Protein 8ZMU (pdb70)

Sequence (2475 aa):
DPFEMAVKQLERAAQYMDISEEALEWLKKPMRIVEVSVPIEMDDGSVKVFTGFRVQHNWARGPTKGGIRWHPAETLSTVKALATFMTWKVAVVDLPYGGGKGGIIVNPKELSEREQERLARAYIRRAVYDVIGPWTDIPAPDVYTNPKIMGWMMDEYETIMRRKGPAFGVITGKPLSIGGSLGRGTATAQGAIFTIREAAKALGIDLKGKKIAVQGYGNAGYYTAKLAKEQLGMTVVAVSDSRGGIYNPDGLDPDEVLKWKREHGSVKDFPGATNITNEELLELEVDVLAPAAIEEVITEKNADNIKAKIVAEVANGPVTPEADDILREKGILQIPDFLCNAGGVTVSYFEWVQNINGYYWTEEEVREKLDKKMTKAFWEVYNTHKDKNIHMRDAAYVVAVSRVYQAMKDRGWVKKIDPFEMAVKQLERAAQYMDISEEALEWLKKPMRIVEVSVPIEMDDGSVKVFTGFRVQHNWARGPTKGGIRWHPAETLSTVKALATFMTWKVAVVDLPYGGGKGGIIVNPKELSEREQERLARAYIRAVYDVIGPWTDIPAPDVYTNPKIMGWMMDEYETIMRRKGPAFGVITGKPLSIGGSLGRGTATAQGAIFTIREAAKALGIDLKGKKIAVQGYGNAGYYTAKLAKEQLGMTVVAVSDSRGGIYNPDGLDPDEVLKWKREHGSVKDFPGATNITNEELLELEVDVLAPAAIEEVITEKNADNIKAKIVAEVANGPVTPEADDILREKGILQIPDFLCNAGGVTVSYFEWVQNINGYYWTEEEVREKLDKKMTKAFWEVYNTHKDKNIHMRDAAYVVAVSRVYQAMKDRGWVKKDPFEMAVKQLERAAQYMDISEEALEWLKKPMRIVEVSVPIEMDDGSVKVFTGFRVQHNWARGPTKGGIRWHPAETLSTVKALATFMTWKVAVVDLPYGGGKGGIIVNPKELSEREQERLARAYIRAVYDVIGPWTDIPAPDVYTNPKIMGWMMDEYETIMRRKGPAFGVITGKPLSIGGSLGRGTATAQGAIFTIREAAKALGIDLKGKKIAVQGYGNAGYYTAKLAKEQLGMTVVAVSDSRGGIYNPDGLDPDEVLKWKREHGSVKDFPGATNITNEELLELEVDVLAPAAIEEVITEKNADNIKAKIVAEVANGPVTPEADDILREKGILQIPDFLCNAGGVTVSYFEWVQNINGYYWTEEEVREKLDKKMTKAFWEVYNTHKDKNIHMRDAAYVVAVSRVYQAMKDRGWVKKDPFEMAVKQLERAAQYMDISEEALEWLKKPMRIVEVSVPIEMDDGSVKVFTGFRVQHNWARGPTKGGIRWHPAETLSTVKALATFMTWKVAVVDLPYGGGKGGIIVNPKELSEREQERLARAYIRAVYDVIGPWTDIPAPDVYTNPKIMGWMMDEYETIMRRKGPAFGVITGKPLSIGGSLGRGTATAQGAIFTIREAAKALGIDLKGKKIAVQGYGNAGYYTAKLAKEQLGMTVVAVSDSRGGIYNPDGLDPDEVLKWKREHGSVKDFPGATNITNEELLELEVDVLAPAAIEEVITEKNADNIKAKIVAEVANGPVTPEADDILREKGILQIPDFLCNAGGVTVSYFEWVQNINGYYWTEEEVREKLDKKMTKAFWEVYNTHKDKNIHMRDAAYVVAVSRVYQAMKDRGWVKKIDPFEMAVKQLERAAQYMDISEEALEWLKKPMRIVEVSVPIEMDDGSVKVFTGFRVQHNWARGPTKGGIRWHPAETLSTVKALATFMTWKVAVVDLPYGGGKGGIIVNPKELSEREQERLARAYIRRAVYDVIGPWTDIPAPDVYTNPKIMGWMMDEYETIMRRKGPAFGVITGKPLSIGGSLGRGTATAQGAIFTIREAAKALGIDLKGKKIAVQGYGNAGYYTAKLAKEQLGMTVVAVSDSRGGIYNPDGLDPDEVLKWKREHGSVKDFPGATNITNEELLELEVDVLAPAAIEEVITEKNADNIKAKIVAEVANGPVTPEADDILREKGILQIPDFLCNAGGVTVSYFEWVQNINGYYWTEEEVREKLDKKMTKAFWEVYNTHKDKNIHMRDAAYVVAVSRVYQAMKDRGWVKKDPFEMAVKQLERAAQYMDISEEALEWLKKPMRIVEVSVPIEMDDGSVKVFTGFRVQHNWARGPTKGGIRWHPAETLSTVKALATFMTWKVAVVDLPYGGGKGGIIVNPKELSEREQERLARAYIRAVYDVIGPWTDIPAPDVYTNPKIMGWMMDEYETIMRRKGPAFGVITGKPLSIGGSLGRGTATAQGAIFTIREAAKALLKGKKIAQGYGNAGYYTAKLAKEQLGMTVVAVSDSRGGILDPDEVLKWKRESVTNITNEELLELEVDVLAPAAIEEVITEKNADNIKAKIVAEVANGPVTPEADDILREKGILQIPDFLCNAGGVTVSYFEWVQNINGYYWTEEEVREKLDKKMTKAFWEVYNTHKDKNIHMRDAAYVVAVSRVYQAMKDRGWVKK

B-factor: mean 41.18, std 19.09, range [17.9, 153.09]

Solvent-accessible surface area: 83666 Å² total; per-residue (Å²): 107,55,33,105,105,7,23,127,73,0,56,130,1,14,142,64,26,136,21,15,111,12,0,20,62,10,0,43,74,12,18,14,7,5,42,5,9,0,39,7,26,47,83,106,43,53,10,100,7,21,18,0,8,1,0,1,1,2,37,0,20,5,13,0,1,0,4,0,42,1,67,48,91,13,64,44,30,29,0,37,10,45,0,2,47,18,2,3,42,0,0,0,2,39,0,16,1,2,0,0,20,0,0,0,58,8,94,7,131,154,23,40,100,40,13,24,15,47,0,0,46,13,0,1,64,19,2,28,25,6,4,3,7,35,8,0,0,0,12,39,42,54,106,10,56,36,74,1,0,0,17,1,0,6,9,10,15,32,5,35,32,16,124,11,20,5,22,0,1,1,0,3,1,20,113,15,0,5,7,3,66,14,110,52,41,3,42,2,12,0,0,1,8,0,0,80,9,0,2,149,26,68,70,31,104,10,157,53,80,69,0,0,0,8,7,8,50,88,27,0,23,58,0,0,40,14,0,85,110,77,22,31,5,32,1,1,0,0,0,12,96,164,18,1,0,54,28,67,136,26,8,41,5,66,106,0,25,133,52,59,182,109,108,49,16,0,100,87,19,82,72,18,83,57,25,78,41,71,89,0,4,54,31,132,7,16,0,0,0,0,13,50,115,110,112,27,0,24,90,158,15,0,91,65,2,122,0,103,0,0,0,0,4,17,92,30,0,8,25,106,95,0,12,102,35,0,92,128,74,62,16,13,2,0,0,15,4,0,0,25,3,0,31,20,0,2,21,3,0,2,1,1,2,1,12,19,3,53,67,25,74,91,100,58,3,95,90,58,3,34,122,36,0,35,99,3,0,70,51,0,28,68,23,25,123,122,90,119,12,16,5,42,12,0,0,18,5,12,0,0,41,38,2,17,74,0,0,63,31,0,8,31,1,73,131,75,88,55,24,96,83,2,22,115,30,2,64,89,1,11,124,85,27,144,28,19,114,19,0,19,60,8,0,44,71,11,17,15,7,5,43,5,12,0,38,7,30,36,68,122,25,49,14,100,13,10,31,0,8,2,0,2,1,2,29,0,22,5,12,0,1,3,5,0,57,0,52,70,74,6,63,42,9,25,0,31,5,25,0,2,40,15,2,1,19,0,0,0,3,52,0,19,2,2,0,0,12,0,0,0,66,6,49,9,161,138,17,45,101,43,14,20,19,48,0,0,38,11,0,0,58,20,2,30,21,7,4,3,10,38,9,0,0,0,11,39,46,52,99,12,56,30,79,1,0,0,19,0,0,6,1,12,15,27,5,26,30,15,122,14,22,5,23,0,0,0,0,3,2,20,106,16,0,6,5,4,64,16,104,30,38,5,41,2,14,0,0,0,2,0,0,77,8,0,3,147,26,73,72,30,101,11,142,48,80,76,0,0,0,6,2,5,48,92,30,0,20,54,0,0,40,15,0,84,108,59,21,13,6,35,1,2,0,1,0,15,109,160,13,1,0,62,30,64,132,25,6,50,4,66,104,0,26,125,54,46,179,99,114,32,8,0,96,81,27,85,75,24,81,68,25,77,41,70,88,0,5,49,32,143,8,14,0,0,0,0,14,49,116,112,84,23,0,27,78,196,1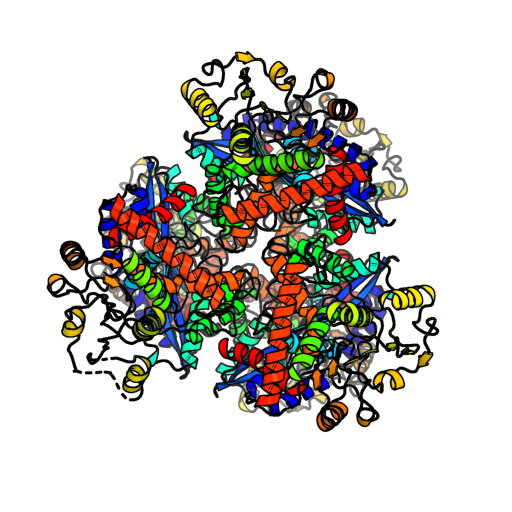3,0,91,64,3,107,0,106,0,0,0,0,6,12,66,25,0,10,12,47,92,0,11,100,47,0,94,139,78,64,18,14,3,0,0,8,2,0,0,10,0,0,25,14,0,3,15,5,1,1,1,6,2,2,12,15,3,62,70,35,59,88,127,74,3,108,71,52,4,32,140,48,0,34,117,2,0,68,47,0,21,68,26,19,125,123,94,115,11,16,5,11,25,0,0,2,15,18,0,1,46,46,2,20,72,0,0,70,30,0,6,31,1,76,148,98,56,32,111,109,8,23,137,66,1,41,112,1,19,140,62,27,144,25,19,116,14,0,20,68,9,0,44,64,9,18,14,5,5,40,5,12,0,32,7,33,31,70,120,25,50,12,101,8,15,30,0,7,2,0,2,0,2,29,0,22,4,13,0,1,1,4,0,52,0,57,69,72,9,65,44,29,30,0,34,10,48,0,2,60,19,2,4,33,0,0,0,2,41,0,19,1,2,0,0,21,0,0,0,61,6,44,8,153,138,16,46,98,46,15,22,20,45,0,0,32,2,0,0,76,21,2,28,24,8,5,4,7,35,8,0,0,0,12,39,48,46,98,9,58,36,75,1,0,0,18,0,0,6,1,8,14,26,6,33,42,19,123,11,21,5,22,0,0,1,0,3,2,18,110,14,0,5,5,4,61,14,106,44,40,3,43,2,13,0,0,1,6,0,0,79,12,0,2,150,27,68,70,30,85,10,141,56,77,77,0,0,0,10,4,4,48,92,31,0,17,56,0,0,44,18,0,77,110,60,17,33,6,36,1,1,0,2,0,15,112,181,9,0,0,60,36,66,131,24,6,53,5,46,101,1,24,142,49,48,183,127,106,46,8,0,89,89,18,100,39,31,80,59,26,78,41,71,89,0,4,46,33,139,8,15,0,0,0,0,12,48,115,108,110,20,0,19,98,156,12,0,95,65,3,109,0,107,0,0,0,0,5,17,89,27,0,10,15,87,96,0,11,82,41,0,86,142,87,62,18,13,3,0,0,10,1,0,0,7,0,0,29,12,0,2,18,5,1,2,2,4,1,2,12,15,2,44,70,32,60,103,128,52,3,115,62,54,3,35,129,39,0,35,101,3,0,72,47,0,25,64,25,28,139,124,84,117,18,17,6,42,8,0,0,11,12,17,0,0,40,39,2,19,71,0,0,65,32,0,7,31,1,81,147,115,51,27,103,102,1,17,111,44,1,52,101,2,10,138,82,34,144,24,22,123,14,0,30,53,8,0,51,68,8,16,16,7,4,43,4,10,0,37,8,36,33,68,121,27,51,14,104,14,12,18,0,7,2,0,2,0,1,29,0,19,4,13,0,2,4,4,0,44,1,74,75,70,8,64,43,31,29,0,34,3,34,0,3,56,16,1,1,27,0,0,0,2,52,0,19,1,2,0,0,16,0,0,0,66,6,51,14,194,138,14,45,100,48,15,22,16,46,0,0,38,11,0,0,57,20,2,26,25,7,5,3,5,36,9,0,0,0,11,39,48,55,52,12,55,30,80,2,0,0,20,0,0,6,1,8,16,27,6,36,26,16,126,11,18,4,20,0,0,0,0,4,2,19,109,14,0,6,5,4,69,13,102,38,28,4,41,1,1,0,0,1,7,0,0,78,12,0,3,149,26,67,72,33,95,11,137,42,82,98,0,0,0,4,4,6,50,95,28,0,19,55,0,0,41,14,0,81,107,82,22,21,6,34,2,3,0,1,0,17,118,150,16,2,0,65,25,82,131,27,7,38,4,64,99,0,30,132,55,44,187,115,106,56,7,0,69,89,21,78,74,28,86,61,29,73,39,66,85,0,5,46,34,138,7,16,0,0,0,0,15,51,105,107,110,17,0,39,114,191,13,0,97,65,1,112,0,108,0,0,0,0,5,19,90,29,0,9,22,76,94,0,11,88,36,0,98,142,86,65,16,14,3,0,0,19,13,0,0,12,0,0,26,14,0,2,16,6,1,2,2,5,2,1,11,15,2,60,68,42,67,61,127,80,3,82,83,68,4,35,131,46,0,33,122,3,0,71,51,0,40,68,24,34,57,126,105,111,16,17,5,29,22,0,0,6,12,15,0,1,44,46,2,18,72,0,0,68,28,0,8,30,2,79,145,118,82,56,18,85,108,2,19,127,45,1,53,96,2,16,135,73,30,142,30,16,116,16,0,13,58,8,0,43,69,10,17,17,8,5,42,4,12,0,35,6,33,31,61,123,27,50,13,105,11,11,26,0,7,2,0,2,1,2,29,0,22,4,12,0,1,3,4,0,44,0,55,71,70,8,65,44,11,30,0,21,6,31,0,2,34,12,1,1,16,0,0,0,2,47,0,19,1,2,0,0,15,0,0,0,64,6,40,12,175,135,15,44,99,78,14,19,17,45,0,0,31,3,0,1,76,19,2,34,30,8,11,3,6,35,8,0,0,0,11,38,45,51,121,11,54,31,78,0,0,0,18,0,0,7,0,8,16,28,6,35,35,15,125,12,20,4,21,0,1,1,0,4,1,18,113,16,0,6,5,4,68,15,108,30,44,4,40,2,11,0,0,1,6,0,0,79,9,0,2,149,26,72,72,32,90,11,142,53,78,85,0,0,0,8,6,8,50,91,29,0,21,51,0,0,40,13,0,80,105,61,22,31,5,39,1,1,0,0,0,13,116,179,11,1,0,59,30,72,132,25,6,38,4,47,99,0,28,124,51,53,187,110,119,42,16,0,113,79,21,84,76,21,80,66,27,77,42,66,87,0,4,48,36,134,5,15,0,0,0,0,12,52,116,109,86,21,0,34,104,200,15,0,95,65,2,100,1,106,0,0,0,0,6,14,74,23,0,10,17,71,94,0,10,74,38,0,98,143,76,65,17,14,2,0,0,6,0,0,0,9,0,0,23,14,0,4,16,5,1,2,2,6,2,2,12,15,2,62,72,30,76,99,113,68,2,102,66,54,4,36,137,44,0,34,110,3,0,70,50,0,20,67,26,22,124,123,104,114,12,18,5,17,10,0,0,2,13,16,0,2,47,47,1,16,70,0,0,74,28,0,7,31,1,79,137,116,46,26,103,94,0,8,91,45,1,47,103,1,14,145,99,27,142,28,17,123,9,0,30,62,8,0,43,75,10,18,16,8,4,42,5,11,0,38,8,35,32,62,120,20,47,14,102,11,12,26,0,8,1,0,2,1,2,30,0,22,4,11,0,2,2,4,0,46,0,53,68,70,7,64,44,28,26,0,36,4,26,0,1,51,13,2,0,34,0,0,0,3,50,0,20,1,2,0,0,15,0,0,0,64,6,49,8,174,136,16,46,101,45,14,20,17,48,0,0,44,11,0,1,64,21,2,24,23,7,5,4,6,34,9,0,0,0,11,41,42,52,105,10,52,35,77,0,0,0,17,0,0,6,7,9,15,32,7,36,30,16,121,11,19,4,23,0,0,0,0,3,2,18,112,15,0,5,5,6,68,17,103,32,38,4,38,2,8,0,0,1,6,0,0,81,9,0,24,148,40,108,60,74,49,82,86,5,4,14,7,7,52,92,33,8,28,68,4,7,2,26,0,84,124,64,29,43,4,66,3,47,3,5,0,18,120,88,21,4,31,96,34,2,74,124,15,39,106,50,66,183,170,76,36,149,122,37,83,60,86,90,0,6,57,52,120,9,37,0,0,7,0,13,54,105,84,94,33,0,30,56,152,11,0,66,55,0,112,2,126,8,0,0,0,7,15,76,30,0,9,14,58,102,0,14,95,50,0,90,147,103,61,16,10,1,0,0,18,7,0,0,9,0,0,22,12,0,3,15,5,1,2,1,5,2,2,10,16,2,58,68,29,66,74,113,60,2,88,102,67,3,35,152,51,0,36,121,2,0,139,48,0,38,48,25,32,124,116,108,114,12,19,2,23,25,0,0,3,13,15,0,2,44,46,2,17,74,0,0,66,31,0,8,32,1,91,127

Foldseek 3Di:
DLLVVLLVLLVVLCVLDPDDPVLSVLLSAFPDKDWWWQWDQAPVGDTDTWIKMKTRRAQLLFAAEEAEAEEAPDDPSNQNSQQSVQQLLCLLLPHSHGGMYMYIHDDCPPGDPVRLLSRLLSNCVTCVVQFDLRGYEYEHDHPGAQVSQQSNLVSSCVVVVVPALSLSRYARHDPVRLYAPPQLALLLLLLLLLLVLVCVVVVHQQAAFEEEFEALPSNRLSNLQCCCVPSNHAHQKYFHPVFMWGDSRHDHSVLLVVVCVVVVTSPPRPPTDTGGSLVSQQDQTQEYEYDYDACCQELVCLLSGNHQEYQDSHAHNHDPNSLVVCVVVNRHYPHHSLSRSSNVLSRSVSSVCSNVVHGDDNVVSSVVSSVSSNVSSVQLVVQCVVSVHGSVSSSSNSSSVSSSVSCCVVVVDPD/DPLLVVLLVLLVVLCVLDDFDPVLNVLLSAFPDKDKWWQWFQAPVRDIDTWIKIKTHRAFLLFAAEEAEAEEQVDDPSNQNNQQSLSLLLCLLLPHSGHGMYMYINHDCVPGDPVRLLSRLLSNCVTCVVQFDLGHYEYEHDHPDAQVSQQSNLVSSCVVVVVPALSLLRYARHDPVRLYAAPQLAQQLLLLLLLLVLVCVVVVHQQQAFEEEEEALDSNRLSNLQCCCVPSNHAYQKYFHPVFMWGDPRHDNSVLLVVVCVVPVTSPPPPPTDTHGSLVSQLDQTQEYEYQYDACCAEPVCLLRGNHQEYQDSDAHNHDPNSLVSCVVVNRAYDHHSLSRSSNVLLRSVSSVCSNVVHGDDNVVSSVVSSVSSNVSSCQLVVQCVVSVHGSSSSSSNSSSVSSSVSCCVVVVDVD/DLLVVLLVVLVVLCVLDPDDPVLNVLLSAFPDKDKWWQWFQAPVRDIDTWIKIKTQRAQLLFAAEEAEEEEQVDDSSNQNSQQSVQQLLCLLLPHSHGGMYMYINHDVVPGDPVRLLSRLLSNCVTCVVQFDLRGYEYEHDHPDAQVSQQSNLVSSCVVVVVPALSLLRYARHDPVRLYAAPQLCQQLLLLLLLLVLLCVVVVHQQAAFEEEEEALDSNRLSNLQCCCPPSNHAHAKYWHPVFMWGDPRHDDSVLLVVVCVVPVISPPSVRTHTDGSLVSQQDQTQEYEYQYDACCAELVCLLSGNHQEYQDSDAHNHDPNSLVNCVVVNRAYDHHSLSRSSNVLVRSVSSVCSNVVHGDDNVVSSVVSSVSSSVSSCQLVVQCVVSVHGSVSSSSNSRSVSSSVSCCVVVVDVD/DLLVVLLVVLVVLCVLDDDDPVLNVLLSAFPDKDKWWQWFQAPVGDIDTWIKIKTQRAALLFAAEEAEAEEQPDDSSNQNSQQSLQQLLCLLLPHSHGGMYMYINHDCVPGDPVRLLSRLLSNCVTCVVQFDLGGYEYEHDHVGAQVSQQSNLVSSCVVVVVPALSLSRYARHDPVRLYAQCQQAQQLLLLLLLLVLVCVVVVHQQQAFEEEEEALPSNRLSNLQCCCVPSNHAYQKYFHQVFMKGDPVHDNSVLQVVVCVVPVTSPPRPPIGTDGSLVSQLDQTQEYEYAYDACCQELVCLLSGNHQEYRDSHAHNHDPNSLVNCVVVNRAYPHHSLSRSSNVLLSSVSSVCSNVVHGDDSVVSSVVSSVSSSVSSCQLVVQCVVSVHGSSSSSSCSSSVSSSVSCCVVVVDVD/DPLLVVLLVLLVVLCVLDDDDPVLNVLLSAFPDKDWWWQWDQAPVRDIDTWIKIKTQRAFLLFAAEEAEAEEQVDDPSNQNNQQSLQQLLCLLLPHSHGGMYMYINHDCVPGDPVRLLSRLLSNCVTCVVQFDLGHYEYEHDHPDAQVSQQSNLVSSCVVVVVPALSLSRYARHPPVRLYAACQLLQQLLLLLLLLVLVCVVVVHQQAAFEEEEEALDSNRLSNLQCCCVPSNHAHQKYFHPVWMWGDPRHDHSVLQVVVCVVPVTSPPSDPTHTGGSLVSQLDQTQEYEYAYEACLAELVCLLSGNHQEYQDSHQHNHDPNSLVVCVVVNRAYQHHSLSRSSNVLLRSVSSVCSNVVHGDDNVVSSVVSSVSSSVSSCQLVVQCVVSVHGSSSSSSCSSSVSSSVSCCVVVVDVD/DLLVVLLVLLVVLVVQDDDDPVLNVLQSAFPDKDWWWQWDQAPVGDIDTWIKIKTRRAQLLFAAEEAEAEELVDDVSNQNSQQSLSQLLCQLLPHSHGGMYMYINHDCVPGDPVRLLSRLLSNCVTCVVQFDLRHYEYEHDHPGAQVSQQSNLVSSCVVVVVPALSLSRYARHDPVRLYAAPQLCQQLLLLLLLLVLVVVVVAAQWEEEEADDSNQLSNQVCNCVPGNYHDQKYFHDPFIDPHSVVQVCVVVCGGCTDHRLRRQLPETAEYEHAYDACCQELVCLLSGHYQEYQDSHPHNHDPNSQVNCVVVVHAYPHHSLSRSSNVLSRSVSSVCSNVVHGDDNVVSSVSSSVSSNVSSCQLVVQCVVSVHHSSSSSSCSSSVSSSVSCCVVVVDVD

Structure (mmCIF, N/CA/C/O backbone):
data_8ZMU
#
_entry.id   8ZMU
#
_cell.length_a   113.355
_cell.length_b   163.248
_cell.length_c   132.605
_cell.angle_alpha   90.00
_cell.angle_beta   113.91
_cell.angle_gamma   90.00
#
_symmetry.space_group_name_H-M   'P 1 21 1'
#
loop_
_entity.id
_entity.type
_entity.pdbx_description
1 polymer 'Glutamate dehydrogenase'
2 non-polymer 'SULFATE ION'
3 non-polymer 'ACETIC ACID'
4 non-polymer GLYCEROL
5 non-polymer 'SODIUM ION'
6 water water
#
loop_
_atom_site.group_PDB
_atom_site.id
_atom_site.type_symbol
_atom_site.label_atom_id
_atom_site.label_alt_id
_atom_site.label_comp_id
_atom_site.label_asym_id
_atom_site.label_entity_id
_atom_site.label_seq_id
_atom_site.pdbx_PDB_ins_code
_atom_site.Cartn_x
_atom_site.Cartn_y
_atom_site.Cartn_z
_atom_site.occupancy
_atom_site.B_iso_or_equiv
_atom_site.auth_seq_id
_atom_site.auth_comp_id
_atom_site.auth_asym_id
_atom_site.auth_atom_id
_atom_site.pdbx_PDB_model_num
ATOM 1 N N . ASP A 1 5 ? 76.236 -18.884 122.514 1.00 57.55 5 ASP A N 1
ATOM 2 C CA . ASP A 1 5 ? 77.021 -18.045 121.507 1.00 54.26 5 ASP A CA 1
ATOM 3 C C . ASP A 1 5 ? 76.088 -17.278 120.567 1.00 45.06 5 ASP A C 1
ATOM 4 O O . ASP A 1 5 ? 76.291 -16.076 120.430 1.00 38.75 5 ASP A O 1
ATOM 9 N N . PRO A 1 6 ? 75.048 -17.834 119.902 1.00 36.44 6 PRO A N 1
ATOM 10 C CA . PRO A 1 6 ? 73.993 -16.956 119.375 1.00 36.78 6 PRO A CA 1
ATOM 11 C C . PRO A 1 6 ? 73.512 -15.952 120.456 1.00 30.42 6 PRO A C 1
ATOM 12 O O . PRO A 1 6 ? 73.410 -14.818 120.182 1.00 32.90 6 PRO A O 1
ATOM 16 N N . PHE A 1 7 ? 73.242 -16.402 121.685 1.00 30.63 7 PHE A N 1
ATOM 17 C CA . PHE A 1 7 ? 72.706 -15.524 122.756 1.00 30.91 7 PHE A CA 1
ATOM 18 C C . PHE A 1 7 ? 73.771 -14.470 123.116 1.00 29.35 7 PHE A C 1
ATOM 19 O O . PHE A 1 7 ? 73.454 -13.272 123.142 1.00 31.27 7 PHE A O 1
ATOM 27 N N . GLU A 1 8 ? 75.018 -14.874 123.322 1.00 32.81 8 GLU A N 1
ATOM 28 C CA . GLU A 1 8 ? 76.141 -13.928 123.611 1.00 37.46 8 GLU A CA 1
ATOM 29 C C . GLU A 1 8 ? 76.213 -12.907 122.474 1.00 33.19 8 GLU A C 1
ATOM 30 O O . GLU A 1 8 ? 76.375 -11.735 122.759 1.00 33.49 8 GLU A O 1
ATOM 36 N N . MET A 1 9 ? 76.042 -13.310 121.219 1.00 32.31 9 MET A N 1
ATOM 37 C CA . MET A 1 9 ? 76.098 -12.361 120.091 1.00 36.19 9 MET A CA 1
ATOM 38 C C . MET A 1 9 ? 74.906 -11.390 120.159 1.00 34.55 9 MET A C 1
ATOM 39 O O . MET A 1 9 ? 75.110 -10.191 119.894 1.00 31.40 9 MET A O 1
ATOM 44 N N . ALA A 1 10 ? 73.699 -11.831 120.563 1.00 30.66 10 ALA A N 1
ATOM 45 C CA . ALA A 1 10 ? 72.570 -10.893 120.729 1.00 29.66 10 ALA A CA 1
ATOM 46 C C . ALA A 1 10 ? 72.889 -9.904 121.871 1.00 32.16 10 ALA A C 1
ATOM 47 O O . ALA A 1 10 ? 72.667 -8.682 121.689 1.00 27.29 10 ALA A O 1
ATOM 49 N N . VAL A 1 11 ? 73.474 -10.371 122.968 1.00 27.41 11 VAL A N 1
ATOM 50 C CA . VAL A 1 11 ? 73.844 -9.469 124.101 1.00 31.54 11 VAL A CA 1
ATOM 51 C C . VAL A 1 11 ? 74.891 -8.437 123.618 1.00 33.75 11 VAL A C 1
ATOM 52 O O . VAL A 1 11 ? 74.743 -7.245 123.927 1.00 35.73 11 VAL A O 1
ATOM 56 N N . LYS A 1 12 ? 75.785 -8.843 122.746 1.00 36.37 12 LYS A N 1
ATOM 57 C CA . LYS A 1 12 ? 76.773 -7.958 122.189 1.00 37.47 12 LYS A CA 1
ATOM 58 C C . LYS A 1 12 ? 76.171 -6.835 121.355 1.00 37.29 12 LYS A C 1
ATOM 59 O O . LYS A 1 12 ? 76.606 -5.726 121.429 1.00 34.54 12 LYS A O 1
ATOM 65 N N . GLN A 1 13 ? 75.183 -7.139 120.543 1.00 34.13 13 GLN A N 1
ATOM 66 C CA . GLN A 1 13 ? 74.519 -6.065 119.741 1.00 36.91 13 GLN A CA 1
ATOM 67 C C . GLN A 1 13 ? 73.818 -5.082 120.672 1.00 30.94 13 GLN A C 1
ATOM 68 O O . GLN A 1 13 ? 73.683 -3.881 120.329 1.00 32.07 13 GLN A O 1
ATOM 74 N N . LEU A 1 14 ? 73.241 -5.580 121.759 1.00 29.66 14 LEU A N 1
ATOM 75 C CA . LEU A 1 14 ? 72.548 -4.662 122.666 1.00 28.37 14 LEU A CA 1
ATOM 76 C C . LEU A 1 14 ? 73.608 -3.746 123.295 1.00 29.19 14 LEU A C 1
ATOM 77 O O . LEU A 1 14 ? 73.315 -2.568 123.460 1.00 32.48 14 LEU A O 1
ATOM 82 N N . GLU A 1 15 ? 74.737 -4.308 123.716 1.00 32.65 15 GLU A N 1
ATOM 83 C CA . GLU A 1 15 ? 75.844 -3.530 124.361 1.00 33.07 15 GLU A CA 1
ATOM 84 C C . GLU A 1 15 ? 76.348 -2.501 123.352 1.00 32.88 15 GLU A C 1
ATOM 85 O O . GLU A 1 15 ? 76.451 -1.320 123.715 1.00 31.22 15 GLU A O 1
ATOM 91 N N . ARG A 1 16 ? 76.441 -2.868 122.082 1.00 34.64 16 ARG A N 1
ATOM 92 C CA . ARG A 1 16 ? 76.850 -1.889 121.032 1.00 37.68 16 ARG A CA 1
ATOM 93 C C . ARG A 1 16 ? 75.859 -0.728 120.941 1.00 39.89 16 ARG A C 1
ATOM 94 O O . ARG A 1 16 ? 76.278 0.438 120.829 1.00 40.41 16 ARG A O 1
ATOM 102 N N . ALA A 1 17 ? 74.564 -1.011 120.923 1.00 37.40 17 ALA A N 1
ATOM 103 C CA . ALA A 1 17 ? 73.538 0.031 120.789 1.00 33.24 17 ALA A CA 1
ATOM 104 C C . ALA A 1 17 ? 73.576 0.972 121.985 1.00 36.81 17 ALA A C 1
ATOM 105 O O . ALA A 1 17 ? 73.299 2.201 121.813 1.00 34.63 17 ALA A O 1
ATOM 107 N N . ALA A 1 18 ? 73.759 0.411 123.178 1.00 34.12 18 ALA A N 1
ATOM 108 C CA . ALA A 1 18 ? 73.868 1.188 124.433 1.00 36.96 18 ALA A CA 1
ATOM 109 C C . ALA A 1 18 ? 74.991 2.235 124.357 1.00 36.50 18 ALA A C 1
ATOM 110 O O . ALA A 1 18 ? 74.886 3.181 125.115 1.00 44.88 18 ALA A O 1
ATOM 112 N N . GLN A 1 19 ? 75.993 2.071 123.496 1.00 38.38 19 GLN A N 1
ATOM 113 C CA . GLN A 1 19 ? 77.102 3.048 123.294 1.00 45.27 19 GLN A CA 1
ATOM 114 C C . GLN A 1 19 ? 76.541 4.336 122.689 1.00 46.30 19 GLN A C 1
ATOM 115 O O . GLN A 1 19 ? 77.185 5.347 122.839 1.00 47.16 19 GLN A O 1
ATOM 121 N N . TYR A 1 20 ? 75.382 4.324 122.027 1.00 40.28 20 TYR A N 1
ATOM 122 C CA . TYR A 1 20 ? 74.945 5.482 121.204 1.00 35.60 20 TYR A CA 1
ATOM 123 C C . TYR A 1 20 ? 73.764 6.147 121.857 1.00 38.50 20 TYR A C 1
ATOM 124 O O . TYR A 1 20 ? 73.112 6.926 121.198 1.00 43.57 20 TYR A O 1
ATOM 133 N N . MET A 1 21 ? 73.500 5.826 123.113 1.00 35.91 21 MET A N 1
ATOM 134 C CA . MET A 1 21 ? 72.348 6.415 123.820 1.00 38.70 21 MET A CA 1
ATOM 135 C C . MET A 1 21 ? 72.669 6.388 125.308 1.00 38.18 21 MET A C 1
ATOM 136 O O . MET A 1 21 ? 73.569 5.634 125.718 1.00 39.95 21 MET A O 1
ATOM 141 N N . ASP A 1 22 ? 71.954 7.187 126.065 1.00 42.49 22 ASP A N 1
ATOM 142 C CA . ASP A 1 22 ? 71.999 7.170 127.536 1.00 46.72 22 ASP A CA 1
ATOM 143 C C . ASP A 1 22 ? 71.006 6.068 127.966 1.00 50.65 22 ASP A C 1
ATOM 144 O O . ASP A 1 22 ? 69.802 6.171 127.608 1.00 53.62 22 ASP A O 1
ATOM 149 N N . ILE A 1 23 ? 71.515 5.012 128.607 1.00 38.52 23 ILE A N 1
ATOM 150 C CA . ILE A 1 23 ? 70.707 3.922 129.228 1.00 38.93 23 ILE A CA 1
ATOM 151 C C . ILE A 1 23 ? 71.387 3.549 130.545 1.00 35.07 23 ILE A C 1
ATOM 152 O O . ILE A 1 23 ? 72.582 3.294 130.540 1.00 36.27 23 ILE A O 1
ATOM 157 N N . SER A 1 24 ? 70.647 3.505 131.636 1.00 33.71 24 SER A N 1
ATOM 158 C CA . SER A 1 24 ? 71.182 3.116 132.956 1.00 32.51 24 SER A CA 1
ATOM 159 C C . SER A 1 24 ? 71.705 1.694 132.907 1.00 35.54 24 SER A C 1
ATOM 160 O O . SER A 1 24 ? 71.211 0.878 132.129 1.00 37.12 24 SER A O 1
ATOM 163 N N . GLU A 1 25 ? 72.675 1.391 133.741 1.00 33.54 25 GLU A N 1
ATOM 164 C CA . GLU A 1 25 ? 73.216 0.034 133.905 1.00 37.35 25 GLU A CA 1
ATOM 165 C C . GLU A 1 25 ? 72.077 -0.918 134.314 1.00 37.16 25 GLU A C 1
ATOM 166 O O . GLU A 1 25 ? 72.105 -2.050 133.830 1.00 33.80 25 GLU A O 1
ATOM 172 N N . GLU A 1 26 ? 71.157 -0.520 135.192 1.00 32.23 26 GLU A N 1
ATOM 173 C CA . GLU A 1 26 ? 70.139 -1.474 135.701 1.00 34.92 26 GLU A CA 1
ATOM 174 C C . GLU A 1 26 ? 69.182 -1.819 134.542 1.00 32.75 26 GLU A C 1
ATOM 175 O O . GLU A 1 26 ? 68.775 -2.955 134.472 1.00 30.42 26 GLU A O 1
ATOM 181 N N . ALA A 1 27 ? 68.879 -0.881 133.639 1.00 30.40 27 ALA A N 1
ATOM 182 C CA . ALA A 1 27 ? 68.038 -1.146 132.456 1.00 30.08 27 ALA A CA 1
ATOM 183 C C . ALA A 1 27 ? 68.786 -2.047 131.474 1.00 36.00 27 ALA A C 1
ATOM 184 O O . ALA A 1 27 ? 68.157 -2.963 130.913 1.00 30.06 27 ALA A O 1
ATOM 186 N N . LEU A 1 28 ? 70.082 -1.813 131.285 1.00 32.67 28 LEU A N 1
ATOM 187 C CA . LEU A 1 28 ? 70.910 -2.614 130.371 1.00 31.35 28 LEU A CA 1
ATOM 188 C C . LEU A 1 28 ? 70.953 -4.050 130.879 1.00 31.17 28 LEU A C 1
ATOM 189 O O . LEU A 1 28 ? 70.819 -4.982 130.038 1.00 30.13 28 LEU A O 1
ATOM 194 N N . GLU A 1 29 ? 71.194 -4.262 132.173 1.00 28.21 29 GLU A N 1
ATOM 195 C CA . GLU A 1 29 ? 71.278 -5.618 132.757 1.00 28.64 29 GLU A CA 1
ATOM 196 C C . GLU A 1 29 ? 69.903 -6.319 132.633 1.00 28.08 29 GLU A C 1
ATOM 197 O O . GLU A 1 29 ? 69.867 -7.527 132.416 1.00 27.13 29 GLU A O 1
ATOM 203 N N . TRP A 1 30 ? 68.813 -5.589 132.776 1.00 26.50 30 TRP A N 1
ATOM 204 C CA . TRP A 1 30 ? 67.450 -6.154 132.626 1.00 27.81 30 TRP A CA 1
ATOM 205 C C . TRP A 1 30 ? 67.267 -6.625 131.173 1.00 25.77 30 TRP A C 1
ATOM 206 O O . TRP A 1 30 ? 66.821 -7.788 130.981 1.00 25.94 30 TRP A O 1
ATOM 217 N N . LEU A 1 31 ? 67.665 -5.807 130.194 1.00 27.21 31 LEU A N 1
ATOM 218 C CA . LEU A 1 31 ? 67.495 -6.122 128.756 1.00 25.83 31 LEU A CA 1
ATOM 219 C C . LEU A 1 31 ? 68.386 -7.274 128.310 1.00 27.39 31 LEU A C 1
ATOM 220 O O . LEU A 1 31 ? 68.005 -7.940 127.347 1.00 25.01 31 LEU A O 1
ATOM 225 N N . LYS A 1 32 ? 69.495 -7.525 129.000 1.00 25.38 32 LYS A N 1
ATOM 226 C CA . LYS A 1 32 ? 70.411 -8.632 128.685 1.00 28.12 32 LYS A CA 1
ATOM 227 C C . LYS A 1 32 ? 69.836 -9.996 129.117 1.00 32.00 32 LYS A C 1
ATOM 228 O O . LYS A 1 32 ? 70.469 -11.008 128.747 1.00 33.34 32 LYS A O 1
ATOM 234 N N . LYS A 1 33 ? 68.751 -10.046 129.912 1.00 29.49 33 LYS A N 1
ATOM 235 C CA . LYS A 1 33 ? 68.214 -11.301 130.474 1.00 30.89 33 LYS A CA 1
ATOM 236 C C . LYS A 1 33 ? 66.777 -11.490 130.009 1.00 30.47 33 LYS A C 1
ATOM 237 O O . LYS A 1 33 ? 65.905 -10.698 130.347 1.00 28.65 33 LYS A O 1
ATOM 243 N N . PRO A 1 34 ? 66.446 -12.595 129.314 1.00 30.07 34 PRO A N 1
ATOM 244 C CA . PRO A 1 34 ? 65.047 -12.889 129.001 1.00 28.07 34 PRO A CA 1
ATOM 245 C C . PRO A 1 34 ? 64.239 -12.959 130.296 1.00 25.73 34 PRO A C 1
ATOM 246 O O . PRO A 1 34 ? 64.645 -13.591 131.184 1.00 26.29 34 PRO A O 1
ATOM 250 N N . MET A 1 35 ? 63.097 -12.293 130.351 1.00 22.53 35 MET A N 1
ATOM 251 C CA . MET A 1 35 ? 62.260 -12.294 131.567 1.00 22.77 35 MET A CA 1
ATOM 252 C C . MET A 1 35 ? 61.695 -13.683 131.879 1.00 27.32 35 MET A C 1
ATOM 253 O O . MET A 1 35 ? 61.550 -14.046 133.081 1.00 22.55 35 MET A O 1
ATOM 258 N N . ARG A 1 36 ? 61.342 -14.452 130.858 1.00 25.87 36 ARG A N 1
ATOM 259 C CA . ARG A 1 36 ? 60.775 -15.771 131.106 1.00 25.43 36 ARG A CA 1
ATOM 260 C C . ARG A 1 36 ? 61.199 -16.802 130.074 1.00 25.16 36 ARG A C 1
ATOM 261 O O . ARG A 1 36 ? 61.159 -16.546 128.871 1.00 22.74 36 ARG A O 1
ATOM 269 N N . ILE A 1 37 ? 61.605 -17.972 130.555 1.00 22.13 37 ILE A N 1
ATOM 270 C CA . ILE A 1 37 ? 62.025 -19.064 129.645 1.00 25.69 37 ILE A CA 1
ATOM 271 C C . ILE A 1 37 ? 61.291 -20.317 130.098 1.00 27.18 37 ILE A C 1
ATOM 272 O O . ILE A 1 37 ? 61.370 -20.594 131.296 1.00 27.90 37 ILE A O 1
ATOM 277 N N . VAL A 1 38 ? 60.631 -21.073 129.205 1.00 27.61 38 VAL A N 1
ATOM 278 C CA . VAL A 1 38 ? 60.018 -22.366 129.596 1.00 26.20 38 VAL A CA 1
ATOM 279 C C . VAL A 1 38 ? 60.607 -23.425 128.694 1.00 25.07 38 VAL A C 1
ATOM 280 O O . VAL A 1 38 ? 60.856 -23.156 127.519 1.00 22.91 38 VAL A O 1
ATOM 284 N N . GLU A 1 39 ? 61.045 -24.519 129.293 1.00 23.60 39 GLU A N 1
ATOM 285 C CA . GLU A 1 39 ? 61.511 -25.711 128.556 1.00 22.02 39 GLU A CA 1
ATOM 286 C C . GLU A 1 39 ? 60.533 -26.802 128.973 1.00 25.51 39 GLU A C 1
ATOM 287 O O . GLU A 1 39 ? 60.262 -26.955 130.177 1.00 28.09 39 GLU A O 1
ATOM 293 N N . VAL A 1 40 ? 59.894 -27.439 128.023 1.00 23.80 40 VAL A N 1
ATOM 294 C CA . VAL A 1 40 ? 58.784 -28.374 128.318 1.00 22.77 40 VAL A CA 1
ATOM 295 C C . VAL A 1 40 ? 58.985 -29.658 127.562 1.00 22.82 40 VAL A C 1
ATOM 296 O O . VAL A 1 40 ? 59.419 -29.608 126.418 1.00 24.97 40 VAL A O 1
ATOM 300 N N . SER A 1 41 ? 58.469 -30.736 128.138 1.00 22.15 41 SER A N 1
ATOM 301 C CA . SER A 1 41 ? 58.281 -32.025 127.454 1.00 24.23 41 SER A CA 1
ATOM 302 C C . SER A 1 41 ? 57.121 -31.918 126.474 1.00 24.65 41 SER A C 1
ATOM 303 O O . SER A 1 41 ? 56.076 -31.360 126.818 1.00 25.30 41 SER A O 1
ATOM 306 N N . VAL A 1 42 ? 57.361 -32.304 125.225 1.00 21.57 42 VAL A N 1
ATOM 307 C CA . VAL A 1 42 ? 56.284 -32.293 124.208 1.00 23.61 42 VAL A CA 1
ATOM 308 C C . VAL A 1 42 ? 56.140 -33.705 123.667 1.00 23.23 42 VAL A C 1
ATOM 309 O O . VAL A 1 42 ? 56.863 -34.129 122.785 1.00 23.73 42 VAL A O 1
ATOM 313 N N . PRO A 1 43 ? 55.272 -34.493 124.272 1.00 22.57 43 PRO A N 1
ATOM 314 C CA . PRO A 1 43 ? 55.182 -35.907 123.930 1.00 26.32 43 PRO A CA 1
ATOM 315 C C . PRO A 1 43 ? 54.179 -36.161 122.809 1.00 23.33 43 PRO A C 1
ATOM 316 O O . PRO A 1 43 ? 53.156 -35.490 122.743 1.00 23.03 43 PRO A O 1
ATOM 320 N N . ILE A 1 44 ? 54.551 -37.015 121.875 1.00 24.79 44 ILE A N 1
ATOM 321 C CA . ILE A 1 44 ? 53.572 -37.543 120.884 1.00 25.40 44 ILE A CA 1
ATOM 322 C C . ILE A 1 44 ? 53.759 -39.044 120.754 1.00 26.25 44 ILE A C 1
ATOM 323 O O . ILE A 1 44 ? 54.872 -39.553 120.944 1.00 25.65 44 ILE A O 1
ATOM 328 N N . GLU A 1 45 ? 52.695 -39.666 120.320 1.00 27.58 45 GLU A N 1
ATOM 329 C CA . GLU A 1 45 ? 52.681 -41.019 119.738 1.00 29.09 45 GLU A CA 1
ATOM 330 C C . GLU A 1 45 ? 53.063 -40.933 118.255 1.00 26.08 45 GLU A C 1
ATOM 331 O O . GLU A 1 45 ? 52.387 -40.272 117.452 1.00 27.27 45 GLU A O 1
ATOM 337 N N . MET A 1 46 ? 54.142 -41.588 117.883 1.00 24.53 46 MET A N 1
ATOM 338 C CA . MET A 1 46 ? 54.598 -41.668 116.481 1.00 26.14 46 MET A CA 1
ATOM 339 C C . MET A 1 46 ? 53.776 -42.759 115.767 1.00 28.03 46 MET A C 1
ATOM 340 O O . MET A 1 46 ? 53.170 -43.602 116.437 1.00 30.74 46 MET A O 1
ATOM 345 N N . ASP A 1 47 ? 53.648 -42.676 114.449 1.00 30.10 47 ASP A N 1
ATOM 346 C CA . ASP A 1 47 ? 52.937 -43.681 113.613 1.00 29.40 47 ASP A CA 1
ATOM 347 C C . ASP A 1 47 ? 53.575 -45.073 113.862 1.00 32.69 47 ASP A C 1
ATOM 348 O O . ASP A 1 47 ? 52.845 -46.047 113.883 1.00 30.24 47 ASP A O 1
ATOM 353 N N . ASP A 1 48 ? 54.874 -45.152 114.153 1.00 33.14 48 ASP A N 1
ATOM 354 C CA . ASP A 1 48 ? 55.580 -46.457 114.338 1.00 33.79 48 ASP A CA 1
ATOM 355 C C . ASP A 1 48 ? 55.359 -47.001 115.745 1.00 34.00 48 ASP A C 1
ATOM 356 O O . ASP A 1 48 ? 55.910 -48.031 115.996 1.00 38.28 48 ASP A O 1
ATOM 361 N N . GLY A 1 49 ? 54.522 -46.378 116.578 1.00 40.68 49 GLY A N 1
ATOM 362 C CA . GLY A 1 49 ? 54.181 -46.839 117.941 1.00 40.17 49 GLY A CA 1
ATOM 363 C C . GLY A 1 49 ? 55.024 -46.182 119.044 1.00 41.62 49 GLY A C 1
ATOM 364 O O . GLY A 1 49 ? 54.567 -46.158 120.184 1.00 46.68 49 GLY A O 1
ATOM 365 N N . SER A 1 50 ? 56.252 -45.721 118.800 1.00 44.07 50 SER A N 1
ATOM 366 C CA . SER A 1 50 ? 57.059 -45.061 119.875 1.00 44.10 50 SER A CA 1
ATOM 367 C C . SER A 1 50 ? 56.239 -43.894 120.515 1.00 39.43 50 SER A C 1
ATOM 368 O O . SER A 1 50 ? 55.764 -43.021 119.754 1.00 34.27 50 SER A O 1
ATOM 371 N N . VAL A 1 51 ? 56.073 -43.802 121.834 1.00 33.81 51 VAL A N 1
ATOM 372 C CA . VAL A 1 51 ? 55.770 -42.484 122.479 1.00 31.74 51 VAL A CA 1
ATOM 373 C C . VAL A 1 51 ? 57.120 -41.784 122.668 1.00 28.33 51 VAL A C 1
ATOM 374 O O . VAL A 1 51 ? 58.028 -42.331 123.344 1.00 25.40 51 VAL A O 1
ATOM 378 N N . LYS A 1 52 ? 57.283 -40.618 122.057 1.00 26.01 52 LYS A N 1
ATOM 379 C CA . LYS A 1 52 ? 58.590 -39.910 122.050 1.00 25.91 52 LYS A CA 1
ATOM 380 C C . LYS A 1 52 ? 58.370 -38.574 122.703 1.00 24.36 52 LYS A C 1
ATOM 381 O O . LYS A 1 52 ? 57.357 -37.922 122.356 1.00 23.32 52 LYS A O 1
ATOM 387 N N . VAL A 1 53 ? 59.244 -38.187 123.618 1.00 25.40 53 VAL A N 1
ATOM 388 C CA . VAL A 1 53 ? 59.108 -36.858 124.253 1.00 27.70 53 VAL A CA 1
ATOM 389 C C . VAL A 1 53 ? 60.171 -35.933 123.666 1.00 28.90 53 VAL A C 1
ATOM 390 O O . VAL A 1 53 ? 61.364 -36.196 123.764 1.00 24.07 53 VAL A O 1
ATOM 394 N N . PHE A 1 54 ? 59.709 -34.948 122.916 1.00 22.67 54 PHE A N 1
ATOM 395 C CA . PHE A 1 54 ? 60.567 -33.891 122.342 1.00 21.54 54 PHE A CA 1
ATOM 396 C C . PHE A 1 54 ? 60.738 -32.736 123.324 1.00 24.65 54 PHE A C 1
ATOM 397 O O . PHE A 1 54 ? 59.883 -32.496 124.185 1.00 27.63 54 PHE A O 1
ATOM 405 N N . THR A 1 55 ? 61.869 -32.066 123.232 1.00 22.88 55 THR A N 1
ATOM 406 C CA . THR A 1 5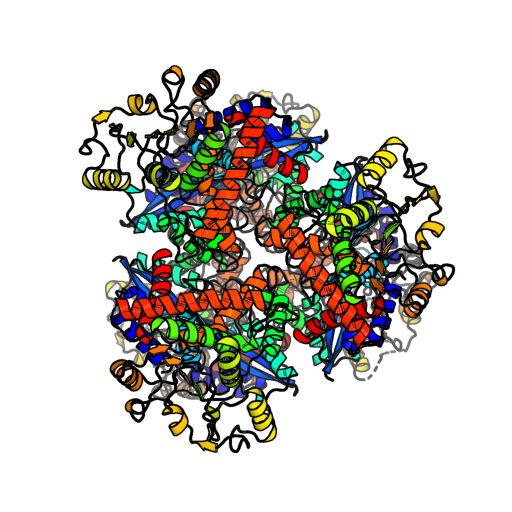5 ? 62.097 -30.842 124.020 1.00 23.58 55 THR A CA 1
ATOM 407 C C . THR A 1 55 ? 61.485 -29.639 123.292 1.00 22.20 55 THR A C 1
ATOM 408 O O . THR A 1 55 ? 61.905 -29.356 122.163 1.00 24.43 55 THR A O 1
ATOM 412 N N . GLY A 1 56 ? 60.579 -28.922 123.941 1.00 21.32 56 GLY A N 1
ATOM 413 C CA . GLY A 1 56 ? 60.052 -27.650 123.434 1.00 22.53 56 GLY A CA 1
ATOM 414 C C . GLY A 1 56 ? 60.516 -26.477 124.296 1.00 23.78 56 GLY A C 1
ATOM 415 O O . GLY A 1 56 ? 60.736 -26.645 125.551 1.00 23.49 56 GLY A O 1
ATOM 416 N N . PHE A 1 57 ? 60.595 -25.321 123.672 1.00 21.42 57 PHE A N 1
ATOM 417 C CA . PHE A 1 57 ? 60.990 -24.047 124.333 1.00 21.98 57 PHE A CA 1
ATOM 418 C C . PHE A 1 57 ? 60.020 -22.925 123.973 1.00 22.90 57 PHE A C 1
ATOM 419 O O . PHE A 1 57 ? 59.503 -22.891 122.827 1.00 23.94 57 PHE A O 1
ATOM 427 N N . ARG A 1 58 ? 59.788 -22.007 124.910 1.00 22.00 58 ARG A N 1
ATOM 428 C CA . ARG A 1 58 ? 59.171 -20.691 124.621 1.00 20.68 58 ARG A CA 1
ATOM 429 C C . ARG A 1 58 ? 59.933 -19.690 125.501 1.00 21.35 58 ARG A C 1
ATOM 430 O O . ARG A 1 58 ? 60.061 -19.895 126.744 1.00 22.02 58 ARG A O 1
ATOM 438 N N . VAL A 1 59 ? 60.472 -18.681 124.871 1.00 22.12 59 VAL A N 1
ATOM 439 C CA . VAL A 1 59 ? 61.208 -17.578 125.532 1.00 22.10 59 VAL A CA 1
ATOM 440 C C . VAL A 1 59 ? 60.416 -16.306 125.328 1.00 21.81 59 VAL A C 1
ATOM 441 O O . VAL A 1 59 ? 60.128 -15.966 124.154 1.00 24.09 59 VAL A O 1
ATOM 445 N N . GLN A 1 60 ? 60.140 -15.604 126.432 1.00 21.34 60 GLN A N 1
ATOM 446 C CA . GLN A 1 60 ? 59.545 -14.254 126.439 1.00 21.29 60 GLN A CA 1
ATOM 447 C C . GLN A 1 60 ? 60.615 -13.311 126.980 1.00 22.62 60 GLN A C 1
ATOM 448 O O . GLN A 1 60 ? 60.879 -13.332 128.210 1.00 22.63 60 GLN A O 1
ATOM 454 N N . HIS A 1 61 ? 61.280 -12.622 126.074 1.00 22.52 61 HIS A N 1
ATOM 455 C CA . HIS A 1 61 ? 62.435 -11.744 126.391 1.00 23.24 61 HIS A CA 1
ATOM 456 C C . HIS A 1 61 ? 61.973 -10.521 127.193 1.00 22.50 61 HIS A C 1
ATOM 457 O O . HIS A 1 61 ? 62.543 -10.281 128.269 1.00 26.18 61 HIS A O 1
ATOM 464 N N . ASN A 1 62 ? 60.933 -9.835 126.772 1.00 21.98 62 ASN A N 1
ATOM 465 C CA . ASN A 1 62 ? 60.535 -8.580 127.444 1.00 22.72 62 ASN A CA 1
ATOM 466 C C . ASN A 1 62 ? 59.151 -8.166 126.962 1.00 23.41 62 ASN A C 1
ATOM 467 O O . ASN A 1 62 ? 58.976 -8.046 125.767 1.00 24.24 62 ASN A O 1
ATOM 472 N N . TRP A 1 63 ? 58.231 -7.912 127.885 1.00 22.10 63 TRP A N 1
ATOM 473 C CA . TRP A 1 63 ? 56.830 -7.545 127.612 1.00 21.57 63 TRP A CA 1
ATOM 474 C C . TRP A 1 63 ? 56.515 -6.140 128.126 1.00 22.16 63 TRP A C 1
ATOM 475 O O . TRP A 1 63 ? 55.308 -5.830 128.291 1.00 21.11 63 TRP A O 1
ATOM 486 N N . ALA A 1 64 ? 57.507 -5.246 128.166 1.00 22.09 64 ALA A N 1
ATOM 487 C CA . ALA A 1 64 ? 57.261 -3.859 128.642 1.00 24.08 64 ALA A CA 1
ATOM 488 C C . ALA A 1 64 ? 56.278 -3.136 127.720 1.00 22.48 64 ALA A C 1
ATOM 489 O O . ALA A 1 64 ? 55.390 -2.425 128.216 1.00 22.54 64 ALA A O 1
ATOM 491 N N . ARG A 1 65 ? 56.380 -3.360 126.415 1.00 21.19 65 ARG A N 1
ATOM 492 C CA . ARG A 1 65 ? 55.591 -2.632 125.401 1.00 20.42 65 ARG A CA 1
ATOM 493 C C . ARG A 1 65 ? 54.237 -3.299 125.166 1.00 23.61 65 ARG A C 1
ATOM 494 O O . ARG A 1 65 ? 53.357 -2.668 124.527 1.00 22.97 65 ARG A O 1
ATOM 502 N N . GLY A 1 66 ? 54.098 -4.546 125.584 1.00 21.97 66 GLY A N 1
ATOM 503 C CA . GLY A 1 66 ? 52.896 -5.328 125.244 1.00 21.83 66 GLY A CA 1
ATOM 504 C C . GLY A 1 66 ? 53.187 -6.817 125.251 1.00 20.75 66 GLY A C 1
ATOM 505 O O . GLY A 1 66 ? 54.266 -7.269 125.635 1.00 19.18 66 GLY A O 1
ATOM 506 N N . PRO A 1 67 ? 52.208 -7.641 124.799 1.00 21.79 67 PRO A N 1
ATOM 507 C CA . PRO A 1 67 ? 52.434 -9.077 124.710 1.00 20.96 67 PRO A CA 1
ATOM 508 C C . PRO A 1 67 ? 53.637 -9.402 123.836 1.00 18.74 67 PRO A C 1
ATOM 509 O O . PRO A 1 67 ? 53.938 -8.700 122.879 1.00 20.26 67 PRO A O 1
ATOM 513 N N . THR A 1 68 ? 54.297 -10.493 124.164 1.00 19.80 68 THR A N 1
ATOM 514 C CA . THR A 1 68 ? 55.391 -10.956 123.341 1.00 22.65 68 THR A CA 1
ATOM 515 C C . THR A 1 68 ? 54.849 -11.568 122.061 1.00 22.77 68 THR A C 1
ATOM 516 O O . THR A 1 68 ? 53.712 -12.025 122.048 1.00 23.82 68 THR A O 1
ATOM 520 N N . LYS A 1 69 ? 55.684 -11.504 121.048 1.00 23.27 69 LYS A N 1
ATOM 521 C CA . LYS A 1 69 ? 55.371 -11.889 119.663 1.00 24.71 69 LYS A CA 1
ATOM 522 C C . LYS A 1 69 ? 56.562 -12.648 119.080 1.00 25.34 69 LYS A C 1
ATOM 523 O O . LYS A 1 69 ? 57.695 -12.176 119.205 1.00 22.40 69 LYS A O 1
ATOM 529 N N . GLY A 1 70 ? 56.329 -13.822 118.485 1.00 22.94 70 GLY A N 1
ATOM 530 C CA . GLY A 1 70 ? 57.381 -14.437 117.690 1.00 23.30 70 GLY A CA 1
ATOM 531 C C . GLY A 1 70 ? 57.099 -15.884 117.358 1.00 22.09 70 GLY A C 1
ATOM 532 O O . GLY A 1 70 ? 56.377 -16.544 118.118 1.00 21.52 70 GLY A O 1
ATOM 533 N N . GLY A 1 71 ? 57.830 -16.362 116.356 1.00 22.42 71 GLY A N 1
ATOM 534 C CA . GLY A 1 71 ? 57.569 -17.640 115.688 1.00 23.35 71 GLY A CA 1
ATOM 535 C C . GLY A 1 71 ? 58.049 -18.850 116.454 1.00 23.03 71 GLY A C 1
ATOM 536 O O . GLY A 1 71 ? 58.793 -18.730 117.456 1.00 23.15 71 GLY A O 1
ATOM 537 N N . ILE A 1 72 ? 57.623 -20.007 115.960 1.00 24.87 72 ILE A N 1
ATOM 538 C CA . ILE A 1 72 ? 58.000 -21.350 116.486 1.00 24.01 72 ILE A CA 1
ATOM 539 C C . ILE A 1 72 ? 58.791 -22.070 115.368 1.00 25.96 72 ILE A C 1
ATOM 540 O O . ILE A 1 72 ? 58.218 -22.345 114.273 1.00 26.30 72 ILE A O 1
ATOM 545 N N . ARG A 1 73 ? 60.041 -22.406 115.669 1.00 24.30 73 ARG A N 1
ATOM 546 C CA . ARG A 1 73 ? 60.937 -23.203 114.796 1.00 26.46 73 ARG A CA 1
ATOM 547 C C . ARG A 1 73 ? 60.917 -24.683 115.178 1.00 26.73 73 ARG A C 1
ATOM 548 O O . ARG A 1 73 ? 61.092 -25.014 116.349 1.00 24.93 73 ARG A O 1
ATOM 556 N N . TRP A 1 74 ? 60.726 -25.561 114.201 1.00 25.08 74 TRP A N 1
ATOM 557 C CA . TRP A 1 74 ? 60.879 -27.029 114.376 1.00 23.56 74 TRP A CA 1
ATOM 558 C C . TRP A 1 74 ? 62.178 -27.422 113.645 1.00 25.71 74 TRP A C 1
ATOM 559 O O . TRP A 1 74 ? 62.202 -27.379 112.415 1.00 26.37 74 TRP A O 1
ATOM 570 N N . HIS A 1 75 ? 63.264 -27.651 114.354 1.00 25.22 75 HIS A N 1
ATOM 571 C CA . HIS A 1 75 ? 64.568 -27.799 113.702 1.00 28.95 75 HIS A CA 1
ATOM 572 C C . HIS A 1 75 ? 65.452 -28.682 114.579 1.00 27.94 75 HIS A C 1
ATOM 573 O O . HIS A 1 75 ? 65.457 -28.567 115.790 1.00 21.23 75 HIS A O 1
ATOM 580 N N . PRO A 1 76 ? 66.215 -29.617 113.969 1.00 26.51 76 PRO A N 1
ATOM 581 C CA . PRO A 1 76 ? 67.042 -30.525 114.740 1.00 27.79 76 PRO A CA 1
ATOM 582 C C . PRO A 1 76 ? 68.268 -29.783 115.290 1.00 30.31 76 PRO A C 1
ATOM 583 O O . PRO A 1 76 ? 68.677 -28.721 114.788 1.00 29.39 76 PRO A O 1
ATOM 587 N N . ALA A 1 77 ? 68.697 -30.251 116.444 1.00 30.17 77 ALA A N 1
ATOM 588 C CA . ALA A 1 77 ? 69.931 -29.816 117.143 1.00 46.52 77 ALA A CA 1
ATOM 589 C C . ALA A 1 77 ? 69.770 -28.363 117.636 1.00 52.63 77 ALA A C 1
ATOM 590 O O . ALA A 1 77 ? 70.650 -27.909 118.343 1.00 57.07 77 ALA A O 1
ATOM 592 N N . GLU A 1 78 ? 68.651 -27.684 117.326 1.00 65.86 78 GLU A N 1
ATOM 593 C CA . GLU A 1 78 ? 68.312 -26.311 117.811 1.00 50.38 78 GLU A CA 1
ATOM 594 C C . GLU A 1 78 ? 68.544 -26.188 119.321 1.00 41.41 78 GLU A C 1
ATOM 595 O O . GLU A 1 78 ? 68.278 -27.145 120.059 1.00 35.42 78 GLU A O 1
ATOM 601 N N . THR A 1 79 ? 69.009 -25.028 119.761 1.00 37.32 79 THR A N 1
ATOM 602 C CA . THR A 1 79 ? 69.468 -24.772 121.138 1.00 34.86 79 THR A CA 1
ATOM 603 C C . THR A 1 79 ? 68.576 -23.724 121.792 1.00 30.46 79 THR A C 1
ATOM 604 O O . THR A 1 79 ? 68.012 -22.839 121.107 1.00 29.88 79 THR A O 1
ATOM 608 N N . LEU A 1 80 ? 68.517 -23.760 123.107 1.00 30.02 80 LEU A N 1
ATOM 609 C CA . LEU A 1 80 ? 67.905 -22.690 123.907 1.00 32.43 80 LEU A CA 1
ATOM 610 C C . LEU A 1 80 ? 68.662 -21.396 123.622 1.00 34.49 80 LEU A C 1
ATOM 611 O O . LEU A 1 80 ? 67.999 -20.357 123.457 1.00 30.93 80 LEU A O 1
ATOM 616 N N . SER A 1 81 ? 69.985 -21.470 123.428 1.00 28.87 81 SER A N 1
ATOM 617 C CA . SER A 1 81 ? 70.782 -20.263 123.137 1.00 28.60 81 SER A CA 1
ATOM 618 C C . SER A 1 81 ? 70.218 -19.555 121.890 1.00 28.91 81 SER A C 1
ATOM 619 O O . SER A 1 81 ? 70.204 -18.298 121.843 1.00 24.71 81 SER A O 1
ATOM 622 N N . THR A 1 82 ? 69.915 -20.294 120.842 1.00 27.47 82 THR A N 1
ATOM 623 C CA . THR A 1 82 ? 69.350 -19.725 119.596 1.00 26.85 82 THR A CA 1
ATOM 624 C C . THR A 1 82 ? 67.984 -19.112 119.884 1.00 25.02 82 THR A C 1
ATOM 625 O O . THR A 1 82 ? 67.711 -17.986 119.412 1.00 31.30 82 THR A O 1
ATOM 629 N N . VAL A 1 83 ? 67.140 -19.827 120.607 1.00 24.95 83 VAL A N 1
ATOM 630 C CA . VAL A 1 83 ? 65.765 -19.333 120.862 1.00 27.85 83 VAL A CA 1
ATOM 631 C C . VAL A 1 83 ? 65.882 -18.040 121.694 1.00 26.61 83 VAL A C 1
ATOM 632 O O . VAL A 1 83 ? 65.157 -17.076 121.409 1.00 25.24 83 VAL A O 1
ATOM 636 N N . LYS A 1 84 ? 66.757 -18.007 122.694 1.00 23.68 84 LYS A N 1
ATOM 637 C CA . LYS A 1 84 ? 66.945 -16.796 123.514 1.00 24.96 84 LYS A CA 1
ATOM 638 C C . LYS A 1 84 ? 67.446 -15.647 122.624 1.00 25.10 84 LYS A C 1
ATOM 639 O O . LYS A 1 84 ? 66.930 -14.540 122.744 1.00 24.62 84 LYS A O 1
ATOM 645 N N . ALA A 1 85 ? 68.383 -15.893 121.715 1.00 25.98 85 ALA A N 1
ATOM 646 C CA . ALA A 1 85 ? 68.957 -14.828 120.845 1.00 27.94 85 ALA A CA 1
ATOM 647 C C . ALA A 1 85 ? 67.847 -14.272 119.950 1.00 26.54 85 ALA A C 1
ATOM 648 O O . ALA A 1 85 ? 67.824 -13.052 119.735 1.00 23.64 85 ALA A O 1
ATOM 650 N N . LEU A 1 86 ? 67.019 -15.144 119.392 1.00 22.76 86 LEU A N 1
ATOM 651 C CA . LEU A 1 86 ? 65.977 -14.716 118.439 1.00 24.12 86 LEU A CA 1
ATOM 652 C C . LEU A 1 86 ? 64.847 -13.985 119.170 1.00 21.66 86 LEU A C 1
ATOM 653 O O . LEU A 1 86 ? 64.306 -13.036 118.587 1.00 22.05 86 LEU A O 1
ATOM 658 N N . ALA A 1 87 ? 64.511 -14.370 120.394 1.00 21.99 87 ALA A N 1
ATOM 659 C CA . ALA A 1 87 ? 63.472 -13.659 121.173 1.00 21.30 87 ALA A CA 1
ATOM 660 C C . ALA A 1 87 ? 64.001 -12.250 121.525 1.00 22.78 87 ALA A C 1
ATOM 661 O O . ALA A 1 87 ? 63.195 -11.247 121.464 1.00 22.44 87 ALA A O 1
ATOM 663 N N . THR A 1 88 ? 65.282 -12.130 121.852 1.00 23.22 88 THR A N 1
ATOM 664 C CA . THR A 1 88 ? 65.903 -10.807 122.187 1.00 25.46 88 THR A CA 1
ATOM 665 C C . THR A 1 88 ? 65.817 -9.899 120.957 1.00 23.36 88 THR A C 1
ATOM 666 O O . THR A 1 88 ? 65.277 -8.794 121.042 1.00 23.40 88 THR A O 1
ATOM 670 N N . PHE A 1 89 ? 66.294 -10.394 119.811 1.00 26.12 89 PHE A N 1
ATOM 671 C CA . PHE A 1 89 ? 66.257 -9.679 118.536 1.00 23.67 89 PHE A CA 1
ATOM 672 C C . PHE A 1 89 ? 64.798 -9.350 118.209 1.00 22.52 89 PHE A C 1
ATOM 673 O O . PHE A 1 89 ? 64.490 -8.254 117.700 1.00 23.89 89 PHE A O 1
ATOM 681 N N . MET A 1 90 ? 63.870 -10.245 118.503 1.00 24.37 90 MET A N 1
ATOM 682 C CA . MET A 1 90 ? 62.456 -9.973 118.173 1.00 22.76 90 MET A CA 1
ATOM 683 C C . MET A 1 90 ? 61.962 -8.755 118.969 1.00 22.49 90 MET A C 1
ATOM 684 O O . MET A 1 90 ? 61.101 -8.042 118.458 1.00 20.54 90 MET A O 1
ATOM 689 N N . THR A 1 91 ? 62.394 -8.561 120.216 1.00 22.99 91 THR A N 1
ATOM 690 C CA . THR A 1 91 ? 61.988 -7.369 120.997 1.00 22.50 91 THR A CA 1
ATOM 691 C C . THR A 1 91 ? 62.349 -6.072 120.253 1.00 21.32 91 THR A C 1
ATOM 692 O O . THR A 1 91 ? 61.515 -5.130 120.256 1.00 22.15 91 THR A O 1
ATOM 696 N N . TRP A 1 92 ? 63.499 -6.025 119.567 1.00 22.40 92 TRP A N 1
ATOM 697 C CA . TRP A 1 92 ? 63.918 -4.849 118.754 1.00 22.25 92 TRP A CA 1
ATOM 698 C C . TRP A 1 92 ? 63.124 -4.781 117.450 1.00 25.74 92 TRP A C 1
ATOM 699 O O . TRP A 1 92 ? 62.750 -3.683 117.049 1.00 20.49 92 TRP A O 1
ATOM 710 N N . LYS A 1 93 ? 62.894 -5.906 116.768 1.00 23.70 93 LYS A N 1
ATOM 711 C CA . LYS A 1 93 ? 62.158 -5.883 115.486 1.00 22.04 93 LYS A CA 1
ATOM 712 C C . LYS A 1 93 ? 60.728 -5.358 115.667 1.00 21.26 93 LYS A C 1
ATOM 713 O O . LYS A 1 93 ? 60.274 -4.666 114.807 1.00 23.79 93 LYS A O 1
ATOM 719 N N . VAL A 1 94 ? 60.032 -5.667 116.759 1.00 23.10 94 VAL A N 1
ATOM 720 C CA . VAL A 1 94 ? 58.658 -5.136 116.908 1.00 21.47 94 VAL A CA 1
ATOM 721 C C . VAL A 1 94 ? 58.713 -3.664 117.354 1.00 23.36 94 VAL A C 1
ATOM 722 O O . VAL A 1 94 ? 57.745 -2.881 117.016 1.00 23.83 94 VAL A O 1
ATOM 726 N N . ALA A 1 95 ? 59.773 -3.261 118.057 1.00 25.21 95 ALA A N 1
ATOM 727 C CA . ALA A 1 95 ? 59.939 -1.867 118.564 1.00 24.40 95 ALA A CA 1
ATOM 728 C C . ALA A 1 95 ? 60.325 -0.941 117.416 1.00 23.44 95 ALA A C 1
ATOM 729 O O . ALA A 1 95 ? 59.837 0.177 117.411 1.00 25.14 95 ALA A O 1
ATOM 731 N N . VAL A 1 96 ? 61.090 -1.394 116.426 1.00 22.13 96 VAL A N 1
ATOM 732 C CA . VAL A 1 96 ? 61.511 -0.498 115.320 1.00 26.44 96 VAL A CA 1
ATOM 733 C C . VAL A 1 96 ? 60.292 0.040 114.567 1.00 26.66 96 VAL A C 1
ATOM 734 O O . VAL A 1 96 ? 60.371 1.187 114.118 1.00 24.31 96 VAL A O 1
ATOM 738 N N . VAL A 1 97 ? 59.203 -0.733 114.441 1.00 23.96 97 VAL A N 1
ATOM 739 C CA . VAL A 1 97 ? 57.978 -0.303 113.715 1.00 22.84 97 VAL A CA 1
ATOM 740 C C . VAL A 1 97 ? 56.874 0.058 114.716 1.00 22.78 97 VAL A C 1
ATOM 741 O O . VAL A 1 97 ? 55.692 0.161 114.337 1.00 27.35 97 VAL A O 1
ATOM 745 N N . ASP A 1 98 ? 57.226 0.272 115.958 1.00 25.83 98 ASP A N 1
ATOM 746 C CA . ASP A 1 98 ? 56.303 0.841 116.969 1.00 26.88 98 ASP A CA 1
ATOM 747 C C . ASP A 1 98 ? 55.073 -0.059 117.111 1.00 26.02 98 ASP A C 1
ATOM 748 O O . ASP A 1 98 ? 54.005 0.458 117.192 1.00 28.04 98 ASP A O 1
ATOM 753 N N . LEU A 1 99 ? 55.243 -1.363 117.219 1.00 23.14 99 LEU A N 1
ATOM 754 C CA . LEU A 1 99 ? 54.126 -2.279 117.543 1.00 23.93 99 LEU A CA 1
ATOM 755 C C . LEU A 1 99 ? 53.999 -2.306 119.061 1.00 24.26 99 LEU A C 1
ATOM 756 O O . LEU A 1 99 ? 55.013 -2.193 119.767 1.00 26.73 99 LEU A O 1
ATOM 761 N N . PRO A 1 100 ? 52.770 -2.487 119.593 1.00 22.08 100 PRO A N 1
ATOM 762 C CA . PRO A 1 100 ? 52.559 -2.641 121.019 1.00 24.71 100 PRO A CA 1
ATOM 763 C C . PRO A 1 100 ? 52.843 -4.076 121.488 1.00 24.02 100 PRO A C 1
ATOM 764 O O . PRO A 1 100 ? 51.981 -4.696 122.043 1.00 21.53 100 PRO A O 1
ATOM 768 N N . TYR A 1 101 ? 54.073 -4.530 121.276 1.00 21.69 101 TYR A N 1
ATOM 769 C CA . TYR A 1 101 ? 54.526 -5.918 121.477 1.00 21.14 101 TYR A CA 1
ATOM 770 C C . TYR A 1 101 ? 55.922 -5.911 122.100 1.00 22.14 101 TYR A C 1
ATOM 771 O O . TYR A 1 101 ? 56.681 -4.981 121.850 1.00 23.05 101 TYR A O 1
ATOM 780 N N . GLY A 1 102 ? 56.268 -6.994 122.775 1.00 22.96 102 GLY A N 1
ATOM 781 C CA . GLY A 1 102 ? 57.652 -7.388 123.035 1.00 24.64 102 GLY A CA 1
ATOM 782 C C . GLY A 1 102 ? 58.028 -8.620 122.225 1.00 25.63 102 GLY A C 1
ATOM 783 O O . GLY A 1 102 ? 57.230 -9.046 121.377 1.00 23.01 102 GLY A O 1
ATOM 784 N N . GLY A 1 103 ? 59.200 -9.168 122.523 1.00 22.78 103 GLY A N 1
ATOM 785 C CA . GLY A 1 103 ? 59.870 -10.208 121.738 1.00 24.17 103 GLY A CA 1
ATOM 786 C C . GLY A 1 103 ? 59.700 -11.557 122.410 1.00 22.69 103 GLY A C 1
ATOM 787 O O . GLY A 1 103 ? 59.984 -11.691 123.652 1.00 23.27 103 GLY A O 1
ATOM 788 N N . GLY A 1 104 ? 59.278 -12.539 121.620 1.00 22.84 104 GLY A N 1
ATOM 789 C CA . GLY A 1 104 ? 59.204 -13.948 122.066 1.00 22.78 104 GLY A CA 1
ATOM 790 C C . GLY A 1 104 ? 59.653 -14.879 120.950 1.00 24.01 104 GLY A C 1
ATOM 791 O O . GLY A 1 104 ? 59.794 -14.441 119.792 1.00 23.96 104 GLY A O 1
ATOM 792 N N . LYS A 1 105 ? 59.913 -16.121 121.287 1.00 19.79 105 LYS A N 1
ATOM 793 C CA . LYS A 1 105 ? 60.336 -17.089 120.270 1.00 23.03 105 LYS A CA 1
ATOM 794 C C . LYS A 1 105 ? 60.166 -18.452 120.883 1.00 21.97 105 LYS A C 1
ATOM 795 O O . LYS A 1 105 ? 60.258 -18.570 122.114 1.00 22.37 105 LYS A O 1
ATOM 801 N N . GLY A 1 106 ? 59.895 -19.450 120.053 1.00 23.63 106 GLY A N 1
ATOM 802 C CA . GLY A 1 106 ? 59.732 -20.825 120.544 1.00 22.01 106 GLY A CA 1
ATOM 803 C C . GLY A 1 106 ? 60.391 -21.818 119.599 1.00 22.51 106 GLY A C 1
ATOM 804 O O . GLY A 1 106 ? 60.826 -21.462 118.468 1.00 22.31 106 GLY A O 1
ATOM 805 N N . GLY A 1 107 ? 60.462 -23.058 120.027 1.00 26.68 107 GLY A N 1
ATOM 806 C CA . GLY A 1 107 ? 61.058 -24.089 119.173 1.00 25.78 107 GLY A CA 1
ATOM 807 C C . GLY A 1 107 ? 60.762 -25.457 119.708 1.00 24.41 107 GLY A C 1
ATOM 808 O O . GLY A 1 107 ? 60.425 -25.606 120.910 1.00 23.44 107 GLY A O 1
ATOM 809 N N . ILE A 1 108 ? 60.998 -26.426 118.868 1.00 22.64 108 ILE A N 1
ATOM 810 C CA . ILE A 1 108 ? 61.023 -27.859 119.242 1.00 23.87 108 ILE A CA 1
ATOM 811 C C . ILE A 1 108 ? 62.246 -28.467 118.579 1.00 22.07 108 ILE A C 1
ATOM 812 O O . ILE A 1 108 ? 62.500 -28.207 117.378 1.00 22.80 108 ILE A O 1
ATOM 817 N N . ILE A 1 109 ? 62.980 -29.248 119.335 1.00 21.53 109 ILE A N 1
ATOM 818 C CA . ILE A 1 109 ? 64.182 -29.963 118.852 1.00 23.15 109 ILE A CA 1
ATOM 819 C C . ILE A 1 109 ? 63.697 -31.271 118.231 1.00 23.32 109 ILE A C 1
ATOM 820 O O . ILE A 1 109 ? 63.383 -32.180 118.976 1.00 21.79 109 ILE A O 1
ATOM 825 N N . VAL A 1 110 ? 63.579 -31.268 116.911 1.00 23.89 110 VAL A N 1
ATOM 826 C CA . VAL A 1 110 ? 62.982 -32.355 116.104 1.00 23.25 110 VAL A CA 1
ATOM 827 C C . VAL A 1 110 ? 63.465 -32.164 114.674 1.00 25.76 110 VAL A C 1
ATOM 828 O O . VAL A 1 110 ? 63.592 -31.055 114.226 1.00 21.37 110 VAL A O 1
ATOM 832 N N . ASN A 1 111 ? 63.700 -33.256 113.996 1.00 24.66 111 ASN A N 1
ATOM 833 C CA . ASN A 1 111 ? 63.760 -33.274 112.539 1.00 26.09 111 ASN A CA 1
ATOM 834 C C . ASN A 1 111 ? 62.367 -33.569 112.049 1.00 24.69 111 ASN A C 1
ATOM 835 O O . ASN A 1 111 ? 61.921 -34.696 112.098 1.00 25.02 111 ASN A O 1
ATOM 840 N N . PRO A 1 112 ? 61.621 -32.556 111.542 1.00 25.84 112 PRO A N 1
ATOM 841 C CA . PRO A 1 112 ? 60.238 -32.766 111.160 1.00 25.23 112 PRO A CA 1
ATOM 842 C C . PRO A 1 112 ? 60.090 -33.182 109.685 1.00 25.74 112 PRO A C 1
ATOM 843 O O . PRO A 1 112 ? 59.000 -33.409 109.253 1.00 25.08 112 PRO A O 1
ATOM 847 N N . LYS A 1 113 ? 61.186 -33.312 108.971 1.00 25.91 113 LYS A N 1
ATOM 848 C CA . LYS A 1 113 ? 61.193 -33.532 107.506 1.00 30.62 113 LYS A CA 1
ATOM 849 C C . LYS A 1 113 ? 60.246 -34.674 107.076 1.00 27.86 113 LYS A C 1
ATOM 850 O O . LYS A 1 113 ? 59.469 -34.492 106.158 1.00 27.23 113 LYS A O 1
ATOM 856 N N . GLU A 1 114 ? 60.227 -35.814 107.731 1.00 24.82 114 GLU A N 1
ATOM 857 C CA . GLU A 1 114 ? 59.376 -36.952 107.314 1.00 28.97 114 GLU A CA 1
ATOM 858 C C . GLU A 1 114 ? 58.286 -37.255 108.319 1.00 27.79 114 GLU A C 1
ATOM 859 O O . GLU A 1 114 ? 57.711 -38.378 108.291 1.00 26.13 114 GLU A O 1
ATOM 865 N N . LEU A 1 115 ? 57.999 -36.340 109.226 1.00 26.50 115 LEU A N 1
ATOM 866 C CA . LEU A 1 115 ? 56.820 -36.576 110.095 1.00 26.10 115 LEU A CA 1
ATOM 867 C C . LEU A 1 115 ? 55.578 -36.659 109.203 1.00 23.33 115 LEU A C 1
ATOM 868 O O . LEU A 1 115 ? 55.407 -35.822 108.365 1.00 23.88 115 LEU A O 1
ATOM 873 N N . SER A 1 116 ? 54.678 -37.566 109.466 1.00 24.67 116 SER A N 1
ATOM 874 C CA . SER A 1 116 ? 53.391 -37.622 108.745 1.00 26.11 116 SER A CA 1
ATOM 875 C C . SER A 1 116 ? 52.493 -36.436 109.145 1.00 26.36 116 SER A C 1
ATOM 876 O O . SER A 1 116 ? 52.766 -35.737 110.137 1.00 23.74 116 SER A O 1
ATOM 879 N N . GLU A 1 117 ? 51.451 -36.201 108.389 1.00 26.20 117 GLU A N 1
ATOM 880 C CA . GLU A 1 117 ? 50.446 -35.157 108.705 1.00 29.38 117 GLU A CA 1
ATOM 881 C C . GLU A 1 117 ? 49.892 -35.392 110.102 1.00 25.65 117 GLU A C 1
ATOM 882 O O . GLU A 1 117 ? 49.728 -34.423 110.854 1.00 25.75 117 GLU A O 1
ATOM 888 N N . ARG A 1 118 ? 49.624 -36.628 110.457 1.00 22.96 118 ARG A N 1
ATOM 889 C CA . ARG A 1 118 ? 49.108 -36.990 111.772 1.00 26.21 118 ARG A CA 1
ATOM 890 C C . ARG A 1 118 ? 50.151 -36.679 112.856 1.00 28.05 118 ARG A C 1
ATOM 891 O O . ARG A 1 118 ? 49.766 -36.106 113.857 1.00 25.01 118 ARG A O 1
ATOM 899 N N . GLU A 1 119 ? 51.402 -37.068 112.675 1.00 24.47 119 GLU A N 1
ATOM 900 C CA . GLU A 1 119 ? 52.468 -36.759 113.640 1.00 26.08 119 GLU A CA 1
ATOM 901 C C . GLU A 1 119 ? 52.615 -35.236 113.793 1.00 25.40 119 GLU A C 1
ATOM 902 O O . GLU A 1 119 ? 52.865 -34.774 114.894 1.00 22.82 119 GLU A O 1
ATOM 908 N N . GLN A 1 120 ? 52.570 -34.491 112.703 1.00 23.24 120 GLN A N 1
ATOM 909 C CA . GLN A 1 120 ? 52.801 -33.023 112.741 1.00 24.95 120 GLN A CA 1
ATOM 910 C C . GLN A 1 120 ? 51.666 -32.376 113.560 1.00 21.79 120 GLN A C 1
ATOM 911 O O . GLN A 1 120 ? 51.935 -31.468 114.380 1.00 21.53 120 GLN A O 1
ATOM 917 N N . GLU A 1 121 ? 50.423 -32.816 113.353 1.00 22.22 121 GLU A N 1
ATOM 918 C CA . GLU A 1 121 ? 49.255 -32.300 114.105 1.00 22.97 121 GLU A CA 1
ATOM 919 C C . GLU A 1 121 ? 49.409 -32.685 115.583 1.00 24.55 121 GLU A C 1
ATOM 920 O O . GLU A 1 121 ? 49.098 -31.857 116.475 1.00 20.78 121 GLU A O 1
ATOM 926 N N . ARG A 1 122 ? 49.789 -33.935 115.890 1.00 22.91 122 ARG A N 1
ATOM 927 C CA . ARG A 1 122 ? 50.005 -34.350 117.282 1.00 22.02 122 ARG A CA 1
ATOM 928 C C . ARG A 1 122 ? 51.042 -33.436 117.939 1.00 22.26 122 ARG A C 1
ATOM 929 O O . ARG A 1 122 ? 50.829 -33.033 119.096 1.00 22.43 122 ARG A O 1
ATOM 937 N N . LEU A 1 123 ? 52.124 -33.165 117.259 1.00 22.34 123 LEU A N 1
ATOM 938 C CA . LEU A 1 123 ? 53.219 -32.330 117.803 1.00 21.65 123 LEU A CA 1
ATOM 939 C C . LEU A 1 123 ? 52.743 -30.894 118.002 1.00 21.37 123 LEU A C 1
ATOM 940 O O . LEU A 1 123 ? 53.031 -30.297 119.067 1.00 19.77 123 LEU A O 1
ATOM 945 N N . ALA A 1 124 ? 52.010 -30.365 117.039 1.00 21.76 124 ALA A N 1
ATOM 946 C CA . ALA A 1 124 ? 51.458 -29.004 117.143 1.00 22.44 124 ALA A CA 1
ATOM 947 C C . ALA A 1 124 ? 50.539 -28.865 118.362 1.00 22.53 124 ALA A C 1
ATOM 948 O O . ALA A 1 124 ? 50.736 -27.888 119.146 1.00 22.00 124 ALA A O 1
ATOM 950 N N . ARG A 1 125 ? 49.590 -29.786 118.535 1.00 21.64 125 ARG A N 1
ATOM 951 C CA . ARG A 1 125 ? 48.652 -29.742 119.656 1.00 20.41 125 ARG A CA 1
ATOM 952 C C . ARG A 1 125 ? 49.386 -29.965 120.972 1.00 23.94 125 ARG A C 1
ATOM 953 O O . ARG A 1 125 ? 48.984 -29.326 121.979 1.00 24.08 125 ARG A O 1
ATOM 961 N N . ALA A 1 126 ? 50.353 -30.891 121.022 1.00 22.10 126 ALA A N 1
ATOM 962 C CA . ALA A 1 126 ? 51.075 -31.193 122.261 1.00 21.18 126 ALA A CA 1
ATOM 963 C C . ALA A 1 126 ? 51.881 -29.958 122.669 1.00 22.23 126 ALA A C 1
ATOM 964 O O . ALA A 1 126 ? 51.970 -29.678 123.880 1.00 20.65 126 ALA A O 1
ATOM 966 N N . TYR A 1 127 ? 52.389 -29.209 121.714 1.00 20.90 127 TYR A N 1
ATOM 967 C CA . TYR A 1 127 ? 53.189 -28.003 122.013 1.00 22.43 127 TYR A CA 1
ATOM 968 C C . TYR A 1 127 ? 52.288 -26.990 122.730 1.00 23.40 127 TYR A C 1
ATOM 969 O O . TYR A 1 127 ? 52.646 -26.531 123.834 1.00 21.73 127 TYR A O 1
ATOM 978 N N . ILE A 1 128 ? 51.086 -26.774 122.209 1.00 22.02 128 ILE A N 1
ATOM 979 C CA . ILE A 1 128 ? 50.123 -25.828 122.811 1.00 24.63 128 ILE A CA 1
ATOM 980 C C . ILE A 1 128 ? 49.730 -26.328 124.212 1.00 23.90 128 ILE A C 1
ATOM 981 O O . ILE A 1 128 ? 49.649 -25.515 125.125 1.00 25.10 128 ILE A O 1
ATOM 986 N N . ARG A 1 129 ? 49.413 -27.592 124.381 1.00 22.63 129 ARG A N 1
ATOM 987 C CA A ARG A 1 129 ? 49.078 -28.186 125.696 0.50 26.83 129 ARG A CA 1
ATOM 988 C CA B ARG A 1 129 ? 49.073 -28.148 125.703 0.50 26.49 129 ARG A CA 1
ATOM 989 C C . ARG A 1 129 ? 50.221 -27.908 126.700 1.00 27.53 129 ARG A C 1
ATOM 990 O O . ARG A 1 129 ? 49.929 -27.643 127.879 1.00 27.23 129 ARG A O 1
ATOM 1005 N N . ALA A 1 130 ? 51.470 -27.954 126.262 1.00 24.92 130 ALA A N 1
ATOM 1006 C CA . ALA A 1 130 ? 52.623 -27.819 127.181 1.00 28.54 130 ALA A CA 1
ATOM 1007 C C . ALA A 1 130 ? 52.926 -26.342 127.519 1.00 28.08 130 ALA A C 1
ATOM 1008 O O . ALA A 1 130 ? 53.478 -26.090 128.623 1.00 28.61 130 ALA A O 1
ATOM 1010 N N . VAL A 1 131 ? 52.636 -25.393 126.623 1.00 24.95 131 VAL A N 1
ATOM 1011 C CA . VAL A 1 131 ? 52.939 -23.945 126.887 1.00 22.81 131 VAL A CA 1
ATOM 1012 C C . VAL A 1 131 ? 51.653 -23.130 127.119 1.00 23.79 131 VAL A C 1
ATOM 1013 O O . VAL A 1 131 ? 51.774 -21.899 127.205 1.00 22.87 131 VAL A O 1
ATOM 1017 N N . TYR A 1 132 ? 50.471 -23.740 127.209 1.00 20.06 132 TYR A N 1
ATOM 1018 C CA . TYR A 1 132 ? 49.171 -23.039 127.304 1.00 22.00 132 TYR A CA 1
ATOM 1019 C C . TYR A 1 132 ? 49.189 -21.930 128.388 1.00 24.44 132 TYR A C 1
ATOM 1020 O O . TYR A 1 132 ? 48.673 -20.855 128.127 1.00 20.91 132 TYR A O 1
ATOM 1029 N N . ASP A 1 133 ? 49.750 -22.197 129.560 1.00 24.26 133 ASP A N 1
ATOM 1030 C CA . ASP A 1 133 ? 49.664 -21.303 130.760 1.00 25.11 133 ASP A CA 1
ATOM 1031 C C . ASP A 1 133 ? 50.515 -20.050 130.532 1.00 28.43 133 ASP A C 1
ATOM 1032 O O . ASP A 1 133 ? 50.321 -19.133 131.290 1.00 24.66 133 ASP A O 1
ATOM 1037 N N . VAL A 1 134 ? 51.371 -19.966 129.495 1.00 23.45 134 VAL A N 1
ATOM 1038 C CA . VAL A 1 134 ? 52.214 -18.765 129.291 1.00 26.59 134 VAL A CA 1
ATOM 1039 C C . VAL A 1 134 ? 51.927 -18.122 127.939 1.00 27.38 134 VAL A C 1
ATOM 1040 O O . VAL A 1 134 ? 52.574 -17.121 127.663 1.00 24.41 134 VAL A O 1
ATOM 1044 N N . ILE A 1 135 ? 50.897 -18.558 127.205 1.00 23.30 135 ILE A N 1
ATOM 1045 C CA . ILE A 1 135 ? 50.528 -17.913 125.933 1.00 21.24 135 ILE A CA 1
ATOM 1046 C C . ILE A 1 135 ? 49.082 -17.428 126.018 1.00 22.05 135 ILE A C 1
ATOM 1047 O O . ILE A 1 135 ? 48.397 -17.681 126.990 1.00 22.70 135 ILE A O 1
ATOM 1052 N N . GLY A 1 136 ? 48.706 -16.650 125.024 1.00 21.98 136 GLY A N 1
ATOM 1053 C CA . GLY A 1 136 ? 47.386 -16.070 124.894 1.00 22.34 136 GLY A CA 1
ATOM 1054 C C . GLY A 1 136 ? 47.460 -14.755 124.134 1.00 23.49 136 GLY A C 1
ATOM 1055 O O . GLY A 1 136 ? 48.512 -14.137 123.976 1.00 21.44 136 GLY A O 1
ATOM 1056 N N . PRO A 1 137 ? 46.297 -14.317 123.635 1.00 21.78 137 PRO A N 1
ATOM 1057 C CA . PRO A 1 137 ? 46.200 -13.195 122.738 1.00 21.89 137 PRO A CA 1
ATOM 1058 C C . PRO A 1 137 ? 46.699 -11.914 123.392 1.00 22.59 137 PRO A C 1
ATOM 1059 O O . PRO A 1 137 ? 47.009 -11.052 122.619 1.00 22.32 137 PRO A O 1
ATOM 1063 N N . TRP A 1 138 ? 46.689 -11.823 124.730 1.00 23.47 138 TRP A N 1
ATOM 1064 C CA . TRP A 1 138 ? 47.180 -10.648 125.490 1.00 26.28 138 TRP A CA 1
ATOM 1065 C C . TRP A 1 138 ? 48.463 -10.975 126.244 1.00 24.33 138 TRP A C 1
ATOM 1066 O O . TRP A 1 138 ? 48.941 -10.103 126.994 1.00 24.19 138 TRP A O 1
ATOM 1077 N N . THR A 1 139 ? 49.055 -12.140 126.013 1.00 23.51 139 THR A N 1
ATOM 1078 C CA . THR A 1 139 ? 50.231 -12.627 126.775 1.00 21.49 139 THR A CA 1
ATOM 1079 C C . THR A 1 139 ? 51.406 -12.892 125.853 1.00 25.35 139 THR A C 1
ATOM 1080 O O . THR A 1 139 ? 52.485 -12.284 126.040 1.00 21.18 139 THR A O 1
ATOM 1084 N N . ASP A 1 140 ? 51.236 -13.794 124.888 1.00 20.76 140 ASP A N 1
ATOM 1085 C CA . ASP A 1 140 ? 52.344 -14.228 124.014 1.00 20.96 140 ASP A CA 1
ATOM 1086 C C . ASP A 1 140 ? 51.694 -14.869 122.789 1.00 20.60 140 ASP A C 1
ATOM 1087 O O . ASP A 1 140 ? 50.862 -15.779 122.993 1.00 21.60 140 ASP A O 1
ATOM 1092 N N . ILE A 1 141 ? 52.044 -14.383 121.610 1.00 19.61 141 ILE A N 1
ATOM 1093 C CA . ILE A 1 141 ? 51.324 -14.670 120.350 1.00 21.08 141 ILE A CA 1
ATOM 1094 C C . ILE A 1 141 ? 52.311 -15.292 119.380 1.00 21.42 141 ILE A C 1
ATOM 1095 O O . ILE A 1 141 ? 53.134 -14.578 118.809 1.00 21.59 141 ILE A O 1
ATOM 1100 N N . PRO A 1 142 ? 52.345 -16.631 119.208 1.00 22.81 142 PRO A N 1
ATOM 1101 C CA . PRO A 1 142 ? 53.287 -17.216 118.256 1.00 20.68 142 PRO A CA 1
ATOM 1102 C C . PRO A 1 142 ? 52.948 -16.934 116.789 1.00 21.76 142 PRO A C 1
ATOM 1103 O O . PRO A 1 142 ? 52.065 -16.135 116.468 1.00 21.93 142 PRO A O 1
ATOM 1107 N N . ALA A 1 143 ? 53.699 -17.593 115.917 1.00 22.59 143 ALA A N 1
ATOM 1108 C CA . ALA A 1 143 ? 53.709 -17.411 114.462 1.00 20.90 143 ALA A CA 1
ATOM 1109 C C . ALA A 1 143 ? 54.530 -18.547 113.831 1.00 23.17 143 ALA A C 1
ATOM 1110 O O . ALA A 1 143 ? 55.189 -19.328 114.519 1.00 20.64 143 ALA A O 1
ATOM 1112 N N . PRO A 1 144 ? 54.538 -18.632 112.489 1.00 25.16 144 PRO A N 1
ATOM 1113 C CA . PRO A 1 144 ? 55.321 -19.647 111.787 1.00 27.10 144 PRO A CA 1
ATOM 1114 C C . PRO A 1 144 ? 56.784 -19.262 111.750 1.00 30.80 144 PRO A C 1
ATOM 1115 O O . PRO A 1 144 ? 57.096 -18.111 111.870 1.00 29.47 144 PRO A O 1
ATOM 1119 N N . ASP A 1 145 ? 57.633 -20.258 111.597 1.00 26.30 145 ASP A N 1
ATOM 1120 C CA . ASP A 1 145 ? 59.084 -20.040 111.389 1.00 26.56 145 ASP A CA 1
ATOM 1121 C C . ASP A 1 145 ? 59.585 -21.262 110.602 1.00 30.92 145 ASP A C 1
ATOM 1122 O O . ASP A 1 145 ? 58.761 -21.848 109.833 1.00 31.08 145 ASP A O 1
ATOM 1127 N N . VAL A 1 146 ? 60.842 -21.655 110.803 1.00 31.22 146 VAL A N 1
ATOM 1128 C CA . VAL A 1 146 ? 61.511 -22.831 110.158 1.00 31.51 146 VAL A CA 1
ATOM 1129 C C . VAL A 1 146 ? 60.625 -24.068 110.367 1.00 25.24 146 VAL A C 1
ATOM 1130 O O . VAL A 1 146 ? 60.269 -24.365 111.547 1.00 22.47 146 VAL A O 1
ATOM 1134 N N . TYR A 1 147 ? 60.109 -24.612 109.248 1.00 28.03 147 TYR A N 1
ATOM 1135 C CA . TYR A 1 147 ? 59.333 -25.886 109.122 1.00 31.35 147 TYR A CA 1
ATOM 1136 C C . TYR A 1 147 ? 57.967 -25.859 109.807 1.00 37.27 147 TYR A C 1
ATOM 1137 O O . TYR A 1 147 ? 57.481 -27.030 110.159 1.00 42.65 147 TYR A O 1
ATOM 1146 N N . THR A 1 148 ? 57.467 -24.666 110.140 1.00 24.66 148 THR A N 1
ATOM 1147 C CA . THR A 1 148 ? 56.077 -24.431 110.616 1.00 24.51 148 THR A CA 1
ATOM 1148 C C . THR A 1 148 ? 55.484 -23.479 109.566 1.00 20.92 148 THR A C 1
ATOM 1149 O O . THR A 1 148 ? 56.266 -22.750 108.922 1.00 22.61 148 THR A O 1
ATOM 1153 N N . ASN A 1 149 ? 54.170 -23.513 109.439 1.00 23.37 149 ASN A N 1
ATOM 1154 C CA . ASN A 1 149 ? 53.435 -22.866 108.331 1.00 25.74 149 ASN A CA 1
ATOM 1155 C C . ASN A 1 149 ? 51.987 -22.673 108.743 1.00 22.59 149 ASN A C 1
ATOM 1156 O O . ASN A 1 149 ? 51.602 -23.049 109.854 1.00 21.78 149 ASN A O 1
ATOM 1161 N N . PRO A 1 150 ? 51.156 -22.020 107.895 1.00 23.38 150 PRO A N 1
ATOM 1162 C CA . PRO A 1 150 ? 49.767 -21.731 108.255 1.00 25.04 150 PRO A CA 1
ATOM 1163 C C . PRO A 1 150 ? 49.004 -22.985 108.702 1.00 25.12 150 PRO A C 1
ATOM 1164 O O . PRO A 1 150 ? 48.175 -22.931 109.613 1.00 22.55 150 PRO A O 1
ATOM 1168 N N . LYS A 1 151 ? 49.261 -24.127 108.049 1.00 23.82 151 LYS A N 1
ATOM 1169 C CA . LYS A 1 151 ? 48.555 -25.387 108.407 1.00 22.19 151 LYS A CA 1
ATOM 1170 C C . LYS A 1 151 ? 48.789 -25.720 109.898 1.00 21.46 151 LYS A C 1
ATOM 1171 O O . LYS A 1 151 ? 47.834 -26.031 110.647 1.00 20.85 151 LYS A O 1
ATOM 1177 N N . ILE A 1 152 ? 50.034 -25.654 110.336 1.00 22.22 152 ILE A N 1
ATOM 1178 C CA . ILE A 1 152 ? 50.385 -25.890 111.763 1.00 22.46 152 ILE A CA 1
ATOM 1179 C C . ILE A 1 152 ? 49.7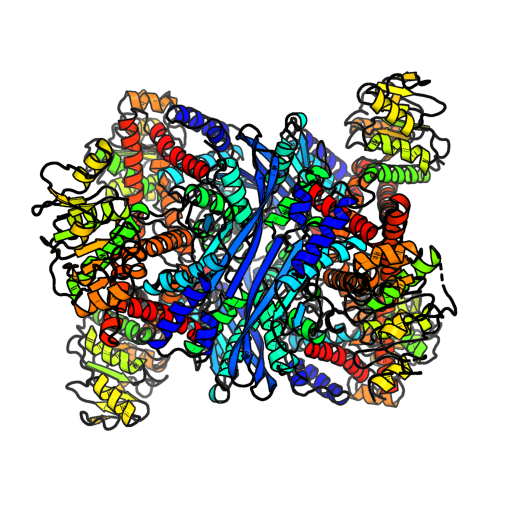80 -24.785 112.643 1.00 21.30 152 ILE A C 1
ATOM 1180 O O . ILE A 1 152 ? 49.265 -25.121 113.708 1.00 20.95 152 ILE A O 1
ATOM 1185 N N . MET A 1 153 ? 49.808 -23.522 112.209 1.00 23.24 153 MET A N 1
ATOM 1186 C CA . MET A 1 153 ? 49.186 -22.410 112.981 1.00 20.01 153 MET A CA 1
ATOM 1187 C C . MET A 1 153 ? 47.714 -22.744 113.197 1.00 21.20 153 MET A C 1
ATOM 1188 O O . MET A 1 153 ? 47.193 -22.575 114.308 1.00 23.16 153 MET A O 1
ATOM 1193 N N . GLY A 1 154 ? 47.023 -23.262 112.192 1.00 21.12 154 GLY A N 1
ATOM 1194 C CA . GLY A 1 154 ? 45.598 -23.610 112.343 1.00 19.63 154 GLY A CA 1
ATOM 1195 C C . GLY A 1 154 ? 45.336 -24.680 113.360 1.00 20.49 154 GLY A C 1
ATOM 1196 O O . GLY A 1 154 ? 44.404 -24.522 114.159 1.00 23.37 154 GLY A O 1
ATOM 1197 N N . TRP A 1 155 ? 46.162 -25.721 113.414 1.00 23.20 155 TRP A N 1
ATOM 1198 C CA . TRP A 1 155 ? 46.007 -26.792 114.414 1.00 19.04 155 TRP A CA 1
ATOM 1199 C C . TRP A 1 155 ? 46.274 -26.223 115.806 1.00 20.29 155 TRP A C 1
ATOM 1200 O O . TRP A 1 155 ? 45.625 -26.644 116.719 1.00 18.45 155 TRP A O 1
ATOM 1211 N N . MET A 1 156 ? 47.298 -25.382 115.936 1.00 20.35 156 MET A N 1
ATOM 1212 C CA . MET A 1 156 ? 47.677 -24.772 117.225 1.00 20.63 156 MET A CA 1
ATOM 1213 C C . MET A 1 156 ? 46.549 -23.852 117.705 1.00 19.23 156 MET A C 1
ATOM 1214 O O . MET A 1 156 ? 46.182 -23.931 118.918 1.00 17.90 156 MET A O 1
ATOM 1219 N N . MET A 1 157 ? 46.018 -22.993 116.832 1.00 20.97 157 MET A N 1
ATOM 1220 C CA . MET A 1 157 ? 44.862 -22.123 117.211 1.00 20.13 157 MET A CA 1
ATOM 1221 C C . MET A 1 157 ? 43.702 -22.982 117.718 1.00 20.60 157 MET A C 1
ATOM 1222 O O . MET A 1 157 ? 43.184 -22.789 118.861 1.00 20.97 157 MET A O 1
ATOM 1227 N N . ASP A 1 158 ? 43.397 -24.059 117.018 1.00 21.80 158 ASP A N 1
ATOM 1228 C CA . ASP A 1 158 ? 42.275 -24.946 117.364 1.00 21.73 158 ASP A CA 1
ATOM 1229 C C . ASP A 1 158 ? 42.488 -25.576 118.735 1.00 19.87 158 ASP A C 1
ATOM 1230 O O . ASP A 1 158 ? 41.549 -25.580 119.504 1.00 20.51 158 ASP A O 1
ATOM 1235 N N . GLU A 1 159 ? 43.681 -26.079 119.047 1.00 21.77 159 GLU A N 1
ATOM 1236 C CA . GLU A 1 159 ? 43.957 -26.687 120.359 1.00 22.73 159 GLU A CA 1
ATOM 1237 C C . GLU A 1 159 ? 43.782 -25.617 121.452 1.00 22.81 159 GLU A C 1
ATOM 1238 O O . GLU A 1 159 ? 43.136 -25.918 122.473 1.00 20.99 159 GLU A O 1
ATOM 1244 N N . TYR A 1 160 ? 44.307 -24.411 121.208 1.00 21.72 160 TYR A N 1
ATOM 1245 C CA . TYR A 1 160 ? 44.179 -23.273 122.147 1.00 23.53 160 TYR A CA 1
ATOM 1246 C C . TYR A 1 160 ? 42.683 -23.004 122.425 1.00 23.22 160 TYR A C 1
ATOM 1247 O O . TYR A 1 160 ? 42.291 -22.902 123.627 1.00 19.86 160 TYR A O 1
ATOM 1256 N N . GLU A 1 161 ? 41.853 -22.877 121.393 1.00 23.63 161 GLU A N 1
ATOM 1257 C CA . GLU A 1 161 ? 40.414 -22.531 121.576 1.00 22.86 161 GLU A CA 1
ATOM 1258 C C . GLU A 1 161 ? 39.724 -23.618 122.400 1.00 26.48 161 GLU A C 1
ATOM 1259 O O . GLU A 1 161 ? 38.908 -23.268 123.234 1.00 22.90 161 GLU A O 1
ATOM 1265 N N . THR A 1 162 ? 40.068 -24.873 122.154 1.00 24.95 162 THR A N 1
ATOM 1266 C CA . THR A 1 162 ? 39.511 -26.046 122.854 1.00 25.50 162 THR A CA 1
ATOM 1267 C C . THR A 1 162 ? 39.848 -25.947 124.328 1.00 26.24 162 THR A C 1
ATOM 1268 O O . THR A 1 162 ? 38.993 -26.241 125.127 1.00 26.68 162 THR A O 1
ATOM 1272 N N . ILE A 1 163 ? 41.087 -25.608 124.660 1.00 23.57 163 ILE A N 1
ATOM 1273 C CA . ILE A 1 163 ? 41.466 -25.521 126.085 1.00 24.54 163 ILE A CA 1
ATOM 1274 C C . ILE A 1 163 ? 40.821 -24.261 126.697 1.00 22.05 163 ILE A C 1
ATOM 1275 O O . ILE A 1 163 ? 40.352 -24.352 127.798 1.00 24.70 163 ILE A O 1
ATOM 1280 N N . MET A 1 164 ? 40.811 -23.133 125.997 1.00 24.29 164 MET A N 1
ATOM 1281 C CA . MET A 1 164 ? 40.317 -21.846 126.565 1.00 24.30 164 MET A CA 1
ATOM 1282 C C . MET A 1 164 ? 38.783 -21.873 126.650 1.00 29.51 164 MET A C 1
ATOM 1283 O O . MET A 1 164 ? 38.193 -20.962 127.232 1.00 25.00 164 MET A O 1
ATOM 1288 N N . ARG A 1 165 ? 38.124 -22.754 125.893 1.00 26.29 165 ARG A N 1
ATOM 1289 C CA . ARG A 1 165 ? 36.647 -22.927 125.929 1.00 26.29 165 ARG A CA 1
ATOM 1290 C C . ARG A 1 165 ? 35.966 -21.739 125.252 1.00 28.09 165 ARG A C 1
ATOM 1291 O O . ARG A 1 165 ? 34.897 -21.353 125.710 1.00 28.34 165 ARG A O 1
ATOM 1299 N N . ARG A 1 166 ? 36.557 -21.149 124.216 1.00 26.85 166 ARG A N 1
ATOM 1300 C CA . ARG A 1 166 ? 35.929 -20.043 123.453 1.00 28.31 166 ARG A CA 1
ATOM 1301 C C . ARG A 1 166 ? 35.483 -18.848 124.336 1.00 31.34 166 ARG A C 1
ATOM 1302 O O . ARG A 1 166 ? 34.429 -18.211 124.035 1.00 30.57 166 ARG A O 1
ATOM 1310 N N . LYS A 1 167 ? 36.246 -18.478 125.356 1.00 29.02 167 LYS A N 1
ATOM 1311 C CA . LYS A 1 167 ? 35.897 -17.342 126.261 1.00 33.90 167 LYS A CA 1
ATOM 1312 C C . LYS A 1 167 ? 36.402 -16.027 125.701 1.00 32.79 167 LYS A C 1
ATOM 1313 O O . LYS A 1 167 ? 35.897 -14.999 126.127 1.00 38.73 167 LYS A O 1
ATOM 1319 N N . GLY A 1 168 ? 37.428 -16.069 124.862 1.00 32.52 168 GLY A N 1
ATOM 1320 C CA . GLY A 1 168 ? 38.094 -14.875 124.333 1.00 30.75 168 GLY A CA 1
ATOM 1321 C C . GLY A 1 168 ? 38.344 -14.993 122.835 1.00 29.03 168 GLY A C 1
ATOM 1322 O O . GLY A 1 168 ? 37.932 -15.969 122.169 1.00 30.63 168 GLY A O 1
ATOM 1323 N N . PRO A 1 169 ? 39.051 -13.989 122.282 1.00 27.22 169 PRO A N 1
ATOM 1324 C CA . PRO A 1 169 ? 39.417 -13.987 120.870 1.00 24.74 169 PRO A CA 1
ATOM 1325 C C . PRO A 1 169 ? 40.574 -14.973 120.617 1.00 27.47 169 PRO A C 1
ATOM 1326 O O . PRO A 1 169 ? 41.721 -14.565 120.407 1.00 27.72 169 PRO A O 1
ATOM 1330 N N . ALA A 1 170 ? 40.265 -16.259 120.699 1.00 25.79 170 ALA A N 1
ATOM 1331 C CA . ALA A 1 170 ? 41.221 -17.368 120.578 1.00 27.22 170 ALA A CA 1
ATOM 1332 C C . ALA A 1 170 ? 41.956 -17.289 119.238 1.00 24.51 170 ALA A C 1
ATOM 1333 O O . ALA A 1 170 ? 43.145 -17.715 119.166 1.00 23.46 170 ALA A O 1
ATOM 1335 N N . PHE A 1 171 ? 41.329 -16.755 118.201 1.00 19.47 171 PHE A N 1
ATOM 1336 C CA . PHE A 1 171 ? 42.048 -16.601 116.904 1.00 23.28 171 PHE A CA 1
ATOM 1337 C C . PHE A 1 171 ? 43.322 -15.756 117.074 1.00 25.37 171 PHE A C 1
ATOM 1338 O O . PHE A 1 171 ? 44.354 -15.975 116.358 1.00 22.90 171 PHE A O 1
ATOM 1346 N N . GLY A 1 172 ? 43.273 -14.780 117.995 1.00 22.97 172 GLY A N 1
ATOM 1347 C CA . GLY A 1 172 ? 44.410 -13.863 118.194 1.00 22.48 172 GLY A CA 1
ATOM 1348 C C . GLY A 1 172 ? 45.527 -14.481 119.016 1.00 23.06 172 GLY A C 1
ATOM 1349 O O . GLY A 1 172 ? 46.538 -13.793 119.214 1.00 22.65 172 GLY A O 1
ATOM 1350 N N . VAL A 1 173 ? 45.464 -15.778 119.336 1.00 19.46 173 VAL A N 1
ATOM 1351 C CA . VAL A 1 173 ? 46.579 -16.436 120.051 1.00 20.26 173 VAL A CA 1
ATOM 1352 C C . VAL A 1 173 ? 47.801 -16.607 119.143 1.00 23.19 173 VAL A C 1
ATOM 1353 O O . VAL A 1 173 ? 48.923 -16.718 119.676 1.00 21.25 173 VAL A O 1
ATOM 1357 N N . ILE A 1 174 ? 47.629 -16.640 117.831 1.00 21.39 174 ILE A N 1
ATOM 1358 C CA . ILE A 1 174 ? 48.712 -17.015 116.920 1.00 21.41 174 ILE A CA 1
ATOM 1359 C C . ILE A 1 174 ? 48.464 -16.344 115.588 1.00 21.25 174 ILE A C 1
ATOM 1360 O O . ILE A 1 174 ? 47.299 -16.268 115.182 1.00 24.14 174 ILE A O 1
ATOM 1365 N N . THR A 1 175 ? 49.524 -15.972 114.883 1.00 21.24 175 THR A N 1
ATOM 1366 C CA . THR A 1 175 ? 49.331 -15.358 113.532 1.00 20.70 175 THR A CA 1
ATOM 1367 C C . THR A 1 175 ? 49.870 -16.299 112.438 1.00 22.22 175 THR A C 1
ATOM 1368 O O . THR A 1 175 ? 50.445 -17.362 112.762 1.00 23.93 175 THR A O 1
ATOM 1372 N N . GLY A 1 176 ? 49.782 -15.875 111.188 1.00 22.50 176 GLY A N 1
ATOM 1373 C CA . GLY A 1 176 ? 50.081 -16.731 110.035 1.00 24.73 176 GLY A CA 1
ATOM 1374 C C . GLY A 1 176 ? 49.030 -17.833 109.886 1.00 25.36 176 GLY A C 1
ATOM 1375 O O . GLY A 1 176 ? 49.339 -18.867 109.309 1.00 26.02 176 GLY A O 1
ATOM 1376 N N . LYS A 1 177 ? 47.789 -17.561 110.271 1.00 23.77 177 LYS A N 1
ATOM 1377 C CA . LYS A 1 177 ? 46.677 -18.515 110.154 1.00 24.45 177 LYS A CA 1
ATOM 1378 C C . LYS A 1 177 ? 46.160 -18.565 108.723 1.00 22.89 177 LYS A C 1
ATOM 1379 O O . LYS A 1 177 ? 46.220 -17.570 107.993 1.00 22.63 177 LYS A O 1
ATOM 1385 N N . PRO A 1 178 ? 45.560 -19.707 108.327 1.00 24.14 178 PRO A N 1
ATOM 1386 C CA . PRO A 1 178 ? 44.789 -19.757 107.073 1.00 22.88 178 PRO A CA 1
ATOM 1387 C C . PRO A 1 178 ? 43.664 -18.699 107.119 1.00 23.42 178 PRO A C 1
ATOM 1388 O O . PRO A 1 178 ? 43.120 -18.385 108.238 1.00 20.39 178 PRO A O 1
ATOM 1392 N N . LEU A 1 179 ? 43.276 -18.191 105.964 1.00 21.87 179 LEU A N 1
ATOM 1393 C CA . LEU A 1 179 ? 42.234 -17.134 105.758 1.00 27.44 179 LEU A CA 1
ATOM 1394 C C . LEU A 1 179 ? 40.866 -17.569 106.304 1.00 30.15 179 LEU A C 1
ATOM 1395 O O . LEU A 1 179 ? 40.143 -16.676 106.791 1.00 26.23 179 LEU A O 1
ATOM 1400 N N . SER A 1 180 ? 40.512 -18.879 106.282 1.00 26.29 180 SER A N 1
ATOM 1401 C CA . SER A 1 180 ? 39.194 -19.419 106.731 1.00 23.84 180 SER A CA 1
ATOM 1402 C C . SER A 1 180 ? 38.973 -19.185 108.224 1.00 24.09 180 SER A C 1
ATOM 1403 O O . SER A 1 180 ? 37.816 -19.197 108.653 1.00 23.69 180 SER A O 1
ATOM 1406 N N . ILE A 1 181 ? 40.050 -19.035 108.996 1.00 20.50 181 ILE A N 1
ATOM 1407 C CA . ILE A 1 181 ? 40.020 -19.055 110.479 1.00 23.08 181 ILE A CA 1
ATOM 1408 C C . ILE A 1 181 ? 40.898 -17.915 111.022 1.00 23.09 181 ILE A C 1
ATOM 1409 O O . ILE A 1 181 ? 41.707 -18.129 111.983 1.00 20.96 181 ILE A O 1
ATOM 1414 N N . GLY A 1 182 ? 40.728 -16.726 110.458 1.00 22.90 182 GLY A N 1
ATOM 1415 C CA . GLY A 1 182 ? 41.206 -15.485 111.078 1.00 23.37 182 GLY A CA 1
ATOM 1416 C C . GLY A 1 182 ? 42.504 -15.015 110.495 1.00 25.55 182 GLY A C 1
ATOM 1417 O O . GLY A 1 182 ? 43.093 -14.084 111.064 1.00 22.61 182 GLY A O 1
ATOM 1418 N N . GLY A 1 183 ? 42.952 -15.612 109.383 1.00 22.03 183 GLY A N 1
ATOM 1419 C CA . GLY A 1 183 ? 44.162 -15.116 108.731 1.00 23.64 183 GLY A CA 1
ATOM 1420 C C . GLY A 1 183 ? 43.961 -13.746 108.105 1.00 25.00 183 GLY A C 1
ATOM 1421 O O . GLY A 1 183 ? 42.811 -13.261 108.014 1.00 25.12 183 GLY A O 1
ATOM 1422 N N . SER A 1 184 ? 45.050 -13.074 107.741 1.00 23.87 184 SER A N 1
ATOM 1423 C CA . SER A 1 184 ? 44.995 -11.711 107.182 1.00 25.02 184 SER A CA 1
ATOM 1424 C C . SER A 1 184 ? 45.289 -11.760 105.687 1.00 24.43 184 SER A C 1
ATOM 1425 O O . SER A 1 184 ? 46.254 -12.363 105.316 1.00 22.84 184 SER A O 1
ATOM 1428 N N . LEU A 1 185 ? 44.638 -10.897 104.922 1.00 24.69 185 LEU A N 1
ATOM 1429 C CA . LEU A 1 185 ? 45.130 -10.534 103.577 1.00 26.89 185 LEU A CA 1
ATOM 1430 C C . LEU A 1 185 ? 46.444 -9.770 103.747 1.00 27.11 185 LEU A C 1
ATOM 1431 O O . LEU A 1 185 ? 46.649 -9.128 104.815 1.00 25.30 185 LEU A O 1
ATOM 1436 N N . GLY A 1 186 ? 47.275 -9.820 102.708 1.00 26.42 186 GLY A N 1
ATOM 1437 C CA . GLY A 1 186 ? 48.511 -9.036 102.570 1.00 28.44 186 GLY A CA 1
ATOM 1438 C C . GLY A 1 186 ? 49.728 -9.801 103.101 1.00 28.17 186 GLY A C 1
ATOM 1439 O O . GLY A 1 186 ? 50.843 -9.260 103.042 1.00 27.06 186 GLY A O 1
ATOM 1440 N N . ARG A 1 187 ? 49.551 -11.025 103.564 1.00 26.80 187 ARG A N 1
ATOM 1441 C CA . ARG A 1 187 ? 50.634 -11.797 104.209 1.00 33.85 187 ARG A CA 1
ATOM 1442 C C . ARG A 1 187 ? 51.678 -12.153 103.152 1.00 36.41 187 ARG A C 1
ATOM 1443 O O . ARG A 1 187 ? 52.886 -11.955 103.410 1.00 33.26 187 ARG A O 1
ATOM 1451 N N . GLY A 1 188 ? 51.240 -12.621 101.989 1.00 35.13 188 GLY A N 1
ATOM 1452 C CA . GLY A 1 188 ? 52.134 -13.099 100.902 1.00 35.02 188 GLY A CA 1
ATOM 1453 C C . GLY A 1 188 ? 53.133 -12.049 100.440 1.00 38.29 188 GLY A C 1
ATOM 1454 O O . GLY A 1 188 ? 54.323 -12.358 100.278 1.00 40.91 188 GLY A O 1
ATOM 1455 N N . THR A 1 189 ? 52.685 -10.814 100.275 1.00 32.23 189 THR A N 1
ATOM 1456 C CA . THR A 1 189 ? 53.500 -9.710 99.733 1.00 30.40 189 THR A CA 1
ATOM 1457 C C . THR A 1 189 ? 54.038 -8.800 100.867 1.00 28.76 189 THR A C 1
ATOM 1458 O O . THR A 1 189 ? 54.619 -7.777 100.540 1.00 27.72 189 THR A O 1
ATOM 1462 N N . ALA A 1 190 ? 53.857 -9.113 102.156 1.00 27.60 190 ALA A N 1
ATOM 1463 C CA . ALA A 1 190 ? 54.147 -8.129 103.249 1.00 27.27 190 ALA A CA 1
ATOM 1464 C C . ALA A 1 190 ? 55.618 -7.676 103.172 1.00 26.16 190 ALA A C 1
ATOM 1465 O O . ALA A 1 190 ? 55.891 -6.480 103.244 1.00 27.71 190 ALA A O 1
ATOM 1467 N N . THR A 1 191 ? 56.573 -8.612 103.067 1.00 27.36 191 THR A N 1
ATOM 1468 C CA . THR A 1 191 ? 58.017 -8.272 103.048 1.00 28.41 191 THR A CA 1
ATOM 1469 C C . THR A 1 191 ? 58.290 -7.305 101.908 1.00 30.41 191 THR A C 1
ATOM 1470 O O . THR A 1 191 ? 58.846 -6.206 102.149 1.00 26.05 191 THR A O 1
ATOM 1474 N N . ALA A 1 192 ? 57.892 -7.649 100.685 1.00 26.50 192 ALA A N 1
ATOM 1475 C CA . ALA A 1 192 ? 58.249 -6.829 99.529 1.00 25.20 192 ALA A CA 1
ATOM 1476 C C . ALA A 1 192 ? 57.519 -5.493 99.625 1.00 26.15 192 ALA A C 1
ATOM 1477 O O . ALA A 1 192 ? 58.142 -4.430 99.343 1.00 26.78 192 ALA A O 1
ATOM 1479 N N . GLN A 1 193 ? 56.228 -5.514 99.995 1.00 25.92 193 GLN A N 1
ATOM 1480 C CA . GLN A 1 193 ? 55.422 -4.281 99.947 1.00 25.48 193 GLN A CA 1
ATOM 1481 C C . GLN A 1 193 ? 56.016 -3.291 100.967 1.00 26.43 193 GLN A C 1
ATOM 1482 O O . GLN A 1 193 ? 56.057 -2.087 100.687 1.00 26.02 193 GLN A O 1
ATOM 1488 N N . GLY A 1 194 ? 56.388 -3.792 102.160 1.00 27.04 194 GLY A N 1
ATOM 1489 C CA . GLY A 1 194 ? 57.013 -2.922 103.165 1.00 28.17 194 GLY A CA 1
ATOM 1490 C C . GLY A 1 194 ? 58.326 -2.371 102.638 1.00 26.53 194 GLY A C 1
ATOM 1491 O O . GLY A 1 194 ? 58.596 -1.227 102.922 1.00 26.56 194 GLY A O 1
ATOM 1492 N N . ALA A 1 195 ? 59.126 -3.177 101.926 1.00 24.73 195 ALA A N 1
ATOM 1493 C CA . ALA A 1 195 ? 60.448 -2.721 101.429 1.00 26.17 195 ALA A CA 1
ATOM 1494 C C . ALA A 1 195 ? 60.204 -1.599 100.423 1.00 26.48 195 ALA A C 1
ATOM 1495 O O . ALA A 1 195 ? 60.926 -0.584 100.484 1.00 29.51 195 ALA A O 1
ATOM 1497 N N . ILE A 1 196 ? 59.134 -1.720 99.627 1.00 25.89 196 ILE A N 1
ATOM 1498 C CA . ILE A 1 196 ? 58.827 -0.730 98.576 1.00 27.84 196 ILE A CA 1
ATOM 1499 C C . ILE A 1 196 ? 58.537 0.597 99.269 1.00 28.90 196 ILE A C 1
ATOM 1500 O O . ILE A 1 196 ? 59.024 1.640 98.778 1.00 27.60 196 ILE A O 1
ATOM 1505 N N . PHE A 1 197 ? 57.833 0.575 100.396 1.00 29.13 197 PHE A N 1
ATOM 1506 C CA . PHE A 1 197 ? 57.536 1.827 101.122 1.00 28.06 197 PHE A CA 1
ATOM 1507 C C . PHE A 1 197 ? 58.848 2.387 101.672 1.00 27.34 197 PHE A C 1
ATOM 1508 O O . PHE A 1 197 ? 59.051 3.588 101.536 1.00 26.07 197 PHE A O 1
ATOM 1516 N N . THR A 1 198 ? 59.715 1.567 102.267 1.00 23.79 198 THR A N 1
ATOM 1517 C CA . THR A 1 198 ? 60.985 2.136 102.797 1.00 25.31 198 THR A CA 1
ATOM 1518 C C . THR A 1 198 ? 61.832 2.675 101.626 1.00 28.32 198 THR A C 1
ATOM 1519 O O . THR A 1 198 ? 62.514 3.697 101.795 1.00 29.18 198 THR A O 1
ATOM 1523 N N . ILE A 1 199 ? 61.793 2.058 100.456 1.00 26.77 199 ILE A N 1
ATOM 1524 C CA . ILE A 1 199 ? 62.597 2.545 99.297 1.00 28.00 199 ILE A CA 1
ATOM 1525 C C . ILE A 1 199 ? 62.065 3.898 98.837 1.00 29.06 199 ILE A C 1
ATOM 1526 O O . ILE A 1 199 ? 62.861 4.777 98.544 1.00 26.53 199 ILE A O 1
ATOM 1531 N N . ARG A 1 200 ? 60.747 4.059 98.767 1.00 31.17 200 ARG A N 1
ATOM 1532 C CA . ARG A 1 200 ? 60.100 5.367 98.470 1.00 29.91 200 ARG A CA 1
ATOM 1533 C C . ARG A 1 200 ? 60.567 6.444 99.475 1.00 30.93 200 ARG A C 1
ATOM 1534 O O . ARG A 1 200 ? 60.865 7.563 99.048 1.00 29.31 200 ARG A O 1
ATOM 1542 N N . GLU A 1 201 ? 60.573 6.164 100.780 1.00 28.61 201 GLU A N 1
ATOM 1543 C CA . GLU A 1 201 ? 60.942 7.169 101.814 1.00 28.51 201 GLU A CA 1
ATOM 1544 C C . GLU A 1 201 ? 62.431 7.477 101.718 1.00 30.66 201 GLU A C 1
ATOM 1545 O O . GLU A 1 201 ? 62.805 8.634 101.931 1.00 33.76 201 GLU A O 1
ATOM 1551 N N . ALA A 1 202 ? 63.245 6.502 101.353 1.00 29.77 202 ALA A N 1
ATOM 1552 C CA . ALA A 1 202 ? 64.700 6.672 101.252 1.00 31.67 202 ALA A CA 1
ATOM 1553 C C . ALA A 1 202 ? 64.959 7.606 100.083 1.00 34.26 202 ALA A C 1
ATOM 1554 O O . ALA A 1 202 ? 65.814 8.489 100.189 1.00 30.50 202 ALA A O 1
ATOM 1556 N N . ALA A 1 203 ? 64.215 7.426 98.995 1.00 31.50 203 ALA A N 1
ATOM 1557 C CA . ALA A 1 203 ? 64.381 8.251 97.785 1.00 32.24 203 ALA A CA 1
ATOM 1558 C C . ALA A 1 203 ? 63.967 9.692 98.119 1.00 33.85 203 ALA A C 1
ATOM 1559 O O . ALA A 1 203 ? 64.721 10.629 97.790 1.00 34.83 203 ALA A O 1
ATOM 1561 N N . LYS A 1 204 ? 62.891 9.851 98.870 1.00 34.01 204 LYS A N 1
ATOM 1562 C CA . LYS A 1 204 ? 62.422 11.163 99.363 1.00 38.76 204 LYS A CA 1
ATOM 1563 C C . LYS A 1 204 ? 63.489 11.834 100.251 1.00 41.50 204 LYS A C 1
ATOM 1564 O O . LYS A 1 204 ? 63.778 13.020 100.052 1.00 39.23 204 LYS A O 1
ATOM 1570 N N . ALA A 1 205 ? 64.130 11.112 101.153 1.00 39.38 205 ALA A N 1
ATOM 1571 C CA . ALA A 1 205 ? 65.249 11.641 101.971 1.00 39.08 205 ALA A CA 1
ATOM 1572 C C . ALA A 1 205 ? 66.421 12.071 101.083 1.00 41.55 205 ALA A C 1
ATOM 1573 O O . ALA A 1 205 ? 67.098 12.998 101.442 1.00 38.04 205 ALA A O 1
ATOM 1575 N N . LEU A 1 206 ? 66.714 11.374 100.000 1.00 35.45 206 LEU A N 1
ATOM 1576 C CA . LEU A 1 206 ? 67.858 11.726 99.118 1.00 41.04 206 LEU A CA 1
ATOM 1577 C C . LEU A 1 206 ? 67.482 12.834 98.106 1.00 42.68 206 LEU A C 1
ATOM 1578 O O . LEU A 1 206 ? 68.347 13.205 97.290 1.00 40.67 206 LEU A O 1
ATOM 1583 N N . GLY A 1 207 ? 66.210 13.213 98.019 1.00 42.46 207 GLY A N 1
ATOM 1584 C CA . GLY A 1 207 ? 65.700 14.111 96.954 1.00 40.39 207 GLY A CA 1
ATOM 1585 C C . GLY A 1 207 ? 65.676 13.452 95.583 1.00 44.05 207 GLY A C 1
ATOM 1586 O O . GLY A 1 207 ? 65.832 14.161 94.638 1.00 44.78 207 GLY A O 1
ATOM 1587 N N . ILE A 1 208 ? 65.431 12.145 95.459 1.00 41.55 208 ILE A N 1
ATOM 1588 C CA . ILE A 1 208 ? 65.354 11.449 94.143 1.00 42.89 208 ILE A CA 1
ATOM 1589 C C . ILE A 1 208 ? 63.901 11.119 93.826 1.00 45.87 208 ILE A C 1
ATOM 1590 O O . ILE A 1 208 ? 63.240 10.526 94.685 1.00 44.38 208 ILE A O 1
ATOM 1595 N N . ASP A 1 209 ? 63.464 11.389 92.598 1.00 47.07 209 ASP A N 1
ATOM 1596 C CA . ASP A 1 209 ? 62.186 10.856 92.050 1.00 45.38 209 ASP A CA 1
ATOM 1597 C C . ASP A 1 209 ? 62.517 9.534 91.361 1.00 41.78 209 ASP A C 1
ATOM 1598 O O . ASP A 1 209 ? 63.282 9.532 90.385 1.00 43.02 209 ASP A O 1
ATOM 1603 N N . LEU A 1 210 ? 61.999 8.428 91.872 1.00 37.17 210 LEU A N 1
ATOM 1604 C CA . LEU A 1 210 ? 62.325 7.051 91.401 1.00 37.99 210 LEU A CA 1
ATOM 1605 C C . LEU A 1 210 ? 61.635 6.755 90.058 1.00 38.90 210 LEU A C 1
ATOM 1606 O O . LEU A 1 210 ? 61.942 5.702 89.465 1.00 35.53 210 LEU A O 1
ATOM 1611 N N . LYS A 1 211 ? 60.644 7.541 89.645 1.00 39.15 211 LYS A N 1
ATOM 1612 C CA . LYS A 1 211 ? 59.915 7.237 88.381 1.00 46.20 211 LYS A CA 1
ATOM 1613 C C . LYS A 1 211 ? 60.915 7.273 87.209 1.00 43.37 211 LYS A C 1
ATOM 1614 O O . LYS A 1 211 ? 61.664 8.260 87.061 1.00 42.33 211 LYS A O 1
ATOM 1620 N N . GLY A 1 212 ? 60.980 6.190 86.453 1.00 40.65 212 GLY A N 1
ATOM 1621 C CA . GLY A 1 212 ? 61.953 6.042 85.368 1.00 42.42 212 GLY A CA 1
ATOM 1622 C C . GLY A 1 212 ? 63.359 5.791 85.868 1.00 46.96 212 GLY A C 1
ATOM 1623 O O . GLY A 1 212 ? 64.217 5.812 85.020 1.00 46.54 212 GLY A O 1
ATOM 1624 N N . LYS A 1 213 ? 63.608 5.552 87.169 1.00 45.55 213 LYS A N 1
ATOM 1625 C CA . LYS A 1 213 ? 64.966 5.201 87.679 1.00 42.23 213 LYS A CA 1
ATOM 1626 C C . LYS A 1 213 ? 65.131 3.688 87.784 1.00 38.21 213 LYS A C 1
ATOM 1627 O O . LYS A 1 213 ? 64.143 2.944 87.720 1.00 37.94 213 LYS A O 1
ATOM 1633 N N . LYS A 1 214 ? 66.370 3.243 87.918 1.00 37.73 214 LYS A N 1
ATOM 1634 C CA . LYS A 1 214 ? 66.727 1.818 87.703 1.00 37.94 214 LYS A CA 1
ATOM 1635 C C . LYS A 1 214 ? 66.861 1.109 89.050 1.00 36.40 214 LYS A C 1
ATOM 1636 O O . LYS A 1 214 ? 67.437 1.696 90.010 1.00 34.01 214 LYS A O 1
ATOM 1642 N N . ILE A 1 215 ? 66.370 -0.114 89.105 1.00 32.20 215 ILE A N 1
ATOM 1643 C CA . ILE A 1 215 ? 66.492 -1.043 90.261 1.00 32.68 215 ILE A CA 1
ATOM 1644 C C . ILE A 1 215 ? 67.093 -2.345 89.770 1.00 30.75 215 ILE A C 1
ATOM 1645 O O . ILE A 1 215 ? 66.706 -2.855 88.706 1.00 31.23 215 ILE A O 1
ATOM 1650 N N . ALA A 1 216 ? 67.908 -2.948 90.610 1.00 32.13 216 ALA A N 1
ATOM 1651 C CA . ALA A 1 216 ? 68.370 -4.332 90.442 1.00 30.15 216 ALA A CA 1
ATOM 1652 C C . ALA A 1 216 ? 68.006 -5.109 91.690 1.00 32.74 216 ALA A C 1
ATOM 1653 O O . ALA A 1 216 ? 68.249 -4.568 92.805 1.00 32.24 216 ALA A O 1
ATOM 1655 N N . VAL A 1 217 ? 67.536 -6.334 91.528 1.00 28.47 217 VAL A N 1
ATOM 1656 C CA . VAL A 1 217 ? 67.064 -7.183 92.630 1.00 30.53 217 VAL A CA 1
ATOM 1657 C C . VAL A 1 217 ? 67.854 -8.466 92.596 1.00 31.64 217 VAL A C 1
ATOM 1658 O O . VAL A 1 217 ? 67.804 -9.146 91.562 1.00 39.07 217 VAL A O 1
ATOM 1662 N N . GLN A 1 218 ? 68.521 -8.811 93.691 1.00 31.16 218 GLN A N 1
ATOM 1663 C CA . GLN A 1 218 ? 69.252 -10.093 93.805 1.00 32.61 218 GLN A CA 1
ATOM 1664 C C . GLN A 1 218 ? 68.354 -11.094 94.495 1.00 38.41 218 GLN A C 1
ATOM 1665 O O . GLN A 1 218 ? 67.990 -10.823 95.623 1.00 36.96 218 GLN A O 1
ATOM 1671 N N . GLY A 1 219 ? 68.000 -12.195 93.809 1.00 36.60 219 GLY A N 1
ATOM 1672 C CA . GLY A 1 219 ? 67.081 -13.234 94.309 1.00 31.75 219 GLY A CA 1
ATOM 1673 C C . GLY A 1 219 ? 65.743 -13.076 93.613 1.00 34.05 219 GLY A C 1
ATOM 1674 O O . GLY A 1 219 ? 65.378 -11.951 93.222 1.00 34.75 219 GLY A O 1
ATOM 1675 N N . TYR A 1 220 ? 65.083 -14.193 93.346 1.00 37.53 220 TYR A N 1
ATOM 1676 C CA . TYR A 1 220 ? 63.802 -14.221 92.613 1.00 39.43 220 TYR A CA 1
ATOM 1677 C C . TYR A 1 220 ? 62.942 -15.329 93.224 1.00 40.73 220 TYR A C 1
ATOM 1678 O O . TYR A 1 220 ? 62.157 -15.931 92.510 1.00 44.16 220 TYR A O 1
ATOM 1687 N N . GLY A 1 221 ? 63.091 -15.562 94.532 1.00 39.45 221 GLY A N 1
ATOM 1688 C CA . GLY A 1 221 ? 62.004 -16.080 95.383 1.00 34.32 221 GLY A CA 1
ATOM 1689 C C . GLY A 1 221 ? 60.838 -15.093 95.422 1.00 28.56 221 GLY A C 1
ATOM 1690 O O . GLY A 1 221 ? 60.769 -14.074 94.656 1.00 32.42 221 GLY A O 1
ATOM 1691 N N . ASN A 1 222 ? 59.939 -15.370 96.335 1.00 33.69 222 ASN A N 1
ATOM 1692 C CA . ASN A 1 222 ? 58.715 -14.586 96.582 1.00 33.91 222 ASN A CA 1
ATOM 1693 C C . ASN A 1 222 ? 59.126 -13.120 96.841 1.00 33.84 222 ASN A C 1
ATOM 1694 O O . ASN A 1 222 ? 58.598 -12.190 96.118 1.00 30.73 222 ASN A O 1
ATOM 1699 N N . ALA A 1 223 ? 60.057 -12.891 97.783 1.00 35.25 223 ALA A N 1
ATOM 1700 C CA . ALA A 1 223 ? 60.509 -11.516 98.160 1.00 35.24 223 ALA A CA 1
ATOM 1701 C C . ALA A 1 223 ? 61.038 -10.763 96.939 1.00 27.39 223 ALA A C 1
ATOM 1702 O O . ALA A 1 223 ? 60.620 -9.579 96.621 1.00 31.52 223 ALA A O 1
ATOM 1704 N N . GLY A 1 224 ? 62.008 -11.378 96.274 1.00 31.66 224 GLY A N 1
ATOM 1705 C CA . GLY A 1 224 ? 62.672 -10.723 95.138 1.00 29.88 224 GLY A CA 1
ATOM 1706 C C . GLY A 1 224 ? 61.719 -10.449 94.004 1.00 29.53 224 GLY A C 1
ATOM 1707 O O . GLY A 1 224 ? 61.715 -9.309 93.458 1.00 29.36 224 GLY A O 1
ATOM 1708 N N . TYR A 1 225 ? 60.894 -11.439 93.663 1.00 34.24 225 TYR A N 1
ATOM 1709 C CA . TYR A 1 225 ? 59.872 -11.266 92.589 1.00 31.37 225 TYR A CA 1
ATOM 1710 C C . TYR A 1 225 ? 58.977 -10.080 92.907 1.00 33.15 225 TYR A C 1
ATOM 1711 O O . TYR A 1 225 ? 58.809 -9.143 92.071 1.00 32.82 225 TYR A O 1
ATOM 1720 N N . TYR A 1 226 ? 58.385 -10.071 94.118 1.00 30.36 226 TYR A N 1
ATOM 1721 C CA . TYR A 1 226 ? 57.420 -8.993 94.448 1.00 28.86 226 TYR A CA 1
ATOM 1722 C C . TYR A 1 226 ? 58.125 -7.664 94.637 1.00 27.06 226 TYR A C 1
ATOM 1723 O O . TYR A 1 226 ? 57.505 -6.657 94.226 1.00 29.72 226 TYR A O 1
ATOM 1732 N N . THR A 1 227 ? 59.395 -7.633 95.076 1.00 28.75 227 THR A N 1
ATOM 1733 C CA . THR A 1 227 ? 60.143 -6.342 95.106 1.00 26.93 227 THR A CA 1
ATOM 1734 C C . THR A 1 227 ? 60.273 -5.783 93.694 1.00 27.86 227 THR A C 1
ATOM 1735 O O . THR A 1 227 ? 60.019 -4.566 93.508 1.00 32.10 227 THR A O 1
ATOM 1739 N N . ALA A 1 228 ? 60.678 -6.603 92.710 1.00 30.82 228 ALA A N 1
ATOM 1740 C CA . ALA A 1 228 ? 60.820 -6.097 91.314 1.00 33.01 228 ALA A CA 1
ATOM 1741 C C . ALA A 1 228 ? 59.449 -5.678 90.765 1.00 31.94 228 ALA A C 1
ATOM 1742 O O . ALA A 1 228 ? 59.278 -4.502 90.313 1.00 33.07 228 ALA A O 1
ATOM 1744 N N . LYS A 1 229 ? 58.466 -6.568 90.904 1.00 33.49 229 LYS A N 1
ATOM 1745 C CA . LYS A 1 229 ? 57.085 -6.312 90.402 1.00 31.59 229 LYS A CA 1
ATOM 1746 C C . LYS A 1 229 ? 56.537 -5.027 91.010 1.00 33.64 229 LYS A C 1
ATOM 1747 O O . LYS A 1 229 ? 56.093 -4.128 90.256 1.00 37.74 229 LYS A O 1
ATOM 1753 N N . LEU A 1 230 ? 56.611 -4.877 92.334 1.00 35.96 230 LEU A N 1
ATOM 1754 C CA . LEU A 1 230 ? 56.014 -3.683 92.987 1.00 35.94 230 LEU A CA 1
ATOM 1755 C C . LEU A 1 230 ? 56.868 -2.444 92.710 1.00 33.56 230 LEU A C 1
ATOM 1756 O O . LEU A 1 230 ? 56.288 -1.364 92.637 1.00 36.02 230 LEU A O 1
ATOM 1761 N N . ALA A 1 231 ? 58.202 -2.528 92.588 1.00 37.83 231 ALA A N 1
ATOM 1762 C CA . ALA A 1 231 ? 59.012 -1.320 92.249 1.00 37.28 231 ALA A CA 1
ATOM 1763 C C . ALA A 1 231 ? 58.612 -0.829 90.853 1.00 37.06 231 ALA A C 1
ATOM 1764 O O . ALA A 1 231 ? 58.582 0.393 90.644 1.00 39.44 231 ALA A O 1
ATOM 1766 N N . LYS A 1 232 ? 58.356 -1.749 89.915 1.00 36.97 232 LYS A N 1
ATOM 1767 C CA . LYS A 1 232 ? 57.902 -1.363 88.548 1.00 38.21 232 LYS A CA 1
ATOM 1768 C C . LYS A 1 232 ? 56.480 -0.791 88.639 1.00 38.11 232 LYS A C 1
ATOM 1769 O O . LYS A 1 232 ? 56.330 0.387 88.292 1.00 36.03 232 LYS A O 1
ATOM 1775 N N . GLU A 1 233 ? 55.511 -1.526 89.220 1.00 40.90 233 GLU A N 1
ATOM 1776 C CA . GLU A 1 233 ? 54.077 -1.084 89.246 1.00 42.41 233 GLU A CA 1
ATOM 1777 C C . GLU A 1 233 ? 53.838 0.154 90.102 1.00 40.05 233 GLU A C 1
ATOM 1778 O O . GLU A 1 233 ? 53.074 0.988 89.677 1.00 42.82 233 GLU A O 1
ATOM 1784 N N . GLN A 1 234 ? 54.368 0.244 91.318 1.00 42.45 234 GLN A N 1
ATOM 1785 C CA . GLN A 1 234 ? 53.967 1.312 92.265 1.00 38.21 234 GLN A CA 1
ATOM 1786 C C . GLN A 1 234 ? 54.917 2.496 92.173 1.00 38.04 234 GLN A C 1
ATOM 1787 O O . GLN A 1 234 ? 54.472 3.630 92.334 1.00 39.17 234 GLN A O 1
ATOM 1793 N N . LEU A 1 235 ? 56.211 2.242 92.040 1.00 39.37 235 LEU A N 1
ATOM 1794 C CA . LEU A 1 235 ? 57.245 3.308 92.107 1.00 40.21 235 LEU A CA 1
ATOM 1795 C C . LEU A 1 235 ? 57.574 3.787 90.682 1.00 44.15 235 LEU A C 1
ATOM 1796 O O . LEU A 1 235 ? 58.167 4.858 90.555 1.00 40.74 235 LEU A O 1
ATOM 1801 N N . GLY A 1 236 ? 57.213 3.015 89.652 1.00 43.71 236 GLY A N 1
ATOM 1802 C CA . GLY A 1 236 ? 57.368 3.436 88.245 1.00 42.66 236 GLY A CA 1
ATOM 1803 C C . GLY A 1 236 ? 58.814 3.294 87.843 1.00 42.57 236 GLY A C 1
ATOM 1804 O O . GLY A 1 236 ? 59.299 4.080 87.021 1.00 39.53 236 GLY A O 1
ATOM 1805 N N . MET A 1 237 ? 59.505 2.346 88.473 1.00 39.16 237 MET A N 1
ATOM 1806 C CA . MET A 1 237 ? 60.949 2.131 88.226 1.00 40.02 237 MET A CA 1
ATOM 1807 C C . MET A 1 237 ? 61.116 1.219 87.013 1.00 42.28 237 MET A C 1
ATOM 1808 O O . MET A 1 237 ? 60.194 0.420 86.730 1.00 42.14 237 MET A O 1
ATOM 1813 N N . THR A 1 238 ? 62.321 1.248 86.432 1.00 39.61 238 THR A N 1
ATOM 1814 C CA . THR A 1 238 ? 62.793 0.257 85.431 1.00 37.30 238 THR A CA 1
ATOM 1815 C C . THR A 1 238 ? 63.591 -0.842 86.122 1.00 34.85 238 THR A C 1
ATOM 1816 O O . THR A 1 238 ? 64.665 -0.554 86.646 1.00 39.26 238 THR A O 1
ATOM 1820 N N . VAL A 1 239 ? 63.118 -2.072 86.100 1.00 33.46 239 VAL A N 1
ATOM 1821 C CA . VAL A 1 239 ? 63.891 -3.214 86.623 1.00 36.99 239 VAL A CA 1
ATOM 1822 C C . VAL A 1 239 ? 64.953 -3.572 85.580 1.00 44.19 239 VAL A C 1
ATOM 1823 O O . VAL A 1 239 ? 64.603 -4.230 84.605 1.00 45.21 239 VAL A O 1
ATOM 1827 N N . VAL A 1 240 ? 66.205 -3.194 85.793 1.00 37.43 240 VAL A N 1
ATOM 1828 C CA . VAL A 1 240 ? 67.275 -3.448 84.794 1.00 38.03 240 VAL A CA 1
ATOM 1829 C C . VAL A 1 240 ? 67.893 -4.807 85.070 1.00 38.93 240 VAL A C 1
ATOM 1830 O O . VAL A 1 240 ? 68.505 -5.360 84.170 1.00 38.87 240 VAL A O 1
ATOM 1834 N N . ALA A 1 241 ? 67.709 -5.403 86.232 1.00 37.90 241 ALA A N 1
ATOM 1835 C CA . ALA A 1 241 ? 68.392 -6.680 86.526 1.00 32.39 241 ALA A CA 1
ATOM 1836 C C . ALA A 1 241 ? 67.701 -7.398 87.643 1.00 36.47 241 ALA A C 1
ATOM 1837 O O . ALA A 1 241 ? 67.291 -6.703 88.612 1.00 37.32 241 ALA A O 1
ATOM 1839 N N . VAL A 1 242 ? 67.659 -8.725 87.542 1.00 34.44 242 VAL A N 1
ATOM 1840 C CA . VAL A 1 242 ? 67.250 -9.645 88.639 1.00 33.93 242 VAL A CA 1
ATOM 1841 C C . VAL A 1 242 ? 68.123 -10.863 88.512 1.00 33.76 242 VAL A C 1
ATOM 1842 O O . VAL A 1 242 ? 68.766 -11.022 87.487 1.00 40.32 242 VAL A O 1
ATOM 1846 N N . SER A 1 243 ? 68.151 -11.686 89.521 1.00 36.54 243 SER A N 1
ATOM 1847 C CA . SER A 1 243 ? 69.061 -12.840 89.577 1.00 37.50 243 SER A CA 1
ATOM 1848 C C . SER A 1 243 ? 68.410 -13.895 90.430 1.00 39.97 243 SER A C 1
ATOM 1849 O O . SER A 1 243 ? 67.567 -13.565 91.317 1.00 37.98 243 SER A O 1
ATOM 1852 N N . ASP A 1 244 ? 68.804 -15.132 90.188 1.00 36.40 244 ASP A N 1
ATOM 1853 C CA . ASP A 1 244 ? 68.533 -16.268 91.081 1.00 34.91 244 ASP A CA 1
ATOM 1854 C C . ASP A 1 244 ? 69.894 -16.863 91.432 1.00 35.68 244 ASP A C 1
ATOM 1855 O O . ASP A 1 244 ? 70.915 -16.257 91.027 1.00 45.46 244 ASP A O 1
ATOM 1860 N N . SER A 1 245 ? 69.927 -18.010 92.109 1.00 40.73 245 SER A N 1
ATOM 1861 C CA . SER A 1 245 ? 71.188 -18.708 92.491 1.00 56.47 245 SER A CA 1
ATOM 1862 C C . SER A 1 245 ? 71.997 -19.125 91.238 1.00 60.51 245 SER A C 1
ATOM 1863 O O . SER A 1 245 ? 73.200 -19.327 91.361 1.00 63.84 245 SER A O 1
ATOM 1866 N N . ARG A 1 246 ? 71.363 -19.225 90.070 1.00 67.23 246 ARG A N 1
ATOM 1867 C CA . ARG A 1 246 ? 71.995 -19.659 88.793 1.00 79.75 246 ARG A CA 1
ATOM 1868 C C . ARG A 1 246 ? 72.168 -18.438 87.877 1.00 79.44 246 ARG A C 1
ATOM 1869 O O . ARG A 1 246 ? 71.883 -18.543 86.655 1.00 79.27 246 ARG A O 1
ATOM 1877 N N . GLY A 1 247 ? 72.588 -17.309 88.452 1.00 61.37 247 GLY A N 1
ATOM 1878 C CA . GLY A 1 247 ? 73.014 -16.122 87.695 1.00 53.54 247 GLY A CA 1
ATOM 1879 C C . GLY A 1 247 ? 71.906 -15.110 87.497 1.00 48.39 247 GLY A C 1
ATOM 1880 O O . GLY A 1 247 ? 70.733 -15.339 87.874 1.00 48.21 247 GLY A O 1
ATOM 1881 N N . GLY A 1 248 ? 72.241 -14.000 86.878 1.00 41.93 248 GLY A N 1
ATOM 1882 C CA . GLY A 1 248 ? 71.249 -12.947 86.658 1.00 43.68 248 GLY A CA 1
ATOM 1883 C C . GLY A 1 248 ? 71.137 -12.576 85.213 1.00 40.45 248 GLY A C 1
ATOM 1884 O O . GLY A 1 248 ? 71.880 -13.102 84.374 1.00 48.57 248 GLY A O 1
ATOM 1885 N N . ILE A 1 249 ? 70.245 -11.646 84.955 1.00 35.45 249 ILE A N 1
ATOM 1886 C CA . ILE A 1 249 ? 70.012 -11.105 83.602 1.00 37.65 249 ILE A CA 1
ATOM 1887 C C . ILE A 1 249 ? 69.968 -9.603 83.748 1.00 39.34 249 ILE A C 1
ATOM 1888 O O . ILE A 1 249 ? 69.531 -9.086 84.857 1.00 38.24 249 ILE A O 1
ATOM 1893 N N . TYR A 1 250 ? 70.317 -8.917 82.674 1.00 36.62 250 TYR A N 1
ATOM 1894 C CA . TYR A 1 250 ? 70.400 -7.444 82.629 1.00 36.53 250 TYR A CA 1
ATOM 1895 C C . TYR A 1 250 ? 69.767 -6.953 81.328 1.00 39.40 250 TYR A C 1
ATOM 1896 O O . TYR A 1 250 ? 69.986 -7.547 80.271 1.00 44.38 250 TYR A O 1
ATOM 1905 N N . ASN A 1 251 ? 69.081 -5.834 81.389 1.00 36.42 251 ASN A N 1
ATOM 1906 C CA . ASN A 1 251 ? 68.584 -5.134 80.192 1.00 41.42 251 ASN A CA 1
ATOM 1907 C C . ASN A 1 251 ? 68.294 -3.699 80.579 1.00 43.71 251 ASN A C 1
ATOM 1908 O O . ASN A 1 251 ? 67.369 -3.435 81.332 1.00 47.64 251 ASN A O 1
ATOM 1913 N N . PRO A 1 252 ? 69.037 -2.723 80.040 1.00 46.55 252 PRO A N 1
ATOM 1914 C CA . PRO A 1 252 ? 68.928 -1.342 80.495 1.00 46.82 252 PRO A CA 1
ATOM 1915 C C . PRO A 1 252 ? 67.587 -0.697 80.142 1.00 47.89 252 PRO A C 1
ATOM 1916 O O . PRO A 1 252 ? 67.312 0.364 80.640 1.00 49.65 252 PRO A O 1
ATOM 1920 N N . ASP A 1 253 ? 66.815 -1.299 79.245 1.00 52.13 253 ASP A N 1
ATOM 1921 C CA . ASP A 1 253 ? 65.497 -0.732 78.839 1.00 57.16 253 ASP A CA 1
ATOM 1922 C C . ASP A 1 253 ? 64.398 -1.308 79.736 1.00 51.99 253 ASP A C 1
ATOM 1923 O O . ASP A 1 253 ? 63.260 -0.809 79.681 1.00 52.23 253 ASP A O 1
ATOM 1928 N N . GLY A 1 254 ? 64.704 -2.367 80.474 1.00 48.94 254 GLY A N 1
ATOM 1929 C CA . GLY A 1 254 ? 63.791 -2.889 81.498 1.00 50.59 254 GLY A CA 1
ATOM 1930 C C . GLY A 1 254 ? 63.446 -4.323 81.242 1.00 47.62 254 GLY A C 1
ATOM 1931 O O . GLY A 1 254 ? 63.455 -4.702 80.076 1.00 51.56 254 GLY A O 1
ATOM 1932 N N . LEU A 1 255 ? 63.249 -5.080 82.329 1.00 45.58 255 LEU A N 1
ATOM 1933 C CA . LEU A 1 255 ? 62.679 -6.437 82.363 1.00 42.69 255 LEU A CA 1
ATOM 1934 C C . LEU A 1 255 ? 61.264 -6.364 82.959 1.00 51.91 255 LEU A C 1
ATOM 1935 O O . LEU A 1 255 ? 60.997 -5.492 83.856 1.00 47.21 255 LEU A O 1
ATOM 1940 N N . ASP A 1 256 ? 60.385 -7.240 82.490 1.00 50.09 256 ASP A N 1
ATOM 1941 C CA . ASP A 1 256 ? 59.005 -7.396 83.015 1.00 49.21 256 ASP A CA 1
ATOM 1942 C C . ASP A 1 256 ? 59.028 -8.561 84.003 1.00 47.73 256 ASP A C 1
ATOM 1943 O O . ASP A 1 256 ? 59.315 -9.716 83.652 1.00 43.34 256 ASP A O 1
ATOM 1948 N N . PRO A 1 257 ? 58.774 -8.283 85.306 1.00 44.56 257 PRO A N 1
ATOM 1949 C CA . PRO A 1 257 ? 58.980 -9.299 86.334 1.00 41.34 257 PRO A CA 1
ATOM 1950 C C . PRO A 1 257 ? 58.081 -10.527 86.149 1.00 35.81 257 PRO A C 1
ATOM 1951 O O . PRO A 1 257 ? 58.502 -11.612 86.484 1.00 38.16 257 PRO A O 1
ATOM 1955 N N . ASP A 1 258 ? 56.835 -10.332 85.728 1.00 36.43 258 ASP A N 1
ATOM 1956 C CA . ASP A 1 258 ? 55.881 -11.448 85.391 1.00 39.30 258 ASP A CA 1
ATOM 1957 C C . ASP A 1 258 ? 56.385 -12.282 84.181 1.00 37.74 258 ASP A C 1
ATOM 1958 O O . ASP A 1 258 ? 56.489 -13.537 84.312 1.00 37.32 258 ASP A O 1
ATOM 1963 N N . GLU A 1 259 ? 56.743 -11.635 83.046 1.00 41.84 259 GLU A N 1
ATOM 1964 C CA . GLU A 1 259 ? 57.447 -12.352 81.919 1.00 45.89 259 GLU A CA 1
ATOM 1965 C C . GLU A 1 259 ? 58.668 -13.114 82.458 1.00 45.26 259 GLU A C 1
ATOM 1966 O O . GLU A 1 259 ? 58.768 -14.331 82.200 1.00 42.89 259 GLU A O 1
ATOM 1972 N N . VAL A 1 260 ? 59.526 -12.493 83.289 1.00 43.31 260 VAL A N 1
ATOM 1973 C CA . VAL A 1 260 ? 60.739 -13.205 83.784 1.00 40.95 260 VAL A CA 1
ATOM 1974 C C . VAL A 1 260 ? 60.294 -14.366 84.629 1.00 41.11 260 VAL A C 1
ATOM 1975 O O . VAL A 1 260 ? 60.953 -15.430 84.601 1.00 40.72 260 VAL A O 1
ATOM 1979 N N . LEU A 1 261 ? 59.245 -14.163 85.431 1.00 46.46 261 LEU A N 1
ATOM 1980 C CA . LEU A 1 261 ? 58.812 -15.247 86.339 1.00 45.98 261 LEU A CA 1
ATOM 1981 C C . LEU A 1 261 ? 58.283 -16.403 85.472 1.00 41.02 261 LEU A C 1
ATOM 1982 O O . LEU A 1 261 ? 58.577 -17.567 85.796 1.00 35.33 261 LEU A O 1
ATOM 1987 N N . LYS A 1 262 ? 57.483 -16.118 84.447 1.00 50.99 262 LYS A N 1
ATOM 1988 C CA . LYS A 1 262 ? 56.986 -17.221 83.565 1.00 53.27 262 LYS A CA 1
ATOM 1989 C C . LYS A 1 262 ? 58.207 -17.952 82.949 1.00 50.59 262 LYS A C 1
ATOM 1990 O O . LYS A 1 262 ? 58.293 -19.181 83.078 1.00 51.84 262 LYS A O 1
ATOM 1996 N N . TRP A 1 263 ? 59.193 -17.217 82.425 1.00 50.60 263 TRP A N 1
ATOM 1997 C CA . TRP A 1 263 ? 60.462 -17.791 81.895 1.00 46.82 263 TRP A CA 1
ATOM 1998 C C . TRP A 1 263 ? 61.084 -18.718 82.930 1.00 50.82 263 TRP A C 1
ATOM 1999 O O . TRP A 1 263 ? 61.412 -19.884 82.591 1.00 46.75 263 TRP A O 1
ATOM 2010 N N . LYS A 1 264 ? 61.254 -18.226 84.157 1.00 48.52 264 LYS A N 1
ATOM 2011 C CA . LYS A 1 264 ? 61.999 -18.976 85.192 1.00 46.17 264 LYS A CA 1
ATOM 2012 C C . LYS A 1 264 ? 61.257 -20.280 85.412 1.00 41.11 264 LYS A C 1
ATOM 2013 O O . LYS A 1 264 ? 61.902 -21.311 85.672 1.00 45.09 264 LYS A O 1
ATOM 2019 N N . ARG A 1 265 ? 59.934 -20.186 85.435 1.00 49.68 265 ARG A N 1
ATOM 2020 C CA . ARG A 1 265 ? 59.024 -21.353 85.617 1.00 62.56 265 ARG A CA 1
ATOM 2021 C C . ARG A 1 265 ? 59.237 -22.374 84.489 1.00 54.17 265 ARG A C 1
ATOM 2022 O O . ARG A 1 265 ? 59.495 -23.522 84.839 1.00 49.59 265 ARG A O 1
ATOM 2030 N N . GLU A 1 266 ? 59.147 -21.964 83.208 1.00 57.50 266 GLU A N 1
ATOM 2031 C CA . GLU A 1 266 ? 59.355 -22.859 82.011 1.00 62.90 266 GLU A CA 1
ATOM 2032 C C . GLU A 1 266 ? 60.781 -23.440 82.008 1.00 59.16 266 GLU A C 1
ATOM 2033 O O . GLU A 1 266 ? 60.889 -24.660 82.081 1.00 57.30 266 GLU A O 1
ATOM 2039 N N . HIS A 1 267 ? 61.828 -22.602 82.048 1.00 60.53 267 HIS A N 1
ATOM 2040 C CA . HIS A 1 267 ? 63.242 -23.008 81.812 1.00 53.76 267 HIS A CA 1
ATOM 2041 C C . HIS A 1 267 ? 63.993 -23.332 83.106 1.00 56.39 267 HIS A C 1
ATOM 2042 O O . HIS A 1 267 ? 65.083 -23.844 82.970 1.00 52.40 267 HIS A O 1
ATOM 2049 N N . GLY A 1 268 ? 63.451 -23.083 84.308 1.00 59.65 268 GLY A N 1
ATOM 2050 C CA . GLY A 1 268 ? 64.122 -23.439 85.587 1.00 60.66 268 GLY A CA 1
ATOM 2051 C C . GLY A 1 268 ? 65.147 -22.401 86.070 1.00 58.53 268 GLY A C 1
ATOM 2052 O O . GLY A 1 268 ? 65.806 -22.637 87.090 1.00 53.07 268 GLY A O 1
ATOM 2053 N N . SER A 1 269 ? 65.311 -21.278 85.371 1.00 57.61 269 SER A N 1
ATOM 2054 C CA . SER A 1 269 ? 66.150 -20.147 85.836 1.00 46.93 269 SER A CA 1
ATOM 2055 C C . SER A 1 269 ? 65.844 -18.894 85.033 1.00 48.84 269 SER A C 1
ATOM 2056 O O . SER A 1 269 ? 65.087 -18.970 84.045 1.00 50.03 269 SER A O 1
ATOM 2059 N N . VAL A 1 270 ? 66.378 -17.751 85.458 1.00 46.12 270 VAL A N 1
ATOM 2060 C CA . VAL A 1 270 ? 66.127 -16.477 84.728 1.00 47.13 270 VAL A CA 1
ATOM 2061 C C . VAL A 1 270 ? 67.096 -16.429 83.522 1.00 41.88 270 VAL A C 1
ATOM 2062 O O . VAL A 1 270 ? 66.827 -15.656 82.609 1.00 41.61 270 VAL A O 1
ATOM 2066 N N . LYS A 1 271 ? 68.088 -17.312 83.536 1.00 41.88 271 LYS A N 1
ATOM 2067 C CA . LYS A 1 271 ? 69.115 -17.391 82.466 1.00 54.05 271 LYS A CA 1
ATOM 2068 C C . LYS A 1 271 ? 68.542 -17.364 81.053 1.00 52.32 271 LYS A C 1
ATOM 2069 O O . LYS A 1 271 ? 67.469 -17.935 80.823 1.00 46.69 271 LYS A O 1
ATOM 2075 N N . ASP A 1 272 ? 69.293 -16.755 80.152 1.00 56.68 272 ASP A N 1
ATOM 2076 C CA . ASP A 1 272 ? 68.943 -16.677 78.732 1.00 57.64 272 ASP A CA 1
ATOM 2077 C C . ASP A 1 272 ? 67.539 -16.126 78.487 1.00 55.93 272 ASP A C 1
ATOM 2078 O O . ASP A 1 272 ? 66.821 -16.602 77.607 1.00 51.46 272 ASP A O 1
ATOM 2083 N N . PHE A 1 273 ? 67.155 -15.121 79.270 1.00 48.88 273 PHE A N 1
ATOM 2084 C CA . PHE A 1 273 ? 65.857 -14.485 79.108 1.00 46.06 273 PHE A CA 1
ATOM 2085 C C . PHE A 1 273 ? 65.947 -13.742 77.789 1.00 49.92 273 PHE A C 1
ATOM 2086 O O . PHE A 1 273 ? 66.970 -13.114 77.507 1.00 49.05 273 PHE A O 1
ATOM 2094 N N . PRO A 1 274 ? 64.890 -13.813 76.967 1.00 51.81 274 PRO A N 1
ATOM 2095 C CA . PRO A 1 274 ? 64.998 -13.143 75.682 1.00 50.33 274 PRO A CA 1
ATOM 2096 C C . PRO A 1 274 ? 65.272 -11.644 75.778 1.00 53.95 274 PRO A C 1
ATOM 2097 O O . PRO A 1 274 ? 64.490 -10.932 76.396 1.00 47.14 274 PRO A O 1
ATOM 2101 N N . GLY A 1 275 ? 66.327 -11.210 75.083 1.00 49.79 275 GLY A N 1
ATOM 2102 C CA . GLY A 1 275 ? 66.676 -9.789 74.875 1.00 50.09 275 GLY A CA 1
ATOM 2103 C C . GLY A 1 275 ? 67.545 -9.266 76.015 1.00 43.93 275 GLY A C 1
ATOM 2104 O O . GLY A 1 275 ? 67.841 -8.071 76.018 1.00 43.35 275 GLY A O 1
ATOM 2105 N N . ALA A 1 276 ? 67.943 -10.140 76.936 1.00 43.47 276 ALA A N 1
ATOM 2106 C CA . ALA A 1 276 ? 68.674 -9.753 78.167 1.00 50.42 276 ALA A CA 1
ATOM 2107 C C . ALA A 1 276 ? 70.098 -10.268 78.037 1.00 49.78 276 ALA A C 1
ATOM 2108 O O . ALA A 1 276 ? 70.229 -11.369 77.537 1.00 47.77 276 ALA A O 1
ATOM 2110 N N . THR A 1 277 ? 71.093 -9.552 78.562 1.00 51.12 277 THR A N 1
ATOM 2111 C CA . THR A 1 277 ? 72.469 -10.082 78.783 1.00 45.40 277 THR A CA 1
ATOM 2112 C C . THR A 1 277 ? 72.505 -10.958 80.054 1.00 47.79 277 THR A C 1
ATOM 2113 O O . THR A 1 277 ? 72.010 -10.514 81.100 1.00 45.37 277 THR A O 1
ATOM 2117 N N . ASN A 1 278 ? 73.103 -12.145 79.999 1.00 39.29 278 ASN A N 1
ATOM 2118 C CA . ASN A 1 278 ? 73.432 -12.967 81.174 1.00 40.54 278 ASN A CA 1
ATOM 2119 C C . ASN A 1 278 ? 74.607 -12.313 81.925 1.00 52.26 278 ASN A C 1
ATOM 2120 O O . ASN A 1 278 ? 75.582 -11.902 81.275 1.00 45.61 278 ASN A O 1
ATOM 2125 N N . ILE A 1 279 ? 74.471 -12.131 83.243 1.00 52.97 279 ILE A N 1
ATOM 2126 C CA . ILE A 1 279 ? 75.482 -11.462 84.128 1.00 44.48 279 ILE A CA 1
ATOM 2127 C C . ILE A 1 279 ? 75.634 -12.332 85.370 1.00 38.02 279 ILE A C 1
ATOM 2128 O O . ILE A 1 279 ? 74.803 -13.223 85.578 1.00 41.05 279 ILE A O 1
ATOM 2133 N N . THR A 1 280 ? 76.728 -12.191 86.106 1.00 44.44 280 THR A N 1
ATOM 2134 C CA . THR A 1 280 ? 76.930 -12.897 87.407 1.00 49.07 280 THR A CA 1
ATOM 2135 C C . THR A 1 280 ? 76.181 -12.149 88.539 1.00 40.70 280 THR A C 1
ATOM 2136 O O . THR A 1 280 ? 75.859 -10.963 88.340 1.00 39.70 280 THR A O 1
ATOM 2140 N N . ASN A 1 281 ? 75.967 -12.834 89.665 1.00 41.99 281 ASN A N 1
ATOM 2141 C CA . ASN A 1 281 ? 75.480 -12.269 90.959 1.00 49.43 281 ASN A CA 1
ATOM 2142 C C . ASN A 1 281 ? 76.366 -11.060 91.298 1.00 49.59 281 ASN A C 1
ATOM 2143 O O . ASN A 1 281 ? 75.799 -9.904 91.391 1.00 44.04 281 ASN A O 1
ATOM 2148 N N . GLU A 1 282 ? 77.688 -11.242 91.308 1.00 42.62 282 GLU A N 1
ATOM 2149 C CA . GLU A 1 282 ? 78.623 -10.124 91.597 1.00 42.57 282 GLU A CA 1
ATOM 2150 C C . GLU A 1 282 ? 78.375 -8.967 90.628 1.00 42.62 282 GLU A C 1
ATOM 2151 O O . GLU A 1 282 ? 78.339 -7.825 91.083 1.00 47.18 282 GLU A O 1
ATOM 2157 N N . GLU A 1 283 ? 78.222 -9.248 89.343 1.00 38.57 283 GLU A N 1
ATOM 2158 C CA . GLU A 1 283 ? 78.044 -8.120 88.402 1.00 40.84 283 GLU A CA 1
ATOM 2159 C C . GLU A 1 283 ? 76.737 -7.393 88.737 1.00 36.48 283 GLU A C 1
ATOM 2160 O O . GLU A 1 283 ? 76.674 -6.180 88.535 1.00 35.90 283 GLU A O 1
ATOM 2166 N N . LEU A 1 284 ? 75.670 -8.128 89.027 1.00 36.99 284 LEU A N 1
ATOM 2167 C CA . LEU A 1 284 ? 74.382 -7.477 89.417 1.00 39.60 284 LEU A CA 1
ATOM 2168 C C . LEU A 1 284 ? 74.645 -6.489 90.577 1.00 30.80 284 LEU A C 1
ATOM 2169 O O . LEU A 1 284 ? 74.237 -5.321 90.452 1.00 34.95 284 LEU A O 1
ATOM 2174 N N . LEU A 1 285 ? 75.349 -6.931 91.614 1.00 32.13 285 LEU A N 1
ATOM 2175 C CA . LEU A 1 285 ? 75.657 -6.104 92.836 1.00 37.48 285 LEU A CA 1
ATOM 2176 C C . LEU A 1 285 ? 76.360 -4.807 92.478 1.00 38.22 285 LEU A C 1
ATOM 2177 O O . LEU A 1 285 ? 76.081 -3.785 93.155 1.00 40.69 285 LEU A O 1
ATOM 2182 N N . GLU A 1 286 ? 77.093 -4.793 91.371 1.00 36.70 286 GLU A N 1
ATOM 2183 C CA . GLU A 1 286 ? 77.913 -3.610 91.014 1.00 37.48 286 GLU A CA 1
ATOM 2184 C C . GLU A 1 286 ? 77.232 -2.707 89.983 1.00 39.10 286 GLU A C 1
ATOM 2185 O O . GLU A 1 286 ? 77.878 -1.750 89.560 1.00 40.46 286 GLU A O 1
ATOM 2191 N N . LEU A 1 287 ? 75.987 -2.978 89.602 1.00 35.42 287 LEU A N 1
ATOM 2192 C CA . LEU A 1 287 ? 75.389 -2.127 88.549 1.00 36.76 287 LEU A CA 1
ATOM 2193 C C . LEU A 1 287 ? 75.169 -0.720 89.079 1.00 43.53 287 LEU A C 1
ATOM 2194 O O . LEU A 1 287 ? 74.845 -0.527 90.306 1.00 38.92 287 LEU A O 1
ATOM 2199 N N . GLU A 1 288 ? 75.252 0.221 88.158 1.00 36.19 288 GLU A N 1
ATOM 2200 C CA . GLU A 1 288 ? 74.907 1.631 88.404 1.00 47.26 288 GLU A CA 1
ATOM 2201 C C . GLU A 1 288 ? 73.377 1.760 88.391 1.00 48.54 288 GLU A C 1
ATOM 2202 O O . GLU A 1 288 ? 72.840 1.900 87.315 1.00 40.51 288 GLU A O 1
ATOM 2208 N N . VAL A 1 289 ? 72.733 1.732 89.559 1.00 43.95 289 VAL A N 1
ATOM 2209 C CA . VAL A 1 289 ? 71.247 1.780 89.705 1.00 43.66 289 VAL A CA 1
ATOM 2210 C C . VAL A 1 289 ? 70.907 2.783 90.805 1.00 41.49 289 VAL A C 1
ATOM 2211 O O . VAL A 1 289 ? 71.800 3.089 91.610 1.00 39.20 289 VAL A O 1
ATOM 2215 N N . ASP A 1 290 ? 69.664 3.260 90.869 1.00 36.68 290 ASP A N 1
ATOM 2216 C CA . ASP A 1 290 ? 69.226 4.066 92.031 1.00 36.74 290 ASP A CA 1
ATOM 2217 C C . ASP A 1 290 ? 69.000 3.137 93.221 1.00 34.10 290 ASP A C 1
ATOM 2218 O O . ASP A 1 290 ? 69.408 3.495 94.314 1.00 39.35 290 ASP A O 1
ATOM 2223 N N . VAL A 1 291 ? 68.495 1.942 93.001 1.00 31.08 291 VAL A N 1
ATOM 2224 C CA . VAL A 1 291 ? 68.182 0.993 94.095 1.00 30.19 291 VAL A CA 1
ATOM 2225 C C . VAL A 1 291 ? 68.734 -0.390 93.809 1.00 29.95 291 VAL A C 1
ATOM 2226 O O . VAL A 1 291 ? 68.458 -0.976 92.738 1.00 33.90 291 VAL A O 1
ATOM 2230 N N . LEU A 1 292 ? 69.408 -0.965 94.793 1.00 28.90 292 LEU A N 1
ATOM 2231 C CA . LEU A 1 292 ? 69.864 -2.359 94.767 1.00 28.17 292 LEU A CA 1
ATOM 2232 C C . LEU A 1 292 ? 69.169 -3.029 95.934 1.00 30.10 292 LEU A C 1
ATOM 2233 O O . LEU A 1 292 ? 69.342 -2.550 97.070 1.00 29.52 292 LEU A O 1
ATOM 2238 N N . ALA A 1 293 ? 68.450 -4.111 95.692 1.00 29.38 293 ALA A N 1
ATOM 2239 C CA . ALA A 1 293 ? 67.734 -4.849 96.737 1.00 30.34 293 ALA A CA 1
ATOM 2240 C C . ALA A 1 293 ? 68.238 -6.279 96.785 1.00 32.10 293 ALA A C 1
ATOM 2241 O O . ALA A 1 293 ? 67.760 -7.144 96.040 1.00 33.40 293 ALA A O 1
ATOM 2243 N N . PRO A 1 294 ? 69.165 -6.575 97.717 1.00 31.86 294 PRO A N 1
ATOM 2244 C CA . PRO A 1 294 ? 69.526 -7.946 98.054 1.00 29.75 294 PRO A CA 1
ATOM 2245 C C . PRO A 1 294 ? 68.408 -8.693 98.781 1.00 33.11 294 PRO A C 1
ATOM 2246 O O . PRO A 1 294 ? 68.077 -8.349 99.936 1.00 33.55 294 PRO A O 1
ATOM 2250 N N . ALA A 1 295 ? 67.842 -9.702 98.128 1.00 34.98 295 ALA A N 1
ATOM 2251 C CA . ALA A 1 295 ? 66.771 -10.495 98.718 1.00 31.08 295 ALA A CA 1
ATOM 2252 C C . ALA A 1 295 ? 66.992 -11.979 98.448 1.00 38.64 295 ALA A C 1
ATOM 2253 O O . ALA A 1 295 ? 66.069 -12.693 98.057 1.00 43.64 295 ALA A O 1
ATOM 2255 N N . ALA A 1 296 ? 68.222 -12.437 98.660 1.00 36.74 296 ALA A N 1
ATOM 2256 C CA . ALA A 1 296 ? 68.567 -13.836 98.435 1.00 43.45 296 ALA A CA 1
ATOM 2257 C C . ALA A 1 296 ? 69.202 -14.472 99.667 1.00 39.13 296 ALA A C 1
ATOM 2258 O O . ALA A 1 296 ? 68.531 -15.158 100.437 1.00 50.56 296 ALA A O 1
ATOM 2260 N N . ILE A 1 297 ? 70.499 -14.241 99.848 1.00 42.65 297 ILE A N 1
ATOM 2261 C CA . ILE A 1 297 ? 71.222 -14.804 100.985 1.00 40.99 297 ILE A CA 1
ATOM 2262 C C . ILE A 1 297 ? 71.980 -13.738 101.772 1.00 40.66 297 ILE A C 1
ATOM 2263 O O . ILE A 1 297 ? 71.990 -12.564 101.401 1.00 35.45 297 ILE A O 1
ATOM 2268 N N . GLU A 1 298 ? 72.613 -14.161 102.862 1.00 37.11 298 GLU A N 1
ATOM 2269 C CA . GLU A 1 298 ? 73.387 -13.251 103.728 1.00 45.19 298 GLU A CA 1
ATOM 2270 C C . GLU A 1 298 ? 74.817 -13.131 103.199 1.00 46.16 298 GLU A C 1
ATOM 2271 O O . GLU A 1 298 ? 75.175 -13.893 102.311 1.00 39.60 298 GLU A O 1
ATOM 2277 N N . GLU A 1 299 ? 75.498 -12.064 103.610 1.00 41.80 299 GLU A N 1
ATOM 2278 C CA . GLU A 1 299 ? 76.933 -11.762 103.371 1.00 37.51 299 GLU A CA 1
ATOM 2279 C C . GLU A 1 299 ? 77.240 -11.711 101.887 1.00 37.62 299 GLU A C 1
ATOM 2280 O O . GLU A 1 299 ? 78.316 -12.127 101.525 1.00 37.32 299 GLU A O 1
ATOM 2286 N N . VAL A 1 300 ? 76.394 -11.085 101.082 1.00 34.14 300 VAL A N 1
ATOM 2287 C CA . VAL A 1 300 ? 76.695 -10.856 99.647 1.00 33.91 300 VAL A CA 1
ATOM 2288 C C . VAL A 1 300 ? 77.482 -9.560 99.485 1.00 35.81 300 VAL A C 1
ATOM 2289 O O . VAL A 1 300 ? 78.081 -9.351 98.418 1.00 33.76 300 VAL A O 1
ATOM 2293 N N . ILE A 1 301 ? 77.391 -8.642 100.449 1.00 34.05 301 ILE A N 1
ATOM 2294 C CA . ILE A 1 301 ? 78.153 -7.370 100.338 1.00 29.74 301 ILE A CA 1
ATOM 2295 C C . ILE A 1 301 ? 79.086 -7.333 101.530 1.00 32.34 301 ILE A C 1
ATOM 2296 O O . ILE A 1 301 ? 78.605 -7.418 102.703 1.00 31.39 301 ILE A O 1
ATOM 2301 N N . THR A 1 302 ? 80.376 -7.396 101.228 1.00 33.64 302 THR A N 1
ATOM 2302 C CA . THR A 1 302 ? 81.416 -7.664 102.244 1.00 31.88 302 THR A CA 1
ATOM 2303 C C . THR A 1 302 ? 82.534 -6.639 102.065 1.00 27.20 302 THR A C 1
ATOM 2304 O O . THR A 1 302 ? 82.537 -5.834 101.087 1.00 32.29 302 THR A O 1
ATOM 2308 N N . GLU A 1 303 ? 83.548 -6.765 102.898 1.00 32.95 303 GLU A N 1
ATOM 2309 C CA . GLU A 1 303 ? 84.815 -6.002 102.753 1.00 36.82 303 GLU A CA 1
ATOM 2310 C C . GLU A 1 303 ? 85.351 -6.118 101.325 1.00 34.57 303 GLU A C 1
ATOM 2311 O O . GLU A 1 303 ? 85.827 -5.095 100.767 1.00 35.29 303 GLU A O 1
ATOM 2317 N N . LYS A 1 304 ? 85.279 -7.298 100.704 1.00 37.37 304 LYS A N 1
ATOM 2318 C CA . LYS A 1 304 ? 85.919 -7.476 99.377 1.00 39.33 304 LYS A CA 1
ATOM 2319 C C . LYS A 1 304 ? 85.162 -6.696 98.305 1.00 40.45 304 LYS A C 1
ATOM 2320 O O . LYS A 1 304 ? 85.847 -6.274 97.389 1.00 37.73 304 LYS A O 1
ATOM 2326 N N . ASN A 1 305 ? 83.824 -6.537 98.339 1.00 33.43 305 ASN A N 1
ATOM 2327 C CA . ASN A 1 305 ? 83.161 -5.902 97.164 1.00 35.41 305 ASN A CA 1
ATOM 2328 C C . ASN A 1 305 ? 82.403 -4.599 97.469 1.00 32.08 305 ASN A C 1
ATOM 2329 O O . ASN A 1 305 ? 81.853 -3.992 96.478 1.00 31.64 305 ASN A O 1
ATOM 2334 N N . ALA A 1 306 ? 82.405 -4.105 98.709 1.00 31.99 306 ALA A N 1
ATOM 2335 C CA . ALA A 1 306 ? 81.562 -2.944 99.094 1.00 27.92 306 ALA A CA 1
ATOM 2336 C C . ALA A 1 306 ? 82.005 -1.729 98.327 1.00 29.10 306 ALA A C 1
ATOM 2337 O O . ALA A 1 306 ? 81.129 -0.906 97.899 1.00 27.70 306 ALA A O 1
ATOM 2339 N N . ASP A 1 307 ? 83.316 -1.619 98.064 1.00 32.40 307 ASP A N 1
ATOM 2340 C CA . ASP A 1 307 ? 83.837 -0.447 97.321 1.00 30.78 307 ASP A CA 1
ATOM 2341 C C . ASP A 1 307 ? 83.364 -0.431 95.863 1.00 33.29 307 ASP A C 1
ATOM 2342 O O . ASP A 1 307 ? 83.338 0.681 95.260 1.00 32.63 307 ASP A O 1
ATOM 2347 N N . ASN A 1 308 ? 82.903 -1.560 95.331 1.00 34.83 308 ASN A N 1
ATOM 2348 C CA . ASN A 1 308 ? 82.411 -1.675 93.921 1.00 35.83 308 ASN A CA 1
ATOM 2349 C C . ASN A 1 308 ? 80.886 -1.471 93.814 1.00 37.90 308 ASN A C 1
ATOM 2350 O O . ASN A 1 308 ? 80.375 -1.434 92.690 1.00 36.00 308 ASN A O 1
ATOM 2355 N N . ILE A 1 309 ? 80.170 -1.267 94.923 1.00 35.70 309 ILE A N 1
ATOM 2356 C CA . ILE A 1 309 ? 78.696 -1.028 94.889 1.00 32.81 309 ILE A CA 1
ATOM 2357 C C . ILE A 1 309 ? 78.478 0.378 94.341 1.00 31.22 309 ILE A C 1
ATOM 2358 O O . ILE A 1 309 ? 79.178 1.285 94.761 1.00 34.31 309 ILE A O 1
ATOM 2363 N N . LYS A 1 310 ? 77.552 0.587 93.421 1.00 35.06 310 LYS A N 1
ATOM 2364 C CA . LYS A 1 310 ? 77.282 1.938 92.870 1.00 37.62 310 LYS A CA 1
ATOM 2365 C C . LYS A 1 310 ? 75.847 2.388 93.150 1.00 37.44 310 LYS A C 1
ATOM 2366 O O . LYS A 1 310 ? 75.509 3.490 92.766 1.00 42.01 310 LYS A O 1
ATOM 2372 N N . ALA A 1 311 ? 75.028 1.548 93.762 1.00 37.44 311 ALA A N 1
ATOM 2373 C CA . ALA A 1 311 ? 73.610 1.867 94.058 1.00 36.81 311 ALA A CA 1
ATOM 2374 C C . ALA A 1 311 ? 73.561 3.098 94.973 1.00 37.37 311 ALA A C 1
ATOM 2375 O O . ALA A 1 311 ? 74.411 3.179 95.854 1.00 40.43 311 ALA A O 1
ATOM 2377 N N . LYS A 1 312 ? 72.584 3.982 94.799 1.00 32.86 312 LYS A N 1
ATOM 2378 C CA . LYS A 1 312 ? 72.336 5.112 95.719 1.00 35.43 312 LYS A CA 1
ATOM 2379 C C . LYS A 1 312 ? 71.661 4.614 96.997 1.00 32.71 312 LYS A C 1
ATOM 2380 O O . LYS A 1 312 ? 71.947 5.179 98.057 1.00 31.09 312 LYS A O 1
ATOM 2386 N N . ILE A 1 313 ? 70.821 3.588 96.884 1.00 31.01 313 ILE A N 1
ATOM 2387 C CA . ILE A 1 313 ? 70.033 3.006 98.015 1.00 29.79 313 ILE A CA 1
ATOM 2388 C C . ILE A 1 313 ? 70.276 1.508 97.985 1.00 27.53 313 ILE A C 1
ATOM 2389 O O . ILE A 1 313 ? 70.155 0.915 96.884 1.00 28.35 313 ILE A O 1
ATOM 2394 N N . VAL A 1 314 ? 70.658 0.915 99.106 1.00 24.30 314 VAL A N 1
ATOM 2395 C CA . VAL A 1 314 ? 70.752 -0.542 99.248 1.00 23.43 314 VAL A CA 1
ATOM 2396 C C . VAL A 1 314 ? 69.631 -0.945 100.201 1.00 30.43 314 VAL A C 1
ATOM 2397 O O . VAL A 1 314 ? 69.697 -0.615 101.423 1.00 28.20 314 VAL A O 1
ATOM 2401 N N . ALA A 1 315 ? 68.613 -1.605 99.666 1.00 25.50 315 ALA A N 1
ATOM 2402 C CA . ALA A 1 315 ? 67.427 -2.011 100.434 1.00 26.49 315 ALA A CA 1
ATOM 2403 C C . ALA A 1 315 ? 67.624 -3.441 100.901 1.00 27.74 315 ALA A C 1
ATOM 2404 O O . ALA A 1 315 ? 67.485 -4.343 100.026 1.00 30.06 315 ALA A O 1
ATOM 2406 N N . GLU A 1 316 ? 67.826 -3.673 102.210 1.00 26.33 316 GLU A N 1
ATOM 2407 C CA . GLU A 1 316 ? 68.199 -5.024 102.711 1.00 27.09 316 GLU A CA 1
ATOM 2408 C C . GLU A 1 316 ? 66.929 -5.841 102.928 1.00 29.23 316 GLU A C 1
ATOM 2409 O O . GLU A 1 316 ? 66.412 -5.905 104.070 1.00 27.17 316 GLU A O 1
ATOM 2415 N N . VAL A 1 317 ? 66.405 -6.396 101.852 1.00 24.76 317 VAL A N 1
ATOM 2416 C CA . VAL A 1 317 ? 65.155 -7.197 101.898 1.00 26.45 317 VAL A CA 1
ATOM 2417 C C . VAL A 1 317 ? 65.457 -8.516 102.607 1.00 27.98 317 VAL A C 1
ATOM 2418 O O . VAL A 1 317 ? 64.753 -8.887 103.604 1.00 27.34 317 VAL A O 1
ATOM 2422 N N . ALA A 1 318 ? 66.538 -9.190 102.241 1.00 28.54 318 ALA A N 1
ATOM 2423 C CA . ALA A 1 318 ? 66.998 -10.397 102.952 1.00 31.38 318 ALA A CA 1
ATOM 2424 C C . ALA A 1 318 ? 67.572 -9.993 104.315 1.00 30.12 318 ALA A C 1
ATOM 2425 O O . ALA A 1 318 ? 68.001 -8.835 104.445 1.00 28.23 318 ALA A O 1
ATOM 2427 N N . ASN A 1 319 ? 67.711 -10.935 105.243 1.00 31.76 319 ASN A N 1
ATOM 2428 C CA . ASN A 1 319 ? 68.436 -10.711 106.519 1.00 31.69 319 ASN A CA 1
ATOM 2429 C C . ASN A 1 319 ? 69.950 -10.846 106.333 1.00 35.82 319 ASN A C 1
ATOM 2430 O O . ASN A 1 319 ? 70.404 -11.721 105.605 1.00 31.95 319 ASN A O 1
ATOM 2435 N N . GLY A 1 320 ? 70.722 -9.944 106.927 1.00 35.09 320 GLY A N 1
ATOM 2436 C CA . GLY A 1 320 ? 72.193 -10.028 106.977 1.00 31.51 320 GLY A CA 1
ATOM 2437 C C . GLY A 1 320 ? 72.885 -9.968 105.611 1.00 29.90 320 GLY A C 1
ATOM 2438 O O . GLY A 1 320 ? 73.957 -10.517 105.509 1.00 30.14 320 GLY A O 1
ATOM 2439 N N . PRO A 1 321 ? 72.395 -9.313 104.528 1.00 29.84 321 PRO A N 1
ATOM 2440 C CA . PRO A 1 321 ? 73.162 -9.265 103.285 1.00 30.78 321 PRO A CA 1
ATOM 2441 C C . PRO A 1 321 ? 74.445 -8.421 103.319 1.00 31.13 321 PRO A C 1
ATOM 2442 O O . PRO A 1 321 ? 75.279 -8.572 102.423 1.00 30.05 321 PRO A O 1
ATOM 2446 N N . VAL A 1 322 ? 74.558 -7.496 104.269 1.00 27.79 322 VAL A N 1
ATOM 2447 C CA . VAL A 1 322 ? 75.718 -6.563 104.371 1.00 24.72 322 VAL A CA 1
ATOM 2448 C C . VAL A 1 322 ? 76.437 -6.807 105.701 1.00 28.95 322 VAL A C 1
ATOM 2449 O O . VAL A 1 322 ? 75.803 -6.720 106.750 1.00 27.87 322 VAL A O 1
ATOM 2453 N N . THR A 1 323 ? 77.748 -7.097 105.659 1.00 29.74 323 THR A N 1
ATOM 2454 C CA . THR A 1 323 ? 78.576 -7.310 106.854 1.00 29.30 323 THR A CA 1
ATOM 2455 C C . THR A 1 323 ? 78.958 -5.960 107.468 1.00 28.33 323 THR A C 1
ATOM 2456 O O . THR A 1 323 ? 78.896 -4.917 106.818 1.00 28.30 323 THR A O 1
ATOM 2460 N N . PRO A 1 324 ? 79.358 -5.955 108.758 1.00 30.12 324 PRO A N 1
ATOM 2461 C CA . PRO A 1 324 ? 79.763 -4.738 109.457 1.00 33.92 324 PRO A CA 1
ATOM 2462 C C . PRO A 1 324 ? 80.898 -3.987 108.766 1.00 35.43 324 PRO A C 1
ATOM 2463 O O . PRO A 1 324 ? 80.819 -2.784 108.675 1.00 35.74 324 PRO A O 1
ATOM 2467 N N . GLU A 1 325 ? 81.863 -4.691 108.183 1.00 35.70 325 GLU A N 1
ATOM 2468 C CA . GLU A 1 325 ? 82.966 -4.008 107.466 1.00 36.16 325 GLU A CA 1
ATOM 2469 C C . GLU A 1 325 ? 82.410 -3.337 106.204 1.00 29.84 325 GLU A C 1
ATOM 2470 O O . GLU A 1 325 ? 82.808 -2.208 105.898 1.00 26.70 325 GLU A O 1
ATOM 2476 N N . ALA A 1 326 ? 81.426 -3.934 105.536 1.00 29.24 326 ALA A N 1
ATOM 2477 C CA . ALA A 1 326 ? 80.819 -3.301 104.340 1.00 28.09 326 ALA A CA 1
ATOM 2478 C C . ALA A 1 326 ? 79.948 -2.123 104.771 1.00 23.56 326 ALA A C 1
ATOM 2479 O O . ALA A 1 326 ? 79.899 -1.162 104.054 1.00 26.98 326 ALA A O 1
ATOM 2481 N N . ASP A 1 327 ? 79.328 -2.188 105.941 1.00 28.16 327 ASP A N 1
ATOM 2482 C CA . ASP A 1 327 ? 78.484 -1.078 106.460 1.00 28.80 327 ASP A CA 1
ATOM 2483 C C . ASP A 1 327 ? 79.315 0.203 106.483 1.00 27.11 327 ASP A C 1
ATOM 2484 O O . ASP A 1 327 ? 78.816 1.242 106.075 1.00 28.02 327 ASP A O 1
ATOM 2489 N N . ASP A 1 328 ? 80.565 0.120 106.971 1.00 28.54 328 ASP A N 1
ATOM 2490 C CA . ASP A 1 328 ? 81.475 1.291 107.140 1.00 31.19 328 ASP A CA 1
ATOM 2491 C C . ASP A 1 328 ? 81.786 1.861 105.761 1.00 26.84 328 ASP A C 1
ATOM 2492 O O . ASP A 1 328 ? 81.805 3.128 105.582 1.00 27.11 328 ASP A O 1
ATOM 2497 N N . ILE A 1 329 ? 82.010 0.951 104.809 1.00 26.22 329 ILE A N 1
ATOM 2498 C CA . ILE A 1 329 ? 82.388 1.344 103.431 1.00 26.50 329 ILE A CA 1
ATOM 2499 C C . ILE A 1 329 ? 81.205 2.020 102.743 1.00 26.03 329 ILE A C 1
ATOM 2500 O O . ILE A 1 329 ? 81.425 3.074 102.144 1.00 25.74 329 ILE A O 1
ATOM 2505 N N . LEU A 1 330 ? 80.014 1.410 102.773 1.00 28.99 330 LEU A N 1
ATOM 2506 C CA . LEU A 1 330 ? 78.861 1.963 102.019 1.00 29.34 330 LEU A CA 1
ATOM 2507 C C . LEU A 1 330 ? 78.558 3.348 102.563 1.00 22.87 330 LEU A C 1
ATOM 2508 O O . LEU A 1 330 ? 78.261 4.293 101.780 1.00 25.55 330 LEU A O 1
ATOM 2513 N N . ARG A 1 331 ? 78.640 3.474 103.875 1.00 25.47 331 ARG A N 1
ATOM 2514 C CA . ARG A 1 331 ? 78.351 4.777 104.517 1.00 29.53 331 ARG A CA 1
ATOM 2515 C C . ARG A 1 331 ? 79.300 5.893 104.010 1.00 29.41 331 ARG A C 1
ATOM 2516 O O . ARG A 1 331 ? 78.796 6.983 103.610 1.00 25.06 331 ARG A O 1
ATOM 2524 N N . GLU A 1 332 ? 80.612 5.707 104.065 1.00 26.74 332 GLU A N 1
ATOM 2525 C CA . GLU A 1 332 ? 81.540 6.753 103.561 1.00 26.71 332 GLU A CA 1
ATOM 2526 C C . GLU A 1 332 ? 81.347 6.982 102.054 1.00 27.27 332 GLU A C 1
ATOM 2527 O O . GLU A 1 332 ? 81.695 8.084 101.579 1.00 27.65 332 GLU A O 1
ATOM 2533 N N . LYS A 1 333 ? 80.778 6.025 101.311 1.00 28.23 333 LYS A N 1
ATOM 2534 C CA . LYS A 1 333 ? 80.483 6.238 99.874 1.00 31.47 333 LYS A CA 1
ATOM 2535 C C . LYS A 1 333 ? 79.186 7.021 99.688 1.00 30.86 333 LYS A C 1
ATOM 2536 O O . LYS A 1 333 ? 78.839 7.332 98.545 1.00 32.67 333 LYS A O 1
ATOM 2542 N N . GLY A 1 334 ? 78.464 7.332 100.750 1.00 27.89 334 GLY A N 1
ATOM 2543 C CA . GLY A 1 334 ? 77.235 8.141 100.600 1.00 30.11 334 GLY A CA 1
ATOM 2544 C C . GLY A 1 334 ? 76.056 7.267 100.160 1.00 28.43 334 GLY A C 1
ATOM 2545 O O . GLY A 1 334 ? 75.054 7.800 99.747 1.00 34.49 334 GLY A O 1
ATOM 2546 N N . ILE A 1 335 ? 76.183 5.964 100.325 1.00 29.79 335 ILE A N 1
ATOM 2547 C CA . ILE A 1 335 ? 75.124 4.966 100.025 1.00 32.43 335 ILE A CA 1
ATOM 2548 C C . ILE A 1 335 ? 74.232 4.803 101.255 1.00 32.08 335 ILE A C 1
ATOM 2549 O O . ILE A 1 335 ? 74.727 4.508 102.333 1.00 27.84 335 ILE A O 1
ATOM 2554 N N . LEU A 1 336 ? 72.948 5.018 101.051 1.00 31.53 336 LEU A N 1
ATOM 2555 C CA . LEU A 1 336 ? 71.899 4.903 102.095 1.00 30.20 336 LEU A CA 1
ATOM 2556 C C . LEU A 1 336 ? 71.416 3.462 102.145 1.00 25.85 336 LEU A C 1
ATOM 2557 O O . LEU A 1 336 ? 70.744 2.989 101.172 1.00 28.05 336 LEU A O 1
ATOM 2562 N N . GLN A 1 337 ? 71.799 2.768 103.194 1.00 24.16 337 GLN A N 1
ATOM 2563 C CA . GLN A 1 337 ? 71.296 1.429 103.553 1.00 27.22 337 GLN A CA 1
ATOM 2564 C C . GLN A 1 337 ? 69.969 1.565 104.313 1.00 28.27 337 GLN A C 1
ATOM 2565 O O . GLN A 1 337 ? 69.872 2.354 105.287 1.00 27.32 337 GLN A O 1
ATOM 2571 N N . ILE A 1 338 ? 69.004 0.764 103.903 1.00 23.90 338 ILE A N 1
ATOM 2572 C CA . ILE A 1 338 ? 67.814 0.479 104.702 1.00 24.33 338 ILE A CA 1
ATOM 2573 C C . ILE A 1 338 ? 68.128 -0.834 105.384 1.00 26.37 338 ILE A C 1
ATOM 2574 O O . ILE A 1 338 ? 68.046 -1.895 104.754 1.00 25.35 338 ILE A O 1
ATOM 2579 N N . PRO A 1 339 ? 68.485 -0.812 106.678 1.00 23.00 339 PRO A N 1
ATOM 2580 C CA . PRO A 1 339 ? 68.902 -2.024 107.374 1.00 25.73 339 PRO A CA 1
ATOM 2581 C C . PRO A 1 339 ? 67.777 -3.072 107.417 1.00 27.50 339 PRO A C 1
ATOM 2582 O O . PRO A 1 339 ? 66.561 -2.704 107.520 1.00 23.71 339 PRO A O 1
ATOM 2586 N N . ASP A 1 340 ? 68.191 -4.340 107.341 1.00 25.83 340 ASP A N 1
ATOM 2587 C CA . ASP A 1 340 ? 67.312 -5.517 107.133 1.00 27.94 340 ASP A CA 1
ATOM 2588 C C . ASP A 1 340 ? 66.041 -5.409 108.018 1.00 27.47 340 ASP A C 1
ATOM 2589 O O . ASP A 1 340 ? 64.943 -5.341 107.449 1.00 25.66 340 ASP A O 1
ATOM 2594 N N . PHE A 1 341 ? 66.167 -5.309 109.345 1.00 23.64 341 PHE A N 1
ATOM 2595 C CA . PHE A 1 341 ? 65.020 -5.458 110.268 1.00 28.12 341 PHE A CA 1
ATOM 2596 C C . PHE A 1 341 ? 64.134 -4.219 110.188 1.00 26.83 341 PHE A C 1
ATOM 2597 O O . PHE A 1 341 ? 63.014 -4.288 110.705 1.00 29.01 341 PHE A O 1
ATOM 2605 N N . LEU A 1 342 ? 64.563 -3.159 109.509 1.00 23.93 342 LEU A N 1
ATOM 2606 C CA . LEU A 1 342 ? 63.640 -2.054 109.147 1.00 25.42 342 LEU A CA 1
ATOM 2607 C C . LEU A 1 342 ? 63.023 -2.334 107.776 1.00 26.56 342 LEU A C 1
ATOM 2608 O O . LEU A 1 342 ? 61.804 -2.341 107.618 1.00 26.93 342 LEU A O 1
ATOM 2613 N N . CYS A 1 343 ? 63.858 -2.592 106.783 1.00 28.94 343 CYS A N 1
ATOM 2614 C CA . CYS A 1 343 ? 63.415 -2.782 105.380 1.00 26.44 343 CYS A CA 1
ATOM 2615 C C . CYS A 1 343 ? 62.389 -3.917 105.240 1.00 26.57 343 CYS A C 1
ATOM 2616 O O . CYS A 1 343 ? 61.422 -3.744 104.493 1.00 24.17 343 CYS A O 1
ATOM 2619 N N . ASN A 1 344 ? 62.586 -5.020 105.940 1.00 25.58 344 ASN A N 1
ATOM 2620 C CA . ASN A 1 344 ? 61.722 -6.219 105.820 1.00 29.14 344 ASN A CA 1
ATOM 2621 C C . ASN A 1 344 ? 60.743 -6.304 106.992 1.00 25.69 344 ASN A C 1
ATOM 2622 O O . ASN A 1 344 ? 60.114 -7.336 107.100 1.00 25.09 344 ASN A O 1
ATOM 2627 N N . ALA A 1 345 ? 60.479 -5.215 107.725 1.00 24.41 345 ALA A N 1
ATOM 2628 C CA . ALA A 1 345 ? 59.567 -5.196 108.904 1.00 27.23 345 ALA A CA 1
ATOM 2629 C C . ALA A 1 345 ? 58.090 -5.349 108.493 1.00 24.51 345 ALA A C 1
ATOM 2630 O O . ALA A 1 345 ? 57.189 -5.504 109.355 1.00 21.52 345 ALA A O 1
ATOM 2632 N N . GLY A 1 346 ? 57.825 -5.324 107.216 1.00 22.39 346 GLY A N 1
ATOM 2633 C CA . GLY A 1 346 ? 56.483 -5.603 106.683 1.00 22.93 346 GLY A CA 1
ATOM 2634 C C . GLY A 1 346 ? 55.893 -6.890 107.181 1.00 23.26 346 GLY A C 1
ATOM 2635 O O . GLY A 1 346 ? 54.660 -6.913 107.455 1.00 21.82 346 GLY A O 1
ATOM 2636 N N . GLY A 1 347 ? 56.726 -7.936 107.279 1.00 26.13 347 GLY A N 1
ATOM 2637 C CA . GLY A 1 347 ? 56.325 -9.285 107.747 1.00 25.60 347 GLY A CA 1
ATOM 2638 C C . GLY A 1 347 ? 55.708 -9.228 109.130 1.00 21.93 347 GLY A C 1
ATOM 2639 O O . GLY A 1 347 ? 54.548 -9.548 109.294 1.00 23.07 347 GLY A O 1
ATOM 2640 N N . VAL A 1 348 ? 56.438 -8.688 110.077 1.00 23.77 348 VAL A N 1
ATOM 2641 C CA . VAL A 1 348 ? 55.972 -8.594 111.490 1.00 25.88 348 VAL A CA 1
ATOM 2642 C C . VAL A 1 348 ? 54.832 -7.550 111.597 1.00 21.97 348 VAL A C 1
ATOM 2643 O O . VAL A 1 348 ? 53.902 -7.731 112.395 1.00 21.69 348 VAL A O 1
ATOM 2647 N N . THR A 1 349 ? 54.844 -6.536 110.773 1.00 20.72 349 THR A N 1
ATOM 2648 C CA . THR A 1 349 ? 53.782 -5.496 110.784 1.00 22.68 349 THR A CA 1
ATOM 2649 C C . THR A 1 349 ? 52.464 -6.110 110.333 1.00 22.74 349 THR A C 1
ATOM 2650 O O . THR A 1 349 ? 51.445 -5.894 111.040 1.00 20.62 349 THR A O 1
ATOM 2654 N N . VAL A 1 350 ? 52.471 -6.938 109.278 1.00 22.92 350 VAL A N 1
ATOM 2655 C CA . VAL A 1 350 ? 51.215 -7.581 108.810 1.00 21.58 350 VAL A CA 1
ATOM 2656 C C . VAL A 1 350 ? 50.820 -8.701 109.765 1.00 22.27 350 VAL A C 1
ATOM 2657 O O . VAL A 1 350 ? 49.612 -8.924 109.972 1.00 23.16 350 VAL A O 1
ATOM 2661 N N . SER A 1 351 ? 51.749 -9.345 110.447 1.00 22.61 351 SER A N 1
ATOM 2662 C CA . SER A 1 351 ? 51.341 -10.295 111.518 1.00 21.99 351 SER A CA 1
ATOM 2663 C C . SER A 1 351 ? 50.632 -9.549 112.681 1.00 20.54 351 SER A C 1
ATOM 2664 O O . SER A 1 351 ? 49.561 -10.044 113.164 1.00 20.04 351 SER A O 1
ATOM 2667 N N . TYR A 1 352 ? 51.101 -8.360 113.086 1.00 21.04 352 TYR A N 1
ATOM 2668 C CA . TYR A 1 352 ? 50.374 -7.481 114.036 1.00 20.87 352 TYR A CA 1
ATOM 2669 C C . TYR A 1 352 ? 48.975 -7.149 113.525 1.00 20.88 352 TYR A C 1
ATOM 2670 O O . TYR A 1 352 ? 48.010 -7.213 114.294 1.00 22.25 352 TYR A O 1
ATOM 2679 N N . PHE A 1 353 ? 48.838 -6.789 112.254 1.00 19.72 353 PHE A N 1
ATOM 2680 C CA . PHE A 1 353 ? 47.526 -6.460 111.652 1.00 18.75 353 PHE A CA 1
ATOM 2681 C C . PHE A 1 353 ? 46.568 -7.638 111.764 1.00 19.37 353 PHE A C 1
ATOM 2682 O O . PHE A 1 353 ? 45.345 -7.431 111.978 1.00 21.43 353 PHE A O 1
ATOM 2690 N N . GLU A 1 354 ? 47.057 -8.862 111.540 1.00 21.84 354 GLU A N 1
ATOM 2691 C CA . GLU A 1 354 ? 46.255 -10.100 111.705 1.00 18.75 354 GLU A CA 1
ATOM 2692 C C . GLU A 1 354 ? 45.708 -10.165 113.133 1.00 19.95 354 GLU A C 1
ATOM 2693 O O . GLU A 1 354 ? 44.506 -10.395 113.372 1.00 18.65 354 GLU A O 1
ATOM 2699 N N . TRP A 1 355 ? 46.578 -9.964 114.113 1.00 19.03 355 TRP A N 1
ATOM 2700 C CA . TRP A 1 355 ? 46.160 -9.994 115.526 1.00 20.26 355 TRP A CA 1
ATOM 2701 C C . TRP A 1 355 ? 45.143 -8.884 115.806 1.00 19.39 355 TRP A C 1
ATOM 2702 O O . TRP A 1 355 ? 44.116 -9.152 116.406 1.00 19.51 355 TRP A O 1
ATOM 2713 N N . VAL A 1 356 ? 45.361 -7.676 115.302 1.00 20.84 356 VAL A N 1
ATOM 2714 C CA . VAL A 1 356 ? 44.378 -6.595 115.510 1.00 20.73 356 VAL A CA 1
ATOM 2715 C C . VAL A 1 356 ? 43.002 -7.055 114.985 1.00 23.34 356 VAL A C 1
ATOM 2716 O O . VAL A 1 356 ? 41.995 -6.900 115.670 1.00 18.76 356 VAL A O 1
ATOM 2720 N N . GLN A 1 357 ? 42.959 -7.596 113.774 1.00 22.83 357 GLN A N 1
ATOM 2721 C CA . GLN A 1 357 ? 41.698 -8.044 113.139 1.00 22.63 357 GLN A CA 1
ATOM 2722 C C . GLN A 1 357 ? 41.031 -9.121 114.003 1.00 21.82 357 GLN A C 1
ATOM 2723 O O . GLN A 1 357 ? 39.829 -9.049 114.226 1.00 20.80 357 GLN A O 1
ATOM 2729 N N . ASN A 1 358 ? 41.820 -10.045 114.538 1.00 22.24 358 ASN A N 1
ATOM 2730 C CA . ASN A 1 358 ? 41.276 -11.126 115.379 1.00 21.89 358 ASN A CA 1
ATOM 2731 C C . ASN A 1 358 ? 40.667 -10.536 116.654 1.00 24.92 358 ASN A C 1
ATOM 2732 O O . ASN A 1 358 ? 39.592 -10.908 117.093 1.00 22.78 358 ASN A O 1
ATOM 2737 N N . ILE A 1 359 ? 41.380 -9.670 117.325 1.00 23.32 359 ILE A N 1
ATOM 2738 C CA . ILE A 1 359 ? 40.922 -9.146 118.634 1.00 22.69 359 ILE A CA 1
ATOM 2739 C C . ILE A 1 359 ? 39.681 -8.264 118.430 1.00 21.06 359 ILE A C 1
ATOM 2740 O O . ILE A 1 359 ? 38.833 -8.187 119.297 1.00 21.18 359 ILE A O 1
ATOM 2745 N N . ASN A 1 360 ? 39.575 -7.598 117.301 1.00 21.53 360 ASN A N 1
ATOM 2746 C CA . ASN A 1 360 ? 38.437 -6.703 117.022 1.00 25.42 360 ASN A CA 1
ATOM 2747 C C . ASN A 1 360 ? 37.300 -7.469 116.308 1.00 24.20 360 ASN A C 1
ATOM 2748 O O . ASN A 1 360 ? 36.284 -6.856 116.084 1.00 22.00 360 ASN A O 1
ATOM 2753 N N . GLY A 1 361 ? 37.471 -8.731 115.917 1.00 24.20 361 GLY A N 1
ATOM 2754 C CA . GLY A 1 361 ? 36.404 -9.495 115.212 1.00 22.48 361 GLY A CA 1
ATOM 2755 C C . GLY A 1 361 ? 36.005 -8.900 113.875 1.00 20.58 361 GLY A C 1
ATOM 2756 O O . GLY A 1 361 ? 34.853 -9.078 113.420 1.00 26.14 361 GLY A O 1
ATOM 2757 N N . TYR A 1 362 ? 36.917 -8.202 113.217 1.00 22.95 362 TYR A N 1
ATOM 2758 C CA . TYR A 1 362 ? 36.641 -7.406 112.001 1.00 22.18 362 TYR A CA 1
ATOM 2759 C C . TYR A 1 362 ? 37.823 -7.428 111.050 1.00 24.39 362 TYR A C 1
ATOM 2760 O O . TYR A 1 362 ? 38.962 -7.052 111.454 1.00 27.38 362 TYR A O 1
ATOM 2769 N N . TYR A 1 363 ? 37.586 -7.852 109.811 1.00 24.36 363 TYR A N 1
ATOM 2770 C CA . TYR A 1 363 ? 38.651 -8.175 108.821 1.00 23.71 363 TYR A CA 1
ATOM 2771 C C . TYR A 1 363 ? 38.780 -7.102 107.757 1.00 27.92 363 TYR A C 1
ATOM 2772 O O . TYR A 1 363 ? 37.772 -6.470 107.348 1.00 25.99 363 TYR A O 1
ATOM 2781 N N . TRP A 1 364 ? 40.034 -6.831 107.369 1.00 26.33 364 TRP A N 1
ATOM 2782 C CA . TRP A 1 364 ? 40.337 -5.719 106.443 1.00 27.49 364 TRP A CA 1
ATOM 2783 C C . TRP A 1 364 ? 40.462 -6.256 105.015 1.00 26.52 364 TRP A C 1
ATOM 2784 O O . TRP A 1 364 ? 40.907 -7.399 104.841 1.00 25.94 364 TRP A O 1
ATOM 2795 N N . THR A 1 365 ? 40.260 -5.372 104.047 1.00 26.03 365 THR A N 1
ATOM 2796 C CA . THR A 1 365 ? 40.557 -5.558 102.608 1.00 27.67 365 THR A CA 1
ATOM 2797 C C . THR A 1 365 ? 42.063 -5.428 102.338 1.00 28.59 365 THR A C 1
ATOM 2798 O O . THR A 1 365 ? 42.813 -4.849 103.182 1.00 30.77 365 THR A O 1
ATOM 2802 N N . GLU A 1 366 ? 42.518 -5.944 101.202 1.00 30.46 366 GLU A N 1
ATOM 2803 C CA . GLU A 1 366 ? 43.883 -5.742 100.673 1.00 32.85 366 GLU A CA 1
ATOM 2804 C C . GLU A 1 366 ? 44.283 -4.267 100.766 1.00 32.93 366 GLU A C 1
ATOM 2805 O O . GLU A 1 366 ? 45.382 -3.972 101.202 1.00 32.56 366 GLU A O 1
ATOM 2811 N N . GLU A 1 367 ? 43.436 -3.380 100.260 1.00 29.83 367 GLU A N 1
ATOM 2812 C CA . GLU A 1 367 ? 43.703 -1.940 100.192 1.00 33.27 367 GLU A CA 1
ATOM 2813 C C . GLU A 1 367 ? 43.900 -1.427 101.609 1.00 30.49 367 GLU A C 1
ATOM 2814 O O . GLU A 1 367 ? 44.791 -0.588 101.811 1.00 31.11 367 GLU A O 1
ATOM 2820 N N . GLU A 1 368 ? 43.052 -1.810 102.562 1.00 28.78 368 GLU A N 1
ATOM 2821 C CA . GLU A 1 368 ? 43.169 -1.299 103.959 1.00 30.81 368 GLU A CA 1
ATOM 2822 C C . GLU A 1 368 ? 44.501 -1.753 104.575 1.00 27.85 368 GLU A C 1
ATOM 2823 O O . GLU A 1 368 ? 45.144 -0.949 105.198 1.00 27.73 368 GLU A O 1
ATOM 2829 N N . VAL A 1 369 ? 44.889 -3.021 104.402 1.00 28.65 369 VAL A N 1
ATOM 2830 C CA . VAL A 1 369 ? 46.175 -3.551 104.944 1.00 27.90 369 VAL A CA 1
ATOM 2831 C C . VAL A 1 369 ? 47.308 -2.733 104.322 1.00 27.92 369 VAL A C 1
ATOM 2832 O O . VAL A 1 369 ? 48.144 -2.288 105.084 1.00 29.27 369 VAL A O 1
ATOM 2836 N N . ARG A 1 370 ? 47.322 -2.558 103.005 1.00 28.07 370 ARG A N 1
ATOM 2837 C CA . ARG A 1 370 ? 48.384 -1.809 102.338 1.00 30.80 370 ARG A CA 1
ATOM 2838 C C . ARG A 1 370 ? 48.514 -0.363 102.815 1.00 31.05 370 ARG A C 1
ATOM 2839 O O . ARG A 1 370 ? 49.623 0.131 103.021 1.00 26.14 370 ARG A O 1
ATOM 2847 N N . GLU A 1 371 ? 47.383 0.312 102.989 1.00 31.16 371 GLU A N 1
ATOM 2848 C CA . GLU A 1 371 ? 47.388 1.734 103.427 1.00 31.84 371 GLU A CA 1
ATOM 2849 C C . GLU A 1 371 ? 47.925 1.813 104.861 1.00 26.77 371 GLU A C 1
ATOM 2850 O O . GLU A 1 371 ? 48.709 2.728 105.137 1.00 27.41 371 GLU A O 1
ATOM 2856 N N . LYS A 1 372 ? 47.543 0.904 105.756 1.00 25.91 372 LYS A N 1
ATOM 2857 C CA . LYS A 1 372 ? 48.060 0.938 107.159 1.00 30.19 372 LYS A CA 1
ATOM 2858 C C . LYS A 1 372 ? 49.543 0.519 107.191 1.00 27.75 372 LYS A C 1
ATOM 2859 O O . LYS A 1 372 ? 50.310 1.083 107.976 1.00 23.88 372 LYS A O 1
ATOM 2865 N N . LEU A 1 373 ? 49.940 -0.448 106.376 1.00 24.80 373 LEU A N 1
ATOM 2866 C CA . LEU A 1 373 ? 51.370 -0.844 106.276 1.00 26.56 373 LEU A CA 1
ATOM 2867 C C . LEU A 1 373 ? 52.209 0.373 105.864 1.00 27.37 373 LEU A C 1
ATOM 2868 O O . LEU A 1 373 ? 53.295 0.568 106.423 1.00 24.47 373 LEU A O 1
ATOM 2873 N N . ASP A 1 374 ? 51.727 1.125 104.876 1.00 26.09 374 ASP A N 1
ATOM 2874 C CA . ASP A 1 374 ? 52.399 2.325 104.352 1.00 28.31 374 ASP A CA 1
ATOM 2875 C C . ASP A 1 374 ? 52.674 3.278 105.509 1.00 30.91 374 ASP A C 1
ATOM 2876 O O . ASP A 1 374 ? 53.856 3.634 105.741 1.00 31.33 374 ASP A O 1
ATOM 2881 N N . LYS A 1 375 ? 51.653 3.646 106.273 1.00 34.04 375 LYS A N 1
ATOM 2882 C CA . LYS A 1 375 ? 51.855 4.539 107.434 1.00 32.93 375 LYS A CA 1
ATOM 2883 C C . LYS A 1 375 ? 52.907 3.959 108.378 1.00 29.61 375 LYS A C 1
ATOM 2884 O O . LYS A 1 375 ? 53.749 4.733 108.861 1.00 24.04 375 LYS A O 1
ATOM 2890 N N . LYS A 1 376 ? 52.809 2.691 108.786 1.00 24.46 376 LYS A N 1
ATOM 2891 C CA . LYS A 1 376 ? 53.777 2.164 109.790 1.00 28.53 376 LYS A CA 1
ATOM 2892 C C . LYS A 1 376 ? 55.212 2.202 109.235 1.00 26.86 376 LYS A C 1
ATOM 2893 O O . LYS A 1 376 ? 56.127 2.613 109.958 1.00 23.33 376 LYS A O 1
ATOM 2899 N N . MET A 1 377 ? 55.398 1.794 107.985 1.00 26.99 377 MET A N 1
ATOM 2900 C CA . MET A 1 377 ? 56.741 1.657 107.387 1.00 25.54 377 MET A CA 1
ATOM 2901 C C . MET A 1 377 ? 57.314 3.066 107.173 1.00 28.19 377 MET A C 1
ATOM 2902 O O . MET A 1 377 ? 58.503 3.291 107.464 1.00 26.64 377 MET A O 1
ATOM 2907 N N . THR A 1 378 ? 56.469 4.026 106.803 1.00 26.72 378 THR A N 1
ATOM 2908 C CA . THR A 1 378 ? 56.897 5.408 106.525 1.00 27.00 378 THR A CA 1
ATOM 2909 C C . THR A 1 378 ? 57.397 6.039 107.819 1.00 28.27 378 THR A C 1
ATOM 2910 O O . THR A 1 378 ? 58.530 6.583 107.837 1.00 32.67 378 THR A O 1
ATOM 2914 N N . LYS A 1 379 ? 56.575 6.020 108.841 1.00 24.17 379 LYS A N 1
ATOM 2915 C CA . LYS A 1 379 ? 56.991 6.551 110.153 1.00 29.94 379 LYS A CA 1
ATOM 2916 C C . LYS A 1 379 ? 58.278 5.844 110.653 1.00 27.73 379 LYS A C 1
ATOM 2917 O O . LYS A 1 379 ? 59.156 6.533 111.209 1.00 24.38 379 LYS A O 1
ATOM 2923 N N . ALA A 1 380 ? 58.432 4.520 110.505 1.00 26.11 380 ALA A N 1
ATOM 2924 C CA . ALA A 1 380 ? 59.590 3.773 111.064 1.00 23.88 380 ALA A CA 1
ATOM 2925 C C . ALA A 1 380 ? 60.856 4.244 110.322 1.00 26.50 380 ALA A C 1
ATOM 2926 O O . ALA A 1 380 ? 61.893 4.585 110.953 1.00 23.63 380 ALA A O 1
ATOM 2928 N N . PHE A 1 381 ? 60.757 4.348 108.998 1.00 27.24 381 PHE A N 1
ATOM 2929 C CA . PHE A 1 381 ? 61.891 4.815 108.186 1.00 27.86 381 PHE A CA 1
ATOM 2930 C C . PHE A 1 381 ? 62.333 6.212 108.665 1.00 28.34 381 PHE A C 1
ATOM 2931 O O . PHE A 1 381 ? 63.564 6.385 108.954 1.00 24.50 381 PHE A O 1
ATOM 2939 N N . TRP A 1 382 ? 61.417 7.191 108.718 1.00 29.30 382 TRP A N 1
ATOM 2940 C CA . TRP A 1 382 ? 61.756 8.588 109.170 1.00 29.82 382 TRP A CA 1
ATOM 2941 C C . TRP A 1 382 ? 62.387 8.614 110.561 1.00 28.92 382 TRP A C 1
ATOM 2942 O O . TRP A 1 382 ? 63.349 9.397 110.714 1.00 29.44 382 TRP A O 1
ATOM 2953 N N . GLU A 1 383 ? 61.894 7.836 111.537 1.00 25.06 383 GLU A N 1
ATOM 2954 C CA . GLU A 1 383 ? 62.490 7.823 112.908 1.00 28.46 383 GLU A CA 1
ATOM 2955 C C . GLU A 1 383 ? 63.929 7.283 112.871 1.00 27.03 383 GLU A C 1
ATOM 2956 O O . GLU A 1 383 ? 64.824 7.811 113.582 1.00 27.22 383 GLU A O 1
ATOM 2962 N N . VAL A 1 384 ? 64.173 6.221 112.106 1.00 26.02 384 VAL A N 1
ATOM 2963 C CA . VAL A 1 384 ? 65.543 5.661 111.965 1.00 23.90 384 VAL A CA 1
ATOM 2964 C C . VAL A 1 384 ? 66.435 6.685 111.255 1.00 23.70 384 VAL A C 1
ATOM 2965 O O . VAL A 1 384 ? 67.509 6.960 111.765 1.00 23.60 384 VAL A O 1
ATOM 2969 N N . TYR A 1 385 ? 66.006 7.203 110.112 1.00 26.13 385 TYR A N 1
ATOM 2970 C CA . TYR A 1 385 ? 66.793 8.163 109.307 1.00 27.35 385 TYR A CA 1
ATOM 2971 C C . TYR A 1 385 ? 67.116 9.392 110.169 1.00 27.43 385 TYR A C 1
ATOM 2972 O O . TYR A 1 385 ? 68.283 9.788 110.204 1.00 27.84 385 TYR A O 1
ATOM 2981 N N . ASN A 1 386 ? 66.130 9.952 110.867 1.00 27.91 386 ASN A N 1
ATOM 2982 C CA . ASN A 1 386 ? 66.323 11.178 111.708 1.00 31.78 386 ASN A CA 1
ATOM 2983 C C . ASN A 1 386 ? 67.282 10.859 112.842 1.00 30.89 386 ASN A C 1
ATOM 2984 O O . ASN A 1 386 ? 68.150 11.733 113.165 1.00 30.10 386 ASN A O 1
ATOM 2989 N N . THR A 1 387 ? 67.225 9.659 113.393 1.00 25.80 387 THR A N 1
ATOM 2990 C CA . THR A 1 387 ? 68.149 9.295 114.495 1.00 26.81 387 THR A CA 1
ATOM 2991 C C . THR A 1 387 ? 69.558 9.237 113.922 1.00 29.47 387 THR A C 1
ATOM 2992 O O . THR A 1 387 ? 70.511 9.623 114.606 1.00 26.75 387 THR A O 1
ATOM 2996 N N . HIS A 1 388 ? 69.700 8.715 112.710 1.00 29.41 388 HIS A N 1
ATOM 2997 C CA . HIS A 1 388 ? 71.032 8.518 112.096 1.00 30.80 388 HIS A CA 1
ATOM 2998 C C . HIS A 1 388 ? 71.674 9.885 111.792 1.00 26.99 388 HIS A C 1
ATOM 2999 O O . HIS A 1 388 ? 72.860 9.999 112.017 1.00 27.55 388 HIS A O 1
ATOM 3006 N N . LYS A 1 389 ? 70.907 10.844 111.327 1.00 28.86 389 LYS A N 1
ATOM 3007 C CA . LYS A 1 389 ? 71.388 12.237 111.090 1.00 36.79 389 LYS A CA 1
ATOM 3008 C C . LYS A 1 389 ? 71.662 12.912 112.420 1.00 38.81 389 LYS A C 1
ATOM 3009 O O . LYS A 1 389 ? 72.776 13.391 112.603 1.00 38.18 389 LYS A O 1
ATOM 3015 N N . ASP A 1 390 ? 70.725 12.830 113.360 1.00 34.78 390 ASP A N 1
ATOM 3016 C CA . ASP A 1 390 ? 70.859 13.576 114.635 1.00 36.61 390 ASP A CA 1
ATOM 3017 C C . ASP A 1 390 ? 72.045 13.035 115.415 1.00 37.14 390 ASP A C 1
ATOM 3018 O O . ASP A 1 390 ? 72.733 13.852 115.956 1.00 36.34 390 ASP A O 1
ATOM 3023 N N . LYS A 1 391 ? 72.312 11.727 115.463 1.00 30.60 391 LYS A N 1
ATOM 3024 C CA . LYS A 1 391 ? 73.412 11.235 116.319 1.00 28.32 391 LYS A CA 1
ATOM 3025 C C . LYS A 1 391 ? 74.705 10.979 115.536 1.00 28.75 391 LYS A C 1
ATOM 3026 O O . LYS A 1 391 ? 75.632 10.437 116.174 1.00 26.92 391 LYS A O 1
ATOM 3032 N N . ASN A 1 392 ? 74.708 11.212 114.220 1.00 27.98 392 ASN A N 1
ATOM 3033 C CA . ASN A 1 392 ? 75.872 10.909 113.340 1.00 29.41 392 ASN A CA 1
ATOM 3034 C C . ASN A 1 392 ? 76.241 9.439 113.504 1.00 27.64 392 ASN A C 1
ATOM 3035 O O . ASN A 1 392 ? 77.407 9.114 113.856 1.00 25.52 392 ASN A O 1
ATOM 3040 N N . ILE A 1 393 ? 75.292 8.528 113.273 1.00 29.62 393 ILE A N 1
ATOM 3041 C CA . ILE A 1 393 ? 75.586 7.067 113.346 1.00 27.71 393 ILE A CA 1
ATOM 3042 C C . ILE A 1 393 ? 75.073 6.396 112.072 1.00 23.93 393 ILE A C 1
ATOM 3043 O O . ILE A 1 393 ? 74.175 6.973 111.360 1.00 24.26 393 ILE A O 1
ATOM 3048 N N . HIS A 1 394 ? 75.593 5.200 111.824 1.00 23.29 394 HIS A N 1
ATOM 3049 C CA . HIS A 1 394 ? 75.125 4.310 110.739 1.00 25.65 394 HIS A CA 1
ATOM 3050 C C . HIS A 1 394 ? 73.608 4.076 110.911 1.00 21.71 394 HIS A C 1
ATOM 3051 O O . HIS A 1 394 ? 73.148 3.910 112.015 1.00 21.83 394 HIS A O 1
ATOM 3058 N N . MET A 1 395 ? 72.859 4.006 109.816 1.00 24.12 395 MET A N 1
ATOM 3059 C CA . MET A 1 395 ? 71.420 3.619 109.800 1.00 24.80 395 MET A CA 1
ATOM 3060 C C . MET A 1 395 ? 71.179 2.381 110.655 1.00 24.77 395 MET A C 1
ATOM 3061 O O . MET A 1 395 ? 70.149 2.322 111.347 1.00 26.48 395 MET A O 1
ATOM 3066 N N . ARG A 1 396 ? 72.048 1.376 110.573 1.00 26.41 396 ARG A N 1
ATOM 3067 C CA . ARG A 1 396 ? 71.836 0.127 111.328 1.00 25.23 396 ARG A CA 1
ATOM 3068 C C . ARG A 1 396 ? 71.867 0.466 112.823 1.00 27.60 396 ARG A C 1
ATOM 3069 O O . ARG A 1 396 ? 71.033 -0.066 113.572 1.00 24.12 396 ARG A O 1
ATOM 3077 N N . ASP A 1 397 ? 72.871 1.213 113.288 1.00 28.81 397 ASP A N 1
ATOM 3078 C CA . ASP A 1 397 ? 72.978 1.517 114.734 1.00 23.55 397 ASP A CA 1
ATOM 3079 C C . ASP A 1 397 ? 71.756 2.344 115.118 1.00 23.46 397 ASP A C 1
ATOM 3080 O O . ASP A 1 397 ? 71.241 2.149 116.189 1.00 23.06 397 ASP A O 1
ATOM 3085 N N . ALA A 1 398 ? 71.311 3.254 114.243 1.00 22.45 398 ALA A N 1
ATOM 3086 C CA . ALA A 1 398 ? 70.152 4.110 114.498 1.00 22.78 398 ALA A CA 1
ATOM 3087 C C . ALA A 1 398 ? 68.917 3.231 114.674 1.00 25.91 398 ALA A C 1
ATOM 3088 O O . ALA A 1 398 ? 68.095 3.590 115.478 1.00 25.40 398 ALA A O 1
ATOM 3090 N N . ALA A 1 399 ? 68.788 2.142 113.922 1.00 24.95 399 ALA A N 1
ATOM 3091 C CA . ALA A 1 399 ? 67.614 1.239 114.002 1.00 25.81 399 ALA A CA 1
ATOM 3092 C C . ALA A 1 399 ? 67.578 0.591 115.384 1.00 24.20 399 ALA A C 1
ATOM 3093 O O . ALA A 1 399 ? 66.522 0.589 116.011 1.00 23.91 399 ALA A O 1
ATOM 3095 N N . TYR A 1 400 ? 68.721 0.124 115.866 1.00 23.27 400 TYR A N 1
ATOM 3096 C CA . TYR A 1 400 ? 68.875 -0.433 117.222 1.00 24.95 400 TYR A CA 1
ATOM 3097 C C . TYR A 1 400 ? 68.564 0.652 118.266 1.00 27.24 400 TYR A C 1
ATOM 3098 O O . TYR A 1 400 ? 67.898 0.337 119.217 1.00 25.33 400 TYR A O 1
ATOM 3107 N N . VAL A 1 401 ? 69.037 1.892 118.094 1.00 26.24 401 VAL A N 1
ATOM 3108 C CA . VAL A 1 401 ? 68.816 2.956 119.109 1.00 24.58 401 VAL A CA 1
ATOM 3109 C C . VAL A 1 401 ? 67.302 3.253 119.158 1.00 24.09 401 VAL A C 1
ATOM 3110 O O . VAL A 1 401 ? 66.774 3.328 120.236 1.00 23.55 401 VAL A O 1
ATOM 3114 N N . VAL A 1 402 ? 66.629 3.444 118.041 1.00 21.56 402 VAL A N 1
ATOM 3115 C CA . VAL A 1 402 ? 65.150 3.618 118.024 1.00 24.14 402 VAL A CA 1
ATOM 3116 C C . VAL A 1 402 ? 64.499 2.497 118.826 1.00 26.08 402 VAL A C 1
ATOM 3117 O O . VAL A 1 402 ? 63.688 2.790 119.709 1.00 24.33 402 VAL A O 1
ATOM 3121 N N . ALA A 1 403 ? 64.848 1.246 118.541 1.00 27.07 403 ALA A N 1
ATOM 3122 C CA . ALA A 1 403 ? 64.109 0.086 119.072 1.00 23.04 403 ALA A CA 1
ATOM 3123 C C . ALA A 1 403 ? 64.423 -0.001 120.543 1.00 24.49 403 ALA A C 1
ATOM 3124 O O . ALA A 1 403 ? 63.489 -0.092 121.359 1.00 23.63 403 ALA A O 1
ATOM 3126 N N . VAL A 1 404 ? 65.705 0.064 120.909 1.00 23.72 404 VAL A N 1
ATOM 3127 C CA . VAL A 1 404 ? 66.099 -0.104 122.335 1.00 22.50 404 VAL A CA 1
ATOM 3128 C C . VAL A 1 404 ? 65.556 1.079 123.161 1.00 26.66 404 VAL A C 1
ATOM 3129 O O . VAL A 1 404 ? 65.094 0.837 124.279 1.00 25.42 404 VAL A O 1
ATOM 3133 N N . SER A 1 405 ? 65.589 2.316 122.647 1.00 28.21 405 SER A N 1
ATOM 3134 C CA . SER A 1 405 ? 65.033 3.503 123.351 1.00 29.02 405 SER A CA 1
ATOM 3135 C C . SER A 1 405 ? 63.568 3.257 123.694 1.00 26.74 405 SER A C 1
ATOM 3136 O O . SER A 1 405 ? 63.167 3.605 124.819 1.00 23.62 405 SER A O 1
ATOM 3139 N N . ARG A 1 406 ? 62.794 2.744 122.743 1.00 26.68 406 ARG A N 1
ATOM 3140 C CA . ARG A 1 406 ? 61.371 2.499 122.945 1.00 27.36 406 ARG A CA 1
ATOM 3141 C C . ARG A 1 406 ? 61.101 1.509 124.067 1.00 23.85 406 ARG A C 1
ATOM 3142 O O . ARG A 1 406 ? 60.237 1.738 124.914 1.00 24.29 406 ARG A O 1
ATOM 3150 N N . VAL A 1 407 ? 61.841 0.407 124.071 1.00 22.09 407 VAL A N 1
ATOM 3151 C CA . VAL A 1 407 ? 61.653 -0.621 125.100 1.00 24.61 407 VAL A CA 1
ATOM 3152 C C . VAL A 1 407 ? 62.054 -0.065 126.463 1.00 21.96 407 VAL A C 1
ATOM 3153 O O . VAL A 1 407 ? 61.308 -0.242 127.426 1.00 22.13 407 VAL A O 1
ATOM 3157 N N . TYR A 1 408 ? 63.177 0.648 126.529 1.00 23.57 408 TYR A N 1
ATOM 3158 C CA . TYR A 1 408 ? 63.644 1.288 127.788 1.00 24.56 408 TYR A CA 1
ATOM 3159 C C . TYR A 1 408 ? 62.586 2.278 128.315 1.00 22.90 408 TYR A C 1
ATOM 3160 O O . TYR A 1 408 ? 62.342 2.279 129.520 1.00 24.28 408 TYR A O 1
ATOM 3169 N N . GLN A 1 409 ? 62.010 3.091 127.427 1.00 24.34 409 GLN A N 1
ATOM 3170 C CA . GLN A 1 409 ? 61.004 4.100 127.837 1.00 26.33 409 GLN A CA 1
ATOM 3171 C C . GLN A 1 409 ? 59.831 3.372 128.510 1.00 28.52 409 GLN A C 1
ATOM 3172 O O . GLN A 1 409 ? 59.433 3.743 129.645 1.00 25.70 409 GLN A O 1
ATOM 3178 N N . ALA A 1 410 ? 59.368 2.263 127.935 1.00 24.81 410 ALA A N 1
ATOM 3179 C CA . ALA A 1 410 ? 58.240 1.532 128.530 1.00 21.59 410 ALA A CA 1
ATOM 3180 C C . ALA A 1 410 ? 58.647 0.975 129.881 1.00 21.62 410 ALA A C 1
ATOM 3181 O O . ALA A 1 410 ? 57.827 0.977 130.806 1.00 22.96 410 ALA A O 1
ATOM 3183 N N . MET A 1 411 ? 59.850 0.463 130.002 1.00 21.45 411 MET A N 1
ATOM 3184 C CA . MET A 1 411 ? 60.299 -0.081 131.284 1.00 22.47 411 MET A CA 1
ATOM 3185 C C . MET A 1 411 ? 60.365 1.008 132.367 1.00 24.46 411 MET A C 1
ATOM 3186 O O . MET A 1 411 ? 59.957 0.713 133.510 1.00 25.62 411 MET A O 1
ATOM 3191 N N . LYS A 1 412 ? 60.848 2.199 132.039 1.00 29.86 412 LYS A N 1
ATOM 3192 C CA . LYS A 1 412 ? 60.853 3.371 132.972 1.00 27.67 412 LYS A CA 1
ATOM 3193 C C . LYS A 1 412 ? 59.431 3.762 133.331 1.00 24.90 412 LYS A C 1
ATOM 3194 O O . LYS A 1 412 ? 59.173 3.911 134.545 1.00 24.03 412 LYS A O 1
ATOM 3200 N N . ASP A 1 413 ? 58.559 3.918 132.332 1.00 26.06 413 ASP A N 1
ATOM 3201 C CA . ASP A 1 413 ? 57.129 4.321 132.501 1.00 25.79 413 ASP A CA 1
ATOM 3202 C C . ASP A 1 413 ? 56.376 3.324 133.365 1.00 27.87 413 ASP A C 1
ATOM 3203 O O . ASP A 1 413 ? 55.407 3.741 134.032 1.00 25.05 413 ASP A O 1
ATOM 3208 N N . ARG A 1 414 ? 56.841 2.082 133.479 1.00 25.08 414 ARG A N 1
ATOM 3209 C CA . ARG A 1 414 ? 56.124 1.119 134.345 1.00 27.02 414 ARG A CA 1
ATOM 3210 C C . ARG A 1 414 ? 56.712 1.136 135.734 1.00 26.57 414 ARG A C 1
ATOM 3211 O O . ARG A 1 414 ? 56.205 0.391 136.569 1.00 26.22 414 ARG A O 1
ATOM 3219 N N . GLY A 1 415 ? 57.911 1.708 135.883 1.00 27.77 415 GLY A N 1
ATOM 3220 C CA . GLY A 1 415 ? 58.621 1.633 137.169 1.00 25.59 415 GLY A CA 1
ATOM 3221 C C . GLY A 1 415 ? 59.477 0.418 137.288 1.00 26.85 415 GLY A C 1
ATOM 3222 O O . GLY A 1 415 ? 59.941 0.131 138.395 1.00 25.76 415 GLY A O 1
ATOM 3223 N N . TRP A 1 416 ? 59.729 -0.340 136.235 1.00 26.63 416 TRP A N 1
ATOM 3224 C CA . TRP A 1 416 ? 60.576 -1.557 136.398 1.00 26.35 416 TRP A CA 1
ATOM 3225 C C . TRP A 1 416 ? 62.021 -1.153 136.744 1.00 23.77 416 TRP A C 1
ATOM 3226 O O . TRP A 1 416 ? 62.698 -1.835 137.543 1.00 26.07 416 TRP A O 1
ATOM 3237 N N . VAL A 1 417 ? 62.492 -0.126 136.096 1.00 28.43 417 VAL A N 1
ATOM 3238 C CA . VAL A 1 417 ? 63.822 0.468 136.351 1.00 32.32 417 VAL A CA 1
ATOM 3239 C C . VAL A 1 417 ? 63.624 1.951 136.628 1.00 40.54 417 VAL A C 1
ATOM 3240 O O . VAL A 1 417 ? 62.746 2.566 135.957 1.00 40.82 417 VAL A O 1
ATOM 3244 N N . LYS A 1 418 ? 64.350 2.488 137.609 1.00 53.76 418 LYS A N 1
ATOM 3245 C CA . LYS A 1 418 ? 64.191 3.916 137.987 1.00 60.54 418 LYS A CA 1
ATOM 3246 C C . LYS A 1 418 ? 64.929 4.769 136.956 1.00 52.77 418 LYS A C 1
ATOM 3247 O O . LYS A 1 418 ? 64.256 5.464 136.170 1.00 63.44 418 LYS A O 1
ATOM 3253 N N . LYS A 1 419 ? 66.261 4.696 136.954 1.00 49.31 419 LYS A N 1
ATOM 3254 C CA . LYS A 1 419 ? 67.067 5.457 135.964 1.00 55.94 419 LYS A CA 1
ATOM 3255 C C . LYS A 1 419 ? 66.820 4.872 134.569 1.00 61.79 419 LYS A C 1
ATOM 3256 O O . LYS A 1 419 ? 66.752 5.644 133.619 1.00 74.41 419 LYS A O 1
ATOM 3263 N N . ILE B 1 4 ? 14.033 -34.401 113.530 1.00 47.21 4 ILE B N 1
ATOM 3264 C CA . ILE B 1 4 ? 12.527 -34.517 113.210 1.00 57.94 4 ILE B CA 1
ATOM 3265 C C . ILE B 1 4 ? 12.242 -33.603 112.010 1.00 48.49 4 ILE B C 1
ATOM 3266 O O . ILE B 1 4 ? 13.206 -33.269 111.349 1.00 50.69 4 ILE B O 1
ATOM 3268 N N . ASP B 1 5 ? 11.002 -33.182 111.716 1.00 59.60 5 ASP B N 1
ATOM 3269 C CA . ASP B 1 5 ? 10.645 -32.828 110.310 1.00 53.80 5 ASP B CA 1
ATOM 3270 C C . ASP B 1 5 ? 11.265 -31.520 109.798 1.00 41.96 5 ASP B C 1
ATOM 3271 O O . ASP B 1 5 ? 11.804 -31.504 108.692 1.00 36.28 5 ASP B O 1
ATOM 3276 N N . PRO B 1 6 ? 11.157 -30.342 110.436 1.00 36.50 6 PRO B N 1
ATOM 3277 C CA . PRO B 1 6 ? 11.941 -29.207 109.936 1.00 35.60 6 PRO B CA 1
ATOM 3278 C C . PRO B 1 6 ? 13.447 -29.547 109.875 1.00 26.98 6 PRO B C 1
ATOM 3279 O O . PRO B 1 6 ? 14.062 -29.183 108.921 1.00 30.37 6 PRO B O 1
ATOM 3283 N N . PHE B 1 7 ? 13.995 -30.242 110.853 1.00 27.77 7 PHE B N 1
ATOM 3284 C CA . PHE B 1 7 ? 15.444 -30.594 110.876 1.00 27.38 7 PHE B CA 1
ATOM 3285 C C . PHE B 1 7 ? 15.782 -31.512 109.698 1.00 33.26 7 PHE B C 1
ATOM 3286 O O . PHE B 1 7 ? 16.766 -31.219 108.950 1.00 31.99 7 PHE B O 1
ATOM 3294 N N . GLU B 1 8 ? 14.981 -32.563 109.476 1.00 33.66 8 GLU B N 1
ATOM 3295 C CA . GLU B 1 8 ? 15.180 -33.505 108.318 1.00 34.05 8 GLU B CA 1
ATOM 3296 C C . GLU B 1 8 ? 15.067 -32.738 106.999 1.00 28.93 8 GLU B C 1
ATOM 3297 O O . GLU B 1 8 ? 15.923 -32.982 106.132 1.00 31.82 8 GLU B O 1
ATOM 3303 N N . MET B 1 9 ? 14.181 -31.741 106.847 1.00 28.86 9 MET B N 1
ATOM 3304 C CA . MET B 1 9 ? 14.171 -30.930 105.593 1.00 33.94 9 MET B CA 1
ATOM 3305 C C . MET B 1 9 ? 15.483 -30.149 105.473 1.00 34.26 9 MET B C 1
ATOM 3306 O O . MET B 1 9 ? 15.956 -29.949 104.339 1.00 32.91 9 MET B O 1
ATOM 3311 N N . ALA B 1 10 ? 16.011 -29.599 106.570 1.00 35.00 10 ALA B N 1
ATOM 3312 C CA . ALA B 1 10 ? 17.255 -28.795 106.479 1.00 33.04 10 ALA B CA 1
ATOM 3313 C C . ALA B 1 10 ? 18.377 -29.723 106.025 1.00 27.39 10 ALA B C 1
ATOM 3314 O O . ALA B 1 10 ? 19.121 -29.349 105.138 1.00 29.13 10 ALA B O 1
ATOM 3316 N N . VAL B 1 11 ? 18.466 -30.908 106.608 1.00 28.03 11 VAL B N 1
ATOM 3317 C CA . VAL B 1 11 ? 19.509 -31.913 106.265 1.00 30.93 11 VAL B CA 1
ATOM 3318 C C . VAL B 1 11 ? 19.377 -32.317 104.789 1.00 35.24 11 VAL B C 1
ATOM 3319 O O . VAL B 1 11 ? 20.401 -32.312 104.074 1.00 31.63 11 VAL B O 1
ATOM 3323 N N . LYS B 1 12 ? 18.145 -32.477 104.292 1.00 39.52 12 LYS B N 1
ATOM 3324 C CA . LYS B 1 12 ? 17.893 -32.861 102.874 1.00 42.04 12 LYS B CA 1
ATOM 3325 C C . LYS B 1 12 ? 18.337 -31.730 101.959 1.00 36.15 12 LYS B C 1
ATOM 3326 O O . LYS B 1 12 ? 19.040 -32.021 100.963 1.00 39.20 12 LYS B O 1
ATOM 3332 N N . GLN B 1 13 ? 18.013 -30.479 102.285 1.00 32.84 13 GLN B N 1
ATOM 3333 C CA . GLN B 1 13 ? 18.449 -29.330 101.443 1.00 36.05 13 GLN B CA 1
ATOM 3334 C C . GLN B 1 13 ? 19.999 -29.376 101.362 1.00 34.34 13 GLN B C 1
ATOM 3335 O O . GLN B 1 13 ? 20.596 -29.170 100.282 1.00 30.98 13 GLN B O 1
ATOM 3341 N N . LEU B 1 14 ? 20.679 -29.671 102.463 1.00 35.21 14 LEU B N 1
ATOM 3342 C CA . LEU B 1 14 ? 22.170 -29.739 102.479 1.00 35.24 14 LEU B CA 1
ATOM 3343 C C . LEU B 1 14 ? 22.626 -30.931 101.612 1.00 34.57 14 LEU B C 1
ATOM 3344 O O . LEU B 1 14 ? 23.496 -30.731 100.785 1.00 30.48 14 LEU B O 1
ATOM 3349 N N . GLU B 1 15 ? 22.061 -32.119 101.822 1.00 32.75 15 GLU B N 1
ATOM 3350 C CA . GLU B 1 15 ? 22.418 -33.312 101.003 1.00 37.42 15 GLU B CA 1
ATOM 3351 C C . GLU B 1 15 ? 22.194 -33.013 99.506 1.00 37.79 15 GLU B C 1
ATOM 3352 O O . GLU B 1 15 ? 23.107 -33.321 98.715 1.00 37.83 15 GLU B O 1
ATOM 3358 N N . ARG B 1 16 ? 21.098 -32.336 99.127 1.00 41.68 16 ARG B N 1
ATOM 3359 C CA . ARG B 1 16 ? 20.796 -32.036 97.693 1.00 40.77 16 ARG B CA 1
ATOM 3360 C C . ARG B 1 16 ? 21.864 -31.080 97.145 1.00 43.53 16 ARG B C 1
ATOM 3361 O O . ARG B 1 16 ? 22.359 -31.317 96.030 1.00 40.14 16 ARG B O 1
ATOM 3369 N N . ALA B 1 17 ? 22.273 -30.041 97.874 1.00 37.36 17 ALA B N 1
ATOM 3370 C CA . ALA B 1 17 ? 23.259 -29.081 97.333 1.00 37.35 17 ALA B CA 1
ATOM 3371 C C . ALA B 1 17 ? 24.658 -29.705 97.299 1.00 36.56 17 ALA B C 1
ATOM 3372 O O . ALA B 1 17 ? 25.486 -29.259 96.502 1.00 39.37 17 ALA B O 1
ATOM 3374 N N . ALA B 1 18 ? 24.948 -30.659 98.166 1.00 40.65 18 ALA B N 1
ATOM 3375 C CA . ALA B 1 18 ? 26.300 -31.261 98.287 1.00 43.60 18 ALA B CA 1
ATOM 3376 C C . ALA B 1 18 ? 26.687 -31.985 96.985 1.00 43.76 18 ALA B C 1
ATOM 3377 O O . ALA B 1 18 ? 27.893 -32.133 96.734 1.00 43.39 18 ALA B O 1
ATOM 3379 N N . GLN B 1 19 ? 25.695 -32.340 96.152 1.00 40.50 19 GLN B N 1
ATOM 3380 C CA . GLN B 1 19 ? 25.968 -32.972 94.830 1.00 43.05 19 GLN B CA 1
ATOM 3381 C C . GLN B 1 19 ? 26.647 -31.963 93.901 1.00 42.45 19 GLN B C 1
ATOM 3382 O O . GLN B 1 19 ? 27.144 -32.389 92.860 1.00 47.68 19 GLN B O 1
ATOM 3388 N N . TYR B 1 20 ? 26.623 -30.677 94.238 1.00 35.26 20 TYR B N 1
ATOM 3389 C CA . TYR B 1 20 ? 27.187 -29.665 93.316 1.00 38.03 20 TYR B CA 1
ATOM 3390 C C . TYR B 1 20 ? 28.567 -29.222 93.775 1.00 37.75 20 TYR B C 1
ATOM 3391 O O . TYR B 1 20 ? 29.097 -28.268 93.187 1.00 42.16 20 TYR B O 1
ATOM 3400 N N . MET B 1 21 ? 29.148 -29.886 94.770 1.00 38.53 21 MET B N 1
ATOM 3401 C CA . MET B 1 21 ? 30.489 -29.475 95.254 1.00 44.73 21 MET B CA 1
ATOM 3402 C C . MET B 1 21 ? 31.313 -30.714 95.570 1.00 38.81 21 MET B C 1
ATOM 3403 O O . MET B 1 21 ? 30.710 -31.759 95.791 1.00 43.07 21 MET B O 1
ATOM 3408 N N . ASP B 1 22 ? 32.633 -30.593 95.653 1.00 42.61 22 ASP B N 1
ATOM 3409 C CA . ASP B 1 22 ? 33.475 -31.724 96.161 1.00 47.24 22 ASP B CA 1
ATOM 3410 C C . ASP B 1 22 ? 33.564 -31.569 97.685 1.00 41.77 22 ASP B C 1
ATOM 3411 O O . ASP B 1 22 ? 34.156 -30.610 98.145 1.00 43.36 22 ASP B O 1
ATOM 3416 N N . ILE B 1 23 ? 32.924 -32.435 98.436 1.00 38.96 23 ILE B N 1
ATOM 3417 C CA . ILE B 1 23 ? 33.007 -32.416 99.919 1.00 38.19 23 ILE B CA 1
ATOM 3418 C C . ILE B 1 23 ? 33.150 -33.857 100.329 1.00 33.64 23 ILE B C 1
ATOM 3419 O O . ILE B 1 23 ? 32.314 -34.625 99.927 1.00 35.17 23 ILE B O 1
ATOM 3424 N N . SER B 1 24 ? 34.127 -34.166 101.175 1.00 33.84 24 SER B N 1
ATOM 3425 C CA . SER B 1 24 ? 34.291 -35.504 101.791 1.00 29.14 24 SER B CA 1
ATOM 3426 C C . SER B 1 24 ? 33.023 -35.939 102.522 1.00 35.09 24 SER B C 1
ATOM 3427 O O . SER B 1 24 ? 32.243 -35.092 103.071 1.00 32.01 24 SER B O 1
ATOM 3430 N N . GLU B 1 25 ? 32.778 -37.231 102.552 1.00 32.27 25 GLU B N 1
ATOM 3431 C CA . GLU B 1 25 ? 31.694 -37.807 103.373 1.00 37.21 25 GLU B CA 1
ATOM 3432 C C . GLU B 1 25 ? 31.915 -37.424 104.855 1.00 33.26 25 GLU B C 1
ATOM 3433 O O . GLU B 1 25 ? 30.933 -37.269 105.579 1.00 31.38 25 GLU B O 1
ATOM 3439 N N . GLU B 1 26 ? 33.144 -37.402 105.343 1.00 29.42 26 GLU B N 1
ATOM 3440 C CA . GLU B 1 26 ? 33.365 -37.132 106.790 1.00 31.71 26 GLU B CA 1
ATOM 3441 C C . GLU B 1 26 ? 32.873 -35.694 107.103 1.00 26.57 26 GLU B C 1
ATOM 3442 O O . GLU B 1 26 ? 32.230 -35.530 108.149 1.00 26.20 26 GLU B O 1
ATOM 3448 N N . ALA B 1 27 ? 33.067 -34.740 106.194 1.00 26.79 27 ALA B N 1
ATOM 3449 C CA . ALA B 1 27 ? 32.733 -33.310 106.387 1.00 26.95 27 ALA B CA 1
ATOM 3450 C C . ALA B 1 27 ? 31.232 -33.167 106.264 1.00 30.33 27 ALA B C 1
ATOM 3451 O O . ALA B 1 27 ? 30.631 -32.464 107.089 1.00 27.13 27 ALA B O 1
ATOM 3453 N N . LEU B 1 28 ? 30.630 -33.897 105.329 1.00 27.65 28 LEU B N 1
ATOM 3454 C CA . LEU B 1 28 ? 29.170 -33.821 105.125 1.00 28.19 28 LEU B CA 1
ATOM 3455 C C . LEU B 1 28 ? 28.497 -34.355 106.383 1.00 25.22 28 LEU B C 1
ATOM 3456 O O . LEU B 1 28 ? 27.496 -33.754 106.847 1.00 27.00 28 LEU B O 1
ATOM 3461 N N . GLU B 1 29 ? 28.950 -35.485 106.894 1.00 23.95 29 GLU B N 1
ATOM 3462 C CA . GLU B 1 29 ? 28.329 -36.108 108.072 1.00 27.87 29 GLU B CA 1
ATOM 3463 C C . GLU B 1 29 ? 28.414 -35.136 109.274 1.00 26.33 29 GLU B C 1
ATOM 3464 O O . GLU B 1 29 ? 27.483 -35.104 110.086 1.00 26.55 29 GLU B O 1
ATOM 3470 N N . TRP B 1 30 ? 29.556 -34.485 109.442 1.00 26.37 30 TRP B N 1
ATOM 3471 C CA . TRP B 1 30 ? 29.766 -33.477 110.528 1.00 25.80 30 TRP B CA 1
ATOM 3472 C C . TRP B 1 30 ? 28.745 -32.336 110.339 1.00 21.92 30 TRP B C 1
ATOM 3473 O O . TRP B 1 30 ? 28.077 -31.960 111.308 1.00 23.95 30 TRP B O 1
ATOM 3484 N N . LEU B 1 31 ? 28.616 -31.807 109.134 1.00 21.36 31 LEU B N 1
ATOM 3485 C CA . LEU B 1 31 ? 27.701 -30.678 108.855 1.00 24.53 31 LEU B CA 1
ATOM 3486 C C . LEU B 1 31 ? 26.251 -31.065 109.060 1.00 29.05 31 LEU B C 1
ATOM 3487 O O . LEU B 1 31 ? 25.450 -30.156 109.334 1.00 29.87 31 LEU B O 1
ATOM 3492 N N . LYS B 1 32 ? 25.906 -32.350 109.036 1.00 29.85 32 LYS B N 1
ATOM 3493 C CA . LYS B 1 32 ? 24.497 -32.782 109.182 1.00 31.09 32 LYS B CA 1
ATOM 3494 C C . LYS B 1 32 ? 24.131 -32.839 110.670 1.00 31.75 32 LYS B C 1
ATOM 3495 O O . LYS B 1 32 ? 22.976 -33.109 110.964 1.00 33.05 32 LYS B O 1
ATOM 3501 N N . LYS B 1 33 ? 25.091 -32.752 111.588 1.00 28.97 33 LYS B N 1
ATOM 3502 C CA . LYS B 1 33 ? 24.818 -32.908 113.041 1.00 30.53 33 LYS B CA 1
ATOM 3503 C C . LYS B 1 33 ? 25.207 -31.617 113.796 1.00 28.39 33 LYS B C 1
ATOM 3504 O O . LYS B 1 33 ? 26.367 -31.218 113.753 1.00 24.82 33 LYS B O 1
ATOM 3510 N N . PRO B 1 34 ? 24.271 -30.925 114.467 1.00 28.32 34 PRO B N 1
ATOM 3511 C CA . PRO B 1 34 ? 24.604 -29.758 115.296 1.00 27.96 34 PRO B CA 1
ATOM 3512 C C . PRO B 1 34 ? 25.625 -30.191 116.346 1.00 26.18 34 PRO B C 1
ATOM 3513 O O . PRO B 1 34 ? 25.485 -31.229 116.908 1.00 25.08 34 PRO B O 1
ATOM 3517 N N . MET B 1 35 ? 26.691 -29.414 116.538 1.00 22.73 35 MET B N 1
ATOM 3518 C CA . MET B 1 35 ? 27.754 -29.821 117.457 1.00 21.22 35 MET B CA 1
ATOM 3519 C C . MET B 1 35 ? 27.264 -29.854 118.909 1.00 22.53 35 MET B C 1
ATOM 3520 O O . MET B 1 35 ? 27.763 -30.689 119.704 1.00 23.23 35 MET B O 1
ATOM 3525 N N . ARG B 1 36 ? 26.405 -28.921 119.288 1.00 22.46 36 ARG B N 1
ATOM 3526 C CA . ARG B 1 36 ? 25.952 -28.875 120.666 1.00 24.02 36 ARG B CA 1
ATOM 3527 C C . ARG B 1 36 ? 24.496 -28.486 120.785 1.00 22.24 36 ARG B C 1
ATOM 3528 O O . ARG B 1 36 ? 24.041 -27.511 120.187 1.00 23.25 36 ARG B O 1
ATOM 3536 N N . ILE B 1 37 ? 23.768 -29.267 121.569 1.00 24.38 37 ILE B N 1
ATOM 3537 C CA . ILE B 1 37 ? 22.328 -29.004 121.797 1.00 24.16 37 ILE B CA 1
ATOM 3538 C C . ILE B 1 37 ? 22.119 -29.007 123.292 1.00 25.44 37 ILE B C 1
ATOM 3539 O O . ILE B 1 37 ? 22.507 -29.968 123.944 1.00 24.77 37 ILE B O 1
ATOM 3544 N N . VAL B 1 38 ? 21.424 -27.983 123.772 1.00 24.14 38 VAL B N 1
ATOM 3545 C CA . VAL B 1 38 ? 21.082 -27.839 125.194 1.00 26.09 38 VAL B CA 1
ATOM 3546 C C . VAL B 1 38 ? 19.575 -27.652 125.306 1.00 23.43 38 VAL B C 1
ATOM 3547 O O . VAL B 1 38 ? 18.984 -26.821 124.605 1.00 28.46 38 VAL B O 1
ATOM 3551 N N . GLU B 1 39 ? 19.002 -28.416 126.200 1.00 23.01 39 GLU B N 1
ATOM 3552 C CA . GLU B 1 39 ? 17.584 -28.334 126.556 1.00 26.76 39 GLU B CA 1
ATOM 3553 C C . GLU B 1 39 ? 17.529 -28.144 128.061 1.00 25.67 39 GLU B C 1
ATOM 3554 O O . GLU B 1 39 ? 18.226 -28.916 128.791 1.00 26.01 39 GLU B O 1
ATOM 3560 N N . VAL B 1 40 ? 16.846 -27.073 128.492 1.00 25.73 40 VAL B N 1
ATOM 3561 C CA . VAL B 1 40 ? 16.932 -26.626 129.917 1.00 26.04 40 VAL B CA 1
ATOM 3562 C C . VAL B 1 40 ? 15.534 -26.340 130.464 1.00 22.62 40 VAL B C 1
ATOM 3563 O O . VAL B 1 40 ? 14.729 -25.757 129.804 1.00 27.10 40 VAL B O 1
ATOM 3567 N N . SER B 1 41 ? 15.366 -26.603 131.732 1.00 24.64 41 SER B N 1
ATOM 3568 C CA . SER B 1 41 ? 14.287 -26.020 132.556 1.00 28.46 41 SER B CA 1
ATOM 3569 C C . SER B 1 41 ? 14.553 -24.527 132.775 1.00 27.63 41 SER B C 1
ATOM 3570 O O . SER B 1 41 ? 15.679 -24.201 133.183 1.00 30.81 41 SER B O 1
ATOM 3573 N N . VAL B 1 42 ? 13.583 -23.702 132.401 1.00 26.29 42 VAL B N 1
ATOM 3574 C CA . VAL B 1 42 ? 13.539 -22.234 132.623 1.00 23.90 42 VAL B CA 1
ATOM 3575 C C . VAL B 1 42 ? 12.391 -21.939 133.575 1.00 24.02 42 VAL B C 1
ATOM 3576 O O . VAL B 1 42 ? 11.262 -21.657 133.148 1.00 27.54 42 VAL B O 1
ATOM 3580 N N . PRO B 1 43 ? 12.657 -21.950 134.886 1.00 23.82 43 PRO B N 1
ATOM 3581 C CA . PRO B 1 43 ? 11.613 -21.727 135.879 1.00 27.95 43 PRO B CA 1
ATOM 3582 C C . PRO B 1 43 ? 11.340 -20.250 136.172 1.00 33.96 43 PRO B C 1
ATOM 3583 O O . PRO B 1 43 ? 12.297 -19.498 136.197 1.00 28.34 43 PRO B O 1
ATOM 3587 N N . ILE B 1 44 ? 10.077 -19.861 136.301 1.00 31.04 44 ILE B N 1
ATOM 3588 C CA . ILE B 1 44 ? 9.736 -18.485 136.773 1.00 31.91 44 ILE B CA 1
ATOM 3589 C C . ILE B 1 44 ? 8.651 -18.575 137.845 1.00 40.67 44 ILE B C 1
ATOM 3590 O O . ILE B 1 44 ? 7.860 -19.553 137.855 1.00 34.59 44 ILE B O 1
ATOM 3595 N N . GLU B 1 45 ? 8.597 -17.553 138.701 1.00 40.78 45 GLU B N 1
ATOM 3596 C CA . GLU B 1 45 ? 7.418 -17.268 139.564 1.00 37.50 45 GLU B CA 1
ATOM 3597 C C . GLU B 1 45 ? 6.457 -16.392 138.770 1.00 35.10 45 GLU B C 1
ATOM 3598 O O . GLU B 1 45 ? 6.812 -15.305 138.257 1.00 35.96 45 GLU B O 1
ATOM 3604 N N . MET B 1 46 ? 5.250 -16.887 138.609 1.00 35.23 46 MET B N 1
ATOM 3605 C CA . MET B 1 46 ? 4.135 -16.103 138.047 1.00 37.48 46 MET B CA 1
ATOM 3606 C C . MET B 1 46 ? 3.738 -14.999 139.043 1.00 32.52 46 MET B C 1
ATOM 3607 O O . MET B 1 46 ? 4.103 -15.108 140.257 1.00 32.82 46 MET B O 1
ATOM 3612 N N . ASP B 1 47 ? 3.025 -14.002 138.537 1.00 38.01 47 ASP B N 1
ATOM 3613 C CA . ASP B 1 47 ? 2.438 -12.882 139.331 1.00 45.32 47 ASP B CA 1
ATOM 3614 C C . ASP B 1 47 ? 1.623 -13.458 140.501 1.00 43.90 47 ASP B C 1
ATOM 3615 O O . ASP B 1 47 ? 1.861 -13.040 141.643 1.00 47.35 47 ASP B O 1
ATOM 3620 N N . ASP B 1 48 ? 0.867 -14.524 140.276 1.00 40.10 48 ASP B N 1
ATOM 3621 C CA . ASP B 1 48 ? 0.033 -15.161 141.332 1.00 44.98 48 ASP B CA 1
ATOM 3622 C C . ASP B 1 48 ? 0.863 -15.998 142.300 1.00 41.96 48 ASP B C 1
ATOM 3623 O O . ASP B 1 48 ? 0.250 -16.657 143.117 1.00 48.29 48 ASP B O 1
ATOM 3628 N N . GLY B 1 49 ? 2.195 -16.026 142.226 1.00 42.33 49 GLY B N 1
ATOM 3629 C CA . GLY B 1 49 ? 3.015 -16.737 143.230 1.00 40.58 49 GLY B CA 1
ATOM 3630 C C . GLY B 1 49 ? 3.316 -18.192 142.858 1.00 39.25 49 GLY B C 1
ATOM 3631 O O . GLY B 1 49 ? 4.148 -18.832 143.540 1.00 35.45 49 GLY B O 1
ATOM 3632 N N . SER B 1 50 ? 2.727 -18.733 141.796 1.00 36.78 50 SER B N 1
ATOM 3633 C CA . SER B 1 50 ? 3.007 -20.144 141.422 1.00 37.42 50 SER B CA 1
ATOM 3634 C C . SER B 1 50 ? 4.306 -20.221 140.578 1.00 40.12 50 SER B C 1
ATOM 3635 O O . SER B 1 50 ? 4.532 -19.340 139.726 1.00 37.25 50 SER B O 1
ATOM 3638 N N . VAL B 1 51 ? 5.120 -21.265 140.778 1.00 36.26 51 VAL B N 1
ATOM 3639 C CA . VAL B 1 51 ? 6.325 -21.499 139.936 1.00 34.35 51 VAL B CA 1
ATOM 3640 C C . VAL B 1 51 ? 5.978 -22.437 138.775 1.00 33.50 51 VAL B C 1
ATOM 3641 O O . VAL B 1 51 ? 5.468 -23.524 139.030 1.00 31.97 51 VAL B O 1
ATOM 3645 N N . LYS B 1 52 ? 6.262 -22.012 137.554 1.00 30.74 52 LYS B N 1
ATOM 3646 C CA . LYS B 1 52 ? 6.064 -22.813 136.325 1.00 32.26 52 LYS B CA 1
ATOM 3647 C C . LYS B 1 52 ? 7.412 -23.033 135.644 1.00 31.06 52 LYS B C 1
ATOM 3648 O O . LYS B 1 52 ? 8.205 -22.067 135.550 1.00 25.59 52 LYS B O 1
ATOM 3654 N N . VAL B 1 53 ? 7.667 -24.236 135.160 1.00 28.33 53 VAL B N 1
ATOM 3655 C CA . VAL B 1 53 ? 8.947 -24.567 134.466 1.00 28.33 53 VAL B CA 1
ATOM 3656 C C . VAL B 1 53 ? 8.693 -24.596 132.964 1.00 30.87 53 VAL B C 1
ATOM 3657 O O . VAL B 1 53 ? 7.874 -25.388 132.507 1.00 28.63 53 VAL B O 1
ATOM 3661 N N . PHE B 1 54 ? 9.318 -23.718 132.206 1.00 28.36 54 PHE B N 1
ATOM 3662 C CA . PHE B 1 54 ? 9.224 -23.752 130.739 1.00 26.79 54 PHE B CA 1
ATOM 3663 C C . PHE B 1 54 ? 10.403 -24.547 130.192 1.00 28.54 54 PHE B C 1
ATOM 3664 O O . PHE B 1 54 ? 11.436 -24.691 130.882 1.00 30.70 54 PHE B O 1
ATOM 3672 N N . THR B 1 55 ? 10.275 -24.982 128.948 1.00 28.50 55 THR B N 1
ATOM 3673 C CA . THR B 1 55 ? 11.326 -25.735 128.231 1.00 29.88 55 THR B CA 1
ATOM 3674 C C . THR B 1 55 ? 12.068 -24.757 127.354 1.00 27.03 55 THR B C 1
ATOM 3675 O O . THR B 1 55 ? 11.405 -24.153 126.514 1.00 27.45 55 THR B O 1
ATOM 3679 N N . GLY B 1 56 ? 13.389 -24.664 127.519 1.00 28.74 56 GLY B N 1
ATOM 3680 C CA . GLY B 1 56 ? 14.219 -23.837 126.626 1.00 25.69 56 GLY B CA 1
ATOM 3681 C C . GLY B 1 56 ? 15.273 -24.659 125.901 1.00 23.40 56 GLY B C 1
ATOM 3682 O O . GLY B 1 56 ? 15.736 -25.741 126.397 1.00 26.87 56 GLY B O 1
ATOM 3683 N N . PHE B 1 57 ? 15.686 -24.121 124.783 1.00 23.87 57 PHE B N 1
ATOM 3684 C CA . PHE B 1 57 ? 16.631 -24.764 123.858 1.00 24.69 57 PHE B CA 1
ATOM 3685 C C . PHE B 1 57 ? 17.689 -23.727 123.513 1.00 25.66 57 PHE B C 1
ATOM 3686 O O . PHE B 1 57 ? 17.363 -22.526 123.337 1.00 24.98 57 PHE B O 1
ATOM 3694 N N . ARG B 1 58 ? 18.936 -24.187 123.392 1.00 23.69 58 ARG B N 1
ATOM 3695 C CA . ARG B 1 58 ? 19.920 -23.441 122.606 1.00 24.38 58 ARG B CA 1
ATOM 3696 C C . ARG B 1 58 ? 20.687 -24.481 121.783 1.00 22.81 58 ARG B C 1
ATOM 3697 O O . ARG B 1 58 ? 21.149 -25.445 122.367 1.00 21.94 58 ARG B O 1
ATOM 3705 N N . VAL B 1 59 ? 20.867 -24.214 120.504 1.00 26.31 59 VAL B N 1
ATOM 3706 C CA . VAL B 1 59 ? 21.598 -25.118 119.602 1.00 24.83 59 VAL B CA 1
ATOM 3707 C C . VAL B 1 59 ? 22.732 -24.344 118.998 1.00 22.57 59 VAL B C 1
ATOM 3708 O O . VAL B 1 59 ? 22.467 -23.272 118.412 1.00 23.98 59 VAL B O 1
ATOM 3712 N N . GLN B 1 60 ? 23.936 -24.908 119.092 1.00 21.25 60 GLN B N 1
ATOM 3713 C CA . GLN B 1 60 ? 25.126 -24.432 118.352 1.00 22.18 60 GLN B CA 1
ATOM 3714 C C . GLN B 1 60 ? 25.461 -25.452 117.266 1.00 20.78 60 GLN B C 1
ATOM 3715 O O . GLN B 1 60 ? 26.021 -26.518 117.600 1.00 20.98 60 GLN B O 1
ATOM 3721 N N . HIS B 1 61 ? 25.109 -25.139 116.033 1.00 23.43 61 HIS B N 1
ATOM 3722 C CA . HIS B 1 61 ? 25.276 -26.057 114.881 1.00 23.12 61 HIS B CA 1
ATOM 3723 C C . HIS B 1 61 ? 26.764 -26.250 114.578 1.00 21.24 61 HIS B C 1
ATOM 3724 O O . HIS B 1 61 ? 27.238 -27.375 114.522 1.00 22.63 61 HIS B O 1
ATOM 3731 N N . ASN B 1 62 ? 27.513 -25.176 114.420 1.00 22.40 62 ASN B N 1
ATOM 3732 C CA . ASN B 1 62 ? 28.919 -25.285 113.969 1.00 23.53 62 ASN B CA 1
ATOM 3733 C C . ASN B 1 62 ? 29.637 -23.976 114.271 1.00 20.55 62 ASN B C 1
ATOM 3734 O O . ASN B 1 62 ? 29.162 -22.952 113.805 1.00 23.68 62 ASN B O 1
ATOM 3739 N N . TRP B 1 63 ? 30.778 -24.030 114.932 1.00 20.82 63 TRP B N 1
ATOM 3740 C CA . TRP B 1 63 ? 31.552 -22.812 115.250 1.00 20.62 63 TRP B CA 1
ATOM 3741 C C . TRP B 1 63 ? 32.917 -22.838 114.576 1.00 22.05 63 TRP B C 1
ATOM 3742 O O . TRP B 1 63 ? 33.854 -22.164 115.051 1.00 22.08 63 TRP B O 1
ATOM 3753 N N . ALA B 1 64 ? 33.059 -23.531 113.457 1.00 21.88 64 ALA B N 1
ATOM 3754 C CA . ALA B 1 64 ? 34.366 -23.558 112.756 1.00 21.74 64 ALA B CA 1
ATOM 3755 C C . ALA B 1 64 ? 34.819 -22.145 112.389 1.00 22.24 64 ALA B C 1
ATOM 3756 O O . ALA B 1 64 ? 36.000 -21.863 112.527 1.00 21.93 64 ALA B O 1
ATOM 3758 N N . ARG B 1 65 ? 33.918 -21.287 111.904 1.00 20.00 65 ARG B N 1
ATOM 3759 C CA . ARG B 1 65 ? 34.294 -19.939 111.387 1.00 21.45 65 ARG B CA 1
ATOM 3760 C C . ARG B 1 65 ? 34.345 -18.868 112.490 1.00 21.94 65 ARG B C 1
ATOM 3761 O O . ARG B 1 65 ? 34.874 -17.789 112.230 1.00 21.68 65 ARG B O 1
ATOM 3769 N N . GLY B 1 66 ? 33.823 -19.170 113.671 1.00 23.12 66 GLY B N 1
ATOM 3770 C CA . GLY B 1 66 ? 33.765 -18.195 114.769 1.00 23.77 66 GLY B CA 1
ATOM 3771 C C . GLY B 1 66 ? 32.603 -18.516 115.692 1.00 22.50 66 GLY B C 1
ATOM 3772 O O . GLY B 1 66 ? 32.004 -19.571 115.578 1.00 24.38 66 GLY B O 1
ATOM 3773 N N . PRO B 1 67 ? 32.296 -17.619 116.641 1.00 25.16 67 PRO B N 1
ATOM 3774 C CA . PRO B 1 67 ? 31.211 -17.815 117.603 1.00 23.27 67 PRO B CA 1
ATOM 3775 C C . PRO B 1 67 ? 29.901 -18.072 116.869 1.00 20.48 67 PRO B C 1
ATOM 3776 O O . PRO B 1 67 ? 29.718 -17.488 115.818 1.00 19.06 67 PRO B O 1
ATOM 3780 N N . THR B 1 68 ? 29.018 -18.848 117.448 1.00 20.71 68 THR B N 1
ATOM 3781 C CA . THR B 1 68 ? 27.706 -19.086 116.852 1.00 22.76 68 THR B CA 1
ATOM 3782 C C . THR B 1 68 ? 26.816 -17.853 117.048 1.00 26.85 68 THR B C 1
ATOM 3783 O O . THR B 1 68 ? 26.974 -17.157 118.020 1.00 22.27 68 THR B O 1
ATOM 3787 N N . LYS B 1 69 ? 25.921 -17.638 116.103 1.00 25.40 69 LYS B N 1
ATOM 3788 C CA . LYS B 1 69 ? 25.057 -16.449 116.034 1.00 26.15 69 LYS B CA 1
ATOM 3789 C C . LYS B 1 69 ? 23.651 -16.903 115.672 1.00 27.08 69 LYS B C 1
ATOM 3790 O O . LYS B 1 69 ? 23.511 -17.648 114.690 1.00 27.96 69 LYS B O 1
ATOM 3796 N N . GLY B 1 70 ? 22.661 -16.434 116.415 1.00 27.95 70 GLY B N 1
ATOM 3797 C CA . GLY B 1 70 ? 21.249 -16.524 116.004 1.00 25.51 70 GLY B CA 1
ATOM 3798 C C . GLY B 1 70 ? 20.269 -16.290 117.125 1.00 25.03 70 GLY B C 1
ATOM 3799 O O . GLY B 1 70 ? 20.601 -16.466 118.312 1.00 22.17 70 GLY B O 1
ATOM 3800 N N . GLY B 1 71 ? 19.034 -15.990 116.725 1.00 27.29 71 GLY B N 1
ATOM 3801 C CA . GLY B 1 71 ? 17.998 -15.497 117.624 1.00 26.01 71 GLY B CA 1
ATOM 3802 C C . GLY B 1 71 ? 17.336 -16.512 118.507 1.00 26.79 71 GLY B C 1
ATOM 3803 O O . GLY B 1 71 ? 17.662 -17.701 118.467 1.00 27.67 71 GLY B O 1
ATOM 3804 N N . ILE B 1 72 ? 16.440 -15.993 119.349 1.00 23.57 72 ILE B N 1
ATOM 3805 C CA . ILE B 1 72 ? 15.663 -16.747 120.356 1.00 25.54 72 ILE B CA 1
ATOM 3806 C C . ILE B 1 72 ? 14.188 -16.569 119.993 1.00 31.07 72 ILE B C 1
ATOM 3807 O O . ILE B 1 72 ? 13.703 -15.419 119.930 1.00 33.59 72 ILE B O 1
ATOM 3812 N N . ARG B 1 73 ? 13.512 -17.692 119.781 1.00 30.51 73 ARG B N 1
ATOM 3813 C CA . ARG B 1 73 ? 12.077 -17.761 119.377 1.00 32.23 73 ARG B CA 1
ATOM 3814 C C . ARG B 1 73 ? 11.245 -18.112 120.610 1.00 28.32 73 ARG B C 1
ATOM 3815 O O . ARG B 1 73 ? 11.578 -19.066 121.328 1.00 29.20 73 ARG B O 1
ATOM 3823 N N . TRP B 1 74 ? 10.242 -17.293 120.936 1.00 30.03 74 TRP B N 1
ATOM 3824 C CA . TRP B 1 74 ? 9.276 -17.603 122.018 1.00 28.60 74 TRP B CA 1
ATOM 3825 C C . TRP B 1 74 ? 7.948 -17.982 121.327 1.00 31.57 74 TRP B C 1
ATOM 3826 O O . TRP B 1 74 ? 7.337 -17.098 120.720 1.00 30.84 74 TRP B O 1
ATOM 3837 N N . HIS B 1 75 ? 7.521 -19.246 121.321 1.00 34.90 75 HIS B N 1
ATOM 3838 C CA . HIS B 1 75 ? 6.322 -19.630 120.507 1.00 33.54 75 HIS B CA 1
ATOM 3839 C C . HIS B 1 75 ? 5.742 -20.881 121.126 1.00 31.28 75 HIS B C 1
ATOM 3840 O O . HIS B 1 75 ? 6.509 -21.714 121.614 1.00 28.72 75 HIS B O 1
ATOM 3847 N N . PRO B 1 76 ? 4.403 -21.044 121.211 1.00 33.69 76 PRO B N 1
ATOM 3848 C CA . PRO B 1 76 ? 3.830 -22.230 121.836 1.00 34.30 76 PRO B CA 1
ATOM 3849 C C . PRO B 1 76 ? 4.065 -23.499 120.996 1.00 31.84 76 PRO B C 1
ATOM 3850 O O . PRO B 1 76 ? 4.192 -24.585 121.538 1.00 34.61 76 PRO B O 1
ATOM 3854 N N . ALA B 1 77 ? 4.269 -23.344 119.704 1.00 33.01 77 ALA B N 1
ATOM 3855 C CA . ALA B 1 77 ? 4.430 -24.482 118.762 1.00 52.23 77 ALA B CA 1
ATOM 3856 C C . ALA B 1 77 ? 5.909 -24.879 118.659 1.00 55.40 77 ALA B C 1
ATOM 3857 O O . ALA B 1 77 ? 6.249 -25.557 117.690 1.00 54.82 77 ALA B O 1
ATOM 3859 N N . GLU B 1 78 ? 6.766 -24.414 119.572 1.00 47.80 78 GLU B N 1
ATOM 3860 C CA . GLU B 1 78 ? 8.227 -24.421 119.325 1.00 40.49 78 GLU B CA 1
ATOM 3861 C C . GLU B 1 78 ? 8.683 -25.858 119.544 1.00 33.15 78 GLU B C 1
ATOM 3862 O O . GLU B 1 78 ? 8.374 -26.421 120.593 1.00 33.45 78 GLU B O 1
ATOM 3868 N N . THR B 1 79 ? 9.463 -26.417 118.631 1.00 32.62 79 THR B N 1
ATOM 3869 C CA . THR B 1 79 ? 10.067 -27.761 118.832 1.00 31.26 79 THR B CA 1
ATOM 3870 C C . THR B 1 79 ? 11.598 -27.704 118.733 1.00 25.34 79 THR B C 1
ATOM 3871 O O . THR B 1 79 ? 12.125 -26.809 118.088 1.00 27.20 79 THR B O 1
ATOM 3875 N N . LEU B 1 80 ? 12.294 -28.688 119.287 1.00 27.16 80 LEU B N 1
ATOM 3876 C CA . LEU B 1 80 ? 13.769 -28.810 119.131 1.00 28.48 80 LEU B CA 1
ATOM 3877 C C . LEU B 1 80 ? 14.097 -28.946 117.645 1.00 32.74 80 LEU B C 1
ATOM 3878 O O . LEU B 1 80 ? 15.031 -28.299 117.135 1.00 28.31 80 LEU B O 1
ATOM 3883 N N . SER B 1 81 ? 13.248 -29.654 116.895 1.00 29.34 81 SER B N 1
ATOM 3884 C CA . SER B 1 81 ? 13.464 -29.870 115.446 1.00 27.42 81 SER B CA 1
ATOM 3885 C C . SER B 1 81 ? 13.599 -28.549 114.713 1.00 29.49 81 SER B C 1
ATOM 3886 O O . SER B 1 81 ? 14.490 -28.447 113.812 1.00 29.71 81 SER B O 1
ATOM 3889 N N . THR B 1 82 ? 12.686 -27.616 114.991 1.00 26.54 82 THR B N 1
ATOM 3890 C CA . THR B 1 82 ? 12.684 -26.283 114.365 1.00 27.66 82 THR B CA 1
ATOM 3891 C C . THR B 1 82 ? 13.963 -25.500 114.767 1.00 26.01 82 THR B C 1
ATOM 3892 O O . THR B 1 82 ? 14.599 -24.950 113.909 1.00 27.52 82 THR B O 1
ATOM 3896 N N . VAL B 1 83 ? 14.317 -25.460 116.032 1.00 28.17 83 VAL B N 1
ATOM 3897 C CA . VAL B 1 83 ? 15.532 -24.748 116.514 1.00 29.01 83 VAL B CA 1
ATOM 3898 C C . VAL B 1 83 ? 16.778 -25.364 115.863 1.00 26.82 83 VAL B C 1
ATOM 3899 O O . VAL B 1 83 ? 17.614 -24.569 115.359 1.00 28.12 83 VAL B O 1
ATOM 3903 N N . LYS B 1 84 ? 16.891 -26.695 115.810 1.00 27.49 84 LYS B N 1
ATOM 3904 C CA . LYS B 1 84 ? 18.021 -27.349 115.072 1.00 27.09 84 LYS B CA 1
ATOM 3905 C C . LYS B 1 84 ? 18.033 -26.966 113.591 1.00 28.25 84 LYS B C 1
ATOM 3906 O O . LYS B 1 84 ? 19.099 -26.682 113.043 1.00 25.35 84 LYS B O 1
ATOM 3912 N N . ALA B 1 85 ? 16.889 -27.007 112.910 1.00 26.69 85 ALA B N 1
ATOM 3913 C CA . ALA B 1 85 ? 16.819 -26.622 111.494 1.00 23.69 85 ALA B CA 1
ATOM 3914 C C . ALA B 1 85 ? 17.366 -25.209 111.323 1.00 24.52 85 ALA B C 1
ATOM 3915 O O . ALA B 1 85 ? 18.090 -24.946 110.349 1.00 26.29 85 ALA B O 1
ATOM 3917 N N . LEU B 1 86 ? 16.865 -24.278 112.134 1.00 24.93 86 LEU B N 1
ATOM 3918 C CA . LEU B 1 86 ? 17.149 -22.851 111.923 1.00 26.76 86 LEU B CA 1
ATOM 3919 C C . LEU B 1 86 ? 18.599 -22.578 112.399 1.00 23.34 86 LEU B C 1
ATOM 3920 O O . LEU B 1 86 ? 19.247 -21.754 111.805 1.00 25.10 86 LEU B O 1
ATOM 3925 N N . ALA B 1 87 ? 19.149 -23.305 113.357 1.00 22.50 87 ALA B N 1
ATOM 3926 C CA . ALA B 1 87 ? 20.595 -23.135 113.686 1.00 24.21 87 ALA B CA 1
ATOM 3927 C C . ALA B 1 87 ? 21.458 -23.564 112.492 1.00 25.46 87 ALA B C 1
ATOM 3928 O O . ALA B 1 87 ? 22.467 -22.905 112.197 1.00 22.89 87 ALA B O 1
ATOM 3930 N N . THR B 1 88 ? 21.067 -24.656 111.829 1.00 26.13 88 THR B N 1
ATOM 3931 C CA . THR B 1 88 ? 21.747 -25.196 110.624 1.00 24.57 88 THR B CA 1
ATOM 3932 C C . THR B 1 88 ? 21.714 -24.157 109.531 1.00 22.95 88 THR B C 1
ATOM 3933 O O . THR B 1 88 ? 22.786 -23.851 109.006 1.00 25.91 88 THR B O 1
ATOM 3937 N N . PHE B 1 89 ? 20.549 -23.556 109.256 1.00 25.37 89 PHE B N 1
ATOM 3938 C CA . PHE B 1 89 ? 20.421 -22.497 108.228 1.00 24.59 89 PHE B CA 1
ATOM 3939 C C . PHE B 1 89 ? 21.282 -21.292 108.607 1.00 23.93 89 PHE B C 1
ATOM 3940 O O . PHE B 1 89 ? 21.828 -20.684 107.697 1.00 26.67 89 PHE B O 1
ATOM 3948 N N . MET B 1 90 ? 21.355 -20.916 109.886 1.00 26.37 90 MET B N 1
ATOM 3949 C CA . MET B 1 90 ? 22.176 -19.765 110.346 1.00 24.63 90 MET B CA 1
ATOM 3950 C C . MET B 1 90 ? 23.637 -19.980 109.967 1.00 20.89 90 MET B C 1
ATOM 3951 O O . MET B 1 90 ? 24.286 -19.007 109.580 1.00 23.23 90 MET B O 1
ATOM 3956 N N . THR B 1 91 ? 24.155 -21.210 110.043 1.00 22.32 91 THR B N 1
ATOM 3957 C CA . THR B 1 91 ? 25.546 -21.486 109.640 1.00 23.09 91 THR B CA 1
ATOM 3958 C C . THR B 1 91 ? 25.727 -21.070 108.195 1.00 23.59 91 THR B C 1
ATOM 3959 O O . THR B 1 91 ? 26.784 -20.452 107.907 1.00 25.18 91 THR B O 1
ATOM 3963 N N . TRP B 1 92 ? 24.769 -21.398 107.308 1.00 22.93 92 TRP B N 1
ATOM 3964 C CA . TRP B 1 92 ? 24.950 -21.051 105.873 1.00 23.22 92 TRP B CA 1
ATOM 3965 C C . TRP B 1 92 ? 24.781 -19.534 105.684 1.00 20.94 92 TRP B C 1
ATOM 3966 O O . TRP B 1 92 ? 25.514 -18.914 104.922 1.00 23.19 92 TRP B O 1
ATOM 3977 N N . LYS B 1 93 ? 23.856 -18.924 106.423 1.00 24.72 93 LYS B N 1
ATOM 3978 C CA . LYS B 1 93 ? 23.539 -17.492 106.227 1.00 23.82 93 LYS B CA 1
ATOM 3979 C C . LYS B 1 93 ? 24.769 -16.668 106.595 1.00 24.99 93 LYS B C 1
ATOM 3980 O O . LYS B 1 93 ? 25.186 -15.854 105.814 1.00 25.98 93 LYS B O 1
ATOM 3986 N N . VAL B 1 94 ? 25.376 -16.918 107.757 1.00 25.31 94 VAL B N 1
ATOM 3987 C CA . VAL B 1 94 ? 26.551 -16.112 108.177 1.00 22.80 94 VAL B CA 1
ATOM 3988 C C . VAL B 1 94 ? 27.728 -16.357 107.222 1.00 25.58 94 VAL B C 1
ATOM 3989 O O . VAL B 1 94 ? 28.502 -15.376 106.994 1.00 27.25 94 VAL B O 1
ATOM 3993 N N . ALA B 1 95 ? 27.831 -17.546 106.616 1.00 25.25 95 ALA B N 1
ATOM 3994 C CA . ALA B 1 95 ? 28.944 -17.910 105.729 1.00 25.28 95 ALA B CA 1
ATOM 3995 C C . ALA B 1 95 ? 28.742 -17.303 104.341 1.00 23.40 95 ALA B C 1
ATOM 3996 O O . ALA B 1 95 ? 29.741 -16.818 103.795 1.00 24.27 95 ALA B O 1
ATOM 3998 N N . VAL B 1 96 ? 27.493 -17.193 103.863 1.00 23.43 96 VAL B N 1
ATOM 3999 C CA . VAL B 1 96 ? 27.248 -16.648 102.497 1.00 26.04 96 VAL B CA 1
ATOM 4000 C C . VAL B 1 96 ? 27.599 -15.151 102.482 1.00 24.44 96 VAL B C 1
ATOM 4001 O O . VAL B 1 96 ? 28.049 -14.683 101.459 1.00 25.74 96 VAL B O 1
ATOM 4005 N N . VAL B 1 97 ? 27.475 -14.435 103.597 1.00 25.16 97 VAL B N 1
ATOM 4006 C CA . VAL B 1 97 ? 27.877 -12.991 103.691 1.00 26.91 97 VAL B CA 1
ATOM 4007 C C . VAL B 1 97 ? 29.248 -12.837 104.370 1.00 28.54 97 VAL B C 1
ATOM 4008 O O . VAL B 1 97 ? 29.665 -11.688 104.746 1.00 30.42 97 VAL B O 1
ATOM 4012 N N . ASP B 1 98 ? 29.963 -13.936 104.511 1.00 29.36 98 ASP B N 1
ATOM 4013 C CA . ASP B 1 98 ? 31.398 -13.923 104.897 1.00 25.84 98 ASP B CA 1
ATOM 4014 C C . ASP B 1 98 ? 31.587 -13.267 106.281 1.00 27.20 98 ASP B C 1
ATOM 4015 O O . ASP B 1 98 ? 32.477 -12.476 106.450 1.00 30.19 98 ASP B O 1
ATOM 4020 N N . LEU B 1 99 ? 30.796 -13.633 107.264 1.00 27.72 99 LEU B N 1
ATOM 4021 C CA . LEU B 1 99 ? 30.944 -13.154 108.655 1.00 25.79 99 LEU B CA 1
ATOM 4022 C C . LEU B 1 99 ? 31.827 -14.173 109.377 1.00 26.87 99 LEU B C 1
ATOM 4023 O O . LEU B 1 99 ? 31.789 -15.358 109.058 1.00 28.29 99 LEU B O 1
ATOM 4028 N N . PRO B 1 100 ? 32.617 -13.731 110.368 1.00 27.72 100 PRO B N 1
ATOM 4029 C CA . PRO B 1 100 ? 33.470 -14.618 111.184 1.00 24.28 100 PRO B CA 1
ATOM 4030 C C . PRO B 1 100 ? 32.627 -15.282 112.275 1.00 25.37 100 PRO B C 1
ATOM 4031 O O . PRO B 1 100 ? 32.905 -15.213 113.438 1.00 20.22 100 PRO B O 1
ATOM 4035 N N . TYR B 1 101 ? 31.545 -15.963 111.863 1.00 23.50 101 TYR B N 1
ATOM 4036 C CA . TYR B 1 101 ? 30.585 -16.611 112.761 1.00 23.09 101 TYR B CA 1
ATOM 4037 C C . TYR B 1 101 ? 30.222 -18.015 112.278 1.00 21.81 101 TYR B C 1
ATOM 4038 O O . TYR B 1 101 ? 30.273 -18.315 111.066 1.00 21.64 101 TYR B O 1
ATOM 4047 N N . GLY B 1 102 ? 29.663 -18.762 113.202 1.00 21.91 102 GLY B N 1
ATOM 4048 C CA . GLY B 1 102 ? 28.850 -19.978 112.965 1.00 23.87 102 GLY B CA 1
ATOM 4049 C C . GLY B 1 102 ? 27.382 -19.776 113.272 1.00 23.18 102 GLY B C 1
ATOM 4050 O O . GLY B 1 102 ? 26.959 -18.636 113.542 1.00 22.19 102 GLY B O 1
ATOM 4051 N N . GLY B 1 103 ? 26.581 -20.835 113.140 1.00 23.80 103 GLY B N 1
ATOM 4052 C CA . GLY B 1 103 ? 25.126 -20.803 113.321 1.00 21.27 103 GLY B CA 1
ATOM 4053 C C . GLY B 1 103 ? 24.681 -21.339 114.644 1.00 21.89 103 GLY B C 1
ATOM 4054 O O . GLY B 1 103 ? 25.128 -22.435 115.095 1.00 22.44 103 GLY B O 1
ATOM 4055 N N . GLY B 1 104 ? 23.745 -20.613 115.252 1.00 22.73 104 GLY B N 1
ATOM 4056 C CA . GLY B 1 104 ? 23.040 -21.068 116.446 1.00 22.16 104 GLY B CA 1
ATOM 4057 C C . GLY B 1 104 ? 21.623 -20.541 116.443 1.00 23.13 104 GLY B C 1
ATOM 4058 O O . GLY B 1 104 ? 21.243 -19.785 115.532 1.00 25.30 104 GLY B O 1
ATOM 4059 N N . LYS B 1 105 ? 20.841 -21.032 117.376 1.00 25.45 105 LYS B N 1
ATOM 4060 C CA . LYS B 1 105 ? 19.431 -20.685 117.488 1.00 26.12 105 LYS B CA 1
ATOM 4061 C C . LYS B 1 105 ? 18.960 -21.116 118.848 1.00 24.94 105 LYS B C 1
ATOM 4062 O O . LYS B 1 105 ? 19.498 -22.103 119.444 1.00 23.82 105 LYS B O 1
ATOM 4068 N N . GLY B 1 106 ? 17.932 -20.433 119.316 1.00 22.50 106 GLY B N 1
ATOM 4069 C CA . GLY B 1 106 ? 17.359 -20.771 120.613 1.00 23.92 106 GLY B CA 1
ATOM 4070 C C . GLY B 1 106 ? 15.869 -20.651 120.611 1.00 22.85 106 GLY B C 1
ATOM 4071 O O . GLY B 1 106 ? 15.323 -20.070 119.664 1.00 26.73 106 GLY B O 1
ATOM 4072 N N . GLY B 1 107 ? 15.248 -21.155 121.671 1.00 24.63 107 GLY B N 1
ATOM 4073 C CA . GLY B 1 107 ? 13.801 -21.011 121.763 1.00 27.15 107 GLY B CA 1
ATOM 4074 C C . GLY B 1 107 ? 13.299 -21.344 123.120 1.00 24.70 107 GLY B C 1
ATOM 4075 O O . GLY B 1 107 ? 14.062 -21.887 123.914 1.00 26.28 107 GLY B O 1
ATOM 4076 N N . ILE B 1 108 ? 12.078 -20.889 123.400 1.00 23.98 108 ILE B N 1
ATOM 4077 C CA . ILE B 1 108 ? 11.341 -21.302 124.615 1.00 23.83 108 ILE B CA 1
ATOM 4078 C C . ILE B 1 108 ? 9.929 -21.697 124.152 1.00 25.76 108 ILE B C 1
ATOM 4079 O O . ILE B 1 108 ? 9.330 -20.966 123.359 1.00 24.93 108 ILE B O 1
ATOM 4084 N N . ILE B 1 109 ? 9.409 -22.788 124.709 1.00 28.31 109 ILE B N 1
ATOM 4085 C CA . ILE B 1 109 ? 8.021 -23.247 124.438 1.00 28.50 109 ILE B CA 1
ATOM 4086 C C . ILE B 1 109 ? 7.139 -22.481 125.415 1.00 25.64 109 ILE B C 1
ATOM 4087 O O . ILE B 1 109 ? 7.057 -22.863 126.594 1.00 27.37 109 ILE B O 1
ATOM 4092 N N . VAL B 1 110 ? 6.563 -21.402 124.912 1.00 29.04 110 VAL B N 1
ATOM 4093 C CA . VAL B 1 110 ? 5.748 -20.498 125.744 1.00 31.08 110 VAL B CA 1
ATOM 4094 C C . VAL B 1 110 ? 4.787 -19.755 124.830 1.00 29.18 110 VAL B C 1
ATOM 4095 O O . VAL B 1 110 ? 5.156 -19.469 123.712 1.00 30.36 110 VAL B O 1
ATOM 4099 N N . ASN B 1 111 ? 3.638 -19.355 125.360 1.00 31.93 111 ASN B N 1
ATOM 4100 C CA . ASN B 1 111 ? 2.783 -18.372 124.659 1.00 33.17 111 ASN B CA 1
ATOM 4101 C C . ASN B 1 111 ? 3.037 -17.019 125.317 1.00 34.81 111 ASN B C 1
ATOM 4102 O O . ASN B 1 111 ? 2.478 -16.721 126.365 1.00 32.97 111 ASN B O 1
ATOM 4107 N N . PRO B 1 112 ? 3.845 -16.127 124.744 1.00 37.61 112 PRO B N 1
ATOM 4108 C CA . PRO B 1 112 ? 4.169 -14.890 125.458 1.00 41.39 112 PRO B CA 1
ATOM 4109 C C . PRO B 1 112 ? 2.952 -13.960 125.624 1.00 44.85 112 PRO B C 1
ATOM 4110 O O . PRO B 1 112 ? 2.954 -13.201 126.557 1.00 44.05 112 PRO B O 1
ATOM 4114 N N . LYS B 1 113 ? 1.890 -14.125 124.823 1.00 48.90 113 LYS B N 1
ATOM 4115 C CA . LYS B 1 113 ? 0.671 -13.277 124.968 1.00 51.47 113 LYS B CA 1
ATOM 4116 C C . LYS B 1 113 ? 0.023 -13.542 126.324 1.00 46.20 113 LYS B C 1
ATOM 4117 O O . LYS B 1 113 ? -0.670 -12.684 126.790 1.00 48.37 113 LYS B O 1
ATOM 4123 N N . GLU B 1 114 ? 0.280 -14.676 126.963 1.00 44.14 114 GLU B N 1
ATOM 4124 C CA . GLU B 1 114 ? -0.313 -14.993 128.288 1.00 42.45 114 GLU B CA 1
ATOM 4125 C C . GLU B 1 114 ? 0.580 -14.548 129.444 1.00 42.05 114 GLU B C 1
ATOM 4126 O O . GLU B 1 114 ? 0.226 -14.891 130.601 1.00 44.10 114 GLU B O 1
ATOM 4132 N N . LEU B 1 115 ? 1.728 -13.911 129.181 1.00 36.81 115 LEU B N 1
ATOM 4133 C CA . LEU B 1 115 ? 2.645 -13.525 130.290 1.00 36.80 115 LEU B CA 1
ATOM 4134 C C . LEU B 1 115 ? 2.538 -12.014 130.498 1.00 28.08 115 LEU B C 1
ATOM 4135 O O . LEU B 1 115 ? 2.597 -11.275 129.515 1.00 28.72 115 LEU B O 1
ATOM 4140 N N . SER B 1 116 ? 2.457 -11.557 131.739 1.00 32.46 116 SER B N 1
ATOM 4141 C CA . SER B 1 116 ? 2.649 -10.106 132.023 1.00 34.10 116 SER B CA 1
ATOM 4142 C C . SER B 1 116 ? 4.088 -9.643 131.646 1.00 38.36 116 SER B C 1
ATOM 4143 O O . SER B 1 116 ? 4.985 -10.505 131.473 1.00 32.06 116 SER B O 1
ATOM 4146 N N . GLU B 1 117 ? 4.344 -8.325 131.624 1.00 34.60 117 GLU B N 1
ATOM 4147 C CA . GLU B 1 117 ? 5.687 -7.729 131.390 1.00 36.18 117 GLU B CA 1
ATOM 4148 C C . GLU B 1 117 ? 6.618 -8.271 132.457 1.00 35.38 117 GLU B C 1
ATOM 4149 O O . GLU B 1 117 ? 7.739 -8.635 132.148 1.00 31.68 117 GLU B O 1
ATOM 4155 N N . ARG B 1 118 ? 6.133 -8.394 133.665 1.00 29.59 118 ARG B N 1
ATOM 4156 C CA . ARG B 1 118 ? 6.960 -8.864 134.783 1.00 33.81 118 ARG B CA 1
ATOM 4157 C C . ARG B 1 118 ? 7.393 -10.320 134.576 1.00 36.95 118 ARG B C 1
ATOM 4158 O O . ARG B 1 118 ? 8.560 -10.672 134.895 1.00 32.97 118 ARG B O 1
ATOM 4166 N N . GLU B 1 119 ? 6.447 -11.172 134.211 1.00 32.45 119 GLU B N 1
ATOM 4167 C CA . GLU B 1 119 ? 6.710 -12.600 133.917 1.00 32.07 119 GLU B CA 1
ATOM 4168 C C . GLU B 1 119 ? 7.644 -12.718 132.695 1.00 25.09 119 GLU B C 1
ATOM 4169 O O . GLU B 1 119 ? 8.474 -13.619 132.703 1.00 28.04 119 GLU B O 1
ATOM 4175 N N . GLN B 1 120 ? 7.482 -11.890 131.668 1.00 24.48 120 GLN B N 1
ATOM 4176 C CA . GLN B 1 120 ? 8.363 -11.932 130.476 1.00 27.35 120 GLN B CA 1
ATOM 4177 C C . GLN B 1 120 ? 9.794 -11.602 130.907 1.00 32.28 120 GLN B C 1
ATOM 4178 O O . GLN B 1 120 ? 10.757 -12.239 130.408 1.00 29.08 120 GLN B O 1
ATOM 4184 N N . GLU B 1 121 ? 9.948 -10.646 131.822 1.00 30.06 121 GLU B N 1
ATOM 4185 C CA . GLU B 1 121 ? 11.293 -10.282 132.277 1.00 30.13 121 GLU B CA 1
ATOM 4186 C C . GLU B 1 121 ? 11.855 -11.456 133.067 1.00 26.49 121 GLU B C 1
ATOM 4187 O O . GLU B 1 121 ? 13.045 -11.769 132.880 1.00 25.89 121 GLU B O 1
ATOM 4193 N N . ARG B 1 122 ? 11.045 -12.061 133.929 1.00 26.26 122 ARG B N 1
ATOM 4194 C CA . ARG B 1 122 ? 11.483 -13.187 134.742 1.00 30.96 122 ARG B CA 1
ATOM 4195 C C . ARG B 1 122 ? 11.852 -14.383 133.876 1.00 31.92 122 ARG B C 1
ATOM 4196 O O . ARG B 1 122 ? 12.666 -15.217 134.272 1.00 26.99 122 ARG B O 1
ATOM 4204 N N . LEU B 1 123 ? 11.251 -14.464 132.694 1.00 28.20 123 LEU B N 1
ATOM 4205 C CA . LEU B 1 123 ? 11.534 -15.598 131.771 1.00 30.53 123 LEU B CA 1
ATOM 4206 C C . LEU B 1 123 ? 12.838 -15.307 131.020 1.00 28.22 123 LEU B C 1
ATOM 4207 O O . LEU B 1 123 ? 13.657 -16.222 130.868 1.00 25.48 123 LEU B O 1
ATOM 4212 N N . ALA B 1 124 ? 12.953 -14.104 130.458 1.00 26.57 124 ALA B N 1
ATOM 4213 C CA . ALA B 1 124 ? 14.191 -13.639 129.809 1.00 27.71 124 ALA B CA 1
ATOM 4214 C C . ALA B 1 124 ? 15.404 -13.868 130.729 1.00 26.93 124 ALA B C 1
ATOM 4215 O O . ALA B 1 124 ? 16.435 -14.433 130.274 1.00 25.99 124 ALA B O 1
ATOM 4217 N N . ARG B 1 125 ? 15.311 -13.470 131.984 1.00 25.95 125 ARG B N 1
ATOM 4218 C CA . ARG B 1 125 ? 16.444 -13.571 132.919 1.00 23.95 125 ARG B CA 1
ATOM 4219 C C . ARG B 1 125 ? 16.723 -15.038 133.205 1.00 29.01 125 ARG B C 1
ATOM 4220 O O . ARG B 1 125 ? 17.936 -15.429 133.246 1.00 27.01 125 ARG B O 1
ATOM 4228 N N . ALA B 1 126 ? 15.676 -15.826 133.442 1.00 26.92 126 ALA B N 1
ATOM 4229 C CA . ALA B 1 126 ? 15.799 -17.266 133.770 1.00 26.88 126 ALA B CA 1
ATOM 4230 C C . ALA B 1 126 ? 16.428 -18.037 132.603 1.00 21.29 126 ALA B C 1
ATOM 4231 O O . ALA B 1 126 ? 17.225 -18.973 132.852 1.00 24.09 126 ALA B O 1
ATOM 4233 N N . TYR B 1 127 ? 16.143 -17.650 131.387 1.00 21.44 127 TYR B N 1
ATOM 4234 C CA . TYR B 1 127 ? 16.741 -18.270 130.196 1.00 22.73 127 TYR B CA 1
ATOM 4235 C C . TYR B 1 127 ? 18.262 -18.072 130.232 1.00 28.28 127 TYR B C 1
ATOM 4236 O O . TYR B 1 127 ? 19.049 -19.059 130.049 1.00 25.41 127 TYR B O 1
ATOM 4245 N N . ILE B 1 128 ? 18.717 -16.848 130.556 1.00 24.66 128 ILE B N 1
ATOM 4246 C CA . ILE B 1 128 ? 20.155 -16.535 130.536 1.00 25.18 128 ILE B CA 1
ATOM 4247 C C . ILE B 1 128 ? 20.775 -17.325 131.660 1.00 24.15 128 ILE B C 1
ATOM 4248 O O . ILE B 1 128 ? 21.846 -17.948 131.437 1.00 26.21 128 ILE B O 1
ATOM 4253 N N . ARG B 1 129 ? 20.119 -17.406 132.811 1.00 24.97 129 ARG B N 1
ATOM 4254 C CA . ARG B 1 129 ? 20.726 -18.142 133.934 1.00 26.56 129 ARG B CA 1
ATOM 4255 C C . ARG B 1 129 ? 20.797 -19.643 133.565 1.00 30.44 129 ARG B C 1
ATOM 4256 O O . ARG B 1 129 ? 21.702 -20.326 134.055 1.00 30.03 129 ARG B O 1
ATOM 4264 N N . ALA B 1 130 ? 19.866 -20.160 132.763 1.00 27.75 130 ALA B N 1
ATOM 4265 C CA . ALA B 1 130 ? 19.885 -21.589 132.347 1.00 29.93 130 ALA B CA 1
ATOM 4266 C C . ALA B 1 130 ? 20.964 -21.837 131.272 1.00 26.65 130 ALA B C 1
ATOM 4267 O O . ALA B 1 130 ? 21.507 -22.936 131.291 1.00 30.51 130 ALA B O 1
ATOM 4269 N N . VAL B 1 131 ? 21.248 -20.909 130.366 1.00 22.58 131 VAL B N 1
ATOM 4270 C CA . VAL B 1 131 ? 22.202 -21.206 129.253 1.00 23.10 131 VAL B CA 1
ATOM 4271 C C . VAL B 1 131 ? 23.538 -20.457 129.412 1.00 26.19 131 VAL B C 1
ATOM 4272 O O . VAL B 1 131 ? 24.359 -20.519 128.494 1.00 23.70 131 VAL B O 1
ATOM 4276 N N . TYR B 1 132 ? 23.754 -19.803 130.543 1.00 23.78 132 TYR B N 1
ATOM 4277 C CA . TYR B 1 132 ? 24.964 -18.959 130.721 1.00 23.42 132 TYR B CA 1
ATOM 4278 C C . TYR B 1 132 ? 26.257 -19.679 130.332 1.00 22.85 132 TYR B C 1
ATOM 4279 O O . TYR B 1 132 ? 27.079 -19.058 129.660 1.00 21.96 132 TYR B O 1
ATOM 4288 N N . ASP B 1 133 ? 26.435 -20.925 130.755 1.00 23.30 133 ASP B N 1
ATOM 4289 C CA . ASP B 1 133 ? 27.716 -21.654 130.559 1.00 23.56 133 ASP B CA 1
ATOM 4290 C C . ASP B 1 133 ? 28.053 -21.920 129.085 1.00 25.53 133 ASP B C 1
ATOM 4291 O O . ASP B 1 133 ? 29.185 -22.300 128.817 1.00 23.97 133 ASP B O 1
ATOM 4296 N N . VAL B 1 134 ? 27.100 -21.742 128.179 1.00 24.15 134 VAL B N 1
ATOM 4297 C CA . VAL B 1 134 ? 27.356 -22.051 126.730 1.00 25.97 134 VAL B CA 1
ATOM 4298 C C . VAL B 1 134 ? 27.176 -20.828 125.860 1.00 25.23 134 VAL B C 1
ATOM 4299 O O . VAL B 1 134 ? 27.392 -20.936 124.641 1.00 27.45 134 VAL B O 1
ATOM 4303 N N . ILE B 1 135 ? 26.970 -19.660 126.459 1.00 24.93 135 ILE B N 1
ATOM 4304 C CA . ILE B 1 135 ? 26.851 -18.401 125.689 1.00 21.68 135 ILE B CA 1
ATOM 4305 C C . ILE B 1 135 ? 27.951 -17.427 126.129 1.00 24.20 135 ILE B C 1
ATOM 4306 O O . ILE B 1 135 ? 28.688 -17.685 127.115 1.00 24.87 135 ILE B O 1
ATOM 4311 N N . GLY B 1 136 ? 28.139 -16.401 125.330 1.00 22.61 136 GLY B N 1
ATOM 4312 C CA . GLY B 1 136 ? 29.236 -15.444 125.560 1.00 23.47 136 GLY B CA 1
ATOM 4313 C C . GLY B 1 136 ? 29.556 -14.700 124.286 1.00 24.56 136 GLY B C 1
ATOM 4314 O O . GLY B 1 136 ? 29.384 -15.204 123.173 1.00 23.98 136 GLY B O 1
ATOM 4315 N N . PRO B 1 137 ? 30.159 -13.501 124.431 1.00 25.44 137 PRO B N 1
ATOM 4316 C CA . PRO B 1 137 ? 30.521 -12.691 123.292 1.00 24.35 137 PRO B CA 1
ATOM 4317 C C . PRO B 1 137 ? 31.536 -13.351 122.350 1.00 22.18 137 PRO B C 1
ATOM 4318 O O . PRO B 1 137 ? 31.472 -13.016 121.179 1.00 25.49 137 PRO B O 1
ATOM 4322 N N . TRP B 1 138 ? 32.314 -14.327 122.807 1.00 22.60 138 TRP B N 1
ATOM 4323 C CA . TRP B 1 138 ? 33.233 -15.081 121.914 1.00 24.61 138 TRP B CA 1
ATOM 4324 C C . TRP B 1 138 ? 32.772 -16.532 121.713 1.00 22.92 138 TRP B C 1
ATOM 4325 O O . TRP B 1 138 ? 33.576 -17.335 121.193 1.00 23.52 138 TRP B O 1
ATOM 4336 N N . THR B 1 139 ? 31.577 -16.892 122.186 1.00 22.68 139 THR B N 1
ATOM 4337 C CA . THR B 1 139 ? 31.087 -18.282 122.194 1.00 22.67 139 THR B CA 1
ATOM 4338 C C . THR B 1 139 ? 29.819 -18.411 121.374 1.00 25.65 139 THR B C 1
ATOM 4339 O O . THR B 1 139 ? 29.815 -19.157 120.388 1.00 23.07 139 THR B O 1
ATOM 4343 N N . ASP B 1 140 ? 28.779 -17.695 121.786 1.00 21.86 140 ASP B N 1
ATOM 4344 C CA . ASP B 1 140 ? 27.428 -17.789 121.192 1.00 22.74 140 ASP B CA 1
ATOM 4345 C C . ASP B 1 140 ? 26.669 -16.535 121.560 1.00 22.05 140 ASP B C 1
ATOM 4346 O O . ASP B 1 140 ? 26.511 -16.255 122.766 1.00 21.68 140 ASP B O 1
ATOM 4351 N N . ILE B 1 141 ? 26.180 -15.852 120.545 1.00 22.58 141 ILE B N 1
ATOM 4352 C CA . ILE B 1 141 ? 25.617 -14.509 120.629 1.00 21.13 141 ILE B CA 1
ATOM 4353 C C . ILE B 1 141 ? 24.178 -14.537 120.153 1.00 23.19 141 ILE B C 1
ATOM 4354 O O . ILE B 1 141 ? 23.934 -14.479 118.932 1.00 23.19 141 ILE B O 1
ATOM 4359 N N . PRO B 1 142 ? 23.187 -14.599 121.071 1.00 22.61 142 PRO B N 1
ATOM 4360 C CA . PRO B 1 142 ? 21.788 -14.564 120.635 1.00 25.35 142 PRO B CA 1
ATOM 4361 C C . PRO B 1 142 ? 21.299 -13.206 120.084 1.00 27.32 142 PRO B C 1
ATOM 4362 O O . PRO B 1 142 ? 22.083 -12.318 119.703 1.00 26.17 142 PRO B O 1
ATOM 4366 N N . ALA B 1 143 ? 19.997 -13.124 119.834 1.00 25.33 143 ALA B N 1
ATOM 4367 C CA . ALA B 1 143 ? 19.378 -12.011 119.094 1.00 24.69 143 ALA B CA 1
ATOM 4368 C C . ALA B 1 143 ? 17.873 -12.205 119.155 1.00 28.33 143 ALA B C 1
ATOM 4369 O O . ALA B 1 143 ? 17.387 -13.208 119.664 1.00 25.22 143 ALA B O 1
ATOM 4371 N N . PRO B 1 144 ? 17.083 -11.227 118.701 1.00 28.54 144 PRO B N 1
ATOM 4372 C CA . PRO B 1 144 ? 15.644 -11.426 118.672 1.00 31.72 144 PRO B CA 1
ATOM 4373 C C . PRO B 1 144 ? 15.211 -12.364 117.526 1.00 33.83 144 PRO B C 1
ATOM 4374 O O . PRO B 1 144 ? 15.953 -12.606 116.572 1.00 31.18 144 PRO B O 1
ATOM 4378 N N . ASP B 1 145 ? 14.002 -12.890 117.642 1.00 36.41 145 ASP B N 1
ATOM 4379 C CA . ASP B 1 145 ? 13.338 -13.644 116.548 1.00 36.31 145 ASP B CA 1
ATOM 4380 C C . ASP B 1 145 ? 11.830 -13.519 116.768 1.00 38.10 145 ASP B C 1
ATOM 4381 O O . ASP B 1 145 ? 11.387 -12.494 117.274 1.00 34.81 145 ASP B O 1
ATOM 4386 N N . VAL B 1 146 ? 11.062 -14.555 116.464 1.00 42.29 146 VAL B N 1
ATOM 4387 C CA . VAL B 1 146 ? 9.590 -14.531 116.707 1.00 40.80 146 VAL B CA 1
ATOM 4388 C C . VAL B 1 146 ? 9.295 -14.229 118.190 1.00 34.73 146 VAL B C 1
ATOM 4389 O O . VAL B 1 146 ? 9.798 -14.978 119.118 1.00 29.70 146 VAL B O 1
ATOM 4393 N N . TYR B 1 147 ? 8.478 -13.174 118.420 1.00 34.53 147 TYR B N 1
ATOM 4394 C CA . TYR B 1 147 ? 7.952 -12.716 119.742 1.00 41.12 147 TYR B CA 1
ATOM 4395 C C . TYR B 1 147 ? 9.088 -12.495 120.756 1.00 40.21 147 TYR B C 1
ATOM 4396 O O . TYR B 1 147 ? 8.831 -12.679 121.981 1.00 46.79 147 TYR B O 1
ATOM 4405 N N . THR B 1 148 ? 10.299 -12.160 120.289 1.00 33.92 148 THR B N 1
ATOM 4406 C CA . THR B 1 148 ? 11.337 -11.450 121.102 1.00 30.39 148 THR B CA 1
ATOM 4407 C C . THR B 1 148 ? 11.717 -10.190 120.345 1.00 28.71 148 THR B C 1
ATOM 4408 O O . THR B 1 148 ? 11.430 -10.061 119.084 1.00 30.68 148 THR B O 1
ATOM 4412 N N . ASN B 1 149 ? 12.318 -9.268 121.069 1.00 28.75 149 ASN B N 1
ATOM 4413 C CA . ASN B 1 149 ? 12.509 -7.878 120.603 1.00 31.26 149 ASN B CA 1
ATOM 4414 C C . ASN B 1 149 ? 13.609 -7.223 121.451 1.00 29.26 149 ASN B C 1
ATOM 4415 O O . ASN B 1 149 ? 14.085 -7.808 122.432 1.00 29.41 149 ASN B O 1
ATOM 4420 N N . PRO B 1 150 ? 13.968 -5.956 121.131 1.00 29.82 150 PRO B N 1
ATOM 4421 C CA . PRO B 1 150 ? 15.019 -5.206 121.840 1.00 28.07 150 PRO B CA 1
ATOM 4422 C C . PRO B 1 150 ? 14.752 -5.099 123.330 1.00 28.19 150 PRO B C 1
ATOM 4423 O O . PRO B 1 150 ? 15.642 -5.332 124.080 1.00 28.09 150 PRO B O 1
ATOM 4427 N N . LYS B 1 151 ? 13.481 -5.001 123.731 1.00 29.05 151 LYS B N 1
ATOM 4428 C CA . LYS B 1 151 ? 13.152 -4.965 125.172 1.00 28.37 151 LYS B CA 1
ATOM 4429 C C . LYS B 1 151 ? 13.649 -6.216 125.875 1.00 29.11 151 LYS B C 1
ATOM 4430 O O . LYS B 1 151 ? 14.255 -6.113 126.936 1.00 24.06 151 LYS B O 1
ATOM 4436 N N . ILE B 1 152 ? 13.360 -7.392 125.326 1.00 28.35 152 ILE B N 1
ATOM 4437 C CA . ILE B 1 152 ? 13.776 -8.682 125.944 1.00 25.08 152 ILE B CA 1
ATOM 4438 C C . ILE B 1 152 ? 15.289 -8.770 125.838 1.00 21.45 152 ILE B C 1
ATOM 4439 O O . ILE B 1 152 ? 15.890 -9.232 126.734 1.00 24.98 152 ILE B O 1
ATOM 4444 N N . MET B 1 153 ? 15.868 -8.356 124.738 1.00 22.38 153 MET B N 1
ATOM 4445 C CA . MET B 1 153 ? 17.359 -8.431 124.596 1.00 26.15 153 MET B CA 1
ATOM 4446 C C . MET B 1 153 ? 18.038 -7.581 125.689 1.00 25.82 153 MET B C 1
ATOM 4447 O O . MET B 1 153 ? 19.063 -8.011 126.244 1.00 26.86 153 MET B O 1
ATOM 4452 N N . GLY B 1 154 ? 17.435 -6.453 126.067 1.00 27.16 154 GLY B N 1
ATOM 4453 C CA . GLY B 1 154 ? 17.976 -5.579 127.134 1.00 25.72 154 GLY B CA 1
ATOM 4454 C C . GLY B 1 154 ? 17.999 -6.282 128.452 1.00 24.60 154 GLY B C 1
ATOM 4455 O O . GLY B 1 154 ? 19.005 -6.187 129.173 1.00 25.72 154 GLY B O 1
ATOM 4456 N N . TRP B 1 155 ? 16.919 -6.979 128.785 1.00 24.81 155 TRP B N 1
ATOM 4457 C CA . TRP B 1 155 ? 16.833 -7.743 130.051 1.00 23.36 155 TRP B CA 1
ATOM 4458 C C . TRP B 1 155 ? 17.868 -8.860 130.035 1.00 24.24 155 TRP B C 1
ATOM 4459 O O . TRP B 1 155 ? 18.427 -9.191 131.125 1.00 24.79 155 TRP B O 1
ATOM 4470 N N . MET B 1 156 ? 17.998 -9.527 128.888 1.00 22.99 156 MET B N 1
ATOM 4471 C CA . MET B 1 156 ? 18.900 -10.690 128.792 1.00 22.83 156 MET B CA 1
ATOM 4472 C C . MET B 1 156 ? 20.354 -10.193 128.972 1.00 21.72 156 MET B C 1
ATOM 4473 O O . MET B 1 156 ? 21.130 -10.831 129.719 1.00 23.70 156 MET B O 1
ATOM 4478 N N . MET B 1 157 ? 20.711 -9.137 128.276 1.00 21.41 157 MET B N 1
ATOM 4479 C CA . MET B 1 157 ? 22.086 -8.536 128.395 1.00 25.83 157 MET B CA 1
ATOM 4480 C C . MET B 1 157 ? 22.334 -8.212 129.870 1.00 22.62 157 MET B C 1
ATOM 4481 O O . MET B 1 157 ? 23.399 -8.636 130.448 1.00 25.68 157 MET B O 1
ATOM 4486 N N . ASP B 1 158 ? 21.345 -7.609 130.531 1.00 25.19 158 ASP B N 1
ATOM 4487 C CA . ASP B 1 158 ? 21.525 -7.112 131.917 1.00 23.69 158 ASP B CA 1
ATOM 4488 C C . ASP B 1 158 ? 21.815 -8.314 132.788 1.00 25.85 158 ASP B C 1
ATOM 4489 O O . ASP B 1 158 ? 22.734 -8.264 133.634 1.00 21.57 158 ASP B O 1
ATOM 4494 N N . GLU B 1 159 ? 21.069 -9.413 132.588 1.00 23.67 159 GLU B N 1
ATOM 4495 C CA . GLU B 1 159 ? 21.245 -10.585 133.453 1.00 22.57 159 GLU B CA 1
ATOM 4496 C C . GLU B 1 159 ? 22.637 -11.170 133.217 1.00 20.18 159 GLU B C 1
ATOM 4497 O O . GLU B 1 159 ? 23.308 -11.666 134.184 1.00 22.31 159 GLU B O 1
ATOM 4503 N N . TYR B 1 160 ? 23.021 -11.239 131.955 1.00 20.08 160 TYR B N 1
ATOM 4504 C CA . TYR B 1 160 ? 24.337 -11.805 131.593 1.00 23.19 160 TYR B CA 1
ATOM 4505 C C . TYR B 1 160 ? 25.431 -10.997 132.319 1.00 24.37 160 TYR B C 1
ATOM 4506 O O . TYR B 1 160 ? 26.334 -11.593 132.957 1.00 22.24 160 TYR B O 1
ATOM 4515 N N . GLU B 1 161 ? 25.366 -9.675 132.193 1.00 25.38 161 GLU B N 1
ATOM 4516 C CA . GLU B 1 161 ? 26.398 -8.772 132.813 1.00 26.17 161 GLU B CA 1
ATOM 4517 C C . GLU B 1 161 ? 26.456 -8.975 134.323 1.00 26.72 161 GLU B C 1
ATOM 4518 O O . GLU B 1 161 ? 27.548 -9.030 134.844 1.00 26.06 161 GLU B O 1
ATOM 4524 N N . THR B 1 162 ? 25.312 -9.158 134.992 1.00 26.32 162 THR B N 1
ATOM 4525 C CA . THR B 1 162 ? 25.255 -9.443 136.438 1.00 29.34 162 THR B CA 1
ATOM 4526 C C . THR B 1 162 ? 25.996 -10.718 136.801 1.00 32.10 162 THR B C 1
ATOM 4527 O O . THR B 1 162 ? 26.680 -10.759 137.838 1.00 31.66 162 THR B O 1
ATOM 4531 N N . ILE B 1 163 ? 25.765 -11.791 136.066 1.00 27.80 163 ILE B N 1
ATOM 4532 C CA . ILE B 1 163 ? 26.429 -13.081 136.385 1.00 26.92 163 ILE B CA 1
ATOM 4533 C C . ILE B 1 163 ? 27.901 -12.960 136.002 1.00 23.20 163 ILE B C 1
ATOM 4534 O O . ILE B 1 163 ? 28.742 -13.552 136.702 1.00 26.08 163 ILE B O 1
ATOM 4539 N N . MET B 1 164 ? 28.198 -12.306 134.886 1.00 23.88 164 MET B N 1
ATOM 4540 C CA . MET B 1 164 ? 29.611 -12.280 134.399 1.00 28.03 164 MET B CA 1
ATOM 4541 C C . MET B 1 164 ? 30.445 -11.291 135.263 1.00 31.72 164 MET B C 1
ATOM 4542 O O . MET B 1 164 ? 31.686 -11.295 135.119 1.00 28.56 164 MET B O 1
ATOM 4547 N N . ARG B 1 165 ? 29.797 -10.433 136.084 1.00 29.32 165 ARG B N 1
ATOM 4548 C CA . ARG B 1 165 ? 30.486 -9.487 137.029 1.00 28.54 165 ARG B CA 1
ATOM 4549 C C . ARG B 1 165 ? 31.250 -8.433 136.230 1.00 31.84 165 ARG B C 1
ATOM 4550 O O . ARG B 1 165 ? 32.284 -7.989 136.711 1.00 35.07 165 ARG B O 1
ATOM 4558 N N . ARG B 1 166 ? 30.755 -8.015 135.066 1.00 33.53 166 ARG B N 1
ATOM 4559 C CA . ARG B 1 166 ? 31.330 -6.895 134.270 1.00 37.10 166 ARG B CA 1
ATOM 4560 C C . ARG B 1 166 ? 32.812 -7.165 133.980 1.00 37.28 166 ARG B C 1
ATOM 4561 O O . ARG B 1 166 ? 33.638 -6.226 134.052 1.00 38.87 166 ARG B O 1
ATOM 4569 N N . LYS B 1 167 ? 33.186 -8.401 133.665 1.00 34.16 167 LYS B N 1
ATOM 4570 C CA . LYS B 1 167 ? 34.618 -8.742 133.412 1.00 39.16 167 LYS B CA 1
ATOM 4571 C C . LYS B 1 167 ? 34.964 -8.531 131.929 1.00 38.44 167 LYS B C 1
ATOM 4572 O O . LYS B 1 167 ? 36.149 -8.394 131.614 1.00 45.88 167 LYS B O 1
ATOM 4578 N N . GLY B 1 168 ? 33.990 -8.506 131.027 1.00 32.27 168 GLY B N 1
ATOM 4579 C CA . GLY B 1 168 ? 34.304 -8.404 129.593 1.00 31.20 168 GLY B CA 1
ATOM 4580 C C . GLY B 1 168 ? 33.277 -7.536 128.883 1.00 29.41 168 GLY B C 1
ATOM 4581 O O . GLY B 1 168 ? 32.443 -6.911 129.534 1.00 33.44 168 GLY B O 1
ATOM 4582 N N . PRO B 1 169 ? 33.288 -7.535 127.536 1.00 30.85 169 PRO B N 1
ATOM 4583 C CA . PRO B 1 169 ? 32.302 -6.804 126.740 1.00 27.87 169 PRO B CA 1
ATOM 4584 C C . PRO B 1 169 ? 30.917 -7.489 126.739 1.00 29.71 169 PRO B C 1
ATOM 4585 O O . PRO B 1 169 ? 30.416 -8.031 125.726 1.00 31.12 169 PRO B O 1
ATOM 4589 N N . ALA B 1 170 ? 30.284 -7.458 127.889 1.00 27.49 170 ALA B N 1
ATOM 4590 C CA . ALA B 1 170 ? 28.950 -8.050 128.148 1.00 32.45 170 ALA B CA 1
ATOM 4591 C C . ALA B 1 170 ? 27.882 -7.533 127.172 1.00 29.51 170 ALA B C 1
ATOM 4592 O O . ALA B 1 170 ? 27.001 -8.367 126.815 1.00 27.91 170 ALA B O 1
ATOM 4594 N N . PHE B 1 171 ? 27.979 -6.293 126.665 1.00 26.37 171 PHE B N 1
ATOM 4595 C CA . PHE B 1 171 ? 27.064 -5.748 125.612 1.00 27.87 171 PHE B CA 1
ATOM 4596 C C . PHE B 1 171 ? 27.097 -6.692 124.377 1.00 28.75 171 PHE B C 1
ATOM 4597 O O . PHE B 1 171 ? 26.033 -6.936 123.706 1.00 26.77 171 PHE B O 1
ATOM 4605 N N . GLY B 1 172 ? 28.253 -7.341 124.163 1.00 25.39 172 GLY B N 1
ATOM 4606 C CA . GLY B 1 172 ? 28.490 -8.165 122.973 1.00 25.31 172 GLY B CA 1
ATOM 4607 C C . GLY B 1 172 ? 27.847 -9.543 123.095 1.00 25.36 172 GLY B C 1
ATOM 4608 O O . GLY B 1 172 ? 27.997 -10.362 122.133 1.00 24.60 172 GLY B O 1
ATOM 4609 N N . VAL B 1 173 ? 27.270 -9.892 124.235 1.00 25.40 173 VAL B N 1
ATOM 4610 C CA . VAL B 1 173 ? 26.671 -11.258 124.434 1.00 24.04 173 VAL B CA 1
ATOM 4611 C C . VAL B 1 173 ? 25.412 -11.453 123.576 1.00 24.75 173 VAL B C 1
ATOM 4612 O O . VAL B 1 173 ? 25.085 -12.589 123.286 1.00 23.91 173 VAL B O 1
ATOM 4616 N N . ILE B 1 174 ? 24.752 -10.396 123.138 1.00 23.67 174 ILE B N 1
ATOM 4617 C CA . ILE B 1 174 ? 23.427 -10.508 122.494 1.00 25.75 174 ILE B CA 1
ATOM 4618 C C . ILE B 1 174 ? 23.217 -9.264 121.647 1.00 28.55 174 ILE B C 1
ATOM 4619 O O . ILE B 1 174 ? 23.712 -8.181 122.030 1.00 28.48 174 ILE B O 1
ATOM 4624 N N . THR B 1 175 ? 22.613 -9.413 120.472 1.00 23.22 175 THR B N 1
ATOM 4625 C CA . THR B 1 175 ? 22.367 -8.280 119.551 1.00 23.69 175 THR B CA 1
ATOM 4626 C C . THR B 1 175 ? 20.856 -7.985 119.506 1.00 23.44 175 THR B C 1
ATOM 4627 O O . THR B 1 175 ? 20.067 -8.630 120.239 1.00 26.96 175 THR B O 1
ATOM 4631 N N . GLY B 1 176 ? 20.494 -7.013 118.709 1.00 24.99 176 GLY B N 1
ATOM 4632 C CA . GLY B 1 176 ? 19.133 -6.438 118.712 1.00 29.63 176 GLY B CA 1
ATOM 4633 C C . GLY B 1 176 ? 18.873 -5.583 119.944 1.00 26.43 176 GLY B C 1
ATOM 4634 O O . GLY B 1 176 ? 17.706 -5.418 120.307 1.00 26.27 176 GLY B O 1
ATOM 4635 N N . LYS B 1 177 ? 19.908 -5.044 120.577 1.00 25.89 177 LYS B N 1
ATOM 4636 C CA . LYS B 1 177 ? 19.753 -4.297 121.857 1.00 26.85 177 LYS B CA 1
ATOM 4637 C C . LYS B 1 177 ? 19.186 -2.892 121.558 1.00 26.44 177 LYS B C 1
ATOM 4638 O O . LYS B 1 177 ? 19.339 -2.371 120.456 1.00 25.31 177 LYS B O 1
ATOM 4644 N N . PRO B 1 178 ? 18.488 -2.301 122.555 1.00 24.96 178 PRO B N 1
ATOM 4645 C CA . PRO B 1 178 ? 18.066 -0.897 122.535 1.00 27.99 178 PRO B CA 1
ATOM 4646 C C . PRO B 1 178 ? 19.341 -0.045 122.407 1.00 27.79 178 PRO B C 1
ATOM 4647 O O . PRO B 1 178 ? 20.364 -0.463 122.908 1.00 23.59 178 PRO B O 1
ATOM 4651 N N . LEU B 1 179 ? 19.259 1.072 121.718 1.00 29.55 179 LEU B N 1
ATOM 4652 C CA . LEU B 1 179 ? 20.403 2.002 121.462 1.00 33.13 179 LEU B CA 1
ATOM 4653 C C . LEU B 1 179 ? 21.048 2.494 122.752 1.00 30.04 179 LEU B C 1
ATOM 4654 O O . LEU B 1 179 ? 22.255 2.682 122.711 1.00 29.33 179 LEU B O 1
ATOM 4659 N N . SER B 1 180 ? 20.333 2.595 123.869 1.00 28.46 180 SER B N 1
ATOM 4660 C CA . SER B 1 180 ? 20.923 3.154 125.124 1.00 29.66 180 SER B CA 1
ATOM 4661 C C . SER B 1 180 ? 22.057 2.270 125.646 1.00 31.81 180 SER B C 1
ATOM 4662 O O . SER B 1 180 ? 22.879 2.730 126.491 1.00 28.53 180 SER B O 1
ATOM 4665 N N . ILE B 1 181 ? 21.986 0.972 125.319 1.00 31.58 181 ILE B N 1
ATOM 4666 C CA . ILE B 1 181 ? 22.845 -0.041 125.972 1.00 27.24 181 ILE B CA 1
ATOM 4667 C C . ILE B 1 181 ? 23.494 -0.926 124.901 1.00 31.31 181 ILE B C 1
ATOM 4668 O O . ILE B 1 181 ? 23.464 -2.194 125.050 1.00 26.74 181 ILE B O 1
ATOM 4673 N N . GLY B 1 182 ? 24.070 -0.277 123.887 1.00 27.45 182 GLY B N 1
ATOM 4674 C CA . GLY B 1 182 ? 25.001 -0.893 122.927 1.00 28.16 182 GLY B CA 1
ATOM 4675 C C . GLY B 1 182 ? 24.303 -1.393 121.684 1.00 29.73 182 GLY B C 1
ATOM 4676 O O . GLY B 1 182 ? 24.927 -2.146 120.887 1.00 29.07 182 GLY B O 1
ATOM 4677 N N . GLY B 1 183 ? 23.065 -0.961 121.470 1.00 26.42 183 GLY B N 1
ATOM 4678 C CA . GLY B 1 183 ? 22.353 -1.314 120.228 1.00 28.88 183 GLY B CA 1
ATOM 4679 C C . GLY B 1 183 ? 23.004 -0.654 119.024 1.00 28.25 183 GLY B C 1
ATOM 4680 O O . GLY B 1 183 ? 23.922 0.211 119.157 1.00 30.45 183 GLY B O 1
ATOM 4681 N N . SER B 1 184 ? 22.605 -1.038 117.835 1.00 28.89 184 SER B N 1
ATOM 4682 C CA . SER B 1 184 ? 23.192 -0.443 116.624 1.00 27.90 184 SER B CA 1
ATOM 4683 C C . SER B 1 184 ? 22.110 0.343 115.904 1.00 31.33 184 SER B C 1
ATOM 4684 O O . SER B 1 184 ? 20.990 -0.160 115.801 1.00 30.37 184 SER B O 1
ATOM 4687 N N . LEU B 1 185 ? 22.518 1.418 115.250 1.00 30.85 185 LEU B N 1
ATOM 4688 C CA . LEU B 1 185 ? 21.712 2.045 114.201 1.00 34.52 185 LEU B CA 1
ATOM 4689 C C . LEU B 1 185 ? 21.567 1.052 113.040 1.00 35.27 185 LEU B C 1
ATOM 4690 O O . LEU B 1 185 ? 22.485 0.228 112.844 1.00 29.74 185 LEU B O 1
ATOM 4695 N N . GLY B 1 186 ? 20.412 1.096 112.358 1.00 32.02 186 GLY B N 1
ATOM 4696 C CA . GLY B 1 186 ? 20.065 0.229 111.219 1.00 32.61 186 GLY B CA 1
ATOM 4697 C C . GLY B 1 186 ? 19.471 -1.121 111.646 1.00 28.37 186 GLY B C 1
ATOM 4698 O O . GLY B 1 186 ? 19.156 -1.897 110.775 1.00 31.20 186 GLY B O 1
ATOM 4699 N N . ARG B 1 187 ? 19.251 -1.382 112.920 1.00 28.24 187 ARG B N 1
ATOM 4700 C CA . ARG B 1 187 ? 18.642 -2.687 113.281 1.00 32.40 187 ARG B CA 1
ATOM 4701 C C . ARG B 1 187 ? 17.230 -2.855 112.712 1.00 32.10 187 ARG B C 1
ATOM 4702 O O . ARG B 1 187 ? 16.964 -3.892 112.115 1.00 30.93 187 ARG B O 1
ATOM 4710 N N . GLY B 1 188 ? 16.395 -1.837 112.839 1.00 31.54 188 GLY B N 1
ATOM 4711 C CA . GLY B 1 188 ? 14.964 -1.947 112.507 1.00 33.23 188 GLY B CA 1
ATOM 4712 C C . GLY B 1 188 ? 14.750 -2.236 111.027 1.00 32.94 188 GLY B C 1
ATOM 4713 O O . GLY B 1 188 ? 13.777 -2.951 110.711 1.00 39.57 188 GLY B O 1
ATOM 4714 N N . THR B 1 189 ? 15.622 -1.779 110.129 1.00 29.79 189 THR B N 1
ATOM 4715 C CA . THR B 1 189 ? 15.398 -1.982 108.681 1.00 27.68 189 THR B CA 1
ATOM 4716 C C . THR B 1 189 ? 16.356 -3.008 108.083 1.00 23.51 189 THR B C 1
ATOM 4717 O O . THR B 1 189 ? 16.332 -3.186 106.883 1.00 25.07 189 THR B O 1
ATOM 4721 N N . ALA B 1 190 ? 17.149 -3.692 108.898 1.00 25.57 190 ALA B N 1
ATOM 4722 C CA . ALA B 1 190 ? 18.356 -4.413 108.424 1.00 24.61 190 ALA B CA 1
ATOM 4723 C C . ALA B 1 190 ? 17.938 -5.465 107.380 1.00 24.26 190 ALA B C 1
ATOM 4724 O O . ALA B 1 190 ? 18.549 -5.542 106.310 1.00 25.58 190 ALA B O 1
ATOM 4726 N N . THR B 1 191 ? 16.916 -6.266 107.683 1.00 24.92 191 THR B N 1
ATOM 4727 C CA . THR B 1 191 ? 16.505 -7.368 106.784 1.00 26.59 191 THR B CA 1
ATOM 4728 C C . THR B 1 191 ? 16.010 -6.769 105.461 1.00 26.44 191 THR B C 1
ATOM 4729 O O . THR B 1 191 ? 16.455 -7.234 104.374 1.00 24.23 191 THR B O 1
ATOM 4733 N N . ALA B 1 192 ? 15.124 -5.777 105.506 1.00 25.52 192 ALA B N 1
ATOM 4734 C CA . ALA B 1 192 ? 14.520 -5.192 104.297 1.00 25.76 192 ALA B CA 1
ATOM 4735 C C . ALA B 1 192 ? 15.627 -4.497 103.537 1.00 25.44 192 ALA B C 1
ATOM 4736 O O . ALA B 1 192 ? 15.664 -4.582 102.309 1.00 26.20 192 ALA B O 1
ATOM 4738 N N . GLN B 1 193 ? 16.462 -3.729 104.241 1.00 25.53 193 GLN B N 1
ATOM 4739 C CA . GLN B 1 193 ? 17.525 -2.963 103.549 1.00 24.86 193 GLN B CA 1
ATOM 4740 C C . GLN B 1 193 ? 18.468 -3.926 102.811 1.00 26.23 193 GLN B C 1
ATOM 4741 O O . GLN B 1 193 ? 18.893 -3.625 101.671 1.00 23.63 193 GLN B O 1
ATOM 4747 N N . GLY B 1 194 ? 18.857 -5.033 103.437 1.00 26.28 194 GLY B N 1
ATOM 4748 C CA . GLY B 1 194 ? 19.747 -5.951 102.702 1.00 26.18 194 GLY B CA 1
ATOM 4749 C C . GLY B 1 194 ? 19.039 -6.565 101.494 1.00 27.36 194 GLY B C 1
ATOM 4750 O O . GLY B 1 194 ? 19.669 -6.731 100.418 1.00 24.42 194 GLY B O 1
ATOM 4751 N N . ALA B 1 195 ? 17.756 -6.903 101.634 1.00 25.84 195 ALA B N 1
ATOM 4752 C CA . ALA B 1 195 ? 16.999 -7.481 100.509 1.00 26.44 195 ALA B CA 1
ATOM 4753 C C . ALA B 1 195 ? 16.964 -6.479 99.358 1.00 28.80 195 ALA B C 1
ATOM 4754 O O . ALA B 1 195 ? 17.149 -6.936 98.210 1.00 29.81 195 ALA B O 1
ATOM 4756 N N . ILE B 1 196 ? 16.734 -5.187 99.646 1.00 28.29 196 ILE B N 1
ATOM 4757 C CA . ILE B 1 196 ? 16.745 -4.073 98.635 1.00 29.55 196 ILE B CA 1
ATOM 4758 C C . ILE B 1 196 ? 18.092 -4.090 97.900 1.00 31.27 196 ILE B C 1
ATOM 4759 O O . ILE B 1 196 ? 18.089 -4.048 96.677 1.00 28.55 196 ILE B O 1
ATOM 4764 N N . PHE B 1 197 ? 19.227 -4.201 98.605 1.00 30.87 197 PHE B N 1
ATOM 4765 C CA . PHE B 1 197 ? 20.541 -4.269 97.922 1.00 26.89 197 PHE B CA 1
ATOM 4766 C C . PHE B 1 197 ? 20.578 -5.505 97.037 1.00 27.65 197 PHE B C 1
ATOM 4767 O O . PHE B 1 197 ? 21.001 -5.392 95.905 1.00 32.67 197 PHE B O 1
ATOM 4775 N N . THR B 1 198 ? 20.101 -6.653 97.500 1.00 27.92 198 THR B N 1
ATOM 4776 C CA . THR B 1 198 ? 20.159 -7.864 96.653 1.00 30.83 198 THR B CA 1
ATOM 4777 C C . THR B 1 198 ? 19.275 -7.659 95.421 1.00 32.26 198 THR B C 1
ATOM 4778 O O . THR B 1 198 ? 19.647 -8.178 94.359 1.00 29.50 198 THR B O 1
ATOM 4782 N N . ILE B 1 199 ? 18.133 -6.992 95.563 1.00 33.46 199 ILE B N 1
ATOM 4783 C CA . ILE B 1 199 ? 17.171 -6.750 94.439 1.00 29.96 199 ILE B CA 1
ATOM 4784 C C . ILE B 1 199 ? 17.827 -5.783 93.442 1.00 31.12 199 ILE B C 1
ATOM 4785 O O . ILE B 1 199 ? 17.791 -6.066 92.247 1.00 31.55 199 ILE B O 1
ATOM 4790 N N . ARG B 1 200 ? 18.482 -4.734 93.931 1.00 31.42 200 ARG B N 1
ATOM 4791 C CA . ARG B 1 200 ? 19.202 -3.781 93.055 1.00 33.81 200 ARG B CA 1
ATOM 4792 C C . ARG B 1 200 ? 20.222 -4.578 92.234 1.00 36.90 200 ARG B C 1
ATOM 4793 O O . ARG B 1 200 ? 20.326 -4.336 91.020 1.00 36.24 200 ARG B O 1
ATOM 4801 N N . GLU B 1 201 ? 20.960 -5.482 92.862 1.00 32.61 201 GLU B N 1
ATOM 4802 C CA . GLU B 1 201 ? 22.054 -6.215 92.169 1.00 35.29 201 GLU B CA 1
ATOM 4803 C C . GLU B 1 201 ? 21.470 -7.251 91.208 1.00 32.58 201 GLU B C 1
ATOM 4804 O O . GLU B 1 201 ? 22.059 -7.472 90.146 1.00 35.72 201 GLU B O 1
ATOM 4810 N N . ALA B 1 202 ? 20.393 -7.928 91.570 1.00 30.91 202 ALA B N 1
ATOM 4811 C CA . ALA B 1 202 ? 19.752 -8.890 90.650 1.00 33.84 202 ALA B CA 1
ATOM 4812 C C . ALA B 1 202 ? 19.290 -8.143 89.386 1.00 39.32 202 ALA B C 1
ATOM 4813 O O . ALA B 1 202 ? 19.378 -8.711 88.296 1.00 40.38 202 ALA B O 1
ATOM 4815 N N . ALA B 1 203 ? 18.749 -6.938 89.538 1.00 38.35 203 ALA B N 1
ATOM 4816 C CA . ALA B 1 203 ? 18.238 -6.134 88.403 1.00 39.81 203 ALA B CA 1
ATOM 4817 C C . ALA B 1 203 ? 19.443 -5.794 87.535 1.00 42.70 203 ALA B C 1
ATOM 4818 O O . ALA B 1 203 ? 19.346 -5.982 86.334 1.00 41.24 203 ALA B O 1
ATOM 4820 N N . LYS B 1 204 ? 20.542 -5.336 88.144 1.00 42.03 204 LYS B N 1
ATOM 4821 C CA . LYS B 1 204 ? 21.772 -5.009 87.383 1.00 46.15 204 LYS B CA 1
ATOM 4822 C C . LYS B 1 204 ? 22.210 -6.260 86.607 1.00 44.70 204 LYS B C 1
ATOM 4823 O O . LYS B 1 204 ? 22.540 -6.147 85.427 1.00 47.71 204 LYS B O 1
ATOM 4829 N N . ALA B 1 205 ? 22.134 -7.446 87.201 1.00 43.06 205 ALA B N 1
ATOM 4830 C CA . ALA B 1 205 ? 22.578 -8.694 86.540 1.00 42.05 205 ALA B CA 1
ATOM 4831 C C . ALA B 1 205 ? 21.664 -9.018 85.354 1.00 48.75 205 ALA B C 1
ATOM 4832 O O . ALA B 1 205 ? 22.125 -9.624 84.386 1.00 45.66 205 ALA B O 1
ATOM 4834 N N . LEU B 1 206 ? 20.376 -8.728 85.467 1.00 47.00 206 LEU B N 1
ATOM 4835 C CA . LEU B 1 206 ? 19.396 -9.052 84.400 1.00 49.27 206 LEU B CA 1
ATOM 4836 C C . LEU B 1 206 ? 19.348 -7.912 83.350 1.00 46.80 206 LEU B C 1
ATOM 4837 O O . LEU B 1 206 ? 18.650 -8.063 82.357 1.00 53.18 206 LEU B O 1
ATOM 4842 N N . GLY B 1 207 ? 20.028 -6.792 83.574 1.00 44.13 207 GLY B N 1
ATOM 4843 C CA . GLY B 1 207 ? 19.966 -5.591 82.717 1.00 48.51 207 GLY B CA 1
ATOM 4844 C C . GLY B 1 207 ? 18.644 -4.846 82.841 1.00 54.47 207 GLY B C 1
ATOM 4845 O O . GLY B 1 207 ? 18.225 -4.232 81.849 1.00 54.59 207 GLY B O 1
ATOM 4846 N N . ILE B 1 208 ? 18.036 -4.847 84.029 1.00 51.46 208 ILE B N 1
ATOM 4847 C CA . ILE B 1 208 ? 16.746 -4.166 84.335 1.00 52.12 208 ILE B CA 1
ATOM 4848 C C . ILE B 1 208 ? 17.035 -2.870 85.109 1.00 52.45 208 ILE B C 1
ATOM 4849 O O . ILE B 1 208 ? 17.765 -2.905 86.115 1.00 49.24 208 ILE B O 1
ATOM 4854 N N . ASP B 1 209 ? 16.477 -1.748 84.655 1.00 48.24 209 ASP B N 1
ATOM 4855 C CA . ASP B 1 209 ? 16.367 -0.506 85.454 1.00 48.81 209 ASP B CA 1
ATOM 4856 C C . ASP B 1 209 ? 15.052 -0.594 86.250 1.00 50.68 209 ASP B C 1
ATOM 4857 O O . ASP B 1 209 ? 13.980 -0.660 85.624 1.00 43.70 209 ASP B O 1
ATOM 4862 N N . LEU B 1 210 ? 15.115 -0.601 87.585 1.00 42.90 210 LEU B N 1
ATOM 4863 C CA . LEU B 1 210 ? 13.914 -0.833 88.423 1.00 40.62 210 LEU B CA 1
ATOM 4864 C C . LEU B 1 210 ? 13.095 0.459 88.531 1.00 37.57 210 LEU B C 1
ATOM 4865 O O . LEU B 1 210 ? 11.934 0.342 88.904 1.00 36.91 210 LEU B O 1
ATOM 4870 N N . LYS B 1 211 ? 13.689 1.620 88.252 1.00 41.19 211 LYS B N 1
ATOM 4871 C CA . LYS B 1 211 ? 13.013 2.952 88.265 1.00 48.20 211 LYS B CA 1
ATOM 4872 C C . LYS B 1 211 ? 11.689 2.806 87.491 1.00 43.61 211 LYS B C 1
ATOM 4873 O O . LYS B 1 211 ? 11.707 2.352 86.376 1.00 42.54 211 LYS B O 1
ATOM 4879 N N . GLY B 1 212 ? 10.560 2.999 88.157 1.00 44.25 212 GLY B N 1
ATOM 4880 C CA . GLY B 1 212 ? 9.237 2.976 87.513 1.00 45.97 212 GLY B CA 1
ATOM 4881 C C . GLY B 1 212 ? 8.726 1.573 87.312 1.00 48.33 212 GLY B C 1
ATOM 4882 O O . GLY B 1 212 ? 7.635 1.438 86.738 1.00 37.07 212 GLY B O 1
ATOM 4883 N N . LYS B 1 213 ? 9.449 0.539 87.754 1.00 39.34 213 LYS B N 1
ATOM 4884 C CA . LYS B 1 213 ? 8.916 -0.844 87.606 1.00 36.94 213 LYS B CA 1
ATOM 4885 C C . LYS B 1 213 ? 8.164 -1.210 88.865 1.00 33.02 213 LYS B C 1
ATOM 4886 O O . LYS B 1 213 ? 8.255 -0.461 89.881 1.00 39.17 213 LYS B O 1
ATOM 4892 N N . LYS B 1 214 ? 7.488 -2.339 88.783 1.00 31.90 214 LYS B N 1
ATOM 4893 C CA . LYS B 1 214 ? 6.455 -2.756 89.738 1.00 36.01 214 LYS B CA 1
ATOM 4894 C C . LYS B 1 214 ? 6.987 -3.827 90.705 1.00 34.39 214 LYS B C 1
ATOM 4895 O O . LYS B 1 214 ? 7.581 -4.858 90.254 1.00 34.09 214 LYS B O 1
ATOM 4901 N N . ILE B 1 215 ? 6.637 -3.667 91.970 1.00 30.54 215 ILE B N 1
ATOM 4902 C CA . ILE B 1 215 ? 6.891 -4.708 92.998 1.00 31.43 215 ILE B CA 1
ATOM 4903 C C . ILE B 1 215 ? 5.584 -5.073 93.665 1.00 31.80 215 ILE B C 1
ATOM 4904 O O . ILE B 1 215 ? 4.760 -4.187 93.916 1.00 33.50 215 ILE B O 1
ATOM 4909 N N . ALA B 1 216 ? 5.478 -6.332 94.046 1.00 29.86 216 ALA B N 1
ATOM 4910 C CA . ALA B 1 216 ? 4.459 -6.848 94.955 1.00 29.38 216 ALA B CA 1
ATOM 4911 C C . ALA B 1 216 ? 5.166 -7.441 96.150 1.00 29.33 216 ALA B C 1
ATOM 4912 O O . ALA B 1 216 ? 6.094 -8.219 95.952 1.00 31.92 216 ALA B O 1
ATOM 4914 N N . VAL B 1 217 ? 4.606 -7.251 97.320 1.00 29.80 217 VAL B N 1
ATOM 4915 C CA . VAL B 1 217 ? 5.200 -7.770 98.580 1.00 29.57 217 VAL B CA 1
ATOM 4916 C C . VAL B 1 217 ? 4.132 -8.573 99.277 1.00 31.15 217 VAL B C 1
ATOM 4917 O O . VAL B 1 217 ? 3.141 -8.005 99.622 1.00 31.35 217 VAL B O 1
ATOM 4921 N N . GLN B 1 218 ? 4.379 -9.864 99.488 1.00 28.56 218 GLN B N 1
ATOM 4922 C CA . GLN B 1 218 ? 3.541 -10.691 100.356 1.00 29.19 218 GLN B CA 1
ATOM 4923 C C . GLN B 1 218 ? 3.989 -10.546 101.804 1.00 33.02 218 GLN B C 1
ATOM 4924 O O . GLN B 1 218 ? 5.095 -11.013 102.191 1.00 33.17 218 GLN B O 1
ATOM 4930 N N . GLY B 1 219 ? 3.093 -10.021 102.617 1.00 29.52 219 GLY B N 1
ATOM 4931 C CA . GLY B 1 219 ? 3.308 -9.880 104.060 1.00 29.83 219 GLY B CA 1
ATOM 4932 C C . GLY B 1 219 ? 3.527 -8.407 104.359 1.00 28.33 219 GLY B C 1
ATOM 4933 O O . GLY B 1 219 ? 4.003 -7.692 103.457 1.00 28.34 219 GLY B O 1
ATOM 4934 N N . TYR B 1 220 ? 3.105 -7.954 105.523 1.00 27.88 220 TYR B N 1
ATOM 4935 C CA . TYR B 1 220 ? 3.161 -6.521 105.888 1.00 29.78 220 TYR B CA 1
ATOM 4936 C C . TYR B 1 220 ? 3.403 -6.392 107.375 1.00 31.74 220 TYR B C 1
ATOM 4937 O O . TYR B 1 220 ? 2.898 -5.464 108.031 1.00 33.22 220 TYR B O 1
ATOM 4946 N N . GLY B 1 221 ? 4.224 -7.301 107.882 1.00 31.87 221 GLY B N 1
ATOM 4947 C CA . GLY B 1 221 ? 4.963 -7.056 109.130 1.00 33.51 221 GLY B CA 1
ATOM 4948 C C . GLY B 1 221 ? 6.115 -6.082 108.870 1.00 31.19 221 GLY B C 1
ATOM 4949 O O . GLY B 1 221 ? 6.161 -5.443 107.812 1.00 27.90 221 GLY B O 1
ATOM 4950 N N . ASN B 1 222 ? 7.062 -6.002 109.796 1.00 30.98 222 ASN B N 1
ATOM 4951 C CA . ASN B 1 222 ? 8.195 -5.040 109.699 1.00 32.24 222 ASN B CA 1
ATOM 4952 C C . ASN B 1 222 ? 8.947 -5.268 108.378 1.00 29.20 222 ASN B C 1
ATOM 4953 O O . ASN B 1 222 ? 9.223 -4.324 107.637 1.00 27.90 222 ASN B O 1
ATOM 4958 N N . ALA B 1 223 ? 9.306 -6.507 108.076 1.00 28.70 223 ALA B N 1
ATOM 4959 C CA . ALA B 1 223 ? 10.100 -6.830 106.876 1.00 28.06 223 ALA B CA 1
ATOM 4960 C C . ALA B 1 223 ? 9.348 -6.452 105.607 1.00 23.90 223 ALA B C 1
ATOM 4961 O O . ALA B 1 223 ? 9.980 -5.932 104.666 1.00 26.85 223 ALA B O 1
ATOM 4963 N N . GLY B 1 224 ? 8.082 -6.832 105.482 1.00 30.01 224 GLY B N 1
ATOM 4964 C CA . GLY B 1 224 ? 7.300 -6.547 104.248 1.00 28.49 224 GLY B CA 1
ATOM 4965 C C . GLY B 1 224 ? 7.067 -5.067 104.058 1.00 25.16 224 GLY B C 1
ATOM 4966 O O . GLY B 1 224 ? 7.201 -4.543 102.926 1.00 26.29 224 GLY B O 1
ATOM 4967 N N . TYR B 1 225 ? 6.696 -4.394 105.129 1.00 28.44 225 TYR B N 1
ATOM 4968 C CA . TYR B 1 225 ? 6.485 -2.926 105.129 1.00 27.88 225 TYR B CA 1
ATOM 4969 C C . TYR B 1 225 ? 7.778 -2.261 104.668 1.00 31.50 225 TYR B C 1
ATOM 4970 O O . TYR B 1 225 ? 7.765 -1.457 103.738 1.00 27.30 225 TYR B O 1
ATOM 4979 N N . TYR B 1 226 ? 8.914 -2.570 105.312 1.00 29.52 226 TYR B N 1
ATOM 4980 C CA . TYR B 1 226 ? 10.164 -1.866 104.949 1.00 25.81 226 TYR B CA 1
ATOM 4981 C C . TYR B 1 226 ? 10.596 -2.278 103.555 1.00 25.66 226 TYR B C 1
ATOM 4982 O O . TYR B 1 226 ? 11.233 -1.421 102.895 1.00 26.73 226 TYR B O 1
ATOM 4991 N N . THR B 1 227 ? 10.351 -3.524 103.110 1.00 23.81 227 THR B N 1
ATOM 4992 C CA . THR B 1 227 ? 10.702 -3.930 101.713 1.00 25.90 227 THR B CA 1
ATOM 4993 C C . THR B 1 227 ? 9.946 -3.012 100.725 1.00 29.99 227 THR B C 1
ATOM 4994 O O . THR B 1 227 ? 10.563 -2.444 99.796 1.00 29.59 227 THR B O 1
ATOM 4998 N N . ALA B 1 228 ? 8.640 -2.861 100.917 1.00 29.94 228 ALA B N 1
ATOM 4999 C CA . ALA B 1 228 ? 7.812 -1.999 100.044 1.00 29.13 228 ALA B CA 1
ATOM 5000 C C . ALA B 1 228 ? 8.269 -0.539 100.168 1.00 27.60 228 ALA B C 1
ATOM 5001 O O . ALA B 1 228 ? 8.527 0.089 99.117 1.00 29.23 228 ALA B O 1
ATOM 5003 N N . LYS B 1 229 ? 8.497 -0.028 101.382 1.00 27.73 229 LYS B N 1
ATOM 5004 C CA . LYS B 1 229 ? 8.923 1.387 101.569 1.00 28.06 229 LYS B CA 1
ATOM 5005 C C . LYS B 1 229 ? 10.249 1.641 100.863 1.00 31.83 229 LYS B C 1
ATOM 5006 O O . LYS B 1 229 ? 10.386 2.669 100.158 1.00 28.53 229 LYS B O 1
ATOM 5012 N N . LEU B 1 230 ? 11.228 0.761 101.064 1.00 28.11 230 LEU B N 1
ATOM 5013 C CA . LEU B 1 230 ? 12.598 0.998 100.577 1.00 29.46 230 LEU B CA 1
ATOM 5014 C C . LEU B 1 230 ? 12.633 0.772 99.076 1.00 30.53 230 LEU B C 1
ATOM 5015 O O . LEU B 1 230 ? 13.391 1.506 98.423 1.00 30.94 230 LEU B O 1
ATOM 5020 N N . ALA B 1 231 ? 11.881 -0.197 98.538 1.00 28.21 231 ALA B N 1
ATOM 5021 C CA . ALA B 1 231 ? 11.864 -0.412 97.084 1.00 29.31 231 ALA B CA 1
ATOM 5022 C C . ALA B 1 231 ? 11.305 0.854 96.400 1.00 33.39 231 ALA B C 1
ATOM 5023 O O . ALA B 1 231 ? 11.812 1.208 95.354 1.00 32.92 231 ALA B O 1
ATOM 5025 N N . LYS B 1 232 ? 10.260 1.457 96.952 1.00 32.33 232 LYS B N 1
ATOM 5026 C CA . LYS B 1 232 ? 9.684 2.738 96.441 1.00 37.38 232 LYS B CA 1
ATOM 5027 C C . LYS B 1 232 ? 10.693 3.878 96.598 1.00 35.01 232 LYS B C 1
ATOM 5028 O O . LYS B 1 232 ? 10.953 4.547 95.615 1.00 32.93 232 LYS B O 1
ATOM 5034 N N . GLU B 1 233 ? 11.221 4.102 97.804 1.00 34.48 233 GLU B N 1
ATOM 5035 C CA . GLU B 1 233 ? 12.088 5.267 98.082 1.00 36.22 233 GLU B CA 1
ATOM 5036 C C . GLU B 1 233 ? 13.484 5.103 97.493 1.00 39.76 233 GLU B C 1
ATOM 5037 O O . GLU B 1 233 ? 13.997 6.106 96.987 1.00 35.59 233 GLU B O 1
ATOM 5043 N N . GLN B 1 234 ? 14.123 3.944 97.579 1.00 38.37 234 GLN B N 1
ATOM 5044 C CA . GLN B 1 234 ? 15.537 3.812 97.115 1.00 35.10 234 GLN B CA 1
ATOM 5045 C C . GLN B 1 234 ? 15.576 3.327 95.671 1.00 34.75 234 GLN B C 1
ATOM 5046 O O . GLN B 1 234 ? 16.409 3.775 94.955 1.00 35.10 234 GLN B O 1
ATOM 5052 N N . LEU B 1 235 ? 14.746 2.384 95.267 1.00 29.87 235 LEU B N 1
ATOM 5053 C CA . LEU B 1 235 ? 14.888 1.805 93.934 1.00 32.62 235 LEU B CA 1
ATOM 5054 C C . LEU B 1 235 ? 13.936 2.524 92.956 1.00 36.07 235 LEU B C 1
ATOM 5055 O O . LEU B 1 235 ? 13.971 2.195 91.768 1.00 34.63 235 LEU B O 1
ATOM 5060 N N . GLY B 1 236 ? 13.052 3.398 93.430 1.00 41.62 236 GLY B N 1
ATOM 5061 C CA . GLY B 1 236 ? 12.115 4.157 92.560 1.00 44.59 236 GLY B CA 1
ATOM 5062 C C . GLY B 1 236 ? 11.039 3.251 91.997 1.00 42.36 236 GLY B C 1
ATOM 5063 O O . GLY B 1 236 ? 10.527 3.506 90.915 1.00 42.99 236 GLY B O 1
ATOM 5064 N N . MET B 1 237 ? 10.682 2.195 92.707 1.00 35.73 237 MET B N 1
ATOM 5065 C CA . MET B 1 237 ? 9.682 1.252 92.158 1.00 34.66 237 MET B CA 1
ATOM 5066 C C . MET B 1 237 ? 8.276 1.730 92.518 1.00 32.17 237 MET B C 1
ATOM 5067 O O . MET B 1 237 ? 8.106 2.561 93.427 1.00 34.60 237 MET B O 1
ATOM 5072 N N . THR B 1 238 ? 7.321 1.141 91.840 1.00 32.30 238 THR B N 1
ATOM 5073 C CA . THR B 1 238 ? 5.884 1.290 92.085 1.00 34.32 238 THR B CA 1
ATOM 5074 C C . THR B 1 238 ? 5.411 0.051 92.816 1.00 31.88 238 THR B C 1
ATOM 5075 O O . THR B 1 238 ? 5.487 -1.012 92.264 1.00 37.28 238 THR B O 1
ATOM 5079 N N . VAL B 1 239 ? 4.899 0.216 94.021 1.00 32.49 239 VAL B N 1
ATOM 5080 C CA . VAL B 1 239 ? 4.417 -0.914 94.844 1.00 31.23 239 VAL B CA 1
ATOM 5081 C C . VAL B 1 239 ? 2.960 -1.132 94.471 1.00 33.78 239 VAL B C 1
ATOM 5082 O O . VAL B 1 239 ? 2.126 -0.321 94.941 1.00 34.63 239 VAL B O 1
ATOM 5086 N N . VAL B 1 240 ? 2.648 -2.155 93.695 1.00 33.26 240 VAL B N 1
ATOM 5087 C CA . VAL B 1 240 ? 1.262 -2.319 93.167 1.00 34.36 240 VAL B CA 1
ATOM 5088 C C . VAL B 1 240 ? 0.470 -3.240 94.083 1.00 36.83 240 VAL B C 1
ATOM 5089 O O . VAL B 1 240 ? -0.747 -3.254 93.973 1.00 32.39 240 VAL B O 1
ATOM 5093 N N . ALA B 1 241 ? 1.103 -3.999 94.983 1.00 30.74 241 ALA B N 1
ATOM 5094 C CA . ALA B 1 241 ? 0.345 -4.941 95.804 1.00 29.09 241 ALA B CA 1
ATOM 5095 C C . ALA B 1 241 ? 1.126 -5.261 97.065 1.00 32.44 241 ALA B C 1
ATOM 5096 O O . ALA B 1 241 ? 2.352 -5.479 96.936 1.00 28.87 241 ALA B O 1
ATOM 5098 N N . VAL B 1 242 ? 0.429 -5.294 98.186 1.00 29.87 242 VAL B N 1
ATOM 5099 C CA . VAL B 1 242 ? 0.926 -5.860 99.463 1.00 30.94 242 VAL B CA 1
ATOM 5100 C C . VAL B 1 242 ? -0.169 -6.731 100.029 1.00 31.12 242 VAL B C 1
ATOM 5101 O O . VAL B 1 242 ? -1.334 -6.580 99.619 1.00 33.21 242 VAL B O 1
ATOM 5105 N N . SER B 1 243 ? 0.154 -7.561 100.999 1.00 29.74 243 SER B N 1
ATOM 5106 C CA . SER B 1 243 ? -0.846 -8.429 101.662 1.00 29.67 243 SER B CA 1
ATOM 5107 C C . SER B 1 243 ? -0.398 -8.731 103.082 1.00 34.46 243 SER B C 1
ATOM 5108 O O . SER B 1 243 ? 0.797 -8.533 103.375 1.00 30.49 243 SER B O 1
ATOM 5111 N N . ASP B 1 244 ? -1.340 -9.189 103.901 1.00 31.51 244 ASP B N 1
ATOM 5112 C CA . ASP B 1 244 ? -1.139 -9.830 105.219 1.00 32.99 244 ASP B CA 1
ATOM 5113 C C . ASP B 1 244 ? -1.992 -11.113 105.263 1.00 33.22 244 ASP B C 1
ATOM 5114 O O . ASP B 1 244 ? -2.429 -11.540 104.187 1.00 33.57 244 ASP B O 1
ATOM 5119 N N . SER B 1 245 ? -2.175 -11.700 106.446 1.00 35.55 245 SER B N 1
ATOM 5120 C CA . SER B 1 245 ? -2.889 -12.986 106.640 1.00 44.18 245 SER B CA 1
ATOM 5121 C C . SER B 1 245 ? -4.364 -12.813 106.259 1.00 46.53 245 SER B C 1
ATOM 5122 O O . SER B 1 245 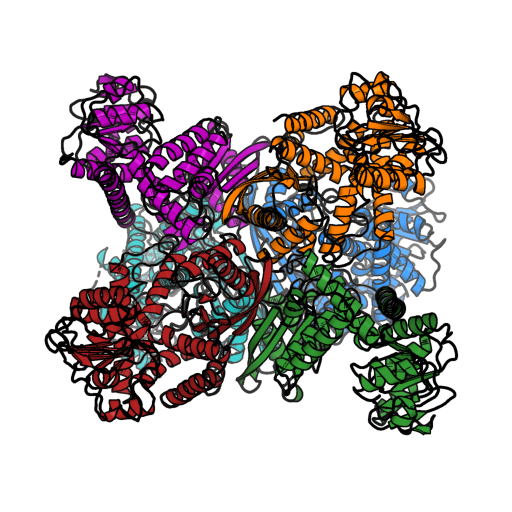? -4.956 -13.791 105.855 1.00 44.81 245 SER B O 1
ATOM 5125 N N . ARG B 1 246 ? -4.920 -11.602 106.253 1.00 48.03 246 ARG B N 1
ATOM 5126 C CA . ARG B 1 246 ? -6.376 -11.432 105.961 1.00 51.84 246 ARG B CA 1
ATOM 5127 C C . ARG B 1 246 ? -6.618 -11.057 104.501 1.00 48.23 246 ARG B C 1
ATOM 5128 O O . ARG B 1 246 ? -7.770 -10.836 104.191 1.00 56.64 246 ARG B O 1
ATOM 5136 N N . GLY B 1 247 ? -5.604 -10.993 103.634 1.00 45.13 247 GLY B N 1
ATOM 5137 C CA . GLY B 1 247 ? -5.813 -10.627 102.211 1.00 41.55 247 GLY B CA 1
ATOM 5138 C C . GLY B 1 247 ? -4.805 -9.635 101.650 1.00 37.53 247 GLY B C 1
ATOM 5139 O O . GLY B 1 247 ? -3.947 -9.140 102.380 1.00 37.81 247 GLY B O 1
ATOM 5140 N N . GLY B 1 248 ? -4.900 -9.377 100.349 1.00 36.87 248 GLY B N 1
ATOM 5141 C CA . GLY B 1 248 ? -4.060 -8.418 99.633 1.00 33.76 248 GLY B CA 1
ATOM 5142 C C . GLY B 1 248 ? -4.834 -7.234 99.104 1.00 34.17 248 GLY B C 1
ATOM 5143 O O . GLY B 1 248 ? -6.076 -7.284 99.026 1.00 35.83 248 GLY B O 1
ATOM 5144 N N . ILE B 1 249 ? -4.095 -6.238 98.645 1.00 29.21 249 ILE B N 1
ATOM 5145 C CA . ILE B 1 249 ? -4.652 -5.063 97.959 1.00 32.63 249 ILE B CA 1
ATOM 5146 C C . ILE B 1 249 ? -3.789 -4.802 96.767 1.00 35.12 249 ILE B C 1
ATOM 5147 O O . ILE B 1 249 ? -2.578 -5.104 96.802 1.00 34.53 249 ILE B O 1
ATOM 5152 N N . TYR B 1 250 ? -4.399 -4.221 95.764 1.00 33.04 250 TYR B N 1
ATOM 5153 C CA . TYR B 1 250 ? -3.804 -4.032 94.433 1.00 30.70 250 TYR B CA 1
ATOM 5154 C C . TYR B 1 250 ? -4.232 -2.680 93.942 1.00 34.70 250 TYR B C 1
ATOM 5155 O O . TYR B 1 250 ? -5.408 -2.299 94.137 1.00 37.76 250 TYR B O 1
ATOM 5164 N N . ASN B 1 251 ? -3.281 -1.977 93.384 1.00 33.69 251 ASN B N 1
ATOM 5165 C CA . ASN B 1 251 ? -3.515 -0.686 92.728 1.00 38.00 251 ASN B CA 1
ATOM 5166 C C . ASN B 1 251 ? -2.402 -0.520 91.721 1.00 43.32 251 ASN B C 1
ATOM 5167 O O . ASN B 1 251 ? -1.284 -0.215 92.121 1.00 47.04 251 ASN B O 1
ATOM 5172 N N . PRO B 1 252 ? -2.708 -0.621 90.408 1.00 45.82 252 PRO B N 1
ATOM 5173 C CA . PRO B 1 252 ? -1.683 -0.568 89.370 1.00 43.84 252 PRO B CA 1
ATOM 5174 C C . PRO B 1 252 ? -0.926 0.763 89.281 1.00 41.43 252 PRO B C 1
ATOM 5175 O O . PRO B 1 252 ? 0.112 0.778 88.682 1.00 45.69 252 PRO B O 1
ATOM 5179 N N . ASP B 1 253 ? -1.401 1.839 89.896 1.00 41.37 253 ASP B N 1
ATOM 5180 C CA . ASP B 1 253 ? -0.661 3.125 89.870 1.00 46.19 253 ASP B CA 1
ATOM 5181 C C . ASP B 1 253 ? 0.154 3.297 91.153 1.00 45.66 253 ASP B C 1
ATOM 5182 O O . ASP B 1 253 ? 0.789 4.309 91.250 1.00 42.29 253 ASP B O 1
ATOM 5187 N N . GLY B 1 254 ? 0.086 2.382 92.121 1.00 42.34 254 GLY B N 1
ATOM 5188 C CA . GLY B 1 254 ? 0.968 2.434 93.299 1.00 41.43 254 GLY B CA 1
ATOM 5189 C C . GLY B 1 254 ? 0.209 2.626 94.599 1.00 43.91 254 GLY B C 1
ATOM 5190 O O . GLY B 1 254 ? -0.855 3.284 94.598 1.00 37.20 254 GLY B O 1
ATOM 5191 N N . LEU B 1 255 ? 0.727 2.020 95.668 1.00 35.09 255 LEU B N 1
ATOM 5192 C CA . LEU B 1 255 ? 0.286 2.195 97.069 1.00 34.17 255 LEU B CA 1
ATOM 5193 C C . LEU B 1 255 ? 1.339 3.062 97.757 1.00 36.55 255 LEU B C 1
ATOM 5194 O O . LEU B 1 255 ? 2.534 2.928 97.419 1.00 37.73 255 LEU B O 1
ATOM 5199 N N . ASP B 1 256 ? 0.943 3.902 98.703 1.00 35.58 256 ASP B N 1
ATOM 5200 C CA . ASP B 1 256 ? 1.898 4.576 99.612 1.00 35.39 256 ASP B CA 1
ATOM 5201 C C . ASP B 1 256 ? 2.092 3.707 100.856 1.00 34.62 256 ASP B C 1
ATOM 5202 O O . ASP B 1 256 ? 1.175 3.578 101.690 1.00 32.61 256 ASP B O 1
ATOM 5207 N N . PRO B 1 257 ? 3.303 3.119 101.057 1.00 32.98 257 PRO B N 1
ATOM 5208 C CA . PRO B 1 257 ? 3.488 2.115 102.108 1.00 31.30 257 PRO B CA 1
ATOM 5209 C C . PRO B 1 257 ? 3.186 2.637 103.505 1.00 30.78 257 PRO B C 1
ATOM 5210 O O . PRO B 1 257 ? 2.620 1.866 104.274 1.00 30.56 257 PRO B O 1
ATOM 5214 N N . ASP B 1 258 ? 3.491 3.904 103.798 1.00 27.55 258 ASP B N 1
ATOM 5215 C CA . ASP B 1 258 ? 3.185 4.491 105.130 1.00 31.16 258 ASP B CA 1
ATOM 5216 C C . ASP B 1 258 ? 1.678 4.601 105.349 1.00 31.78 258 ASP B C 1
ATOM 5217 O O . ASP B 1 258 ? 1.223 4.344 106.494 1.00 29.61 258 ASP B O 1
ATOM 5222 N N . GLU B 1 259 ? 0.942 5.018 104.331 1.00 30.41 259 GLU B N 1
ATOM 5223 C CA . GLU B 1 259 ? -0.550 5.154 104.389 1.00 30.70 259 GLU B CA 1
ATOM 5224 C C . GLU B 1 259 ? -1.184 3.766 104.596 1.00 27.00 259 GLU B C 1
ATOM 5225 O O . GLU B 1 259 ? -2.073 3.653 105.478 1.00 26.67 259 GLU B O 1
ATOM 5231 N N . VAL B 1 260 ? -0.706 2.734 103.896 1.00 29.44 260 VAL B N 1
ATOM 5232 C CA . VAL B 1 260 ? -1.189 1.322 104.082 1.00 29.89 260 VAL B CA 1
ATOM 5233 C C . VAL B 1 260 ? -0.893 0.864 105.510 1.00 32.68 260 VAL B C 1
ATOM 5234 O O . VAL B 1 260 ? -1.752 0.277 106.146 1.00 29.70 260 VAL B O 1
ATOM 5238 N N . LEU B 1 261 ? 0.273 1.207 106.053 1.00 32.80 261 LEU B N 1
ATOM 5239 C CA . LEU B 1 261 ? 0.635 0.747 107.411 1.00 32.38 261 LEU B CA 1
ATOM 5240 C C . LEU B 1 261 ? -0.315 1.435 108.410 1.00 31.99 261 LEU B C 1
ATOM 5241 O O . LEU B 1 261 ? -0.777 0.812 109.369 1.00 29.10 261 LEU B O 1
ATOM 5246 N N . LYS B 1 262 ? -0.564 2.716 108.220 1.00 29.03 262 LYS B N 1
ATOM 5247 C CA . LYS B 1 262 ? -1.494 3.475 109.079 1.00 30.31 262 LYS B CA 1
ATOM 5248 C C . LYS B 1 262 ? -2.859 2.764 109.060 1.00 26.72 262 LYS B C 1
ATOM 5249 O O . LYS B 1 262 ? -3.455 2.534 110.141 1.00 28.77 262 LYS B O 1
ATOM 5255 N N . TRP B 1 263 ? -3.328 2.418 107.876 1.00 28.33 263 TRP B N 1
ATOM 5256 C CA . TRP B 1 263 ? -4.609 1.680 107.653 1.00 29.57 263 TRP B CA 1
ATOM 5257 C C . TRP B 1 263 ? -4.614 0.368 108.449 1.00 32.53 263 TRP B C 1
ATOM 5258 O O . TRP B 1 263 ? -5.593 0.094 109.150 1.00 30.04 263 TRP B O 1
ATOM 5269 N N . LYS B 1 264 ? -3.544 -0.417 108.340 1.00 30.39 264 LYS B N 1
ATOM 5270 C CA . LYS B 1 264 ? -3.434 -1.736 109.012 1.00 30.74 264 LYS B CA 1
ATOM 5271 C C . LYS B 1 264 ? -3.419 -1.536 110.522 1.00 31.10 264 LYS B C 1
ATOM 5272 O O . LYS B 1 264 ? -4.027 -2.342 111.227 1.00 30.28 264 LYS B O 1
ATOM 5278 N N . ARG B 1 265 ? -2.830 -0.458 111.009 1.00 34.33 265 ARG B N 1
ATOM 5279 C CA . ARG B 1 265 ? -2.855 -0.169 112.461 1.00 35.23 265 ARG B CA 1
ATOM 5280 C C . ARG B 1 265 ? -4.247 0.233 112.918 1.00 34.73 265 ARG B C 1
ATOM 5281 O O . ARG B 1 265 ? -4.591 -0.104 114.006 1.00 37.72 265 ARG B O 1
ATOM 5289 N N . GLU B 1 266 ? -4.986 1.002 112.144 1.00 30.43 266 GLU B N 1
ATOM 5290 C CA . GLU B 1 266 ? -6.361 1.392 112.516 1.00 32.08 266 GLU B CA 1
ATOM 5291 C C . GLU B 1 266 ? -7.295 0.178 112.445 1.00 34.56 266 GLU B C 1
ATOM 5292 O O . GLU B 1 266 ? -8.224 0.204 113.168 1.00 35.29 266 GLU B O 1
ATOM 5298 N N . HIS B 1 267 ? -7.161 -0.750 111.488 1.00 35.78 267 HIS B N 1
ATOM 5299 C CA . HIS B 1 267 ? -8.252 -1.711 111.196 1.00 33.82 267 HIS B CA 1
ATOM 5300 C C . HIS B 1 267 ? -7.761 -3.160 111.258 1.00 39.82 267 HIS B C 1
ATOM 5301 O O . HIS B 1 267 ? -8.611 -4.047 111.096 1.00 41.26 267 HIS B O 1
ATOM 5308 N N . GLY B 1 268 ? -6.456 -3.416 111.380 1.00 37.84 268 GLY B N 1
ATOM 5309 C CA . GLY B 1 268 ? -5.967 -4.780 111.677 1.00 37.78 268 GLY B CA 1
ATOM 5310 C C . GLY B 1 268 ? -5.423 -5.476 110.453 1.00 36.78 268 GLY B C 1
ATOM 5311 O O . GLY B 1 268 ? -4.554 -6.313 110.624 1.00 37.61 268 GLY B O 1
ATOM 5312 N N . SER B 1 269 ? -5.828 -5.053 109.255 1.00 34.61 269 SER B N 1
ATOM 5313 C CA . SER B 1 269 ? -5.382 -5.639 107.975 1.00 36.32 269 SER B CA 1
ATOM 5314 C C . SER B 1 269 ? -5.250 -4.544 106.914 1.00 36.22 269 SER B C 1
ATOM 5315 O O . SER B 1 269 ? -5.829 -3.462 107.077 1.00 35.81 269 SER B O 1
ATOM 5318 N N . VAL B 1 270 ? -4.507 -4.827 105.856 1.00 33.24 270 VAL B N 1
ATOM 5319 C CA . VAL B 1 270 ? -4.405 -3.896 104.712 1.00 35.55 270 VAL B CA 1
ATOM 5320 C C . VAL B 1 270 ? -5.738 -3.921 103.966 1.00 36.40 270 VAL B C 1
ATOM 5321 O O . VAL B 1 270 ? -6.002 -2.989 103.169 1.00 30.56 270 VAL B O 1
ATOM 5325 N N . LYS B 1 271 ? -6.544 -4.957 104.201 1.00 35.19 271 LYS B N 1
ATOM 5326 C CA . LYS B 1 271 ? -7.802 -5.195 103.453 1.00 40.32 271 LYS B CA 1
ATOM 5327 C C . LYS B 1 271 ? -8.660 -3.917 103.492 1.00 36.07 271 LYS B C 1
ATOM 5328 O O . LYS B 1 271 ? -8.746 -3.293 104.565 1.00 32.41 271 LYS B O 1
ATOM 5334 N N . ASP B 1 272 ? -9.242 -3.569 102.358 1.00 34.25 272 ASP B N 1
ATOM 5335 C CA . ASP B 1 272 ? -10.252 -2.484 102.203 1.00 36.07 272 ASP B CA 1
ATOM 5336 C C . ASP B 1 272 ? -9.594 -1.109 102.166 1.00 36.09 272 ASP B C 1
ATOM 5337 O O . ASP B 1 272 ? -10.339 -0.114 102.160 1.00 35.39 272 ASP B O 1
ATOM 5342 N N . PHE B 1 273 ? -8.271 -1.053 102.052 1.00 32.56 273 PHE B N 1
ATOM 5343 C CA . PHE B 1 273 ? -7.542 0.217 101.853 1.00 31.51 273 PHE B CA 1
ATOM 5344 C C . PHE B 1 273 ? -8.211 0.987 100.718 1.00 31.94 273 PHE B C 1
ATOM 5345 O O . PHE B 1 273 ? -8.321 0.489 99.589 1.00 31.82 273 PHE B O 1
ATOM 5353 N N . PRO B 1 274 ? -8.574 2.260 100.978 1.00 34.28 274 PRO B N 1
ATOM 5354 C CA . PRO B 1 274 ? -9.281 3.085 100.007 1.00 32.46 274 PRO B CA 1
ATOM 5355 C C . PRO B 1 274 ? -8.451 3.324 98.752 1.00 34.41 274 PRO B C 1
ATOM 5356 O O . PRO B 1 274 ? -7.254 3.565 98.871 1.00 37.00 274 PRO B O 1
ATOM 5360 N N . GLY B 1 275 ? -9.095 3.205 97.589 1.00 34.91 275 GLY B N 1
ATOM 5361 C CA . GLY B 1 275 ? -8.468 3.363 96.255 1.00 36.35 275 GLY B CA 1
ATOM 5362 C C . GLY B 1 275 ? -7.942 2.047 95.667 1.00 42.61 275 GLY B C 1
ATOM 5363 O O . GLY B 1 275 ? -7.636 2.022 94.455 1.00 43.44 275 GLY B O 1
ATOM 5364 N N . ALA B 1 276 ? -7.859 0.967 96.451 1.00 36.58 276 ALA B N 1
ATOM 5365 C CA . ALA B 1 276 ? -7.240 -0.285 96.002 1.00 37.23 276 ALA B CA 1
ATOM 5366 C C . ALA B 1 276 ? -8.333 -1.316 95.797 1.00 39.98 276 ALA B C 1
ATOM 5367 O O . ALA B 1 276 ? -9.365 -1.150 96.356 1.00 38.31 276 ALA B O 1
ATOM 5369 N N . THR B 1 277 ? -8.049 -2.381 95.068 1.00 40.50 277 THR B N 1
ATOM 5370 C CA . THR B 1 277 ? -8.902 -3.582 94.984 1.00 41.31 277 THR B CA 1
ATOM 5371 C C . THR B 1 277 ? -8.399 -4.604 95.982 1.00 42.65 277 THR B C 1
ATOM 5372 O O . THR B 1 277 ? -7.153 -4.795 96.032 1.00 41.36 277 THR B O 1
ATOM 5376 N N . ASN B 1 278 ? -9.302 -5.248 96.705 1.00 35.53 278 ASN B N 1
ATOM 5377 C CA . ASN B 1 278 ? -8.984 -6.455 97.491 1.00 38.77 278 ASN B CA 1
ATOM 5378 C C . ASN B 1 278 ? -8.667 -7.618 96.550 1.00 47.61 278 ASN B C 1
ATOM 5379 O O . ASN B 1 278 ? -9.400 -7.792 95.572 1.00 46.31 278 ASN B O 1
ATOM 5384 N N . ILE B 1 279 ? -7.576 -8.341 96.827 1.00 39.45 279 ILE B N 1
ATOM 5385 C CA . ILE B 1 279 ? -7.121 -9.519 96.036 1.00 33.36 279 ILE B CA 1
ATOM 5386 C C . ILE B 1 279 ? -6.716 -10.571 97.056 1.00 35.89 279 ILE B C 1
ATOM 5387 O O . ILE B 1 279 ? -6.569 -10.223 98.245 1.00 40.26 279 ILE B O 1
ATOM 5392 N N . THR B 1 280 ? -6.654 -11.830 96.656 1.00 35.60 280 THR B N 1
ATOM 5393 C CA . THR B 1 280 ? -6.217 -12.927 97.550 1.00 41.60 280 THR B CA 1
ATOM 5394 C C . THR B 1 280 ? -4.657 -12.959 97.581 1.00 37.63 280 THR B C 1
ATOM 5395 O O . THR B 1 280 ? -4.023 -12.330 96.737 1.00 36.24 280 THR B O 1
ATOM 5399 N N . ASN B 1 281 ? -4.062 -13.729 98.489 1.00 39.06 281 ASN B N 1
ATOM 5400 C CA . ASN B 1 281 ? -2.593 -13.942 98.517 1.00 40.92 281 ASN B CA 1
ATOM 5401 C C . ASN B 1 281 ? -2.172 -14.597 97.204 1.00 40.70 281 ASN B C 1
ATOM 5402 O O . ASN B 1 281 ? -1.179 -14.115 96.566 1.00 43.03 281 ASN B O 1
ATOM 5407 N N . GLU B 1 282 ? -2.935 -15.590 96.756 1.00 42.90 282 GLU B N 1
ATOM 5408 C CA . GLU B 1 282 ? -2.596 -16.332 95.516 1.00 40.88 282 GLU B CA 1
ATOM 5409 C C . GLU B 1 282 ? -2.576 -15.383 94.328 1.00 38.86 282 GLU B C 1
ATOM 5410 O O . GLU B 1 282 ? -1.638 -15.453 93.534 1.00 43.24 282 GLU B O 1
ATOM 5416 N N . GLU B 1 283 ? -3.539 -14.475 94.200 1.00 38.82 283 GLU B N 1
ATOM 5417 C CA . GLU B 1 283 ? -3.516 -13.546 93.036 1.00 38.41 283 GLU B CA 1
ATOM 5418 C C . GLU B 1 283 ? -2.303 -12.622 93.173 1.00 37.08 283 GLU B C 1
ATOM 5419 O O . GLU B 1 283 ? -1.771 -12.188 92.133 1.00 35.72 283 GLU B O 1
ATOM 5425 N N . LEU B 1 284 ? -1.936 -12.210 94.397 1.00 37.99 284 LEU B N 1
ATOM 5426 C CA . LEU B 1 284 ? -0.750 -11.289 94.549 1.00 34.73 284 LEU B CA 1
ATOM 5427 C C . LEU B 1 284 ? 0.476 -12.050 94.013 1.00 27.19 284 LEU B C 1
ATOM 5428 O O . LEU B 1 284 ? 1.165 -11.482 93.194 1.00 28.14 284 LEU B O 1
ATOM 5433 N N . LEU B 1 285 ? 0.635 -13.336 94.348 1.00 33.89 285 LEU B N 1
ATOM 5434 C CA . LEU B 1 285 ? 1.827 -14.132 93.913 1.00 38.20 285 LEU B CA 1
ATOM 5435 C C . LEU B 1 285 ? 1.870 -14.230 92.385 1.00 41.49 285 LEU B C 1
ATOM 5436 O O . LEU B 1 285 ? 3.021 -14.214 91.793 1.00 37.72 285 LEU B O 1
ATOM 5441 N N . GLU B 1 286 ? 0.704 -14.208 91.733 1.00 41.70 286 GLU B N 1
ATOM 5442 C CA . GLU B 1 286 ? 0.589 -14.394 90.252 1.00 44.23 286 GLU B CA 1
ATOM 5443 C C . GLU B 1 286 ? 0.645 -13.067 89.497 1.00 46.42 286 GLU B C 1
ATOM 5444 O O . GLU B 1 286 ? 0.606 -13.083 88.270 1.00 46.00 286 GLU B O 1
ATOM 5450 N N . LEU B 1 287 ? 0.884 -11.946 90.153 1.00 41.27 287 LEU B N 1
ATOM 5451 C CA . LEU B 1 287 ? 0.825 -10.659 89.430 1.00 40.39 287 LEU B CA 1
ATOM 5452 C C . LEU B 1 287 ? 2.002 -10.547 88.475 1.00 47.55 287 LEU B C 1
ATOM 5453 O O . LEU B 1 287 ? 3.071 -11.131 88.752 1.00 47.01 287 LEU B O 1
ATOM 5458 N N . GLU B 1 288 ? 1.820 -9.767 87.413 1.00 43.74 288 GLU B N 1
ATOM 5459 C CA . GLU B 1 288 ? 2.878 -9.477 86.434 1.00 46.46 288 GLU B CA 1
ATOM 5460 C C . GLU B 1 288 ? 3.652 -8.294 86.994 1.00 49.97 288 GLU B C 1
ATOM 5461 O O . GLU B 1 288 ? 3.160 -7.159 86.884 1.00 46.40 288 GLU B O 1
ATOM 5467 N N . VAL B 1 289 ? 4.804 -8.558 87.612 1.00 44.21 289 VAL B N 1
ATOM 5468 C CA . VAL B 1 289 ? 5.624 -7.503 88.280 1.00 40.92 289 VAL B CA 1
ATOM 5469 C C . VAL B 1 289 ? 7.093 -7.776 87.937 1.00 38.48 289 VAL B C 1
ATOM 5470 O O . VAL B 1 289 ? 7.414 -8.903 87.567 1.00 37.12 289 VAL B O 1
ATOM 5474 N N . ASP B 1 290 ? 7.966 -6.785 88.039 1.00 38.38 290 ASP B N 1
ATOM 5475 C CA . ASP B 1 290 ? 9.425 -7.024 87.916 1.00 41.37 290 ASP B CA 1
ATOM 5476 C C . ASP B 1 290 ? 9.922 -7.764 89.165 1.00 39.81 290 ASP B C 1
ATOM 5477 O O . ASP B 1 290 ? 10.679 -8.717 88.977 1.00 42.85 290 ASP B O 1
ATOM 5482 N N . VAL B 1 291 ? 9.425 -7.437 90.363 1.00 37.12 291 VAL B N 1
ATOM 5483 C CA . VAL B 1 291 ? 9.882 -8.064 91.640 1.00 32.94 291 VAL B CA 1
ATOM 5484 C C . VAL B 1 291 ? 8.705 -8.539 92.466 1.00 30.97 291 VAL B C 1
ATOM 5485 O O . VAL B 1 291 ? 7.807 -7.741 92.748 1.00 35.56 291 VAL B O 1
ATOM 5489 N N . LEU B 1 292 ? 8.712 -9.812 92.825 1.00 28.75 292 LEU B N 1
ATOM 5490 C CA . LEU B 1 292 ? 7.818 -10.387 93.847 1.00 29.95 292 LEU B CA 1
ATOM 5491 C C . LEU B 1 292 ? 8.676 -10.703 95.076 1.00 34.10 292 LEU B C 1
ATOM 5492 O O . LEU B 1 292 ? 9.701 -11.434 94.926 1.00 29.68 292 LEU B O 1
ATOM 5497 N N . ALA B 1 293 ? 8.279 -10.196 96.238 1.00 32.73 293 ALA B N 1
ATOM 5498 C CA . ALA B 1 293 ? 9.013 -10.360 97.513 1.00 31.83 293 ALA B CA 1
ATOM 5499 C C . ALA B 1 293 ? 8.128 -11.088 98.509 1.00 28.24 293 ALA B C 1
ATOM 5500 O O . ALA B 1 293 ? 7.264 -10.477 99.163 1.00 29.46 293 ALA B O 1
ATOM 5502 N N . PRO B 1 294 ? 8.228 -12.430 98.593 1.00 26.61 294 PRO B N 1
ATOM 5503 C CA . PRO B 1 294 ? 7.517 -13.172 99.626 1.00 28.52 294 PRO B CA 1
ATOM 5504 C C . PRO B 1 294 ? 8.158 -12.909 100.992 1.00 31.55 294 PRO B C 1
ATOM 5505 O O . PRO B 1 294 ? 9.275 -13.322 101.188 1.00 29.87 294 PRO B O 1
ATOM 5509 N N . ALA B 1 295 ? 7.450 -12.209 101.865 1.00 29.67 295 ALA B N 1
ATOM 5510 C CA . ALA B 1 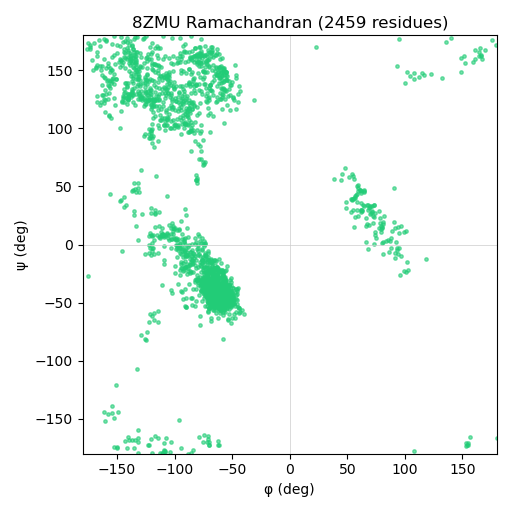295 ? 7.980 -11.689 103.130 1.00 30.46 295 ALA B CA 1
ATOM 5511 C C . ALA B 1 295 ? 7.085 -12.090 104.284 1.00 32.00 295 ALA B C 1
ATOM 5512 O O . ALA B 1 295 ? 7.067 -11.378 105.284 1.00 45.79 295 ALA B O 1
ATOM 5514 N N . ALA B 1 296 ? 6.355 -13.181 104.172 1.00 33.25 296 ALA B N 1
ATOM 5515 C CA . ALA B 1 296 ? 5.464 -13.612 105.265 1.00 35.71 296 ALA B CA 1
ATOM 5516 C C . ALA B 1 296 ? 5.809 -15.053 105.645 1.00 36.93 296 ALA B C 1
ATOM 5517 O O . ALA B 1 296 ? 6.489 -15.251 106.635 1.00 46.56 296 ALA B O 1
ATOM 5519 N N . ILE B 1 297 ? 5.311 -16.037 104.926 1.00 44.51 297 ILE B N 1
ATOM 5520 C CA . ILE B 1 297 ? 5.239 -17.408 105.505 1.00 44.69 297 ILE B CA 1
ATOM 5521 C C . ILE B 1 297 ? 5.967 -18.345 104.557 1.00 38.45 297 ILE B C 1
ATOM 5522 O O . ILE B 1 297 ? 6.201 -17.942 103.415 1.00 36.29 297 ILE B O 1
ATOM 5527 N N . GLU B 1 298 ? 6.366 -19.509 105.058 1.00 39.85 298 GLU B N 1
ATOM 5528 C CA . GLU B 1 298 ? 7.062 -20.543 104.247 1.00 44.99 298 GLU B CA 1
ATOM 5529 C C . GLU B 1 298 ? 6.099 -21.215 103.267 1.00 41.38 298 GLU B C 1
ATOM 5530 O O . GLU B 1 298 ? 4.912 -21.251 103.532 1.00 41.04 298 GLU B O 1
ATOM 5536 N N . GLU B 1 299 ? 6.638 -21.754 102.186 1.00 40.99 299 GLU B N 1
ATOM 5537 C CA . GLU B 1 299 ? 5.987 -22.719 101.253 1.00 46.91 299 GLU B CA 1
ATOM 5538 C C . GLU B 1 299 ? 4.764 -22.081 100.620 1.00 45.07 299 GLU B C 1
ATOM 5539 O O . GLU B 1 299 ? 3.738 -22.722 100.581 1.00 44.41 299 GLU B O 1
ATOM 5545 N N . VAL B 1 300 ? 4.895 -20.859 100.133 1.00 39.86 300 VAL B N 1
ATOM 5546 C CA . VAL B 1 300 ? 3.748 -20.175 99.489 1.00 40.74 300 VAL B CA 1
ATOM 5547 C C . VAL B 1 300 ? 3.899 -20.430 98.005 1.00 37.61 300 VAL B C 1
ATOM 5548 O O . VAL B 1 300 ? 2.910 -20.323 97.322 1.00 40.25 300 VAL B O 1
ATOM 5552 N N . ILE B 1 301 ? 5.110 -20.664 97.513 1.00 37.44 301 ILE B N 1
ATOM 5553 C CA . ILE B 1 301 ? 5.318 -20.987 96.068 1.00 37.66 301 ILE B CA 1
ATOM 5554 C C . ILE B 1 301 ? 5.785 -22.438 95.988 1.00 45.92 301 ILE B C 1
ATOM 5555 O O . ILE B 1 301 ? 6.863 -22.759 96.553 1.00 39.45 301 ILE B O 1
ATOM 5560 N N . THR B 1 302 ? 4.919 -23.262 95.442 1.00 48.32 302 THR B N 1
ATOM 5561 C CA . THR B 1 302 ? 5.107 -24.670 95.400 1.00 45.52 302 THR B CA 1
ATOM 5562 C C . THR B 1 302 ? 4.858 -25.241 94.064 1.00 43.20 302 THR B C 1
ATOM 5563 O O . THR B 1 302 ? 4.687 -24.555 93.096 1.00 49.66 302 THR B O 1
ATOM 5567 N N . GLU B 1 303 ? 4.805 -26.571 94.009 1.00 47.50 303 GLU B N 1
ATOM 5568 C CA . GLU B 1 303 ? 4.536 -27.285 92.767 1.00 53.94 303 GLU B CA 1
ATOM 5569 C C . GLU B 1 303 ? 3.236 -26.795 92.131 1.00 48.50 303 GLU B C 1
ATOM 5570 O O . GLU B 1 303 ? 3.187 -26.539 90.928 1.00 46.29 303 GLU B O 1
ATOM 5576 N N . LYS B 1 304 ? 2.184 -26.665 92.937 1.00 49.81 304 LYS B N 1
ATOM 5577 C CA . LYS B 1 304 ? 0.917 -26.190 92.428 1.00 54.77 304 LYS B CA 1
ATOM 5578 C C . LYS B 1 304 ? 0.833 -24.865 91.707 1.00 55.53 30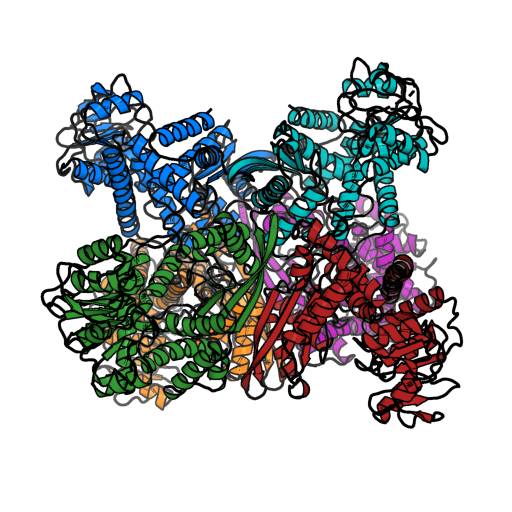4 LYS B C 1
ATOM 5579 O O . LYS B 1 304 ? 0.111 -24.749 90.751 1.00 53.87 304 LYS B O 1
ATOM 5585 N N . ASN B 1 305 ? 1.586 -23.867 92.134 1.00 52.40 305 ASN B N 1
ATOM 5586 C CA . ASN B 1 305 ? 1.401 -22.496 91.582 1.00 44.87 305 ASN B CA 1
ATOM 5587 C C . ASN B 1 305 ? 2.670 -21.987 90.912 1.00 44.67 305 ASN B C 1
ATOM 5588 O O . ASN B 1 305 ? 2.622 -20.898 90.294 1.00 41.72 305 ASN B O 1
ATOM 5593 N N . ALA B 1 306 ? 3.768 -22.747 90.941 1.00 45.80 306 ALA B N 1
ATOM 5594 C CA . ALA B 1 306 ? 5.056 -22.223 90.429 1.00 47.45 306 ALA B CA 1
ATOM 5595 C C . ALA B 1 306 ? 4.871 -21.774 88.981 1.00 43.20 306 ALA B C 1
ATOM 5596 O O . ALA B 1 306 ? 5.463 -20.719 88.579 1.00 38.82 306 ALA B O 1
ATOM 5598 N N . ASP B 1 307 ? 4.096 -22.560 88.207 1.00 49.34 307 ASP B N 1
ATOM 5599 C CA . ASP B 1 307 ? 3.854 -22.289 86.762 1.00 54.73 307 ASP B CA 1
ATOM 5600 C C . ASP B 1 307 ? 3.118 -20.934 86.575 1.00 47.62 307 ASP B C 1
ATOM 5601 O O . ASP B 1 307 ? 3.368 -20.256 85.560 1.00 42.21 307 ASP B O 1
ATOM 5606 N N . ASN B 1 308 ? 2.362 -20.445 87.565 1.00 51.46 308 ASN B N 1
ATOM 5607 C CA . ASN B 1 308 ? 1.595 -19.162 87.463 1.00 47.55 308 ASN B CA 1
ATOM 5608 C C . ASN B 1 308 ? 2.401 -17.918 87.881 1.00 51.49 308 ASN B C 1
ATOM 5609 O O . ASN B 1 308 ? 1.881 -16.776 87.681 1.00 41.53 308 ASN B O 1
ATOM 5614 N N . ILE B 1 309 ? 3.603 -18.071 88.448 1.00 41.92 309 ILE B N 1
ATOM 5615 C CA . ILE B 1 309 ? 4.403 -16.889 88.866 1.00 37.60 309 ILE B CA 1
ATOM 5616 C C . ILE B 1 309 ? 4.835 -16.211 87.575 1.00 35.14 309 ILE B C 1
ATOM 5617 O O . ILE B 1 309 ? 5.233 -16.940 86.695 1.00 43.76 309 ILE B O 1
ATOM 5622 N N . LYS B 1 310 ? 4.781 -14.879 87.488 1.00 35.47 310 LYS B N 1
ATOM 5623 C CA . LYS B 1 310 ? 5.196 -14.076 86.309 1.00 40.05 310 LYS B CA 1
ATOM 5624 C C . LYS B 1 310 ? 6.318 -13.085 86.633 1.00 41.50 310 LYS B C 1
ATOM 5625 O O . LYS B 1 310 ? 6.843 -12.497 85.707 1.00 47.73 310 LYS B O 1
ATOM 5631 N N . ALA B 1 311 ? 6.668 -12.906 87.901 1.00 40.67 311 ALA B N 1
ATOM 5632 C CA . ALA B 1 311 ? 7.784 -12.040 88.344 1.00 40.12 311 ALA B CA 1
ATOM 5633 C C . ALA B 1 311 ? 9.087 -12.440 87.645 1.00 38.08 311 ALA B C 1
ATOM 5634 O O . ALA B 1 311 ? 9.345 -13.627 87.440 1.00 43.34 311 ALA B O 1
ATOM 5636 N N . LYS B 1 312 ? 9.882 -11.459 87.294 1.00 40.38 312 LYS B N 1
ATOM 5637 C CA . LYS B 1 312 ? 11.232 -11.677 86.748 1.00 41.69 312 LYS B CA 1
ATOM 5638 C C . LYS B 1 312 ? 12.248 -11.960 87.864 1.00 40.99 312 LYS B C 1
ATOM 5639 O O . LYS B 1 312 ? 13.294 -12.520 87.558 1.00 39.26 312 LYS B O 1
ATOM 5645 N N . ILE B 1 313 ? 11.997 -11.470 89.089 1.00 39.46 313 ILE B N 1
ATOM 5646 C CA . ILE B 1 313 ? 12.889 -11.639 90.289 1.00 35.46 313 ILE B CA 1
ATOM 5647 C C . ILE B 1 313 ? 11.982 -11.994 91.449 1.00 33.65 313 ILE B C 1
ATOM 5648 O O . ILE B 1 313 ? 10.985 -11.232 91.690 1.00 33.58 313 ILE B O 1
ATOM 5653 N N . VAL B 1 314 ? 12.249 -13.133 92.071 1.00 30.42 314 VAL B N 1
ATOM 5654 C CA . VAL B 1 314 ? 11.606 -13.525 93.348 1.00 31.24 314 VAL B CA 1
ATOM 5655 C C . VAL B 1 314 ? 12.642 -13.350 94.456 1.00 34.02 314 VAL B C 1
ATOM 5656 O O . VAL B 1 314 ? 13.638 -14.125 94.482 1.00 33.15 314 VAL B O 1
ATOM 5660 N N . ALA B 1 315 ? 12.427 -12.326 95.286 1.00 31.79 315 ALA B N 1
ATOM 5661 C CA . ALA B 1 315 ? 13.303 -11.932 96.410 1.00 31.27 315 ALA B CA 1
ATOM 5662 C C . ALA B 1 315 ? 12.778 -12.656 97.638 1.00 31.02 315 ALA B C 1
ATOM 5663 O O . ALA B 1 315 ? 11.706 -12.295 98.126 1.00 32.80 315 ALA B O 1
ATOM 5665 N N . GLU B 1 316 ? 13.462 -13.706 98.070 1.00 29.37 316 GLU B N 1
ATOM 5666 C CA . GLU B 1 316 ? 12.970 -14.525 99.208 1.00 30.70 316 GLU B CA 1
ATOM 5667 C C . GLU B 1 316 ? 13.327 -13.791 100.515 1.00 31.19 316 GLU B C 1
ATOM 5668 O O . GLU B 1 316 ? 14.321 -14.143 101.150 1.00 27.86 316 GLU B O 1
ATOM 5674 N N . VAL B 1 317 ? 12.463 -12.885 100.951 1.00 27.64 317 VAL B N 1
ATOM 5675 C CA . VAL B 1 317 ? 12.640 -12.131 102.221 1.00 27.49 317 VAL B CA 1
ATOM 5676 C C . VAL B 1 317 ? 12.289 -13.014 103.419 1.00 28.60 317 VAL B C 1
ATOM 5677 O O . VAL B 1 317 ? 13.050 -13.014 104.408 1.00 28.65 317 VAL B O 1
ATOM 5681 N N . ALA B 1 318 ? 11.242 -13.818 103.324 1.00 30.12 318 ALA B N 1
ATOM 5682 C CA . ALA B 1 318 ? 10.862 -14.785 104.369 1.00 30.73 318 ALA B CA 1
ATOM 5683 C C . ALA B 1 318 ? 11.777 -16.014 104.260 1.00 29.08 318 ALA B C 1
ATOM 5684 O O . ALA B 1 318 ? 12.367 -16.200 103.203 1.00 27.12 318 ALA B O 1
ATOM 5686 N N . ASN B 1 319 ? 11.800 -16.853 105.298 1.00 29.54 319 ASN B N 1
ATOM 5687 C CA . ASN B 1 319 ? 12.639 -18.080 105.273 1.00 33.09 319 ASN B CA 1
ATOM 5688 C C . ASN B 1 319 ? 11.880 -19.218 104.582 1.00 35.01 319 ASN B C 1
ATOM 5689 O O . ASN B 1 319 ? 10.776 -19.559 105.051 1.00 34.02 319 ASN B O 1
ATOM 5694 N N . GLY B 1 320 ? 12.445 -19.768 103.503 1.00 33.07 320 GLY B N 1
ATOM 5695 C CA . GLY B 1 320 ? 11.836 -20.913 102.794 1.00 38.15 320 GLY B CA 1
ATOM 5696 C C . GLY B 1 320 ? 10.435 -20.676 102.251 1.00 37.36 320 GLY B C 1
ATOM 5697 O O . GLY B 1 320 ? 9.581 -21.547 102.490 1.00 38.65 320 GLY B O 1
ATOM 5698 N N . PRO B 1 321 ? 10.137 -19.600 101.484 1.00 38.02 321 PRO B N 1
ATOM 5699 C CA . PRO B 1 321 ? 8.807 -19.440 100.887 1.00 36.65 321 PRO B CA 1
ATOM 5700 C C . PRO B 1 321 ? 8.670 -20.208 99.563 1.00 41.23 321 PRO B C 1
ATOM 5701 O O . PRO B 1 321 ? 7.569 -20.269 99.045 1.00 38.80 321 PRO B O 1
ATOM 5705 N N . VAL B 1 322 ? 9.771 -20.773 99.053 1.00 35.34 322 VAL B N 1
ATOM 5706 C CA . VAL B 1 322 ? 9.742 -21.492 97.752 1.00 37.17 322 VAL B CA 1
ATOM 5707 C C . VAL B 1 322 ? 10.217 -22.935 97.947 1.00 39.60 322 VAL B C 1
ATOM 5708 O O . VAL B 1 322 ? 11.325 -23.115 98.487 1.00 36.44 322 VAL B O 1
ATOM 5712 N N . THR B 1 323 ? 9.404 -23.928 97.552 1.00 37.60 323 THR B N 1
ATOM 5713 C CA . THR B 1 323 ? 9.717 -25.372 97.759 1.00 38.40 323 THR B CA 1
ATOM 5714 C C . THR B 1 323 ? 10.718 -25.836 96.712 1.00 31.42 323 THR B C 1
ATOM 5715 O O . THR B 1 323 ? 10.921 -25.212 95.653 1.00 35.26 323 THR B O 1
ATOM 5719 N N . PRO B 1 324 ? 11.383 -26.978 96.971 1.00 36.16 324 PRO B N 1
ATOM 5720 C CA . PRO B 1 324 ? 12.355 -27.515 96.014 1.00 40.54 324 PRO B CA 1
ATOM 5721 C C . PRO B 1 324 ? 11.753 -27.835 94.635 1.00 40.98 324 PRO B C 1
ATOM 5722 O O . PRO B 1 324 ? 12.379 -27.495 93.652 1.00 46.40 324 PRO B O 1
ATOM 5726 N N . GLU B 1 325 ? 10.532 -28.370 94.540 1.00 45.42 325 GLU B N 1
ATOM 5727 C CA . GLU B 1 325 ? 9.917 -28.584 93.192 1.00 49.61 325 GLU B CA 1
ATOM 5728 C C . GLU B 1 325 ? 9.650 -27.229 92.528 1.00 43.96 325 GLU B C 1
ATOM 5729 O O . GLU B 1 325 ? 9.832 -27.119 91.287 1.00 42.61 325 GLU B O 1
ATOM 5735 N N . ALA B 1 326 ? 9.273 -26.196 93.287 1.00 39.91 326 ALA B N 1
ATOM 5736 C CA . ALA B 1 326 ? 9.019 -24.876 92.661 1.00 36.40 326 ALA B CA 1
ATOM 5737 C C . ALA B 1 326 ? 10.336 -24.307 92.167 1.00 36.44 326 ALA B C 1
ATOM 5738 O O . ALA B 1 326 ? 10.337 -23.656 91.096 1.00 33.21 326 ALA B O 1
ATOM 5740 N N . ASP B 1 327 ? 11.450 -24.527 92.893 1.00 36.53 327 ASP B N 1
ATOM 5741 C CA . ASP B 1 327 ? 12.775 -24.033 92.395 1.00 35.94 327 ASP B CA 1
ATOM 5742 C C . ASP B 1 327 ? 13.009 -24.426 90.918 1.00 34.69 327 ASP B C 1
ATOM 5743 O O . ASP B 1 327 ? 13.478 -23.592 90.103 1.00 35.03 327 ASP B O 1
ATOM 5748 N N . ASP B 1 328 ? 12.840 -25.705 90.590 1.00 37.30 328 ASP B N 1
ATOM 5749 C CA . ASP B 1 328 ? 13.058 -26.221 89.201 1.00 48.08 328 ASP B CA 1
ATOM 5750 C C . ASP B 1 328 ? 12.133 -25.493 88.222 1.00 40.08 328 ASP B C 1
ATOM 5751 O O . ASP B 1 328 ? 12.609 -24.983 87.213 1.00 41.77 328 ASP B O 1
ATOM 5756 N N . ILE B 1 329 ? 10.848 -25.374 88.551 1.00 47.05 329 ILE B N 1
ATOM 5757 C CA . ILE B 1 329 ? 9.905 -24.711 87.603 1.00 42.76 329 ILE B CA 1
ATOM 5758 C C . ILE B 1 329 ? 10.323 -23.263 87.406 1.00 42.71 329 ILE B C 1
ATOM 5759 O O . ILE B 1 329 ? 10.427 -22.850 86.242 1.00 42.23 329 ILE B O 1
ATOM 5764 N N . LEU B 1 330 ? 10.583 -22.497 88.475 1.00 42.52 330 LEU B N 1
ATOM 5765 C CA . LEU B 1 330 ? 10.860 -21.039 88.292 1.00 39.84 330 LEU B CA 1
ATOM 5766 C C . LEU B 1 330 ? 12.108 -20.908 87.430 1.00 34.63 330 LEU B C 1
ATOM 5767 O O . LEU B 1 330 ? 12.218 -19.978 86.537 1.00 37.06 330 LEU B O 1
ATOM 5772 N N . ARG B 1 331 ? 13.055 -21.806 87.644 1.00 40.23 331 ARG B N 1
ATOM 5773 C CA . ARG B 1 331 ? 14.332 -21.699 86.896 1.00 42.58 331 ARG B CA 1
ATOM 5774 C C . ARG B 1 331 ? 14.110 -22.066 85.425 1.00 42.11 331 ARG B C 1
ATOM 5775 O O . ARG B 1 331 ? 14.722 -21.428 84.596 1.00 43.11 331 ARG B O 1
ATOM 5783 N N . GLU B 1 332 ? 13.339 -23.117 85.145 1.00 47.73 332 GLU B N 1
ATOM 5784 C CA . GLU B 1 332 ? 12.944 -23.483 83.747 1.00 52.92 332 GLU B CA 1
ATOM 5785 C C . GLU B 1 332 ? 12.272 -22.263 83.086 1.00 49.91 332 GLU B C 1
ATOM 5786 O O . GLU B 1 332 ? 12.593 -21.997 81.923 1.00 47.70 332 GLU B O 1
ATOM 5792 N N . LYS B 1 333 ? 11.488 -21.446 83.811 1.00 48.11 333 LYS B N 1
ATOM 5793 C CA . LYS B 1 333 ? 10.831 -20.261 83.186 1.00 43.53 333 LYS B CA 1
ATOM 5794 C C . LYS B 1 333 ? 11.762 -19.062 83.084 1.00 43.34 333 LYS B C 1
ATOM 5795 O O . LYS B 1 333 ? 11.326 -18.003 82.604 1.00 42.51 333 LYS B O 1
ATOM 5801 N N . GLY B 1 334 ? 13.008 -19.167 83.530 1.00 45.21 334 GLY B N 1
ATOM 5802 C CA . GLY B 1 334 ? 13.923 -18.006 83.428 1.00 44.19 334 GLY B CA 1
ATOM 5803 C C . GLY B 1 334 ? 13.708 -16.984 84.559 1.00 39.10 334 GLY B C 1
ATOM 5804 O O . GLY B 1 334 ? 14.148 -15.853 84.423 1.00 40.17 334 GLY B O 1
ATOM 5805 N N . ILE B 1 335 ? 13.075 -17.367 85.661 1.00 40.28 335 ILE B N 1
ATOM 5806 C CA . ILE B 1 335 ? 12.847 -16.418 86.793 1.00 41.11 335 ILE B CA 1
ATOM 5807 C C . ILE B 1 335 ? 14.047 -16.500 87.752 1.00 38.05 335 ILE B C 1
ATOM 5808 O O . ILE B 1 335 ? 14.385 -17.626 88.158 1.00 37.01 335 ILE B O 1
ATOM 5813 N N . LEU B 1 336 ? 14.653 -15.360 88.087 1.00 37.85 336 LEU B N 1
ATOM 5814 C CA . LEU B 1 336 ? 15.827 -15.304 89.003 1.00 37.14 336 LEU B CA 1
ATOM 5815 C C . LEU B 1 336 ? 15.339 -15.234 90.450 1.00 35.70 336 LEU B C 1
ATOM 5816 O O . LEU B 1 336 ? 14.661 -14.231 90.821 1.00 36.82 336 LEU B O 1
ATOM 5821 N N . GLN B 1 337 ? 15.605 -16.282 91.221 1.00 33.00 337 GLN B N 1
ATOM 5822 C CA . GLN B 1 337 ? 15.391 -16.286 92.681 1.00 33.36 337 GLN B CA 1
ATOM 5823 C C . GLN B 1 337 ? 16.620 -15.756 93.408 1.00 33.98 337 GLN B C 1
ATOM 5824 O O . GLN B 1 337 ? 17.769 -16.083 93.045 1.00 31.93 337 GLN B O 1
ATOM 5830 N N . ILE B 1 338 ? 16.355 -14.942 94.415 1.00 31.37 338 ILE B N 1
ATOM 5831 C CA . ILE B 1 338 ? 17.360 -14.594 95.451 1.00 27.80 338 ILE B CA 1
ATOM 5832 C C . ILE B 1 338 ? 17.051 -15.483 96.650 1.00 30.49 338 ILE B C 1
ATOM 5833 O O . ILE B 1 338 ? 16.120 -15.235 97.416 1.00 27.73 338 ILE B O 1
ATOM 5838 N N . PRO B 1 339 ? 17.845 -16.558 96.869 1.00 28.87 339 PRO B N 1
ATOM 5839 C CA . PRO B 1 339 ? 17.522 -17.536 97.901 1.00 28.31 339 PRO B CA 1
ATOM 5840 C C . PRO B 1 339 ? 17.495 -16.835 99.260 1.00 24.91 339 PRO B C 1
ATOM 5841 O O . PRO B 1 339 ? 18.339 -15.961 99.491 1.00 27.87 339 PRO B O 1
ATOM 5845 N N . ASP B 1 340 ? 16.583 -17.286 100.106 1.00 26.78 340 ASP B N 1
ATOM 5846 C CA . ASP B 1 340 ? 16.277 -16.747 101.444 1.00 27.48 340 ASP B CA 1
ATOM 5847 C C . ASP B 1 340 ? 17.563 -16.438 102.233 1.00 30.81 340 ASP B C 1
ATOM 5848 O O . ASP B 1 340 ? 17.699 -15.290 102.600 1.00 28.10 340 ASP B O 1
ATOM 5853 N N . PHE B 1 341 ? 18.495 -17.378 102.426 1.00 26.63 341 PHE B N 1
ATOM 5854 C CA . PHE B 1 341 ? 19.628 -17.119 103.346 1.00 28.23 341 PHE B CA 1
ATOM 5855 C C . PHE B 1 341 ? 20.635 -16.134 102.753 1.00 27.41 341 PHE B C 1
ATOM 5856 O O . PHE B 1 341 ? 21.472 -15.630 103.494 1.00 31.99 341 PHE B O 1
ATOM 5864 N N . LEU B 1 342 ? 20.533 -15.776 101.487 1.00 27.81 342 LEU B N 1
ATOM 5865 C CA . LEU B 1 342 ? 21.261 -14.622 100.923 1.00 27.68 342 LEU B CA 1
ATOM 5866 C C . LEU B 1 342 ? 20.394 -13.359 101.055 1.00 27.50 342 LEU B C 1
ATOM 5867 O O . LEU B 1 342 ? 20.825 -12.344 101.614 1.00 26.21 342 LEU B O 1
ATOM 5872 N N . CYS B 1 343 ? 19.174 -13.423 100.559 1.00 28.55 343 CYS B N 1
ATOM 5873 C CA . CYS B 1 343 ? 18.277 -12.258 100.429 1.00 26.53 343 CYS B CA 1
ATOM 5874 C C . CYS B 1 343 ? 18.024 -11.625 101.786 1.00 26.48 343 CYS B C 1
ATOM 5875 O O . CYS B 1 343 ? 18.053 -10.399 101.857 1.00 26.80 343 CYS B O 1
ATOM 5878 N N . ASN B 1 344 ? 17.798 -12.439 102.825 1.00 26.22 344 ASN B N 1
ATOM 5879 C CA . ASN B 1 344 ? 17.460 -11.929 104.180 1.00 25.90 344 ASN B CA 1
ATOM 5880 C C . ASN B 1 344 ? 18.665 -11.854 105.155 1.00 25.56 344 ASN B C 1
ATOM 5881 O O . ASN B 1 344 ? 18.453 -11.566 106.322 1.00 27.94 344 ASN B O 1
ATOM 5886 N N . ALA B 1 345 ? 19.892 -11.985 104.688 1.00 25.68 345 ALA B N 1
ATOM 5887 C CA . ALA B 1 345 ? 21.133 -11.977 105.493 1.00 26.46 345 ALA B CA 1
ATOM 5888 C C . ALA B 1 345 ? 21.468 -10.588 106.057 1.00 25.73 345 ALA B C 1
ATOM 5889 O O . ALA B 1 345 ? 22.399 -10.493 106.830 1.00 25.47 345 ALA B O 1
ATOM 5891 N N . GLY B 1 346 ? 20.728 -9.549 105.700 1.00 27.16 346 GLY B N 1
ATOM 5892 C CA . GLY B 1 346 ? 20.929 -8.189 106.227 1.00 25.90 346 GLY B CA 1
ATOM 5893 C C . GLY B 1 346 ? 20.756 -8.143 107.721 1.00 23.67 346 GLY B C 1
ATOM 5894 O O . GLY B 1 346 ? 21.507 -7.419 108.398 1.00 24.38 346 GLY B O 1
ATOM 5895 N N . GLY B 1 347 ? 19.757 -8.853 108.224 1.00 22.92 347 GLY B N 1
ATOM 5896 C CA . GLY B 1 347 ? 19.464 -8.953 109.662 1.00 24.95 347 GLY B CA 1
ATOM 5897 C C . GLY B 1 347 ? 20.713 -9.384 110.439 1.00 27.43 347 GLY B C 1
ATOM 5898 O O . GLY B 1 347 ? 21.257 -8.629 111.278 1.00 23.36 347 GLY B O 1
ATOM 5899 N N . VAL B 1 348 ? 21.245 -10.537 110.124 1.00 23.95 348 VAL B N 1
ATOM 5900 C CA . VAL B 1 348 ? 22.444 -11.032 110.840 1.00 24.85 348 VAL B CA 1
ATOM 5901 C C . VAL B 1 348 ? 23.665 -10.134 110.498 1.00 24.15 348 VAL B C 1
ATOM 5902 O O . VAL B 1 348 ? 24.561 -9.975 111.335 1.00 22.90 348 VAL B O 1
ATOM 5906 N N . THR B 1 349 ? 23.718 -9.504 109.345 1.00 23.39 349 THR B N 1
ATOM 5907 C CA . THR B 1 349 ? 24.895 -8.680 108.996 1.00 25.63 349 THR B CA 1
ATOM 5908 C C . THR B 1 349 ? 24.927 -7.461 109.923 1.00 28.06 349 THR B C 1
ATOM 5909 O O . THR B 1 349 ? 26.033 -7.118 110.458 1.00 25.76 349 THR B O 1
ATOM 5913 N N . VAL B 1 350 ? 23.784 -6.793 110.105 1.00 24.78 350 VAL B N 1
ATOM 5914 C CA . VAL B 1 350 ? 23.754 -5.599 110.994 1.00 24.41 350 VAL B CA 1
ATOM 5915 C C . VAL B 1 350 ? 23.929 -6.055 112.438 1.00 23.71 350 VAL B C 1
ATOM 5916 O O . VAL B 1 350 ? 24.563 -5.350 113.234 1.00 22.83 350 VAL B O 1
ATOM 5920 N N . SER B 1 351 ? 23.493 -7.246 112.797 1.00 23.28 351 SER B N 1
ATOM 5921 C CA . SER B 1 351 ? 23.743 -7.761 114.165 1.00 25.62 351 SER B CA 1
ATOM 5922 C C . SER B 1 351 ? 25.249 -8.055 114.360 1.00 23.71 351 SER B C 1
ATOM 5923 O O . SER B 1 351 ? 25.786 -7.809 115.456 1.00 22.80 351 SER B O 1
ATOM 5926 N N . TYR B 1 352 ? 25.965 -8.447 113.317 1.00 22.52 352 TYR B N 1
ATOM 5927 C CA . TYR B 1 352 ? 27.453 -8.597 113.332 1.00 23.73 352 TYR B CA 1
ATOM 5928 C C . TYR B 1 352 ? 28.081 -7.208 113.590 1.00 21.83 352 TYR B C 1
ATOM 5929 O O . TYR B 1 352 ? 28.952 -7.066 114.430 1.00 21.63 352 TYR B O 1
ATOM 5938 N N . PHE B 1 353 ? 27.587 -6.180 112.917 1.00 22.24 353 PHE B N 1
ATOM 5939 C CA . PHE B 1 353 ? 28.089 -4.799 113.080 1.00 23.91 353 PHE B CA 1
ATOM 5940 C C . PHE B 1 353 ? 27.856 -4.329 114.506 1.00 25.18 353 PHE B C 1
ATOM 5941 O O . PHE B 1 353 ? 28.756 -3.683 115.093 1.00 26.80 353 PHE B O 1
ATOM 5949 N N . GLU B 1 354 ? 26.718 -4.674 115.078 1.00 21.95 354 GLU B N 1
ATOM 5950 C CA . GLU B 1 354 ? 26.395 -4.344 116.481 1.00 24.74 354 GLU B CA 1
ATOM 5951 C C . GLU B 1 354 ? 27.422 -4.971 117.412 1.00 26.88 354 GLU B C 1
ATOM 5952 O O . GLU B 1 354 ? 27.946 -4.273 118.311 1.00 24.38 354 GLU B O 1
ATOM 5958 N N . TRP B 1 355 ? 27.676 -6.260 117.225 1.00 21.52 355 TRP B N 1
ATOM 5959 C CA . TRP B 1 355 ? 28.622 -7.038 118.044 1.00 23.72 355 TRP B CA 1
ATOM 5960 C C . TRP B 1 355 ? 30.012 -6.402 117.898 1.00 22.77 355 TRP B C 1
ATOM 5961 O O . TRP B 1 355 ? 30.678 -6.337 118.880 1.00 21.97 355 TRP B O 1
ATOM 5972 N N . VAL B 1 356 ? 30.399 -6.008 116.692 1.00 21.50 356 VAL B N 1
ATOM 5973 C CA . VAL B 1 356 ? 31.739 -5.401 116.433 1.00 26.01 356 VAL B CA 1
ATOM 5974 C C . VAL B 1 356 ? 31.820 -4.089 117.237 1.00 27.91 356 VAL B C 1
ATOM 5975 O O . VAL B 1 356 ? 32.869 -3.812 117.861 1.00 25.17 356 VAL B O 1
ATOM 5979 N N . GLN B 1 357 ? 30.728 -3.332 117.256 1.00 23.65 357 GLN B N 1
ATOM 5980 C CA . GLN B 1 357 ? 30.671 -2.034 117.964 1.00 25.14 357 GLN B CA 1
ATOM 5981 C C . GLN B 1 357 ? 30.824 -2.287 119.439 1.00 25.27 357 GLN B C 1
ATOM 5982 O O . GLN B 1 357 ? 31.592 -1.575 120.079 1.00 27.25 357 GLN B O 1
ATOM 5988 N N . ASN B 1 358 ? 30.198 -3.346 119.913 1.00 24.05 358 ASN B N 1
ATOM 5989 C CA . ASN B 1 358 ? 30.187 -3.714 121.325 1.00 22.89 358 ASN B CA 1
ATOM 5990 C C . ASN B 1 358 ? 31.589 -4.175 121.721 1.00 29.47 358 ASN B C 1
ATOM 5991 O O . ASN B 1 358 ? 32.069 -3.732 122.784 1.00 25.82 358 ASN B O 1
ATOM 5996 N N . ILE B 1 359 ? 32.201 -5.137 121.017 1.00 28.71 359 ILE B N 1
ATOM 5997 C CA . ILE B 1 359 ? 33.502 -5.649 121.539 1.00 27.20 359 ILE B CA 1
ATOM 5998 C C . ILE B 1 359 ? 34.596 -4.578 121.370 1.00 26.67 359 ILE B C 1
ATOM 5999 O O . ILE B 1 359 ? 35.581 -4.669 122.089 1.00 26.47 359 ILE B O 1
ATOM 6004 N N . ASN B 1 360 ? 34.449 -3.617 120.465 1.00 25.13 360 ASN B N 1
ATOM 6005 C CA . ASN B 1 360 ? 35.443 -2.545 120.214 1.00 27.96 360 ASN B CA 1
ATOM 6006 C C . ASN B 1 360 ? 35.115 -1.273 121.036 1.00 29.66 360 ASN B C 1
ATOM 6007 O O . ASN B 1 360 ? 35.906 -0.329 120.953 1.00 27.60 360 ASN B O 1
ATOM 6012 N N . GLY B 1 361 ? 33.991 -1.215 121.759 1.00 25.44 361 GLY B N 1
ATOM 6013 C CA . GLY B 1 361 ? 33.591 -0.049 122.575 1.00 27.15 361 GLY B CA 1
ATOM 6014 C C . GLY B 1 361 ? 33.449 1.241 121.787 1.00 27.64 361 GLY B C 1
ATOM 6015 O O . GLY B 1 361 ? 33.698 2.353 122.322 1.00 28.55 361 GLY B O 1
ATOM 6016 N N . TYR B 1 362 ? 33.092 1.138 120.534 1.00 29.02 362 TYR B N 1
ATOM 6017 C CA . TYR B 1 362 ? 33.092 2.280 119.602 1.00 30.29 362 TYR B CA 1
ATOM 6018 C C . TYR B 1 362 ? 31.908 2.103 118.638 1.00 32.52 362 TYR B C 1
ATOM 6019 O O . TYR B 1 362 ? 31.901 1.073 117.966 1.00 27.54 362 TYR B O 1
ATOM 6028 N N . TYR B 1 363 ? 31.038 3.117 118.515 1.00 28.93 363 TYR B N 1
ATOM 6029 C CA . TYR B 1 363 ? 29.729 3.077 117.816 1.00 28.68 363 TYR B CA 1
ATOM 6030 C C . TYR B 1 363 ? 29.827 3.819 116.499 1.00 33.14 363 TYR B C 1
ATOM 6031 O O . TYR B 1 363 ? 30.566 4.796 116.357 1.00 33.54 363 TYR B O 1
ATOM 6040 N N . TRP B 1 364 ? 29.106 3.305 115.515 1.00 31.17 364 TRP B N 1
ATOM 6041 C CA . TRP B 1 364 ? 29.107 3.832 114.129 1.00 31.66 364 TRP B CA 1
ATOM 6042 C C . TRP B 1 364 ? 27.855 4.678 113.872 1.00 31.25 364 TRP B C 1
ATOM 6043 O O . TRP B 1 364 ? 26.799 4.468 114.519 1.00 29.13 364 TRP B O 1
ATOM 6054 N N . THR B 1 365 ? 27.927 5.484 112.825 1.00 33.08 365 THR B N 1
ATOM 6055 C CA . THR B 1 365 ? 26.784 6.318 112.367 1.00 34.26 365 THR B CA 1
ATOM 6056 C C . THR B 1 365 ? 25.860 5.451 111.508 1.00 36.17 365 THR B C 1
ATOM 6057 O O . THR B 1 365 ? 26.272 4.340 111.043 1.00 35.54 365 THR B O 1
ATOM 6061 N N . GLU B 1 366 ? 24.686 5.981 111.208 1.00 34.23 366 GLU B N 1
ATOM 6062 C CA . GLU B 1 366 ? 23.666 5.293 110.402 1.00 33.77 366 GLU B CA 1
ATOM 6063 C C . GLU B 1 366 ? 24.263 5.092 109.014 1.00 31.12 366 GLU B C 1
ATOM 6064 O O . GLU B 1 366 ? 24.081 4.025 108.414 1.00 31.64 366 GLU B O 1
ATOM 6070 N N . GLU B 1 367 ? 24.989 6.084 108.505 1.00 33.71 367 GLU B N 1
ATOM 6071 C CA . GLU B 1 367 ? 25.564 6.067 107.132 1.00 35.13 367 GLU B CA 1
ATOM 6072 C C . GLU B 1 367 ? 26.692 5.011 107.055 1.00 32.01 367 GLU B C 1
ATOM 6073 O O . GLU B 1 367 ? 26.820 4.377 106.007 1.00 30.00 367 GLU B O 1
ATOM 6079 N N . GLU B 1 368 ? 27.515 4.848 108.103 1.00 34.03 368 GLU B N 1
ATOM 6080 C CA . GLU B 1 368 ? 28.614 3.842 108.144 1.00 32.70 368 GLU B CA 1
ATOM 6081 C C . GLU B 1 368 ? 27.968 2.442 108.120 1.00 31.99 368 GLU B C 1
ATOM 6082 O O . GLU B 1 368 ? 28.360 1.615 107.274 1.00 32.75 368 GLU B O 1
ATOM 6088 N N . VAL B 1 369 ? 26.988 2.190 108.978 1.00 30.72 369 VAL B N 1
ATOM 6089 C CA . VAL B 1 369 ? 26.252 0.889 108.982 1.00 30.30 369 VAL B CA 1
ATOM 6090 C C . VAL B 1 369 ? 25.701 0.628 107.578 1.00 30.01 369 VAL B C 1
ATOM 6091 O O . VAL B 1 369 ? 25.933 -0.468 107.039 1.00 31.52 369 VAL B O 1
ATOM 6095 N N . ARG B 1 370 ? 25.073 1.622 106.948 1.00 28.94 370 ARG B N 1
ATOM 6096 C CA . ARG B 1 370 ? 24.406 1.414 105.659 1.00 29.38 370 ARG B CA 1
ATOM 6097 C C . ARG B 1 370 ? 25.447 1.090 104.588 1.00 30.74 370 ARG B C 1
ATOM 6098 O O . ARG B 1 370 ? 25.193 0.218 103.781 1.00 30.57 370 ARG B O 1
ATOM 6106 N N . GLU B 1 371 ? 26.551 1.821 104.495 1.00 31.07 371 GLU B N 1
ATOM 6107 C CA . GLU B 1 371 ? 27.531 1.580 103.384 1.00 33.76 371 GLU B CA 1
ATOM 6108 C C . GLU B 1 371 ? 28.197 0.206 103.584 1.00 26.94 371 GLU B C 1
ATOM 6109 O O . GLU B 1 371 ? 28.449 -0.456 102.584 1.00 26.42 371 GLU B O 1
ATOM 6115 N N . LYS B 1 372 ? 28.431 -0.232 104.829 1.00 28.41 372 LYS B N 1
ATOM 6116 C CA . LYS B 1 372 ? 29.119 -1.534 105.080 1.00 29.59 372 LYS B CA 1
ATOM 6117 C C . LYS B 1 372 ? 28.151 -2.655 104.736 1.00 27.55 372 LYS B C 1
ATOM 6118 O O . LYS B 1 372 ? 28.607 -3.638 104.222 1.00 26.58 372 LYS B O 1
ATOM 6124 N N . LEU B 1 373 ? 26.865 -2.465 105.018 1.00 26.89 373 LEU B N 1
ATOM 6125 C CA . LEU B 1 373 ? 25.820 -3.472 104.733 1.00 26.08 373 LEU B CA 1
ATOM 6126 C C . LEU B 1 373 ? 25.733 -3.611 103.218 1.00 24.96 373 LEU B C 1
ATOM 6127 O O . LEU B 1 373 ? 25.707 -4.709 102.724 1.00 24.72 373 LEU B O 1
ATOM 6132 N N . ASP B 1 374 ? 25.733 -2.497 102.511 1.00 28.04 374 ASP B N 1
ATOM 6133 C CA . ASP B 1 374 ? 25.700 -2.431 101.031 1.00 28.46 374 ASP B CA 1
ATOM 6134 C C . ASP B 1 374 ? 26.894 -3.198 100.442 1.00 31.51 374 ASP B C 1
ATOM 6135 O O . ASP B 1 374 ? 26.677 -4.075 99.590 1.00 29.25 374 ASP B O 1
ATOM 6140 N N . LYS B 1 375 ? 28.119 -2.889 100.856 1.00 29.31 375 LYS B N 1
ATOM 6141 C CA . LYS B 1 375 ? 29.309 -3.620 100.311 1.00 34.77 375 LYS B CA 1
ATOM 6142 C C . LYS B 1 375 ? 29.169 -5.137 100.544 1.00 29.31 375 LYS B C 1
ATOM 6143 O O . LYS B 1 375 ? 29.403 -5.913 99.616 1.00 25.89 375 LYS B O 1
ATOM 6149 N N . LYS B 1 376 ? 28.796 -5.553 101.743 1.00 28.80 376 LYS B N 1
ATOM 6150 C CA . LYS B 1 376 ? 28.705 -6.974 102.066 1.00 30.32 376 LYS B CA 1
ATOM 6151 C C . LYS B 1 376 ? 27.606 -7.657 101.263 1.00 30.58 376 LYS B C 1
ATOM 6152 O O . LYS B 1 376 ? 27.853 -8.757 100.784 1.00 26.12 376 LYS B O 1
ATOM 6158 N N . MET B 1 377 ? 26.388 -7.092 101.233 1.00 26.86 377 MET B N 1
ATOM 6159 C CA . MET B 1 377 ? 25.282 -7.754 100.517 1.00 27.47 377 MET B CA 1
ATOM 6160 C C . MET B 1 377 ? 25.606 -7.783 99.022 1.00 28.86 377 MET B C 1
ATOM 6161 O O . MET B 1 377 ? 25.326 -8.824 98.406 1.00 28.46 377 MET B O 1
ATOM 6166 N N . THR B 1 378 ? 26.198 -6.709 98.469 1.00 26.19 378 THR B N 1
ATOM 6167 C CA . THR B 1 378 ? 26.595 -6.632 97.037 1.00 27.72 378 THR B CA 1
ATOM 6168 C C . THR B 1 378 ? 27.642 -7.706 96.727 1.00 28.97 378 THR B C 1
ATOM 6169 O O . THR B 1 378 ? 27.425 -8.521 95.836 1.00 31.11 378 THR B O 1
ATOM 6173 N N . LYS B 1 379 ? 28.719 -7.796 97.487 1.00 29.88 379 LYS B N 1
ATOM 6174 C CA . LYS B 1 379 ? 29.718 -8.858 97.241 1.00 30.58 379 LYS B CA 1
ATOM 6175 C C . LYS B 1 379 ? 29.088 -10.248 97.372 1.00 30.37 379 LYS B C 1
ATOM 6176 O O . LYS B 1 379 ? 29.393 -11.109 96.536 1.00 29.85 379 LYS B O 1
ATOM 6182 N N . ALA B 1 380 ? 28.232 -10.503 98.361 1.00 29.09 380 ALA B N 1
ATOM 6183 C CA . ALA B 1 380 ? 27.649 -11.842 98.535 1.00 26.04 380 ALA B CA 1
ATOM 6184 C C . ALA B 1 380 ? 26.765 -12.149 97.321 1.00 29.40 380 ALA B C 1
ATOM 6185 O O . ALA B 1 380 ? 26.795 -13.271 96.814 1.00 27.38 380 ALA B O 1
ATOM 6187 N N . PHE B 1 381 ? 25.957 -11.196 96.873 1.00 30.18 381 PHE B N 1
ATOM 6188 C CA . PHE B 1 381 ? 25.069 -11.444 95.705 1.00 30.54 381 PHE B CA 1
ATOM 6189 C C . PHE B 1 381 ? 25.938 -11.871 94.509 1.00 30.31 381 PHE B C 1
ATOM 6190 O O . PHE B 1 381 ? 25.632 -12.874 93.887 1.00 30.20 381 PHE B O 1
ATOM 6198 N N . TRP B 1 382 ? 26.999 -11.131 94.207 1.00 32.81 382 TRP B N 1
ATOM 6199 C CA . TRP B 1 382 ? 27.850 -11.408 93.025 1.00 38.61 382 TRP B CA 1
ATOM 6200 C C . TRP B 1 382 ? 28.561 -12.756 93.154 1.00 39.56 382 TRP B C 1
ATOM 6201 O O . TRP B 1 382 ? 28.615 -13.420 92.141 1.00 34.53 382 TRP B O 1
ATOM 6212 N N . GLU B 1 383 ? 29.030 -13.163 94.339 1.00 33.08 383 GLU B N 1
ATOM 6213 C CA . GLU B 1 383 ? 29.640 -14.513 94.503 1.00 36.39 383 GLU B CA 1
ATOM 6214 C C . GLU B 1 383 ? 28.592 -15.559 94.174 1.00 33.93 383 GLU B C 1
ATOM 6215 O O . GLU B 1 383 ? 28.893 -16.490 93.419 1.00 35.16 383 GLU B O 1
ATOM 6221 N N . VAL B 1 384 ? 27.385 -15.432 94.728 1.00 28.66 384 VAL B N 1
ATOM 6222 C CA . VAL B 1 384 ? 26.340 -16.454 94.484 1.00 29.86 384 VAL B CA 1
ATOM 6223 C C . VAL B 1 384 ? 25.924 -16.412 92.993 1.00 30.02 384 VAL B C 1
ATOM 6224 O O . VAL B 1 384 ? 25.869 -17.479 92.402 1.00 30.87 384 VAL B O 1
ATOM 6228 N N . TYR B 1 385 ? 25.621 -15.253 92.405 1.00 33.43 385 TYR B N 1
ATOM 6229 C CA . TYR B 1 385 ? 25.195 -15.171 90.982 1.00 34.50 385 TYR B CA 1
ATOM 6230 C C . TYR B 1 385 ? 26.283 -15.736 90.023 1.00 32.87 385 TYR B C 1
ATOM 6231 O O . TYR B 1 385 ? 25.947 -16.571 89.207 1.00 32.05 385 TYR B O 1
ATOM 6240 N N . ASN B 1 386 ? 27.538 -15.310 90.170 1.00 35.42 386 ASN B N 1
ATOM 6241 C CA . ASN B 1 386 ? 28.732 -15.776 89.403 1.00 35.90 386 ASN B CA 1
ATOM 6242 C C . ASN B 1 386 ? 28.908 -17.278 89.540 1.00 38.78 386 ASN B C 1
ATOM 6243 O O . ASN B 1 386 ? 29.087 -17.921 88.489 1.00 39.51 386 ASN B O 1
ATOM 6248 N N . THR B 1 387 ? 28.730 -17.846 90.731 1.00 32.08 387 THR B N 1
ATOM 6249 C CA . THR B 1 387 ? 28.822 -19.307 90.919 1.00 32.95 387 THR B CA 1
ATOM 6250 C C . THR B 1 387 ? 27.711 -19.999 90.130 1.00 37.56 387 THR B C 1
ATOM 6251 O O . THR B 1 387 ? 27.955 -21.081 89.572 1.00 33.54 387 THR B O 1
ATOM 6255 N N . HIS B 1 388 ? 26.502 -19.458 90.189 1.00 34.59 388 HIS B N 1
ATOM 6256 C CA . HIS B 1 388 ? 25.309 -20.031 89.516 1.00 38.80 388 HIS B CA 1
ATOM 6257 C C . HIS B 1 388 ? 25.518 -19.994 87.989 1.00 36.90 388 HIS B C 1
ATOM 6258 O O . HIS B 1 388 ? 25.244 -21.003 87.371 1.00 36.52 388 HIS B O 1
ATOM 6265 N N . LYS B 1 389 ? 26.073 -18.914 87.441 1.00 39.25 389 LYS B N 1
ATOM 6266 C CA . LYS B 1 389 ? 26.429 -18.778 85.994 1.00 48.69 389 LYS B CA 1
ATOM 6267 C C . LYS B 1 389 ? 27.590 -19.724 85.645 1.00 51.54 389 LYS B C 1
ATOM 6268 O O . LYS B 1 389 ? 27.469 -20.460 84.691 1.00 45.91 389 LYS B O 1
ATOM 6274 N N . ASP B 1 390 ? 28.671 -19.719 86.418 1.00 51.13 390 ASP B N 1
ATOM 6275 C CA . ASP B 1 390 ? 29.887 -20.493 86.073 1.00 49.42 390 ASP B CA 1
ATOM 6276 C C . ASP B 1 390 ? 29.628 -21.993 86.164 1.00 49.05 390 ASP B C 1
ATOM 6277 O O . ASP B 1 390 ? 30.247 -22.681 85.377 1.00 49.11 390 ASP B O 1
ATOM 6282 N N . LYS B 1 391 ? 28.797 -22.489 87.078 1.00 44.61 391 LYS B N 1
ATOM 6283 C CA . LYS B 1 391 ? 28.595 -23.947 87.247 1.00 42.70 391 LYS B CA 1
ATOM 6284 C C . LYS B 1 391 ? 27.268 -24.372 86.626 1.00 40.65 391 LYS B C 1
ATOM 6285 O O . LYS B 1 391 ? 26.991 -25.551 86.639 1.00 41.17 391 LYS B O 1
ATOM 6291 N N . ASN B 1 392 ? 26.479 -23.441 86.107 1.00 41.79 392 ASN B N 1
ATOM 6292 C CA . ASN B 1 392 ? 25.175 -23.777 85.499 1.00 41.74 392 ASN B CA 1
ATOM 6293 C C . ASN B 1 392 ? 24.342 -24.548 86.523 1.00 40.69 392 ASN B C 1
ATOM 6294 O O . ASN B 1 392 ? 23.941 -25.686 86.246 1.00 38.95 392 ASN B O 1
ATOM 6299 N N . ILE B 1 393 ? 24.078 -23.925 87.678 1.00 36.20 393 ILE B N 1
ATOM 6300 C CA . ILE B 1 393 ? 23.209 -24.461 88.767 1.00 36.00 393 ILE B CA 1
ATOM 6301 C C . ILE B 1 393 ? 22.235 -23.358 89.252 1.00 30.99 393 ILE B C 1
ATOM 6302 O O . ILE B 1 393 ? 22.498 -22.158 89.064 1.00 33.99 393 ILE B O 1
ATOM 6307 N N . HIS B 1 394 ? 21.128 -23.784 89.836 1.00 33.07 394 HIS B N 1
ATOM 6308 C CA . HIS B 1 394 ? 20.133 -22.942 90.539 1.00 37.48 394 HIS B CA 1
ATOM 6309 C C . HIS B 1 394 ? 20.853 -22.039 91.570 1.00 40.37 394 HIS B C 1
ATOM 6310 O O . HIS B 1 394 ? 21.806 -22.521 92.255 1.00 36.30 394 HIS B O 1
ATOM 6317 N N . MET B 1 395 ? 20.447 -20.777 91.645 1.00 34.26 395 MET B N 1
ATOM 6318 C CA . MET B 1 395 ? 20.901 -19.777 92.642 1.00 34.46 395 MET B CA 1
ATOM 6319 C C . MET B 1 395 ? 20.921 -20.368 94.057 1.00 32.24 395 MET B C 1
ATOM 6320 O O . MET B 1 395 ? 21.843 -20.018 94.828 1.00 33.52 395 MET B O 1
ATOM 6325 N N . ARG B 1 396 ? 19.969 -21.218 94.412 1.00 29.01 396 ARG B N 1
ATOM 6326 C CA . ARG B 1 396 ? 19.929 -21.775 95.787 1.00 29.67 396 ARG B CA 1
ATOM 6327 C C . ARG B 1 396 ? 21.124 -22.723 95.980 1.00 35.25 396 ARG B C 1
ATOM 6328 O O . ARG B 1 396 ? 21.753 -22.668 97.036 1.00 30.66 396 ARG B O 1
ATOM 6336 N N . ASP B 1 397 ? 21.426 -23.552 94.990 1.00 34.22 397 ASP B N 1
ATOM 6337 C CA . ASP B 1 397 ? 22.583 -24.465 95.041 1.00 30.94 397 ASP B CA 1
ATOM 6338 C C . ASP B 1 397 ? 23.860 -23.633 95.052 1.00 29.02 397 ASP B C 1
ATOM 6339 O O . ASP B 1 397 ? 24.811 -23.977 95.769 1.00 28.02 397 ASP B O 1
ATOM 6344 N N . ALA B 1 398 ? 23.935 -22.604 94.255 1.00 26.68 398 ALA B N 1
ATOM 6345 C CA . ALA B 1 398 ? 25.099 -21.720 94.276 1.00 30.35 398 ALA B CA 1
ATOM 6346 C C . ALA B 1 398 ? 25.305 -21.116 95.673 1.00 30.82 398 ALA B C 1
ATOM 6347 O O . ALA B 1 398 ? 26.460 -20.922 96.042 1.00 28.25 398 ALA B O 1
ATOM 6349 N N . ALA B 1 399 ? 24.238 -20.761 96.368 1.00 28.89 399 ALA B N 1
ATOM 6350 C CA . ALA B 1 399 ? 24.299 -20.155 97.703 1.00 29.91 399 ALA B CA 1
ATOM 6351 C C . ALA B 1 399 ? 24.905 -21.181 98.657 1.00 28.98 399 ALA B C 1
ATOM 6352 O O . ALA B 1 399 ? 25.819 -20.799 99.389 1.00 25.40 399 ALA B O 1
ATOM 6354 N N . TYR B 1 400 ? 24.499 -22.433 98.589 1.00 28.94 400 TYR B N 1
ATOM 6355 C CA . TYR B 1 400 ? 25.069 -23.512 99.432 1.00 28.84 400 TYR B CA 1
ATOM 6356 C C . TYR B 1 400 ? 26.531 -23.686 99.087 1.00 30.90 400 TYR B C 1
ATOM 6357 O O . TYR B 1 400 ? 27.340 -23.849 99.976 1.00 32.74 400 TYR B O 1
ATOM 6366 N N . VAL B 1 401 ? 26.862 -23.625 97.816 1.00 29.04 401 VAL B N 1
ATOM 6367 C CA . VAL B 1 401 ? 28.243 -23.878 97.374 1.00 29.19 401 VAL B CA 1
ATOM 6368 C C . VAL B 1 401 ? 29.135 -22.809 98.004 1.00 32.02 401 VAL B C 1
ATOM 6369 O O . VAL B 1 401 ? 30.173 -23.181 98.559 1.00 28.99 401 VAL B O 1
ATOM 6373 N N . VAL B 1 402 ? 28.765 -21.532 97.921 1.00 30.77 402 VAL B N 1
ATOM 6374 C CA . VAL B 1 402 ? 29.536 -20.392 98.496 1.00 29.34 402 VAL B CA 1
ATOM 6375 C C . VAL B 1 402 ? 29.683 -20.543 100.026 1.00 29.36 402 VAL B C 1
ATOM 6376 O O . VAL B 1 402 ? 30.824 -20.455 100.549 1.00 33.62 402 VAL B O 1
ATOM 6380 N N . ALA B 1 403 ? 28.594 -20.840 100.709 1.00 26.31 403 ALA B N 1
ATOM 6381 C CA . ALA B 1 403 ? 28.493 -20.955 102.177 1.00 27.12 403 ALA B CA 1
ATOM 6382 C C . ALA B 1 403 ? 29.200 -22.206 102.681 1.00 27.68 403 ALA B C 1
ATOM 6383 O O . ALA B 1 403 ? 30.022 -22.099 103.618 1.00 26.50 403 ALA B O 1
ATOM 6385 N N . VAL B 1 404 ? 28.788 -23.368 102.203 1.00 24.25 404 VAL B N 1
ATOM 6386 C CA . VAL B 1 404 ? 29.301 -24.643 102.731 1.00 27.64 404 VAL B CA 1
ATOM 6387 C C . VAL B 1 404 ? 30.807 -24.703 102.463 1.00 25.60 404 VAL B C 1
ATOM 6388 O O . VAL B 1 404 ? 31.481 -25.264 103.298 1.00 27.61 404 VAL B O 1
ATOM 6392 N N . SER B 1 405 ? 31.293 -24.196 101.331 1.00 28.77 405 SER B N 1
ATOM 6393 C CA . SER B 1 405 ? 32.731 -24.164 101.001 1.00 29.88 405 SER B CA 1
ATOM 6394 C C . SER B 1 405 ? 33.491 -23.463 102.123 1.00 28.50 405 SER B C 1
ATOM 6395 O O . SER B 1 405 ? 34.579 -23.957 102.477 1.00 27.04 405 SER B O 1
ATOM 6398 N N . ARG B 1 406 ? 33.006 -22.313 102.590 1.00 26.22 406 ARG B N 1
ATOM 6399 C CA . ARG B 1 406 ? 33.709 -21.539 103.645 1.00 26.95 406 ARG B CA 1
ATOM 6400 C C . ARG B 1 406 ? 33.709 -22.328 104.942 1.00 22.10 406 ARG B C 1
ATOM 6401 O O . ARG B 1 406 ? 34.769 -22.364 105.567 1.00 25.14 406 ARG B O 1
ATOM 6409 N N . VAL B 1 407 ? 32.598 -22.953 105.311 1.00 20.64 407 VAL B N 1
ATOM 6410 C CA . VAL B 1 407 ? 32.477 -23.696 106.587 1.00 20.06 407 VAL B CA 1
ATOM 6411 C C . VAL B 1 407 ? 33.397 -24.906 106.510 1.00 23.03 407 VAL B C 1
ATOM 6412 O O . VAL B 1 407 ? 34.202 -25.134 107.435 1.00 21.18 407 VAL B O 1
ATOM 6416 N N . TYR B 1 408 ? 33.353 -25.632 105.402 1.00 24.20 408 TYR B N 1
ATOM 6417 C CA . TYR B 1 408 ? 34.186 -26.846 105.164 1.00 23.38 408 TYR B CA 1
ATOM 6418 C C . TYR B 1 408 ? 35.677 -26.481 105.240 1.00 22.29 408 TYR B C 1
ATOM 6419 O O . TYR B 1 408 ? 36.455 -27.227 105.847 1.00 22.69 408 TYR B O 1
ATOM 6428 N N . GLN B 1 409 ? 36.071 -25.407 104.575 1.00 20.70 409 GLN B N 1
ATOM 6429 C CA . GLN B 1 409 ? 37.473 -24.937 104.571 1.00 25.71 409 GLN B CA 1
ATOM 6430 C C . GLN B 1 409 ? 37.953 -24.634 106.006 1.00 26.16 409 GLN B C 1
ATOM 6431 O O . GLN B 1 409 ? 39.063 -25.109 106.415 1.00 21.43 409 GLN B O 1
ATOM 6437 N N . ALA B 1 410 ? 37.124 -23.986 106.805 1.00 25.20 410 ALA B N 1
ATOM 6438 C CA . ALA B 1 410 ? 37.464 -23.703 108.223 1.00 23.07 410 ALA B CA 1
ATOM 6439 C C . ALA B 1 410 ? 37.613 -25.004 108.989 1.00 21.69 410 ALA B C 1
ATOM 6440 O O . ALA B 1 410 ? 38.559 -25.132 109.797 1.00 20.23 410 ALA B O 1
ATOM 6442 N N . MET B 1 411 ? 36.718 -25.963 108.788 1.00 21.98 411 MET B N 1
ATOM 6443 C CA . MET B 1 411 ? 36.820 -27.265 109.469 1.00 20.84 411 MET B CA 1
ATOM 6444 C C . MET B 1 411 ? 38.115 -27.970 109.038 1.00 21.11 411 MET B C 1
ATOM 6445 O O . MET B 1 411 ? 38.796 -28.559 109.906 1.00 23.96 411 MET B O 1
ATOM 6450 N N . LYS B 1 412 ? 38.468 -27.937 107.751 1.00 22.05 412 LYS B N 1
ATOM 6451 C CA . LYS B 1 412 ? 39.736 -28.565 107.312 1.00 24.39 412 LYS B CA 1
ATOM 6452 C C . LYS B 1 412 ? 40.927 -27.829 107.972 1.00 24.79 412 LYS B C 1
ATOM 6453 O O . LYS B 1 412 ? 41.887 -28.465 108.382 1.00 21.30 412 LYS B O 1
ATOM 6459 N N . ASP B 1 413 ? 40.920 -26.511 108.009 1.00 23.57 413 ASP B N 1
ATOM 6460 C CA . ASP B 1 413 ? 42.110 -25.745 108.475 1.00 24.72 413 ASP B CA 1
ATOM 6461 C C . ASP B 1 413 ? 42.298 -25.862 109.990 1.00 20.33 413 ASP B C 1
ATOM 6462 O O . ASP B 1 413 ? 43.474 -25.616 110.493 1.00 22.28 413 ASP B O 1
ATOM 6467 N N . ARG B 1 414 ? 41.253 -26.247 110.701 1.00 20.96 414 ARG B N 1
ATOM 6468 C CA . ARG B 1 414 ? 41.347 -26.585 112.148 1.00 20.57 414 ARG B CA 1
ATOM 6469 C C . ARG B 1 414 ? 41.768 -28.034 112.375 1.00 21.35 414 ARG B C 1
ATOM 6470 O O . ARG B 1 414 ? 42.054 -28.358 113.503 1.00 23.05 414 ARG B O 1
ATOM 6478 N N . GLY B 1 415 ? 41.735 -28.895 111.354 1.00 22.69 415 GLY B N 1
ATOM 6479 C CA . GLY B 1 415 ? 41.973 -30.337 111.529 1.00 21.20 415 GLY B CA 1
ATOM 6480 C C . GLY B 1 415 ? 40.762 -31.049 112.059 1.00 24.01 415 GLY B C 1
ATOM 6481 O O . GLY B 1 415 ? 40.898 -32.203 112.469 1.00 22.52 415 GLY B O 1
ATOM 6482 N N . TRP B 1 416 ? 39.568 -30.465 112.012 1.00 23.06 416 TRP B N 1
ATOM 6483 C CA . TRP B 1 416 ? 38.363 -31.181 112.472 1.00 21.11 416 TRP B CA 1
ATOM 6484 C C . TRP B 1 416 ? 38.109 -32.382 111.543 1.00 24.66 416 TRP B C 1
ATOM 6485 O O . TRP B 1 416 ? 37.830 -33.457 112.022 1.00 24.98 416 TRP B O 1
ATOM 6496 N N . VAL B 1 417 ? 38.255 -32.170 110.249 1.00 24.43 417 VAL B N 1
ATOM 6497 C CA . VAL B 1 417 ? 38.139 -33.230 109.219 1.00 29.18 417 VAL B CA 1
ATOM 6498 C C . VAL B 1 417 ? 39.448 -33.182 108.458 1.00 34.79 417 VAL B C 1
ATOM 6499 O O . VAL B 1 417 ? 40.030 -32.081 108.371 1.00 34.25 417 VAL B O 1
ATOM 6503 N N . LYS B 1 418 ? 39.968 -34.355 108.088 1.00 37.53 418 LYS B N 1
ATOM 6504 C CA . LYS B 1 418 ? 41.349 -34.498 107.542 1.00 38.94 418 LYS B CA 1
ATOM 6505 C C . LYS B 1 418 ? 41.230 -34.314 106.040 1.00 37.90 418 LYS B C 1
ATOM 6506 O O . LYS B 1 418 ? 42.272 -34.147 105.429 1.00 44.06 418 LYS B O 1
ATOM 6512 N N . LYS B 1 419 ? 40.010 -34.261 105.510 1.00 37.89 419 LYS B N 1
ATOM 6513 C CA . LYS B 1 419 ? 39.816 -34.084 104.052 1.00 46.61 419 LYS B CA 1
ATOM 6514 C C . LYS B 1 419 ? 38.380 -33.673 103.774 1.00 43.68 419 LYS B C 1
ATOM 6515 O O . LYS B 1 419 ? 38.175 -33.176 102.655 1.00 40.71 419 LYS B O 1
ATOM 6522 N N . ASP C 1 5 ? 27.903 16.738 152.416 1.00 58.59 5 ASP C N 1
ATOM 6523 C CA . ASP C 1 5 ? 27.599 18.197 151.992 1.00 60.49 5 ASP C CA 1
ATOM 6524 C C . ASP C 1 5 ? 28.057 18.518 150.562 1.00 51.19 5 ASP C C 1
ATOM 6525 O O . ASP C 1 5 ? 27.268 19.108 149.821 1.00 44.20 5 ASP C O 1
ATOM 6530 N N . PRO C 1 6 ? 29.319 18.259 150.106 1.00 42.70 6 PRO C N 1
ATOM 6531 C CA . PRO C 1 6 ? 29.568 18.157 148.658 1.00 45.08 6 PRO C CA 1
ATOM 6532 C C . PRO C 1 6 ? 28.568 17.173 148.002 1.00 33.78 6 PRO C C 1
ATOM 6533 O O . PRO C 1 6 ? 27.980 17.518 146.986 1.00 37.40 6 PRO C O 1
ATOM 6537 N N . PHE C 1 7 ? 28.372 16.010 148.620 1.00 37.03 7 PHE C N 1
ATOM 6538 C CA . PHE C 1 7 ? 27.475 14.941 148.081 1.00 38.66 7 PHE C CA 1
ATOM 6539 C C . PHE C 1 7 ? 26.044 15.497 148.052 1.00 39.15 7 PHE C C 1
ATOM 6540 O O . PHE C 1 7 ? 25.425 15.523 146.949 1.00 40.99 7 PHE C O 1
ATOM 6548 N N . GLU C 1 8 ? 25.578 16.091 149.179 1.00 44.81 8 GLU C N 1
ATOM 6549 C CA . GLU C 1 8 ? 24.209 16.695 149.276 1.00 42.83 8 GLU C CA 1
ATOM 6550 C C . GLU C 1 8 ? 24.024 17.761 148.196 1.00 37.94 8 GLU C C 1
ATOM 6551 O O . GLU C 1 8 ? 22.949 17.802 147.585 1.00 38.80 8 GLU C O 1
ATOM 6557 N N . MET C 1 9 ? 25.041 18.555 147.889 1.00 38.66 9 MET C N 1
ATOM 6558 C CA . MET C 1 9 ? 24.987 19.546 146.774 1.00 42.05 9 MET C CA 1
ATOM 6559 C C . MET C 1 9 ? 24.798 18.845 145.431 1.00 41.31 9 MET C C 1
ATOM 6560 O O . MET C 1 9 ? 24.092 19.419 144.548 1.00 40.75 9 MET C O 1
ATOM 6565 N N . ALA C 1 10 ? 25.525 17.727 145.206 1.00 40.04 10 ALA C N 1
ATOM 6566 C CA . ALA C 1 10 ? 25.384 16.961 143.935 1.00 41.95 10 ALA C CA 1
ATOM 6567 C C . ALA C 1 10 ? 23.943 16.415 143.862 1.00 32.95 10 ALA C C 1
ATOM 6568 O O . ALA C 1 10 ? 23.307 16.604 142.829 1.00 34.88 10 ALA C O 1
ATOM 6570 N N . VAL C 1 11 ? 23.421 15.870 144.964 1.00 35.33 11 VAL C N 1
ATOM 6571 C CA . VAL C 1 11 ? 22.006 15.388 145.034 1.00 36.92 11 VAL C CA 1
ATOM 6572 C C . VAL C 1 11 ? 21.052 16.531 144.662 1.00 41.25 11 VAL C C 1
ATOM 6573 O O . VAL C 1 11 ? 20.190 16.335 143.787 1.00 36.05 11 VAL C O 1
ATOM 6577 N N . LYS C 1 12 ? 21.279 17.736 145.217 1.00 44.64 12 LYS C N 1
ATOM 6578 C CA . LYS C 1 12 ? 20.419 18.921 144.961 1.00 42.33 12 LYS C CA 1
ATOM 6579 C C . LYS C 1 12 ? 20.492 19.290 143.490 1.00 40.66 12 LYS C C 1
ATOM 6580 O O . LYS C 1 12 ? 19.440 19.659 142.948 1.00 38.66 12 LYS C O 1
ATOM 6586 N N . GLN C 1 13 ? 21.635 19.173 142.811 1.00 40.64 13 GLN C N 1
ATOM 6587 C CA . GLN C 1 13 ? 21.628 19.533 141.361 1.00 44.43 13 GLN C CA 1
ATOM 6588 C C . GLN C 1 13 ? 20.842 18.471 140.565 1.00 42.74 13 GLN C C 1
ATOM 6589 O O . GLN C 1 13 ? 20.243 18.806 139.518 1.00 39.69 13 GLN C O 1
ATOM 6595 N N . LEU C 1 14 ? 20.888 17.210 140.989 1.00 42.49 14 LEU C N 1
ATOM 6596 C CA . LEU C 1 14 ? 20.088 16.148 140.309 1.00 40.99 14 LEU C CA 1
ATOM 6597 C C . LEU C 1 14 ? 18.599 16.463 140.488 1.00 40.34 14 LEU C C 1
ATOM 6598 O O . LEU C 1 14 ? 17.872 16.443 139.481 1.00 39.38 14 LEU C O 1
ATOM 6603 N N . GLU C 1 15 ? 18.177 16.744 141.729 1.00 43.29 15 GLU C N 1
ATOM 6604 C CA . GLU C 1 15 ? 16.759 17.111 142.056 1.00 41.43 15 GLU C CA 1
ATOM 6605 C C . GLU C 1 15 ? 16.314 18.320 141.228 1.00 43.17 15 GLU C C 1
ATOM 6606 O O . GLU C 1 15 ? 15.189 18.292 140.665 1.00 36.57 15 GLU C O 1
ATOM 6612 N N . ARG C 1 16 ? 17.201 19.296 141.015 1.00 44.13 16 ARG C N 1
ATOM 6613 C CA . ARG C 1 16 ? 16.887 20.464 140.168 1.00 44.41 16 ARG C CA 1
ATOM 6614 C C . ARG C 1 16 ? 16.660 20.029 138.719 1.00 48.34 16 ARG C C 1
ATOM 6615 O O . ARG C 1 16 ? 15.686 20.501 138.088 1.00 44.15 16 ARG C O 1
ATOM 6623 N N . ALA C 1 17 ? 17.548 19.195 138.178 1.00 46.15 17 ALA C N 1
ATOM 6624 C CA . ALA C 1 17 ? 17.455 18.641 136.802 1.00 48.52 17 ALA C CA 1
ATOM 6625 C C . ALA C 1 17 ? 16.114 17.961 136.556 1.00 43.33 17 ALA C C 1
ATOM 6626 O O . ALA C 1 17 ? 15.555 18.129 135.469 1.00 44.58 17 ALA C O 1
ATOM 6628 N N . ALA C 1 18 ? 15.656 17.174 137.528 1.00 45.40 18 ALA C N 1
ATOM 6629 C CA . ALA C 1 18 ? 14.384 16.418 137.469 1.00 52.11 18 ALA C CA 1
ATOM 6630 C C . ALA C 1 18 ? 13.197 17.341 137.173 1.00 55.25 18 ALA C C 1
ATOM 6631 O O . ALA C 1 18 ? 12.183 16.824 136.698 1.00 53.61 18 ALA C O 1
ATOM 6633 N N . GLN C 1 19 ? 13.304 18.649 137.440 1.00 51.01 19 GLN C N 1
ATOM 6634 C CA . GLN C 1 19 ? 12.181 19.599 137.207 1.00 50.13 19 GLN C CA 1
ATOM 6635 C C . GLN C 1 19 ? 12.067 19.913 135.721 1.00 47.40 19 GLN C C 1
ATOM 6636 O O . GLN C 1 19 ? 11.035 20.392 135.278 1.00 48.49 19 GLN C O 1
ATOM 6642 N N . TYR C 1 20 ? 13.083 19.673 134.918 1.00 46.44 20 TYR C N 1
ATOM 6643 C CA . TYR C 1 20 ? 12.982 20.076 133.500 1.00 44.06 20 TYR C CA 1
ATOM 6644 C C . TYR C 1 20 ? 12.695 18.851 132.645 1.00 43.58 20 TYR C C 1
ATOM 6645 O O . TYR C 1 20 ? 12.679 19.016 131.434 1.00 44.99 20 TYR C O 1
ATOM 6654 N N . MET C 1 21 ? 12.484 17.676 133.242 1.00 43.14 21 MET C N 1
ATOM 6655 C CA . MET C 1 21 ? 12.214 16.446 132.442 1.00 50.90 21 MET C CA 1
ATOM 6656 C C . MET C 1 21 ? 11.242 15.532 133.204 1.00 46.53 21 MET C C 1
ATOM 6657 O O . MET C 1 21 ? 11.201 15.628 134.462 1.00 48.95 21 MET C O 1
ATOM 6662 N N . ASP C 1 22 ? 10.546 14.638 132.494 1.00 50.26 22 ASP C N 1
ATOM 6663 C CA . ASP C 1 22 ? 9.733 13.556 133.124 1.00 52.71 22 ASP C CA 1
ATOM 6664 C C . ASP C 1 22 ? 10.683 12.442 133.545 1.00 47.18 22 ASP C C 1
ATOM 6665 O O . ASP C 1 22 ? 11.307 11.853 132.666 1.00 54.74 22 ASP C O 1
ATOM 6670 N N . ILE C 1 23 ? 10.822 12.220 134.841 1.00 41.80 23 ILE C N 1
ATOM 6671 C CA . ILE C 1 23 ? 11.630 11.119 135.416 1.00 44.18 23 ILE C CA 1
ATOM 6672 C C . ILE C 1 23 ? 10.842 10.560 136.593 1.00 42.18 23 ILE C C 1
ATOM 6673 O O . ILE C 1 23 ? 10.500 11.304 137.478 1.00 43.44 23 ILE C O 1
ATOM 6678 N N . SER C 1 24 ? 10.647 9.252 136.607 1.00 43.12 24 SER C N 1
ATOM 6679 C CA . SER C 1 24 ? 9.969 8.510 137.680 1.00 37.82 24 SER C CA 1
ATOM 6680 C C . SER C 1 24 ? 10.692 8.778 138.989 1.00 41.68 24 SER C C 1
ATOM 6681 O O . SER C 1 24 ? 11.921 8.980 138.988 1.00 41.02 24 SER C O 1
ATOM 6684 N N . GLU C 1 25 ? 9.946 8.733 140.076 1.00 36.66 25 GLU C N 1
ATOM 6685 C CA . GLU C 1 25 ? 10.482 8.809 141.434 1.00 38.87 25 GLU C CA 1
ATOM 6686 C C . GLU C 1 25 ? 11.461 7.652 141.648 1.00 41.17 25 GLU C C 1
ATOM 6687 O O . GLU C 1 25 ? 12.457 7.853 142.355 1.00 38.94 25 GLU C O 1
ATOM 6693 N N . GLU C 1 26 ? 11.169 6.437 141.181 1.00 37.08 26 GLU C N 1
ATOM 6694 C CA . GLU C 1 26 ? 12.045 5.298 141.552 1.00 35.10 26 GLU C CA 1
ATOM 6695 C C . GLU C 1 26 ? 13.416 5.503 140.870 1.00 30.13 26 GLU C C 1
ATOM 6696 O O . GLU C 1 26 ? 14.438 5.165 141.517 1.00 33.96 26 GLU C O 1
ATOM 6702 N N . ALA C 1 27 ? 13.425 6.022 139.655 1.00 28.87 27 ALA C N 1
ATOM 6703 C CA . ALA C 1 27 ? 14.649 6.336 138.869 1.00 37.12 27 ALA C CA 1
ATOM 6704 C C . ALA C 1 27 ? 15.456 7.448 139.563 1.00 39.55 27 ALA C C 1
ATOM 6705 O O . ALA C 1 27 ? 16.690 7.262 139.801 1.00 31.69 27 ALA C O 1
ATOM 6707 N N . LEU C 1 28 ? 14.773 8.524 139.956 1.00 35.59 28 LEU C N 1
ATOM 6708 C CA . LEU C 1 28 ? 15.388 9.674 140.671 1.00 37.65 28 LEU C CA 1
ATOM 6709 C C . LEU C 1 28 ? 16.027 9.163 141.950 1.00 30.85 28 LEU C C 1
ATOM 6710 O O . LEU C 1 28 ? 17.192 9.481 142.189 1.00 33.21 28 LEU C O 1
ATOM 6715 N N . GLU C 1 29 ? 15.337 8.343 142.729 1.00 30.65 29 GLU C N 1
ATOM 6716 C CA . GLU C 1 29 ? 15.916 7.816 143.993 1.00 30.77 29 GLU C CA 1
ATOM 6717 C C . GLU C 1 29 ? 17.155 6.943 143.703 1.00 35.85 29 GLU C C 1
ATOM 6718 O O . GLU C 1 29 ? 18.092 6.860 144.550 1.00 33.92 29 GLU C O 1
ATOM 6724 N N . TRP C 1 30 ? 17.118 6.195 142.604 1.00 37.76 30 TRP C N 1
ATOM 6725 C CA . TRP C 1 30 ? 18.245 5.312 142.217 1.00 35.99 30 TRP C CA 1
ATOM 6726 C C . TRP C 1 30 ? 19.454 6.212 141.923 1.00 28.24 30 TRP C C 1
ATOM 6727 O O . TRP C 1 30 ? 20.534 5.977 142.441 1.00 28.81 30 TRP C O 1
ATOM 6738 N N . LEU C 1 31 ? 19.251 7.223 141.113 1.00 27.29 31 LEU C N 1
ATOM 6739 C CA . LEU C 1 31 ? 20.340 8.124 140.688 1.00 29.82 31 LEU C CA 1
ATOM 6740 C C . LEU C 1 31 ? 20.907 8.927 141.876 1.00 39.76 31 LEU C C 1
ATOM 6741 O O . LEU C 1 31 ? 22.040 9.399 141.769 1.00 35.14 31 LEU C O 1
ATOM 6746 N N . LYS C 1 32 ? 20.202 9.033 142.998 1.00 37.09 32 LYS C N 1
ATOM 6747 C CA . LYS C 1 32 ? 20.679 9.856 144.135 1.00 38.72 32 LYS C CA 1
ATOM 6748 C C . LYS C 1 32 ? 21.620 9.027 144.968 1.00 39.70 32 LYS C C 1
ATOM 6749 O O . LYS C 1 32 ? 22.211 9.583 145.860 1.00 41.71 32 LYS C O 1
ATOM 6755 N N . LYS C 1 33 ? 21.708 7.727 144.715 1.00 36.34 33 LYS C N 1
ATOM 6756 C CA . LYS C 1 33 ? 22.511 6.800 145.546 1.00 35.43 33 LYS C CA 1
ATOM 6757 C C . LYS C 1 33 ? 23.585 6.178 144.648 1.00 41.44 33 LYS C C 1
ATOM 6758 O O . LYS C 1 33 ? 23.263 5.520 143.640 1.00 41.49 33 LYS C O 1
ATOM 6764 N N . PRO C 1 34 ? 24.877 6.377 144.969 1.00 37.40 34 PRO C N 1
ATOM 6765 C CA . PRO C 1 34 ? 25.954 5.630 144.316 1.00 39.88 34 PRO C CA 1
ATOM 6766 C C . PRO C 1 34 ? 25.734 4.124 144.443 1.00 35.09 34 PRO C C 1
ATOM 6767 O O . PRO C 1 34 ? 25.515 3.670 145.520 1.00 33.37 34 PRO C O 1
ATOM 6771 N N . MET C 1 35 ? 25.860 3.364 143.348 1.00 33.61 35 MET C N 1
ATOM 6772 C CA . MET C 1 35 ? 25.553 1.905 143.418 1.00 29.32 35 MET C CA 1
ATOM 6773 C C . MET C 1 35 ? 26.600 1.197 144.258 1.00 30.79 35 MET C C 1
ATOM 6774 O O . MET C 1 35 ? 26.257 0.232 144.930 1.00 29.10 35 MET C O 1
ATOM 6779 N N . ARG C 1 36 ? 27.855 1.622 144.169 1.00 29.35 36 ARG C N 1
ATOM 6780 C CA . ARG C 1 36 ? 28.922 0.975 144.921 1.00 29.89 36 ARG C CA 1
ATOM 6781 C C . ARG C 1 36 ? 29.879 1.979 145.544 1.00 29.11 36 ARG C C 1
ATOM 6782 O O . ARG C 1 36 ? 30.222 2.993 144.937 1.00 29.17 36 ARG C O 1
ATOM 6790 N N . ILE C 1 37 ? 30.305 1.681 146.766 1.00 34.18 37 ILE C N 1
ATOM 6791 C CA . ILE C 1 37 ? 31.238 2.557 147.517 1.00 35.79 37 ILE C CA 1
ATOM 6792 C C . ILE C 1 37 ? 32.190 1.625 148.217 1.00 33.63 37 ILE C C 1
ATOM 6793 O O . ILE C 1 37 ? 31.744 0.704 148.914 1.00 35.90 37 ILE C O 1
ATOM 6798 N N . VAL C 1 38 ? 33.470 1.880 148.018 1.00 31.87 38 VAL C N 1
ATOM 6799 C CA . VAL C 1 38 ? 34.529 1.072 148.642 1.00 32.14 38 VAL C CA 1
ATOM 6800 C C . VAL C 1 38 ? 35.447 2.029 149.397 1.00 31.29 38 VAL C C 1
ATOM 6801 O O . VAL C 1 38 ? 35.858 3.040 148.804 1.00 32.74 38 VAL C O 1
ATOM 6805 N N . GLU C 1 39 ? 35.786 1.631 150.613 1.00 32.07 39 GLU C N 1
ATOM 6806 C CA . GLU C 1 39 ? 36.719 2.383 151.456 1.00 37.35 39 GLU C CA 1
ATOM 6807 C C . GLU C 1 39 ? 37.681 1.350 151.966 1.00 32.49 39 GLU C C 1
ATOM 6808 O O . GLU C 1 39 ? 37.194 0.344 152.476 1.00 35.84 39 GLU C O 1
ATOM 6814 N N . VAL C 1 40 ? 38.979 1.562 151.752 1.00 28.37 40 VAL C N 1
ATOM 6815 C CA . VAL C 1 40 ? 40.010 0.511 151.952 1.00 29.82 40 VAL C CA 1
ATOM 6816 C C . VAL C 1 40 ? 41.218 1.075 152.721 1.00 31.32 40 VAL C C 1
ATOM 6817 O O . VAL C 1 40 ? 41.553 2.207 152.478 1.00 31.15 40 VAL C O 1
ATOM 6821 N N . SER C 1 41 ? 41.867 0.218 153.506 1.00 31.47 41 SER C N 1
ATOM 6822 C CA . SER C 1 41 ? 43.228 0.399 154.036 1.00 33.01 41 SER C CA 1
ATOM 6823 C C . SER C 1 41 ? 44.201 0.261 152.861 1.00 39.69 41 SER C C 1
ATOM 6824 O O . SER C 1 41 ? 44.077 -0.725 152.094 1.00 31.73 41 SER C O 1
ATOM 6827 N N . VAL C 1 42 ? 45.077 1.259 152.680 1.00 35.29 42 VAL C N 1
ATOM 6828 C CA . VAL C 1 42 ? 46.193 1.265 151.695 1.00 28.33 42 VAL C CA 1
ATOM 6829 C C . VAL C 1 42 ? 47.502 1.401 152.463 1.00 32.72 42 VAL C C 1
ATOM 6830 O O . VAL C 1 42 ? 47.962 2.498 152.788 1.00 33.79 42 VAL C O 1
ATOM 6834 N N . PRO C 1 43 ? 48.074 0.282 152.890 1.00 30.71 43 PRO C N 1
ATOM 6835 C CA . PRO C 1 43 ? 49.292 0.305 153.666 1.00 34.63 43 PRO C CA 1
ATOM 6836 C C . PRO C 1 43 ? 50.533 0.469 152.796 1.00 42.35 43 PRO C C 1
ATOM 6837 O O . PRO C 1 43 ? 50.520 -0.132 151.755 1.00 37.91 43 PRO C O 1
ATOM 6841 N N . ILE C 1 44 ? 51.514 1.294 153.203 1.00 36.78 44 ILE C N 1
ATOM 6842 C CA . ILE C 1 44 ? 52.876 1.275 152.588 1.00 36.32 44 ILE C CA 1
ATOM 6843 C C . ILE C 1 44 ? 53.930 1.159 153.676 1.00 41.40 44 ILE C C 1
ATOM 6844 O O . ILE C 1 44 ? 53.650 1.576 154.858 1.00 43.11 44 ILE C O 1
ATOM 6849 N N . GLU C 1 45 ? 55.075 0.586 153.310 1.00 36.45 45 GLU C N 1
ATOM 6850 C CA . GLU C 1 45 ? 56.310 0.660 154.127 1.00 40.59 45 GLU C CA 1
ATOM 6851 C C . GLU C 1 45 ? 57.010 1.947 153.704 1.00 40.15 45 GLU C C 1
ATOM 6852 O O . GLU C 1 45 ? 57.320 2.107 152.499 1.00 41.86 45 GLU C O 1
ATOM 6858 N N . MET C 1 46 ? 57.172 2.890 154.630 1.00 39.43 46 MET C N 1
ATOM 6859 C CA . MET C 1 46 ? 57.928 4.171 154.406 1.00 43.39 46 MET C CA 1
ATOM 6860 C C . MET C 1 46 ? 59.407 3.876 154.136 1.00 34.39 46 MET C C 1
ATOM 6861 O O . MET C 1 46 ? 59.885 2.766 154.491 1.00 37.82 46 MET C O 1
ATOM 6866 N N . ASP C 1 47 ? 60.133 4.839 153.595 1.00 41.35 47 ASP C N 1
ATOM 6867 C CA . ASP C 1 47 ? 61.593 4.638 153.423 1.00 40.86 47 ASP C CA 1
ATOM 6868 C C . ASP C 1 47 ? 62.220 4.339 154.790 1.00 44.52 47 ASP C C 1
ATOM 6869 O O . ASP C 1 47 ? 63.163 3.543 154.817 1.00 47.28 47 ASP C O 1
ATOM 6874 N N . ASP C 1 48 ? 61.667 4.891 155.877 1.00 44.49 48 ASP C N 1
ATOM 6875 C CA . ASP C 1 48 ? 62.233 4.721 157.247 1.00 51.72 48 ASP C CA 1
ATOM 6876 C C . ASP C 1 48 ? 61.936 3.342 157.843 1.00 51.61 48 ASP C C 1
ATOM 6877 O O . ASP C 1 48 ? 62.410 3.088 158.950 1.00 50.26 48 ASP C O 1
ATOM 6882 N N . GLY C 1 49 ? 61.157 2.503 157.161 1.00 53.12 49 GLY C N 1
ATOM 6883 C CA . GLY C 1 49 ? 60.907 1.135 157.650 1.00 50.81 49 GLY C CA 1
ATOM 6884 C C . GLY C 1 49 ? 59.552 1.001 158.315 1.00 48.74 49 GLY C C 1
ATOM 6885 O O . GLY C 1 49 ? 59.094 -0.130 158.482 1.00 52.40 49 GLY C O 1
ATOM 6886 N N . SER C 1 50 ? 58.926 2.124 158.643 1.00 47.78 50 SER C N 1
ATOM 6887 C CA . SER C 1 50 ? 57.624 2.106 159.348 1.00 48.66 50 SER C CA 1
ATOM 6888 C C . SER C 1 50 ? 56.453 1.867 158.388 1.00 47.18 50 SER C C 1
ATOM 6889 O O . SER C 1 50 ? 56.443 2.461 157.311 1.00 42.49 50 SER C O 1
ATOM 6892 N N . VAL C 1 51 ? 55.509 1.020 158.786 1.00 42.40 51 VAL C N 1
ATOM 6893 C CA . VAL C 1 51 ? 54.261 0.791 158.001 1.00 37.22 51 VAL C CA 1
ATOM 6894 C C . VAL C 1 51 ? 53.188 1.774 158.444 1.00 35.02 51 VAL C C 1
ATOM 6895 O O . VAL C 1 51 ? 52.810 1.752 159.615 1.00 42.64 51 VAL C O 1
ATOM 6899 N N . LYS C 1 52 ? 52.690 2.539 157.501 1.00 34.10 52 LYS C N 1
ATOM 6900 C CA . LYS C 1 52 ? 51.578 3.476 157.650 1.00 41.83 52 LYS C CA 1
ATOM 6901 C C . LYS C 1 52 ? 50.385 3.072 156.762 1.00 43.52 52 LYS C C 1
ATOM 6902 O O . LYS C 1 52 ? 50.542 2.870 155.522 1.00 41.48 52 LYS C O 1
ATOM 6908 N N . VAL C 1 53 ? 49.196 3.045 157.342 1.00 38.60 53 VAL C N 1
ATOM 6909 C CA . VAL C 1 53 ? 47.968 2.668 156.601 1.00 39.73 53 VAL C CA 1
ATOM 6910 C C . VAL C 1 53 ? 47.243 3.932 156.215 1.00 35.47 53 VAL C C 1
ATOM 6911 O O . VAL C 1 53 ? 46.729 4.564 157.109 1.00 39.46 53 VAL C O 1
ATOM 6915 N N . PHE C 1 54 ? 47.117 4.220 154.925 1.00 31.46 54 PHE C N 1
ATOM 6916 C CA . PHE C 1 54 ? 46.272 5.312 154.422 1.00 28.79 54 PHE C CA 1
ATOM 6917 C C . PHE C 1 54 ? 44.831 4.862 154.126 1.00 33.88 54 PHE C C 1
ATOM 6918 O O . PHE C 1 54 ? 44.558 3.678 153.978 1.00 35.51 54 PHE C O 1
ATOM 6926 N N . THR C 1 55 ? 43.946 5.840 153.951 1.00 35.72 55 THR C N 1
ATOM 6927 C CA . THR C 1 55 ? 42.504 5.662 153.698 1.00 40.62 55 THR C CA 1
ATOM 6928 C C . THR C 1 55 ? 42.236 5.944 152.216 1.00 39.37 55 THR C C 1
ATOM 6929 O O . THR C 1 55 ? 42.497 7.068 151.776 1.00 31.19 55 THR C O 1
ATOM 6933 N N . GLY C 1 56 ? 41.756 4.936 151.464 1.00 37.13 56 GLY C N 1
ATOM 6934 C CA . GLY C 1 56 ? 41.408 5.109 150.040 1.00 30.73 56 GLY C CA 1
ATOM 6935 C C . GLY C 1 56 ? 39.929 4.852 149.776 1.00 29.97 56 GLY C C 1
ATOM 6936 O O . GLY C 1 56 ? 39.262 4.129 150.524 1.00 26.99 56 GLY C O 1
ATOM 6937 N N . PHE C 1 57 ? 39.452 5.449 148.709 1.00 31.43 57 PHE C N 1
ATOM 6938 C CA . PHE C 1 57 ? 38.053 5.395 148.262 1.00 33.04 57 PHE C CA 1
ATOM 6939 C C . PHE C 1 57 ? 38.013 5.019 146.777 1.00 34.58 57 PHE C C 1
ATOM 6940 O O . PHE C 1 57 ? 38.830 5.553 145.981 1.00 30.20 57 PHE C O 1
ATOM 6948 N N . ARG C 1 58 ? 37.029 4.189 146.408 1.00 29.26 58 ARG C N 1
ATOM 6949 C CA . ARG C 1 58 ? 36.544 4.167 145.027 1.00 31.83 58 ARG C CA 1
ATOM 6950 C C . ARG C 1 58 ? 35.021 4.089 145.084 1.00 26.30 58 ARG C C 1
ATOM 6951 O O . ARG C 1 58 ? 34.481 3.258 145.818 1.00 31.69 58 ARG C O 1
ATOM 6959 N N . VAL C 1 59 ? 34.419 4.951 144.312 1.00 26.62 59 VAL C N 1
ATOM 6960 C CA . VAL C 1 59 ? 32.964 5.087 144.194 1.00 31.39 59 VAL C CA 1
ATOM 6961 C C . VAL C 1 59 ? 32.599 4.850 142.745 1.00 29.05 59 VAL C C 1
ATOM 6962 O O . VAL C 1 59 ? 33.039 5.622 141.859 1.00 32.35 59 VAL C O 1
ATOM 6966 N N . GLN C 1 60 ? 31.663 3.933 142.544 1.00 26.69 60 GLN C N 1
ATOM 6967 C CA . GLN C 1 60 ? 31.043 3.717 141.215 1.00 28.92 60 GLN C CA 1
ATOM 6968 C C . GLN C 1 60 ? 29.588 4.155 141.314 1.00 30.34 60 GLN C C 1
ATOM 6969 O O . GLN C 1 60 ? 28.810 3.481 141.991 1.00 35.45 60 GLN C O 1
ATOM 6975 N N . HIS C 1 61 ? 29.253 5.277 140.723 1.00 30.12 61 HIS C N 1
ATOM 6976 C CA . HIS C 1 61 ? 27.939 5.885 140.965 1.00 30.54 61 HIS C CA 1
ATOM 6977 C C . HIS C 1 61 ? 26.894 5.055 140.228 1.00 33.41 61 HIS C C 1
ATOM 6978 O O . HIS C 1 61 ? 25.869 4.687 140.853 1.00 30.98 61 HIS C O 1
ATOM 6985 N N . ASN C 1 62 ? 27.131 4.839 138.932 1.00 31.39 62 ASN C N 1
ATOM 6986 C CA . ASN C 1 62 ? 26.119 4.217 138.043 1.00 31.62 62 ASN C CA 1
ATOM 6987 C C . ASN C 1 62 ? 26.824 3.652 136.814 1.00 27.18 62 ASN C C 1
ATOM 6988 O O . ASN C 1 62 ? 27.443 4.427 136.162 1.00 28.55 62 ASN C O 1
ATOM 6993 N N . TRP C 1 63 ? 26.575 2.399 136.450 1.00 30.52 63 TRP C N 1
ATOM 6994 C CA . TRP C 1 63 ? 27.171 1.746 135.268 1.00 25.73 63 TRP C CA 1
ATOM 6995 C C . TRP C 1 63 ? 26.090 1.288 134.290 1.00 30.78 63 TRP C C 1
ATOM 6996 O O . TRP C 1 63 ? 26.378 0.417 133.511 1.00 27.81 63 TRP C O 1
ATOM 7007 N N . ALA C 1 64 ? 24.960 1.983 134.208 1.00 29.65 64 ALA C N 1
ATOM 7008 C CA . ALA C 1 64 ? 23.886 1.634 133.279 1.00 29.46 64 ALA C CA 1
ATOM 7009 C C . ALA C 1 64 ? 24.426 1.753 131.873 1.00 32.18 64 ALA C C 1
ATOM 7010 O O . ALA C 1 64 ? 24.051 0.963 131.075 1.00 29.13 64 ALA C O 1
ATOM 7012 N N . ARG C 1 65 ? 25.151 2.808 131.551 1.00 24.47 65 ARG C N 1
ATOM 7013 C CA . ARG C 1 65 ? 25.555 3.074 130.164 1.00 24.16 65 ARG C CA 1
ATOM 7014 C C . ARG C 1 65 ? 26.839 2.300 129.795 1.00 23.00 65 ARG C C 1
ATOM 7015 O O . ARG C 1 65 ? 27.190 2.293 128.620 1.00 27.83 65 ARG C O 1
ATOM 7023 N N . GLY C 1 66 ? 27.575 1.761 130.756 1.00 22.78 66 GLY C N 1
ATOM 7024 C CA . GLY C 1 66 ? 28.854 1.087 130.503 1.00 24.41 66 GLY C CA 1
ATOM 7025 C C . GLY C 1 66 ? 29.750 1.164 131.714 1.00 26.58 66 GLY C C 1
ATOM 7026 O O . GLY C 1 66 ? 29.279 1.516 132.791 1.00 27.94 66 GLY C O 1
ATOM 7027 N N . PRO C 1 67 ? 31.029 0.716 131.624 1.00 25.07 67 PRO C N 1
ATOM 7028 C CA . PRO C 1 67 ? 31.882 0.735 132.789 1.00 27.51 67 PRO C CA 1
ATOM 7029 C C . PRO C 1 67 ? 32.036 2.192 133.299 1.00 23.07 67 PRO C C 1
ATOM 7030 O O . PRO C 1 67 ? 31.892 3.173 132.552 1.00 24.95 67 PRO C O 1
ATOM 7034 N N . THR C 1 68 ? 32.285 2.279 134.578 1.00 25.89 68 THR C N 1
ATOM 7035 C CA . THR C 1 68 ? 32.498 3.557 135.257 1.00 27.81 68 THR C CA 1
ATOM 7036 C C . THR C 1 68 ? 33.889 4.054 134.883 1.00 30.34 68 THR C C 1
ATOM 7037 O O . THR C 1 68 ? 34.849 3.249 134.732 1.00 26.64 68 THR C O 1
ATOM 7041 N N . LYS C 1 69 ? 33.924 5.371 134.762 1.00 29.19 69 LYS C N 1
ATOM 7042 C CA . LYS C 1 69 ? 35.101 6.153 134.366 1.00 27.65 69 LYS C CA 1
ATOM 7043 C C . LYS C 1 69 ? 35.337 7.276 135.392 1.00 28.45 69 LYS C C 1
ATOM 7044 O O . LYS C 1 69 ? 34.372 8.042 135.651 1.00 29.43 69 LYS C O 1
ATOM 7050 N N . GLY C 1 70 ? 36.546 7.355 135.952 1.00 28.54 70 GLY C N 1
ATOM 7051 C CA . GLY C 1 70 ? 36.976 8.623 136.553 1.00 30.05 70 GLY C CA 1
ATOM 7052 C C . GLY C 1 70 ? 38.226 8.568 137.374 1.00 26.67 70 GLY C C 1
ATOM 7053 O O . GLY C 1 70 ? 38.641 7.507 137.854 1.00 28.32 70 GLY C O 1
ATOM 7054 N N . GLY C 1 71 ? 38.718 9.771 137.676 1.00 30.43 71 GLY C N 1
ATOM 7055 C CA . GLY C 1 71 ? 40.055 9.982 138.234 1.00 26.71 71 GLY C CA 1
ATOM 7056 C C . GLY C 1 71 ? 40.200 9.592 139.675 1.00 29.67 71 GLY C C 1
ATOM 7057 O O . GLY C 1 71 ? 39.206 9.357 140.359 1.00 30.82 71 GLY C O 1
ATOM 7058 N N . ILE C 1 72 ? 41.456 9.601 140.117 1.00 27.56 72 ILE C N 1
ATOM 7059 C CA . ILE C 1 72 ? 41.890 9.330 141.499 1.00 32.05 72 ILE C CA 1
ATOM 7060 C C . ILE C 1 72 ? 42.559 10.630 142.024 1.00 38.63 72 ILE C C 1
ATOM 7061 O O . ILE C 1 72 ? 43.584 11.100 141.420 1.00 35.25 72 ILE C O 1
ATOM 7066 N N . ARG C 1 73 ? 42.061 11.113 143.149 1.00 37.28 73 ARG C N 1
ATOM 7067 C CA . ARG C 1 73 ? 42.575 12.290 143.823 1.00 36.29 73 ARG C CA 1
ATOM 7068 C C . ARG C 1 73 ? 43.392 11.957 145.050 1.00 32.06 73 ARG C C 1
ATOM 7069 O O . ARG C 1 73 ? 42.958 11.245 145.897 1.00 33.79 73 ARG C O 1
ATOM 7077 N N . TRP C 1 74 ? 44.599 12.486 145.111 1.00 35.00 74 TRP C N 1
ATOM 7078 C CA . TRP C 1 74 ? 45.506 12.338 146.269 1.00 34.17 74 TRP C CA 1
ATOM 7079 C C . TRP C 1 74 ? 45.597 13.715 146.976 1.00 41.04 74 TRP C C 1
ATOM 7080 O O . TRP C 1 74 ? 46.147 14.654 146.364 1.00 34.27 74 TRP C O 1
ATOM 7091 N N . HIS C 1 75 ? 45.020 13.881 148.164 1.00 43.74 75 HIS C N 1
ATOM 7092 C CA . HIS C 1 75 ? 44.825 15.226 148.787 1.00 47.87 75 HIS C CA 1
ATOM 7093 C C . HIS C 1 75 ? 44.534 15.032 150.270 1.00 47.14 75 HIS C C 1
ATOM 7094 O O . HIS C 1 75 ? 43.809 14.104 150.653 1.00 38.89 75 HIS C O 1
ATOM 7101 N N . PRO C 1 76 ? 45.137 15.863 151.165 1.00 46.30 76 PRO C N 1
ATOM 7102 C CA . PRO C 1 76 ? 44.983 15.637 152.600 1.00 43.60 76 PRO C CA 1
ATOM 7103 C C . PRO C 1 76 ? 43.560 15.963 153.088 1.00 35.92 76 PRO C C 1
ATOM 7104 O O . PRO C 1 76 ? 43.183 15.428 154.113 1.00 41.57 76 PRO C O 1
ATOM 7108 N N . ALA C 1 77 ? 42.784 16.743 152.341 1.00 36.17 77 ALA C N 1
ATOM 7109 C CA . ALA C 1 77 ? 41.415 17.145 152.753 1.00 54.96 77 ALA C CA 1
ATOM 7110 C C . ALA C 1 77 ? 40.358 16.169 152.215 1.00 56.07 77 ALA C C 1
ATOM 7111 O O . ALA C 1 77 ? 39.179 16.452 152.396 1.00 55.10 77 ALA C O 1
ATOM 7113 N N . GLU C 1 78 ? 40.747 15.092 151.531 1.00 60.47 78 GLU C N 1
ATOM 7114 C CA . GLU C 1 78 ? 39.801 14.253 150.748 1.00 48.78 78 GLU C CA 1
ATOM 7115 C C . GLU C 1 78 ? 38.761 13.698 151.719 1.00 41.06 78 GLU C C 1
ATOM 7116 O O . GLU C 1 78 ? 39.140 13.077 152.768 1.00 42.44 78 GLU C O 1
ATOM 7122 N N . THR C 1 79 ? 37.491 13.833 151.366 1.00 38.90 79 THR C N 1
ATOM 7123 C CA . THR C 1 79 ? 36.405 13.126 152.080 1.00 42.55 79 THR C CA 1
ATOM 7124 C C . THR C 1 79 ? 35.693 12.148 151.122 1.00 37.23 79 THR C C 1
ATOM 7125 O O . THR C 1 79 ? 35.629 12.426 149.910 1.00 39.12 79 THR C O 1
ATOM 7129 N N . LEU C 1 80 ? 35.090 11.119 151.703 1.00 40.12 80 LEU C N 1
ATOM 7130 C CA . LEU C 1 80 ? 34.133 10.229 151.010 1.00 40.74 80 LEU C CA 1
ATOM 7131 C C . LEU C 1 80 ? 33.033 11.082 150.392 1.00 40.91 80 LEU C C 1
ATOM 7132 O O . LEU C 1 80 ? 32.649 10.800 149.268 1.00 42.91 80 LEU C O 1
ATOM 7137 N N . SER C 1 81 ? 32.592 12.156 151.058 1.00 37.22 81 SER C N 1
ATOM 7138 C CA . SER C 1 81 ? 31.460 12.954 150.545 1.00 32.83 81 SER C CA 1
ATOM 7139 C C . SER C 1 81 ? 31.860 13.577 149.226 1.00 30.96 81 SER C C 1
ATOM 7140 O O . SER C 1 81 ? 31.023 13.657 148.287 1.00 36.34 81 SER C O 1
ATOM 7143 N N . THR C 1 82 ? 33.089 14.088 149.139 1.00 33.91 82 THR C N 1
ATOM 7144 C CA . THR C 1 82 ? 33.570 14.741 147.905 1.00 34.77 82 THR C CA 1
ATOM 7145 C C . THR C 1 82 ? 33.654 13.688 146.770 1.00 30.86 82 THR C C 1
ATOM 7146 O O . THR C 1 82 ? 33.345 14.053 145.638 1.00 30.30 82 THR C O 1
ATOM 7150 N N . VAL C 1 83 ? 34.204 12.511 147.075 1.00 32.85 83 VAL C N 1
ATOM 7151 C CA . VAL C 1 83 ? 34.467 11.444 146.060 1.00 36.49 83 VAL C CA 1
ATOM 7152 C C . VAL C 1 83 ? 33.095 11.007 145.524 1.00 33.09 83 VAL C C 1
ATOM 7153 O O . VAL C 1 83 ? 32.938 11.047 144.286 1.00 35.05 83 VAL C O 1
ATOM 7157 N N . LYS C 1 84 ? 32.094 10.854 146.415 1.00 36.39 84 LYS C N 1
ATOM 7158 C CA . LYS C 1 84 ? 30.673 10.566 146.019 1.00 32.97 84 LYS C CA 1
ATOM 7159 C C . LYS C 1 84 ? 30.135 11.660 145.130 1.00 33.00 84 LYS C C 1
ATOM 7160 O O . LYS C 1 84 ? 29.563 11.376 144.040 1.00 33.23 84 LYS C O 1
ATOM 7166 N N . ALA C 1 85 ? 30.381 12.926 145.471 1.00 32.47 85 ALA C N 1
ATOM 7167 C CA . ALA C 1 85 ? 29.818 14.008 144.645 1.00 30.94 85 ALA C CA 1
ATOM 7168 C C . ALA C 1 85 ? 30.404 13.940 143.245 1.00 26.86 85 ALA C C 1
ATOM 7169 O O . ALA C 1 85 ? 29.709 14.238 142.249 1.00 29.87 85 ALA C O 1
ATOM 7171 N N . LEU C 1 86 ? 31.726 13.851 143.201 1.00 29.46 86 LEU C N 1
ATOM 7172 C CA . LEU C 1 86 ? 32.498 13.923 141.929 1.00 31.51 86 LEU C CA 1
ATOM 7173 C C . LEU C 1 86 ? 32.161 12.668 141.073 1.00 27.64 86 LEU C C 1
ATOM 7174 O O . LEU C 1 86 ? 31.930 12.816 139.856 1.00 31.68 86 LEU C O 1
ATOM 7179 N N . ALA C 1 87 ? 31.951 11.534 141.705 1.00 28.54 87 ALA C N 1
ATOM 7180 C CA . ALA C 1 87 ? 31.510 10.314 140.966 1.00 35.20 87 ALA C CA 1
ATOM 7181 C C . ALA C 1 87 ? 30.125 10.545 140.358 1.00 36.67 87 ALA C C 1
ATOM 7182 O O . ALA C 1 87 ? 29.955 10.306 139.120 1.00 34.26 87 ALA C O 1
ATOM 7184 N N . THR C 1 88 ? 29.205 11.135 141.128 1.00 37.87 88 THR C N 1
ATOM 7185 C CA . THR C 1 88 ? 27.820 11.424 140.656 1.00 31.66 88 THR C CA 1
ATOM 7186 C C . THR C 1 88 ? 27.948 12.365 139.489 1.00 34.65 88 THR C C 1
ATOM 7187 O O . THR C 1 88 ? 27.331 12.150 138.411 1.00 31.73 88 THR C O 1
ATOM 7191 N N . PHE C 1 89 ? 28.750 13.413 139.665 1.00 34.09 89 PHE C N 1
ATOM 7192 C CA . PHE C 1 89 ? 28.921 14.408 138.582 1.00 33.99 89 PHE C CA 1
ATOM 7193 C C . PHE C 1 89 ? 29.515 13.730 137.327 1.00 29.53 89 PHE C C 1
ATOM 7194 O O . PHE C 1 89 ? 29.264 14.117 136.170 1.00 29.83 89 PHE C O 1
ATOM 7202 N N . MET C 1 90 ? 30.452 12.825 137.542 1.00 30.66 90 MET C N 1
ATOM 7203 C CA . MET C 1 90 ? 31.151 12.154 136.412 1.00 30.73 90 MET C CA 1
ATOM 7204 C C . MET C 1 90 ? 30.124 11.386 135.541 1.00 27.18 90 MET C C 1
ATOM 7205 O O . MET C 1 90 ? 30.236 11.433 134.328 1.00 29.05 90 MET C O 1
ATOM 7210 N N . THR C 1 91 ? 29.085 10.800 136.135 1.00 31.28 91 THR C N 1
ATOM 7211 C CA . THR C 1 91 ? 28.011 10.081 135.383 1.00 27.67 91 THR C CA 1
ATOM 7212 C C . THR C 1 91 ? 27.412 11.016 134.366 1.00 32.46 91 THR C C 1
ATOM 7213 O O . THR C 1 91 ? 27.185 10.546 133.246 1.00 30.36 91 THR C O 1
ATOM 7217 N N . TRP C 1 92 ? 27.170 12.295 134.716 1.00 28.53 92 TRP C N 1
ATOM 7218 C CA . TRP C 1 92 ? 26.551 13.254 133.776 1.00 28.22 92 TRP C CA 1
ATOM 7219 C C . TRP C 1 92 ? 27.571 13.645 132.721 1.00 25.74 92 TRP C C 1
ATOM 7220 O O . TRP C 1 92 ? 27.212 13.821 131.549 1.00 28.55 92 TRP C O 1
ATOM 7231 N N . LYS C 1 93 ? 28.817 13.830 133.129 1.00 29.67 93 LYS C N 1
ATOM 7232 C CA . LYS C 1 93 ? 29.817 14.340 132.162 1.00 32.77 93 LYS C CA 1
ATOM 7233 C C . LYS C 1 93 ? 30.058 13.308 131.045 1.00 30.07 93 LYS C C 1
ATOM 7234 O O . LYS C 1 93 ? 30.067 13.704 129.880 1.00 26.88 93 LYS C O 1
ATOM 7240 N N . VAL C 1 94 ? 30.148 12.016 131.375 1.00 29.93 94 VAL C N 1
ATOM 7241 C CA . VAL C 1 94 ? 30.378 11.006 130.288 1.00 28.65 94 VAL C CA 1
ATOM 7242 C C . VAL C 1 94 ? 29.122 10.919 129.413 1.00 30.49 94 VAL C C 1
ATOM 7243 O O . VAL C 1 94 ? 29.271 10.839 128.190 1.00 30.23 94 VAL C O 1
ATOM 7247 N N . ALA C 1 95 ? 27.918 11.155 129.970 1.00 32.14 95 ALA C N 1
ATOM 7248 C CA . ALA C 1 95 ? 26.653 11.067 129.199 1.00 26.47 95 ALA C CA 1
ATOM 7249 C C . ALA C 1 95 ? 26.440 12.257 128.298 1.00 26.28 95 ALA C C 1
ATOM 7250 O O . ALA C 1 95 ? 25.830 12.102 127.173 1.00 27.07 95 ALA C O 1
ATOM 7252 N N . VAL C 1 96 ? 26.947 13.450 128.672 1.00 28.95 96 VAL C N 1
ATOM 7253 C CA . VAL C 1 96 ? 26.618 14.617 127.819 1.00 25.70 96 VAL C CA 1
ATOM 7254 C C . VAL C 1 96 ? 27.347 14.477 126.485 1.00 26.94 96 VAL C C 1
ATOM 7255 O O . VAL C 1 96 ? 26.860 15.009 125.434 1.00 29.01 96 VAL C O 1
ATOM 7259 N N . VAL C 1 97 ? 28.510 13.853 126.469 1.00 27.33 97 VAL C N 1
ATOM 7260 C CA . VAL C 1 97 ? 29.252 13.642 125.180 1.00 29.08 97 VAL C CA 1
ATOM 7261 C C . VAL C 1 97 ? 29.003 12.211 124.678 1.00 32.52 97 VAL C C 1
ATOM 7262 O O . VAL C 1 97 ? 29.783 11.725 123.833 1.00 35.04 97 VAL C O 1
ATOM 7266 N N . ASP C 1 98 ? 28.018 11.524 125.229 1.00 34.04 98 ASP C N 1
ATOM 7267 C CA . ASP C 1 98 ? 27.491 10.265 124.635 1.00 31.71 98 ASP C CA 1
ATOM 7268 C C . ASP C 1 98 ? 28.581 9.176 124.651 1.00 32.05 98 ASP C C 1
ATOM 7269 O O . ASP C 1 98 ? 28.847 8.671 123.604 1.00 34.40 98 ASP C O 1
ATOM 7274 N N . LEU C 1 99 ? 29.300 9.013 125.753 1.00 30.90 99 LEU C N 1
ATOM 7275 C CA . LEU C 1 99 ? 30.345 7.984 125.924 1.00 31.31 99 LEU C CA 1
ATOM 7276 C C . LEU C 1 99 ? 29.655 6.761 126.487 1.00 31.40 99 LEU C C 1
ATOM 7277 O O . LEU C 1 99 ? 28.742 6.924 127.269 1.00 31.71 99 LEU C O 1
ATOM 7282 N N . PRO C 1 100 ? 30.126 5.541 126.145 1.00 28.93 100 PRO C N 1
ATOM 7283 C CA . PRO C 1 100 ? 29.550 4.296 126.670 1.00 30.46 100 PRO C CA 1
ATOM 7284 C C . PRO C 1 100 ? 30.079 3.990 128.056 1.00 28.61 100 PRO C C 1
ATOM 7285 O O . PRO C 1 100 ? 30.643 2.936 128.258 1.00 26.43 100 PRO C O 1
ATOM 7289 N N . TYR C 1 101 ? 29.916 4.941 128.978 1.00 27.03 101 TYR C N 1
ATOM 7290 C CA . TYR C 1 101 ? 30.490 4.888 130.328 1.00 26.08 101 TYR C CA 1
ATOM 7291 C C . TYR C 1 101 ? 29.479 5.383 131.367 1.00 27.67 101 TYR C C 1
ATOM 7292 O O . TYR C 1 101 ? 28.591 6.179 131.022 1.00 26.63 101 TYR C O 1
ATOM 7301 N N . GLY C 1 102 ? 29.714 4.951 132.603 1.00 26.48 102 GLY C N 1
ATOM 7302 C CA . GLY C 1 102 ? 29.139 5.488 133.844 1.00 27.02 102 GLY C CA 1
ATOM 7303 C C . GLY C 1 102 ? 30.195 6.323 134.566 1.00 29.71 102 GLY C C 1
ATOM 7304 O O . GLY C 1 102 ? 31.320 6.455 134.055 1.00 29.26 102 GLY C O 1
ATOM 7305 N N . GLY C 1 103 ? 29.867 6.861 135.733 1.00 28.85 103 GLY C N 1
ATOM 7306 C CA . GLY C 1 103 ? 30.744 7.783 136.467 1.00 28.69 103 GLY C CA 1
ATOM 7307 C C . GLY C 1 103 ? 31.303 7.118 137.683 1.00 29.22 103 GLY C C 1
ATOM 7308 O O . GLY C 1 103 ? 30.579 6.394 138.340 1.00 28.81 103 GLY C O 1
ATOM 7309 N N . GLY C 1 104 ? 32.605 7.290 137.903 1.00 26.38 104 GLY C N 1
ATOM 7310 C CA . GLY C 1 104 ? 33.262 6.868 139.139 1.00 28.76 104 GLY C CA 1
ATOM 7311 C C . GLY C 1 104 ? 34.302 7.908 139.530 1.00 26.44 104 GLY C C 1
ATOM 7312 O O . GLY C 1 104 ? 34.528 8.847 138.779 1.00 29.27 104 GLY C O 1
ATOM 7313 N N . LYS C 1 105 ? 34.936 7.685 140.659 1.00 30.15 105 LYS C N 1
ATOM 7314 C CA . LYS C 1 105 ? 35.956 8.606 141.223 1.00 30.88 105 LYS C CA 1
ATOM 7315 C C . LYS C 1 105 ? 36.585 7.888 142.388 1.00 28.74 105 LYS C C 1
ATOM 7316 O O . LYS C 1 105 ? 35.932 7.031 142.996 1.00 28.57 105 LYS C O 1
ATOM 7322 N N . GLY C 1 106 ? 37.835 8.181 142.650 1.00 27.06 106 GLY C N 1
ATOM 7323 C CA . GLY C 1 106 ? 38.534 7.568 143.782 1.00 28.19 106 GLY C CA 1
ATOM 7324 C C . GLY C 1 106 ? 39.437 8.594 144.454 1.00 27.88 106 GLY C C 1
ATOM 7325 O O . GLY C 1 106 ? 39.596 9.702 143.952 1.00 29.88 106 GLY C O 1
ATOM 7326 N N . GLY C 1 107 ? 40.042 8.217 145.558 1.00 32.48 107 GLY C N 1
ATOM 7327 C CA . GLY C 1 107 ? 40.915 9.176 146.234 1.00 33.14 107 GLY C CA 1
ATOM 7328 C C . GLY C 1 107 ? 41.643 8.502 147.336 1.00 36.12 107 GLY C C 1
ATOM 7329 O O . GLY C 1 107 ? 41.240 7.402 147.768 1.00 33.70 107 GLY C O 1
ATOM 7330 N N . ILE C 1 108 ? 42.747 9.125 147.724 1.00 32.78 108 ILE C N 1
ATOM 7331 C CA . ILE C 1 108 ? 43.495 8.695 148.916 1.00 29.89 108 ILE C CA 1
ATOM 7332 C C . ILE C 1 108 ? 43.683 9.953 149.795 1.00 34.23 108 ILE C C 1
ATOM 7333 O O . ILE C 1 108 ? 43.811 11.054 149.240 1.00 33.60 108 ILE C O 1
ATOM 7338 N N . ILE C 1 109 ? 43.532 9.781 151.097 1.00 37.17 109 ILE C N 1
ATOM 7339 C CA . ILE C 1 109 ? 43.711 10.861 152.107 1.00 37.03 109 ILE C CA 1
ATOM 7340 C C . ILE C 1 109 ? 45.206 10.851 152.421 1.00 28.75 109 ILE C C 1
ATOM 7341 O O . ILE C 1 109 ? 45.692 9.941 153.155 1.00 33.33 109 ILE C O 1
ATOM 7346 N N . VAL C 1 110 ? 45.916 11.747 151.783 1.00 31.71 110 VAL C N 1
ATOM 7347 C CA . VAL C 1 110 ? 47.389 11.729 151.860 1.00 35.91 110 VAL C CA 1
ATOM 7348 C C . VAL C 1 110 ? 47.873 13.113 151.477 1.00 34.85 110 VAL C C 1
ATOM 7349 O O . VAL C 1 110 ? 47.210 13.790 150.617 1.00 33.38 110 VAL C O 1
ATOM 7353 N N . ASN C 1 111 ? 49.042 13.484 152.026 1.00 40.90 111 ASN C N 1
ATOM 7354 C CA . ASN C 1 111 ? 49.785 14.663 151.518 1.00 42.34 111 ASN C CA 1
ATOM 7355 C C . ASN C 1 111 ? 50.946 14.173 150.660 1.00 40.32 111 ASN C C 1
ATOM 7356 O O . ASN C 1 111 ? 51.988 13.792 151.211 1.00 44.05 111 ASN C O 1
ATOM 7361 N N . PRO C 1 112 ? 50.809 14.198 149.312 1.00 39.86 112 PRO C N 1
ATOM 7362 C CA . PRO C 1 112 ? 51.803 13.596 148.428 1.00 49.19 112 PRO C CA 1
ATOM 7363 C C . PRO C 1 112 ? 53.146 14.341 148.497 1.00 50.80 112 PRO C C 1
ATOM 7364 O O . PRO C 1 112 ? 54.149 13.689 148.395 1.00 41.69 112 PRO C O 1
ATOM 7368 N N . LYS C 1 113 ? 53.134 15.648 148.768 1.00 54.34 113 LYS C N 1
ATOM 7369 C CA . LYS C 1 113 ? 54.371 16.456 148.942 1.00 59.05 113 LYS C CA 1
ATOM 7370 C C . LYS C 1 113 ? 55.236 15.873 150.066 1.00 48.15 113 LYS C C 1
ATOM 7371 O O . LYS C 1 113 ? 56.432 16.075 150.032 1.00 56.32 113 LYS C O 1
ATOM 7377 N N . GLU C 1 114 ? 54.687 15.133 151.015 1.00 45.05 114 GLU C N 1
ATOM 7378 C CA . GLU C 1 114 ? 55.494 14.519 152.101 1.00 41.46 114 GLU C CA 1
ATOM 7379 C C . GLU C 1 114 ? 56.050 13.134 151.746 1.00 47.48 114 GLU C C 1
ATOM 7380 O O . GLU C 1 114 ? 56.692 12.558 152.603 1.00 42.33 114 GLU C O 1
ATOM 7386 N N . LEU C 1 115 ? 55.754 12.576 150.568 1.00 45.72 115 LEU C N 1
ATOM 7387 C CA . LEU C 1 115 ? 56.140 11.179 150.249 1.00 41.25 115 LEU C CA 1
ATOM 7388 C C . LEU C 1 115 ? 57.323 11.223 149.289 1.00 32.35 115 LEU C C 1
ATOM 7389 O O . LEU C 1 115 ? 57.238 11.963 148.342 1.00 31.44 115 LEU C O 1
ATOM 7394 N N . SER C 1 116 ? 58.325 10.376 149.434 1.00 32.68 116 SER C N 1
ATOM 7395 C CA . SER C 1 116 ? 59.359 10.244 148.368 1.00 35.50 116 SER C CA 1
ATOM 7396 C C . SER C 1 116 ? 58.762 9.607 147.086 1.00 37.73 116 SER C C 1
ATOM 7397 O O . SER C 1 116 ? 57.639 9.126 147.132 1.00 35.73 116 SER C O 1
ATOM 7400 N N . GLU C 1 117 ? 59.496 9.610 145.980 1.00 37.73 117 GLU C N 1
ATOM 7401 C CA . GLU C 1 117 ? 59.007 8.961 144.738 1.00 43.86 117 GLU C CA 1
ATOM 7402 C C . GLU C 1 117 ? 58.792 7.480 145.024 1.00 35.02 117 GLU C C 1
ATOM 7403 O O . GLU C 1 117 ? 57.787 6.931 144.590 1.00 34.06 117 GLU C O 1
ATOM 7409 N N . ARG C 1 118 ? 59.718 6.887 145.761 1.00 32.15 118 ARG C N 1
ATOM 7410 C CA . ARG C 1 118 ? 59.628 5.466 146.083 1.00 32.81 118 ARG C CA 1
ATOM 7411 C C . ARG C 1 118 ? 58.363 5.205 146.909 1.00 38.24 118 ARG C C 1
ATOM 7412 O O . ARG C 1 118 ? 57.693 4.133 146.718 1.00 31.41 118 ARG C O 1
ATOM 7420 N N . GLU C 1 119 ? 58.005 6.133 147.788 1.00 33.48 119 GLU C N 1
ATOM 7421 C CA . GLU C 1 119 ? 56.795 5.977 148.628 1.00 35.01 119 GLU C CA 1
ATOM 7422 C C . GLU C 1 119 ? 55.546 6.176 147.762 1.00 29.84 119 GLU C C 1
ATOM 7423 O O . GLU C 1 119 ? 54.587 5.503 148.031 1.00 29.82 119 GLU C O 1
ATOM 7429 N N . GLN C 1 120 ? 55.573 7.114 146.827 1.00 26.89 120 GLN C N 1
ATOM 7430 C CA . GLN C 1 120 ? 54.427 7.414 145.957 1.00 32.34 120 GLN C CA 1
ATOM 7431 C C . GLN C 1 120 ? 54.112 6.184 145.073 1.00 33.46 120 GLN C C 1
ATOM 7432 O O . GLN C 1 120 ? 52.929 5.908 144.870 1.00 31.41 120 GLN C O 1
ATOM 7438 N N . GLU C 1 121 ? 55.130 5.463 144.627 1.00 32.66 121 GLU C N 1
ATOM 7439 C CA . GLU C 1 121 ? 54.981 4.231 143.812 1.00 33.13 121 GLU C CA 1
ATOM 7440 C C . GLU C 1 121 ? 54.382 3.122 144.690 1.00 31.59 121 GLU C C 1
ATOM 7441 O O . GLU C 1 121 ? 53.452 2.442 144.229 1.00 31.28 121 GLU C O 1
ATOM 7447 N N . ARG C 1 122 ? 54.884 2.947 145.907 1.00 28.27 122 ARG C N 1
ATOM 7448 C CA . ARG C 1 122 ? 54.353 1.979 146.868 1.00 30.28 122 ARG C CA 1
ATOM 7449 C C . ARG C 1 122 ? 52.872 2.250 147.104 1.00 33.37 122 ARG C C 1
ATOM 7450 O O . ARG C 1 122 ? 52.071 1.262 147.155 1.00 29.62 122 ARG C O 1
ATOM 7458 N N . LEU C 1 123 ? 52.522 3.516 147.221 1.00 31.45 123 LEU C N 1
ATOM 7459 C CA . LEU C 1 123 ? 51.133 3.938 147.470 1.00 32.74 123 LEU C CA 1
ATOM 7460 C C . LEU C 1 123 ? 50.250 3.631 146.247 1.00 33.88 123 LEU C C 1
ATOM 7461 O O . LEU C 1 123 ? 49.111 3.179 146.461 1.00 29.33 123 LEU C O 1
ATOM 7466 N N . ALA C 1 124 ? 50.689 4.012 145.045 1.00 30.36 124 ALA C N 1
ATOM 7467 C CA . ALA C 1 124 ? 49.987 3.750 143.772 1.00 35.03 124 ALA C CA 1
ATOM 7468 C C . ALA C 1 124 ? 49.730 2.239 143.636 1.00 29.95 124 ALA C C 1
ATOM 7469 O O . ALA C 1 124 ? 48.590 1.920 143.373 1.00 29.45 124 ALA C O 1
ATOM 7471 N N . ARG C 1 125 ? 50.712 1.386 143.928 1.00 29.03 125 ARG C N 1
ATOM 7472 C CA . ARG C 1 125 ? 50.623 -0.072 143.746 1.00 31.83 125 ARG C CA 1
ATOM 7473 C C . ARG C 1 125 ? 49.697 -0.622 144.844 1.00 38.64 125 ARG C C 1
ATOM 7474 O O . ARG C 1 125 ? 48.832 -1.475 144.517 1.00 30.21 125 ARG C O 1
ATOM 7482 N N . ALA C 1 126 ? 49.801 -0.111 146.075 1.00 31.18 126 ALA C N 1
ATOM 7483 C CA . ALA C 1 126 ? 48.983 -0.557 147.227 1.00 31.85 126 ALA C CA 1
ATOM 7484 C C . ALA C 1 126 ? 47.501 -0.260 146.957 1.00 29.24 126 ALA C C 1
ATOM 7485 O O . ALA C 1 126 ? 46.685 -1.112 147.330 1.00 31.36 126 ALA C O 1
ATOM 7487 N N . TYR C 1 127 ? 47.192 0.903 146.401 1.00 28.46 127 TYR C N 1
ATOM 7488 C CA . TYR C 1 127 ? 45.837 1.315 146.024 1.00 29.52 127 TYR C CA 1
ATOM 7489 C C . TYR C 1 127 ? 45.269 0.244 145.066 1.00 35.61 127 TYR C C 1
ATOM 7490 O O . TYR C 1 127 ? 44.213 -0.322 145.361 1.00 28.43 127 TYR C O 1
ATOM 7499 N N . ILE C 1 128 ? 45.975 -0.072 143.979 1.00 31.39 128 ILE C N 1
ATOM 7500 C CA . ILE C 1 128 ? 45.448 -1.025 142.963 1.00 28.80 128 ILE C CA 1
ATOM 7501 C C . ILE C 1 128 ? 45.207 -2.368 143.626 1.00 26.07 128 ILE C C 1
ATOM 7502 O O . ILE C 1 128 ? 44.145 -2.934 143.402 1.00 30.54 128 ILE C O 1
ATOM 7507 N N . ARG C 1 129 ? 46.121 -2.831 144.467 1.00 25.60 129 ARG C N 1
ATOM 7508 C CA . ARG C 1 129 ? 45.941 -4.074 145.201 1.00 27.98 129 ARG C CA 1
ATOM 7509 C C . ARG C 1 129 ? 44.673 -4.035 146.066 1.00 34.39 129 ARG C C 1
ATOM 7510 O O . ARG C 1 129 ? 44.061 -5.116 146.237 1.00 32.15 129 ARG C O 1
ATOM 7518 N N . ALA C 1 130 ? 44.321 -2.897 146.659 1.00 29.99 130 ALA C N 1
ATOM 7519 C CA . ALA C 1 130 ? 43.182 -2.812 147.595 1.00 33.85 130 ALA C CA 1
ATOM 7520 C C . ALA C 1 130 ? 41.876 -2.726 146.786 1.00 29.81 130 ALA C C 1
ATOM 7521 O O . ALA C 1 130 ? 40.840 -3.145 147.294 1.00 30.87 130 ALA C O 1
ATOM 7523 N N . VAL C 1 131 ? 41.888 -2.137 145.586 1.00 26.16 131 VAL C N 1
ATOM 7524 C CA . VAL C 1 131 ? 40.620 -1.982 144.819 1.00 28.42 131 VAL C CA 1
ATOM 7525 C C . VAL C 1 131 ? 40.543 -2.956 143.608 1.00 27.23 131 VAL C C 1
ATOM 7526 O O . VAL C 1 131 ? 39.632 -2.782 142.786 1.00 27.33 131 VAL C O 1
ATOM 7530 N N . TYR C 1 132 ? 41.467 -3.892 143.494 1.00 25.95 132 TYR C N 1
ATOM 7531 C CA . TYR C 1 132 ? 41.640 -4.772 142.295 1.00 28.03 132 TYR C CA 1
ATOM 7532 C C . TYR C 1 132 ? 40.298 -5.444 141.950 1.00 25.61 132 TYR C C 1
ATOM 7533 O O . TYR C 1 132 ? 39.857 -5.298 140.827 1.00 27.21 132 TYR C O 1
ATOM 7542 N N . ASP C 1 133 ? 39.581 -5.930 142.948 1.00 25.44 133 ASP C N 1
ATOM 7543 C CA . ASP C 1 133 ? 38.375 -6.761 142.741 1.00 31.86 133 ASP C CA 1
ATOM 7544 C C . ASP C 1 133 ? 37.238 -5.957 142.139 1.00 29.67 133 ASP C C 1
ATOM 7545 O O . ASP C 1 133 ? 36.311 -6.594 141.747 1.00 30.51 133 ASP C O 1
ATOM 7550 N N . VAL C 1 134 ? 37.275 -4.618 142.092 1.00 26.36 134 VAL C N 1
ATOM 7551 C CA . VAL C 1 134 ? 36.151 -3.792 141.548 1.00 27.86 134 VAL C CA 1
ATOM 7552 C C . VAL C 1 134 ? 36.623 -2.927 140.399 1.00 25.60 134 VAL C C 1
ATOM 7553 O O . VAL C 1 134 ? 35.811 -2.116 139.885 1.00 29.34 134 VAL C O 1
ATOM 7557 N N . ILE C 1 135 ? 37.844 -3.122 139.893 1.00 28.61 135 ILE C N 1
ATOM 7558 C CA . ILE C 1 135 ? 38.271 -2.333 138.713 1.00 27.27 135 ILE C CA 1
ATOM 7559 C C . ILE C 1 135 ? 38.602 -3.295 137.574 1.00 26.53 135 ILE C C 1
ATOM 7560 O O . ILE C 1 135 ? 38.745 -4.478 137.799 1.00 26.38 135 ILE C O 1
ATOM 7565 N N . GLY C 1 136 ? 38.669 -2.765 136.386 1.00 28.71 136 GLY C N 1
ATOM 7566 C CA . GLY C 1 136 ? 39.054 -3.532 135.196 1.00 26.95 136 GLY C CA 1
ATOM 7567 C C . GLY C 1 136 ? 38.670 -2.744 133.967 1.00 25.53 136 GLY C C 1
ATOM 7568 O O . GLY C 1 136 ? 37.822 -1.883 133.983 1.00 25.60 136 GLY C O 1
ATOM 7569 N N . PRO C 1 137 ? 39.194 -3.118 132.811 1.00 24.88 137 PRO C N 1
ATOM 7570 C CA . PRO C 1 137 ? 38.882 -2.407 131.597 1.00 24.18 137 PRO C CA 1
ATOM 7571 C C . PRO C 1 137 ? 37.425 -2.444 131.159 1.00 27.85 137 PRO C C 1
ATOM 7572 O O . PRO C 1 137 ? 37.101 -1.557 130.411 1.00 28.16 137 PRO C O 1
ATOM 7576 N N . TRP C 1 138 ? 36.619 -3.410 131.646 1.00 25.85 138 TRP C N 1
ATOM 7577 C CA . TRP C 1 138 ? 35.170 -3.447 131.320 1.00 27.53 138 TRP C CA 1
ATOM 7578 C C . TRP C 1 138 ? 34.342 -3.157 132.569 1.00 28.34 138 TRP C C 1
ATOM 7579 O O . TRP C 1 138 ? 33.136 -3.278 132.475 1.00 26.77 138 TRP C O 1
ATOM 7590 N N . THR C 1 139 ? 34.977 -2.802 133.693 1.00 28.01 139 THR C N 1
ATOM 7591 C CA . THR C 1 139 ? 34.324 -2.610 135.006 1.00 28.62 139 THR C CA 1
ATOM 7592 C C . THR C 1 139 ? 34.401 -1.138 135.479 1.00 31.60 139 THR C C 1
ATOM 7593 O O . THR C 1 139 ? 33.345 -0.473 135.716 1.00 26.63 139 THR C O 1
ATOM 7597 N N . ASP C 1 140 ? 35.622 -0.603 135.593 1.00 29.03 140 ASP C N 1
ATOM 7598 C CA . ASP C 1 140 ? 35.835 0.759 136.161 1.00 27.51 140 ASP C CA 1
ATOM 7599 C C . ASP C 1 140 ? 37.275 1.146 135.834 1.00 21.76 140 ASP C C 1
ATOM 7600 O O . ASP C 1 140 ? 38.182 0.434 136.192 1.00 21.75 140 ASP C O 1
ATOM 7605 N N . ILE C 1 141 ? 37.425 2.254 135.152 1.00 21.79 141 ILE C N 1
ATOM 7606 C CA . ILE C 1 141 ? 38.649 2.689 134.483 1.00 23.12 141 ILE C CA 1
ATOM 7607 C C . ILE C 1 141 ? 39.075 4.027 135.107 1.00 24.92 141 ILE C C 1
ATOM 7608 O O . ILE C 1 141 ? 38.553 5.081 134.741 1.00 25.89 141 ILE C O 1
ATOM 7613 N N . PRO C 1 142 ? 40.035 4.040 136.039 1.00 24.25 142 PRO C N 1
ATOM 7614 C CA . PRO C 1 142 ? 40.479 5.312 136.603 1.00 26.70 142 PRO C CA 1
ATOM 7615 C C . PRO C 1 142 ? 41.273 6.160 135.628 1.00 28.81 142 PRO C C 1
ATOM 7616 O O . PRO C 1 142 ? 41.251 5.980 134.391 1.00 27.49 142 PRO C O 1
ATOM 7620 N N . ALA C 1 143 ? 41.956 7.163 136.208 1.00 30.49 143 ALA C N 1
ATOM 7621 C CA . ALA C 1 143 ? 42.553 8.274 135.449 1.00 28.56 143 ALA C CA 1
ATOM 7622 C C . ALA C 1 143 ? 43.219 9.225 136.440 1.00 34.28 143 ALA C C 1
ATOM 7623 O O . ALA C 1 143 ? 43.086 9.078 137.659 1.00 28.35 143 ALA C O 1
ATOM 7625 N N . PRO C 1 144 ? 43.946 10.194 135.936 1.00 30.26 144 PRO C N 1
ATOM 7626 C CA . PRO C 1 144 ? 44.561 11.111 136.880 1.00 39.22 144 PRO C CA 1
ATOM 7627 C C . PRO C 1 144 ? 43.595 12.203 137.314 1.00 38.52 144 PRO C C 1
ATOM 7628 O O . PRO C 1 144 ? 42.584 12.411 136.693 1.00 37.91 144 PRO C O 1
ATOM 7632 N N . ASP C 1 145 ? 43.918 12.851 138.412 1.00 38.53 145 ASP C N 1
ATOM 7633 C CA . ASP C 1 145 ? 43.142 13.951 138.931 1.00 45.06 145 ASP C CA 1
ATOM 7634 C C . ASP C 1 145 ? 44.094 14.799 139.752 1.00 44.51 145 ASP C C 1
ATOM 7635 O O . ASP C 1 145 ? 45.217 14.980 139.380 1.00 38.27 145 ASP C O 1
ATOM 7640 N N . VAL C 1 146 ? 43.642 15.267 140.893 1.00 48.51 146 VAL C N 1
ATOM 7641 C CA . VAL C 1 146 ? 44.459 16.095 141.751 1.00 46.62 146 VAL C CA 1
ATOM 7642 C C . VAL C 1 146 ? 45.675 15.360 142.257 1.00 44.06 146 VAL C C 1
ATOM 7643 O O . VAL C 1 146 ? 45.526 14.324 142.850 1.00 33.54 146 VAL C O 1
ATOM 7647 N N . TYR C 1 147 ? 46.856 15.939 141.989 1.00 42.08 147 TYR C N 1
ATOM 7648 C CA . TYR C 1 147 ? 48.208 15.452 142.396 1.00 44.78 147 TYR C CA 1
ATOM 7649 C C . TYR C 1 147 ? 48.508 14.016 141.934 1.00 52.45 147 TYR C C 1
ATOM 7650 O O . TYR C 1 147 ? 49.429 13.455 142.560 1.00 62.52 147 TYR C O 1
ATOM 7659 N N . THR C 1 148 ? 47.744 13.435 140.991 1.00 38.43 148 THR C N 1
ATOM 7660 C CA . THR C 1 148 ? 48.091 12.172 140.275 1.00 37.49 148 THR C CA 1
ATOM 7661 C C . THR C 1 148 ? 48.294 12.569 138.831 1.00 32.69 148 THR C C 1
ATOM 7662 O O . THR C 1 148 ? 47.637 13.548 138.341 1.00 36.09 148 THR C O 1
ATOM 7666 N N . ASN C 1 149 ? 49.155 11.831 138.162 1.00 30.81 149 ASN C N 1
ATOM 7667 C CA . ASN C 1 149 ? 49.594 12.171 136.785 1.00 36.18 149 ASN C CA 1
ATOM 7668 C C . ASN C 1 149 ? 49.990 10.897 136.039 1.00 32.35 149 ASN C C 1
ATOM 7669 O O . ASN C 1 149 ? 50.024 9.816 136.659 1.00 31.48 149 ASN C O 1
ATOM 7674 N N . PRO C 1 150 ? 50.414 11.044 134.754 1.00 32.52 150 PRO C N 1
ATOM 7675 C CA . PRO C 1 150 ? 50.809 9.904 133.927 1.00 30.95 150 PRO C CA 1
ATOM 7676 C C . PRO C 1 150 ? 51.856 9.017 134.573 1.00 34.51 150 PRO C C 1
ATOM 7677 O O . PRO C 1 150 ? 51.713 7.838 134.438 1.00 32.91 150 PRO C O 1
ATOM 7681 N N . LYS C 1 151 ? 52.790 9.577 135.340 1.00 30.56 151 LYS C N 1
ATOM 7682 C CA . LYS C 1 151 ? 53.784 8.751 136.067 1.00 30.86 151 LYS C CA 1
ATOM 7683 C C . LYS C 1 151 ? 53.042 7.799 137.008 1.00 30.50 151 LYS C C 1
ATOM 7684 O O . LYS C 1 151 ? 53.349 6.608 137.004 1.00 30.34 151 LYS C O 1
ATOM 7690 N N . ILE C 1 152 ? 52.086 8.331 137.768 1.00 27.89 152 ILE C N 1
ATOM 7691 C CA . ILE C 1 152 ? 51.366 7.450 138.727 1.00 28.71 152 ILE C CA 1
ATOM 7692 C C . ILE C 1 152 ? 50.462 6.461 137.919 1.00 23.97 152 ILE C C 1
ATOM 7693 O O . ILE C 1 152 ? 50.315 5.327 138.346 1.00 25.76 152 ILE C O 1
ATOM 7698 N N . MET C 1 153 ? 49.872 6.880 136.830 1.00 27.09 153 MET C N 1
ATOM 7699 C CA . MET C 1 153 ? 49.011 5.970 136.014 1.00 27.64 153 MET C CA 1
ATOM 7700 C C . MET C 1 153 ? 49.856 4.774 135.541 1.00 27.67 153 MET C C 1
ATOM 7701 O O . MET C 1 153 ? 49.350 3.650 135.515 1.00 27.70 153 MET C O 1
ATOM 7706 N N . GLY C 1 154 ? 51.117 5.017 135.158 1.00 28.91 154 GLY C N 1
ATOM 7707 C CA . GLY C 1 154 ? 52.064 3.977 134.727 1.00 27.28 154 GLY C CA 1
ATOM 7708 C C . GLY C 1 154 ? 52.237 2.900 135.756 1.00 29.07 154 GLY C C 1
ATOM 7709 O O . GLY C 1 154 ? 52.096 1.711 135.434 1.00 28.52 154 GLY C O 1
ATOM 7710 N N . TRP C 1 155 ? 52.540 3.293 136.983 1.00 26.05 155 TRP C N 1
ATOM 7711 C CA . TRP C 1 155 ? 52.749 2.377 138.124 1.00 26.75 155 TRP C CA 1
ATOM 7712 C C . TRP C 1 155 ? 51.461 1.567 138.348 1.00 25.14 155 TRP C C 1
ATOM 7713 O O . TRP C 1 155 ? 51.532 0.406 138.698 1.00 25.13 155 TRP C O 1
ATOM 7724 N N . MET C 1 156 ? 50.335 2.239 138.276 1.00 25.71 156 MET C N 1
ATOM 7725 C CA . MET C 1 156 ? 49.033 1.622 138.618 1.00 29.62 156 MET C CA 1
ATOM 7726 C C . MET C 1 156 ? 48.656 0.592 137.516 1.00 27.27 156 MET C C 1
ATOM 7727 O O . MET C 1 156 ? 48.322 -0.523 137.903 1.00 28.65 156 MET C O 1
ATOM 7732 N N . MET C 1 157 ? 48.836 0.929 136.241 1.00 25.40 157 MET C N 1
ATOM 7733 C CA . MET C 1 157 ? 48.633 -0.034 135.107 1.00 26.56 157 MET C CA 1
ATOM 7734 C C . MET C 1 157 ? 49.523 -1.250 135.309 1.00 24.59 157 MET C C 1
ATOM 7735 O O . MET C 1 157 ? 49.024 -2.374 135.311 1.00 24.99 157 MET C O 1
ATOM 7740 N N . ASP C 1 158 ? 50.774 -1.047 135.676 1.00 26.91 158 ASP C N 1
ATOM 7741 C CA . ASP C 1 158 ? 51.782 -2.109 135.821 1.00 27.07 158 ASP C CA 1
ATOM 7742 C C . ASP C 1 158 ? 51.371 -3.050 136.944 1.00 29.29 158 ASP C C 1
ATOM 7743 O O . ASP C 1 158 ? 51.478 -4.344 136.792 1.00 23.05 158 ASP C O 1
ATOM 7748 N N . GLU C 1 159 ? 50.944 -2.481 138.076 1.00 25.80 159 GLU C N 1
ATOM 7749 C CA . GLU C 1 159 ? 50.526 -3.333 139.202 1.00 23.28 159 GLU C CA 1
ATOM 7750 C C . GLU C 1 159 ? 49.270 -4.132 138.770 1.00 24.48 159 GLU C C 1
ATOM 7751 O O . GLU C 1 159 ? 49.216 -5.296 139.087 1.00 22.36 159 GLU C O 1
ATOM 7757 N N . TYR C 1 160 ? 48.305 -3.512 138.101 1.00 23.73 160 TYR C N 1
ATOM 7758 C CA . TYR C 1 160 ? 47.072 -4.210 137.655 1.00 28.09 160 TYR C CA 1
ATOM 7759 C C . TYR C 1 160 ? 47.467 -5.398 136.735 1.00 28.99 160 TYR C C 1
ATOM 7760 O O . TYR C 1 160 ? 46.963 -6.576 136.907 1.00 25.09 160 TYR C O 1
ATOM 7769 N N . GLU C 1 161 ? 48.356 -5.158 135.774 1.00 26.54 161 GLU C N 1
ATOM 7770 C CA . GLU C 1 161 ? 48.781 -6.212 134.809 1.00 27.70 161 GLU C CA 1
ATOM 7771 C C . GLU C 1 161 ? 49.436 -7.370 135.553 1.00 26.21 161 GLU C C 1
ATOM 7772 O O . GLU C 1 161 ? 49.169 -8.511 135.231 1.00 26.07 161 GLU C O 1
ATOM 7778 N N . THR C 1 162 ? 50.264 -7.050 136.526 1.00 26.20 162 THR C N 1
ATOM 7779 C CA . THR C 1 162 ? 50.958 -8.060 137.354 1.00 29.41 162 THR C CA 1
ATOM 7780 C C . THR C 1 162 ? 49.956 -8.918 138.106 1.00 29.47 162 THR C C 1
ATOM 7781 O O . THR C 1 162 ? 50.163 -10.147 138.216 1.00 32.54 162 THR C O 1
ATOM 7785 N N . ILE C 1 163 ? 48.901 -8.318 138.622 1.00 27.38 163 ILE C N 1
ATOM 7786 C CA . ILE C 1 163 ? 47.891 -9.120 139.364 1.00 29.43 163 ILE C CA 1
ATOM 7787 C C . ILE C 1 163 ? 47.045 -9.901 138.354 1.00 28.95 163 ILE C C 1
ATOM 7788 O O . ILE C 1 163 ? 46.673 -11.011 138.670 1.00 28.38 163 ILE C O 1
ATOM 7793 N N . MET C 1 164 ? 46.696 -9.296 137.224 1.00 27.32 164 MET C N 1
ATOM 7794 C CA . MET C 1 164 ? 45.722 -9.907 136.256 1.00 31.16 164 MET C CA 1
ATOM 7795 C C . MET C 1 164 ? 46.409 -11.075 135.487 1.00 26.70 164 MET C C 1
ATOM 7796 O O . MET C 1 164 ? 45.715 -11.825 134.776 1.00 27.75 164 MET C O 1
ATOM 7801 N N . ARG C 1 165 ? 47.749 -11.125 135.466 1.00 24.86 165 ARG C N 1
ATOM 7802 C CA . ARG C 1 165 ? 48.572 -12.141 134.760 1.00 26.34 165 ARG C CA 1
ATOM 7803 C C . ARG C 1 165 ? 48.451 -11.954 133.248 1.00 31.48 165 ARG C C 1
ATOM 7804 O O . ARG C 1 165 ? 48.489 -12.941 132.546 1.00 32.02 165 ARG C O 1
ATOM 7812 N N . ARG C 1 166 ? 48.277 -10.733 132.761 1.00 28.96 166 ARG C N 1
ATOM 7813 C CA . ARG C 1 166 ? 48.324 -10.423 131.309 1.00 31.33 166 ARG C CA 1
ATOM 7814 C C . ARG C 1 166 ? 47.290 -11.267 130.544 1.00 32.63 166 ARG C C 1
ATOM 7815 O O . ARG C 1 166 ? 47.555 -11.668 129.396 1.00 36.73 166 ARG C O 1
ATOM 7823 N N . LYS C 1 167 ? 46.096 -11.426 131.083 1.00 36.18 167 LYS C N 1
ATOM 7824 C CA . LYS C 1 167 ? 45.018 -12.241 130.470 1.00 35.74 167 LYS C CA 1
ATOM 7825 C C . LYS C 1 167 ? 44.178 -11.377 129.563 1.00 37.71 167 LYS C C 1
ATOM 7826 O O . LYS C 1 167 ? 43.521 -11.941 128.709 1.00 43.79 167 LYS C O 1
ATOM 7832 N N . GLY C 1 168 ? 44.221 -10.056 129.726 1.00 34.94 168 GLY C N 1
ATOM 7833 C CA . GLY C 1 168 ? 43.328 -9.139 129.006 1.00 28.46 168 GLY C CA 1
ATOM 7834 C C . GLY C 1 168 ? 44.052 -7.857 128.582 1.00 29.75 168 GLY C C 1
ATOM 7835 O O . GLY C 1 168 ? 45.254 -7.686 128.788 1.00 30.06 168 GLY C O 1
ATOM 7836 N N . PRO C 1 169 ? 43.307 -6.897 128.000 1.00 28.96 169 PRO C N 1
ATOM 7837 C CA . PRO C 1 169 ? 43.863 -5.596 127.631 1.00 31.07 169 PRO C CA 1
ATOM 7838 C C . PRO C 1 169 ? 44.076 -4.673 128.868 1.00 31.70 169 PRO C C 1
ATOM 7839 O O . PRO C 1 169 ? 43.351 -3.683 129.066 1.00 30.25 169 PRO C O 1
ATOM 7843 N N . ALA C 1 170 ? 45.023 -5.043 129.709 1.00 28.56 170 ALA C N 1
ATOM 7844 C CA . ALA C 1 170 ? 45.381 -4.404 130.989 1.00 32.67 170 ALA C CA 1
ATOM 7845 C C . ALA C 1 170 ? 45.726 -2.920 130.781 1.00 30.37 170 ALA C C 1
ATOM 7846 O O . ALA C 1 170 ? 45.475 -2.115 131.708 1.00 31.03 170 ALA C O 1
ATOM 7848 N N . PHE C 1 171 ? 46.239 -2.542 129.632 1.00 24.85 171 PHE C N 1
ATOM 7849 C CA . PHE C 1 171 ? 46.526 -1.118 129.348 1.00 27.38 171 PHE C CA 1
ATOM 7850 C C . PHE C 1 171 ? 45.234 -0.334 129.578 1.00 31.68 171 PHE C C 1
ATOM 7851 O O . PHE C 1 171 ? 45.277 0.868 129.951 1.00 31.56 171 PHE C O 1
ATOM 7859 N N . GLY C 1 172 ? 44.082 -0.972 129.293 1.00 25.84 172 GLY C N 1
ATOM 7860 C CA . GLY C 1 172 ? 42.775 -0.283 129.276 1.00 21.93 172 GLY C CA 1
ATOM 7861 C C . GLY C 1 172 ? 42.187 -0.125 130.644 1.00 22.62 172 GLY C C 1
ATOM 7862 O O . GLY C 1 172 ? 41.022 0.298 130.745 1.00 27.74 172 GLY C O 1
ATOM 7863 N N . VAL C 1 173 ? 42.892 -0.563 131.678 1.00 23.27 173 VAL C N 1
ATOM 7864 C CA . VAL C 1 173 ? 42.358 -0.474 133.056 1.00 25.52 173 VAL C CA 1
ATOM 7865 C C . VAL C 1 173 ? 42.352 0.986 133.533 1.00 29.12 173 VAL C C 1
ATOM 7866 O O . VAL C 1 173 ? 41.570 1.257 134.430 1.00 26.91 173 VAL C O 1
ATOM 7870 N N . ILE C 1 174 ? 43.141 1.868 132.923 1.00 26.19 174 ILE C N 1
ATOM 7871 C CA . ILE C 1 174 ? 43.390 3.252 133.433 1.00 24.89 174 ILE C CA 1
ATOM 7872 C C . ILE C 1 174 ? 43.861 4.092 132.269 1.00 25.59 174 ILE C C 1
ATOM 7873 O O . ILE C 1 174 ? 44.580 3.571 131.372 1.00 27.75 174 ILE C O 1
ATOM 7878 N N . THR C 1 175 ? 43.401 5.339 132.205 1.00 24.28 175 THR C N 1
ATOM 7879 C CA . THR C 1 175 ? 43.818 6.306 131.190 1.00 25.50 175 THR C CA 1
ATOM 7880 C C . THR C 1 175 ? 44.725 7.422 131.777 1.00 25.83 175 THR C C 1
ATOM 7881 O O . THR C 1 175 ? 45.094 7.338 132.916 1.00 23.81 175 THR C O 1
ATOM 7885 N N . GLY C 1 176 ? 45.128 8.363 130.925 1.00 28.42 176 GLY C N 1
ATOM 7886 C CA . GLY C 1 176 ? 46.247 9.302 131.144 1.00 29.92 176 GLY C CA 1
ATOM 7887 C C . GLY C 1 176 ? 47.599 8.607 131.295 1.00 31.05 176 GLY C C 1
ATOM 7888 O O . GLY C 1 176 ? 48.482 9.169 131.998 1.00 32.21 176 GLY C O 1
ATOM 7889 N N . LYS C 1 177 ? 47.829 7.499 130.562 1.00 26.24 177 LYS C N 1
ATOM 7890 C CA . LYS C 1 177 ? 49.102 6.747 130.629 1.00 25.93 177 LYS C CA 1
ATOM 7891 C C . LYS C 1 177 ? 50.159 7.467 129.820 1.00 19.78 177 LYS C C 1
ATOM 7892 O O . LYS C 1 177 ? 49.864 8.131 128.836 1.00 22.35 177 LYS C O 1
ATOM 7898 N N . PRO C 1 178 ? 51.419 7.209 130.135 1.00 23.01 178 PRO C N 1
ATOM 7899 C CA . PRO C 1 178 ? 52.518 7.636 129.279 1.00 29.74 178 PRO C CA 1
ATOM 7900 C C . PRO C 1 178 ? 52.364 6.961 127.906 1.00 30.87 178 PRO C C 1
ATOM 7901 O O . PRO C 1 178 ? 51.834 5.817 127.876 1.00 27.06 178 PRO C O 1
ATOM 7905 N N . LEU C 1 179 ? 52.876 7.607 126.859 1.00 27.53 179 LEU C N 1
ATOM 7906 C CA . LEU C 1 179 ? 52.725 7.159 125.454 1.00 32.10 179 LEU C CA 1
ATOM 7907 C C . LEU C 1 179 ? 53.392 5.794 125.264 1.00 30.71 179 LEU C C 1
ATOM 7908 O O . LEU C 1 179 ? 52.922 5.058 124.397 1.00 27.67 179 LEU C O 1
ATOM 7913 N N . SER C 1 180 ? 54.417 5.467 126.023 1.00 25.66 180 SER C N 1
ATOM 7914 C CA . SER C 1 180 ? 55.219 4.231 125.811 1.00 27.43 180 SER C CA 1
ATOM 7915 C C . SER C 1 180 ? 54.381 2.979 126.109 1.00 29.47 180 SER C C 1
ATOM 7916 O O . SER C 1 180 ? 54.775 1.880 125.672 1.00 28.21 180 SER C O 1
ATOM 7919 N N . ILE C 1 181 ? 53.349 3.130 126.942 1.00 27.08 181 ILE C N 1
ATOM 7920 C CA . ILE C 1 181 ? 52.604 1.998 127.528 1.00 23.19 181 ILE C CA 1
ATOM 7921 C C . ILE C 1 181 ? 51.107 2.281 127.385 1.00 22.99 181 ILE C C 1
ATOM 7922 O O . ILE C 1 181 ? 50.340 2.091 128.357 1.00 25.21 181 ILE C O 1
ATOM 7927 N N . GLY C 1 182 ? 50.710 2.729 126.201 1.00 24.66 182 GLY C N 1
ATOM 7928 C CA . GLY C 1 182 ? 49.300 2.739 125.755 1.00 27.33 182 GLY C CA 1
ATOM 7929 C C . GLY C 1 182 ? 48.623 4.091 125.972 1.00 26.75 182 GLY C C 1
ATOM 7930 O O . GLY C 1 182 ? 47.382 4.155 125.895 1.00 24.33 182 GLY C O 1
ATOM 7931 N N . GLY C 1 183 ? 49.392 5.151 126.211 1.00 27.56 183 GLY C N 1
ATOM 7932 C CA . GLY C 1 183 ? 48.822 6.505 126.295 1.00 25.41 183 GLY C CA 1
ATOM 7933 C C . GLY C 1 183 ? 48.320 6.928 124.956 1.00 26.59 183 GLY C C 1
ATOM 7934 O O . GLY C 1 183 ? 48.632 6.287 123.963 1.00 29.17 183 GLY C O 1
ATOM 7935 N N . SER C 1 184 ? 47.555 8.003 124.917 1.00 25.94 184 SER C N 1
ATOM 7936 C CA . SER C 1 184 ? 47.004 8.564 123.660 1.00 24.69 184 SER C CA 1
ATOM 7937 C C . SER C 1 184 ? 47.677 9.901 123.304 1.00 27.82 184 SER C C 1
ATOM 7938 O O . SER C 1 184 ? 47.893 10.719 124.142 1.00 29.05 184 SER C O 1
ATOM 7941 N N . LEU C 1 185 ? 47.880 10.147 122.035 1.00 28.29 185 LEU C N 1
ATOM 7942 C CA . LEU C 1 185 ? 48.105 11.506 121.503 1.00 27.72 185 LEU C CA 1
ATOM 7943 C C . LEU C 1 185 ? 46.843 12.345 121.778 1.00 29.09 185 LEU C C 1
ATOM 7944 O O . LEU C 1 185 ? 45.685 11.781 121.902 1.00 25.96 185 LEU C O 1
ATOM 7949 N N . GLY C 1 186 ? 47.040 13.645 121.980 1.00 29.95 186 GLY C N 1
ATOM 7950 C CA . GLY C 1 186 ? 45.933 14.592 122.193 1.00 29.44 186 GLY C CA 1
ATOM 7951 C C . GLY C 1 186 ? 45.624 14.788 123.659 1.00 30.92 186 GLY C C 1
ATOM 7952 O O . GLY C 1 186 ? 44.731 15.586 123.953 1.00 32.41 186 GLY C O 1
ATOM 7953 N N . ARG C 1 187 ? 46.288 14.089 124.578 1.00 27.96 187 ARG C N 1
ATOM 7954 C CA . ARG C 1 187 ? 45.896 14.184 125.988 1.00 30.72 187 ARG C CA 1
ATOM 7955 C C . ARG C 1 187 ? 46.149 15.616 126.517 1.00 34.95 187 ARG C C 1
ATOM 7956 O O . ARG C 1 187 ? 45.240 16.178 127.169 1.00 34.77 187 ARG C O 1
ATOM 7964 N N . GLY C 1 188 ? 47.350 16.171 126.320 1.00 33.44 188 GLY C N 1
ATOM 7965 C CA . GLY C 1 188 ? 47.756 17.464 126.946 1.00 34.21 188 GLY C CA 1
ATOM 7966 C C . GLY C 1 188 ? 46.842 18.630 126.546 1.00 29.73 188 GLY C C 1
ATOM 7967 O O . GLY C 1 188 ? 46.580 19.508 127.354 1.00 40.75 188 GLY C O 1
ATOM 7968 N N . THR C 1 189 ? 46.363 18.664 125.317 1.00 30.05 189 THR C N 1
ATOM 7969 C CA . THR C 1 189 ? 45.523 19.772 124.825 1.00 28.88 189 THR C CA 1
ATOM 7970 C C . THR C 1 189 ? 44.038 19.426 124.780 1.00 27.89 189 THR C C 1
ATOM 7971 O O . THR C 1 189 ? 43.269 20.257 124.282 1.00 29.05 189 THR C O 1
ATOM 7975 N N . ALA C 1 190 ? 43.622 18.256 125.260 1.00 26.54 190 ALA C N 1
ATOM 7976 C CA . ALA C 1 190 ? 42.232 17.781 125.071 1.00 28.08 190 ALA C CA 1
ATOM 7977 C C . ALA C 1 190 ? 41.209 18.798 125.637 1.00 27.80 190 ALA C C 1
ATOM 7978 O O . ALA C 1 190 ? 40.237 19.069 124.963 1.00 25.08 190 ALA C O 1
ATOM 7980 N N . THR C 1 191 ? 41.391 19.309 126.855 1.00 25.63 191 THR C N 1
ATOM 7981 C CA . THR C 1 191 ? 40.405 20.248 127.445 1.00 28.88 191 THR C CA 1
ATOM 7982 C C . THR C 1 191 ? 40.282 21.476 126.546 1.00 26.66 191 THR C C 1
ATOM 7983 O O . THR C 1 191 ? 39.163 21.783 126.080 1.00 27.27 191 THR C O 1
ATOM 7987 N N . ALA C 1 192 ? 41.393 22.171 126.293 1.00 27.52 192 ALA C N 1
ATOM 7988 C CA . ALA C 1 192 ? 41.370 23.397 125.472 1.00 25.38 192 ALA C CA 1
ATOM 7989 C C . ALA C 1 192 ? 40.826 23.075 124.089 1.00 26.74 192 ALA C C 1
ATOM 7990 O O . ALA C 1 192 ? 40.063 23.899 123.526 1.00 22.82 192 ALA C O 1
ATOM 7992 N N . GLN C 1 193 ? 41.261 21.947 123.487 1.00 23.99 193 GLN C N 1
ATOM 7993 C CA . GLN C 1 193 ? 40.903 21.686 122.090 1.00 23.13 193 GLN C CA 1
ATOM 7994 C C . GLN C 1 193 ? 39.404 21.414 122.011 1.00 24.41 193 GLN C C 1
ATOM 7995 O O . GLN C 1 193 ? 38.761 21.859 121.061 1.00 25.21 193 GLN C O 1
ATOM 8001 N N . GLY C 1 194 ? 38.865 20.671 122.962 1.00 26.56 194 GLY C N 1
ATOM 8002 C CA . GLY C 1 194 ? 37.403 20.480 123.032 1.00 27.92 194 GLY C CA 1
ATOM 8003 C C . GLY C 1 194 ? 36.672 21.789 123.262 1.00 28.81 194 GLY C C 1
ATOM 8004 O O . GLY C 1 194 ? 35.605 22.011 122.636 1.00 26.37 194 GLY C O 1
ATOM 8005 N N . ALA C 1 195 ? 37.217 22.667 124.104 1.00 28.48 195 ALA C N 1
ATOM 8006 C CA . ALA C 1 195 ? 36.567 23.984 124.353 1.00 27.39 195 ALA C CA 1
ATOM 8007 C C . ALA C 1 195 ? 36.507 24.789 123.053 1.00 24.78 195 ALA C C 1
ATOM 8008 O O . ALA C 1 195 ? 35.438 25.378 122.717 1.00 29.59 195 ALA C O 1
ATOM 8010 N N . ILE C 1 196 ? 37.585 24.760 122.269 1.00 24.78 196 ILE C N 1
ATOM 8011 C CA . ILE C 1 196 ? 37.650 25.463 120.978 1.00 24.33 196 ILE C CA 1
ATOM 8012 C C . ILE C 1 196 ? 36.533 24.959 120.069 1.00 28.90 196 ILE C C 1
ATOM 8013 O O . ILE C 1 196 ? 35.946 25.791 119.337 1.00 28.00 196 ILE C O 1
ATOM 8018 N N . PHE C 1 197 ? 36.287 23.658 120.009 1.00 29.97 197 PHE C N 1
ATOM 8019 C CA . PHE C 1 197 ? 35.218 23.143 119.106 1.00 29.82 197 PHE C CA 1
ATOM 8020 C C . PHE C 1 197 ? 33.878 23.687 119.605 1.00 24.93 197 PHE C C 1
ATOM 8021 O O . PHE C 1 197 ? 33.086 24.088 118.778 1.00 27.15 197 PHE C O 1
ATOM 8029 N N . THR C 1 198 ? 33.610 23.696 120.899 1.00 25.76 198 THR C N 1
ATOM 8030 C CA . THR C 1 198 ? 32.311 24.213 121.428 1.00 30.29 198 THR C CA 1
ATOM 8031 C C . THR C 1 198 ? 32.159 25.719 121.155 1.00 32.23 198 THR C C 1
ATOM 8032 O O . THR C 1 198 ? 31.025 26.130 120.873 1.00 29.80 198 THR C O 1
ATOM 8036 N N . ILE C 1 199 ? 33.260 26.490 121.169 1.00 29.34 199 ILE C N 1
ATOM 8037 C CA . ILE C 1 199 ? 33.255 27.960 120.908 1.00 27.37 199 ILE C CA 1
ATOM 8038 C C . ILE C 1 199 ? 32.942 28.140 119.439 1.00 29.66 199 ILE C C 1
ATOM 8039 O O . ILE C 1 199 ? 32.139 29.024 119.102 1.00 29.38 199 ILE C O 1
ATOM 8044 N N . ARG C 1 200 ? 33.556 27.328 118.581 1.00 28.34 200 ARG C N 1
ATOM 8045 C CA . ARG C 1 200 ? 33.274 27.408 117.124 1.00 30.98 200 ARG C CA 1
ATOM 8046 C C . ARG C 1 200 ? 31.771 27.146 116.862 1.00 32.40 200 ARG C C 1
ATOM 8047 O O . ARG C 1 200 ? 31.178 27.863 115.994 1.00 32.09 200 ARG C O 1
ATOM 8055 N N . GLU C 1 201 ? 31.159 26.175 117.548 1.00 33.97 201 GLU C N 1
ATOM 8056 C CA . GLU C 1 201 ? 29.741 25.771 117.269 1.00 35.08 201 GLU C CA 1
ATOM 8057 C C . GLU C 1 201 ? 28.798 26.816 117.879 1.00 41.07 201 GLU C C 1
ATOM 8058 O O . GLU C 1 201 ? 27.803 27.157 117.192 1.00 36.95 201 GLU C O 1
ATOM 8064 N N . ALA C 1 202 ? 29.158 27.371 119.053 1.00 32.88 202 ALA C N 1
ATOM 8065 C CA . ALA C 1 202 ? 28.415 28.473 119.706 1.00 37.09 202 ALA C CA 1
ATOM 8066 C C . ALA C 1 202 ? 28.372 29.677 118.772 1.00 35.70 202 ALA C C 1
ATOM 8067 O O . ALA C 1 202 ? 27.294 30.225 118.561 1.00 39.13 202 ALA C O 1
ATOM 8069 N N . ALA C 1 203 ? 29.494 30.054 118.188 1.00 37.33 203 ALA C N 1
ATOM 8070 C CA . ALA C 1 203 ? 29.553 31.146 117.194 1.00 37.40 203 ALA C CA 1
ATOM 8071 C C . ALA C 1 203 ? 28.619 30.805 116.028 1.00 40.98 203 ALA C C 1
ATOM 8072 O O . ALA C 1 203 ? 27.791 31.650 115.640 1.00 41.20 203 ALA C O 1
ATOM 8074 N N . LYS C 1 204 ? 28.685 29.599 115.484 1.00 41.41 204 LYS C N 1
ATOM 8075 C CA . LYS C 1 204 ? 27.782 29.238 114.352 1.00 43.73 204 LYS C CA 1
ATOM 8076 C C . LYS C 1 204 ? 26.320 29.388 114.805 1.00 39.70 204 LYS C C 1
ATOM 8077 O O . LYS C 1 204 ? 25.568 29.988 114.096 1.00 44.99 204 LYS C O 1
ATOM 8083 N N . ALA C 1 205 ? 25.934 28.874 115.970 1.00 37.57 205 ALA C N 1
ATOM 8084 C CA . ALA C 1 205 ? 24.568 29.006 116.509 1.00 42.51 205 ALA C CA 1
ATOM 8085 C C . ALA C 1 205 ? 24.178 30.488 116.542 1.00 50.86 205 ALA C C 1
ATOM 8086 O O . ALA C 1 205 ? 23.011 30.754 116.306 1.00 45.12 205 ALA C O 1
ATOM 8088 N N . LEU C 1 206 ? 25.110 31.407 116.836 1.00 41.46 206 LEU C N 1
ATOM 8089 C CA . LEU C 1 206 ? 24.803 32.842 117.078 1.00 45.80 206 LEU C CA 1
ATOM 8090 C C . LEU C 1 206 ? 24.923 33.612 115.749 1.00 45.73 206 LEU C C 1
ATOM 8091 O O . LEU C 1 206 ? 24.681 34.802 115.757 1.00 51.36 206 LEU C O 1
ATOM 8096 N N . GLY C 1 207 ? 25.364 32.969 114.667 1.00 41.27 207 GLY C N 1
ATOM 8097 C CA . GLY C 1 207 ? 25.642 33.613 113.368 1.00 42.14 207 GLY C CA 1
ATOM 8098 C C . GLY C 1 207 ? 26.877 34.503 113.399 1.00 45.97 207 GLY C C 1
ATOM 8099 O O . GLY C 1 207 ? 26.920 35.430 112.605 1.00 42.97 207 GLY C O 1
ATOM 8100 N N . ILE C 1 208 ? 27.864 34.243 114.268 1.00 41.42 208 ILE C N 1
ATOM 8101 C CA . ILE C 1 208 ? 29.107 35.065 114.333 1.00 40.43 208 ILE C CA 1
ATOM 8102 C C . ILE C 1 208 ? 30.236 34.339 113.608 1.00 38.97 208 ILE C C 1
ATOM 8103 O O . ILE C 1 208 ? 30.505 33.174 113.959 1.00 41.06 208 ILE C O 1
ATOM 8108 N N . ASP C 1 209 ? 30.973 35.042 112.764 1.00 37.43 209 ASP C N 1
ATOM 8109 C CA . ASP C 1 209 ? 32.271 34.577 112.213 1.00 41.75 209 ASP C CA 1
ATOM 8110 C C . ASP C 1 209 ? 33.386 35.037 113.175 1.00 40.72 209 ASP C C 1
ATOM 8111 O O . ASP C 1 209 ? 33.611 36.231 113.282 1.00 37.97 209 ASP C O 1
ATOM 8116 N N . LEU C 1 210 ? 34.088 34.110 113.831 1.00 37.11 210 LEU C N 1
ATOM 8117 C CA . LEU C 1 210 ? 35.073 34.416 114.913 1.00 37.26 210 LEU C CA 1
ATOM 8118 C C . LEU C 1 210 ? 36.376 34.961 114.346 1.00 36.29 210 LEU C C 1
ATOM 8119 O O . LEU C 1 210 ? 37.211 35.472 115.146 1.00 34.54 210 LEU C O 1
ATOM 8124 N N . LYS C 1 211 ? 36.609 34.799 113.042 1.00 35.46 211 LYS C N 1
ATOM 8125 C CA . LYS C 1 211 ? 37.856 35.269 112.399 1.00 40.55 211 LYS C CA 1
ATOM 8126 C C . LYS C 1 211 ? 37.973 36.774 112.623 1.00 40.58 211 LYS C C 1
ATOM 8127 O O . LYS C 1 211 ? 37.018 37.471 112.278 1.00 37.20 211 LYS C O 1
ATOM 8133 N N . GLY C 1 212 ? 39.117 37.248 113.111 1.00 37.07 212 GLY C N 1
ATOM 8134 C CA . GLY C 1 212 ? 39.302 38.676 113.427 1.00 39.35 212 GLY C CA 1
ATOM 8135 C C . GLY C 1 212 ? 38.555 39.106 114.683 1.00 37.86 212 GLY C C 1
ATOM 8136 O O . GLY C 1 212 ? 38.745 40.228 115.075 1.00 38.43 212 GLY C O 1
ATOM 8137 N N . LYS C 1 213 ? 37.824 38.246 115.392 1.00 32.65 213 LYS C N 1
ATOM 8138 C CA . LYS C 1 213 ? 37.143 38.668 116.641 1.00 31.42 213 LYS C CA 1
ATOM 8139 C C . LYS C 1 213 ? 38.025 38.447 117.854 1.00 29.13 213 LYS C C 1
ATOM 8140 O O . LYS C 1 213 ? 39.047 37.800 117.728 1.00 33.40 213 LYS C O 1
ATOM 8146 N N . LYS C 1 214 ? 37.589 38.917 119.013 1.00 28.21 214 LYS C N 1
ATOM 8147 C CA . LYS C 1 214 ? 38.454 38.999 120.200 1.00 30.15 214 LYS C CA 1
ATOM 8148 C C . LYS C 1 214 ? 38.027 37.995 121.266 1.00 27.67 214 LYS C C 1
ATOM 8149 O O . LYS C 1 214 ? 36.831 37.825 121.510 1.00 25.57 214 LYS C O 1
ATOM 8155 N N . ILE C 1 215 ? 39.021 37.429 121.913 1.00 25.78 215 ILE C N 1
ATOM 8156 C CA . ILE C 1 215 ? 38.851 36.521 123.063 1.00 28.76 215 ILE C CA 1
ATOM 8157 C C . ILE C 1 215 ? 39.652 37.076 124.226 1.00 24.99 215 ILE C C 1
ATOM 8158 O O . ILE C 1 215 ? 40.795 37.528 124.032 1.00 25.22 215 ILE C O 1
ATOM 8163 N N . ALA C 1 216 ? 39.134 36.886 125.421 1.00 25.40 216 ALA C N 1
ATOM 8164 C CA . ALA C 1 216 ? 39.886 37.069 126.673 1.00 23.46 216 ALA C CA 1
ATOM 8165 C C . ALA C 1 216 ? 39.817 35.743 127.415 1.00 23.91 216 ALA C C 1
ATOM 8166 O O . ALA C 1 216 ? 38.715 35.149 127.447 1.00 25.69 216 ALA C O 1
ATOM 8168 N N . VAL C 1 217 ? 40.910 35.365 128.040 1.00 22.84 217 VAL C N 1
ATOM 8169 C CA . VAL C 1 217 ? 40.999 34.100 128.806 1.00 23.60 217 VAL C CA 1
ATOM 8170 C C . VAL C 1 217 ? 41.444 34.416 130.204 1.00 26.13 217 VAL C C 1
ATOM 8171 O O . VAL C 1 217 ? 42.515 35.000 130.364 1.00 24.39 217 VAL C O 1
ATOM 8175 N N . GLN C 1 218 ? 40.658 34.018 131.183 1.00 24.58 218 GLN C N 1
ATOM 8176 C CA . GLN C 1 218 ? 41.099 34.138 132.576 1.00 24.28 218 GLN C CA 1
ATOM 8177 C C . GLN C 1 218 ? 41.801 32.845 132.952 1.00 29.40 218 GLN C C 1
ATOM 8178 O O . GLN C 1 218 ? 41.133 31.767 132.946 1.00 29.73 218 GLN C O 1
ATOM 8184 N N . GLY C 1 219 ? 43.041 32.960 133.402 1.00 24.67 219 GLY C N 1
ATOM 8185 C CA . GLY C 1 219 ? 43.920 31.852 133.768 1.00 24.43 219 GLY C CA 1
ATOM 8186 C C . GLY C 1 219 ? 44.913 31.600 132.659 1.00 22.88 219 GLY C C 1
ATOM 8187 O O . GLY C 1 219 ? 44.581 31.733 131.523 1.00 27.20 219 GLY C O 1
ATOM 8188 N N . TYR C 1 220 ? 46.094 31.154 133.018 1.00 24.70 220 TYR C N 1
ATOM 8189 C CA . TYR C 1 220 ? 47.190 30.898 132.073 1.00 25.47 220 TYR C CA 1
ATOM 8190 C C . TYR C 1 220 ? 48.005 29.714 132.580 1.00 27.32 220 TYR C C 1
ATOM 8191 O O . TYR C 1 220 ? 49.220 29.707 132.456 1.00 28.16 220 TYR C O 1
ATOM 8200 N N . GLY C 1 221 ? 47.321 28.708 133.134 1.00 31.05 221 GLY C N 1
ATOM 8201 C CA . GLY C 1 221 ? 47.878 27.355 133.197 1.00 28.39 221 GLY C CA 1
ATOM 8202 C C . GLY C 1 221 ? 47.717 26.689 131.832 1.00 28.24 221 GLY C C 1
ATOM 8203 O O . GLY C 1 221 ? 47.481 27.371 130.821 1.00 26.16 221 GLY C O 1
ATOM 8204 N N . ASN C 1 222 ? 47.896 25.370 131.797 1.00 29.20 222 ASN C N 1
ATOM 8205 C CA . ASN C 1 222 ? 47.842 24.542 130.566 1.00 30.45 222 ASN C CA 1
ATOM 8206 C C . ASN C 1 222 ? 46.549 24.901 129.828 1.00 25.53 222 ASN C C 1
ATOM 8207 O O . ASN C 1 222 ? 46.597 25.219 128.618 1.00 28.70 222 ASN C O 1
ATOM 8212 N N . ALA C 1 223 ? 45.416 24.877 130.504 1.00 27.67 223 ALA C N 1
ATOM 8213 C CA . ALA C 1 223 ? 44.091 25.059 129.858 1.00 28.55 223 ALA C CA 1
ATOM 8214 C C . ALA C 1 223 ? 43.933 26.472 129.282 1.00 24.84 223 ALA C C 1
ATOM 8215 O O . ALA C 1 223 ? 43.444 26.601 128.138 1.00 24.89 223 ALA C O 1
ATOM 8217 N N . GLY C 1 224 ? 44.313 27.495 130.052 1.00 25.18 224 GLY C N 1
ATOM 8218 C CA . GLY C 1 224 ? 44.173 28.899 129.621 1.00 26.70 224 GLY C CA 1
ATOM 8219 C C . GLY C 1 224 ? 45.119 29.228 128.487 1.00 23.41 224 GLY C C 1
ATOM 8220 O O . GLY C 1 224 ? 44.667 29.803 127.503 1.00 26.42 224 GLY C O 1
ATOM 8221 N N . TYR C 1 225 ? 46.372 28.787 128.581 1.00 25.50 225 TYR C N 1
ATOM 8222 C CA . TYR C 1 225 ? 47.381 28.931 127.517 1.00 24.26 225 TYR C CA 1
ATOM 8223 C C . TYR C 1 225 ? 46.895 28.278 126.234 1.00 27.13 225 TYR C C 1
ATOM 8224 O O . TYR C 1 225 ? 46.886 28.946 125.152 1.00 24.72 225 TYR C O 1
ATOM 8233 N N . TYR C 1 226 ? 46.503 26.988 126.289 1.00 24.26 226 TYR C N 1
ATOM 8234 C CA . TYR C 1 226 ? 46.089 26.308 125.034 1.00 24.12 226 TYR C CA 1
ATOM 8235 C C . TYR C 1 226 ? 44.776 26.905 124.511 1.00 21.14 226 TYR C C 1
ATOM 8236 O O . TYR C 1 226 ? 44.561 26.919 123.265 1.00 20.91 226 TYR C O 1
ATOM 8245 N N . THR C 1 227 ? 43.860 27.344 125.377 1.00 20.92 227 THR C N 1
ATOM 8246 C CA . THR C 1 227 ? 42.608 27.975 124.885 1.00 22.62 227 THR C CA 1
ATOM 8247 C C . THR C 1 227 ? 42.978 29.227 124.077 1.00 25.22 227 THR C C 1
ATOM 8248 O O . THR C 1 227 ? 42.415 29.450 123.003 1.00 25.13 227 THR C O 1
ATOM 8252 N N . ALA C 1 228 ? 43.890 30.047 124.603 1.00 25.64 228 ALA C N 1
ATOM 8253 C CA . ALA C 1 228 ? 44.353 31.281 123.920 1.00 26.16 228 ALA C CA 1
ATOM 8254 C C . ALA C 1 228 ? 45.027 30.856 122.621 1.00 26.79 228 ALA C C 1
ATOM 8255 O O . ALA C 1 228 ? 44.687 31.408 121.548 1.00 26.46 228 ALA C O 1
ATOM 8257 N N . LYS C 1 229 ? 45.940 29.882 122.678 1.00 25.47 229 LYS C N 1
ATOM 8258 C CA . LYS C 1 229 ? 46.758 29.573 121.474 1.00 26.28 229 LYS C CA 1
ATOM 8259 C C . LYS C 1 229 ? 45.915 28.921 120.389 1.00 26.15 229 LYS C C 1
ATOM 8260 O O . LYS C 1 229 ? 46.026 29.293 119.201 1.00 26.96 229 LYS C O 1
ATOM 8266 N N . LEU C 1 230 ? 45.013 28.021 120.766 1.00 24.58 230 LEU C N 1
ATOM 8267 C CA . LEU C 1 230 ? 44.163 27.336 119.745 1.00 26.02 230 LEU C CA 1
ATOM 8268 C C . LEU C 1 230 ? 43.059 28.274 119.241 1.00 25.10 230 LEU C C 1
ATOM 8269 O O . LEU C 1 230 ? 42.781 28.250 118.043 1.00 26.32 230 LEU C O 1
ATOM 8274 N N . ALA C 1 231 ? 42.545 29.190 120.070 1.00 25.02 231 ALA C N 1
ATOM 8275 C CA . ALA C 1 231 ? 41.563 30.184 119.581 1.00 28.10 231 ALA C CA 1
ATOM 8276 C C . ALA C 1 231 ? 42.225 31.023 118.488 1.00 30.13 231 ALA C C 1
ATOM 8277 O O . ALA C 1 231 ? 41.628 31.281 117.402 1.00 30.20 231 ALA C O 1
ATOM 8279 N N . LYS C 1 232 ? 43.454 31.434 118.752 1.00 29.15 232 LYS C N 1
ATOM 8280 C CA . LYS C 1 232 ? 44.213 32.255 117.797 1.00 29.38 232 LYS C CA 1
ATOM 8281 C C . LYS C 1 232 ? 44.512 31.433 116.527 1.00 36.32 232 LYS C C 1
ATOM 8282 O O . LYS C 1 232 ? 44.230 31.901 115.424 1.00 32.33 232 LYS C O 1
ATOM 8288 N N . GLU C 1 233 ? 45.097 30.249 116.662 1.00 32.16 233 GLU C N 1
ATOM 8289 C CA . GLU C 1 233 ? 45.638 29.498 115.495 1.00 34.23 233 GLU C CA 1
ATOM 8290 C C . GLU C 1 233 ? 44.518 28.822 114.693 1.00 30.78 233 GLU C C 1
ATOM 8291 O O . GLU C 1 233 ? 44.653 28.732 113.512 1.00 34.02 233 GLU C O 1
ATOM 8297 N N . GLN C 1 234 ? 43.457 28.346 115.302 1.00 29.64 234 GLN C N 1
ATOM 8298 C CA . GLN C 1 234 ? 42.437 27.562 114.567 1.00 31.68 234 GLN C CA 1
ATOM 8299 C C . GLN C 1 234 ? 41.216 28.434 114.292 1.00 33.64 234 GLN C C 1
ATOM 8300 O O . GLN C 1 234 ? 40.614 28.210 113.288 1.00 35.09 234 GLN C O 1
ATOM 8306 N N . LEU C 1 235 ? 40.786 29.301 115.217 1.00 33.56 235 LEU C N 1
ATOM 8307 C CA . LEU C 1 235 ? 39.549 30.097 115.025 1.00 30.85 235 LEU C CA 1
ATOM 8308 C C . LEU C 1 235 ? 39.858 31.461 114.400 1.00 33.42 235 LEU C C 1
ATOM 8309 O O . LEU C 1 235 ? 38.893 32.141 113.967 1.00 35.61 235 LEU C O 1
ATOM 8314 N N . GLY C 1 236 ? 41.133 31.837 114.320 1.00 32.83 236 GLY C N 1
ATOM 8315 C CA . GLY C 1 236 ? 41.566 33.131 113.762 1.00 32.55 236 GLY C CA 1
ATOM 8316 C C . GLY C 1 236 ? 41.265 34.307 114.687 1.00 31.17 236 GLY C C 1
ATOM 8317 O O . GLY C 1 236 ? 41.148 35.415 114.183 1.00 30.06 236 GLY C O 1
ATOM 8318 N N . MET C 1 237 ? 41.132 34.075 115.990 1.00 31.73 237 MET C N 1
ATOM 8319 C CA . MET C 1 237 ? 40.779 35.121 116.978 1.00 30.16 237 MET C CA 1
ATOM 8320 C C . MET C 1 237 ? 42.000 35.953 117.376 1.00 29.45 237 MET C C 1
ATOM 8321 O O . MET C 1 237 ? 43.139 35.517 117.210 1.00 28.87 237 MET C O 1
ATOM 8326 N N . THR C 1 238 ? 41.751 37.160 117.860 1.00 30.01 238 THR C N 1
ATOM 8327 C CA . THR C 1 238 ? 42.779 38.038 118.465 1.00 28.75 238 THR C CA 1
ATOM 8328 C C . THR C 1 238 ? 42.683 37.846 119.964 1.00 28.19 238 THR C C 1
ATOM 8329 O O . THR C 1 238 ? 41.572 38.055 120.502 1.00 31.00 238 THR C O 1
ATOM 8333 N N . VAL C 1 239 ? 43.778 37.442 120.615 1.00 25.62 239 VAL C N 1
ATOM 8334 C CA . VAL C 1 239 ? 43.766 37.255 122.088 1.00 25.75 239 VAL C CA 1
ATOM 8335 C C . VAL C 1 239 ? 44.129 38.605 122.718 1.00 28.79 239 VAL C C 1
ATOM 8336 O O . VAL C 1 239 ? 45.308 38.950 122.645 1.00 29.91 239 VAL C O 1
ATOM 8340 N N . VAL C 1 240 ? 43.161 39.352 123.239 1.00 27.16 240 VAL C N 1
ATOM 8341 C CA . VAL C 1 240 ? 43.383 40.759 123.710 1.00 26.01 240 VAL C CA 1
ATOM 8342 C C . VAL C 1 240 ? 43.700 40.782 125.192 1.00 27.70 240 VAL C C 1
ATOM 8343 O O . VAL C 1 240 ? 44.274 41.778 125.624 1.00 29.05 240 VAL C O 1
ATOM 8347 N N . ALA C 1 241 ? 43.357 39.732 125.958 1.00 26.11 241 ALA C N 1
ATOM 8348 C CA . ALA C 1 241 ? 43.639 39.690 127.396 1.00 22.44 241 ALA C CA 1
ATOM 8349 C C . ALA C 1 241 ? 43.827 38.267 127.897 1.00 26.83 241 ALA C C 1
ATOM 8350 O O . ALA C 1 241 ? 43.089 37.374 127.443 1.00 26.14 241 ALA C O 1
ATOM 8352 N N . VAL C 1 242 ? 44.765 38.089 128.820 1.00 24.93 242 VAL C N 1
ATOM 8353 C CA . VAL C 1 242 ? 44.866 36.847 129.615 1.00 24.33 242 VAL C CA 1
ATOM 8354 C C . VAL C 1 242 ? 45.170 37.280 131.019 1.00 27.21 242 VAL C C 1
ATOM 8355 O O . VAL C 1 242 ? 45.666 38.423 131.199 1.00 28.43 242 VAL C O 1
ATOM 8359 N N . SER C 1 243 ? 44.995 36.379 131.964 1.00 26.84 243 SER C N 1
ATOM 8360 C CA . SER C 1 243 ? 45.323 36.657 133.379 1.00 25.01 243 SER C CA 1
ATOM 8361 C C . SER C 1 243 ? 45.738 35.383 134.083 1.00 30.21 243 SER C C 1
ATOM 8362 O O . SER C 1 243 ? 45.488 34.229 133.556 1.00 24.91 243 SER C O 1
ATOM 8365 N N . ASP C 1 244 ? 46.347 35.581 135.237 1.00 26.95 244 ASP C N 1
ATOM 8366 C CA . ASP C 1 244 ? 46.564 34.524 136.247 1.00 29.35 244 ASP C CA 1
ATOM 8367 C C . ASP C 1 244 ? 46.238 35.122 137.617 1.00 28.87 244 ASP C C 1
ATOM 8368 O O . ASP C 1 244 ? 45.618 36.231 137.672 1.00 29.59 244 ASP C O 1
ATOM 8373 N N . SER C 1 245 ? 46.595 34.414 138.683 1.00 31.40 245 SER C N 1
ATOM 8374 C CA . SER C 1 245 ? 46.243 34.851 140.059 1.00 35.19 245 SER C CA 1
ATOM 8375 C C . SER C 1 245 ? 46.882 36.208 140.404 1.00 38.76 245 SER C C 1
ATOM 8376 O O . SER C 1 245 ? 46.298 36.906 141.205 1.00 33.10 245 SER C O 1
ATOM 8379 N N . ARG C 1 246 ? 47.976 36.630 139.769 1.00 36.89 246 ARG C N 1
ATOM 8380 C CA . ARG C 1 246 ? 48.627 37.913 140.153 1.00 40.09 246 ARG C CA 1
ATOM 8381 C C . ARG C 1 246 ? 48.075 39.079 139.349 1.00 37.17 246 ARG C C 1
ATOM 8382 O O . ARG C 1 246 ? 48.468 40.166 139.639 1.00 42.70 246 ARG C O 1
ATOM 8390 N N . GLY C 1 247 ? 47.255 38.850 138.334 1.00 33.29 247 GLY C N 1
ATOM 8391 C CA . GLY C 1 247 ? 46.672 39.941 137.532 1.00 33.44 247 GLY C CA 1
ATOM 8392 C C . GLY C 1 247 ? 46.626 39.622 136.047 1.00 31.14 247 GLY C C 1
ATOM 8393 O O . GLY C 1 247 ? 46.978 38.496 135.643 1.00 31.07 247 GLY C O 1
ATOM 8394 N N . GLY C 1 248 ? 46.076 40.542 135.269 1.00 26.87 248 GLY C N 1
ATOM 8395 C CA . GLY C 1 248 ? 45.852 40.374 133.830 1.00 29.34 248 GLY C CA 1
ATOM 8396 C C . GLY C 1 248 ? 46.656 41.341 132.978 1.00 29.25 248 GLY C C 1
ATOM 8397 O O . GLY C 1 248 ? 47.270 42.302 133.501 1.00 26.03 248 GLY C O 1
ATOM 8398 N N . ILE C 1 249 ? 46.637 41.113 131.669 1.00 26.42 249 ILE C N 1
ATOM 8399 C CA . ILE C 1 249 ? 47.334 41.991 130.708 1.00 21.84 249 ILE C CA 1
ATOM 8400 C C . ILE C 1 249 ? 46.380 42.121 129.562 1.00 24.92 249 ILE C C 1
ATOM 8401 O O . ILE C 1 249 ? 45.533 41.189 129.332 1.00 25.07 249 ILE C O 1
ATOM 8406 N N . TYR C 1 250 ? 46.537 43.215 128.866 1.00 22.96 250 TYR C N 1
ATOM 8407 C CA . TYR C 1 250 ? 45.656 43.654 127.774 1.00 24.39 250 TYR C CA 1
ATOM 8408 C C . TYR C 1 250 ? 46.476 44.288 126.669 1.00 23.58 250 TYR C C 1
ATOM 8409 O O . TYR C 1 250 ? 47.377 45.110 126.910 1.00 23.94 250 TYR C O 1
ATOM 8418 N N . ASN C 1 251 ? 46.089 43.966 125.453 1.00 22.48 251 ASN C N 1
ATOM 8419 C CA . ASN C 1 251 ? 46.618 44.580 124.229 1.00 26.68 251 ASN C CA 1
ATOM 8420 C C . ASN C 1 251 ? 45.566 44.392 123.141 1.00 30.21 251 ASN C C 1
ATOM 8421 O O . ASN C 1 251 ? 45.344 43.260 122.684 1.00 27.52 251 ASN C O 1
ATOM 8426 N N . PRO C 1 252 ? 44.901 45.492 122.691 1.00 32.54 252 PRO C N 1
ATOM 8427 C CA . PRO C 1 252 ? 43.748 45.383 121.790 1.00 29.24 252 PRO C CA 1
ATOM 8428 C C . PRO C 1 252 ? 44.174 44.912 120.405 1.00 28.17 252 PRO C C 1
ATOM 8429 O O . PRO C 1 252 ? 43.336 44.533 119.674 1.00 31.13 252 PRO C O 1
ATOM 8433 N N . ASP C 1 253 ? 45.459 44.981 120.079 1.00 29.11 253 ASP C N 1
ATOM 8434 C CA . ASP C 1 253 ? 45.956 44.479 118.784 1.00 33.10 253 ASP C CA 1
ATOM 8435 C C . ASP C 1 253 ? 46.376 43.018 118.911 1.00 34.74 253 ASP C C 1
ATOM 8436 O O . ASP C 1 253 ? 46.740 42.485 117.916 1.00 30.53 253 ASP C O 1
ATOM 8441 N N . GLY C 1 254 ? 46.346 42.414 120.096 1.00 31.28 254 GLY C N 1
ATOM 8442 C CA . GLY C 1 254 ? 46.594 40.963 120.207 1.00 32.21 254 GLY C CA 1
ATOM 8443 C C . GLY C 1 254 ? 47.850 40.639 120.976 1.00 30.76 254 GLY C C 1
ATOM 8444 O O . GLY C 1 254 ? 48.772 41.430 120.928 1.00 29.25 254 GLY C O 1
ATOM 8445 N N . LEU C 1 255 ? 47.853 39.512 121.689 1.00 27.98 255 LEU C N 1
ATOM 8446 C CA . LEU C 1 255 ? 49.029 38.955 122.389 1.00 24.41 255 LEU C CA 1
ATOM 8447 C C . LEU C 1 255 ? 49.447 37.657 121.704 1.00 25.92 255 LEU C C 1
ATOM 8448 O O . LEU C 1 255 ? 48.555 36.939 121.202 1.00 26.91 255 LEU C O 1
ATOM 8453 N N . ASP C 1 256 ? 50.744 37.392 121.664 1.00 25.84 256 ASP C N 1
ATOM 8454 C CA . ASP C 1 256 ? 51.272 36.104 121.210 1.00 27.76 256 ASP C CA 1
ATOM 8455 C C . ASP C 1 256 ? 51.306 35.180 122.431 1.00 27.06 256 ASP C C 1
ATOM 8456 O O . ASP C 1 256 ? 52.022 35.425 123.410 1.00 24.30 256 ASP C O 1
ATOM 8461 N N . PRO C 1 257 ? 50.501 34.100 122.434 1.00 26.29 257 PRO C N 1
ATOM 8462 C CA . PRO C 1 257 ? 50.420 33.241 123.612 1.00 25.60 257 PRO C CA 1
ATOM 8463 C C . PRO C 1 257 ? 51.762 32.666 124.053 1.00 25.58 257 PRO C C 1
ATOM 8464 O O . PRO C 1 257 ? 51.969 32.596 125.267 1.00 23.56 257 PRO C O 1
ATOM 8468 N N . ASP C 1 258 ? 52.654 32.347 123.115 1.00 23.94 258 ASP C N 1
ATOM 8469 C CA . ASP C 1 258 ? 54.001 31.801 123.454 1.00 29.24 258 ASP C CA 1
ATOM 8470 C C . ASP C 1 258 ? 54.916 32.846 124.054 1.00 30.29 258 ASP C C 1
ATOM 8471 O O . ASP C 1 258 ? 55.600 32.512 124.998 1.00 28.01 258 ASP C O 1
ATOM 8476 N N . GLU C 1 259 ? 54.894 34.075 123.550 1.00 25.97 259 GLU C N 1
ATOM 8477 C CA . GLU C 1 259 ? 55.708 35.154 124.174 1.00 27.11 259 GLU C CA 1
ATOM 8478 C C . GLU C 1 259 ? 55.244 35.382 125.621 1.00 24.88 259 GLU C C 1
ATOM 8479 O O . GLU C 1 259 ? 56.115 35.572 126.522 1.00 28.15 259 GLU C O 1
ATOM 8485 N N . VAL C 1 260 ? 53.937 35.378 125.877 1.00 25.35 260 VAL C N 1
ATOM 8486 C CA . VAL C 1 260 ? 53.387 35.616 127.247 1.00 23.22 260 VAL C CA 1
ATOM 8487 C C . VAL C 1 260 ? 53.756 34.423 128.155 1.00 26.78 260 VAL C C 1
ATOM 8488 O O . VAL C 1 260 ? 54.196 34.636 129.270 1.00 24.53 260 VAL C O 1
ATOM 8492 N N . LEU C 1 261 ? 53.661 33.185 127.671 1.00 26.02 261 LEU C N 1
ATOM 8493 C CA . LEU C 1 261 ? 54.068 32.000 128.485 1.00 27.19 261 LEU C CA 1
ATOM 8494 C C . LEU C 1 261 ? 55.557 32.051 128.865 1.00 25.74 261 LEU C C 1
ATOM 8495 O O . LEU C 1 261 ? 55.904 31.783 130.054 1.00 25.91 261 LEU C O 1
ATOM 8500 N N . LYS C 1 262 ? 56.428 32.396 127.924 1.00 26.36 262 LYS C N 1
ATOM 8501 C CA . LYS C 1 262 ? 57.871 32.568 128.251 1.00 31.32 262 LYS C CA 1
ATOM 8502 C C . LYS C 1 262 ? 58.065 33.651 129.308 1.00 28.57 262 LYS C C 1
ATOM 8503 O O . LYS C 1 262 ? 58.913 33.431 130.203 1.00 25.00 262 LYS C O 1
ATOM 8509 N N . TRP C 1 263 ? 57.312 34.760 129.229 1.00 26.06 263 TRP C N 1
ATOM 8510 C CA . TRP C 1 263 ? 57.394 35.826 130.263 1.00 26.25 263 TRP C CA 1
ATOM 8511 C C . TRP C 1 263 ? 56.900 35.260 131.606 1.00 29.37 263 TRP C C 1
ATOM 8512 O O . TRP C 1 263 ? 57.519 35.575 132.656 1.00 27.25 263 TRP C O 1
ATOM 8523 N N . LYS C 1 264 ? 55.773 34.540 131.621 1.00 27.23 264 LYS C N 1
ATOM 8524 C CA . LYS C 1 264 ? 55.245 33.963 132.891 1.00 25.79 264 LYS C CA 1
ATOM 8525 C C . LYS C 1 264 ? 56.251 32.953 133.472 1.00 28.02 264 LYS C C 1
ATOM 8526 O O . LYS C 1 264 ? 56.419 32.908 134.697 1.00 27.40 264 LYS C O 1
ATOM 8532 N N . ARG C 1 265 ? 56.889 32.160 132.640 1.00 27.36 265 ARG C N 1
ATOM 8533 C CA . ARG C 1 265 ? 57.887 31.171 133.116 1.00 32.09 265 ARG C CA 1
ATOM 8534 C C . ARG C 1 265 ? 59.039 31.930 133.764 1.00 37.16 265 ARG C C 1
ATOM 8535 O O . ARG C 1 265 ? 59.549 31.453 134.760 1.00 32.17 265 ARG C O 1
ATOM 8543 N N . GLU C 1 266 ? 59.384 33.121 133.290 1.00 34.16 266 GLU C N 1
ATOM 8544 C CA . GLU C 1 266 ? 60.586 33.813 133.823 1.00 35.40 266 GLU C CA 1
ATOM 8545 C C . GLU C 1 266 ? 60.221 34.573 135.099 1.00 31.18 266 GLU C C 1
ATOM 8546 O O . GLU C 1 266 ? 61.016 34.584 135.974 1.00 35.77 266 GLU C O 1
ATOM 8552 N N . HIS C 1 267 ? 59.040 35.187 135.167 1.00 32.63 267 HIS C N 1
ATOM 8553 C CA . HIS C 1 267 ? 58.649 36.176 136.200 1.00 33.25 267 HIS C CA 1
ATOM 8554 C C . HIS C 1 267 ? 57.601 35.582 137.148 1.00 33.15 267 HIS C C 1
ATOM 8555 O O . HIS C 1 267 ? 57.411 36.177 138.175 1.00 30.58 267 HIS C O 1
ATOM 8562 N N . GLY C 1 268 ? 56.923 34.481 136.814 1.00 31.57 268 GLY C N 1
ATOM 8563 C CA . GLY C 1 268 ? 55.919 33.929 137.754 1.00 29.81 268 GLY C CA 1
ATOM 8564 C C . GLY C 1 268 ? 54.516 34.302 137.362 1.00 33.39 268 GLY C C 1
ATOM 8565 O O . GLY C 1 268 ? 53.647 33.564 137.695 1.00 35.67 268 GLY C O 1
ATOM 8566 N N . SER C 1 269 ? 54.298 35.385 136.615 1.00 29.90 269 SER C N 1
ATOM 8567 C CA . SER C 1 269 ? 52.944 35.887 136.294 1.00 29.78 269 SER C CA 1
ATOM 8568 C C . SER C 1 269 ? 52.992 36.511 134.900 1.00 29.36 269 SER C C 1
ATOM 8569 O O . SER C 1 269 ? 54.111 36.905 134.474 1.00 27.84 269 SER C O 1
ATOM 8572 N N . VAL C 1 270 ? 51.867 36.516 134.199 1.00 25.36 270 VAL C N 1
ATOM 8573 C CA . VAL C 1 270 ? 51.708 37.304 132.947 1.00 24.90 270 VAL C CA 1
ATOM 8574 C C . VAL C 1 270 ? 51.842 38.798 133.277 1.00 26.20 270 VAL C C 1
ATOM 8575 O O . VAL C 1 270 ? 52.060 39.588 132.365 1.00 26.49 270 VAL C O 1
ATOM 8579 N N . LYS C 1 271 ? 51.653 39.181 134.520 1.00 26.80 271 LYS C N 1
ATOM 8580 C CA . LYS C 1 271 ? 51.683 40.596 134.930 1.00 29.71 271 LYS C CA 1
ATOM 8581 C C . LYS C 1 271 ? 52.973 41.300 134.476 1.00 26.98 271 LYS C C 1
ATOM 8582 O O . LYS C 1 271 ? 54.066 40.723 134.564 1.00 25.11 271 LYS C O 1
ATOM 8588 N N . ASP C 1 272 ? 52.839 42.544 134.036 1.00 27.01 272 ASP C N 1
ATOM 8589 C CA . ASP C 1 272 ? 53.963 43.421 133.587 1.00 26.29 272 ASP C CA 1
ATOM 8590 C C . ASP C 1 272 ? 54.587 42.916 132.283 1.00 28.35 272 ASP C C 1
ATOM 8591 O O . ASP C 1 272 ? 55.723 43.288 131.986 1.00 26.79 272 ASP C O 1
ATOM 8596 N N . PHE C 1 273 ? 53.911 42.035 131.547 1.00 25.26 273 PHE C N 1
ATOM 8597 C CA . PHE C 1 273 ? 54.369 41.656 130.201 1.00 23.91 273 PHE C CA 1
ATOM 8598 C C . PHE C 1 273 ? 54.694 42.927 129.401 1.00 22.67 273 PHE C C 1
ATOM 8599 O O . PHE C 1 273 ? 53.833 43.812 129.235 1.00 23.83 273 PHE C O 1
ATOM 8607 N N . PRO C 1 274 ? 55.908 43.074 128.861 1.00 23.56 274 PRO C N 1
ATOM 8608 C CA . PRO C 1 274 ? 56.287 44.380 128.303 1.00 24.25 274 PRO C CA 1
ATOM 8609 C C . PRO C 1 274 ? 55.448 44.827 127.115 1.00 26.53 274 PRO C C 1
ATOM 8610 O O . PRO C 1 274 ? 55.274 46.016 126.931 1.00 23.25 274 PRO C O 1
ATOM 8614 N N . GLY C 1 275 ? 54.873 43.875 126.384 1.00 26.10 275 GLY C N 1
ATOM 8615 C CA . GLY C 1 275 ? 54.099 44.148 125.158 1.00 24.66 275 GLY C CA 1
ATOM 8616 C C . GLY C 1 275 ? 52.629 44.363 125.419 1.00 24.54 275 GLY C C 1
ATOM 8617 O O . GLY C 1 275 ? 51.814 44.031 124.554 1.00 28.55 275 GLY C O 1
ATOM 8618 N N . ALA C 1 276 ? 52.276 44.795 126.618 1.00 24.42 276 ALA C N 1
ATOM 8619 C CA . ALA C 1 276 ? 50.880 45.003 126.986 1.00 25.08 276 ALA C CA 1
ATOM 8620 C C . ALA C 1 276 ? 50.763 46.080 128.073 1.00 28.74 276 ALA C C 1
ATOM 8621 O O . ALA C 1 276 ? 51.789 46.698 128.435 1.00 25.72 276 ALA C O 1
ATOM 8623 N N . THR C 1 277 ? 49.548 46.275 128.584 1.00 26.41 277 THR C N 1
ATOM 8624 C CA . THR C 1 277 ? 49.285 47.060 129.804 1.00 28.39 277 THR C CA 1
ATOM 8625 C C . THR C 1 277 ? 48.636 46.110 130.801 1.00 28.29 277 THR C C 1
ATOM 8626 O O . THR C 1 277 ? 47.960 45.150 130.337 1.00 27.50 277 THR C O 1
ATOM 8630 N N . ASN C 1 278 ? 48.817 46.346 132.090 1.00 24.88 278 ASN C N 1
ATOM 8631 C CA . ASN C 1 278 ? 48.199 45.587 133.205 1.00 27.77 278 ASN C CA 1
ATOM 8632 C C . ASN C 1 278 ? 46.729 45.938 133.332 1.00 33.44 278 ASN C C 1
ATOM 8633 O O . ASN C 1 278 ? 46.403 47.091 133.109 1.00 30.12 278 ASN C O 1
ATOM 8638 N N . ILE C 1 279 ? 45.876 44.935 133.564 1.00 31.05 279 ILE C N 1
ATOM 8639 C CA . ILE C 1 279 ? 44.445 45.107 133.963 1.00 28.85 279 ILE C CA 1
ATOM 8640 C C . ILE C 1 279 ? 44.176 44.163 135.133 1.00 27.07 279 ILE C C 1
ATOM 8641 O O . ILE C 1 279 ? 44.973 43.229 135.362 1.00 30.83 279 ILE C O 1
ATOM 8646 N N . THR C 1 280 ? 43.106 44.393 135.884 1.00 25.77 280 THR C N 1
ATOM 8647 C CA . THR C 1 280 ? 42.705 43.493 136.972 1.00 27.99 280 THR C CA 1
ATOM 8648 C C . THR C 1 280 ? 41.926 42.288 136.370 1.00 27.75 280 THR C C 1
ATOM 8649 O O . THR C 1 280 ? 41.423 42.355 135.211 1.00 26.91 280 THR C O 1
ATOM 8653 N N . ASN C 1 281 ? 41.789 41.225 137.141 1.00 30.09 281 ASN C N 1
ATOM 8654 C CA . ASN C 1 281 ? 40.943 40.072 136.758 1.00 31.66 281 ASN C CA 1
ATOM 8655 C C . ASN C 1 281 ? 39.530 40.562 136.483 1.00 32.15 281 ASN C C 1
ATOM 8656 O O . ASN C 1 281 ? 38.923 40.171 135.467 1.00 33.13 281 ASN C O 1
ATOM 8661 N N . GLU C 1 282 ? 39.026 41.491 137.289 1.00 37.16 282 GLU C N 1
ATOM 8662 C CA . GLU C 1 282 ? 37.630 41.967 137.096 1.00 31.67 282 GLU C CA 1
ATOM 8663 C C . GLU C 1 282 ? 37.516 42.706 135.757 1.00 30.32 282 GLU C C 1
ATOM 8664 O O . GLU C 1 282 ? 36.520 42.516 135.067 1.00 29.84 282 GLU C O 1
ATOM 8670 N N . GLU C 1 283 ? 38.532 43.495 135.412 1.00 30.10 283 GLU C N 1
ATOM 8671 C CA . GLU C 1 283 ? 38.472 44.247 134.146 1.00 30.39 283 GLU C CA 1
ATOM 8672 C C . GLU C 1 283 ? 38.479 43.273 132.975 1.00 26.49 283 GLU C C 1
ATOM 8673 O O . GLU C 1 283 ? 37.826 43.541 131.963 1.00 29.11 283 GLU C O 1
ATOM 8679 N N . LEU C 1 284 ? 39.278 42.227 133.087 1.00 26.88 284 LEU C N 1
ATOM 8680 C CA . LEU C 1 284 ? 39.319 41.184 132.032 1.00 27.45 284 LEU C CA 1
ATOM 8681 C C . LEU C 1 284 ? 37.894 40.635 131.872 1.00 23.74 284 LEU C C 1
ATOM 8682 O O . LEU C 1 284 ? 37.446 40.564 130.718 1.00 25.81 284 LEU C O 1
ATOM 8687 N N . LEU C 1 285 ? 37.233 40.258 132.969 1.00 26.36 285 LEU C N 1
ATOM 8688 C CA . LEU C 1 285 ? 35.877 39.645 132.869 1.00 28.13 285 LEU C CA 1
ATOM 8689 C C . LEU C 1 285 ? 34.908 40.585 132.180 1.00 31.55 285 LEU C C 1
ATOM 8690 O O . LEU C 1 285 ? 33.959 40.074 131.520 1.00 30.30 285 LEU C O 1
ATOM 8695 N N . GLU C 1 286 ? 35.125 41.893 132.282 1.00 32.50 286 GLU C N 1
ATOM 8696 C CA . GLU C 1 286 ? 34.127 42.856 131.751 1.00 30.99 286 GLU C CA 1
ATOM 8697 C C . GLU C 1 286 ? 34.491 43.354 130.348 1.00 36.88 286 GLU C C 1
ATOM 8698 O O . GLU C 1 286 ? 33.770 44.216 129.842 1.00 32.68 286 GLU C O 1
ATOM 8704 N N . LEU C 1 287 ? 35.557 42.830 129.742 1.00 34.99 287 LEU C N 1
ATOM 8705 C CA . LEU C 1 287 ? 35.944 43.378 128.412 1.00 33.04 287 LEU C CA 1
ATOM 8706 C C . LEU C 1 287 ? 34.833 43.096 127.411 1.00 36.74 287 LEU C C 1
ATOM 8707 O O . LEU C 1 287 ? 34.192 42.025 127.475 1.00 37.86 287 LEU C O 1
ATOM 8712 N N . GLU C 1 288 ? 34.753 43.967 126.417 1.00 37.15 288 GLU C N 1
ATOM 8713 C CA . GLU C 1 288 ? 33.913 43.805 125.226 1.00 39.23 288 GLU C CA 1
ATOM 8714 C C . GLU C 1 288 ? 34.661 42.884 124.275 1.00 38.95 288 GLU C C 1
ATOM 8715 O O . GLU C 1 288 ? 35.592 43.348 123.591 1.00 33.68 288 GLU C O 1
ATOM 8721 N N . VAL C 1 289 ? 34.297 41.601 124.279 1.00 34.61 289 VAL C N 1
ATOM 8722 C CA . VAL C 1 289 ? 34.932 40.577 123.403 1.00 31.07 289 VAL C CA 1
ATOM 8723 C C . VAL C 1 289 ? 33.800 39.649 122.942 1.00 32.04 289 VAL C C 1
ATOM 8724 O O . VAL C 1 289 ? 32.744 39.672 123.605 1.00 30.27 289 VAL C O 1
ATOM 8728 N N . ASP C 1 290 ? 33.996 38.910 121.849 1.00 32.87 290 ASP C N 1
ATOM 8729 C CA . ASP C 1 290 ? 33.064 37.868 121.365 1.00 33.22 290 ASP C CA 1
ATOM 8730 C C . ASP C 1 290 ? 33.141 36.694 122.330 1.00 34.53 290 ASP C C 1
ATOM 8731 O O . ASP C 1 290 ? 32.070 36.184 122.707 1.00 38.07 290 ASP C O 1
ATOM 8736 N N . VAL C 1 291 ? 34.339 36.351 122.805 1.00 30.37 291 VAL C N 1
ATOM 8737 C CA . VAL C 1 291 ? 34.494 35.159 123.676 1.00 27.06 291 VAL C CA 1
ATOM 8738 C C . VAL C 1 291 ? 35.230 35.517 124.945 1.00 25.24 291 VAL C C 1
ATOM 8739 O O . VAL C 1 291 ? 36.360 35.984 124.875 1.00 26.19 291 VAL C O 1
ATOM 8743 N N . LEU C 1 292 ? 34.610 35.223 126.074 1.00 23.54 292 LEU C N 1
ATOM 8744 C CA . LEU C 1 292 ? 35.292 35.199 127.363 1.00 24.55 292 LEU C CA 1
ATOM 8745 C C . LEU C 1 292 ? 35.448 33.744 127.801 1.00 27.79 292 LEU C C 1
ATOM 8746 O O . LEU C 1 292 ? 34.431 33.041 127.923 1.00 29.75 292 LEU C O 1
ATOM 8751 N N . ALA C 1 293 ? 36.653 33.331 128.168 1.00 28.45 293 ALA C N 1
ATOM 8752 C CA . ALA C 1 293 ? 36.898 31.956 128.622 1.00 25.38 293 ALA C CA 1
ATOM 8753 C C . ALA C 1 293 ? 37.441 31.965 130.029 1.00 23.80 293 ALA C C 1
ATOM 8754 O O . ALA C 1 293 ? 38.632 32.039 130.234 1.00 25.48 293 ALA C O 1
ATOM 8756 N N . PRO C 1 294 ? 36.593 31.784 131.065 1.00 26.47 294 PRO C N 1
ATOM 8757 C CA . PRO C 1 294 ? 37.096 31.548 132.409 1.00 26.58 294 PRO C CA 1
ATOM 8758 C C . PRO C 1 294 ? 37.723 30.147 132.496 1.00 33.91 294 PRO C C 1
ATOM 8759 O O . PRO C 1 294 ? 36.992 29.168 132.425 1.00 26.79 294 PRO C O 1
ATOM 8763 N N . ALA C 1 295 ? 39.016 30.091 132.781 1.00 29.17 295 ALA C N 1
ATOM 8764 C CA . ALA C 1 295 ? 39.875 28.908 132.619 1.00 28.86 295 ALA C CA 1
ATOM 8765 C C . ALA C 1 295 ? 40.731 28.761 133.849 1.00 31.30 295 ALA C C 1
ATOM 8766 O O . ALA C 1 295 ? 41.788 28.171 133.745 1.00 39.62 295 ALA C O 1
ATOM 8768 N N . ALA C 1 296 ? 40.287 29.282 134.977 1.00 33.92 296 ALA C N 1
ATOM 8769 C CA . ALA C 1 296 ? 41.120 29.269 136.187 1.00 40.08 296 ALA C CA 1
ATOM 8770 C C . ALA C 1 296 ? 40.327 28.695 137.368 1.00 39.92 296 ALA C C 1
ATOM 8771 O O . ALA C 1 296 ? 40.628 27.606 137.782 1.00 43.53 296 ALA C O 1
ATOM 8773 N N . ILE C 1 297 ? 39.450 29.462 137.971 1.00 43.87 297 ILE C N 1
ATOM 8774 C CA . ILE C 1 297 ? 38.896 29.141 139.324 1.00 44.40 297 ILE C CA 1
ATOM 8775 C C . ILE C 1 297 ? 37.377 29.302 139.275 1.00 37.15 297 ILE C C 1
ATOM 8776 O O . ILE C 1 297 ? 36.810 29.929 138.287 1.00 33.10 297 ILE C O 1
ATOM 8781 N N . GLU C 1 298 ? 36.724 28.766 140.301 1.00 38.66 298 GLU C N 1
ATOM 8782 C CA . GLU C 1 298 ? 35.245 28.678 140.342 1.00 44.98 298 GLU C CA 1
ATOM 8783 C C . GLU C 1 298 ? 34.684 30.027 140.831 1.00 39.21 298 GLU C C 1
ATOM 8784 O O . GLU C 1 298 ? 35.434 30.755 141.423 1.00 36.71 298 GLU C O 1
ATOM 8790 N N . GLU C 1 299 ? 33.432 30.352 140.518 1.00 40.89 299 GLU C N 1
ATOM 8791 C CA . GLU C 1 299 ? 32.637 31.482 141.098 1.00 45.30 299 GLU C CA 1
ATOM 8792 C C . GLU C 1 299 ? 33.329 32.818 140.870 1.00 44.63 299 GLU C C 1
ATOM 8793 O O . GLU C 1 299 ? 33.486 33.565 141.840 1.00 40.47 299 GLU C O 1
ATOM 8799 N N . VAL C 1 300 ? 33.724 33.098 139.640 1.00 38.64 300 VAL C N 1
ATOM 8800 C CA . VAL C 1 300 ? 34.393 34.381 139.301 1.00 34.46 300 VAL C CA 1
ATOM 8801 C C . VAL C 1 300 ? 33.315 35.263 138.698 1.00 37.32 300 VAL C C 1
ATOM 8802 O O . VAL C 1 300 ? 33.470 36.474 138.707 1.00 37.58 300 VAL C O 1
ATOM 8806 N N . ILE C 1 301 ? 32.269 34.673 138.143 1.00 30.66 301 ILE C N 1
ATOM 8807 C CA . ILE C 1 301 ? 31.079 35.436 137.685 1.00 33.60 301 ILE C CA 1
ATOM 8808 C C . ILE C 1 301 ? 29.895 35.107 138.609 1.00 40.01 301 ILE C C 1
ATOM 8809 O O . ILE C 1 301 ? 29.483 33.912 138.671 1.00 35.77 301 ILE C O 1
ATOM 8814 N N . THR C 1 302 ? 29.376 36.146 139.270 1.00 36.47 302 THR C N 1
ATOM 8815 C CA . THR C 1 302 ? 28.438 36.113 140.425 1.00 39.95 302 THR C CA 1
ATOM 8816 C C . THR C 1 302 ? 27.311 37.120 140.220 1.00 36.31 302 THR C C 1
ATOM 8817 O O . THR C 1 302 ? 27.289 37.812 139.181 1.00 41.35 302 THR C O 1
ATOM 8821 N N . GLU C 1 303 ? 26.365 37.184 141.160 1.00 46.06 303 GLU C N 1
ATOM 8822 C CA . GLU C 1 303 ? 25.289 38.227 141.092 1.00 45.84 303 GLU C CA 1
ATOM 8823 C C . GLU C 1 303 ? 25.954 39.616 141.137 1.00 33.75 303 GLU C C 1
ATOM 8824 O O . GLU C 1 303 ? 25.461 40.502 140.425 1.00 43.07 303 GLU C O 1
ATOM 8830 N N . LYS C 1 304 ? 27.056 39.776 141.879 1.00 39.77 304 LYS C N 1
ATOM 8831 C CA . LYS C 1 304 ? 27.826 41.048 142.001 1.00 43.18 304 LYS C CA 1
ATOM 8832 C C . LYS C 1 304 ? 28.263 41.525 140.624 1.00 47.95 304 LYS C C 1
ATOM 8833 O O . LYS C 1 304 ? 28.130 42.723 140.403 1.00 49.15 304 LYS C O 1
ATOM 8839 N N . ASN C 1 305 ? 28.739 40.675 139.699 1.00 41.50 305 ASN C N 1
ATOM 8840 C CA . ASN C 1 305 ? 29.399 41.235 138.479 1.00 36.37 305 ASN C CA 1
ATOM 8841 C C . ASN C 1 305 ? 28.756 40.808 137.167 1.00 35.43 305 ASN C C 1
ATOM 8842 O O . ASN C 1 305 ? 29.207 41.283 136.122 1.00 35.08 305 ASN C O 1
ATOM 8847 N N . ALA C 1 306 ? 27.698 40.001 137.182 1.00 37.35 306 ALA C N 1
ATOM 8848 C CA . ALA C 1 306 ? 27.187 39.358 135.959 1.00 35.08 306 ALA C CA 1
ATOM 8849 C C . ALA C 1 306 ? 26.597 40.370 135.018 1.00 34.89 306 ALA C C 1
ATOM 8850 O O . ALA C 1 306 ? 26.668 40.169 133.745 1.00 32.56 306 ALA C O 1
ATOM 8852 N N . ASP C 1 307 ? 25.977 41.420 135.572 1.00 42.36 307 ASP C N 1
ATOM 8853 C CA . ASP C 1 307 ? 25.413 42.511 134.734 1.00 39.85 307 ASP C CA 1
ATOM 8854 C C . ASP C 1 307 ? 26.543 43.297 134.034 1.00 34.10 307 ASP C C 1
ATOM 8855 O O . ASP C 1 307 ? 26.284 43.917 133.001 1.00 35.59 307 ASP C O 1
ATOM 8860 N N . ASN C 1 308 ? 27.787 43.174 134.466 1.00 36.64 308 ASN C N 1
ATOM 8861 C CA . ASN C 1 308 ? 28.927 43.894 133.815 1.00 38.26 308 ASN C CA 1
ATOM 8862 C C . ASN C 1 308 ? 29.576 43.072 132.687 1.00 42.91 308 ASN C C 1
ATOM 8863 O O . ASN C 1 308 ? 30.464 43.625 131.956 1.00 39.64 308 ASN C O 1
ATOM 8868 N N . ILE C 1 309 ? 29.209 41.791 132.540 1.00 39.49 309 ILE C N 1
ATOM 8869 C CA . ILE C 1 309 ? 29.812 40.930 131.481 1.00 34.06 309 ILE C CA 1
ATOM 8870 C C . ILE C 1 309 ? 29.293 41.462 130.161 1.00 29.58 309 ILE C C 1
ATOM 8871 O O . ILE C 1 309 ? 28.101 41.629 130.045 1.00 36.48 309 ILE C O 1
ATOM 8876 N N . LYS C 1 310 ? 30.151 41.572 129.157 1.00 30.65 310 LYS C N 1
ATOM 8877 C CA . LYS C 1 310 ? 29.791 42.031 127.795 1.00 33.48 310 LYS C CA 1
ATOM 8878 C C . LYS C 1 310 ? 30.043 40.949 126.745 1.00 34.62 310 LYS C C 1
ATOM 8879 O O . LYS C 1 310 ? 29.655 41.150 125.568 1.00 34.96 310 LYS C O 1
ATOM 8885 N N . ALA C 1 311 ? 30.685 39.852 127.123 1.00 34.12 311 ALA C N 1
ATOM 8886 C CA . ALA C 1 311 ? 31.040 38.763 126.179 1.00 35.55 311 ALA C CA 1
ATOM 8887 C C . ALA C 1 311 ? 29.780 38.201 125.487 1.00 35.16 311 ALA C C 1
ATOM 8888 O O . ALA C 1 311 ? 28.772 38.064 126.137 1.00 38.49 311 ALA C O 1
ATOM 8890 N N . LYS C 1 312 ? 29.833 37.900 124.200 1.00 33.76 312 LYS C N 1
ATOM 8891 C CA . LYS C 1 312 ? 28.703 37.247 123.510 1.00 35.54 312 LYS C CA 1
ATOM 8892 C C . LYS C 1 312 ? 28.634 35.763 123.888 1.00 38.03 312 LYS C C 1
ATOM 8893 O O . LYS C 1 312 ? 27.512 35.284 124.009 1.00 34.28 312 LYS C O 1
ATOM 8899 N N . ILE C 1 313 ? 29.778 35.105 124.155 1.00 35.19 313 ILE C N 1
ATOM 8900 C CA . ILE C 1 313 ? 29.883 33.664 124.530 1.00 30.54 313 ILE C CA 1
ATOM 8901 C C . ILE C 1 313 ? 30.750 33.562 125.774 1.00 28.24 313 ILE C C 1
ATOM 8902 O O . ILE C 1 313 ? 31.802 34.186 125.773 1.00 32.48 313 ILE C O 1
ATOM 8907 N N . VAL C 1 314 ? 30.291 32.897 126.830 1.00 25.77 314 VAL C N 1
ATOM 8908 C CA . VAL C 1 314 ? 31.111 32.597 128.022 1.00 26.88 314 VAL C CA 1
ATOM 8909 C C . VAL C 1 314 ? 31.394 31.089 127.965 1.00 32.88 314 VAL C C 1
ATOM 8910 O O . VAL C 1 314 ? 30.444 30.275 128.122 1.00 33.07 314 VAL C O 1
ATOM 8914 N N . ALA C 1 315 ? 32.619 30.733 127.625 1.00 29.80 315 ALA C N 1
ATOM 8915 C CA . ALA C 1 315 ? 33.070 29.328 127.481 1.00 29.73 315 ALA C CA 1
ATOM 8916 C C . ALA C 1 315 ? 33.607 28.878 128.806 1.00 30.26 315 ALA C C 1
ATOM 8917 O O . ALA C 1 315 ? 34.709 29.348 129.127 1.00 29.09 315 ALA C O 1
ATOM 8919 N N . GLU C 1 316 ? 32.873 28.040 129.543 1.00 27.37 316 GLU C N 1
ATOM 8920 C CA . GLU C 1 316 ? 33.289 27.673 130.916 1.00 28.50 316 GLU C CA 1
ATOM 8921 C C . GLU C 1 316 ? 34.337 26.537 130.811 1.00 28.99 316 GLU C C 1
ATOM 8922 O O . GLU C 1 316 ? 34.005 25.351 130.989 1.00 28.70 316 GLU C O 1
ATOM 8928 N N . VAL C 1 317 ? 35.606 26.880 130.701 1.00 28.56 317 VAL C N 1
ATOM 8929 C CA . VAL C 1 317 ? 36.710 25.896 130.574 1.00 27.67 317 VAL C CA 1
ATOM 8930 C C . VAL C 1 317 ? 37.012 25.349 131.953 1.00 30.43 317 VAL C C 1
ATOM 8931 O O . VAL C 1 317 ? 37.169 24.139 132.119 1.00 29.92 317 VAL C O 1
ATOM 8935 N N . ALA C 1 318 ? 37.058 26.206 132.949 1.00 29.33 318 ALA C N 1
ATOM 8936 C CA . ALA C 1 318 ? 37.182 25.722 134.331 1.00 31.76 318 ALA C CA 1
ATOM 8937 C C . ALA C 1 318 ? 35.811 25.199 134.812 1.00 26.90 318 ALA C C 1
ATOM 8938 O O . ALA C 1 318 ? 34.765 25.507 134.230 1.00 27.96 318 ALA C O 1
ATOM 8940 N N . ASN C 1 319 ? 35.813 24.472 135.930 1.00 32.45 319 ASN C N 1
ATOM 8941 C CA . ASN C 1 319 ? 34.540 23.905 136.452 1.00 37.51 319 ASN C CA 1
ATOM 8942 C C . ASN C 1 319 ? 33.905 24.866 137.463 1.00 37.92 319 ASN C C 1
ATOM 8943 O O . ASN C 1 319 ? 34.587 25.223 138.444 1.00 37.14 319 ASN C O 1
ATOM 8948 N N . GLY C 1 320 ? 32.657 25.277 137.220 1.00 34.30 320 GLY C N 1
ATOM 8949 C CA . GLY C 1 320 ? 31.920 26.155 138.153 1.00 35.59 320 GLY C CA 1
ATOM 8950 C C . GLY C 1 320 ? 32.370 27.611 138.203 1.00 34.26 320 GLY C C 1
ATOM 8951 O O . GLY C 1 320 ? 32.237 28.191 139.296 1.00 32.37 320 GLY C O 1
ATOM 8952 N N . PRO C 1 321 ? 32.829 28.287 137.122 1.00 34.53 321 PRO C N 1
ATOM 8953 C CA . PRO C 1 321 ? 33.243 29.687 137.246 1.00 35.44 321 PRO C CA 1
ATOM 8954 C C . PRO C 1 321 ? 32.034 30.634 137.283 1.00 40.01 321 PRO C C 1
ATOM 8955 O O . PRO C 1 321 ? 32.224 31.803 137.560 1.00 32.95 321 PRO C O 1
ATOM 8959 N N . VAL C 1 322 ? 30.833 30.113 137.007 1.00 33.33 322 VAL C N 1
ATOM 8960 C CA . VAL C 1 322 ? 29.606 30.965 136.974 1.00 34.19 322 VAL C CA 1
ATOM 8961 C C . VAL C 1 322 ? 28.600 30.432 138.001 1.00 39.97 322 VAL C C 1
ATOM 8962 O O . VAL C 1 322 ? 28.378 29.206 138.024 1.00 37.55 322 VAL C O 1
ATOM 8966 N N . THR C 1 323 ? 28.016 31.322 138.811 1.00 43.32 323 THR C N 1
ATOM 8967 C CA . THR C 1 323 ? 27.039 30.911 139.866 1.00 38.47 323 THR C CA 1
ATOM 8968 C C . THR C 1 323 ? 25.637 30.836 139.274 1.00 31.37 323 THR C C 1
ATOM 8969 O O . THR C 1 323 ? 25.344 31.392 138.216 1.00 34.52 323 THR C O 1
ATOM 8973 N N . PRO C 1 324 ? 24.687 30.129 139.935 1.00 36.75 324 PRO C N 1
ATOM 8974 C CA . PRO C 1 324 ? 23.321 30.020 139.389 1.00 37.13 324 PRO C CA 1
ATOM 8975 C C . PRO C 1 324 ? 22.619 31.390 139.302 1.00 37.07 324 PRO C C 1
ATOM 8976 O O . PRO C 1 324 ? 21.909 31.666 138.351 1.00 34.78 324 PRO C O 1
ATOM 8980 N N . GLU C 1 325 ? 22.896 32.276 140.259 1.00 40.65 325 GLU C N 1
ATOM 8981 C CA . GLU C 1 325 ? 22.363 33.681 140.227 1.00 45.39 325 GLU C CA 1
ATOM 8982 C C . GLU C 1 325 ? 22.876 34.353 138.940 1.00 37.78 325 GLU C C 1
ATOM 8983 O O . GLU C 1 325 ? 22.056 34.916 138.146 1.00 37.86 325 GLU C O 1
ATOM 8989 N N . ALA C 1 326 ? 24.174 34.173 138.625 1.00 39.29 326 ALA C N 1
ATOM 8990 C CA . ALA C 1 326 ? 24.796 34.738 137.396 1.00 36.93 326 ALA C CA 1
ATOM 8991 C C . ALA C 1 326 ? 24.219 34.084 136.153 1.00 33.93 326 ALA C C 1
ATOM 8992 O O . ALA C 1 326 ? 23.974 34.824 135.172 1.00 29.82 326 ALA C O 1
ATOM 8994 N N . ASP C 1 327 ? 23.952 32.758 136.195 1.00 36.86 327 ASP C N 1
ATOM 8995 C CA . ASP C 1 327 ? 23.353 32.065 135.016 1.00 36.82 327 ASP C CA 1
ATOM 8996 C C . ASP C 1 327 ? 22.122 32.850 134.561 1.00 31.77 327 ASP C C 1
ATOM 8997 O O . ASP C 1 327 ? 21.976 33.104 133.361 1.00 38.49 327 ASP C O 1
ATOM 9002 N N . ASP C 1 328 ? 21.208 33.157 135.478 1.00 37.92 328 ASP C N 1
ATOM 9003 C CA . ASP C 1 328 ? 19.919 33.839 135.125 1.00 42.90 328 ASP C CA 1
ATOM 9004 C C . ASP C 1 328 ? 20.217 35.194 134.472 1.00 35.31 328 ASP C C 1
ATOM 9005 O O . ASP C 1 328 ? 19.592 35.525 133.401 1.00 35.70 328 ASP C O 1
ATOM 9010 N N . ILE C 1 329 ? 21.148 35.960 135.068 1.00 37.04 329 ILE C N 1
ATOM 9011 C CA . ILE C 1 329 ? 21.461 37.346 134.583 1.00 37.02 329 ILE C CA 1
ATOM 9012 C C . ILE C 1 329 ? 22.054 37.242 133.177 1.00 35.86 329 ILE C C 1
ATOM 9013 O O . ILE C 1 329 ? 21.540 37.911 132.235 1.00 34.00 329 ILE C O 1
ATOM 9018 N N . LEU C 1 330 ? 23.035 36.340 132.953 1.00 36.93 330 LEU C N 1
ATOM 9019 C CA . LEU C 1 330 ? 23.659 36.298 131.593 1.00 35.45 330 LEU C CA 1
ATOM 9020 C C . LEU C 1 330 ? 22.610 35.874 130.579 1.00 33.78 330 LEU C C 1
ATOM 9021 O O . LEU C 1 330 ? 22.581 36.384 129.371 1.00 33.11 330 LEU C O 1
ATOM 9026 N N . ARG C 1 331 ? 21.750 34.958 131.000 1.00 35.95 331 ARG C N 1
ATOM 9027 C CA . ARG C 1 331 ? 20.672 34.490 130.074 1.00 39.62 331 ARG C CA 1
ATOM 9028 C C . ARG C 1 331 ? 19.724 35.670 129.731 1.00 37.10 331 ARG C C 1
ATOM 9029 O O . ARG C 1 331 ? 19.497 35.911 128.518 1.00 36.93 331 ARG C O 1
ATOM 9037 N N . GLU C 1 332 ? 19.219 36.411 130.715 1.00 41.57 332 GLU C N 1
ATOM 9038 C CA . GLU C 1 332 ? 18.401 37.657 130.422 1.00 47.37 332 GLU C CA 1
ATOM 9039 C C . GLU C 1 332 ? 19.181 38.604 129.491 1.00 40.43 332 GLU C C 1
ATOM 9040 O O . GLU C 1 332 ? 18.577 39.162 128.571 1.00 40.16 332 GLU C O 1
ATOM 9046 N N . LYS C 1 333 ? 20.514 38.737 129.629 1.00 44.13 333 LYS C N 1
ATOM 9047 C CA . LYS C 1 333 ? 21.301 39.617 128.708 1.00 38.82 333 LYS C CA 1
ATOM 9048 C C . LYS C 1 333 ? 21.465 38.999 127.318 1.00 42.43 333 LYS C C 1
ATOM 9049 O O . LYS C 1 333 ? 21.965 39.683 126.408 1.00 35.09 333 LYS C O 1
ATOM 9055 N N . GLY C 1 334 ? 21.056 37.746 127.110 1.00 43.35 334 GLY C N 1
ATOM 9056 C CA . GLY C 1 334 ? 21.221 37.121 125.785 1.00 36.99 334 GLY C CA 1
ATOM 9057 C C . GLY C 1 334 ? 22.663 36.662 125.592 1.00 35.70 334 GLY C C 1
ATOM 9058 O O . GLY C 1 334 ? 23.095 36.541 124.436 1.00 31.60 334 GLY C O 1
ATOM 9059 N N . ILE C 1 335 ? 23.420 36.529 126.680 1.00 33.52 335 ILE C N 1
ATOM 9060 C CA . ILE C 1 335 ? 24.803 35.973 126.597 1.00 35.77 335 ILE C CA 1
ATOM 9061 C C . ILE C 1 335 ? 24.664 34.438 126.584 1.00 38.14 335 ILE C C 1
ATOM 9062 O O . ILE C 1 335 ? 24.008 33.900 127.500 1.00 42.45 335 ILE C O 1
ATOM 9067 N N . LEU C 1 336 ? 25.317 33.766 125.635 1.00 36.63 336 LEU C N 1
ATOM 9068 C CA . LEU C 1 336 ? 25.323 32.282 125.493 1.00 32.29 336 LEU C CA 1
ATOM 9069 C C . LEU C 1 336 ? 26.471 31.681 126.302 1.00 33.33 336 LEU C C 1
ATOM 9070 O O . LEU C 1 336 ? 27.644 31.946 125.955 1.00 36.75 336 LEU C O 1
ATOM 9075 N N . GLN C 1 337 ? 26.146 30.967 127.380 1.00 30.97 337 GLN C N 1
ATOM 9076 C CA . GLN C 1 337 ? 27.110 30.184 128.159 1.00 30.26 337 GLN C CA 1
ATOM 9077 C C . GLN C 1 337 ? 27.263 28.758 127.578 1.00 36.66 337 GLN C C 1
ATOM 9078 O O . GLN C 1 337 ? 26.268 28.160 127.171 1.00 32.53 337 GLN C O 1
ATOM 9084 N N . ILE C 1 338 ? 28.491 28.253 127.530 1.00 32.90 338 ILE C N 1
ATOM 9085 C CA . ILE C 1 338 ? 28.814 26.823 127.282 1.00 28.39 338 ILE C CA 1
ATOM 9086 C C . ILE C 1 338 ? 29.110 26.259 128.651 1.00 26.35 338 ILE C C 1
ATOM 9087 O O . ILE C 1 338 ? 30.183 26.452 129.191 1.00 27.46 338 ILE C O 1
ATOM 9092 N N . PRO C 1 339 ? 28.176 25.512 129.265 1.00 25.34 339 PRO C N 1
ATOM 9093 C CA . PRO C 1 339 ? 28.363 25.050 130.616 1.00 28.08 339 PRO C CA 1
ATOM 9094 C C . PRO C 1 339 ? 29.613 24.169 130.761 1.00 31.72 339 PRO C C 1
ATOM 9095 O O . PRO C 1 339 ? 29.898 23.381 129.868 1.00 32.16 339 PRO C O 1
ATOM 9099 N N . ASP C 1 340 ? 30.235 24.251 131.930 1.00 29.39 340 ASP C N 1
ATOM 9100 C CA . ASP C 1 340 ? 31.560 23.663 132.210 1.00 32.18 340 ASP C CA 1
ATOM 9101 C C . ASP C 1 340 ? 31.643 22.201 131.714 1.00 36.02 340 ASP C C 1
ATOM 9102 O O . ASP C 1 340 ? 32.540 21.900 130.909 1.00 33.02 340 ASP C O 1
ATOM 9107 N N . PHE C 1 341 ? 30.708 21.336 132.107 1.00 35.08 341 PHE C N 1
ATOM 9108 C CA . PHE C 1 341 ? 30.835 19.871 131.875 1.00 36.21 341 PHE C CA 1
ATOM 9109 C C . PHE C 1 341 ? 30.539 19.550 130.404 1.00 30.85 341 PHE C C 1
ATOM 9110 O O . PHE C 1 341 ? 30.961 18.491 129.993 1.00 33.70 341 PHE C O 1
ATOM 9118 N N . LEU C 1 342 ? 29.979 20.461 129.602 1.00 28.15 342 LEU C N 1
ATOM 9119 C CA . LEU C 1 342 ? 30.018 20.350 128.122 1.00 27.46 342 LEU C CA 1
ATOM 9120 C C . LEU C 1 342 ? 31.323 20.959 127.589 1.00 33.47 342 LEU C C 1
ATOM 9121 O O . LEU C 1 342 ? 32.029 20.328 126.799 1.00 30.37 342 LEU C O 1
ATOM 9126 N N . CYS C 1 343 ? 31.706 22.132 128.062 1.00 34.94 343 CYS C N 1
ATOM 9127 C CA . CYS C 1 343 ? 32.785 22.935 127.440 1.00 30.35 343 CYS C CA 1
ATOM 9128 C C . CYS C 1 343 ? 34.113 22.208 127.632 1.00 26.43 343 CYS C C 1
ATOM 9129 O O . CYS C 1 343 ? 34.912 22.167 126.639 1.00 29.52 343 CYS C O 1
ATOM 9132 N N . ASN C 1 344 ? 34.351 21.701 128.832 1.00 24.15 344 ASN C N 1
ATOM 9133 C CA . ASN C 1 344 ? 35.611 21.016 129.166 1.00 29.82 344 ASN C CA 1
ATOM 9134 C C . ASN C 1 344 ? 35.537 19.483 128.996 1.00 27.74 344 ASN C C 1
ATOM 9135 O O . ASN C 1 344 ? 36.416 18.797 129.550 1.00 29.39 344 ASN C O 1
ATOM 9140 N N . ALA C 1 345 ? 34.595 18.953 128.227 1.00 27.00 345 ALA C N 1
ATOM 9141 C CA . ALA C 1 345 ? 34.406 17.470 128.117 1.00 30.50 345 ALA C CA 1
ATOM 9142 C C . ALA C 1 345 ? 35.489 16.859 127.219 1.00 31.47 345 ALA C C 1
ATOM 9143 O O . ALA C 1 345 ? 35.503 15.625 127.066 1.00 28.34 345 ALA C O 1
ATOM 9145 N N . GLY C 1 346 ? 36.351 17.676 126.620 1.00 28.17 346 GLY C N 1
ATOM 9146 C CA . GLY C 1 346 ? 37.482 17.201 125.805 1.00 28.11 346 GLY C CA 1
ATOM 9147 C C . GLY C 1 346 ? 38.396 16.262 126.571 1.00 29.56 346 GLY C C 1
ATOM 9148 O O . GLY C 1 346 ? 38.836 15.253 125.990 1.00 28.63 346 GLY C O 1
ATOM 9149 N N . GLY C 1 347 ? 38.623 16.491 127.854 1.00 24.74 347 GLY C N 1
ATOM 9150 C CA . GLY C 1 347 ? 39.534 15.644 128.654 1.00 26.30 347 GLY C CA 1
ATOM 9151 C C . GLY C 1 347 ? 38.980 14.217 128.737 1.00 31.83 347 GLY C C 1
ATOM 9152 O O . GLY C 1 347 ? 39.711 13.228 128.379 1.00 29.23 347 GLY C O 1
ATOM 9153 N N . VAL C 1 348 ? 37.709 14.075 129.126 1.00 29.59 348 VAL C N 1
ATOM 9154 C CA . VAL C 1 348 ? 37.150 12.716 129.389 1.00 31.40 348 VAL C CA 1
ATOM 9155 C C . VAL C 1 348 ? 36.933 12.071 128.014 1.00 29.15 348 VAL C C 1
ATOM 9156 O O . VAL C 1 348 ? 37.046 10.826 127.915 1.00 32.63 348 VAL C O 1
ATOM 9160 N N . THR C 1 349 ? 36.679 12.859 126.982 1.00 23.30 349 THR C N 1
ATOM 9161 C CA . THR C 1 349 ? 36.472 12.320 125.618 1.00 28.46 349 THR C CA 1
ATOM 9162 C C . THR C 1 349 ? 37.785 11.690 125.085 1.00 33.51 349 THR C C 1
ATOM 9163 O O . THR C 1 349 ? 37.745 10.563 124.531 1.00 25.41 349 THR C O 1
ATOM 9167 N N . VAL C 1 350 ? 38.937 12.342 125.286 1.00 27.16 350 VAL C N 1
ATOM 9168 C CA . VAL C 1 350 ? 40.221 11.821 124.783 1.00 26.19 350 VAL C CA 1
ATOM 9169 C C . VAL C 1 350 ? 40.633 10.654 125.680 1.00 28.27 350 VAL C C 1
ATOM 9170 O O . VAL C 1 350 ? 41.277 9.705 125.170 1.00 26.58 350 VAL C O 1
ATOM 9174 N N . SER C 1 351 ? 40.242 10.673 126.938 1.00 23.42 351 SER C N 1
ATOM 9175 C CA . SER C 1 351 ? 40.505 9.522 127.820 1.00 26.71 351 SER C CA 1
ATOM 9176 C C . SER C 1 351 ? 39.686 8.310 127.306 1.00 24.55 351 SER C C 1
ATOM 9177 O O . SER C 1 351 ? 40.201 7.171 127.402 1.00 27.34 351 SER C O 1
ATOM 9180 N N . TYR C 1 352 ? 38.483 8.515 126.771 1.00 24.76 352 TYR C N 1
ATOM 9181 C CA . TYR C 1 352 ? 37.673 7.428 126.149 1.00 27.96 352 TYR C CA 1
ATOM 9182 C C . TYR C 1 352 ? 38.436 6.907 124.929 1.00 30.33 352 TYR C C 1
ATOM 9183 O O . TYR C 1 352 ? 38.605 5.667 124.775 1.00 27.08 352 TYR C O 1
ATOM 9192 N N . PHE C 1 353 ? 38.927 7.825 124.093 1.00 30.60 353 PHE C N 1
ATOM 9193 C CA . PHE C 1 353 ? 39.735 7.440 122.915 1.00 31.19 353 PHE C CA 1
ATOM 9194 C C . PHE C 1 353 ? 40.955 6.588 123.297 1.00 29.95 353 PHE C C 1
ATOM 9195 O O . PHE C 1 353 ? 41.237 5.616 122.562 1.00 29.11 353 PHE C O 1
ATOM 9203 N N . GLU C 1 354 ? 41.621 6.905 124.392 1.00 26.30 354 GLU C N 1
ATOM 9204 C CA . GLU C 1 354 ? 42.809 6.162 124.871 1.00 27.20 354 GLU C CA 1
ATOM 9205 C C . GLU C 1 354 ? 42.341 4.738 125.179 1.00 28.17 354 GLU C C 1
ATOM 9206 O O . GLU C 1 354 ? 43.019 3.770 124.777 1.00 24.51 354 GLU C O 1
ATOM 9212 N N . TRP C 1 355 ? 41.282 4.607 125.974 1.00 26.22 355 TRP C N 1
ATOM 9213 C CA . TRP C 1 355 ? 40.703 3.285 126.320 1.00 27.85 355 TRP C CA 1
ATOM 9214 C C . TRP C 1 355 ? 40.332 2.495 125.039 1.00 25.46 355 TRP C C 1
ATOM 9215 O O . TRP C 1 355 ? 40.655 1.306 124.973 1.00 26.06 355 TRP C O 1
ATOM 9226 N N . VAL C 1 356 ? 39.729 3.144 124.053 1.00 23.78 356 VAL C N 1
ATOM 9227 C CA . VAL C 1 356 ? 39.403 2.501 122.762 1.00 26.28 356 VAL C CA 1
ATOM 9228 C C . VAL C 1 356 ? 40.676 1.926 122.115 1.00 29.59 356 VAL C C 1
ATOM 9229 O O . VAL C 1 356 ? 40.688 0.757 121.665 1.00 23.83 356 VAL C O 1
ATOM 9233 N N . GLN C 1 357 ? 41.730 2.712 122.062 1.00 25.57 357 GLN C N 1
ATOM 9234 C CA . GLN C 1 357 ? 43.018 2.312 121.462 1.00 25.91 357 GLN C CA 1
ATOM 9235 C C . GLN C 1 357 ? 43.585 1.126 122.234 1.00 23.48 357 GLN C C 1
ATOM 9236 O O . GLN C 1 357 ? 44.112 0.195 121.584 1.00 24.91 357 GLN C O 1
ATOM 9242 N N . ASN C 1 358 ? 43.478 1.130 123.547 1.00 23.43 358 ASN C N 1
ATOM 9243 C CA . ASN C 1 358 ? 43.943 0.031 124.422 1.00 23.65 358 ASN C CA 1
ATOM 9244 C C . ASN C 1 358 ? 43.137 -1.244 124.126 1.00 28.04 358 ASN C C 1
ATOM 9245 O O . ASN C 1 358 ? 43.741 -2.361 123.905 1.00 27.52 358 ASN C O 1
ATOM 9250 N N . ILE C 1 359 ? 41.815 -1.155 124.127 1.00 25.12 359 ILE C N 1
ATOM 9251 C CA . ILE C 1 359 ? 41.051 -2.415 124.040 1.00 26.53 359 ILE C CA 1
ATOM 9252 C C . ILE C 1 359 ? 41.173 -2.957 122.615 1.00 25.92 359 ILE C C 1
ATOM 9253 O O . ILE C 1 359 ? 41.054 -4.179 122.490 1.00 26.28 359 ILE C O 1
ATOM 9258 N N . ASN C 1 360 ? 41.461 -2.104 121.615 1.00 26.84 360 ASN C N 1
ATOM 9259 C CA . ASN C 1 360 ? 41.568 -2.536 120.185 1.00 29.16 360 ASN C CA 1
ATOM 9260 C C . ASN C 1 360 ? 43.018 -2.833 119.769 1.00 28.24 360 ASN C C 1
ATOM 9261 O O . ASN C 1 360 ? 43.207 -3.209 118.621 1.00 27.18 360 ASN C O 1
ATOM 9266 N N . GLY C 1 361 ? 44.006 -2.696 120.660 1.00 26.18 361 GLY C N 1
ATOM 9267 C CA . GLY C 1 361 ? 45.452 -2.828 120.362 1.00 27.03 361 GLY C CA 1
ATOM 9268 C C . GLY C 1 361 ? 45.917 -2.046 119.163 1.00 27.49 361 GLY C C 1
ATOM 9269 O O . GLY C 1 361 ? 46.901 -2.471 118.477 1.00 26.61 361 GLY C O 1
ATOM 9270 N N . TYR C 1 362 ? 45.286 -0.904 118.896 1.00 26.05 362 TYR C N 1
ATOM 9271 C CA . TYR C 1 362 ? 45.639 -0.097 117.712 1.00 29.60 362 TYR C CA 1
ATOM 9272 C C . TYR C 1 362 ? 45.616 1.403 118.044 1.00 28.87 362 TYR C C 1
ATOM 9273 O O . TYR C 1 362 ? 44.580 1.871 118.488 1.00 28.14 362 TYR C O 1
ATOM 9282 N N . TYR C 1 363 ? 46.711 2.106 117.780 1.00 30.71 363 TYR C N 1
ATOM 9283 C CA . TYR C 1 363 ? 46.943 3.513 118.237 1.00 31.17 363 TYR C CA 1
ATOM 9284 C C . TYR C 1 363 ? 46.751 4.513 117.093 1.00 32.52 363 TYR C C 1
ATOM 9285 O O . TYR C 1 363 ? 47.116 4.275 115.928 1.00 28.16 363 TYR C O 1
ATOM 9294 N N . TRP C 1 364 ? 46.148 5.653 117.433 1.00 30.56 364 TRP C N 1
ATOM 9295 C CA . TRP C 1 364 ? 45.726 6.666 116.437 1.00 29.65 364 TRP C CA 1
ATOM 9296 C C . TRP C 1 364 ? 46.766 7.775 116.337 1.00 27.73 364 TRP C C 1
ATOM 9297 O O . TRP C 1 364 ? 47.446 8.017 117.329 1.00 29.77 364 TRP C O 1
ATOM 9308 N N . THR C 1 365 ? 46.776 8.454 115.191 1.00 29.36 365 THR C N 1
ATOM 9309 C CA . THR C 1 365 ? 47.549 9.691 114.928 1.00 33.04 365 THR C CA 1
ATOM 9310 C C . THR C 1 365 ? 46.893 10.864 115.651 1.00 35.82 365 THR C C 1
ATOM 9311 O O . THR C 1 365 ? 45.697 10.765 116.020 1.00 31.62 365 THR C O 1
ATOM 9315 N N . GLU C 1 366 ? 47.664 11.935 115.785 1.00 33.50 366 GLU C N 1
ATOM 9316 C CA . GLU C 1 366 ? 47.236 13.209 116.391 1.00 34.54 366 GLU C CA 1
ATOM 9317 C C . GLU C 1 366 ? 46.037 13.669 115.587 1.00 29.59 366 GLU C C 1
ATOM 9318 O O . GLU C 1 366 ? 45.061 14.028 116.186 1.00 30.43 366 GLU C O 1
ATOM 9324 N N . GLU C 1 367 ? 46.104 13.614 114.272 1.00 30.80 367 GLU C N 1
ATOM 9325 C CA . GLU C 1 367 ? 45.020 14.125 113.396 1.00 34.00 367 GLU C CA 1
ATOM 9326 C C . GLU C 1 367 ? 43.761 13.256 113.579 1.00 35.59 367 GLU C C 1
ATOM 9327 O O . GLU C 1 367 ? 42.620 13.830 113.608 1.00 32.49 367 GLU C O 1
ATOM 9333 N N . GLU C 1 368 ? 43.891 11.940 113.771 1.00 32.33 368 GLU C N 1
ATOM 9334 C CA . GLU C 1 368 ? 42.699 11.060 113.966 1.00 34.03 368 GLU C CA 1
ATOM 9335 C C . GLU C 1 368 ? 42.047 11.400 115.303 1.00 28.30 368 GLU C C 1
ATOM 9336 O O . GLU C 1 368 ? 40.831 11.471 115.353 1.00 27.77 368 GLU C O 1
ATOM 9342 N N . VAL C 1 369 ? 42.831 11.596 116.357 1.00 28.39 369 VAL C N 1
ATOM 9343 C CA . VAL C 1 369 ? 42.261 11.951 117.680 1.00 26.95 369 VAL C CA 1
ATOM 9344 C C . VAL C 1 369 ? 41.496 13.280 117.541 1.00 29.39 369 VAL C C 1
ATOM 9345 O O . VAL C 1 369 ? 40.312 13.354 117.919 1.00 29.09 369 VAL C O 1
ATOM 9349 N N . ARG C 1 370 ? 42.079 14.249 116.849 1.00 28.88 370 ARG C N 1
ATOM 9350 C CA . ARG C 1 370 ? 41.474 15.601 116.726 1.00 31.01 370 ARG C CA 1
ATOM 9351 C C . ARG C 1 370 ? 40.142 15.534 115.964 1.00 30.90 370 ARG C C 1
ATOM 9352 O O . ARG C 1 370 ? 39.137 16.107 116.420 1.00 32.86 370 ARG C O 1
ATOM 9360 N N . GLU C 1 371 ? 40.111 14.833 114.846 1.00 33.12 371 GLU C N 1
ATOM 9361 C CA . GLU C 1 371 ? 38.877 14.793 114.022 1.00 33.43 371 GLU C CA 1
ATOM 9362 C C . GLU C 1 371 ? 37.748 14.091 114.789 1.00 30.41 371 GLU C C 1
ATOM 9363 O O . GLU C 1 371 ? 36.606 14.516 114.661 1.00 29.79 371 GLU C O 1
ATOM 9369 N N . LYS C 1 372 ? 38.073 13.035 115.530 1.00 31.47 372 LYS C N 1
ATOM 9370 C CA . LYS C 1 372 ? 37.024 12.284 116.278 1.00 32.55 372 LYS C CA 1
ATOM 9371 C C . LYS C 1 372 ? 36.600 13.132 117.492 1.00 33.70 372 LYS C C 1
ATOM 9372 O O . LYS C 1 372 ? 35.419 13.178 117.811 1.00 26.95 372 LYS C O 1
ATOM 9378 N N . LEU C 1 373 ? 37.539 13.834 118.131 1.00 30.71 373 LEU C N 1
ATOM 9379 C CA . LEU C 1 373 ? 37.172 14.799 119.198 1.00 29.09 373 LEU C CA 1
ATOM 9380 C C . LEU C 1 373 ? 36.246 15.894 118.627 1.00 25.98 373 LEU C C 1
ATOM 9381 O O . LEU C 1 373 ? 35.257 16.265 119.284 1.00 27.95 373 LEU C O 1
ATOM 9386 N N . ASP C 1 374 ? 36.557 16.415 117.461 1.00 25.71 374 ASP C N 1
ATOM 9387 C CA . ASP C 1 374 ? 35.720 17.453 116.812 1.00 27.67 374 ASP C CA 1
ATOM 9388 C C . ASP C 1 374 ? 34.279 16.958 116.616 1.00 33.80 374 ASP C C 1
ATOM 9389 O O . ASP C 1 374 ? 33.293 17.700 116.963 1.00 32.81 374 ASP C O 1
ATOM 9394 N N . LYS C 1 375 ? 34.125 15.771 116.044 1.00 32.55 375 LYS C N 1
ATOM 9395 C CA . LYS C 1 375 ? 32.773 15.227 115.777 1.00 33.77 375 LYS C CA 1
ATOM 9396 C C . LYS C 1 375 ? 32.063 15.040 117.119 1.00 30.93 375 LYS C C 1
ATOM 9397 O O . LYS C 1 375 ? 30.909 15.450 117.223 1.00 34.83 375 LYS C O 1
ATOM 9403 N N . LYS C 1 376 ? 32.746 14.484 118.110 1.00 29.82 376 LYS C N 1
ATOM 9404 C CA . LYS C 1 376 ? 32.017 14.282 119.380 1.00 31.10 376 LYS C CA 1
ATOM 9405 C C . LYS C 1 376 ? 31.587 15.608 120.060 1.00 34.31 376 LYS C C 1
ATOM 9406 O O . LYS C 1 376 ? 30.501 15.673 120.662 1.00 31.78 376 LYS C O 1
ATOM 9412 N N . MET C 1 377 ? 32.446 16.617 120.104 1.00 34.14 377 MET C N 1
ATOM 9413 C CA . MET C 1 377 ? 32.145 17.859 120.851 1.00 29.96 377 MET C CA 1
ATOM 9414 C C . MET C 1 377 ? 31.091 18.633 120.059 1.00 28.56 377 MET C C 1
ATOM 9415 O O . MET C 1 377 ? 30.189 19.151 120.651 1.00 31.80 377 MET C O 1
ATOM 9420 N N . THR C 1 378 ? 31.175 18.624 118.751 1.00 30.71 378 THR C N 1
ATOM 9421 C CA . THR C 1 378 ? 30.208 19.281 117.861 1.00 34.75 378 THR C CA 1
ATOM 9422 C C . THR C 1 378 ? 28.830 18.672 118.119 1.00 41.51 378 THR C C 1
ATOM 9423 O O . THR C 1 378 ? 27.885 19.442 118.350 1.00 33.74 378 THR C O 1
ATOM 9427 N N . LYS C 1 379 ? 28.738 17.338 118.134 1.00 39.79 379 LYS C N 1
ATOM 9428 C CA . LYS C 1 379 ? 27.443 16.650 118.280 1.00 40.73 379 LYS C CA 1
ATOM 9429 C C . LYS C 1 379 ? 26.845 17.010 119.651 1.00 39.52 379 LYS C C 1
ATOM 9430 O O . LYS C 1 379 ? 25.638 17.311 119.712 1.00 32.37 379 LYS C O 1
ATOM 9436 N N . ALA C 1 380 ? 27.661 17.023 120.705 1.00 32.78 380 ALA C N 1
ATOM 9437 C CA . ALA C 1 380 ? 27.243 17.271 122.092 1.00 33.31 380 ALA C CA 1
ATOM 9438 C C . ALA C 1 380 ? 26.752 18.711 122.205 1.00 34.38 380 ALA C C 1
ATOM 9439 O O . ALA C 1 380 ? 25.728 18.948 122.858 1.00 31.90 380 ALA C O 1
ATOM 9441 N N . PHE C 1 381 ? 27.487 19.639 121.609 1.00 32.39 381 PHE C N 1
ATOM 9442 C CA . PHE C 1 381 ? 27.096 21.056 121.656 1.00 35.51 381 PHE C CA 1
ATOM 9443 C C . PHE C 1 381 ? 25.700 21.181 121.047 1.00 36.53 381 PHE C C 1
ATOM 9444 O O . PHE C 1 381 ? 24.875 21.796 121.701 1.00 33.14 381 PHE C O 1
ATOM 9452 N N . TRP C 1 382 ? 25.471 20.621 119.852 1.00 40.24 382 TRP C N 1
ATOM 9453 C CA . TRP C 1 382 ? 24.170 20.751 119.132 1.00 41.32 382 TRP C CA 1
ATOM 9454 C C . TRP C 1 382 ? 23.033 20.118 119.919 1.00 40.34 382 TRP C C 1
ATOM 9455 O O . TRP C 1 382 ? 21.986 20.762 119.997 1.00 38.70 382 TRP C O 1
ATOM 9466 N N . GLU C 1 383 ? 23.242 18.979 120.569 1.00 37.11 383 GLU C N 1
ATOM 9467 C CA . GLU C 1 383 ? 22.187 18.380 121.397 1.00 43.27 383 GLU C CA 1
ATOM 9468 C C . GLU C 1 383 ? 21.840 19.336 122.523 1.00 40.90 383 GLU C C 1
ATOM 9469 O O . GLU C 1 383 ? 20.656 19.398 122.876 1.00 37.28 383 GLU C O 1
ATOM 9475 N N . VAL C 1 384 ? 22.845 19.866 123.215 1.00 35.35 384 VAL C N 1
ATOM 9476 C CA . VAL C 1 384 ? 22.562 20.702 124.414 1.00 34.71 384 VAL C CA 1
ATOM 9477 C C . VAL C 1 384 ? 21.844 21.972 123.954 1.00 33.60 384 VAL C C 1
ATOM 9478 O O . VAL C 1 384 ? 20.866 22.361 124.595 1.00 37.65 384 VAL C O 1
ATOM 9482 N N . TYR C 1 385 ? 22.331 22.568 122.877 1.00 36.15 385 TYR C N 1
ATOM 9483 C CA . TYR C 1 385 ? 21.815 23.834 122.326 1.00 37.94 385 TYR C CA 1
ATOM 9484 C C . TYR C 1 385 ? 20.377 23.619 121.835 1.00 44.34 385 TYR C C 1
ATOM 9485 O O . TYR C 1 385 ? 19.528 24.411 122.247 1.00 41.61 385 TYR C O 1
ATOM 9494 N N . ASN C 1 386 ? 20.120 22.571 121.038 1.00 44.17 386 ASN C N 1
ATOM 9495 C CA . ASN C 1 386 ? 18.762 22.204 120.531 1.00 40.89 386 ASN C CA 1
ATOM 9496 C C . ASN C 1 386 ? 17.827 21.940 121.714 1.00 36.51 386 ASN C C 1
ATOM 9497 O O . ASN C 1 386 ? 16.700 22.450 121.725 1.00 41.75 386 ASN C O 1
ATOM 9502 N N . THR C 1 387 ? 18.277 21.286 122.759 1.00 33.86 387 THR C N 1
ATOM 9503 C CA . THR C 1 387 ? 17.410 21.043 123.924 1.00 35.72 387 THR C CA 1
ATOM 9504 C C . THR C 1 387 ? 17.059 22.411 124.529 1.00 45.01 387 THR C C 1
ATOM 9505 O O . THR C 1 387 ? 15.936 22.590 125.020 1.00 43.29 387 THR C O 1
ATOM 9509 N N . HIS C 1 388 ? 18.009 23.335 124.592 1.00 45.32 388 HIS C N 1
ATOM 9510 C CA . HIS C 1 388 ? 17.808 24.597 125.363 1.00 46.18 388 HIS C CA 1
ATOM 9511 C C . HIS C 1 388 ? 16.785 25.489 124.635 1.00 39.61 388 HIS C C 1
ATOM 9512 O O . HIS C 1 388 ? 15.964 26.094 125.343 1.00 43.13 388 HIS C O 1
ATOM 9519 N N . LYS C 1 389 ? 16.874 25.556 123.306 1.00 38.53 389 LYS C N 1
ATOM 9520 C CA . LYS C 1 389 ? 15.912 26.189 122.380 1.00 50.81 389 LYS C CA 1
ATOM 9521 C C . LYS C 1 389 ? 14.557 25.459 122.496 1.00 59.70 389 LYS C C 1
ATOM 9522 O O . LYS C 1 389 ? 13.601 26.074 122.987 1.00 55.44 389 LYS C O 1
ATOM 9528 N N . ASP C 1 390 ? 14.502 24.168 122.152 1.00 52.64 390 ASP C N 1
ATOM 9529 C CA . ASP C 1 390 ? 13.248 23.364 122.098 1.00 52.19 390 ASP C CA 1
ATOM 9530 C C . ASP C 1 390 ? 12.527 23.482 123.441 1.00 47.57 390 ASP C C 1
ATOM 9531 O O . ASP C 1 390 ? 11.342 23.720 123.432 1.00 46.52 390 ASP C O 1
ATOM 9536 N N . LYS C 1 391 ? 13.204 23.466 124.572 1.00 44.38 391 LYS C N 1
ATOM 9537 C CA . LYS C 1 391 ? 12.470 23.495 125.854 1.00 42.78 391 LYS C CA 1
ATOM 9538 C C . LYS C 1 391 ? 12.542 24.863 126.542 1.00 46.85 391 LYS C C 1
ATOM 9539 O O . LYS C 1 391 ? 12.063 24.954 127.681 1.00 48.09 391 LYS C O 1
ATOM 9545 N N . ASN C 1 392 ? 13.148 25.877 125.922 1.00 51.02 392 ASN C N 1
ATOM 9546 C CA . ASN C 1 392 ? 13.231 27.246 126.504 1.00 47.65 392 ASN C CA 1
ATOM 9547 C C . ASN C 1 392 ? 13.784 27.194 127.936 1.00 45.39 392 ASN C C 1
ATOM 9548 O O . ASN C 1 392 ? 13.121 27.671 128.856 1.00 42.62 392 ASN C O 1
ATOM 9553 N N . ILE C 1 393 ? 14.984 26.645 128.115 1.00 38.26 393 ILE C N 1
ATOM 9554 C CA . ILE C 1 393 ? 15.693 26.538 129.424 1.00 38.83 393 ILE C CA 1
ATOM 9555 C C . ILE C 1 393 ? 17.163 26.946 129.209 1.00 31.26 393 ILE C C 1
ATOM 9556 O O . ILE C 1 393 ? 17.618 27.060 128.026 1.00 34.52 393 ILE C O 1
ATOM 9561 N N . HIS C 1 394 ? 17.834 27.192 130.322 1.00 32.35 394 HIS C N 1
ATOM 9562 C CA . HIS C 1 394 ? 19.251 27.612 130.384 1.00 36.15 394 HIS C CA 1
ATOM 9563 C C . HIS C 1 394 ? 20.102 26.437 129.861 1.00 38.59 394 HIS C C 1
ATOM 9564 O O . HIS C 1 394 ? 19.780 25.252 130.199 1.00 34.61 394 HIS C O 1
ATOM 9571 N N . MET C 1 395 ? 21.153 26.759 129.115 1.00 41.10 395 MET C N 1
ATOM 9572 C CA . MET C 1 395 ? 22.148 25.800 128.570 1.00 35.15 395 MET C CA 1
ATOM 9573 C C . MET C 1 395 ? 22.560 24.838 129.670 1.00 33.43 395 MET C C 1
ATOM 9574 O O . MET C 1 395 ? 22.685 23.628 129.404 1.00 35.87 395 MET C O 1
ATOM 9579 N N . ARG C 1 396 ? 22.711 25.301 130.893 1.00 32.16 396 ARG C N 1
ATOM 9580 C CA . ARG C 1 396 ? 23.207 24.398 131.933 1.00 30.98 396 ARG C CA 1
ATOM 9581 C C . ARG C 1 396 ? 22.116 23.358 132.219 1.00 41.41 396 ARG C C 1
ATOM 9582 O O . ARG C 1 396 ? 22.448 22.173 132.429 1.00 33.32 396 ARG C O 1
ATOM 9590 N N . ASP C 1 397 ? 20.855 23.784 132.255 1.00 41.09 397 ASP C N 1
ATOM 9591 C CA . ASP C 1 397 ? 19.736 22.859 132.581 1.00 40.38 397 ASP C CA 1
ATOM 9592 C C . ASP C 1 397 ? 19.558 21.886 131.406 1.00 32.06 397 ASP C C 1
ATOM 9593 O O . ASP C 1 397 ? 19.341 20.723 131.661 1.00 33.25 397 ASP C O 1
ATOM 9598 N N . ALA C 1 398 ? 19.655 22.365 130.173 1.00 30.00 398 ALA C N 1
ATOM 9599 C CA . ALA C 1 398 ? 19.611 21.535 128.972 1.00 33.01 398 ALA C CA 1
ATOM 9600 C C . ALA C 1 398 ? 20.740 20.477 128.976 1.00 41.85 398 ALA C C 1
ATOM 9601 O O . ALA C 1 398 ? 20.493 19.407 128.427 1.00 36.27 398 ALA C O 1
ATOM 9603 N N . ALA C 1 399 ? 21.935 20.781 129.486 1.00 36.76 399 ALA C N 1
ATOM 9604 C CA . ALA C 1 399 ? 23.074 19.839 129.517 1.00 39.48 399 ALA C CA 1
ATOM 9605 C C . ALA C 1 399 ? 22.697 18.714 130.473 1.00 38.19 399 ALA C C 1
ATOM 9606 O O . ALA C 1 399 ? 22.974 17.531 130.194 1.00 36.33 399 ALA C O 1
ATOM 9608 N N . TYR C 1 400 ? 22.126 19.079 131.601 1.00 35.20 400 TYR C N 1
ATOM 9609 C CA . TYR C 1 400 ? 21.671 18.121 132.628 1.00 38.67 400 TYR C CA 1
ATOM 9610 C C . TYR C 1 400 ? 20.569 17.226 132.039 1.00 37.65 400 TYR C C 1
ATOM 9611 O O . TYR C 1 400 ? 20.602 15.986 132.301 1.00 37.16 400 TYR C O 1
ATOM 9620 N N . VAL C 1 401 ? 19.679 17.804 131.251 1.00 37.08 401 VAL C N 1
ATOM 9621 C CA . VAL C 1 401 ? 18.547 17.055 130.632 1.00 40.79 401 VAL C CA 1
ATOM 9622 C C . VAL C 1 401 ? 19.134 16.025 129.646 1.00 46.32 401 VAL C C 1
ATOM 9623 O O . VAL C 1 401 ? 18.745 14.858 129.736 1.00 38.29 401 VAL C O 1
ATOM 9627 N N . VAL C 1 402 ? 19.979 16.433 128.704 1.00 39.06 402 VAL C N 1
ATOM 9628 C CA . VAL C 1 402 ? 20.615 15.496 127.731 1.00 38.00 402 VAL C CA 1
ATOM 9629 C C . VAL C 1 402 ? 21.293 14.365 128.517 1.00 39.92 402 VAL C C 1
ATOM 9630 O O . VAL C 1 402 ? 20.998 13.192 128.210 1.00 41.88 402 VAL C O 1
ATOM 9634 N N . ALA C 1 403 ? 22.032 14.687 129.572 1.00 31.88 403 ALA C N 1
ATOM 9635 C CA . ALA C 1 403 ? 22.875 13.717 130.291 1.00 35.29 403 ALA C CA 1
ATOM 9636 C C . ALA C 1 403 ? 21.990 12.753 131.071 1.00 37.44 403 ALA C C 1
ATOM 9637 O O . ALA C 1 403 ? 22.185 11.526 130.940 1.00 33.27 403 ALA C O 1
ATOM 9639 N N . VAL C 1 404 ? 21.145 13.283 131.957 1.00 32.10 404 VAL C N 1
ATOM 9640 C CA . VAL C 1 404 ? 20.317 12.467 132.889 1.00 34.59 404 VAL C CA 1
ATOM 9641 C C . VAL C 1 404 ? 19.386 11.571 132.060 1.00 29.41 404 VAL C C 1
ATOM 9642 O O . VAL C 1 404 ? 19.169 10.445 132.516 1.00 30.85 404 VAL C O 1
ATOM 9646 N N . SER C 1 405 ? 18.834 12.101 130.976 1.00 29.94 405 SER C N 1
ATOM 9647 C CA . SER C 1 405 ? 17.913 11.420 130.054 1.00 35.96 405 SER C CA 1
ATOM 9648 C C . SER C 1 405 ? 18.586 10.146 129.542 1.00 37.29 405 SER C C 1
ATOM 9649 O O . SER C 1 405 ? 17.880 9.122 129.470 1.00 30.90 405 SER C O 1
ATOM 9652 N N . ARG C 1 406 ? 19.875 10.240 129.185 1.00 34.34 406 ARG C N 1
ATOM 9653 C CA . ARG C 1 406 ? 20.645 9.118 128.581 1.00 32.23 406 ARG C CA 1
ATOM 9654 C C . ARG C 1 406 ? 20.811 8.047 129.629 1.00 31.57 406 ARG C C 1
ATOM 9655 O O . ARG C 1 406 ? 20.657 6.844 129.312 1.00 31.41 406 ARG C O 1
ATOM 9663 N N . VAL C 1 407 ? 21.143 8.456 130.837 1.00 25.99 407 VAL C N 1
ATOM 9664 C CA . VAL C 1 407 ? 21.405 7.471 131.909 1.00 27.42 407 VAL C CA 1
ATOM 9665 C C . VAL C 1 407 ? 20.080 6.803 132.270 1.00 32.13 407 VAL C C 1
ATOM 9666 O O . VAL C 1 407 ? 20.021 5.555 132.419 1.00 29.64 407 VAL C O 1
ATOM 9670 N N . TYR C 1 408 ? 19.053 7.609 132.423 1.00 29.80 408 TYR C N 1
ATOM 9671 C CA . TYR C 1 408 ? 17.699 7.118 132.727 1.00 29.52 408 TYR C CA 1
ATOM 9672 C C . TYR C 1 408 ? 17.282 6.069 131.668 1.00 27.63 408 TYR C C 1
ATOM 9673 O O . TYR C 1 408 ? 16.704 5.074 132.048 1.00 29.49 408 TYR C O 1
ATOM 9682 N N . GLN C 1 409 ? 17.446 6.362 130.381 1.00 26.43 409 GLN C N 1
ATOM 9683 C CA . GLN C 1 409 ? 17.050 5.468 129.278 1.00 28.87 409 GLN C CA 1
ATOM 9684 C C . GLN C 1 409 ? 17.772 4.107 129.411 1.00 31.73 409 GLN C C 1
ATOM 9685 O O . GLN C 1 409 ? 17.112 3.067 129.256 1.00 28.99 409 GLN C O 1
ATOM 9691 N N . ALA C 1 410 ? 19.053 4.092 129.769 1.00 27.00 410 ALA C N 1
ATOM 9692 C CA . ALA C 1 410 ? 19.847 2.865 129.875 1.00 29.64 410 ALA C CA 1
ATOM 9693 C C . ALA C 1 410 ? 19.321 2.060 131.051 1.00 31.08 410 ALA C C 1
ATOM 9694 O O . ALA C 1 410 ? 19.179 0.830 130.933 1.00 26.71 410 ALA C O 1
ATOM 9696 N N . MET C 1 411 ? 18.996 2.731 132.140 1.00 28.40 411 MET C N 1
ATOM 9697 C CA . MET C 1 411 ? 18.404 2.082 133.314 1.00 29.26 411 MET C CA 1
ATOM 9698 C C . MET C 1 411 ? 17.019 1.474 132.953 1.00 28.32 411 MET C C 1
ATOM 9699 O O . MET C 1 411 ? 16.762 0.341 133.401 1.00 27.03 411 MET C O 1
ATOM 9704 N N . LYS C 1 412 ? 16.180 2.162 132.166 1.00 26.18 412 LYS C N 1
ATOM 9705 C CA . LYS C 1 412 ? 14.860 1.581 131.782 1.00 32.53 412 LYS C CA 1
ATOM 9706 C C . LYS C 1 412 ? 15.089 0.376 130.850 1.00 30.67 412 LYS C C 1
ATOM 9707 O O . LYS C 1 412 ? 14.461 -0.669 131.092 1.00 31.24 412 LYS C O 1
ATOM 9713 N N . ASP C 1 413 ? 15.990 0.510 129.873 1.00 30.95 413 ASP C N 1
ATOM 9714 C CA . ASP C 1 413 ? 16.302 -0.527 128.849 1.00 30.08 413 ASP C CA 1
ATOM 9715 C C . ASP C 1 413 ? 16.889 -1.789 129.527 1.00 28.60 413 ASP C C 1
ATOM 9716 O O . ASP C 1 413 ? 16.649 -2.906 129.010 1.00 27.49 413 ASP C O 1
ATOM 9721 N N . ARG C 1 414 ? 17.536 -1.676 130.687 1.00 24.82 414 ARG C N 1
ATOM 9722 C CA . ARG C 1 414 ? 18.046 -2.828 131.469 1.00 25.74 414 ARG C CA 1
ATOM 9723 C C . ARG C 1 414 ? 16.971 -3.449 132.368 1.00 28.90 414 ARG C C 1
ATOM 9724 O O . ARG C 1 414 ? 17.249 -4.522 132.973 1.00 26.21 414 ARG C O 1
ATOM 9732 N N . GLY C 1 415 ? 15.853 -2.745 132.613 1.00 29.98 415 GLY C N 1
ATOM 9733 C CA . GLY C 1 415 ? 14.850 -3.189 133.600 1.00 25.43 415 GLY C CA 1
ATOM 9734 C C . GLY C 1 415 ? 15.212 -2.870 135.027 1.00 29.86 415 GLY C C 1
ATOM 9735 O O . GLY C 1 415 ? 14.548 -3.361 135.920 1.00 25.98 415 GLY C O 1
ATOM 9736 N N . TRP C 1 416 ? 16.191 -1.999 135.266 1.00 30.24 416 TRP C N 1
ATOM 9737 C CA . TRP C 1 416 ? 16.565 -1.569 136.639 1.00 27.72 416 TRP C CA 1
ATOM 9738 C C . TRP C 1 416 ? 15.380 -0.817 137.248 1.00 26.38 416 TRP C C 1
ATOM 9739 O O . TRP C 1 416 ? 15.077 -1.038 138.392 1.00 30.43 416 TRP C O 1
ATOM 9750 N N . VAL C 1 417 ? 14.716 -0.017 136.450 1.00 29.29 417 VAL C N 1
ATOM 9751 C CA . VAL C 1 417 ? 13.509 0.741 136.866 1.00 37.86 417 VAL C CA 1
ATOM 9752 C C . VAL C 1 417 ? 12.487 0.514 135.774 1.00 41.02 417 VAL C C 1
ATOM 9753 O O . VAL C 1 417 ? 12.902 0.466 134.592 1.00 37.61 417 VAL C O 1
ATOM 9757 N N . LYS C 1 418 ? 11.244 0.261 136.180 1.00 55.33 418 LYS C N 1
ATOM 9758 C CA . LYS C 1 418 ? 10.162 -0.270 135.290 1.00 59.55 418 LYS C CA 1
ATOM 9759 C C . LYS C 1 418 ? 9.620 0.936 134.527 1.00 58.66 418 LYS C C 1
ATOM 9760 O O . LYS C 1 418 ? 9.075 0.783 133.436 1.00 63.73 418 LYS C O 1
ATOM 9766 N N . LYS C 1 419 ? 9.866 2.120 135.054 1.00 52.16 419 LYS C N 1
ATOM 9767 C CA . LYS C 1 419 ? 9.370 3.359 134.425 1.00 57.84 419 LYS C CA 1
ATOM 9768 C C . LYS C 1 419 ? 10.232 4.499 134.935 1.00 59.76 419 LYS C C 1
ATOM 9769 O O . LYS C 1 419 ? 10.195 5.489 134.209 1.00 63.72 419 LYS C O 1
ATOM 9776 N N . ASP D 1 5 ? 29.955 6.393 166.868 1.00 80.20 5 ASP D N 1
ATOM 9777 C CA . ASP D 1 5 ? 30.102 6.120 168.325 1.00 66.54 5 ASP D CA 1
ATOM 9778 C C . ASP D 1 5 ? 30.332 4.628 168.605 1.00 58.83 5 ASP D C 1
ATOM 9779 O O . ASP D 1 5 ? 31.325 4.318 169.261 1.00 56.08 5 ASP D O 1
ATOM 9784 N N . PRO D 1 6 ? 29.466 3.645 168.200 1.00 56.43 6 PRO D N 1
ATOM 9785 C CA . PRO D 1 6 ? 29.759 2.219 168.428 1.00 52.70 6 PRO D CA 1
ATOM 9786 C C . PRO D 1 6 ? 31.145 1.788 167.899 1.00 46.25 6 PRO D C 1
ATOM 9787 O O . PRO D 1 6 ? 31.806 0.913 168.532 1.00 42.12 6 PRO D O 1
ATOM 9791 N N . PHE D 1 7 ? 31.582 2.384 166.783 1.00 44.62 7 PHE D N 1
ATOM 9792 C CA . PHE D 1 7 ? 32.924 2.069 166.206 1.00 53.80 7 PHE D CA 1
ATOM 9793 C C . PHE D 1 7 ? 34.012 2.646 167.136 1.00 51.29 7 PHE D C 1
ATOM 9794 O O . PHE D 1 7 ? 34.885 1.872 167.640 1.00 47.20 7 PHE D O 1
ATOM 9802 N N . GLU D 1 8 ? 33.934 3.945 167.435 1.00 58.85 8 GLU D N 1
ATOM 9803 C CA . GLU D 1 8 ? 34.850 4.597 168.430 1.00 62.64 8 GLU D CA 1
ATOM 9804 C C . GLU D 1 8 ? 34.936 3.758 169.723 1.00 52.86 8 GLU D C 1
ATOM 9805 O O . GLU D 1 8 ? 36.067 3.538 170.198 1.00 52.52 8 GLU D O 1
ATOM 9811 N N . MET D 1 9 ? 33.840 3.186 170.228 1.00 51.16 9 MET D N 1
ATOM 9812 C CA . MET D 1 9 ? 33.878 2.343 171.469 1.00 54.34 9 MET D CA 1
ATOM 9813 C C . MET D 1 9 ? 34.736 1.097 171.262 1.00 53.29 9 MET D C 1
ATOM 9814 O O . MET D 1 9 ? 35.514 0.736 172.190 1.00 52.95 9 MET D O 1
ATOM 9819 N N . ALA D 1 10 ? 34.550 0.398 170.130 1.00 55.77 10 ALA D N 1
ATOM 9820 C CA . ALA D 1 10 ? 35.342 -0.809 169.775 1.00 54.79 10 ALA D CA 1
ATOM 9821 C C . ALA D 1 10 ? 36.833 -0.430 169.724 1.00 37.02 10 ALA D C 1
ATOM 9822 O O . ALA D 1 10 ? 37.693 -1.200 170.242 1.00 43.75 10 ALA D O 1
ATOM 9824 N N . VAL D 1 11 ? 37.146 0.681 169.086 1.00 40.61 11 VAL D N 1
ATOM 9825 C CA . VAL D 1 11 ? 38.557 1.167 168.998 1.00 48.45 11 VAL D CA 1
ATOM 9826 C C . VAL D 1 11 ? 39.086 1.385 170.422 1.00 53.85 11 VAL D C 1
ATOM 9827 O O . VAL D 1 11 ? 40.196 0.867 170.739 1.00 51.82 11 VAL D O 1
ATOM 9831 N N . LYS D 1 12 ? 38.288 2.036 171.283 1.00 63.28 12 LYS D N 1
ATOM 9832 C CA . LYS D 1 12 ? 38.700 2.381 172.682 1.00 63.04 12 LYS D CA 1
ATOM 9833 C C . LYS D 1 12 ? 39.066 1.091 173.402 1.00 53.50 12 LYS D C 1
ATOM 9834 O O . LYS D 1 12 ? 40.190 1.036 173.967 1.00 46.69 12 LYS D O 1
ATOM 9840 N N . GLN D 1 13 ? 38.224 0.059 173.281 1.00 48.09 13 GLN D N 1
ATOM 9841 C CA . GLN D 1 13 ? 38.425 -1.217 174.022 1.00 52.97 13 GLN D CA 1
ATOM 9842 C C . GLN D 1 13 ? 39.705 -1.894 173.540 1.00 54.00 13 GLN D C 1
ATOM 9843 O O . GLN D 1 13 ? 40.358 -2.607 174.346 1.00 54.51 13 GLN D O 1
ATOM 9849 N N . LEU D 1 14 ? 40.028 -1.722 172.260 1.00 55.85 14 LEU D N 1
ATOM 9850 C CA . LEU D 1 14 ? 41.279 -2.290 171.691 1.00 60.11 14 LEU D CA 1
ATOM 9851 C C . LEU D 1 14 ? 42.481 -1.531 172.286 1.00 47.90 14 LEU D C 1
ATOM 9852 O O . LEU D 1 14 ? 43.409 -2.201 172.755 1.00 49.59 14 LEU D O 1
ATOM 9857 N N . GLU D 1 15 ? 42.445 -0.195 172.234 1.00 50.11 15 GLU D N 1
ATOM 9858 C CA . GLU D 1 15 ? 43.455 0.709 172.864 1.00 53.50 15 GLU D CA 1
ATOM 9859 C C . GLU D 1 15 ? 43.639 0.291 174.331 1.00 54.51 15 GLU D C 1
ATOM 9860 O O . GLU D 1 15 ? 44.787 -0.038 174.713 1.00 48.38 15 GLU D O 1
ATOM 9866 N N . ARG D 1 16 ? 42.523 0.121 175.052 1.00 58.13 16 ARG D N 1
ATOM 9867 C CA . ARG D 1 16 ? 42.494 -0.300 176.475 1.00 62.81 16 ARG D CA 1
ATOM 9868 C C . ARG D 1 16 ? 43.286 -1.589 176.609 1.00 60.80 16 ARG D C 1
ATOM 9869 O O . ARG D 1 16 ? 44.298 -1.577 177.277 1.00 61.07 16 ARG D O 1
ATOM 9877 N N . ALA D 1 17 ? 42.854 -2.672 175.980 1.00 75.61 17 ALA D N 1
ATOM 9878 C CA . ALA D 1 17 ? 43.473 -3.998 176.198 1.00 72.45 17 ALA D CA 1
ATOM 9879 C C . ALA D 1 17 ? 44.923 -3.974 175.696 1.00 61.39 17 ALA D C 1
ATOM 9880 O O . ALA D 1 17 ? 45.758 -4.715 176.281 1.00 58.60 17 ALA D O 1
ATOM 9882 N N . ALA D 1 18 ? 45.234 -3.155 174.682 1.00 55.93 18 ALA D N 1
ATOM 9883 C CA . ALA D 1 18 ? 46.607 -3.027 174.124 1.00 59.01 18 ALA D CA 1
ATOM 9884 C C . ALA D 1 18 ? 47.647 -2.806 175.244 1.00 71.95 18 ALA D C 1
ATOM 9885 O O . ALA D 1 18 ? 48.766 -3.352 175.117 1.00 73.77 18 ALA D O 1
ATOM 9887 N N . GLN D 1 19 ? 47.299 -2.042 176.297 1.00 64.79 19 GLN D N 1
ATOM 9888 C CA . GLN D 1 19 ? 48.194 -1.693 177.435 1.00 61.38 19 GLN D CA 1
ATOM 9889 C C . GLN D 1 19 ? 48.664 -2.962 178.135 1.00 58.39 19 GLN D C 1
ATOM 9890 O O . GLN D 1 19 ? 49.600 -2.868 178.914 1.00 58.23 19 GLN D O 1
ATOM 9896 N N . TYR D 1 20 ? 48.024 -4.108 177.902 1.00 54.69 20 TYR D N 1
ATOM 9897 C CA . TYR D 1 20 ? 48.303 -5.346 178.672 1.00 53.51 20 TYR D CA 1
ATOM 9898 C C . TYR D 1 20 ? 49.249 -6.274 177.903 1.00 50.94 20 TYR D C 1
ATOM 9899 O O . TYR D 1 20 ? 49.588 -7.360 178.434 1.00 50.76 20 TYR D O 1
ATOM 9908 N N . MET D 1 21 ? 49.737 -5.829 176.739 1.00 60.38 21 MET D N 1
ATOM 9909 C CA . MET D 1 21 ? 50.662 -6.597 175.840 1.00 68.31 21 MET D CA 1
ATOM 9910 C C . MET D 1 21 ? 51.632 -5.629 175.135 1.00 57.65 21 MET D C 1
ATOM 9911 O O . MET D 1 21 ? 51.293 -4.438 174.993 1.00 56.69 21 MET D O 1
ATOM 9916 N N . ASP D 1 22 ? 52.779 -6.100 174.652 1.00 66.56 22 ASP D N 1
ATOM 9917 C CA . ASP D 1 22 ? 53.584 -5.266 173.713 1.00 68.06 22 ASP D CA 1
ATOM 9918 C C . ASP D 1 22 ? 53.096 -5.600 172.292 1.00 57.34 22 ASP D C 1
ATOM 9919 O O . ASP D 1 22 ? 53.116 -6.766 171.839 1.00 57.50 22 ASP D O 1
ATOM 9924 N N . ILE D 1 23 ? 52.502 -4.591 171.695 1.00 51.65 23 ILE D N 1
ATOM 9925 C CA . ILE D 1 23 ? 52.117 -4.556 170.276 1.00 55.50 23 ILE D CA 1
ATOM 9926 C C . ILE D 1 23 ? 52.703 -3.246 169.765 1.00 50.81 23 ILE D C 1
ATOM 9927 O O . ILE D 1 23 ? 52.455 -2.219 170.393 1.00 49.97 23 ILE D O 1
ATOM 9932 N N . SER D 1 24 ? 53.486 -3.307 168.701 1.00 45.54 24 SER D N 1
ATOM 9933 C CA . SER D 1 24 ? 53.990 -2.134 167.958 1.00 44.27 24 SER D CA 1
ATOM 9934 C C . SER D 1 24 ? 52.831 -1.200 167.693 1.00 46.10 24 SER D C 1
ATOM 9935 O O . SER D 1 24 ? 51.684 -1.672 167.600 1.00 43.85 24 SER D O 1
ATOM 9938 N N . GLU D 1 25 ? 53.139 0.076 167.529 1.00 45.87 25 GLU D N 1
ATOM 9939 C CA . GLU D 1 25 ? 52.140 1.114 167.236 1.00 51.02 25 GLU D CA 1
ATOM 9940 C C . GLU D 1 25 ? 51.679 0.949 165.772 1.00 47.80 25 GLU D C 1
ATOM 9941 O O . GLU D 1 25 ? 50.515 1.323 165.465 1.00 47.22 25 GLU D O 1
ATOM 9947 N N . GLU D 1 26 ? 52.544 0.487 164.867 1.00 45.75 26 GLU D N 1
ATOM 9948 C CA . GLU D 1 26 ? 52.132 0.277 163.442 1.00 48.56 26 GLU D CA 1
ATOM 9949 C C . GLU D 1 26 ? 51.048 -0.830 163.378 1.00 37.76 26 GLU D C 1
ATOM 9950 O O . GLU D 1 26 ? 50.070 -0.572 162.715 1.00 40.72 26 GLU D O 1
ATOM 9956 N N . ALA D 1 27 ? 51.165 -1.925 164.141 1.00 33.36 27 ALA D N 1
ATOM 9957 C CA . ALA D 1 27 ? 50.186 -3.039 164.212 1.00 39.23 27 ALA D CA 1
ATOM 9958 C C . ALA D 1 27 ? 48.879 -2.558 164.842 1.00 47.07 27 ALA D C 1
ATOM 9959 O O . ALA D 1 27 ? 47.774 -2.933 164.360 1.00 39.10 27 ALA D O 1
ATOM 9961 N N . LEU D 1 28 ? 48.980 -1.707 165.871 1.00 49.54 28 LEU D N 1
ATOM 9962 C CA . LEU D 1 28 ? 47.804 -1.188 166.594 1.00 42.18 28 LEU D CA 1
ATOM 9963 C C . LEU D 1 28 ? 47.047 -0.280 165.641 1.00 35.42 28 LEU D C 1
ATOM 9964 O O . LEU D 1 28 ? 45.809 -0.386 165.593 1.00 39.96 28 LEU D O 1
ATOM 9969 N N . GLU D 1 29 ? 47.720 0.645 164.963 1.00 34.95 29 GLU D N 1
ATOM 9970 C CA . GLU D 1 29 ? 47.062 1.542 163.965 1.00 39.80 29 GLU D CA 1
ATOM 9971 C C . GLU D 1 29 ? 46.351 0.722 162.840 1.00 43.59 29 GLU D C 1
ATOM 9972 O O . GLU D 1 29 ? 45.322 1.206 162.268 1.00 39.50 29 GLU D O 1
ATOM 9978 N N . TRP D 1 30 ? 46.931 -0.417 162.447 1.00 40.54 30 TRP D N 1
ATOM 9979 C CA . TRP D 1 30 ? 46.371 -1.297 161.376 1.00 43.62 30 TRP D CA 1
ATOM 9980 C C . TRP D 1 30 ? 45.089 -1.928 161.919 1.00 38.73 30 TRP D C 1
ATOM 9981 O O . TRP D 1 30 ? 44.050 -1.761 161.270 1.00 37.91 30 TRP D O 1
ATOM 9992 N N . LEU D 1 31 ? 45.154 -2.496 163.132 1.00 38.66 31 LEU D N 1
ATOM 9993 C CA . LEU D 1 31 ? 44.005 -3.146 163.813 1.00 39.70 31 LEU D CA 1
ATOM 9994 C C . LEU D 1 31 ? 42.842 -2.176 164.063 1.00 44.97 31 LEU D C 1
ATOM 9995 O O . LEU D 1 31 ? 41.683 -2.618 164.028 1.00 43.03 31 LEU D O 1
ATOM 10000 N N . LYS D 1 32 ? 43.111 -0.890 164.201 1.00 40.79 32 LYS D N 1
ATOM 10001 C CA . LYS D 1 32 ? 42.064 0.131 164.461 1.00 45.53 32 LYS D CA 1
ATOM 10002 C C . LYS D 1 32 ? 41.271 0.453 163.205 1.00 44.20 32 LYS D C 1
ATOM 10003 O O . LYS D 1 32 ? 40.286 1.162 163.379 1.00 43.82 32 LYS D O 1
ATOM 10009 N N . LYS D 1 33 ? 41.766 0.091 162.006 1.00 41.57 33 LYS D N 1
ATOM 10010 C CA . LYS D 1 33 ? 41.093 0.384 160.708 1.00 48.82 33 LYS D CA 1
ATOM 10011 C C . LYS D 1 33 ? 40.640 -0.924 160.047 1.00 45.01 33 LYS D C 1
ATOM 10012 O O . LYS D 1 33 ? 41.476 -1.781 159.730 1.00 40.22 33 LYS D O 1
ATOM 10018 N N . PRO D 1 34 ? 39.323 -1.111 159.809 1.00 43.80 34 PRO D N 1
ATOM 10019 C CA . PRO D 1 34 ? 38.843 -2.213 158.958 1.00 41.57 34 PRO D CA 1
ATOM 10020 C C . PRO D 1 34 ? 39.583 -2.186 157.608 1.00 34.72 34 PRO D C 1
ATOM 10021 O O . PRO D 1 34 ? 39.630 -1.185 157.010 1.00 33.84 34 PRO D O 1
ATOM 10025 N N . MET D 1 35 ? 40.165 -3.298 157.157 1.00 36.45 35 MET D N 1
ATOM 10026 C CA . MET D 1 35 ? 40.898 -3.299 155.847 1.00 34.30 35 MET D CA 1
ATOM 10027 C C . MET D 1 35 ? 39.961 -2.989 154.668 1.00 32.18 35 MET D C 1
ATOM 10028 O O . MET D 1 35 ? 40.379 -2.269 153.724 1.00 31.92 35 MET D O 1
ATOM 10033 N N . ARG D 1 36 ? 38.737 -3.507 154.711 1.00 33.22 36 ARG D N 1
ATOM 10034 C CA . ARG D 1 36 ? 37.784 -3.282 153.631 1.00 33.88 36 ARG D CA 1
ATOM 10035 C C . ARG D 1 36 ? 36.378 -2.944 154.120 1.00 26.31 36 ARG D C 1
ATOM 10036 O O . ARG D 1 36 ? 35.878 -3.526 155.082 1.00 31.70 36 ARG D O 1
ATOM 10044 N N . ILE D 1 37 ? 35.754 -1.991 153.436 1.00 29.76 37 ILE D N 1
ATOM 10045 C CA . ILE D 1 37 ? 34.384 -1.541 153.741 1.00 34.25 37 ILE D CA 1
ATOM 10046 C C . ILE D 1 37 ? 33.711 -1.395 152.402 1.00 31.78 37 ILE D C 1
ATOM 10047 O O . ILE D 1 37 ? 34.249 -0.665 151.590 1.00 34.20 37 ILE D O 1
ATOM 10052 N N . VAL D 1 38 ? 32.540 -2.016 152.265 1.00 30.94 38 VAL D N 1
ATOM 10053 C CA . VAL D 1 38 ? 31.691 -1.855 151.062 1.00 33.53 38 VAL D CA 1
ATOM 10054 C C . VAL D 1 38 ? 30.326 -1.304 151.483 1.00 29.32 38 VAL D C 1
ATOM 10055 O O . VAL D 1 38 ? 29.703 -1.849 152.365 1.00 33.40 38 VAL D O 1
ATOM 10059 N N . GLU D 1 39 ? 29.839 -0.327 150.763 1.00 31.52 39 GLU D N 1
ATOM 10060 C CA . GLU D 1 39 ? 28.464 0.135 150.885 1.00 36.18 39 GLU D CA 1
ATOM 10061 C C . GLU D 1 39 ? 27.875 0.040 149.482 1.00 35.92 39 GLU D C 1
ATOM 10062 O O . GLU D 1 39 ? 28.490 0.593 148.582 1.00 33.83 39 GLU D O 1
ATOM 10068 N N . VAL D 1 40 ? 26.683 -0.557 149.359 1.00 30.37 40 VAL D N 1
ATOM 10069 C CA . VAL D 1 40 ? 26.061 -0.856 148.048 1.00 32.82 40 VAL D CA 1
ATOM 10070 C C . VAL D 1 40 ? 24.589 -0.495 148.084 1.00 29.34 40 VAL D C 1
ATOM 10071 O O . VAL D 1 40 ? 23.947 -0.753 149.096 1.00 34.72 40 VAL D O 1
ATOM 10075 N N . SER D 1 41 ? 24.083 -0.025 146.959 1.00 29.21 41 SER D N 1
ATOM 10076 C CA . SER D 1 41 ? 22.658 -0.055 146.596 1.00 30.37 41 SER D CA 1
ATOM 10077 C C . SER D 1 41 ? 22.193 -1.545 146.475 1.00 38.48 41 SER D C 1
ATOM 10078 O O . SER D 1 41 ? 22.881 -2.352 145.812 1.00 35.45 41 SER D O 1
ATOM 10081 N N . VAL D 1 42 ? 21.123 -1.929 147.181 1.00 32.82 42 VAL D N 1
ATOM 10082 C CA . VAL D 1 42 ? 20.404 -3.227 147.119 1.00 30.73 42 VAL D CA 1
ATOM 10083 C C . VAL D 1 42 ? 18.978 -2.961 146.659 1.00 32.84 42 VAL D C 1
ATOM 10084 O O . VAL D 1 42 ? 18.072 -2.746 147.466 1.00 35.49 42 VAL D O 1
ATOM 10088 N N . PRO D 1 43 ? 18.761 -2.870 145.334 1.00 30.30 43 PRO D N 1
ATOM 10089 C CA . PRO D 1 43 ? 17.454 -2.610 144.756 1.00 30.36 43 PRO D CA 1
ATOM 10090 C C . PRO D 1 43 ? 16.543 -3.854 144.703 1.00 35.97 43 PRO D C 1
ATOM 10091 O O . PRO D 1 43 ? 17.072 -4.931 144.482 1.00 32.93 43 PRO D O 1
ATOM 10095 N N . ILE D 1 44 ? 15.251 -3.716 145.034 1.00 33.84 44 ILE D N 1
ATOM 10096 C CA . ILE D 1 44 ? 14.224 -4.790 144.831 1.00 31.84 44 ILE D CA 1
ATOM 10097 C C . ILE D 1 44 ? 13.014 -4.139 144.191 1.00 37.74 44 ILE D C 1
ATOM 10098 O O . ILE D 1 44 ? 12.795 -2.897 144.385 1.00 36.53 44 ILE D O 1
ATOM 10103 N N . GLU D 1 45 ? 12.295 -4.930 143.403 1.00 38.43 45 GLU D N 1
ATOM 10104 C CA . GLU D 1 45 ? 10.919 -4.628 142.953 1.00 41.42 45 GLU D CA 1
ATOM 10105 C C . GLU D 1 45 ? 9.945 -5.112 144.033 1.00 41.78 45 GLU D C 1
ATOM 10106 O O . GLU D 1 45 ? 10.036 -6.275 144.460 1.00 41.09 45 GLU D O 1
ATOM 10112 N N . MET D 1 46 ? 9.115 -4.210 144.548 1.00 38.92 46 MET D N 1
ATOM 10113 C CA . MET D 1 46 ? 8.097 -4.538 145.582 1.00 45.71 46 MET D CA 1
ATOM 10114 C C . MET D 1 46 ? 6.961 -5.351 144.912 1.00 39.21 46 MET D C 1
ATOM 10115 O O . MET D 1 46 ? 6.787 -5.250 143.684 1.00 37.53 46 MET D O 1
ATOM 10120 N N . ASP D 1 47 ? 6.202 -6.119 145.688 1.00 42.83 47 ASP D N 1
ATOM 10121 C CA . ASP D 1 47 ? 4.983 -6.820 145.186 1.00 41.69 47 ASP D CA 1
ATOM 10122 C C . ASP D 1 47 ? 4.138 -5.848 144.353 1.00 43.63 47 ASP D C 1
ATOM 10123 O O . ASP D 1 47 ? 3.713 -6.255 143.279 1.00 45.18 47 ASP D O 1
ATOM 10128 N N . ASP D 1 48 ? 3.989 -4.583 144.745 1.00 39.14 48 ASP D N 1
ATOM 10129 C CA . ASP D 1 48 ? 3.154 -3.613 143.994 1.00 46.25 48 ASP D CA 1
ATOM 10130 C C . ASP D 1 48 ? 3.840 -3.066 142.743 1.00 45.39 48 ASP D C 1
ATOM 10131 O O . ASP D 1 48 ? 3.259 -2.193 142.141 1.00 42.59 48 ASP D O 1
ATOM 10136 N N . GLY D 1 49 ? 5.043 -3.508 142.376 1.00 48.42 49 GLY D N 1
ATOM 10137 C CA . GLY D 1 49 ? 5.658 -3.112 141.093 1.00 43.63 49 GLY D CA 1
ATOM 10138 C C . GLY D 1 49 ? 6.645 -1.940 141.214 1.00 46.09 49 GLY D C 1
ATOM 10139 O O . GLY D 1 49 ? 7.335 -1.657 140.214 1.00 46.66 49 GLY D O 1
ATOM 10140 N N . SER D 1 50 ? 6.730 -1.252 142.359 1.00 43.09 50 SER D N 1
ATOM 10141 C CA . SER D 1 50 ? 7.652 -0.088 142.523 1.00 45.29 50 SER D CA 1
ATOM 10142 C C . SER D 1 50 ? 9.089 -0.577 142.869 1.00 44.44 50 SER D C 1
ATOM 10143 O O . SER D 1 50 ? 9.263 -1.525 143.652 1.00 37.87 50 SER D O 1
ATOM 10146 N N . VAL D 1 51 ? 10.130 0.083 142.364 1.00 40.40 51 VAL D N 1
ATOM 10147 C CA . VAL D 1 51 ? 11.529 -0.284 142.738 1.00 37.63 51 VAL D CA 1
ATOM 10148 C C . VAL D 1 51 ? 11.990 0.596 143.888 1.00 34.12 51 VAL D C 1
ATOM 10149 O O . VAL D 1 51 ? 12.014 1.792 143.721 1.00 36.97 51 VAL D O 1
ATOM 10153 N N . LYS D 1 52 ? 12.417 -0.012 144.956 1.00 33.88 52 LYS D N 1
ATOM 10154 C CA . LYS D 1 52 ? 13.051 0.680 146.084 1.00 42.20 52 LYS D CA 1
ATOM 10155 C C . LYS D 1 52 ? 14.506 0.244 146.193 1.00 37.19 52 LYS D C 1
ATOM 10156 O O . LYS D 1 52 ? 14.765 -0.984 146.119 1.00 35.45 52 LYS D O 1
ATOM 10162 N N . VAL D 1 53 ? 15.410 1.185 146.486 1.00 34.19 53 VAL D N 1
ATOM 10163 C CA . VAL D 1 53 ? 16.847 0.903 146.745 1.00 31.94 53 VAL D CA 1
ATOM 10164 C C . VAL D 1 53 ? 17.128 0.972 148.224 1.00 36.22 53 VAL D C 1
ATOM 10165 O O . VAL D 1 53 ? 17.006 2.051 148.761 1.00 40.75 53 VAL D O 1
ATOM 10169 N N . PHE D 1 54 ? 17.593 -0.119 148.804 1.00 31.93 54 PHE D N 1
ATOM 10170 C CA . PHE D 1 54 ? 18.023 -0.218 150.212 1.00 31.81 54 PHE D CA 1
ATOM 10171 C C . PHE D 1 54 ? 19.542 -0.013 150.276 1.00 41.03 54 PHE D C 1
ATOM 10172 O O . PHE D 1 54 ? 20.247 -0.189 149.252 1.00 37.94 54 PHE D O 1
ATOM 10180 N N . THR D 1 55 ? 20.039 0.285 151.474 1.00 34.02 55 THR D N 1
ATOM 10181 C CA . THR D 1 55 ? 21.462 0.521 151.743 1.00 35.45 55 THR D CA 1
ATOM 10182 C C . THR D 1 55 ? 21.994 -0.729 152.383 1.00 31.74 55 THR D C 1
ATOM 10183 O O . THR D 1 55 ? 21.438 -1.125 153.402 1.00 34.30 55 THR D O 1
ATOM 10187 N N . GLY D 1 56 ? 23.032 -1.312 151.794 1.00 29.44 56 GLY D N 1
ATOM 10188 C CA . GLY D 1 56 ? 23.678 -2.490 152.372 1.00 28.73 56 GLY D CA 1
ATOM 10189 C C . GLY D 1 56 ? 25.128 -2.254 152.677 1.00 25.71 56 GLY D C 1
ATOM 10190 O O . GLY D 1 56 ? 25.748 -1.392 152.086 1.00 28.84 56 GLY D O 1
ATOM 10191 N N . PHE D 1 57 ? 25.681 -3.067 153.546 1.00 29.56 57 PHE D N 1
ATOM 10192 C CA . PHE D 1 57 ? 27.088 -2.913 153.957 1.00 32.97 57 PHE D CA 1
ATOM 10193 C C . PHE D 1 57 ? 27.692 -4.282 154.055 1.00 31.46 57 PHE D C 1
ATOM 10194 O O . PHE D 1 57 ? 26.978 -5.225 154.477 1.00 32.80 57 PHE D O 1
ATOM 10202 N N . ARG D 1 58 ? 28.994 -4.359 153.789 1.00 29.73 58 ARG D N 1
ATOM 10203 C CA . ARG D 1 58 ? 29.798 -5.500 154.232 1.00 29.38 58 ARG D CA 1
ATOM 10204 C C . ARG D 1 58 ? 31.130 -4.926 154.646 1.00 28.64 58 ARG D C 1
ATOM 10205 O O . ARG D 1 58 ? 31.665 -4.131 153.864 1.00 32.25 58 ARG D O 1
ATOM 10213 N N . VAL D 1 59 ? 31.633 -5.383 155.791 1.00 30.81 59 VAL D N 1
ATOM 10214 C CA . VAL D 1 59 ? 32.927 -4.933 156.348 1.00 30.21 59 VAL D CA 1
ATOM 10215 C C . VAL D 1 59 ? 33.759 -6.153 156.601 1.00 28.38 59 VAL D C 1
ATOM 10216 O O . VAL D 1 59 ? 33.304 -7.078 157.278 1.00 33.51 59 VAL D O 1
ATOM 10220 N N . GLN D 1 60 ? 34.990 -6.109 156.115 1.00 26.70 60 GLN D N 1
ATOM 10221 C CA . GLN D 1 60 ? 35.988 -7.149 156.384 1.00 29.57 60 GLN D CA 1
ATOM 10222 C C . GLN D 1 60 ? 37.076 -6.401 157.146 1.00 36.37 60 GLN D C 1
ATOM 10223 O O . GLN D 1 60 ? 37.723 -5.499 156.567 1.00 35.44 60 GLN D O 1
ATOM 10229 N N . HIS D 1 61 ? 37.208 -6.702 158.422 1.00 41.48 61 HIS D N 1
ATOM 10230 C CA . HIS D 1 61 ? 37.977 -5.831 159.337 1.00 34.05 61 HIS D CA 1
ATOM 10231 C C . HIS D 1 61 ? 39.435 -6.252 159.194 1.00 33.95 61 HIS D C 1
ATOM 10232 O O . HIS D 1 61 ? 40.298 -5.351 159.005 1.00 34.58 61 HIS D O 1
ATOM 10239 N N . ASN D 1 62 ? 39.672 -7.567 159.214 1.00 30.62 62 ASN D N 1
ATOM 10240 C CA . ASN D 1 62 ? 41.024 -8.127 159.124 1.00 34.05 62 ASN D CA 1
ATOM 10241 C C . ASN D 1 62 ? 40.992 -9.585 158.690 1.00 32.39 62 ASN D C 1
ATOM 10242 O O . ASN D 1 62 ? 40.322 -10.363 159.383 1.00 36.36 62 ASN D O 1
ATOM 10247 N N . TRP D 1 63 ? 41.824 -9.974 157.713 1.00 32.94 63 TRP D N 1
ATOM 10248 C CA . TRP D 1 63 ? 41.859 -11.373 157.202 1.00 32.37 63 TRP D CA 1
ATOM 10249 C C . TRP D 1 63 ? 43.237 -11.991 157.373 1.00 37.56 63 TRP D C 1
ATOM 10250 O O . TRP D 1 63 ? 43.548 -12.921 156.658 1.00 31.95 63 TRP D O 1
ATOM 10261 N N . ALA D 1 64 ? 44.023 -11.555 158.347 1.00 31.64 64 ALA D N 1
ATOM 10262 C CA . ALA D 1 64 ? 45.382 -12.087 158.538 1.00 30.83 64 ALA D CA 1
ATOM 10263 C C . ALA D 1 64 ? 45.314 -13.580 158.808 1.00 31.29 64 ALA D C 1
ATOM 10264 O O . ALA D 1 64 ? 46.175 -14.343 158.345 1.00 29.07 64 ALA D O 1
ATOM 10266 N N . ARG D 1 65 ? 44.354 -13.999 159.612 1.00 29.23 65 ARG D N 1
ATOM 10267 C CA . ARG D 1 65 ? 44.313 -15.402 160.102 1.00 28.25 65 ARG D CA 1
ATOM 10268 C C . ARG D 1 65 ? 43.581 -16.290 159.098 1.00 27.41 65 ARG D C 1
ATOM 10269 O O . ARG D 1 65 ? 43.625 -17.528 159.266 1.00 27.14 65 ARG D O 1
ATOM 10277 N N . GLY D 1 66 ? 42.831 -15.684 158.187 1.00 28.64 66 GLY D N 1
ATOM 10278 C CA . GLY D 1 66 ? 41.986 -16.473 157.267 1.00 28.92 66 GLY D CA 1
ATOM 10279 C C . GLY D 1 66 ? 40.814 -15.665 156.770 1.00 28.21 66 GLY D C 1
ATOM 10280 O O . GLY D 1 66 ? 40.767 -14.429 156.851 1.00 29.07 66 GLY D O 1
ATOM 10281 N N . PRO D 1 67 ? 39.889 -16.323 156.056 1.00 26.69 67 PRO D N 1
ATOM 10282 C CA . PRO D 1 67 ? 38.756 -15.614 155.505 1.00 28.40 67 PRO D CA 1
ATOM 10283 C C . PRO D 1 67 ? 37.979 -14.925 156.642 1.00 26.56 67 PRO D C 1
ATOM 10284 O O . PRO D 1 67 ? 37.943 -15.463 157.736 1.00 28.87 67 PRO D O 1
ATOM 10288 N N . THR D 1 68 ? 37.310 -13.834 156.323 1.00 27.07 68 THR D N 1
ATOM 10289 C CA . THR D 1 68 ? 36.519 -13.101 157.295 1.00 31.93 68 THR D CA 1
ATOM 10290 C C . THR D 1 68 ? 35.157 -13.810 157.490 1.00 42.36 68 THR D C 1
ATOM 10291 O O . THR D 1 68 ? 34.646 -14.499 156.557 1.00 32.01 68 THR D O 1
ATOM 10295 N N . LYS D 1 69 ? 34.639 -13.718 158.716 1.00 40.91 69 LYS D N 1
ATOM 10296 C CA . LYS D 1 69 ? 33.470 -14.492 159.212 1.00 37.15 69 LYS D CA 1
ATOM 10297 C C . LYS D 1 69 ? 32.572 -13.526 159.978 1.00 35.74 69 LYS D C 1
ATOM 10298 O O . LYS D 1 69 ? 33.112 -12.739 160.790 1.00 39.32 69 LYS D O 1
ATOM 10304 N N . GLY D 1 70 ? 31.288 -13.503 159.644 1.00 36.55 70 GLY D N 1
ATOM 10305 C CA . GLY D 1 70 ? 30.280 -12.852 160.485 1.00 37.97 70 GLY D CA 1
ATOM 10306 C C . GLY D 1 70 ? 29.017 -12.543 159.745 1.00 40.00 70 GLY D C 1
ATOM 10307 O O . GLY D 1 70 ? 29.060 -12.430 158.553 1.00 36.96 70 GLY D O 1
ATOM 10308 N N . GLY D 1 71 ? 27.977 -12.202 160.503 1.00 40.25 71 GLY D N 1
ATOM 10309 C CA . GLY D 1 71 ? 26.588 -12.183 160.061 1.00 32.24 71 GLY D CA 1
ATOM 10310 C C . GLY D 1 71 ? 26.181 -10.912 159.406 1.00 33.11 71 GLY D C 1
ATOM 10311 O O . GLY D 1 71 ? 26.971 -9.941 159.262 1.00 37.17 71 GLY D O 1
ATOM 10312 N N . ILE D 1 72 ? 24.925 -10.958 159.027 1.00 33.44 72 ILE D N 1
ATOM 10313 C CA . ILE D 1 72 ? 24.192 -9.889 158.323 1.00 36.67 72 ILE D CA 1
ATOM 10314 C C . ILE D 1 72 ? 22.984 -9.520 159.181 1.00 40.00 72 ILE D C 1
ATOM 10315 O O . ILE D 1 72 ? 22.111 -10.401 159.408 1.00 41.15 72 ILE D O 1
ATOM 10320 N N . ARG D 1 73 ? 22.881 -8.238 159.501 1.00 41.86 73 ARG D N 1
ATOM 10321 C CA . ARG D 1 73 ? 21.777 -7.649 160.291 1.00 41.87 73 ARG D CA 1
ATOM 10322 C C . ARG D 1 73 ? 20.865 -6.874 159.363 1.00 35.46 73 ARG D C 1
ATOM 10323 O O . ARG D 1 73 ? 21.356 -6.023 158.612 1.00 39.53 73 ARG D O 1
ATOM 10331 N N . TRP D 1 74 ? 19.562 -7.135 159.462 1.00 32.22 74 TRP D N 1
ATOM 10332 C CA . TRP D 1 74 ? 18.492 -6.382 158.789 1.00 36.55 74 TRP D CA 1
ATOM 10333 C C . TRP D 1 74 ? 17.706 -5.646 159.904 1.00 43.78 74 TRP D C 1
ATOM 10334 O O . TRP D 1 74 ? 16.993 -6.331 160.693 1.00 35.86 74 TRP D O 1
ATOM 10345 N N . HIS D 1 75 ? 17.868 -4.337 160.007 1.00 45.04 75 HIS D N 1
ATOM 10346 C CA . HIS D 1 75 ? 17.344 -3.529 161.140 1.00 49.12 75 HIS D CA 1
ATOM 10347 C C . HIS D 1 75 ? 17.208 -2.110 160.624 1.00 43.75 75 HIS D C 1
ATOM 10348 O O . HIS D 1 75 ? 18.116 -1.651 159.938 1.00 41.68 75 HIS D O 1
ATOM 10355 N N . PRO D 1 76 ? 16.085 -1.399 160.897 1.00 43.79 76 PRO D N 1
ATOM 10356 C CA . PRO D 1 76 ? 15.876 -0.037 160.388 1.00 44.89 76 PRO D CA 1
ATOM 10357 C C . PRO D 1 76 ? 16.839 1.041 160.939 1.00 39.24 76 PRO D C 1
ATOM 10358 O O . PRO D 1 76 ? 17.017 2.095 160.291 1.00 42.66 76 PRO D O 1
ATOM 10362 N N . ALA D 1 77 ? 17.560 0.708 161.998 1.00 38.54 77 ALA D N 1
ATOM 10363 C CA . ALA D 1 77 ? 18.494 1.608 162.725 1.00 63.71 77 ALA D CA 1
ATOM 10364 C C . ALA D 1 77 ? 19.963 1.269 162.419 1.00 64.70 77 ALA D C 1
ATOM 10365 O O . ALA D 1 77 ? 20.845 1.789 163.126 1.00 55.88 77 ALA D O 1
ATOM 10367 N N . GLU D 1 78 ? 20.224 0.372 161.459 1.00 67.13 78 GLU D N 1
ATOM 10368 C CA . GLU D 1 78 ? 21.600 -0.078 161.099 1.00 59.41 78 GLU D CA 1
ATOM 10369 C C . GLU D 1 78 ? 22.410 1.154 160.684 1.00 46.35 78 GLU D C 1
ATOM 10370 O O . GLU D 1 78 ? 21.924 1.993 159.884 1.00 37.93 78 GLU D O 1
ATOM 10376 N N . THR D 1 79 ? 23.619 1.249 161.206 1.00 41.89 79 THR D N 1
ATOM 10377 C CA . THR D 1 79 ? 24.626 2.236 160.772 1.00 45.82 79 THR D CA 1
ATOM 10378 C C . THR D 1 79 ? 25.881 1.462 160.360 1.00 36.97 79 THR D C 1
ATOM 10379 O O . THR D 1 79 ? 26.175 0.394 160.980 1.00 44.22 79 THR D O 1
ATOM 10383 N N . LEU D 1 80 ? 26.634 2.056 159.448 1.00 40.29 80 LEU D N 1
ATOM 10384 C CA . LEU D 1 80 ? 28.010 1.606 159.097 1.00 41.01 80 LEU D CA 1
ATOM 10385 C C . LEU D 1 80 ? 28.867 1.518 160.350 1.00 40.22 80 LEU D C 1
ATOM 10386 O O . LEU D 1 80 ? 29.555 0.455 160.596 1.00 40.82 80 LEU D O 1
ATOM 10391 N N . SER D 1 81 ? 28.766 2.545 161.209 1.00 43.10 81 SER D N 1
ATOM 10392 C CA . SER D 1 81 ? 29.547 2.573 162.467 1.00 39.08 81 SER D CA 1
ATOM 10393 C C . SER D 1 81 ? 29.295 1.295 163.254 1.00 33.51 81 SER D C 1
ATOM 10394 O O . SER D 1 81 ? 30.247 0.695 163.795 1.00 42.85 81 SER D O 1
ATOM 10397 N N . THR D 1 82 ? 28.042 0.864 163.370 1.00 40.38 82 THR D N 1
ATOM 10398 C CA . THR D 1 82 ? 27.694 -0.392 164.092 1.00 41.93 82 THR D CA 1
ATOM 10399 C C . THR D 1 82 ? 28.298 -1.613 163.370 1.00 38.89 82 THR D C 1
ATOM 10400 O O . THR D 1 82 ? 28.816 -2.518 164.045 1.00 42.06 82 THR D O 1
ATOM 10404 N N . VAL D 1 83 ? 28.176 -1.683 162.043 1.00 40.66 83 VAL D N 1
ATOM 10405 C CA . VAL D 1 83 ? 28.699 -2.858 161.267 1.00 36.02 83 VAL D CA 1
ATOM 10406 C C . VAL D 1 83 ? 30.226 -2.899 161.434 1.00 32.12 83 VAL D C 1
ATOM 10407 O O . VAL D 1 83 ? 30.785 -3.991 161.819 1.00 35.41 83 VAL D O 1
ATOM 10411 N N . LYS D 1 84 ? 30.893 -1.738 161.315 1.00 37.03 84 LYS D N 1
ATOM 10412 C CA . LYS D 1 84 ? 32.370 -1.649 161.564 1.00 36.66 84 LYS D CA 1
ATOM 10413 C C . LYS D 1 84 ? 32.750 -2.111 162.965 1.00 36.53 84 LYS D C 1
ATOM 10414 O O . LYS D 1 84 ? 33.685 -2.898 163.096 1.00 35.68 84 LYS D O 1
ATOM 10420 N N . ALA D 1 85 ? 31.992 -1.736 164.009 1.00 44.87 85 ALA D N 1
ATOM 10421 C CA . ALA D 1 85 ? 32.300 -2.154 165.404 1.00 37.87 85 ALA D CA 1
ATOM 10422 C C . ALA D 1 85 ? 32.190 -3.657 165.547 1.00 34.14 85 ALA D C 1
ATOM 10423 O O . ALA D 1 85 ? 33.101 -4.326 166.164 1.00 40.23 85 ALA D O 1
ATOM 10425 N N . LEU D 1 86 ? 31.096 -4.215 165.035 1.00 38.85 86 LEU D N 1
ATOM 10426 C CA . LEU D 1 86 ? 30.860 -5.675 165.200 1.00 37.24 86 LEU D CA 1
ATOM 10427 C C . LEU D 1 86 ? 31.839 -6.472 164.323 1.00 33.82 86 LEU D C 1
ATOM 10428 O O . LEU D 1 86 ? 32.289 -7.558 164.753 1.00 35.10 86 LEU D O 1
ATOM 10433 N N . ALA D 1 87 ? 32.222 -5.952 163.164 1.00 35.39 87 ALA D N 1
ATOM 10434 C CA . ALA D 1 87 ? 33.294 -6.623 162.376 1.00 38.87 87 ALA D CA 1
ATOM 10435 C C . ALA D 1 87 ? 34.579 -6.683 163.233 1.00 37.05 87 ALA D C 1
ATOM 10436 O O . ALA D 1 87 ? 35.219 -7.801 163.367 1.00 36.19 87 ALA D O 1
ATOM 10438 N N . THR D 1 88 ? 34.952 -5.552 163.846 1.00 39.27 88 THR D N 1
ATOM 10439 C CA . THR D 1 88 ? 36.147 -5.517 164.734 1.00 34.49 88 THR D CA 1
ATOM 10440 C C . THR D 1 88 ? 36.012 -6.571 165.823 1.00 32.14 88 THR D C 1
ATOM 10441 O O . THR D 1 88 ? 36.972 -7.384 165.977 1.00 35.54 88 THR D O 1
ATOM 10445 N N . PHE D 1 89 ? 34.882 -6.630 166.556 1.00 35.91 89 PHE D N 1
ATOM 10446 C CA . PHE D 1 89 ? 34.724 -7.610 167.671 1.00 41.67 89 PHE D CA 1
ATOM 10447 C C . PHE D 1 89 ? 34.825 -9.016 167.109 1.00 36.73 89 PHE D C 1
ATOM 10448 O O . PHE D 1 89 ? 35.369 -9.991 167.753 1.00 36.97 89 PHE D O 1
ATOM 10456 N N . MET D 1 90 ? 34.259 -9.181 165.907 1.00 39.44 90 MET D N 1
ATOM 10457 C CA . MET D 1 90 ? 34.287 -10.523 165.251 1.00 37.40 90 MET D CA 1
ATOM 10458 C C . MET D 1 90 ? 35.726 -11.049 165.107 1.00 30.74 90 MET D C 1
ATOM 10459 O O . MET D 1 90 ? 35.978 -12.261 165.375 1.00 29.00 90 MET D O 1
ATOM 10464 N N . THR D 1 91 ? 36.674 -10.190 164.743 1.00 34.62 91 THR D N 1
ATOM 10465 C CA . THR D 1 91 ? 38.097 -10.612 164.607 1.00 32.90 91 THR D CA 1
ATOM 10466 C C . THR D 1 91 ? 38.625 -11.197 165.923 1.00 35.75 91 THR D C 1
ATOM 10467 O O . THR D 1 91 ? 39.369 -12.222 165.885 1.00 32.67 91 THR D O 1
ATOM 10471 N N . TRP D 1 92 ? 38.254 -10.604 167.052 1.00 38.76 92 TRP D N 1
ATOM 10472 C CA . TRP D 1 92 ? 38.741 -11.092 168.362 1.00 35.46 92 TRP D CA 1
ATOM 10473 C C . TRP D 1 92 ? 38.037 -12.397 168.733 1.00 30.22 92 TRP D C 1
ATOM 10474 O O . TRP D 1 92 ? 38.684 -13.334 169.223 1.00 31.58 92 TRP D O 1
ATOM 10485 N N . LYS D 1 93 ? 36.744 -12.464 168.453 1.00 35.56 93 LYS D N 1
ATOM 10486 C CA . LYS D 1 93 ? 35.956 -13.660 168.855 1.00 37.73 93 LYS D CA 1
ATOM 10487 C C . LYS D 1 93 ? 36.458 -14.914 168.137 1.00 35.49 93 LYS D C 1
ATOM 10488 O O . LYS D 1 93 ? 36.689 -15.942 168.806 1.00 39.89 93 LYS D O 1
ATOM 10494 N N . VAL D 1 94 ? 36.758 -14.834 166.833 1.00 37.21 94 VAL D N 1
ATOM 10495 C CA . VAL D 1 94 ? 37.253 -16.037 166.084 1.00 32.63 94 VAL D CA 1
ATOM 10496 C C . VAL D 1 94 ? 38.657 -16.376 166.523 1.00 32.11 94 VAL D C 1
ATOM 10497 O O . VAL D 1 94 ? 38.998 -17.596 166.571 1.00 38.02 94 VAL D O 1
ATOM 10501 N N . ALA D 1 95 ? 39.436 -15.368 166.929 1.00 33.18 95 ALA D N 1
ATOM 10502 C CA . ALA D 1 95 ? 40.815 -15.626 167.408 1.00 32.94 95 ALA D CA 1
ATOM 10503 C C . ALA D 1 95 ? 40.801 -16.264 168.808 1.00 34.55 95 ALA D C 1
ATOM 10504 O O . ALA D 1 95 ? 41.725 -17.114 169.123 1.00 35.10 95 ALA D O 1
ATOM 10506 N N . VAL D 1 96 ? 39.834 -15.890 169.667 1.00 36.52 96 VAL D N 1
ATOM 10507 C CA . VAL D 1 96 ? 39.883 -16.399 171.080 1.00 39.77 96 VAL D CA 1
ATOM 10508 C C . VAL D 1 96 ? 39.629 -17.905 171.058 1.00 38.65 96 VAL D C 1
ATOM 10509 O O . VAL D 1 96 ? 40.299 -18.623 171.818 1.00 40.73 96 VAL D O 1
ATOM 10513 N N . VAL D 1 97 ? 38.807 -18.390 170.109 1.00 37.86 97 VAL D N 1
ATOM 10514 C CA . VAL D 1 97 ? 38.560 -19.849 169.987 1.00 38.02 97 VAL D CA 1
ATOM 10515 C C . VAL D 1 97 ? 39.520 -20.472 168.973 1.00 41.85 97 VAL D C 1
ATOM 10516 O O . VAL D 1 97 ? 39.361 -21.680 168.658 1.00 38.00 97 VAL D O 1
ATOM 10520 N N . ASP D 1 98 ? 40.511 -19.718 168.513 1.00 40.89 98 ASP D N 1
ATOM 10521 C CA . ASP D 1 98 ? 41.571 -20.300 167.651 1.00 41.01 98 ASP D CA 1
ATOM 10522 C C . ASP D 1 98 ? 40.975 -20.793 166.313 1.00 38.29 98 ASP D C 1
ATOM 10523 O O . ASP D 1 98 ? 41.257 -21.909 165.958 1.00 40.41 98 ASP D O 1
ATOM 10528 N N . LEU D 1 99 ? 40.131 -20.007 165.651 1.00 38.40 99 LEU D N 1
ATOM 10529 C CA . LEU D 1 99 ? 39.567 -20.370 164.325 1.00 39.57 99 LEU D CA 1
ATOM 10530 C C . LEU D 1 99 ? 40.447 -19.746 163.233 1.00 40.75 99 LEU D C 1
ATOM 10531 O O . LEU D 1 99 ? 40.972 -18.644 163.413 1.00 37.85 99 LEU D O 1
ATOM 10536 N N . PRO D 1 100 ? 40.573 -20.409 162.053 1.00 41.02 100 PRO D N 1
ATOM 10537 C CA . PRO D 1 100 ? 41.394 -19.903 160.941 1.00 35.71 100 PRO D CA 1
ATOM 10538 C C . PRO D 1 100 ? 40.637 -18.856 160.132 1.00 38.68 100 PRO D C 1
ATOM 10539 O O . PRO D 1 100 ? 40.447 -19.048 158.956 1.00 34.27 100 PRO D O 1
ATOM 10543 N N . TYR D 1 101 ? 40.161 -17.811 160.814 1.00 30.75 101 TYR D N 1
ATOM 10544 C CA . TYR D 1 101 ? 39.245 -16.780 160.298 1.00 29.53 101 TYR D CA 1
ATOM 10545 C C . TYR D 1 101 ? 39.711 -15.423 160.807 1.00 35.36 101 TYR D C 1
ATOM 10546 O O . TYR D 1 101 ? 40.341 -15.363 161.872 1.00 33.46 101 TYR D O 1
ATOM 10555 N N . GLY D 1 102 ? 39.279 -14.389 160.117 1.00 33.64 102 GLY D N 1
ATOM 10556 C CA . GLY D 1 102 ? 39.185 -13.018 160.614 1.00 36.19 102 GLY D CA 1
ATOM 10557 C C . GLY D 1 102 ? 37.750 -12.549 160.699 1.00 33.07 102 GLY D C 1
ATOM 10558 O O . GLY D 1 102 ? 36.793 -13.391 160.646 1.00 34.55 102 GLY D O 1
ATOM 10559 N N . GLY D 1 103 ? 37.563 -11.242 160.864 1.00 35.78 103 GLY D N 1
ATOM 10560 C CA . GLY D 1 103 ? 36.275 -10.698 161.284 1.00 31.69 103 GLY D CA 1
ATOM 10561 C C . GLY D 1 103 ? 35.608 -9.935 160.194 1.00 32.46 103 GLY D C 1
ATOM 10562 O O . GLY D 1 103 ? 36.262 -9.093 159.587 1.00 32.49 103 GLY D O 1
ATOM 10563 N N . GLY D 1 104 ? 34.327 -10.194 159.998 1.00 29.33 104 GLY D N 1
ATOM 10564 C CA . GLY D 1 104 ? 33.496 -9.371 159.112 1.00 31.64 104 GLY D CA 1
ATOM 10565 C C . GLY D 1 104 ? 32.093 -9.254 159.629 1.00 28.46 104 GLY D C 1
ATOM 10566 O O . GLY D 1 104 ? 31.787 -9.860 160.637 1.00 37.44 104 GLY D O 1
ATOM 10567 N N . LYS D 1 105 ? 31.294 -8.446 158.971 1.00 31.10 105 LYS D N 1
ATOM 10568 C CA . LYS D 1 105 ? 29.900 -8.207 159.352 1.00 33.55 105 LYS D CA 1
ATOM 10569 C C . LYS D 1 105 ? 29.254 -7.495 158.207 1.00 29.38 105 LYS D C 1
ATOM 10570 O O . LYS D 1 105 ? 29.953 -6.760 157.582 1.00 37.47 105 LYS D O 1
ATOM 10576 N N . GLY D 1 106 ? 27.944 -7.608 158.062 1.00 29.27 106 GLY D N 1
ATOM 10577 C CA . GLY D 1 106 ? 27.211 -6.778 157.103 1.00 29.81 106 GLY D CA 1
ATOM 10578 C C . GLY D 1 106 ? 25.827 -6.448 157.591 1.00 29.91 106 GLY D C 1
ATOM 10579 O O . GLY D 1 106 ? 25.429 -6.866 158.664 1.00 32.78 106 GLY D O 1
ATOM 10580 N N . GLY D 1 107 ? 25.118 -5.675 156.805 1.00 33.81 107 GLY D N 1
ATOM 10581 C CA . GLY D 1 107 ? 23.742 -5.380 157.154 1.00 30.81 107 GLY D CA 1
ATOM 10582 C C . GLY D 1 107 ? 23.082 -4.625 156.070 1.00 32.86 107 GLY D C 1
ATOM 10583 O O . GLY D 1 107 ? 23.715 -4.237 155.046 1.00 39.94 107 GLY D O 1
ATOM 10584 N N . ILE D 1 108 ? 21.786 -4.505 156.240 1.00 30.23 108 ILE D N 1
ATOM 10585 C CA . ILE D 1 108 ? 20.969 -3.664 155.356 1.00 31.19 108 ILE D CA 1
ATOM 10586 C C . ILE D 1 108 ? 20.115 -2.788 156.276 1.00 34.90 108 ILE D C 1
ATOM 10587 O O . ILE D 1 108 ? 19.653 -3.287 157.321 1.00 32.90 108 ILE D O 1
ATOM 10592 N N . ILE D 1 109 ? 19.876 -1.568 155.831 1.00 36.98 109 ILE D N 1
ATOM 10593 C CA . ILE D 1 109 ? 19.016 -0.591 156.532 1.00 38.34 109 ILE D CA 1
ATOM 10594 C C . ILE D 1 109 ? 17.631 -0.891 155.998 1.00 32.63 109 ILE D C 1
ATOM 10595 O O . ILE D 1 109 ? 17.311 -0.384 154.901 1.00 33.26 109 ILE D O 1
ATOM 10600 N N . VAL D 1 110 ? 16.877 -1.684 156.748 1.00 34.91 110 VAL D N 1
ATOM 10601 C CA . VAL D 1 110 ? 15.512 -2.102 156.338 1.00 35.15 110 VAL D CA 1
ATOM 10602 C C . VAL D 1 110 ? 14.728 -2.474 157.591 1.00 32.63 110 VAL D C 1
ATOM 10603 O O . VAL D 1 110 ? 15.316 -3.142 158.523 1.00 38.54 110 VAL D O 1
ATOM 10607 N N . ASN D 1 111 ? 13.426 -2.228 157.529 1.00 39.68 111 ASN D N 1
ATOM 10608 C CA . ASN D 1 111 ? 12.467 -2.887 158.448 1.00 43.83 111 ASN D CA 1
ATOM 10609 C C . ASN D 1 111 ? 11.827 -4.107 157.784 1.00 36.47 111 ASN D C 1
ATOM 10610 O O . ASN D 1 111 ? 10.875 -3.992 157.009 1.00 39.23 111 ASN D O 1
ATOM 10615 N N . PRO D 1 112 ? 12.293 -5.317 158.110 1.00 39.15 112 PRO D N 1
ATOM 10616 C CA . PRO D 1 112 ? 11.837 -6.518 157.411 1.00 45.17 112 PRO D CA 1
ATOM 10617 C C . PRO D 1 112 ? 10.389 -6.892 157.765 1.00 52.87 112 PRO D C 1
ATOM 10618 O O . PRO D 1 112 ? 9.706 -7.474 156.922 1.00 48.28 112 PRO D O 1
ATOM 10622 N N . LYS D 1 113 ? 9.924 -6.431 158.921 1.00 55.14 113 LYS D N 1
ATOM 10623 C CA . LYS D 1 113 ? 8.521 -6.677 159.322 1.00 55.63 113 LYS D CA 1
ATOM 10624 C C . LYS D 1 113 ? 7.587 -6.085 158.268 1.00 46.25 113 LYS D C 1
ATOM 10625 O O . LYS D 1 113 ? 6.454 -6.553 158.173 1.00 57.27 113 LYS D O 1
ATOM 10631 N N . GLU D 1 114 ? 8.064 -5.111 157.500 1.00 40.08 114 GLU D N 1
ATOM 10632 C CA . GLU D 1 114 ? 7.214 -4.473 156.466 1.00 43.29 114 GLU D CA 1
ATOM 10633 C C . GLU D 1 114 ? 7.372 -5.111 155.075 1.00 43.95 114 GLU D C 1
ATOM 10634 O O . GLU D 1 114 ? 6.788 -4.552 154.115 1.00 39.68 114 GLU D O 1
ATOM 10640 N N . LEU D 1 115 ? 8.147 -6.189 154.939 1.00 42.19 115 LEU D N 1
ATOM 10641 C CA . LEU D 1 115 ? 8.391 -6.836 153.607 1.00 41.13 115 LEU D CA 1
ATOM 10642 C C . LEU D 1 115 ? 7.661 -8.181 153.595 1.00 34.97 115 LEU D C 1
ATOM 10643 O O . LEU D 1 115 ? 7.875 -8.969 154.537 1.00 30.51 115 LEU D O 1
ATOM 10648 N N . SER D 1 116 ? 6.961 -8.484 152.502 1.00 36.94 116 SER D N 1
ATOM 10649 C CA . SER D 1 116 ? 6.481 -9.865 152.199 1.00 38.73 116 SER D CA 1
ATOM 10650 C C . SER D 1 116 ? 7.647 -10.879 152.114 1.00 40.62 116 SER D C 1
ATOM 10651 O O . SER D 1 116 ? 8.826 -10.485 152.066 1.00 34.04 116 SER D O 1
ATOM 10654 N N . GLU D 1 117 ? 7.334 -12.166 152.246 1.00 40.24 117 GLU D N 1
ATOM 10655 C CA . GLU D 1 117 ? 8.264 -13.308 152.032 1.00 40.54 117 GLU D CA 1
ATOM 10656 C C . GLU D 1 117 ? 8.948 -13.118 150.677 1.00 33.05 117 GLU D C 1
ATOM 10657 O O . GLU D 1 117 ? 10.178 -13.266 150.622 1.00 37.59 117 GLU D O 1
ATOM 10663 N N . ARG D 1 118 ? 8.188 -12.739 149.655 1.00 32.33 118 ARG D N 1
ATOM 10664 C CA . ARG D 1 118 ? 8.668 -12.613 148.261 1.00 39.98 118 ARG D CA 1
ATOM 10665 C C . ARG D 1 118 ? 9.665 -11.423 148.240 1.00 44.56 118 ARG D C 1
ATOM 10666 O O . ARG D 1 118 ? 10.775 -11.561 147.677 1.00 33.13 118 ARG D O 1
ATOM 10674 N N . GLU D 1 119 ? 9.349 -10.335 148.941 1.00 35.59 119 GLU D N 1
ATOM 10675 C CA . GLU D 1 119 ? 10.205 -9.135 149.002 1.00 32.30 119 GLU D CA 1
ATOM 10676 C C . GLU D 1 119 ? 11.466 -9.470 149.774 1.00 28.60 119 GLU D C 1
ATOM 10677 O O . GLU D 1 119 ? 12.526 -9.040 149.322 1.00 35.82 119 GLU D O 1
ATOM 10683 N N . GLN D 1 120 ? 11.388 -10.249 150.852 1.00 30.81 120 GLN D N 1
ATOM 10684 C CA . GLN D 1 120 ? 12.569 -10.626 151.644 1.00 30.78 120 GLN D CA 1
ATOM 10685 C C . GLN D 1 120 ? 13.540 -11.434 150.768 1.00 39.37 120 GLN D C 1
ATOM 10686 O O . GLN D 1 120 ? 14.777 -11.228 150.878 1.00 31.45 120 GLN D O 1
ATOM 10692 N N . GLU D 1 121 ? 13.006 -12.377 149.987 1.00 33.10 121 GLU D N 1
ATOM 10693 C CA . GLU D 1 121 ? 13.817 -13.244 149.090 1.00 31.57 121 GLU D CA 1
ATOM 10694 C C . GLU D 1 121 ? 14.468 -12.335 148.058 1.00 25.30 121 GLU D C 1
ATOM 10695 O O . GLU D 1 121 ? 15.684 -12.431 147.874 1.00 31.05 121 GLU D O 1
ATOM 10701 N N . ARG D 1 122 ? 13.702 -11.452 147.442 1.00 26.72 122 ARG D N 1
ATOM 10702 C CA . ARG D 1 122 ? 14.293 -10.508 146.490 1.00 30.96 122 ARG D CA 1
ATOM 10703 C C . ARG D 1 122 ? 15.457 -9.761 147.168 1.00 34.08 122 ARG D C 1
ATOM 10704 O O . ARG D 1 122 ? 16.511 -9.543 146.512 1.00 29.99 122 ARG D O 1
ATOM 10712 N N . LEU D 1 123 ? 15.317 -9.371 148.435 1.00 33.57 123 LEU D N 1
ATOM 10713 C CA . LEU D 1 123 ? 16.339 -8.541 149.117 1.00 29.33 123 LEU D CA 1
ATOM 10714 C C . LEU D 1 123 ? 17.562 -9.379 149.386 1.00 27.42 123 LEU D C 1
ATOM 10715 O O . LEU D 1 123 ? 18.660 -8.858 149.216 1.00 28.73 123 LEU D O 1
ATOM 10720 N N . ALA D 1 124 ? 17.394 -10.597 149.877 1.00 29.04 124 ALA D N 1
ATOM 10721 C CA . ALA D 1 124 ? 18.519 -11.513 150.165 1.00 33.17 124 ALA D CA 1
ATOM 10722 C C . ALA D 1 124 ? 19.333 -11.769 148.878 1.00 32.12 124 ALA D C 1
ATOM 10723 O O . ALA D 1 124 ? 20.575 -11.668 148.945 1.00 29.63 124 ALA D O 1
ATOM 10725 N N . ARG D 1 125 ? 18.667 -11.988 147.750 1.00 30.12 125 ARG D N 1
ATOM 10726 C CA . ARG D 1 125 ? 19.358 -12.261 146.464 1.00 31.22 125 ARG D CA 1
ATOM 10727 C C . ARG D 1 125 ? 20.062 -10.994 145.968 1.00 32.65 125 ARG D C 1
ATOM 10728 O O . ARG D 1 125 ? 21.195 -11.085 145.511 1.00 30.33 125 ARG D O 1
ATOM 10736 N N . ALA D 1 126 ? 19.374 -9.868 146.030 1.00 30.19 126 ALA D N 1
ATOM 10737 C CA . ALA D 1 126 ? 19.943 -8.573 145.598 1.00 31.21 126 ALA D CA 1
ATOM 10738 C C . ALA D 1 126 ? 21.191 -8.218 146.438 1.00 26.92 126 ALA D C 1
ATOM 10739 O O . ALA D 1 126 ? 22.165 -7.685 145.872 1.00 32.59 126 ALA D O 1
ATOM 10741 N N . TYR D 1 127 ? 21.227 -8.580 147.710 1.00 28.42 127 TYR D N 1
ATOM 10742 C CA . TYR D 1 127 ? 22.390 -8.303 148.574 1.00 30.11 127 TYR D CA 1
ATOM 10743 C C . TYR D 1 127 ? 23.583 -9.112 148.045 1.00 34.91 127 TYR D C 1
ATOM 10744 O O . TYR D 1 127 ? 24.703 -8.571 147.879 1.00 30.83 127 TYR D O 1
ATOM 10753 N N . ILE D 1 128 ? 23.364 -10.393 147.759 1.00 29.39 128 ILE D N 1
ATOM 10754 C CA . ILE D 1 128 ? 24.443 -11.254 147.205 1.00 31.62 128 ILE D CA 1
ATOM 10755 C C . ILE D 1 128 ? 24.920 -10.728 145.847 1.00 24.49 128 ILE D C 1
ATOM 10756 O O . ILE D 1 128 ? 26.122 -10.736 145.633 1.00 28.99 128 ILE D O 1
ATOM 10761 N N . ARG D 1 129 ? 24.023 -10.288 144.983 1.00 25.07 129 ARG D N 1
ATOM 10762 C CA . ARG D 1 129 ? 24.390 -9.757 143.655 1.00 28.41 129 ARG D CA 1
ATOM 10763 C C . ARG D 1 129 ? 25.256 -8.517 143.850 1.00 34.07 129 ARG D C 1
ATOM 10764 O O . ARG D 1 129 ? 26.106 -8.254 142.962 1.00 29.19 129 ARG D O 1
ATOM 10772 N N . ALA D 1 130 ? 25.006 -7.739 144.918 1.00 31.46 130 ALA D N 1
ATOM 10773 C CA . ALA D 1 130 ? 25.700 -6.451 145.139 1.00 32.06 130 ALA D CA 1
ATOM 10774 C C . ALA D 1 130 ? 27.078 -6.687 145.800 1.00 31.15 130 ALA D C 1
ATOM 10775 O O . ALA D 1 130 ? 27.999 -5.891 145.568 1.00 35.62 130 ALA D O 1
ATOM 10777 N N . VAL D 1 131 ? 27.256 -7.712 146.606 1.00 25.05 131 VAL D N 1
ATOM 10778 C CA . VAL D 1 131 ? 28.543 -7.925 147.334 1.00 27.55 131 VAL D CA 1
ATOM 10779 C C . VAL D 1 131 ? 29.300 -9.150 146.812 1.00 26.08 131 VAL D C 1
ATOM 10780 O O . VAL D 1 131 ? 30.353 -9.546 147.406 1.00 23.06 131 VAL D O 1
ATOM 10784 N N . TYR D 1 132 ? 28.808 -9.745 145.729 1.00 27.72 132 TYR D N 1
ATOM 10785 C CA . TYR D 1 132 ? 29.377 -10.990 145.153 1.00 26.65 132 TYR D CA 1
ATOM 10786 C C . TYR D 1 132 ? 30.909 -10.908 145.054 1.00 23.83 132 TYR D C 1
ATOM 10787 O O . TYR D 1 132 ? 31.607 -11.798 145.477 1.00 25.54 132 TYR D O 1
ATOM 10796 N N . ASP D 1 133 ? 31.434 -9.829 144.530 1.00 25.01 133 ASP D N 1
ATOM 10797 C CA . ASP D 1 133 ? 32.879 -9.733 144.154 1.00 30.28 133 ASP D CA 1
ATOM 10798 C C . ASP D 1 133 ? 33.761 -9.750 145.392 1.00 29.03 133 ASP D C 1
ATOM 10799 O O . ASP D 1 133 ? 34.962 -9.992 145.248 1.00 30.27 133 ASP D O 1
ATOM 10804 N N . VAL D 1 134 ? 33.211 -9.585 146.596 1.00 30.20 134 VAL D N 1
ATOM 10805 C CA . VAL D 1 134 ? 34.079 -9.546 147.816 1.00 31.27 134 VAL D CA 1
ATOM 10806 C C . VAL D 1 134 ? 33.752 -10.692 148.758 1.00 33.42 134 VAL D C 1
ATOM 10807 O O . VAL D 1 134 ? 34.419 -10.762 149.788 1.00 33.55 134 VAL D O 1
ATOM 10811 N N . ILE D 1 135 ? 32.837 -11.613 148.399 1.00 29.72 135 ILE D N 1
ATOM 10812 C CA . ILE D 1 135 ? 32.477 -12.748 149.286 1.00 31.80 135 ILE D CA 1
ATOM 10813 C C . ILE D 1 135 ? 32.895 -14.059 148.634 1.00 34.74 135 ILE D C 1
ATOM 10814 O O . ILE D 1 135 ? 33.285 -14.052 147.457 1.00 32.30 135 ILE D O 1
ATOM 10819 N N . GLY D 1 136 ? 32.959 -15.115 149.422 1.00 31.69 136 GLY D N 1
ATOM 10820 C CA . GLY D 1 136 ? 33.298 -16.440 148.883 1.00 31.57 136 GLY D CA 1
ATOM 10821 C C . GLY D 1 136 ? 33.749 -17.332 149.999 1.00 32.90 136 GLY D C 1
ATOM 10822 O O . GLY D 1 136 ? 34.147 -16.840 151.058 1.00 32.54 136 GLY D O 1
ATOM 10823 N N . PRO D 1 137 ? 33.701 -18.660 149.790 1.00 32.94 137 PRO D N 1
ATOM 10824 C CA . PRO D 1 137 ? 34.078 -19.602 150.817 1.00 31.71 137 PRO D CA 1
ATOM 10825 C C . PRO D 1 137 ? 35.515 -19.425 151.305 1.00 33.26 137 PRO D C 1
ATOM 10826 O O . PRO D 1 137 ? 35.755 -19.878 152.388 1.00 33.31 137 PRO D O 1
ATOM 10830 N N . TRP D 1 138 ? 36.421 -18.810 150.533 1.00 32.18 138 TRP D N 1
ATOM 10831 C CA . TRP D 1 138 ? 37.817 -18.618 151.009 1.00 31.55 138 TRP D CA 1
ATOM 10832 C C . TRP D 1 138 ? 38.113 -17.138 151.235 1.00 26.47 138 TRP D C 1
ATOM 10833 O O . TRP D 1 138 ? 39.244 -16.821 151.482 1.00 28.45 138 TRP D O 1
ATOM 10844 N N . THR D 1 139 ? 37.116 -16.282 151.146 1.00 28.04 139 THR D N 1
ATOM 10845 C CA . THR D 1 139 ? 37.239 -14.807 151.118 1.00 30.84 139 THR D CA 1
ATOM 10846 C C . THR D 1 139 ? 36.519 -14.222 152.339 1.00 36.86 139 THR D C 1
ATOM 10847 O O . THR D 1 139 ? 37.178 -13.638 153.194 1.00 31.56 139 THR D O 1
ATOM 10851 N N . ASP D 1 140 ? 35.206 -14.390 152.384 1.00 34.26 140 ASP D N 1
ATOM 10852 C CA . ASP D 1 140 ? 34.298 -13.771 153.380 1.00 32.03 140 ASP D CA 1
ATOM 10853 C C . ASP D 1 140 ? 32.984 -14.563 153.390 1.00 33.93 140 ASP D C 1
ATOM 10854 O O . ASP D 1 140 ? 32.348 -14.589 152.344 1.00 28.64 140 ASP D O 1
ATOM 10859 N N . ILE D 1 141 ? 32.607 -15.107 154.569 1.00 32.21 141 ILE D N 1
ATOM 10860 C CA . ILE D 1 141 ? 31.555 -16.133 154.805 1.00 30.24 141 ILE D CA 1
ATOM 10861 C C . ILE D 1 141 ? 30.520 -15.593 155.784 1.00 34.31 141 ILE D C 1
ATOM 10862 O O . ILE D 1 141 ? 30.744 -15.567 157.009 1.00 29.14 141 ILE D O 1
ATOM 10867 N N . PRO D 1 142 ? 29.408 -15.022 155.297 1.00 32.85 142 PRO D N 1
ATOM 10868 C CA . PRO D 1 142 ? 28.394 -14.504 156.211 1.00 29.47 142 PRO D CA 1
ATOM 10869 C C . PRO D 1 142 ? 27.611 -15.563 156.985 1.00 29.33 142 PRO D C 1
ATOM 10870 O O . PRO D 1 142 ? 28.048 -16.698 157.098 1.00 28.67 142 PRO D O 1
ATOM 10874 N N . ALA D 1 143 ? 26.551 -15.119 157.656 1.00 34.83 143 ALA D N 1
ATOM 10875 C CA . ALA D 1 143 ? 25.824 -15.928 158.663 1.00 35.31 143 ALA D CA 1
ATOM 10876 C C . ALA D 1 143 ? 24.581 -15.148 159.092 1.00 32.99 143 ALA D C 1
ATOM 10877 O O . ALA D 1 143 ? 24.372 -14.011 158.675 1.00 30.00 143 ALA D O 1
ATOM 10879 N N . PRO D 1 144 ? 23.637 -15.769 159.819 1.00 35.63 144 PRO D N 1
ATOM 10880 C CA . PRO D 1 144 ? 22.462 -15.022 160.273 1.00 46.13 144 PRO D CA 1
ATOM 10881 C C . PRO D 1 144 ? 22.874 -14.053 161.410 1.00 41.21 144 PRO D C 1
ATOM 10882 O O . PRO D 1 144 ? 23.899 -14.227 162.066 1.00 40.52 144 PRO D O 1
ATOM 10886 N N . ASP D 1 145 ? 22.091 -13.012 161.583 1.00 45.38 145 ASP D N 1
ATOM 10887 C CA . ASP D 1 145 ? 22.207 -12.135 162.774 1.00 54.65 145 ASP D CA 1
ATOM 10888 C C . ASP D 1 145 ? 20.801 -11.599 163.058 1.00 48.43 145 ASP D C 1
ATOM 10889 O O . ASP D 1 145 ? 19.818 -12.286 162.729 1.00 45.45 145 ASP D O 1
ATOM 10894 N N . VAL D 1 146 ? 20.730 -10.343 163.514 1.00 46.43 146 VAL D N 1
ATOM 10895 C CA . VAL D 1 146 ? 19.424 -9.674 163.799 1.00 52.91 146 VAL D CA 1
ATOM 10896 C C . VAL D 1 146 ? 18.473 -9.853 162.612 1.00 46.93 146 VAL D C 1
ATOM 10897 O O . VAL D 1 146 ? 18.869 -9.503 161.480 1.00 37.07 146 VAL D O 1
ATOM 10901 N N . TYR D 1 147 ? 17.268 -10.371 162.869 1.00 42.68 147 TYR D N 1
ATOM 10902 C CA . TYR D 1 147 ? 16.240 -10.560 161.804 1.00 53.43 147 TYR D CA 1
ATOM 10903 C C . TYR D 1 147 ? 16.854 -11.256 160.588 1.00 49.92 147 TYR D C 1
ATOM 10904 O O . TYR D 1 147 ? 16.489 -10.912 159.442 1.00 53.38 147 TYR D O 1
ATOM 10906 N N . THR D 1 148 ? 17.770 -12.194 160.824 1.00 44.41 148 THR D N 1
ATOM 10907 C CA . THR D 1 148 ? 18.327 -13.013 159.715 1.00 38.86 148 THR D CA 1
ATOM 10908 C C . THR D 1 148 ? 18.252 -14.454 160.214 1.00 41.93 148 THR D C 1
ATOM 10909 O O . THR D 1 148 ? 18.461 -14.659 161.426 1.00 38.19 148 THR D O 1
ATOM 10913 N N . ASN D 1 149 ? 17.969 -15.408 159.332 1.00 37.98 149 ASN D N 1
ATOM 10914 C CA . ASN D 1 149 ? 17.724 -16.784 159.826 1.00 44.80 149 ASN D CA 1
ATOM 10915 C C . ASN D 1 149 ? 18.157 -17.756 158.718 1.00 39.66 149 ASN D C 1
ATOM 10916 O O . ASN D 1 149 ? 18.485 -17.337 157.596 1.00 33.79 149 ASN D O 1
ATOM 10921 N N . PRO D 1 150 ? 18.189 -19.067 159.010 1.00 38.97 150 PRO D N 1
ATOM 10922 C CA . PRO D 1 150 ? 18.490 -20.087 157.999 1.00 40.59 150 PRO D CA 1
ATOM 10923 C C . PRO D 1 150 ? 17.663 -19.929 156.726 1.00 36.72 150 PRO D C 1
ATOM 10924 O O . PRO D 1 150 ? 18.195 -20.086 155.667 1.00 36.26 150 PRO D O 1
ATOM 10928 N N . LYS D 1 151 ? 16.407 -19.538 156.822 1.00 33.52 151 LYS D N 1
ATOM 10929 C CA . LYS D 1 151 ? 15.631 -19.347 155.578 1.00 36.99 151 LYS D CA 1
ATOM 10930 C C . LYS D 1 151 ? 16.339 -18.348 154.665 1.00 36.56 151 LYS D C 1
ATOM 10931 O O . LYS D 1 151 ? 16.446 -18.576 153.413 1.00 32.99 151 LYS D O 1
ATOM 10937 N N . ILE D 1 152 ? 16.748 -17.202 155.208 1.00 34.30 152 ILE D N 1
ATOM 10938 C CA . ILE D 1 152 ? 17.343 -16.145 154.358 1.00 31.72 152 ILE D CA 1
ATOM 10939 C C . ILE D 1 152 ? 18.710 -16.672 153.885 1.00 27.89 152 ILE D C 1
ATOM 10940 O O . ILE D 1 152 ? 19.090 -16.413 152.762 1.00 27.67 152 ILE D O 1
ATOM 10945 N N . MET D 1 153 ? 19.441 -17.373 154.710 1.00 26.21 153 MET D N 1
ATOM 10946 C CA . MET D 1 153 ? 20.770 -17.897 154.335 1.00 31.48 153 MET D CA 1
ATOM 10947 C C . MET D 1 153 ? 20.637 -18.839 153.122 1.00 37.13 153 MET D C 1
ATOM 10948 O O . MET D 1 153 ? 21.584 -18.891 152.285 1.00 29.80 153 MET D O 1
ATOM 10953 N N . GLY D 1 154 ? 19.558 -19.640 153.105 1.00 32.03 154 GLY D N 1
ATOM 10954 C CA . GLY D 1 154 ? 19.247 -20.569 151.999 1.00 33.61 154 GLY D CA 1
ATOM 10955 C C . GLY D 1 154 ? 19.145 -19.829 150.676 1.00 28.29 154 GLY D C 1
ATOM 10956 O O . GLY D 1 154 ? 19.769 -20.266 149.693 1.00 30.23 154 GLY D O 1
ATOM 10957 N N . TRP D 1 155 ? 18.394 -18.738 150.673 1.00 26.76 155 TRP D N 1
ATOM 10958 C CA . TRP D 1 155 ? 18.158 -17.887 149.508 1.00 27.67 155 TRP D CA 1
ATOM 10959 C C . TRP D 1 155 ? 19.485 -17.279 149.066 1.00 32.79 155 TRP D C 1
ATOM 10960 O O . TRP D 1 155 ? 19.734 -17.144 147.852 1.00 28.34 155 TRP D O 1
ATOM 10971 N N . MET D 1 156 ? 20.299 -16.873 150.022 1.00 31.18 156 MET D N 1
ATOM 10972 C CA . MET D 1 156 ? 21.582 -16.206 149.697 1.00 31.78 156 MET D CA 1
ATOM 10973 C C . MET D 1 156 ? 22.552 -17.235 149.092 1.00 28.34 156 MET D C 1
ATOM 10974 O O . MET D 1 156 ? 23.166 -16.893 148.103 1.00 27.01 156 MET D O 1
ATOM 10979 N N . MET D 1 157 ? 22.722 -18.401 149.721 1.00 28.00 157 MET D N 1
ATOM 10980 C CA . MET D 1 157 ? 23.576 -19.499 149.226 1.00 30.05 157 MET D CA 1
ATOM 10981 C C . MET D 1 157 ? 23.170 -19.798 147.764 1.00 32.00 157 MET D C 1
ATOM 10982 O O . MET D 1 157 ? 24.038 -19.808 146.877 1.00 28.45 157 MET D O 1
ATOM 10987 N N . ASP D 1 158 ? 21.878 -19.828 147.492 1.00 28.09 158 ASP D N 1
ATOM 10988 C CA . ASP D 1 158 ? 21.323 -20.248 146.190 1.00 30.34 158 ASP D CA 1
ATOM 10989 C C . ASP D 1 158 ? 21.729 -19.207 145.163 1.00 30.01 158 ASP D C 1
ATOM 10990 O O . ASP D 1 158 ? 22.127 -19.596 144.032 1.00 25.85 158 ASP D O 1
ATOM 10995 N N . GLU D 1 159 ? 21.541 -17.929 145.470 1.00 26.22 159 GLU D N 1
ATOM 10996 C CA . GLU D 1 159 ? 21.904 -16.842 144.534 1.00 26.68 159 GLU D CA 1
ATOM 10997 C C . GLU D 1 159 ? 23.416 -16.927 144.269 1.00 26.42 159 GLU D C 1
ATOM 10998 O O . GLU D 1 159 ? 23.844 -16.789 143.107 1.00 25.14 159 GLU D O 1
ATOM 11004 N N . TYR D 1 160 ? 24.222 -17.117 145.300 1.00 25.56 160 TYR D N 1
ATOM 11005 C CA . TYR D 1 160 ? 25.684 -17.167 145.104 1.00 27.11 160 TYR D CA 1
ATOM 11006 C C . TYR D 1 160 ? 26.012 -18.322 144.142 1.00 26.71 160 TYR D C 1
ATOM 11007 O O . TYR D 1 160 ? 26.858 -18.166 143.248 1.00 24.71 160 TYR D O 1
ATOM 11016 N N . GLU D 1 161 ? 25.460 -19.511 144.403 1.00 28.39 161 GLU D N 1
ATOM 11017 C CA . GLU D 1 161 ? 25.749 -20.729 143.580 1.00 28.98 161 GLU D CA 1
ATOM 11018 C C . GLU D 1 161 ? 25.338 -20.445 142.120 1.00 27.41 161 GLU D C 1
ATOM 11019 O O . GLU D 1 161 ? 26.073 -20.775 141.213 1.00 29.77 161 GLU D O 1
ATOM 11025 N N . THR D 1 162 ? 24.235 -19.758 141.888 1.00 26.44 162 THR D N 1
ATOM 11026 C CA . THR D 1 162 ? 23.770 -19.354 140.546 1.00 29.47 162 THR D CA 1
ATOM 11027 C C . THR D 1 162 ? 24.771 -18.433 139.851 1.00 34.00 162 THR D C 1
ATOM 11028 O O . THR D 1 162 ? 24.987 -18.613 138.636 1.00 29.88 162 THR D O 1
ATOM 11032 N N . ILE D 1 163 ? 25.332 -17.436 140.552 1.00 28.26 163 ILE D N 1
ATOM 11033 C CA . ILE D 1 163 ? 26.338 -16.530 139.929 1.00 27.62 163 ILE D CA 1
ATOM 11034 C C . ILE D 1 163 ? 27.643 -17.297 139.739 1.00 25.30 163 ILE D C 1
ATOM 11035 O O . ILE D 1 163 ? 28.286 -17.066 138.732 1.00 25.25 163 ILE D O 1
ATOM 11040 N N . MET D 1 164 ? 28.055 -18.113 140.701 1.00 24.67 164 MET D N 1
ATOM 11041 C CA . MET D 1 164 ? 29.383 -18.742 140.661 1.00 28.41 164 MET D CA 1
ATOM 11042 C C . MET D 1 164 ? 29.372 -19.895 139.641 1.00 31.89 164 MET D C 1
ATOM 11043 O O . MET D 1 164 ? 30.444 -20.393 139.369 1.00 29.54 164 MET D O 1
ATOM 11048 N N . ARG D 1 165 ? 28.207 -20.349 139.163 1.00 29.04 165 ARG D N 1
ATOM 11049 C CA . ARG D 1 165 ? 28.054 -21.473 138.178 1.00 29.65 165 ARG D CA 1
ATOM 11050 C C . ARG D 1 165 ? 28.548 -22.807 138.763 1.00 33.36 165 ARG D C 1
ATOM 11051 O O . ARG D 1 165 ? 29.160 -23.578 138.036 1.00 31.52 165 ARG D O 1
ATOM 11059 N N . ARG D 1 166 ? 28.398 -23.038 140.073 1.00 30.61 166 ARG D N 1
ATOM 11060 C CA . ARG D 1 166 ? 28.708 -24.343 140.711 1.00 30.22 166 ARG D CA 1
ATOM 11061 C C . ARG D 1 166 ? 30.159 -24.763 140.447 1.00 37.27 166 ARG D C 1
ATOM 11062 O O . ARG D 1 166 ? 30.399 -26.001 140.292 1.00 36.35 166 ARG D O 1
ATOM 11070 N N . LYS D 1 167 ? 31.094 -23.816 140.491 1.00 40.18 167 LYS D N 1
ATOM 11071 C CA . LYS D 1 167 ? 32.523 -24.115 140.227 1.00 37.07 167 LYS D CA 1
ATOM 11072 C C . LYS D 1 167 ? 33.262 -24.524 141.511 1.00 36.15 167 LYS D C 1
ATOM 11073 O O . LYS D 1 167 ? 34.283 -25.196 141.389 1.00 41.33 167 LYS D O 1
ATOM 11079 N N . GLY D 1 168 ? 32.765 -24.150 142.687 1.00 33.22 168 GLY D N 1
ATOM 11080 C CA . GLY D 1 168 ? 33.446 -24.572 143.927 1.00 32.22 168 GLY D CA 1
ATOM 11081 C C . GLY D 1 168 ? 32.411 -24.940 144.975 1.00 33.42 168 GLY D C 1
ATOM 11082 O O . GLY D 1 168 ? 31.214 -24.992 144.663 1.00 31.86 168 GLY D O 1
ATOM 11083 N N . PRO D 1 169 ? 32.843 -25.059 146.246 1.00 33.95 169 PRO D N 1
ATOM 11084 C CA . PRO D 1 169 ? 31.938 -25.396 147.345 1.00 33.32 169 PRO D CA 1
ATOM 11085 C C . PRO D 1 169 ? 31.102 -24.181 147.770 1.00 34.28 169 PRO D C 1
ATOM 11086 O O . PRO D 1 169 ? 31.335 -23.607 148.820 1.00 36.80 169 PRO D O 1
ATOM 11090 N N . ALA D 1 170 ? 30.129 -23.824 146.946 1.00 29.60 170 ALA D N 1
ATOM 11091 C CA . ALA D 1 170 ? 29.204 -22.706 147.160 1.00 33.86 170 ALA D CA 1
ATOM 11092 C C . ALA D 1 170 ? 28.435 -22.845 148.488 1.00 35.31 170 ALA D C 1
ATOM 11093 O O . ALA D 1 170 ? 28.080 -21.825 149.072 1.00 37.12 170 ALA D O 1
ATOM 11095 N N . PHE D 1 171 ? 28.211 -24.049 148.975 1.00 33.34 171 PHE D N 1
ATOM 11096 C CA . PHE D 1 171 ? 27.557 -24.275 150.303 1.00 33.67 171 PHE D CA 1
ATOM 11097 C C . PHE D 1 171 ? 28.362 -23.481 151.358 1.00 35.02 171 PHE D C 1
ATOM 11098 O O . PHE D 1 171 ? 27.765 -22.775 152.193 1.00 32.41 171 PHE D O 1
ATOM 11106 N N . GLY D 1 172 ? 29.685 -23.466 151.209 1.00 33.01 172 GLY D N 1
ATOM 11107 C CA . GLY D 1 172 ? 30.618 -22.838 152.165 1.00 32.10 172 GLY D CA 1
ATOM 11108 C C . GLY D 1 172 ? 30.629 -21.332 152.065 1.00 29.17 172 GLY D C 1
ATOM 11109 O O . GLY D 1 172 ? 31.450 -20.718 152.731 1.00 32.52 172 GLY D O 1
ATOM 11110 N N . VAL D 1 173 ? 29.850 -20.720 151.199 1.00 26.39 173 VAL D N 1
ATOM 11111 C CA . VAL D 1 173 ? 29.872 -19.246 151.130 1.00 28.46 173 VAL D CA 1
ATOM 11112 C C . VAL D 1 173 ? 29.239 -18.624 152.393 1.00 30.45 173 VAL D C 1
ATOM 11113 O O . VAL D 1 173 ? 29.491 -17.443 152.632 1.00 29.66 173 VAL D O 1
ATOM 11117 N N . ILE D 1 174 ? 28.371 -19.329 153.102 1.00 31.13 174 ILE D N 1
ATOM 11118 C CA . ILE D 1 174 ? 27.475 -18.706 154.127 1.00 30.93 174 ILE D CA 1
ATOM 11119 C C . ILE D 1 174 ? 27.095 -19.795 155.121 1.00 34.94 174 ILE D C 1
ATOM 11120 O O . ILE D 1 174 ? 26.912 -20.958 154.676 1.00 33.96 174 ILE D O 1
ATOM 11125 N N . THR D 1 175 ? 27.064 -19.501 156.419 1.00 31.66 175 THR D N 1
ATOM 11126 C CA . THR D 1 175 ? 26.667 -20.519 157.438 1.00 31.16 175 THR D CA 1
ATOM 11127 C C . THR D 1 175 ? 25.282 -20.185 158.012 1.00 29.10 175 THR D C 1
ATOM 11128 O O . THR D 1 175 ? 24.628 -19.232 157.531 1.00 32.68 175 THR D O 1
ATOM 11132 N N . GLY D 1 176 ? 24.828 -20.992 158.974 1.00 32.74 176 GLY D N 1
ATOM 11133 C CA . GLY D 1 176 ? 23.446 -20.927 159.494 1.00 30.81 176 GLY D CA 1
ATOM 11134 C C . GLY D 1 176 ? 22.436 -21.421 158.464 1.00 36.52 176 GLY D C 1
ATOM 11135 O O . GLY D 1 176 ? 21.283 -20.927 158.484 1.00 35.58 176 GLY D O 1
ATOM 11136 N N . LYS D 1 177 ? 22.864 -22.302 157.539 1.00 32.38 177 LYS D N 1
ATOM 11137 C CA . LYS D 1 177 ? 21.983 -22.776 156.428 1.00 34.55 177 LYS D CA 1
ATOM 11138 C C . LYS D 1 177 ? 21.043 -23.863 156.955 1.00 30.71 177 LYS D C 1
ATOM 11139 O O . LYS D 1 177 ? 21.396 -24.604 157.890 1.00 30.25 177 LYS D O 1
ATOM 11145 N N . PRO D 1 178 ? 19.897 -24.091 156.285 1.00 31.29 178 PRO D N 1
ATOM 11146 C CA . PRO D 1 178 ? 19.106 -25.293 156.531 1.00 33.01 178 PRO D CA 1
ATOM 11147 C C . PRO D 1 178 ? 19.887 -26.582 156.285 1.00 33.84 178 PRO D C 1
ATOM 11148 O O . PRO D 1 178 ? 20.823 -26.597 155.444 1.00 30.11 178 PRO D O 1
ATOM 11152 N N . LEU D 1 179 ? 19.522 -27.625 157.034 1.00 31.01 179 LEU D N 1
ATOM 11153 C CA . LEU D 1 179 ? 20.177 -28.961 156.979 1.00 37.02 179 LEU D CA 1
ATOM 11154 C C . LEU D 1 179 ? 20.077 -29.595 155.581 1.00 33.25 179 LEU D C 1
ATOM 11155 O O . LEU D 1 179 ? 20.914 -30.432 155.267 1.00 34.03 179 LEU D O 1
ATOM 11160 N N . SER D 1 180 ? 19.066 -29.245 154.807 1.00 30.68 180 SER D N 1
ATOM 11161 C CA . SER D 1 180 ? 18.802 -29.858 153.481 1.00 34.12 180 SER D CA 1
ATOM 11162 C C . SER D 1 180 ? 19.899 -29.424 152.519 1.00 37.96 180 SER D C 1
ATOM 11163 O O . SER D 1 180 ? 20.159 -30.190 151.578 1.00 35.36 180 SER D O 1
ATOM 11166 N N . ILE D 1 181 ? 20.516 -28.245 152.745 1.00 31.78 181 ILE D N 1
ATOM 11167 C CA . ILE D 1 181 ? 21.500 -27.655 151.785 1.00 32.22 181 ILE D CA 1
ATOM 11168 C C . ILE D 1 181 ? 22.771 -27.207 152.521 1.00 29.59 181 ILE D C 1
ATOM 11169 O O . ILE D 1 181 ? 23.200 -26.060 152.319 1.00 33.01 181 ILE D O 1
ATOM 11174 N N . GLY D 1 182 ? 23.364 -28.122 153.282 1.00 28.24 182 GLY D N 1
ATOM 11175 C CA . GLY D 1 182 ? 24.710 -28.020 153.847 1.00 34.49 182 GLY D CA 1
ATOM 11176 C C . GLY D 1 182 ? 24.742 -27.407 155.246 1.00 32.51 182 GLY D C 1
ATOM 11177 O O . GLY D 1 182 ? 25.843 -27.093 155.684 1.00 33.24 182 GLY D O 1
ATOM 11178 N N . GLY D 1 183 ? 23.606 -27.289 155.938 1.00 36.51 183 GLY D N 1
ATOM 11179 C CA . GLY D 1 183 ? 23.564 -26.882 157.362 1.00 32.35 183 GLY D CA 1
ATOM 11180 C C . GLY D 1 183 ? 24.296 -27.869 158.250 1.00 31.09 183 GLY D C 1
ATOM 11181 O O . GLY D 1 183 ? 24.631 -29.014 157.855 1.00 34.84 183 GLY D O 1
ATOM 11182 N N . SER D 1 184 ? 24.610 -27.466 159.464 1.00 35.08 184 SER D N 1
ATOM 11183 C CA . SER D 1 184 ? 25.250 -28.357 160.461 1.00 29.98 184 SER D CA 1
ATOM 11184 C C . SER D 1 184 ? 24.230 -28.690 161.561 1.00 32.13 184 SER D C 1
ATOM 11185 O O . SER D 1 184 ? 23.482 -27.778 161.963 1.00 31.83 184 SER D O 1
ATOM 11188 N N . LEU D 1 185 ? 24.284 -29.919 162.070 1.00 33.42 185 LEU D N 1
ATOM 11189 C CA . LEU D 1 185 ? 23.696 -30.293 163.385 1.00 39.96 185 LEU D CA 1
ATOM 11190 C C . LEU D 1 185 ? 24.444 -29.475 164.452 1.00 38.33 185 LEU D C 1
ATOM 11191 O O . LEU D 1 185 ? 25.653 -29.095 164.219 1.00 37.98 185 LEU D O 1
ATOM 11196 N N . GLY D 1 186 ? 23.736 -29.080 165.502 1.00 37.20 186 GLY D N 1
ATOM 11197 C CA . GLY D 1 186 ? 24.323 -28.292 166.597 1.00 39.23 186 GLY D CA 1
ATOM 11198 C C . GLY D 1 186 ? 24.128 -26.807 166.372 1.00 39.13 186 GLY D C 1
ATOM 11199 O O . GLY D 1 186 ? 24.387 -26.042 167.300 1.00 42.38 186 GLY D O 1
ATOM 11200 N N . ARG D 1 187 ? 23.576 -26.383 165.242 1.00 36.67 187 ARG D N 1
ATOM 11201 C CA . ARG D 1 187 ? 23.429 -24.928 164.985 1.00 41.20 187 ARG D CA 1
ATOM 11202 C C . ARG D 1 187 ? 22.509 -24.296 166.055 1.00 46.15 187 ARG D C 1
ATOM 11203 O O . ARG D 1 187 ? 22.889 -23.260 166.645 1.00 40.14 187 ARG D O 1
ATOM 11211 N N . GLY D 1 188 ? 21.303 -24.833 166.229 1.00 39.19 188 GLY D N 1
ATOM 11212 C CA . GLY D 1 188 ? 20.252 -24.200 167.054 1.00 44.34 188 GLY D CA 1
ATOM 11213 C C . GLY D 1 188 ? 20.682 -23.976 168.495 1.00 39.26 188 GLY D C 1
ATOM 11214 O O . GLY D 1 188 ? 20.300 -22.961 169.053 1.00 45.66 188 GLY D O 1
ATOM 11215 N N . THR D 1 189 ? 21.462 -24.874 169.075 1.00 37.25 189 THR D N 1
ATOM 11216 C CA . THR D 1 189 ? 21.872 -24.776 170.488 1.00 38.01 189 THR D CA 1
ATOM 11217 C C . THR D 1 189 ? 23.322 -24.282 170.633 1.00 38.85 189 THR D C 1
ATOM 11218 O O . THR D 1 189 ? 23.864 -24.404 171.724 1.00 36.07 189 THR D O 1
ATOM 11222 N N . ALA D 1 190 ? 23.998 -23.823 169.579 1.00 33.39 190 ALA D N 1
ATOM 11223 C CA . ALA D 1 190 ? 25.477 -23.721 169.632 1.00 35.58 190 ALA D CA 1
ATOM 11224 C C . ALA D 1 190 ? 25.908 -22.719 170.726 1.00 30.17 190 ALA D C 1
ATOM 11225 O O . ALA D 1 190 ? 26.874 -23.018 171.422 1.00 30.22 190 ALA D O 1
ATOM 11227 N N . THR D 1 191 ? 25.286 -21.552 170.779 1.00 30.44 191 THR D N 1
ATOM 11228 C CA . THR D 1 191 ? 25.635 -20.468 171.733 1.00 38.69 191 THR D CA 1
ATOM 11229 C C . THR D 1 191 ? 25.456 -20.971 173.171 1.00 34.66 191 THR D C 1
ATOM 11230 O O . THR D 1 191 ? 26.430 -20.943 173.949 1.00 35.05 191 THR D O 1
ATOM 11234 N N . ALA D 1 192 ? 24.266 -21.465 173.481 1.00 34.79 192 ALA D N 1
ATOM 11235 C CA . ALA D 1 192 ? 23.941 -22.033 174.808 1.00 36.91 192 ALA D CA 1
ATOM 11236 C C . ALA D 1 192 ? 24.919 -23.158 175.140 1.00 38.21 192 ALA D C 1
ATOM 11237 O O . ALA D 1 192 ? 25.516 -23.163 176.242 1.00 35.55 192 ALA D O 1
ATOM 11239 N N . GLN D 1 193 ? 25.086 -24.120 174.239 1.00 34.98 193 GLN D N 1
ATOM 11240 C CA . GLN D 1 193 ? 25.905 -25.304 174.530 1.00 33.82 193 GLN D CA 1
ATOM 11241 C C . GLN D 1 193 ? 27.350 -24.896 174.795 1.00 33.09 193 GLN D C 1
ATOM 11242 O O . GLN D 1 193 ? 28.024 -25.536 175.638 1.00 32.95 193 GLN D O 1
ATOM 11248 N N . GLY D 1 194 ? 27.858 -23.923 174.043 1.00 34.91 194 GLY D N 1
ATOM 11249 C CA . GLY D 1 194 ? 29.221 -23.395 174.249 1.00 38.47 194 GLY D CA 1
ATOM 11250 C C . GLY D 1 194 ? 29.347 -22.704 175.612 1.00 35.52 194 GLY D C 1
ATOM 11251 O O . GLY D 1 194 ? 30.362 -22.945 176.318 1.00 34.09 194 GLY D O 1
ATOM 11252 N N . ALA D 1 195 ? 28.379 -21.849 175.942 1.00 37.15 195 ALA D N 1
ATOM 11253 C CA . ALA D 1 195 ? 28.295 -21.131 177.255 1.00 40.86 195 ALA D CA 1
ATOM 11254 C C . ALA D 1 195 ? 28.386 -22.162 178.384 1.00 39.64 195 ALA D C 1
ATOM 11255 O O . ALA D 1 195 ? 29.266 -22.032 179.251 1.00 38.85 195 ALA D O 1
ATOM 11257 N N . ILE D 1 196 ? 27.619 -23.244 178.254 1.00 36.82 196 ILE D N 1
ATOM 11258 C CA . ILE D 1 196 ? 27.553 -24.333 179.250 1.00 37.93 196 ILE D CA 1
ATOM 11259 C C . ILE D 1 196 ? 28.932 -24.931 179.426 1.00 42.42 196 ILE D C 1
ATOM 11260 O O . ILE D 1 196 ? 29.242 -25.281 180.580 1.00 36.59 196 ILE D O 1
ATOM 11265 N N . PHE D 1 197 ? 29.733 -25.077 178.363 1.00 42.40 197 PHE D N 1
ATOM 11266 C CA . PHE D 1 197 ? 31.063 -25.713 178.534 1.00 38.04 197 PHE D CA 1
ATOM 11267 C C . PHE D 1 197 ? 31.964 -24.740 179.299 1.00 32.45 197 PHE D C 1
ATOM 11268 O O . PHE D 1 197 ? 32.828 -25.236 180.054 1.00 38.21 197 PHE D O 1
ATOM 11276 N N . THR D 1 198 ? 31.854 -23.439 179.043 1.00 34.35 198 THR D N 1
ATOM 11277 C CA . THR D 1 198 ? 32.700 -22.422 179.738 1.00 39.39 198 THR D CA 1
ATOM 11278 C C . THR D 1 198 ? 32.286 -22.312 181.221 1.00 41.14 198 THR D C 1
ATOM 11279 O O . THR D 1 198 ? 33.174 -22.293 182.067 1.00 39.59 198 THR D O 1
ATOM 11283 N N . ILE D 1 199 ? 30.985 -22.325 181.513 1.00 44.69 199 ILE D N 1
ATOM 11284 C CA . ILE D 1 199 ? 30.438 -22.388 182.905 1.00 41.12 199 ILE D CA 1
ATOM 11285 C C . ILE D 1 199 ? 31.010 -23.619 183.627 1.00 41.68 199 ILE D C 1
ATOM 11286 O O . ILE D 1 199 ? 31.543 -23.442 184.717 1.00 40.64 199 ILE D O 1
ATOM 11291 N N . ARG D 1 200 ? 30.987 -24.797 182.999 1.00 43.47 200 ARG D N 1
ATOM 11292 C CA . ARG D 1 200 ? 31.523 -26.063 183.564 1.00 41.89 200 ARG D CA 1
ATOM 11293 C C . ARG D 1 200 ? 33.009 -25.899 183.851 1.00 43.46 200 ARG D C 1
ATOM 11294 O O . ARG D 1 200 ? 33.453 -26.416 184.880 1.00 44.83 200 ARG D O 1
ATOM 11302 N N . GLU D 1 201 ? 33.770 -25.251 182.965 1.00 42.17 201 GLU D N 1
ATOM 11303 C CA . GLU D 1 201 ? 35.244 -25.118 183.145 1.00 41.09 201 GLU D CA 1
ATOM 11304 C C . GLU D 1 201 ? 35.544 -24.016 184.183 1.00 41.88 201 GLU D C 1
ATOM 11305 O O . GLU D 1 201 ? 36.539 -24.146 184.911 1.00 46.39 201 GLU D O 1
ATOM 11311 N N . ALA D 1 202 ? 34.747 -22.960 184.225 1.00 38.74 202 ALA D N 1
ATOM 11312 C CA . ALA D 1 202 ? 34.863 -21.894 185.243 1.00 42.25 202 ALA D CA 1
ATOM 11313 C C . ALA D 1 202 ? 34.616 -22.526 186.635 1.00 46.70 202 ALA D C 1
ATOM 11314 O O . ALA D 1 202 ? 35.376 -22.230 187.559 1.00 45.72 202 ALA D O 1
ATOM 11316 N N . ALA D 1 203 ? 33.624 -23.409 186.769 1.00 43.93 203 ALA D N 1
ATOM 11317 C CA . ALA D 1 203 ? 33.292 -24.077 188.047 1.00 48.19 203 ALA D CA 1
ATOM 11318 C C . ALA D 1 203 ? 34.496 -24.913 188.441 1.00 53.07 203 ALA D C 1
ATOM 11319 O O . ALA D 1 203 ? 34.908 -24.827 189.610 1.00 58.86 203 ALA D O 1
ATOM 11321 N N . LYS D 1 204 ? 35.102 -25.619 187.495 1.00 51.52 204 LYS D N 1
ATOM 11322 C CA . LYS D 1 204 ? 36.303 -26.432 187.804 1.00 55.35 204 LYS D CA 1
ATOM 11323 C C . LYS D 1 204 ? 37.439 -25.507 188.290 1.00 58.17 204 LYS D C 1
ATOM 11324 O O . LYS D 1 204 ? 38.079 -25.848 189.290 1.00 61.05 204 LYS D O 1
ATOM 11330 N N . ALA D 1 205 ? 37.652 -24.346 187.671 1.00 52.81 205 ALA D N 1
ATOM 11331 C CA . ALA D 1 205 ? 38.740 -23.415 188.042 1.00 53.68 205 ALA D CA 1
ATOM 11332 C C . ALA D 1 205 ? 38.496 -22.813 189.434 1.00 54.28 205 ALA D C 1
ATOM 11333 O O . ALA D 1 205 ? 39.446 -22.355 190.039 1.00 60.46 205 ALA D O 1
ATOM 11335 N N . LEU D 1 206 ? 37.252 -22.753 189.888 1.00 55.31 206 LEU D N 1
ATOM 11336 C CA . LEU D 1 206 ? 36.863 -22.190 191.206 1.00 54.49 206 LEU D CA 1
ATOM 11337 C C . LEU D 1 206 ? 36.719 -23.318 192.240 1.00 56.24 206 LEU D C 1
ATOM 11338 O O . LEU D 1 206 ? 36.368 -23.004 193.381 1.00 69.46 206 LEU D O 1
ATOM 11343 N N . GLY D 1 207 ? 36.920 -24.581 191.855 1.00 52.11 207 GLY D N 1
ATOM 11344 C CA . GLY D 1 207 ? 36.719 -25.742 192.740 1.00 52.31 207 GLY D CA 1
ATOM 11345 C C . GLY D 1 207 ? 35.262 -25.949 193.134 1.00 57.47 207 GLY D C 1
ATOM 11346 O O . GLY D 1 207 ? 35.047 -26.600 194.139 1.00 60.06 207 GLY D O 1
ATOM 11347 N N . ILE D 1 208 ? 34.285 -25.457 192.369 1.00 53.18 208 ILE D N 1
ATOM 11348 C CA . ILE D 1 208 ? 32.831 -25.703 192.613 1.00 52.82 208 ILE D CA 1
ATOM 11349 C C . ILE D 1 208 ? 32.342 -26.932 191.828 1.00 55.42 208 ILE D C 1
ATOM 11350 O O . ILE D 1 208 ? 32.623 -27.025 190.627 1.00 68.53 208 ILE D O 1
ATOM 11355 N N . ASP D 1 209 ? 31.585 -27.815 192.475 1.00 52.83 209 ASP D N 1
ATOM 11356 C CA . ASP D 1 209 ? 30.736 -28.829 191.808 1.00 54.53 209 ASP D CA 1
ATOM 11357 C C . ASP D 1 209 ? 29.361 -28.190 191.589 1.00 59.64 209 ASP D C 1
ATOM 11358 O O . ASP D 1 209 ? 28.728 -27.859 192.593 1.00 63.46 209 ASP D O 1
ATOM 11363 N N . LEU D 1 210 ? 28.915 -28.020 190.340 1.00 48.05 210 LEU D N 1
ATOM 11364 C CA . LEU D 1 210 ? 27.649 -27.313 190.021 1.00 45.62 210 LEU D CA 1
ATOM 11365 C C . LEU D 1 210 ? 26.444 -28.231 190.243 1.00 41.68 210 LEU D C 1
ATOM 11366 O O . LEU D 1 210 ? 25.310 -27.735 190.100 1.00 44.45 210 LEU D O 1
ATOM 11371 N N . LYS D 1 211 ? 26.670 -29.520 190.497 1.00 44.24 211 LYS D N 1
ATOM 11372 C CA . LYS D 1 211 ? 25.595 -30.525 190.729 1.00 54.58 211 LYS D CA 1
ATOM 11373 C C . LYS D 1 211 ? 24.774 -30.028 191.941 1.00 55.66 211 LYS D C 1
ATOM 11374 O O . LYS D 1 211 ? 25.368 -29.806 193.024 1.00 56.35 211 LYS D O 1
ATOM 11380 N N . GLY D 1 212 ? 23.489 -29.725 191.734 1.00 50.55 212 GLY D N 1
ATOM 11381 C CA . GLY D 1 212 ? 22.577 -29.206 192.776 1.00 50.45 212 GLY D CA 1
ATOM 11382 C C . GLY D 1 212 ? 22.712 -27.708 193.039 1.00 52.83 212 GLY D C 1
ATOM 11383 O O . GLY D 1 212 ? 21.855 -27.203 193.721 1.00 52.72 212 GLY D O 1
ATOM 11384 N N . LYS D 1 213 ? 23.699 -26.985 192.483 1.00 49.33 213 LYS D N 1
ATOM 11385 C CA . LYS D 1 213 ? 23.838 -25.515 192.692 1.00 45.36 213 LYS D CA 1
ATOM 11386 C C . LYS D 1 213 ? 22.836 -24.761 191.822 1.00 42.00 213 LYS D C 1
ATOM 11387 O O . LYS D 1 213 ? 22.133 -25.397 191.028 1.00 41.64 213 LYS D O 1
ATOM 11393 N N . LYS D 1 214 ? 22.695 -23.458 192.046 1.00 40.33 214 LYS D N 1
ATOM 11394 C CA . LYS D 1 214 ? 21.588 -22.644 191.482 1.00 44.50 214 LYS D CA 1
ATOM 11395 C C . LYS D 1 214 ? 22.089 -21.781 190.321 1.00 41.44 214 LYS D C 1
ATOM 11396 O O . LYS D 1 214 ? 23.184 -21.223 190.444 1.00 38.54 214 LYS D O 1
ATOM 11402 N N . ILE D 1 215 ? 21.216 -21.531 189.350 1.00 34.53 215 ILE D N 1
ATOM 11403 C CA . ILE D 1 215 ? 21.519 -20.633 188.215 1.00 37.28 215 ILE D CA 1
ATOM 11404 C C . ILE D 1 215 ? 20.284 -19.805 188.005 1.00 33.60 215 ILE D C 1
ATOM 11405 O O . ILE D 1 215 ? 19.162 -20.331 188.177 1.00 40.61 215 ILE D O 1
ATOM 11410 N N . ALA D 1 216 ? 20.488 -18.560 187.620 1.00 31.53 216 ALA D N 1
ATOM 11411 C CA . ALA D 1 216 ? 19.459 -17.647 187.123 1.00 36.33 216 ALA D CA 1
ATOM 11412 C C . ALA D 1 216 ? 19.874 -17.293 185.704 1.00 37.39 216 ALA D C 1
ATOM 11413 O O . ALA D 1 216 ? 21.083 -17.170 185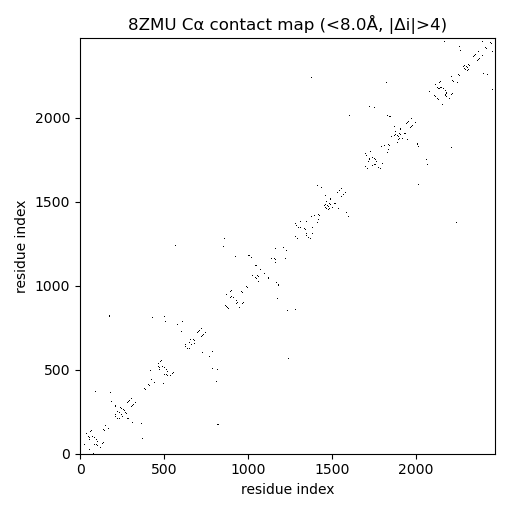.480 1.00 39.22 216 ALA D O 1
ATOM 11415 N N . VAL D 1 217 ? 18.904 -17.016 184.848 1.00 37.79 217 VAL D N 1
ATOM 11416 C CA . VAL D 1 217 ? 19.168 -16.675 183.427 1.00 41.19 217 VAL D CA 1
ATOM 11417 C C . VAL D 1 217 ? 18.319 -15.464 183.078 1.00 35.64 217 VAL D C 1
ATOM 11418 O O . VAL D 1 217 ? 17.105 -15.567 183.113 1.00 40.30 217 VAL D O 1
ATOM 11422 N N . GLN D 1 218 ? 18.938 -14.377 182.676 1.00 37.97 218 GLN D N 1
ATOM 11423 C CA . GLN D 1 218 ? 18.166 -13.230 182.168 1.00 44.52 218 GLN D CA 1
ATOM 11424 C C . GLN D 1 218 ? 18.008 -13.407 180.657 1.00 44.40 218 GLN D C 1
ATOM 11425 O O . GLN D 1 218 ? 19.061 -13.478 179.981 1.00 40.34 218 GLN D O 1
ATOM 11431 N N . GLY D 1 219 ? 16.763 -13.361 180.171 1.00 44.38 219 GLY D N 1
ATOM 11432 C CA . GLY D 1 219 ? 16.366 -13.607 178.768 1.00 48.88 219 GLY D CA 1
ATOM 11433 C C . GLY D 1 219 ? 15.814 -15.014 178.601 1.00 46.28 219 GLY D C 1
ATOM 11434 O O . GLY D 1 219 ? 16.339 -15.947 179.258 1.00 45.70 219 GLY D O 1
ATOM 11435 N N . TYR D 1 220 ? 14.746 -15.172 177.818 1.00 47.57 220 TYR D N 1
ATOM 11436 C CA . TYR D 1 220 ? 14.167 -16.510 177.514 1.00 49.75 220 TYR D CA 1
ATOM 11437 C C . TYR D 1 220 ? 13.855 -16.610 176.019 1.00 49.12 220 TYR D C 1
ATOM 11438 O O . TYR D 1 220 ? 12.930 -17.366 175.633 1.00 50.79 220 TYR D O 1
ATOM 11447 N N . GLY D 1 221 ? 14.629 -15.879 175.217 1.00 51.92 221 GLY D N 1
ATOM 11448 C CA . GLY D 1 221 ? 14.887 -16.179 173.800 1.00 51.96 221 GLY D CA 1
ATOM 11449 C C . GLY D 1 221 ? 15.585 -17.532 173.675 1.00 56.03 221 GLY D C 1
ATOM 11450 O O . GLY D 1 221 ? 15.726 -18.260 174.700 1.00 46.75 221 GLY D O 1
ATOM 11451 N N . ASN D 1 222 ? 16.028 -17.862 172.463 1.00 55.22 222 ASN D N 1
ATOM 11452 C CA . ASN D 1 222 ? 16.663 -19.164 172.147 1.00 52.14 222 ASN D CA 1
ATOM 11453 C C . ASN D 1 222 ? 17.843 -19.428 173.100 1.00 45.85 222 ASN D C 1
ATOM 11454 O O . ASN D 1 222 ? 17.919 -20.552 173.673 1.00 43.71 222 ASN D O 1
ATOM 11459 N N . ALA D 1 223 ? 18.748 -18.450 173.243 1.00 44.60 223 ALA D N 1
ATOM 11460 C CA . ALA D 1 223 ? 19.992 -18.573 174.041 1.00 44.01 223 ALA D CA 1
ATOM 11461 C C . ALA D 1 223 ? 19.639 -18.799 175.524 1.00 40.35 223 ALA D C 1
ATOM 11462 O O . ALA D 1 223 ? 20.201 -19.769 176.141 1.00 35.06 223 ALA D O 1
ATOM 11464 N N . GLY D 1 224 ? 18.749 -17.975 176.090 1.00 41.41 224 GLY D N 1
ATOM 11465 C CA . GLY D 1 224 ? 18.396 -18.090 177.527 1.00 44.86 224 GLY D CA 1
ATOM 11466 C C . GLY D 1 224 ? 17.736 -19.429 177.839 1.00 39.52 224 GLY D C 1
ATOM 11467 O O . GLY D 1 224 ? 18.183 -20.141 178.771 1.00 38.89 224 GLY D O 1
ATOM 11468 N N . TYR D 1 225 ? 16.741 -19.812 177.027 1.00 43.67 225 TYR D N 1
ATOM 11469 C CA . TYR D 1 225 ? 16.012 -21.096 177.173 1.00 38.34 225 TYR D CA 1
ATOM 11470 C C . TYR D 1 225 ? 17.021 -22.237 177.210 1.00 38.00 225 TYR D C 1
ATOM 11471 O O . TYR D 1 225 ? 17.036 -23.037 178.172 1.00 35.75 225 TYR D O 1
ATOM 11480 N N . TYR D 1 226 ? 17.928 -22.319 176.232 1.00 36.42 226 TYR D N 1
ATOM 11481 C CA . TYR D 1 226 ? 18.799 -23.509 176.122 1.00 33.26 226 TYR D CA 1
ATOM 11482 C C . TYR D 1 226 ? 19.871 -23.467 177.205 1.00 30.06 226 TYR D C 1
ATOM 11483 O O . TYR D 1 226 ? 20.349 -24.544 177.651 1.00 35.12 226 TYR D O 1
ATOM 11492 N N . THR D 1 227 ? 20.340 -22.274 177.577 1.00 32.51 227 THR D N 1
ATOM 11493 C CA . THR D 1 227 ? 21.284 -22.136 178.733 1.00 33.92 227 THR D CA 1
ATOM 11494 C C . THR D 1 227 ? 20.629 -22.750 179.998 1.00 33.27 227 THR D C 1
ATOM 11495 O O . THR D 1 227 ? 21.252 -23.637 180.664 1.00 35.74 227 THR D O 1
ATOM 11499 N N . ALA D 1 228 ? 19.384 -22.364 180.285 1.00 33.78 228 ALA D N 1
ATOM 11500 C CA . ALA D 1 228 ? 18.604 -22.910 181.429 1.00 34.35 228 ALA D CA 1
ATOM 11501 C C . ALA D 1 228 ? 18.451 -24.425 181.261 1.00 36.80 228 ALA D C 1
ATOM 11502 O O . ALA D 1 228 ? 18.848 -25.212 182.158 1.00 33.95 228 ALA D O 1
ATOM 11504 N N . LYS D 1 229 ? 17.935 -24.841 180.100 1.00 41.97 229 LYS D N 1
ATOM 11505 C CA . LYS D 1 229 ? 17.686 -26.282 179.816 1.00 38.14 229 LYS D CA 1
ATOM 11506 C C . LYS D 1 229 ? 18.946 -27.112 179.966 1.00 37.10 229 LYS D C 1
ATOM 11507 O O . LYS D 1 229 ? 18.913 -28.142 180.690 1.00 39.63 229 LYS D O 1
ATOM 11513 N N . LEU D 1 230 ? 20.054 -26.702 179.344 1.00 37.77 230 LEU D N 1
ATOM 11514 C CA . LEU D 1 230 ? 21.297 -27.511 179.387 1.00 38.34 230 LEU D CA 1
ATOM 11515 C C . LEU D 1 230 ? 21.984 -27.390 180.749 1.00 37.53 230 LEU D C 1
ATOM 11516 O O . LEU D 1 230 ? 22.682 -28.353 181.135 1.00 38.64 230 LEU D O 1
ATOM 11521 N N . ALA D 1 231 ? 21.877 -26.257 181.449 1.00 39.95 231 ALA D N 1
ATOM 11522 C CA . ALA D 1 231 ? 22.434 -26.147 182.833 1.00 44.11 231 ALA D CA 1
ATOM 11523 C C . ALA D 1 231 ? 21.760 -27.193 183.737 1.00 35.13 231 ALA D C 1
ATOM 11524 O O . ALA D 1 231 ? 22.491 -27.946 184.447 1.00 40.00 231 ALA D O 1
ATOM 11526 N N . LYS D 1 232 ? 20.429 -27.283 183.631 1.00 39.55 232 LYS D N 1
ATOM 11527 C CA . LYS D 1 232 ? 19.627 -28.343 184.311 1.00 41.43 232 LYS D CA 1
ATOM 11528 C C . LYS D 1 232 ? 20.076 -29.728 183.816 1.00 48.91 232 LYS D C 1
ATOM 11529 O O . LYS D 1 232 ? 20.570 -30.510 184.664 1.00 44.90 232 LYS D O 1
ATOM 11535 N N . GLU D 1 233 ? 19.994 -30.014 182.501 1.00 50.00 233 GLU D N 1
ATOM 11536 C CA . GLU D 1 233 ? 20.139 -31.420 181.983 1.00 50.93 233 GLU D CA 1
ATOM 11537 C C . GLU D 1 233 ? 21.595 -31.897 182.063 1.00 44.43 233 GLU D C 1
ATOM 11538 O O . GLU D 1 233 ? 21.797 -33.083 182.350 1.00 50.03 233 GLU D O 1
ATOM 11544 N N . GLN D 1 234 ? 22.593 -31.051 181.808 1.00 46.69 234 GLN D N 1
ATOM 11545 C CA . GLN D 1 234 ? 23.998 -31.514 181.644 1.00 43.44 234 GLN D CA 1
ATOM 11546 C C . GLN D 1 234 ? 24.815 -31.242 182.902 1.00 48.13 234 GLN D C 1
ATOM 11547 O O . GLN D 1 234 ? 25.705 -32.085 183.214 1.00 49.85 234 GLN D O 1
ATOM 11553 N N . LEU D 1 235 ? 24.641 -30.059 183.521 1.00 49.72 235 LEU D N 1
ATOM 11554 C CA . LEU D 1 235 ? 25.473 -29.628 184.682 1.00 48.69 235 LEU D CA 1
ATOM 11555 C C . LEU D 1 235 ? 24.795 -30.060 186.006 1.00 50.93 235 LEU D C 1
ATOM 11556 O O . LEU D 1 235 ? 25.513 -30.175 186.992 1.00 50.11 235 LEU D O 1
ATOM 11561 N N . GLY D 1 236 ? 23.481 -30.313 186.032 1.00 52.45 236 GLY D N 1
ATOM 11562 C CA . GLY D 1 236 ? 22.782 -30.818 187.237 1.00 52.77 236 GLY D CA 1
ATOM 11563 C C . GLY D 1 236 ? 22.253 -29.683 188.112 1.00 51.21 236 GLY D C 1
ATOM 11564 O O . GLY D 1 236 ? 21.953 -29.888 189.263 1.00 51.96 236 GLY D O 1
ATOM 11565 N N . MET D 1 237 ? 22.109 -28.500 187.549 1.00 46.70 237 MET D N 1
ATOM 11566 C CA . MET D 1 237 ? 21.830 -27.285 188.314 1.00 43.90 237 MET D CA 1
ATOM 11567 C C . MET D 1 237 ? 20.332 -27.178 188.512 1.00 44.22 237 MET D C 1
ATOM 11568 O O . MET D 1 237 ? 19.570 -27.770 187.738 1.00 48.45 237 MET D O 1
ATOM 11573 N N . THR D 1 238 ? 19.952 -26.394 189.507 1.00 41.37 238 THR D N 1
ATOM 11574 C CA . THR D 1 238 ? 18.571 -25.946 189.755 1.00 43.75 238 THR D CA 1
ATOM 11575 C C . THR D 1 238 ? 18.408 -24.566 189.159 1.00 37.39 238 THR D C 1
ATOM 11576 O O . THR D 1 238 ? 19.123 -23.643 189.588 1.00 49.56 238 THR D O 1
ATOM 11580 N N . VAL D 1 239 ? 17.406 -24.401 188.330 1.00 37.14 239 VAL D N 1
ATOM 11581 C CA . VAL D 1 239 ? 17.118 -23.108 187.677 1.00 44.09 239 VAL D CA 1
ATOM 11582 C C . VAL D 1 239 ? 16.093 -22.416 188.574 1.00 46.74 239 VAL D C 1
ATOM 11583 O O . VAL D 1 239 ? 14.921 -22.784 188.506 1.00 46.49 239 VAL D O 1
ATOM 11587 N N . VAL D 1 240 ? 16.526 -21.421 189.351 1.00 45.44 240 VAL D N 1
ATOM 11588 C CA . VAL D 1 240 ? 15.655 -20.738 190.356 1.00 41.65 240 VAL D CA 1
ATOM 11589 C C . VAL D 1 240 ? 14.996 -19.511 189.706 1.00 45.33 240 VAL D C 1
ATOM 11590 O O . VAL D 1 240 ? 13.972 -19.045 190.214 1.00 41.82 240 VAL D O 1
ATOM 11594 N N . ALA D 1 241 ? 15.524 -18.972 188.604 1.00 41.72 241 ALA D N 1
ATOM 11595 C CA . ALA D 1 241 ? 14.907 -17.791 187.970 1.00 42.95 241 ALA D CA 1
ATOM 11596 C C . ALA D 1 241 ? 15.240 -17.712 186.486 1.00 41.55 241 ALA D C 1
ATOM 11597 O O . ALA D 1 241 ? 16.370 -17.999 186.139 1.00 37.60 241 ALA D O 1
ATOM 11599 N N . VAL D 1 242 ? 14.323 -17.140 185.723 1.00 38.02 242 VAL D N 1
ATOM 11600 C CA . VAL D 1 242 ? 14.498 -16.768 184.296 1.00 44.09 242 VAL D CA 1
ATOM 11601 C C . VAL D 1 242 ? 13.632 -15.541 184.090 1.00 42.09 242 VAL D C 1
ATOM 11602 O O . VAL D 1 242 ? 12.684 -15.339 184.858 1.00 47.13 242 VAL D O 1
ATOM 11606 N N . SER D 1 243 ? 13.943 -14.744 183.097 1.00 45.49 243 SER D N 1
ATOM 11607 C CA . SER D 1 243 ? 13.162 -13.544 182.771 1.00 50.18 243 SER D CA 1
ATOM 11608 C C . SER D 1 243 ? 13.149 -13.345 181.260 1.00 51.31 243 SER D C 1
ATOM 11609 O O . SER D 1 243 ? 14.069 -13.824 180.576 1.00 48.40 243 SER D O 1
ATOM 11612 N N . ASP D 1 244 ? 12.143 -12.623 180.799 1.00 53.83 244 ASP D N 1
ATOM 11613 C CA . ASP D 1 244 ? 12.101 -11.967 179.473 1.00 60.97 244 ASP D CA 1
ATOM 11614 C C . ASP D 1 244 ? 12.010 -10.457 179.731 1.00 60.48 244 ASP D C 1
ATOM 11615 O O . ASP D 1 244 ? 12.269 -10.045 180.882 1.00 66.93 244 ASP D O 1
ATOM 11620 N N . SER D 1 245 ? 11.648 -9.650 178.733 1.00 60.86 245 SER D N 1
ATOM 11621 C CA . SER D 1 245 ? 11.629 -8.172 178.871 1.00 70.71 245 SER D CA 1
ATOM 11622 C C . SER D 1 245 ? 10.481 -7.737 179.795 1.00 70.65 245 SER D C 1
ATOM 11623 O O . SER D 1 245 ? 10.652 -6.721 180.464 1.00 69.11 245 SER D O 1
ATOM 11626 N N . ARG D 1 246 ? 9.387 -8.498 179.872 1.00 69.54 246 ARG D N 1
ATOM 11627 C CA . ARG D 1 246 ? 8.185 -8.146 180.680 1.00 79.01 246 ARG D CA 1
ATOM 11628 C C . ARG D 1 246 ? 8.308 -8.740 182.098 1.00 80.43 246 ARG D C 1
ATOM 11629 O O . ARG D 1 246 ? 7.259 -9.075 182.688 1.00 93.42 246 ARG D O 1
ATOM 11637 N N . GLY D 1 247 ? 9.526 -8.894 182.630 1.00 67.74 247 GLY D N 1
ATOM 11638 C CA . GLY D 1 247 ? 9.767 -9.323 184.024 1.00 61.40 247 GLY D CA 1
ATOM 11639 C C . GLY D 1 247 ? 10.293 -10.748 184.155 1.00 61.33 247 GLY D C 1
ATOM 11640 O O . GLY D 1 247 ? 10.515 -11.421 183.132 1.00 66.59 247 GLY D O 1
ATOM 11641 N N . GLY D 1 248 ? 10.475 -11.199 185.393 1.00 50.07 248 GLY D N 1
ATOM 11642 C CA . GLY D 1 248 ? 11.092 -12.488 185.739 1.00 48.13 248 GLY D CA 1
ATOM 11643 C C . GLY D 1 248 ? 10.207 -13.297 186.652 1.00 48.11 248 GLY D C 1
ATOM 11644 O O . GLY D 1 248 ? 9.128 -12.812 187.033 1.00 51.64 248 GLY D O 1
ATOM 11645 N N . ILE D 1 249 ? 10.652 -14.502 186.998 1.00 47.20 249 ILE D N 1
ATOM 11646 C CA . ILE D 1 249 ? 9.934 -15.437 187.901 1.00 44.83 249 ILE D CA 1
ATOM 11647 C C . ILE D 1 249 ? 11.010 -16.170 188.674 1.00 46.68 249 ILE D C 1
ATOM 11648 O O . ILE D 1 249 ? 12.144 -16.313 188.158 1.00 44.70 249 ILE D O 1
ATOM 11653 N N . TYR D 1 250 ? 10.644 -16.640 189.853 1.00 50.12 250 TYR D N 1
ATOM 11654 C CA . TYR D 1 250 ? 11.571 -17.152 190.879 1.00 47.27 250 TYR D CA 1
ATOM 11655 C C . TYR D 1 250 ? 10.904 -18.332 191.561 1.00 43.09 250 TYR D C 1
ATOM 11656 O O . TYR D 1 250 ? 9.723 -18.246 191.930 1.00 51.45 250 TYR D O 1
ATOM 11665 N N . ASN D 1 251 ? 11.677 -19.365 191.815 1.00 41.65 251 ASN D N 1
ATOM 11666 C CA . ASN D 1 251 ? 11.229 -20.503 192.636 1.00 46.08 251 ASN D CA 1
ATOM 11667 C C . ASN D 1 251 ? 12.480 -21.159 193.179 1.00 51.79 251 ASN D C 1
ATOM 11668 O O . ASN D 1 251 ? 13.258 -21.742 192.427 1.00 56.03 251 ASN D O 1
ATOM 11673 N N . PRO D 1 252 ? 12.718 -21.077 194.504 1.00 55.40 252 PRO D N 1
ATOM 11674 C CA . PRO D 1 252 ? 13.926 -21.647 195.089 1.00 51.07 252 PRO D CA 1
ATOM 11675 C C . PRO D 1 252 ? 14.037 -23.157 194.906 1.00 47.50 252 PRO D C 1
ATOM 11676 O O . PRO D 1 252 ? 15.056 -23.687 195.235 1.00 49.87 252 PRO D O 1
ATOM 11680 N N . ASP D 1 253 ? 12.964 -23.818 194.490 1.00 56.45 253 ASP D N 1
ATOM 11681 C CA . ASP D 1 253 ? 12.923 -25.303 194.419 1.00 61.35 253 ASP D CA 1
ATOM 11682 C C . ASP D 1 253 ? 13.336 -25.770 193.011 1.00 57.24 253 ASP D C 1
ATOM 11683 O O . ASP D 1 253 ? 13.802 -26.910 192.888 1.00 55.65 253 ASP D O 1
ATOM 11688 N N . GLY D 1 254 ? 13.212 -24.911 192.004 1.00 58.17 254 GLY D N 1
ATOM 11689 C CA . GLY D 1 254 ? 13.557 -25.233 190.605 1.00 59.72 254 GLY D CA 1
ATOM 11690 C C . GLY D 1 254 ? 12.438 -24.801 189.687 1.00 58.32 254 GLY D C 1
ATOM 11691 O O . GLY D 1 254 ? 11.279 -24.807 190.133 1.00 54.58 254 GLY D O 1
ATOM 11692 N N . LEU D 1 255 ? 12.777 -24.308 188.501 1.00 49.25 255 LEU D N 1
ATOM 11693 C CA . LEU D 1 255 ? 11.831 -24.204 187.372 1.00 52.92 255 LEU D CA 1
ATOM 11694 C C . LEU D 1 255 ? 12.219 -25.305 186.363 1.00 56.67 255 LEU D C 1
ATOM 11695 O O . LEU D 1 255 ? 13.433 -25.671 186.301 1.00 56.79 255 LEU D O 1
ATOM 11700 N N . ASP D 1 256 ? 11.231 -25.883 185.673 1.00 56.70 256 ASP D N 1
ATOM 11701 C CA . ASP D 1 256 ? 11.435 -26.780 184.497 1.00 51.37 256 ASP D CA 1
ATOM 11702 C C . ASP D 1 256 ? 11.466 -25.904 183.244 1.00 41.48 256 ASP D C 1
ATOM 11703 O O . ASP D 1 256 ? 10.445 -25.319 182.868 1.00 43.04 256 ASP D O 1
ATOM 11708 N N . PRO D 1 257 ? 12.628 -25.763 182.564 1.00 40.97 257 PRO D N 1
ATOM 11709 C CA . PRO D 1 257 ? 12.716 -24.858 181.411 1.00 43.98 257 PRO D CA 1
ATOM 11710 C C . PRO D 1 257 ? 11.664 -25.158 180.325 1.00 37.14 257 PRO D C 1
ATOM 11711 O O . PRO D 1 257 ? 11.096 -24.244 179.763 1.00 41.78 257 PRO D O 1
ATOM 11715 N N . ASP D 1 258 ? 11.364 -26.432 180.083 1.00 44.85 258 ASP D N 1
ATOM 11716 C CA . ASP D 1 258 ? 10.372 -26.837 179.037 1.00 51.45 258 ASP D CA 1
ATOM 11717 C C . ASP D 1 258 ? 8.978 -26.314 179.441 1.00 48.64 258 ASP D C 1
ATOM 11718 O O . ASP D 1 258 ? 8.345 -25.595 178.619 1.00 45.46 258 ASP D O 1
ATOM 11723 N N . GLU D 1 259 ? 8.554 -26.520 180.698 1.00 51.16 259 GLU D N 1
ATOM 11724 C CA . GLU D 1 259 ? 7.241 -25.999 181.203 1.00 45.09 259 GLU D CA 1
ATOM 11725 C C . GLU D 1 259 ? 7.219 -24.482 181.082 1.00 48.94 259 GLU D C 1
ATOM 11726 O O . GLU D 1 259 ? 6.172 -23.938 180.651 1.00 46.62 259 GLU D O 1
ATOM 11732 N N . VAL D 1 260 ? 8.338 -23.796 181.367 1.00 45.34 260 VAL D N 1
ATOM 11733 C CA . VAL D 1 260 ? 8.311 -22.309 181.274 1.00 43.64 260 VAL D CA 1
ATOM 11734 C C . VAL D 1 260 ? 8.202 -21.889 179.811 1.00 47.49 260 VAL D C 1
ATOM 11735 O O . VAL D 1 260 ? 7.445 -20.898 179.526 1.00 44.87 260 VAL D O 1
ATOM 11739 N N . LEU D 1 261 ? 8.959 -22.547 178.915 1.00 46.66 261 LEU D N 1
ATOM 11740 C CA . LEU D 1 261 ? 8.874 -22.196 177.475 1.00 48.06 261 LEU D CA 1
ATOM 11741 C C . LEU D 1 261 ? 7.429 -22.395 177.023 1.00 43.58 261 LEU D C 1
ATOM 11742 O O . LEU D 1 261 ? 6.927 -21.492 176.331 1.00 53.29 261 LEU D O 1
ATOM 11747 N N . LYS D 1 262 ? 6.795 -23.516 177.384 1.00 45.14 262 LYS D N 1
ATOM 11748 C CA . LYS D 1 262 ? 5.367 -23.766 177.012 1.00 55.41 262 LYS D CA 1
ATOM 11749 C C . LYS D 1 262 ? 4.459 -22.634 177.531 1.00 65.08 262 LYS D C 1
ATOM 11750 O O . LYS D 1 262 ? 3.669 -22.033 176.709 1.00 53.86 262 LYS D O 1
ATOM 11756 N N . TRP D 1 263 ? 4.563 -22.352 178.840 1.00 65.12 263 TRP D N 1
ATOM 11757 C CA . TRP D 1 263 ? 3.807 -21.264 179.505 1.00 54.89 263 TRP D CA 1
ATOM 11758 C C . TRP D 1 263 ? 3.972 -20.002 178.671 1.00 52.70 263 TRP D C 1
ATOM 11759 O O . TRP D 1 263 ? 2.942 -19.347 178.361 1.00 58.05 263 TRP D O 1
ATOM 11770 N N . LYS D 1 264 ? 5.218 -19.676 178.326 1.00 54.17 264 LYS D N 1
ATOM 11771 C CA . LYS D 1 264 ? 5.578 -18.393 177.666 1.00 60.20 264 LYS D CA 1
ATOM 11772 C C . LYS D 1 264 ? 4.969 -18.331 176.256 1.00 65.73 264 LYS D C 1
ATOM 11773 O O . LYS D 1 264 ? 4.667 -17.190 175.796 1.00 64.98 264 LYS D O 1
ATOM 11779 N N . ARG D 1 265 ? 4.832 -19.494 175.595 1.00 67.57 265 ARG D N 1
ATOM 11780 C CA . ARG D 1 265 ? 4.246 -19.616 174.229 1.00 75.70 265 ARG D CA 1
ATOM 11781 C C . ARG D 1 265 ? 2.757 -19.270 174.303 1.00 68.08 265 ARG D C 1
ATOM 11782 O O . ARG D 1 265 ? 2.371 -18.341 173.575 1.00 65.11 265 ARG D O 1
ATOM 11790 N N . GLU D 1 266 ? 1.994 -19.911 175.203 1.00 67.99 266 GLU D N 1
ATOM 11791 C CA . GLU D 1 266 ? 0.540 -19.639 175.429 1.00 73.22 266 GLU D CA 1
ATOM 11792 C C . GLU D 1 266 ? 0.246 -18.174 175.822 1.00 75.49 266 GLU D C 1
ATOM 11793 O O . GLU D 1 266 ? -0.768 -17.648 175.331 1.00 71.11 266 GLU D O 1
ATOM 11799 N N . HIS D 1 267 ? 1.057 -17.528 176.677 1.00 80.70 267 HIS D N 1
ATOM 11800 C CA . HIS D 1 267 ? 0.709 -16.228 177.325 1.00 71.72 267 HIS D CA 1
ATOM 11801 C C . HIS D 1 267 ? 1.533 -15.060 176.775 1.00 70.06 267 HIS D C 1
ATOM 11802 O O . HIS D 1 267 ? 1.150 -13.916 177.049 1.00 76.63 267 HIS D O 1
ATOM 11809 N N . GLY D 1 268 ? 2.605 -15.316 176.022 1.00 72.99 268 GLY D N 1
ATOM 11810 C CA . GLY D 1 268 ? 3.485 -14.263 175.476 1.00 73.23 268 GLY D CA 1
ATOM 11811 C C . GLY D 1 268 ? 4.494 -13.727 176.495 1.00 71.09 268 GLY D C 1
ATOM 11812 O O . GLY D 1 268 ? 5.274 -12.855 176.114 1.00 80.11 268 GLY D O 1
ATOM 11813 N N . SER D 1 269 ? 4.534 -14.239 177.731 1.00 68.68 269 SER D N 1
ATOM 11814 C CA . SER D 1 269 ? 5.533 -13.847 178.766 1.00 68.50 269 SER D CA 1
ATOM 11815 C C . SER D 1 269 ? 5.665 -14.939 179.825 1.00 55.76 269 SER D C 1
ATOM 11816 O O . SER D 1 269 ? 4.700 -15.664 180.028 1.00 59.42 269 SER D O 1
ATOM 11819 N N . VAL D 1 270 ? 6.817 -15.038 180.491 1.00 59.94 270 VAL D N 1
ATOM 11820 C CA . VAL D 1 270 ? 7.058 -16.070 181.557 1.00 63.42 270 VAL D CA 1
ATOM 11821 C C . VAL D 1 270 ? 6.234 -15.717 182.812 1.00 66.05 270 VAL D C 1
ATOM 11822 O O . VAL D 1 270 ? 6.125 -16.602 183.700 1.00 59.36 270 VAL D O 1
ATOM 11826 N N . LYS D 1 271 ? 5.688 -14.489 182.871 1.00 70.24 271 LYS D N 1
ATOM 11827 C CA . LYS D 1 271 ? 4.987 -13.900 184.048 1.00 72.64 271 LYS D CA 1
ATOM 11828 C C . LYS D 1 271 ? 3.854 -14.830 184.488 1.00 71.94 271 LYS D C 1
ATOM 11829 O O . LYS D 1 271 ? 3.221 -15.448 183.618 1.00 71.42 271 LYS D O 1
ATOM 11835 N N . ASP D 1 272 ? 3.662 -14.954 185.801 1.00 67.96 272 ASP D N 1
ATOM 11836 C CA . ASP D 1 272 ? 2.538 -15.682 186.446 1.00 69.81 272 ASP D CA 1
ATOM 11837 C C . ASP D 1 272 ? 2.735 -17.183 186.317 1.00 63.10 272 ASP D C 1
ATOM 11838 O O . ASP D 1 272 ? 1.800 -17.923 186.652 1.00 66.76 272 ASP D O 1
ATOM 11843 N N . PHE D 1 273 ? 3.907 -17.632 185.881 1.00 59.61 273 PHE D N 1
ATOM 11844 C CA . PHE D 1 273 ? 4.178 -19.088 185.795 1.00 59.48 273 PHE D CA 1
ATOM 11845 C C . PHE D 1 273 ? 3.695 -19.760 187.083 1.00 58.84 273 PHE D C 1
ATOM 11846 O O . PHE D 1 273 ? 4.147 -19.426 188.166 1.00 65.17 273 PHE D O 1
ATOM 11854 N N . PRO D 1 274 ? 2.793 -20.757 186.999 1.00 58.76 274 PRO D N 1
ATOM 11855 C CA . PRO D 1 274 ? 2.364 -21.540 188.160 1.00 61.40 274 PRO D CA 1
ATOM 11856 C C . PRO D 1 274 ? 3.433 -22.011 189.148 1.00 59.25 274 PRO D C 1
ATOM 11857 O O . PRO D 1 274 ? 4.370 -22.611 188.716 1.00 53.53 274 PRO D O 1
ATOM 11861 N N . GLY D 1 275 ? 3.198 -21.815 190.453 1.00 56.53 275 GLY D N 1
ATOM 11862 C CA . GLY D 1 275 ? 4.026 -22.375 191.548 1.00 53.62 275 GLY D CA 1
ATOM 11863 C C . GLY D 1 275 ? 5.224 -21.489 191.920 1.00 57.66 275 GLY D C 1
ATOM 11864 O O . GLY D 1 275 ? 6.009 -21.913 192.796 1.00 60.33 275 GLY D O 1
ATOM 11865 N N . ALA D 1 276 ? 5.356 -20.313 191.293 1.00 56.04 276 ALA D N 1
ATOM 11866 C CA . ALA D 1 276 ? 6.540 -19.426 191.349 1.00 61.08 276 ALA D CA 1
ATOM 11867 C C . ALA D 1 276 ? 6.090 -17.978 191.531 1.00 58.95 276 ALA D C 1
ATOM 11868 O O . ALA D 1 276 ? 4.903 -17.674 191.284 1.00 54.17 276 ALA D O 1
ATOM 11870 N N . THR D 1 277 ? 7.040 -17.100 191.848 1.00 52.88 277 THR D N 1
ATOM 11871 C CA . THR D 1 277 ? 6.770 -15.704 192.245 1.00 49.00 277 THR D CA 1
ATOM 11872 C C . THR D 1 277 ? 7.316 -14.782 191.169 1.00 50.90 277 THR D C 1
ATOM 11873 O O . THR D 1 277 ? 8.503 -14.918 190.852 1.00 56.43 277 THR D O 1
ATOM 11877 N N . ASN D 1 278 ? 6.513 -13.836 190.687 1.00 46.53 278 ASN D N 1
ATOM 11878 C CA . ASN D 1 278 ? 7.008 -12.756 189.803 1.00 51.63 278 ASN D CA 1
ATOM 11879 C C . ASN D 1 278 ? 8.091 -11.958 190.531 1.00 63.64 278 ASN D C 1
ATOM 11880 O O . ASN D 1 278 ? 7.949 -11.731 191.742 1.00 65.92 278 ASN D O 1
ATOM 11885 N N . ILE D 1 279 ? 9.161 -11.601 189.821 1.00 60.99 279 ILE D N 1
ATOM 11886 C CA . ILE D 1 279 ? 10.240 -10.690 190.314 1.00 56.40 279 ILE D CA 1
ATOM 11887 C C . ILE D 1 279 ? 10.633 -9.794 189.141 1.00 54.81 279 ILE D C 1
ATOM 11888 O O . ILE D 1 279 ? 10.169 -10.040 188.021 1.00 57.27 279 ILE D O 1
ATOM 11893 N N . THR D 1 280 ? 11.383 -8.739 189.402 1.00 55.75 280 THR D N 1
ATOM 11894 C CA . THR D 1 280 ? 11.875 -7.826 188.348 1.00 55.78 280 THR D CA 1
ATOM 11895 C C . THR D 1 280 ? 13.175 -8.423 187.782 1.00 47.37 280 THR D C 1
ATOM 11896 O O . THR D 1 280 ? 13.798 -9.263 188.452 1.00 45.18 280 THR D O 1
ATOM 11900 N N . ASN D 1 281 ? 13.627 -7.910 186.650 1.00 50.02 281 ASN D N 1
ATOM 11901 C CA . ASN D 1 281 ? 14.954 -8.254 186.066 1.00 56.01 281 ASN D CA 1
ATOM 11902 C C . ASN D 1 281 ? 16.037 -7.914 187.084 1.00 50.77 281 ASN D C 1
ATOM 11903 O O . ASN D 1 281 ? 16.888 -8.789 187.308 1.00 50.07 281 ASN D O 1
ATOM 11908 N N . GLU D 1 282 ? 15.947 -6.735 187.725 1.00 56.55 282 GLU D N 1
ATOM 11909 C CA . GLU D 1 282 ? 16.963 -6.253 188.701 1.00 53.82 282 GLU D CA 1
ATOM 11910 C C . GLU D 1 282 ? 17.104 -7.259 189.840 1.00 46.63 282 GLU D C 1
ATOM 11911 O O . GLU D 1 282 ? 18.254 -7.586 190.219 1.00 47.67 282 GLU D O 1
ATOM 11917 N N . GLU D 1 283 ? 15.987 -7.762 190.360 1.00 50.44 283 GLU D N 1
ATOM 11918 C CA . GLU D 1 283 ? 16.026 -8.762 191.464 1.00 48.80 283 GLU D CA 1
ATOM 11919 C C . GLU D 1 283 ? 16.590 -10.070 190.909 1.00 49.36 283 GLU D C 1
ATOM 11920 O O . GLU D 1 283 ? 17.243 -10.798 191.665 1.00 42.93 283 GLU D O 1
ATOM 11926 N N . LEU D 1 284 ? 16.334 -10.401 189.634 1.00 51.67 284 LEU D N 1
ATOM 11927 C CA . LEU D 1 284 ? 16.975 -11.618 189.055 1.00 45.03 284 LEU D CA 1
ATOM 11928 C C . LEU D 1 284 ? 18.506 -11.464 189.123 1.00 35.28 284 LEU D C 1
ATOM 11929 O O . LEU D 1 284 ? 19.212 -12.385 189.683 1.00 36.41 284 LEU D O 1
ATOM 11934 N N . LEU D 1 285 ? 19.012 -10.323 188.652 1.00 39.25 285 LEU D N 1
ATOM 11935 C CA . LEU D 1 285 ? 20.480 -10.059 188.565 1.00 41.86 285 LEU D CA 1
ATOM 11936 C C . LEU D 1 285 ? 21.123 -10.183 189.950 1.00 51.51 285 LEU D C 1
ATOM 11937 O O . LEU D 1 285 ? 22.312 -10.626 190.047 1.00 43.48 285 LEU D O 1
ATOM 11942 N N . GLU D 1 286 ? 20.352 -9.860 190.998 1.00 50.14 286 GLU D N 1
ATOM 11943 C CA . GLU D 1 286 ? 20.878 -9.745 192.380 1.00 54.47 286 GLU D CA 1
ATOM 11944 C C . GLU D 1 286 ? 20.824 -11.070 193.128 1.00 50.58 286 GLU D C 1
ATOM 11945 O O . GLU D 1 286 ? 21.362 -11.097 194.251 1.00 50.34 286 GLU D O 1
ATOM 11951 N N . LEU D 1 287 ? 20.219 -12.121 192.569 1.00 47.55 287 LEU D N 1
ATOM 11952 C CA . LEU D 1 287 ? 19.988 -13.371 193.334 1.00 45.74 287 LEU D CA 1
ATOM 11953 C C . LEU D 1 287 ? 21.318 -13.958 193.766 1.00 44.83 287 LEU D C 1
ATOM 11954 O O . LEU D 1 287 ? 22.322 -13.834 193.031 1.00 47.88 287 LEU D O 1
ATOM 11959 N N . GLU D 1 288 ? 21.292 -14.635 194.904 1.00 39.71 288 GLU D N 1
ATOM 11960 C CA . GLU D 1 288 ? 22.376 -15.487 195.408 1.00 43.63 288 GLU D CA 1
ATOM 11961 C C . GLU D 1 288 ? 22.360 -16.825 194.647 1.00 52.07 288 GLU D C 1
ATOM 11962 O O . GLU D 1 288 ? 21.604 -17.747 195.046 1.00 47.62 288 GLU D O 1
ATOM 11968 N N . VAL D 1 289 ? 23.200 -16.963 193.616 1.00 46.23 289 VAL D N 1
ATOM 11969 C CA . VAL D 1 289 ? 23.280 -18.200 192.773 1.00 45.09 289 VAL D CA 1
ATOM 11970 C C . VAL D 1 289 ? 24.746 -18.530 192.498 1.00 43.02 289 VAL D C 1
ATOM 11971 O O . VAL D 1 289 ? 25.583 -17.655 192.663 1.00 42.39 289 VAL D O 1
ATOM 11975 N N . ASP D 1 290 ? 25.067 -19.759 192.113 1.00 43.50 290 ASP D N 1
ATOM 11976 C CA . ASP D 1 290 ? 26.456 -20.078 191.697 1.00 46.90 290 ASP D CA 1
ATOM 11977 C C . ASP D 1 290 ? 26.743 -19.464 190.316 1.00 37.45 290 ASP D C 1
ATOM 11978 O O . ASP D 1 290 ? 27.883 -18.971 190.142 1.00 38.18 290 ASP D O 1
ATOM 11983 N N . VAL D 1 291 ? 25.719 -19.350 189.464 1.00 33.16 291 VAL D N 1
ATOM 11984 C CA . VAL D 1 291 ? 25.843 -18.843 188.067 1.00 33.27 291 VAL D CA 1
ATOM 11985 C C . VAL D 1 291 ? 24.694 -17.918 187.756 1.00 29.94 291 VAL D C 1
ATOM 11986 O O . VAL D 1 291 ? 23.521 -18.304 187.907 1.00 36.04 291 VAL D O 1
ATOM 11990 N N . LEU D 1 292 ? 25.045 -16.730 187.292 1.00 32.02 292 LEU D N 1
ATOM 11991 C CA . LEU D 1 292 ? 24.144 -15.752 186.678 1.00 36.65 292 LEU D CA 1
ATOM 11992 C C . LEU D 1 292 ? 24.500 -15.745 185.189 1.00 40.61 292 LEU D C 1
ATOM 11993 O O . LEU D 1 292 ? 25.684 -15.509 184.920 1.00 35.08 292 LEU D O 1
ATOM 11998 N N . ALA D 1 293 ? 23.522 -15.862 184.287 1.00 39.53 293 ALA D N 1
ATOM 11999 C CA . ALA D 1 293 ? 23.744 -15.824 182.822 1.00 40.41 293 ALA D CA 1
ATOM 12000 C C . ALA D 1 293 ? 22.842 -14.775 182.207 1.00 34.61 293 ALA D C 1
ATOM 12001 O O . ALA D 1 293 ? 21.671 -15.021 181.978 1.00 40.55 293 ALA D O 1
ATOM 12003 N N . PRO D 1 294 ? 23.323 -13.529 182.029 1.00 34.89 294 PRO D N 1
ATOM 12004 C CA . PRO D 1 294 ? 22.580 -12.511 181.293 1.00 37.03 294 PRO D CA 1
ATOM 12005 C C . PRO D 1 294 ? 22.635 -12.885 179.801 1.00 40.74 294 PRO D C 1
ATOM 12006 O O . PRO D 1 294 ? 23.719 -13.026 179.249 1.00 38.98 294 PRO D O 1
ATOM 12010 N N . ALA D 1 295 ? 21.470 -13.028 179.179 1.00 43.95 295 ALA D N 1
ATOM 12011 C CA . ALA D 1 295 ? 21.386 -13.372 177.766 1.00 50.52 295 ALA D CA 1
ATOM 12012 C C . ALA D 1 295 ? 20.202 -12.663 177.119 1.00 48.48 295 ALA D C 1
ATOM 12013 O O . ALA D 1 295 ? 19.489 -13.244 176.301 1.00 55.25 295 ALA D O 1
ATOM 12015 N N . ALA D 1 296 ? 19.999 -11.403 177.490 1.00 48.47 296 ALA D N 1
ATOM 12016 C CA . ALA D 1 296 ? 18.897 -10.614 176.953 1.00 55.26 296 ALA D CA 1
ATOM 12017 C C . ALA D 1 296 ? 19.378 -9.336 176.272 1.00 57.12 296 ALA D C 1
ATOM 12018 O O . ALA D 1 296 ? 19.242 -9.183 175.058 1.00 69.10 296 ALA D O 1
ATOM 12020 N N . ILE D 1 297 ? 19.939 -8.420 177.055 1.00 61.66 297 ILE D N 1
ATOM 12021 C CA . ILE D 1 297 ? 20.425 -7.155 176.513 1.00 64.89 297 ILE D CA 1
ATOM 12022 C C . ILE D 1 297 ? 21.798 -6.761 177.051 1.00 60.70 297 ILE D C 1
ATOM 12023 O O . ILE D 1 297 ? 22.365 -7.439 177.909 1.00 63.24 297 ILE D O 1
ATOM 12028 N N . GLU D 1 298 ? 22.320 -5.653 176.534 1.00 60.33 298 GLU D N 1
ATOM 12029 C CA . GLU D 1 298 ? 23.647 -5.123 176.939 1.00 67.76 298 GLU D CA 1
ATOM 12030 C C . GLU D 1 298 ? 23.441 -4.198 178.141 1.00 67.42 298 GLU D C 1
ATOM 12031 O O . GLU D 1 298 ? 22.294 -3.733 178.320 1.00 67.22 298 GLU D O 1
ATOM 12037 N N . GLU D 1 299 ? 24.500 -3.982 178.933 1.00 67.43 299 GLU D N 1
ATOM 12038 C CA . GLU D 1 299 ? 24.601 -2.914 179.971 1.00 68.39 299 GLU D CA 1
ATOM 12039 C C . GLU D 1 299 ? 23.522 -3.121 181.044 1.00 60.26 299 GLU D C 1
ATOM 12040 O O . GLU D 1 299 ? 22.848 -2.142 181.402 1.00 66.45 299 GLU D O 1
ATOM 12046 N N . VAL D 1 300 ? 23.361 -4.353 181.525 1.00 53.15 300 VAL D N 1
ATOM 12047 C CA . VAL D 1 300 ? 22.353 -4.690 182.573 1.00 54.49 300 VAL D CA 1
ATOM 12048 C C . VAL D 1 300 ? 23.076 -4.747 183.915 1.00 51.73 300 VAL D C 1
ATOM 12049 O O . VAL D 1 300 ? 22.402 -4.786 184.939 1.00 55.57 300 VAL D O 1
ATOM 12053 N N . ILE D 1 301 ? 24.395 -4.874 183.884 1.00 51.53 301 ILE D N 1
ATOM 12054 C CA . ILE D 1 301 ? 25.251 -4.809 185.095 1.00 50.03 301 ILE D CA 1
ATOM 12055 C C . ILE D 1 301 ? 26.183 -3.621 184.886 1.00 56.99 301 ILE D C 1
ATOM 12056 O O . ILE D 1 301 ? 27.039 -3.698 183.972 1.00 53.34 301 ILE D O 1
ATOM 12061 N N . THR D 1 302 ? 25.937 -2.547 185.653 1.00 59.12 302 THR D N 1
ATOM 12062 C CA . THR D 1 302 ? 26.542 -1.191 185.511 1.00 57.47 302 THR D CA 1
ATOM 12063 C C . THR D 1 302 ? 27.292 -0.853 186.809 1.00 59.00 302 THR D C 1
ATOM 12064 O O . THR D 1 302 ? 27.299 -1.704 187.736 1.00 55.84 302 THR D O 1
ATOM 12068 N N . GLU D 1 303 ? 27.891 0.342 186.877 1.00 63.36 303 GLU D N 1
ATOM 12069 C CA . GLU D 1 303 ? 28.398 0.979 188.134 1.00 69.68 303 GLU D CA 1
ATOM 12070 C C . GLU D 1 303 ? 27.290 0.965 189.195 1.00 56.92 303 GLU D C 1
ATOM 12071 O O . GLU D 1 303 ? 27.549 0.570 190.336 1.00 54.62 303 GLU D O 1
ATOM 12077 N N . LYS D 1 304 ? 26.087 1.349 188.772 1.00 54.48 304 LYS D N 1
ATOM 12078 C CA . LYS D 1 304 ? 24.848 1.456 189.579 1.00 56.97 304 LYS D CA 1
ATOM 12079 C C . LYS D 1 304 ? 24.475 0.152 190.307 1.00 59.54 304 LYS D C 1
ATOM 12080 O O . LYS D 1 304 ? 23.931 0.301 191.388 1.00 61.37 304 LYS D O 1
ATOM 12086 N N . ASN D 1 305 ? 24.705 -1.071 189.792 1.00 58.39 305 ASN D N 1
ATOM 12087 C CA . ASN D 1 305 ? 24.193 -2.301 190.474 1.00 51.24 305 ASN D CA 1
ATOM 12088 C C . ASN D 1 305 ? 25.254 -3.386 190.617 1.00 49.53 305 ASN D C 1
ATOM 12089 O O . ASN D 1 305 ? 24.944 -4.436 191.178 1.00 53.60 305 ASN D O 1
ATOM 12094 N N . ALA D 1 306 ? 26.492 -3.137 190.217 1.00 46.78 306 ALA D N 1
ATOM 12095 C CA . ALA D 1 306 ? 27.532 -4.184 190.252 1.00 48.73 306 ALA D CA 1
ATOM 12096 C C . ALA D 1 306 ? 27.757 -4.640 191.682 1.00 50.87 306 ALA D C 1
ATOM 12097 O O . ALA D 1 306 ? 28.153 -5.792 191.847 1.00 48.46 306 ALA D O 1
ATOM 12099 N N . ASP D 1 307 ? 27.574 -3.764 192.680 1.00 58.86 307 ASP D N 1
ATOM 12100 C CA . ASP D 1 307 ? 27.924 -4.110 194.086 1.00 56.51 307 ASP D CA 1
ATOM 12101 C C . ASP D 1 307 ? 26.857 -5.071 194.655 1.00 49.73 307 ASP D C 1
ATOM 12102 O O . ASP D 1 307 ? 27.201 -5.881 195.547 1.00 48.26 307 ASP D O 1
ATOM 12107 N N . ASN D 1 308 ? 25.660 -5.086 194.069 1.00 47.90 308 ASN D N 1
ATOM 12108 C CA . ASN D 1 308 ? 24.505 -5.945 194.467 1.00 50.53 308 ASN D CA 1
ATOM 12109 C C . ASN D 1 308 ? 24.528 -7.329 193.790 1.00 57.55 308 ASN D C 1
ATOM 12110 O O . ASN D 1 308 ? 23.583 -8.115 194.051 1.00 53.95 308 ASN D O 1
ATOM 12115 N N . ILE D 1 309 ? 25.521 -7.645 192.943 1.00 46.83 309 ILE D N 1
ATOM 12116 C CA . ILE D 1 309 ? 25.582 -8.982 192.285 1.00 44.33 309 ILE D CA 1
ATOM 12117 C C . ILE D 1 309 ? 26.242 -9.918 193.278 1.00 38.62 309 ILE D C 1
ATOM 12118 O O . ILE D 1 309 ? 27.294 -9.546 193.812 1.00 46.73 309 ILE D O 1
ATOM 12123 N N . LYS D 1 310 ? 25.705 -11.121 193.427 1.00 39.37 310 LYS D N 1
ATOM 12124 C CA . LYS D 1 310 ? 26.162 -12.137 194.416 1.00 46.32 310 LYS D CA 1
ATOM 12125 C C . LYS D 1 310 ? 26.563 -13.440 193.719 1.00 50.03 310 LYS D C 1
ATOM 12126 O O . LYS D 1 310 ? 27.093 -14.334 194.394 1.00 50.68 310 LYS D O 1
ATOM 12132 N N . ALA D 1 311 ? 26.332 -13.570 192.411 1.00 53.12 311 ALA D N 1
ATOM 12133 C CA . ALA D 1 311 ? 26.715 -14.794 191.661 1.00 47.94 311 ALA D CA 1
ATOM 12134 C C . ALA D 1 311 ? 28.214 -15.005 191.797 1.00 44.21 311 ALA D C 1
ATOM 12135 O O . ALA D 1 311 ? 28.954 -14.019 191.759 1.00 52.84 311 ALA D O 1
ATOM 12137 N N . LYS D 1 312 ? 28.664 -16.238 191.927 1.00 39.55 312 LYS D N 1
ATOM 12138 C CA . LYS D 1 312 ? 30.112 -16.528 191.884 1.00 42.57 312 LYS D CA 1
ATOM 12139 C C . LYS D 1 312 ? 30.660 -16.509 190.433 1.00 44.18 312 LYS D C 1
ATOM 12140 O O . LYS D 1 312 ? 31.843 -16.149 190.271 1.00 42.01 312 LYS D O 1
ATOM 12146 N N . ILE D 1 313 ? 29.850 -16.874 189.423 1.00 39.51 313 ILE D N 1
ATOM 12147 C CA . ILE D 1 313 ? 30.237 -16.921 187.971 1.00 38.69 313 ILE D CA 1
ATOM 12148 C C . ILE D 1 313 ? 29.226 -16.066 187.211 1.00 35.03 313 ILE D C 1
ATOM 12149 O O . ILE D 1 313 ? 28.022 -16.315 187.393 1.00 39.50 313 ILE D O 1
ATOM 12154 N N . VAL D 1 314 ? 29.655 -15.024 186.503 1.00 34.38 314 VAL D N 1
ATOM 12155 C CA . VAL D 1 314 ? 28.753 -14.290 185.559 1.00 35.12 314 VAL D CA 1
ATOM 12156 C C . VAL D 1 314 ? 29.113 -14.746 184.126 1.00 40.69 314 VAL D C 1
ATOM 12157 O O . VAL D 1 314 ? 30.228 -14.464 183.666 1.00 36.68 314 VAL D O 1
ATOM 12161 N N . ALA D 1 315 ? 28.257 -15.561 183.512 1.00 42.42 315 ALA D N 1
ATOM 12162 C CA . ALA D 1 315 ? 28.460 -16.120 182.150 1.00 40.12 315 ALA D CA 1
ATOM 12163 C C . ALA D 1 315 ? 27.824 -15.148 181.166 1.00 37.10 315 ALA D C 1
ATOM 12164 O O . ALA D 1 315 ? 26.590 -15.086 181.117 1.00 38.72 315 ALA D O 1
ATOM 12166 N N . GLU D 1 316 ? 28.630 -14.357 180.478 1.00 35.43 316 GLU D N 1
ATOM 12167 C CA . GLU D 1 316 ? 28.100 -13.310 179.552 1.00 37.38 316 GLU D CA 1
ATOM 12168 C C . GLU D 1 316 ? 27.633 -13.960 178.232 1.00 40.74 316 GLU D C 1
ATOM 12169 O O . GLU D 1 316 ? 28.427 -14.016 177.275 1.00 36.06 316 GLU D O 1
ATOM 12175 N N . VAL D 1 317 ? 26.402 -14.461 178.202 1.00 39.96 317 VAL D N 1
ATOM 12176 C CA . VAL D 1 317 ? 25.816 -15.136 177.012 1.00 42.17 317 VAL D CA 1
ATOM 12177 C C . VAL D 1 317 ? 25.428 -14.078 175.981 1.00 44.89 317 VAL D C 1
ATOM 12178 O O . VAL D 1 317 ? 25.854 -14.214 174.833 1.00 43.14 317 VAL D O 1
ATOM 12182 N N . ALA D 1 318 ? 24.723 -13.022 176.377 1.00 42.81 318 ALA D N 1
ATOM 12183 C CA . ALA D 1 318 ? 24.461 -11.864 175.497 1.00 43.79 318 ALA D CA 1
ATOM 12184 C C . ALA D 1 318 ? 25.760 -11.078 175.299 1.00 47.14 318 ALA D C 1
ATOM 12185 O O . ALA D 1 318 ? 26.745 -11.313 176.035 1.00 44.24 318 ALA D O 1
ATOM 12187 N N . ASN D 1 319 ? 25.750 -10.165 174.334 1.00 51.17 319 ASN D N 1
ATOM 12188 C CA . ASN D 1 319 ? 26.913 -9.301 173.989 1.00 56.00 319 ASN D CA 1
ATOM 12189 C C . ASN D 1 319 ? 26.880 -8.080 174.898 1.00 46.92 319 ASN D C 1
ATOM 12190 O O . ASN D 1 319 ? 25.800 -7.497 175.032 1.00 48.06 319 ASN D O 1
ATOM 12195 N N . GLY D 1 320 ? 28.007 -7.760 175.534 1.00 50.45 320 GLY D N 1
ATOM 12196 C CA . GLY D 1 320 ? 28.159 -6.525 176.335 1.00 54.51 320 GLY D CA 1
ATOM 12197 C C . GLY D 1 320 ? 27.142 -6.368 177.473 1.00 48.55 320 GLY D C 1
ATOM 12198 O O . GLY D 1 320 ? 26.623 -5.279 177.671 1.00 53.76 320 GLY D O 1
ATOM 12199 N N . PRO D 1 321 ? 26.800 -7.412 178.262 1.00 48.25 321 PRO D N 1
ATOM 12200 C CA . PRO D 1 321 ? 25.884 -7.227 179.400 1.00 50.69 321 PRO D CA 1
ATOM 12201 C C . PRO D 1 321 ? 26.471 -6.445 180.601 1.00 47.96 321 PRO D C 1
ATOM 12202 O O . PRO D 1 321 ? 25.712 -5.836 181.374 1.00 45.13 321 PRO D O 1
ATOM 12206 N N . VAL D 1 322 ? 27.795 -6.462 180.732 1.00 47.55 322 VAL D N 1
ATOM 12207 C CA . VAL D 1 322 ? 28.560 -5.884 181.875 1.00 47.01 322 VAL D CA 1
ATOM 12208 C C . VAL D 1 322 ? 29.434 -4.731 181.372 1.00 53.38 322 VAL D C 1
ATOM 12209 O O . VAL D 1 322 ? 30.306 -5.008 180.524 1.00 52.07 322 VAL D O 1
ATOM 12213 N N . THR D 1 323 ? 29.300 -3.532 181.960 1.00 50.88 323 THR D N 1
ATOM 12214 C CA . THR D 1 323 ? 30.124 -2.322 181.657 1.00 50.69 323 THR D CA 1
ATOM 12215 C C . THR D 1 323 ? 31.531 -2.405 182.260 1.00 47.65 323 THR D C 1
ATOM 12216 O O . THR D 1 323 ? 31.834 -3.233 183.128 1.00 47.44 323 THR D O 1
ATOM 12220 N N . PRO D 1 324 ? 32.476 -1.566 181.772 1.00 52.23 324 PRO D N 1
ATOM 12221 C CA . PRO D 1 324 ? 33.857 -1.584 182.270 1.00 57.87 324 PRO D CA 1
ATOM 12222 C C . PRO D 1 324 ? 33.953 -1.149 183.744 1.00 52.74 324 PRO D C 1
ATOM 12223 O O . PRO D 1 324 ? 34.767 -1.700 184.460 1.00 49.43 324 PRO D O 1
ATOM 12227 N N . GLU D 1 325 ? 33.085 -0.185 184.187 1.00 55.96 325 GLU D N 1
ATOM 12228 C CA . GLU D 1 325 ? 32.951 0.185 185.623 1.00 55.94 325 GLU D CA 1
ATOM 12229 C C . GLU D 1 325 ? 32.584 -1.086 186.416 1.00 57.97 325 GLU D C 1
ATOM 12230 O O . GLU D 1 325 ? 33.298 -1.411 187.401 1.00 54.03 325 GLU D O 1
ATOM 12236 N N . ALA D 1 326 ? 31.564 -1.869 185.965 1.00 57.80 326 ALA D N 1
ATOM 12237 C CA . ALA D 1 326 ? 31.078 -3.093 186.644 1.00 46.78 326 ALA D CA 1
ATOM 12238 C C . ALA D 1 326 ? 32.190 -4.135 186.694 1.00 46.66 326 ALA D C 1
ATOM 12239 O O . ALA D 1 326 ? 32.302 -4.839 187.719 1.00 48.17 326 ALA D O 1
ATOM 12241 N N . ASP D 1 327 ? 33.011 -4.219 185.646 1.00 48.66 327 ASP D N 1
ATOM 12242 C CA . ASP D 1 327 ? 34.088 -5.231 185.557 1.00 44.82 327 ASP D CA 1
ATOM 12243 C C . ASP D 1 327 ? 35.014 -5.096 186.763 1.00 44.78 327 ASP D C 1
ATOM 12244 O O . ASP D 1 327 ? 35.435 -6.158 187.306 1.00 40.00 327 ASP D O 1
ATOM 12249 N N . ASP D 1 328 ? 35.449 -3.864 187.065 1.00 50.49 328 ASP D N 1
ATOM 12250 C CA . ASP D 1 328 ? 36.398 -3.583 188.192 1.00 56.24 328 ASP D CA 1
ATOM 12251 C C . ASP D 1 328 ? 35.701 -4.033 189.488 1.00 47.18 328 ASP D C 1
ATOM 12252 O O . ASP D 1 328 ? 36.296 -4.827 190.252 1.00 48.39 328 ASP D O 1
ATOM 12257 N N . ILE D 1 329 ? 34.425 -3.664 189.652 1.00 46.89 329 ILE D N 1
ATOM 12258 C CA . ILE D 1 329 ? 33.656 -3.942 190.906 1.00 48.71 329 ILE D CA 1
ATOM 12259 C C . ILE D 1 329 ? 33.503 -5.457 191.074 1.00 51.28 329 ILE D C 1
ATOM 12260 O O . ILE D 1 329 ? 33.954 -5.973 192.122 1.00 47.15 329 ILE D O 1
ATOM 12265 N N . LEU D 1 330 ? 33.014 -6.173 190.044 1.00 48.50 330 LEU D N 1
ATOM 12266 C CA . LEU D 1 330 ? 32.799 -7.644 190.136 1.00 42.47 330 LEU D CA 1
ATOM 12267 C C . LEU D 1 330 ? 34.123 -8.298 190.462 1.00 35.55 330 LEU D C 1
ATOM 12268 O O . LEU D 1 330 ? 34.180 -9.252 191.285 1.00 37.17 330 LEU D O 1
ATOM 12273 N N . ARG D 1 331 ? 35.188 -7.797 189.856 1.00 40.17 331 ARG D N 1
ATOM 12274 C CA . ARG D 1 331 ? 36.510 -8.420 190.057 1.00 42.16 331 ARG D CA 1
ATOM 12275 C C . ARG D 1 331 ? 37.011 -8.140 191.481 1.00 43.73 331 ARG D C 1
ATOM 12276 O O . ARG D 1 331 ? 37.593 -9.098 192.071 1.00 42.19 331 ARG D O 1
ATOM 12284 N N . GLU D 1 332 ? 36.857 -6.899 191.968 1.00 49.66 332 GLU D N 1
ATOM 12285 C CA . GLU D 1 332 ? 37.136 -6.531 193.399 1.00 64.85 332 GLU D CA 1
ATOM 12286 C C . GLU D 1 332 ? 36.439 -7.536 194.326 1.00 57.42 332 GLU D C 1
ATOM 12287 O O . GLU D 1 332 ? 37.122 -8.118 195.190 1.00 50.65 332 GLU D O 1
ATOM 12293 N N . LYS D 1 333 ? 35.153 -7.809 194.063 1.00 55.35 333 LYS D N 1
ATOM 12294 C CA . LYS D 1 333 ? 34.326 -8.741 194.878 1.00 47.82 333 LYS D CA 1
ATOM 12295 C C . LYS D 1 333 ? 34.712 -10.196 194.632 1.00 44.44 333 LYS D C 1
ATOM 12296 O O . LYS D 1 333 ? 34.089 -11.040 195.241 1.00 50.14 333 LYS D O 1
ATOM 12302 N N . GLY D 1 334 ? 35.691 -10.511 193.774 1.00 46.99 334 GLY D N 1
ATOM 12303 C CA . GLY D 1 334 ? 36.114 -11.910 193.522 1.00 44.05 334 GLY D CA 1
ATOM 12304 C C . GLY D 1 334 ? 35.100 -12.724 192.698 1.00 41.71 334 GLY D C 1
ATOM 12305 O O . GLY D 1 334 ? 35.168 -13.961 192.736 1.00 41.57 334 GLY D O 1
ATOM 12306 N N . ILE D 1 335 ? 34.180 -12.072 191.990 1.00 41.53 335 ILE D N 1
ATOM 12307 C CA . ILE D 1 335 ? 33.274 -12.720 190.989 1.00 45.19 335 ILE D CA 1
ATOM 12308 C C . ILE D 1 335 ? 34.027 -12.984 189.650 1.00 41.96 335 ILE D C 1
ATOM 12309 O O . ILE D 1 335 ? 34.509 -12.032 189.046 1.00 43.76 335 ILE D O 1
ATOM 12314 N N . LEU D 1 336 ? 34.091 -14.235 189.194 1.00 42.72 336 LEU D N 1
ATOM 12315 C CA . LEU D 1 336 ? 34.684 -14.648 187.878 1.00 41.51 336 LEU D CA 1
ATOM 12316 C C . LEU D 1 336 ? 33.677 -14.402 186.745 1.00 40.71 336 LEU D C 1
ATOM 12317 O O . LEU D 1 336 ? 32.617 -15.090 186.702 1.00 41.14 336 LEU D O 1
ATOM 12322 N N . GLN D 1 337 ? 33.969 -13.442 185.873 1.00 38.74 337 GLN D N 1
ATOM 12323 C CA . GLN D 1 337 ? 33.216 -13.246 184.606 1.00 42.23 337 GLN D CA 1
ATOM 12324 C C . GLN D 1 337 ? 33.807 -14.125 183.495 1.00 40.73 337 GLN D C 1
ATOM 12325 O O . GLN D 1 337 ? 35.066 -14.245 183.390 1.00 37.99 337 GLN D O 1
ATOM 12331 N N . ILE D 1 338 ? 32.915 -14.764 182.739 1.00 42.05 338 ILE D N 1
ATOM 12332 C CA . ILE D 1 338 ? 33.223 -15.348 181.397 1.00 37.96 338 ILE D CA 1
ATOM 12333 C C . ILE D 1 338 ? 32.891 -14.272 180.368 1.00 33.48 338 ILE D C 1
ATOM 12334 O O . ILE D 1 338 ? 31.734 -13.931 180.089 1.00 35.45 338 ILE D O 1
ATOM 12339 N N . PRO D 1 339 ? 33.910 -13.564 179.871 1.00 30.99 339 PRO D N 1
ATOM 12340 C CA . PRO D 1 339 ? 33.654 -12.439 178.981 1.00 33.33 339 PRO D CA 1
ATOM 12341 C C . PRO D 1 339 ? 32.866 -12.847 177.710 1.00 34.67 339 PRO D C 1
ATOM 12342 O O . PRO D 1 339 ? 33.069 -13.920 177.187 1.00 33.69 339 PRO D O 1
ATOM 12346 N N . ASP D 1 340 ? 31.998 -11.968 177.238 1.00 36.29 340 ASP D N 1
ATOM 12347 C CA . ASP D 1 340 ? 31.000 -12.244 176.174 1.00 42.21 340 ASP D CA 1
ATOM 12348 C C . ASP D 1 340 ? 31.629 -13.020 174.985 1.00 43.24 340 ASP D C 1
ATOM 12349 O O . ASP D 1 340 ? 31.153 -14.154 174.670 1.00 40.52 340 ASP D O 1
ATOM 12354 N N . PHE D 1 341 ? 32.714 -12.520 174.406 1.00 43.03 341 PHE D N 1
ATOM 12355 C CA . PHE D 1 341 ? 33.232 -13.044 173.118 1.00 46.75 341 PHE D CA 1
ATOM 12356 C C . PHE D 1 341 ? 33.994 -14.338 173.369 1.00 45.06 341 PHE D C 1
ATOM 12357 O O . PHE D 1 341 ? 34.232 -15.014 172.385 1.00 48.08 341 PHE D O 1
ATOM 12365 N N . LEU D 1 342 ? 34.241 -14.743 174.618 1.00 38.76 342 LEU D N 1
ATOM 12366 C CA . LEU D 1 342 ? 34.634 -16.136 174.906 1.00 38.16 342 LEU D CA 1
ATOM 12367 C C . LEU D 1 342 ? 33.374 -16.967 175.175 1.00 45.84 342 LEU D C 1
ATOM 12368 O O . LEU D 1 342 ? 33.262 -18.083 174.617 1.00 38.09 342 LEU D O 1
ATOM 12373 N N . CYS D 1 343 ? 32.447 -16.457 175.992 1.00 43.96 343 CYS D N 1
ATOM 12374 C CA . CYS D 1 343 ? 31.341 -17.260 176.582 1.00 40.13 343 CYS D CA 1
ATOM 12375 C C . CYS D 1 343 ? 30.387 -17.692 175.467 1.00 38.29 343 CYS D C 1
ATOM 12376 O O . CYS D 1 343 ? 29.992 -18.848 175.505 1.00 37.79 343 CYS D O 1
ATOM 12379 N N . ASN D 1 344 ? 30.050 -16.782 174.553 1.00 35.23 344 ASN D N 1
ATOM 12380 C CA . ASN D 1 344 ? 29.059 -16.986 173.466 1.00 38.39 344 ASN D CA 1
ATOM 12381 C C . ASN D 1 344 ? 29.705 -17.407 172.118 1.00 35.25 344 ASN D C 1
ATOM 12382 O O . ASN D 1 344 ? 28.966 -17.510 171.133 1.00 39.08 344 ASN D O 1
ATOM 12387 N N . ALA D 1 345 ? 30.972 -17.800 172.096 1.00 35.71 345 ALA D N 1
ATOM 12388 C CA . ALA D 1 345 ? 31.738 -18.124 170.864 1.00 39.50 345 ALA D CA 1
ATOM 12389 C C . ALA D 1 345 ? 31.321 -19.489 170.282 1.00 42.79 345 ALA D C 1
ATOM 12390 O O . ALA D 1 345 ? 31.955 -19.930 169.305 1.00 37.15 345 ALA D O 1
ATOM 12392 N N . GLY D 1 346 ? 30.396 -20.198 170.936 1.00 38.56 346 GLY D N 1
ATOM 12393 C CA . GLY D 1 346 ? 29.843 -21.470 170.456 1.00 34.74 346 GLY D CA 1
ATOM 12394 C C . GLY D 1 346 ? 29.216 -21.328 169.074 1.00 31.88 346 GLY D C 1
ATOM 12395 O O . GLY D 1 346 ? 29.355 -22.276 168.286 1.00 38.29 346 GLY D O 1
ATOM 12396 N N . GLY D 1 347 ? 28.477 -20.244 168.878 1.00 29.15 347 GLY D N 1
ATOM 12397 C CA . GLY D 1 347 ? 27.770 -19.816 167.658 1.00 38.04 347 GLY D CA 1
ATOM 12398 C C . GLY D 1 347 ? 28.738 -19.867 166.492 1.00 42.66 347 GLY D C 1
ATOM 12399 O O . GLY D 1 347 ? 28.628 -20.789 165.681 1.00 33.26 347 GLY D O 1
ATOM 12400 N N . VAL D 1 348 ? 29.782 -19.045 166.562 1.00 35.85 348 VAL D N 1
ATOM 12401 C CA . VAL D 1 348 ? 30.788 -18.926 165.481 1.00 37.37 348 VAL D CA 1
ATOM 12402 C C . VAL D 1 348 ? 31.560 -20.242 165.415 1.00 32.95 348 VAL D C 1
ATOM 12403 O O . VAL D 1 348 ? 31.994 -20.635 164.342 1.00 36.21 348 VAL D O 1
ATOM 12407 N N . THR D 1 349 ? 31.786 -20.928 166.513 1.00 32.75 349 THR D N 1
ATOM 12408 C CA . THR D 1 349 ? 32.569 -22.183 166.463 1.00 32.98 349 THR D CA 1
ATOM 12409 C C . THR D 1 349 ? 31.831 -23.257 165.635 1.00 37.82 349 THR D C 1
ATOM 12410 O O . THR D 1 349 ? 32.485 -24.032 164.856 1.00 30.63 349 THR D O 1
ATOM 12414 N N . VAL D 1 350 ? 30.523 -23.366 165.826 1.00 36.81 350 VAL D N 1
ATOM 12415 C CA . VAL D 1 350 ? 29.710 -24.365 165.098 1.00 36.32 350 VAL D CA 1
ATOM 12416 C C . VAL D 1 350 ? 29.508 -23.853 163.666 1.00 38.06 350 VAL D C 1
ATOM 12417 O O . VAL D 1 350 ? 29.502 -24.694 162.767 1.00 34.93 350 VAL D O 1
ATOM 12421 N N . SER D 1 351 ? 29.405 -22.547 163.444 1.00 32.84 351 SER D N 1
ATOM 12422 C CA . SER D 1 351 ? 29.391 -21.982 162.064 1.00 35.93 351 SER D CA 1
ATOM 12423 C C . SER D 1 351 ? 30.702 -22.376 161.339 1.00 36.33 351 SER D C 1
ATOM 12424 O O . SER D 1 351 ? 30.636 -22.851 160.176 1.00 34.43 351 SER D O 1
ATOM 12427 N N . TYR D 1 352 ? 31.845 -22.382 162.031 1.00 34.43 352 TYR D N 1
ATOM 12428 C CA . TYR D 1 352 ? 33.136 -22.889 161.502 1.00 35.90 352 TYR D CA 1
ATOM 12429 C C . TYR D 1 352 ? 33.001 -24.362 161.120 1.00 36.84 352 TYR D C 1
ATOM 12430 O O . TYR D 1 352 ? 33.511 -24.786 160.054 1.00 33.38 352 TYR D O 1
ATOM 12439 N N . PHE D 1 353 ? 32.410 -25.163 161.982 1.00 35.17 353 PHE D N 1
ATOM 12440 C CA . PHE D 1 353 ? 32.287 -26.621 161.747 1.00 37.30 353 PHE D CA 1
ATOM 12441 C C . PHE D 1 353 ? 31.442 -26.819 160.478 1.00 29.17 353 PHE D C 1
ATOM 12442 O O . PHE D 1 353 ? 31.735 -27.738 159.769 1.00 33.32 353 PHE D O 1
ATOM 12450 N N . GLU D 1 354 ? 30.411 -26.032 160.306 1.00 26.70 354 GLU D N 1
ATOM 12451 C CA . GLU D 1 354 ? 29.483 -26.056 159.156 1.00 31.95 354 GLU D CA 1
ATOM 12452 C C . GLU D 1 354 ? 30.309 -25.772 157.874 1.00 38.89 354 GLU D C 1
ATOM 12453 O O . GLU D 1 354 ? 30.212 -26.563 156.932 1.00 29.15 354 GLU D O 1
ATOM 12459 N N . TRP D 1 355 ? 31.127 -24.710 157.870 1.00 33.02 355 TRP D N 1
ATOM 12460 C CA . TRP D 1 355 ? 32.017 -24.319 156.741 1.00 34.25 355 TRP D CA 1
ATOM 12461 C C . TRP D 1 355 ? 32.962 -25.477 156.440 1.00 34.66 355 TRP D C 1
ATOM 12462 O O . TRP D 1 355 ? 33.072 -25.824 155.261 1.00 36.04 355 TRP D O 1
ATOM 12473 N N . VAL D 1 356 ? 33.534 -26.116 157.455 1.00 29.96 356 VAL D N 1
ATOM 12474 C CA . VAL D 1 356 ? 34.465 -27.251 157.261 1.00 31.17 356 VAL D CA 1
ATOM 12475 C C . VAL D 1 356 ? 33.697 -28.361 156.532 1.00 36.72 356 VAL D C 1
ATOM 12476 O O . VAL D 1 356 ? 34.267 -29.020 155.592 1.00 32.07 356 VAL D O 1
ATOM 12480 N N . GLN D 1 357 ? 32.471 -28.627 156.954 1.00 32.08 357 GLN D N 1
ATOM 12481 C CA . GLN D 1 357 ? 31.694 -29.783 156.389 1.00 33.45 357 GLN D CA 1
ATOM 12482 C C . GLN D 1 357 ? 31.431 -29.495 154.901 1.00 28.69 357 GLN D C 1
ATOM 12483 O O . GLN D 1 357 ? 31.486 -30.418 154.072 1.00 34.82 357 GLN D O 1
ATOM 12489 N N . ASN D 1 358 ? 31.150 -28.232 154.597 1.00 28.56 358 ASN D N 1
ATOM 12490 C CA . ASN D 1 358 ? 30.814 -27.727 153.253 1.00 29.57 358 ASN D CA 1
ATOM 12491 C C . ASN D 1 358 ? 32.041 -27.802 152.341 1.00 34.59 358 ASN D C 1
ATOM 12492 O O . ASN D 1 358 ? 31.894 -28.378 151.229 1.00 33.24 358 ASN D O 1
ATOM 12497 N N . ILE D 1 359 ? 33.203 -27.318 152.782 1.00 30.83 359 ILE D N 1
ATOM 12498 C CA . ILE D 1 359 ? 34.407 -27.334 151.908 1.00 33.03 359 ILE D CA 1
ATOM 12499 C C . ILE D 1 359 ? 34.916 -28.768 151.795 1.00 34.75 359 ILE D C 1
ATOM 12500 O O . ILE D 1 359 ? 35.556 -29.055 150.795 1.00 31.82 359 ILE D O 1
ATOM 12505 N N . ASN D 1 360 ? 34.633 -29.664 152.737 1.00 30.90 360 ASN D N 1
ATOM 12506 C CA . ASN D 1 360 ? 35.151 -31.051 152.651 1.00 32.35 360 ASN D CA 1
ATOM 12507 C C . ASN D 1 360 ? 34.112 -32.015 152.023 1.00 31.61 360 ASN D C 1
ATOM 12508 O O . ASN D 1 360 ? 34.433 -33.224 151.918 1.00 31.78 360 ASN D O 1
ATOM 12513 N N . GLY D 1 361 ? 32.909 -31.530 151.714 1.00 31.00 361 GLY D N 1
ATOM 12514 C CA . GLY D 1 361 ? 31.786 -32.340 151.188 1.00 31.86 361 GLY D CA 1
ATOM 12515 C C . GLY D 1 361 ? 31.436 -33.531 152.074 1.00 32.48 361 GLY D C 1
ATOM 12516 O O . GLY D 1 361 ? 30.930 -34.554 151.546 1.00 32.66 361 GLY D O 1
ATOM 12517 N N . TYR D 1 362 ? 31.654 -33.429 153.383 1.00 32.82 362 TYR D N 1
ATOM 12518 C CA . TYR D 1 362 ? 31.433 -34.522 154.356 1.00 31.68 362 TYR D CA 1
ATOM 12519 C C . TYR D 1 362 ? 30.831 -33.988 155.672 1.00 38.03 362 TYR D C 1
ATOM 12520 O O . TYR D 1 362 ? 31.504 -33.079 156.307 1.00 34.16 362 TYR D O 1
ATOM 12529 N N . TYR D 1 363 ? 29.677 -34.559 156.102 1.00 31.98 363 TYR D N 1
ATOM 12530 C CA . TYR D 1 363 ? 28.826 -34.053 157.212 1.00 33.29 363 TYR D CA 1
ATOM 12531 C C . TYR D 1 363 ? 28.986 -34.898 158.479 1.00 39.99 363 TYR D C 1
ATOM 12532 O O . TYR D 1 363 ? 29.248 -36.094 158.417 1.00 38.25 363 TYR D O 1
ATOM 12541 N N . TRP D 1 364 ? 28.927 -34.215 159.621 1.00 37.60 364 TRP D N 1
ATOM 12542 C CA . TRP D 1 364 ? 29.209 -34.805 160.947 1.00 40.36 364 TRP D CA 1
ATOM 12543 C C . TRP D 1 364 ? 27.911 -35.112 161.688 1.00 32.18 364 TRP D C 1
ATOM 12544 O O . TRP D 1 364 ? 26.908 -34.376 161.485 1.00 34.71 364 TRP D O 1
ATOM 12555 N N . THR D 1 365 ? 28.008 -36.076 162.606 1.00 35.62 365 THR D N 1
ATOM 12556 C CA . THR D 1 365 ? 26.927 -36.440 163.568 1.00 38.25 365 THR D CA 1
ATOM 12557 C C . THR D 1 365 ? 26.777 -35.326 164.622 1.00 41.06 365 THR D C 1
ATOM 12558 O O . THR D 1 365 ? 27.751 -34.568 164.846 1.00 36.50 365 THR D O 1
ATOM 12562 N N . GLU D 1 366 ? 25.616 -35.247 165.283 1.00 44.81 366 GLU D N 1
ATOM 12563 C CA . GLU D 1 366 ? 25.357 -34.339 166.447 1.00 47.12 366 GLU D CA 1
ATOM 12564 C C . GLU D 1 366 ? 26.476 -34.538 167.483 1.00 35.31 366 GLU D C 1
ATOM 12565 O O . GLU D 1 366 ? 26.971 -33.530 168.008 1.00 39.56 366 GLU D O 1
ATOM 12571 N N . GLU D 1 367 ? 26.873 -35.783 167.753 1.00 39.19 367 GLU D N 1
ATOM 12572 C CA . GLU D 1 367 ? 27.903 -36.202 168.764 1.00 46.65 367 GLU D CA 1
ATOM 12573 C C . GLU D 1 367 ? 29.297 -35.707 168.369 1.00 46.57 367 GLU D C 1
ATOM 12574 O O . GLU D 1 367 ? 30.041 -35.220 169.250 1.00 41.07 367 GLU D O 1
ATOM 12580 N N . GLU D 1 368 ? 29.666 -35.818 167.092 1.00 40.59 368 GLU D N 1
ATOM 12581 C CA . GLU D 1 368 ? 30.960 -35.292 166.589 1.00 44.68 368 GLU D CA 1
ATOM 12582 C C . GLU D 1 368 ? 31.044 -33.767 166.800 1.00 38.04 368 GLU D C 1
ATOM 12583 O O . GLU D 1 368 ? 32.109 -33.293 167.257 1.00 40.50 368 GLU D O 1
ATOM 12589 N N . VAL D 1 369 ? 30.019 -33.027 166.423 1.00 32.82 369 VAL D N 1
ATOM 12590 C CA . VAL D 1 369 ? 29.952 -31.535 166.564 1.00 36.00 369 VAL D CA 1
ATOM 12591 C C . VAL D 1 369 ? 30.081 -31.164 168.063 1.00 41.05 369 VAL D C 1
ATOM 12592 O O . VAL D 1 369 ? 30.910 -30.277 168.413 1.00 39.76 369 VAL D O 1
ATOM 12596 N N . ARG D 1 370 ? 29.306 -31.828 168.930 1.00 41.32 370 ARG D N 1
ATOM 12597 C CA . ARG D 1 370 ? 29.283 -31.573 170.398 1.00 42.76 370 ARG D CA 1
ATOM 12598 C C . ARG D 1 370 ? 30.687 -31.768 170.950 1.00 38.42 370 ARG D C 1
ATOM 12599 O O . ARG D 1 370 ? 31.205 -30.842 171.574 1.00 40.03 370 ARG D O 1
ATOM 12607 N N . GLU D 1 371 ? 31.302 -32.898 170.638 1.00 35.72 371 GLU D N 1
ATOM 12608 C CA . GLU D 1 371 ? 32.632 -33.290 171.143 1.00 39.17 371 GLU D CA 1
ATOM 12609 C C . GLU D 1 371 ? 33.694 -32.288 170.657 1.00 44.06 371 GLU D C 1
ATOM 12610 O O . GLU D 1 371 ? 34.609 -31.963 171.447 1.00 40.34 371 GLU D O 1
ATOM 12616 N N . LYS D 1 372 ? 33.605 -31.782 169.415 1.00 41.63 372 LYS D N 1
ATOM 12617 C CA . LYS D 1 372 ? 34.618 -30.824 168.877 1.00 42.78 372 LYS D CA 1
ATOM 12618 C C . LYS D 1 372 ? 34.386 -29.461 169.534 1.00 33.99 372 LYS D C 1
ATOM 12619 O O . LYS D 1 372 ? 35.365 -28.831 169.932 1.00 34.73 372 LYS D O 1
ATOM 12625 N N . LEU D 1 373 ? 33.131 -29.078 169.710 1.00 35.25 373 LEU D N 1
ATOM 12626 C CA . LEU D 1 373 ? 32.756 -27.811 170.377 1.00 36.22 373 LEU D CA 1
ATOM 12627 C C . LEU D 1 373 ? 33.287 -27.816 171.816 1.00 39.93 373 LEU D C 1
ATOM 12628 O O . LEU D 1 373 ? 33.947 -26.849 172.202 1.00 39.84 373 LEU D O 1
ATOM 12633 N N . ASP D 1 374 ? 33.034 -28.901 172.544 1.00 40.33 374 ASP D N 1
ATOM 12634 C CA . ASP D 1 374 ? 33.522 -29.115 173.931 1.00 45.25 374 ASP D CA 1
ATOM 12635 C C . ASP D 1 374 ? 35.019 -28.802 173.954 1.00 45.41 374 ASP D C 1
ATOM 12636 O O . ASP D 1 374 ? 35.440 -27.896 174.667 1.00 42.63 374 ASP D O 1
ATOM 12641 N N . LYS D 1 375 ? 35.802 -29.527 173.168 1.00 47.23 375 LYS D N 1
ATOM 12642 C CA . LYS D 1 375 ? 37.281 -29.421 173.199 1.00 52.65 375 LYS D CA 1
ATOM 12643 C C . LYS D 1 375 ? 37.673 -27.986 172.849 1.00 43.27 375 LYS D C 1
ATOM 12644 O O . LYS D 1 375 ? 38.545 -27.447 173.526 1.00 43.19 375 LYS D O 1
ATOM 12650 N N . LYS D 1 376 ? 37.052 -27.353 171.857 1.00 37.20 376 LYS D N 1
ATOM 12651 C CA . LYS D 1 376 ? 37.492 -26.001 171.472 1.00 40.02 376 LYS D CA 1
ATOM 12652 C C . LYS D 1 376 ? 37.156 -25.016 172.591 1.00 43.33 376 LYS D C 1
ATOM 12653 O O . LYS D 1 376 ? 37.982 -24.132 172.833 1.00 40.16 376 LYS D O 1
ATOM 12659 N N . MET D 1 377 ? 35.952 -25.076 173.154 1.00 36.14 377 MET D N 1
ATOM 12660 C CA . MET D 1 377 ? 35.527 -24.056 174.155 1.00 37.17 377 MET D CA 1
ATOM 12661 C C . MET D 1 377 ? 36.334 -24.249 175.457 1.00 37.14 377 MET D C 1
ATOM 12662 O O . MET D 1 377 ? 36.718 -23.244 176.050 1.00 40.20 377 MET D O 1
ATOM 12667 N N . THR D 1 378 ? 36.592 -25.494 175.840 1.00 37.35 378 THR D N 1
ATOM 12668 C CA . THR D 1 378 ? 37.406 -25.897 177.002 1.00 42.85 378 THR D CA 1
ATOM 12669 C C . THR D 1 378 ? 38.813 -25.333 176.856 1.00 47.08 378 THR D C 1
ATOM 12670 O O . THR D 1 378 ? 39.277 -24.704 177.778 1.00 46.72 378 THR D O 1
ATOM 12674 N N . LYS D 1 379 ? 39.447 -25.517 175.703 1.00 49.78 379 LYS D N 1
ATOM 12675 C CA . LYS D 1 379 ? 40.827 -25.027 175.444 1.00 51.53 379 LYS D CA 1
ATOM 12676 C C . LYS D 1 379 ? 40.863 -23.484 175.449 1.00 42.67 379 LYS D C 1
ATOM 12677 O O . LYS D 1 379 ? 41.844 -22.888 175.986 1.00 49.05 379 LYS D O 1
ATOM 12683 N N . ALA D 1 380 ? 39.890 -22.830 174.823 1.00 35.88 380 ALA D N 1
ATOM 12684 C CA . ALA D 1 380 ? 39.779 -21.365 174.806 1.00 37.79 380 ALA D CA 1
ATOM 12685 C C . ALA D 1 380 ? 39.641 -20.879 176.261 1.00 43.60 380 ALA D C 1
ATOM 12686 O O . ALA D 1 380 ? 40.315 -19.919 176.626 1.00 40.52 380 ALA D O 1
ATOM 12688 N N . PHE D 1 381 ? 38.837 -21.561 177.073 1.00 45.47 381 PHE D N 1
ATOM 12689 C CA . PHE D 1 381 ? 38.578 -21.130 178.475 1.00 48.97 381 PHE D CA 1
ATOM 12690 C C . PHE D 1 381 ? 39.899 -21.129 179.238 1.00 39.90 381 PHE D C 1
ATOM 12691 O O . PHE D 1 381 ? 40.225 -20.084 179.824 1.00 39.49 381 PHE D O 1
ATOM 12699 N N . TRP D 1 382 ? 40.647 -22.228 179.173 1.00 44.68 382 TRP D N 1
ATOM 12700 C CA . TRP D 1 382 ? 41.890 -22.420 179.962 1.00 51.00 382 TRP D CA 1
ATOM 12701 C C . TRP D 1 382 ? 42.940 -21.419 179.502 1.00 55.47 382 TRP D C 1
ATOM 12702 O O . TRP D 1 382 ? 43.618 -20.871 180.387 1.00 51.72 382 TRP D O 1
ATOM 12713 N N . GLU D 1 383 ? 42.985 -21.091 178.212 1.00 51.15 383 GLU D N 1
ATOM 12714 C CA . GLU D 1 383 ? 43.956 -20.084 177.719 1.00 49.94 383 GLU D CA 1
ATOM 12715 C C . GLU D 1 383 ? 43.626 -18.727 178.337 1.00 48.79 383 GLU D C 1
ATOM 12716 O O . GLU D 1 383 ? 44.555 -18.075 178.802 1.00 46.36 383 GLU D O 1
ATOM 12722 N N . VAL D 1 384 ? 42.370 -18.282 178.264 1.00 44.22 384 VAL D N 1
ATOM 12723 C CA . VAL D 1 384 ? 41.974 -16.953 178.810 1.00 46.02 384 VAL D CA 1
ATOM 12724 C C . VAL D 1 384 ? 42.177 -16.955 180.342 1.00 50.57 384 VAL D C 1
ATOM 12725 O O . VAL D 1 384 ? 42.727 -15.959 180.848 1.00 43.80 384 VAL D O 1
ATOM 12729 N N . TYR D 1 385 ? 41.753 -18.021 181.037 1.00 49.54 385 TYR D N 1
ATOM 12730 C CA . TYR D 1 385 ? 41.800 -18.102 182.519 1.00 52.08 385 TYR D CA 1
ATOM 12731 C C . TYR D 1 385 ? 43.268 -18.028 182.942 1.00 55.34 385 TYR D C 1
ATOM 12732 O O . TYR D 1 385 ? 43.568 -17.063 183.698 1.00 51.02 385 TYR D O 1
ATOM 12741 N N . ASN D 1 386 ? 44.112 -18.948 182.427 1.00 53.57 386 ASN D N 1
ATOM 12742 C CA . ASN D 1 386 ? 45.568 -19.084 182.729 1.00 48.62 386 ASN D CA 1
ATOM 12743 C C . ASN D 1 386 ? 46.296 -17.773 182.424 1.00 49.90 386 ASN D C 1
ATOM 12744 O O . ASN D 1 386 ? 47.203 -17.411 183.185 1.00 54.86 386 ASN D O 1
ATOM 12749 N N . THR D 1 387 ? 45.869 -17.030 181.419 1.00 45.08 387 THR D N 1
ATOM 12750 C CA . THR D 1 387 ? 46.454 -15.714 181.091 1.00 45.14 387 THR D CA 1
ATOM 12751 C C . THR D 1 387 ? 46.074 -14.722 182.197 1.00 51.03 387 THR D C 1
ATOM 12752 O O . THR D 1 387 ? 46.920 -13.909 182.585 1.00 48.81 387 THR D O 1
ATOM 12756 N N . HIS D 1 388 ? 44.839 -14.772 182.683 1.00 52.59 388 HIS D N 1
ATOM 12757 C CA . HIS D 1 388 ? 44.324 -13.791 183.674 1.00 52.45 388 HIS D CA 1
ATOM 12758 C C . HIS D 1 388 ? 45.025 -14.031 185.022 1.00 48.86 388 HIS D C 1
ATOM 12759 O O . HIS D 1 388 ? 45.420 -13.014 185.587 1.00 44.75 388 HIS D O 1
ATOM 12766 N N . LYS D 1 389 ? 45.211 -15.291 185.462 1.00 52.05 389 LYS D N 1
ATOM 12767 C CA . LYS D 1 389 ? 46.056 -15.710 186.629 1.00 56.51 389 LYS D CA 1
ATOM 12768 C C . LYS D 1 389 ? 47.514 -15.247 186.415 1.00 65.34 389 LYS D C 1
ATOM 12769 O O . LYS D 1 389 ? 47.987 -14.430 187.214 1.00 69.90 389 LYS D O 1
ATOM 12771 N N . ASP D 1 390 ? 48.195 -15.691 185.353 1.00 73.24 390 ASP D N 1
ATOM 12772 C CA . ASP D 1 390 ? 49.650 -15.451 185.115 1.00 68.23 390 ASP D CA 1
ATOM 12773 C C . ASP D 1 390 ? 49.978 -13.959 185.024 1.00 58.52 390 ASP D C 1
ATOM 12774 O O . ASP D 1 390 ? 51.020 -13.576 185.530 1.00 59.65 390 ASP D O 1
ATOM 12779 N N . LYS D 1 391 ? 49.161 -13.156 184.357 1.00 53.47 391 LYS D N 1
ATOM 12780 C CA . LYS D 1 391 ? 49.447 -11.715 184.158 1.00 53.00 391 LYS D CA 1
ATOM 12781 C C . LYS D 1 391 ? 48.684 -10.904 185.206 1.00 52.42 391 LYS D C 1
ATOM 12782 O O . LYS D 1 391 ? 48.694 -9.681 185.135 1.00 51.28 391 LYS D O 1
ATOM 12788 N N . ASN D 1 392 ? 47.930 -11.567 186.068 1.00 56.19 392 ASN D N 1
ATOM 12789 C CA . ASN D 1 392 ? 47.095 -10.878 187.076 1.00 54.06 392 ASN D CA 1
ATOM 12790 C C . ASN D 1 392 ? 46.278 -9.752 186.438 1.00 51.65 392 ASN D C 1
ATOM 12791 O O . ASN D 1 392 ? 46.484 -8.591 186.843 1.00 51.59 392 ASN D O 1
ATOM 12796 N N . ILE D 1 393 ? 45.333 -10.076 185.543 1.00 46.26 393 ILE D N 1
ATOM 12797 C CA . ILE D 1 393 ? 44.480 -9.068 184.847 1.00 40.83 393 ILE D CA 1
ATOM 12798 C C . ILE D 1 393 ? 43.040 -9.594 184.789 1.00 35.02 393 ILE D C 1
ATOM 12799 O O . ILE D 1 393 ? 42.828 -10.786 185.028 1.00 39.49 393 ILE D O 1
ATOM 12804 N N . HIS D 1 394 ? 42.083 -8.712 184.537 1.00 36.97 394 HIS D N 1
ATOM 12805 C CA . HIS D 1 394 ? 40.645 -9.055 184.382 1.00 42.05 394 HIS D CA 1
ATOM 12806 C C . HIS D 1 394 ? 40.483 -10.093 183.249 1.00 49.53 394 HIS D C 1
ATOM 12807 O O . HIS D 1 394 ? 41.267 -10.036 182.240 1.00 42.13 394 HIS D O 1
ATOM 12814 N N . MET D 1 395 ? 39.516 -11.002 183.386 1.00 44.69 395 MET D N 1
ATOM 12815 C CA . MET D 1 395 ? 39.275 -12.064 182.383 1.00 44.65 395 MET D CA 1
ATOM 12816 C C . MET D 1 395 ? 39.078 -11.418 181.000 1.00 38.81 395 MET D C 1
ATOM 12817 O O . MET D 1 395 ? 39.600 -11.985 180.014 1.00 42.29 395 MET D O 1
ATOM 12822 N N . ARG D 1 396 ? 38.358 -10.303 180.932 1.00 34.42 396 ARG D N 1
ATOM 12823 C CA . ARG D 1 396 ? 38.094 -9.592 179.669 1.00 38.19 396 ARG D CA 1
ATOM 12824 C C . ARG D 1 396 ? 39.415 -9.183 179.006 1.00 49.00 396 ARG D C 1
ATOM 12825 O O . ARG D 1 396 ? 39.521 -9.278 177.757 1.00 46.12 396 ARG D O 1
ATOM 12833 N N . ASP D 1 397 ? 40.373 -8.691 179.786 1.00 49.31 397 ASP D N 1
ATOM 12834 C CA . ASP D 1 397 ? 41.631 -8.147 179.227 1.00 43.89 397 ASP D CA 1
ATOM 12835 C C . ASP D 1 397 ? 42.458 -9.362 178.852 1.00 44.07 397 ASP D C 1
ATOM 12836 O O . ASP D 1 397 ? 43.139 -9.287 177.816 1.00 46.79 397 ASP D O 1
ATOM 12841 N N . ALA D 1 398 ? 42.365 -10.457 179.605 1.00 36.94 398 ALA D N 1
ATOM 12842 C CA . ALA D 1 398 ? 43.083 -11.692 179.235 1.00 43.12 398 ALA D CA 1
ATOM 12843 C C . ALA D 1 398 ? 42.500 -12.284 177.916 1.00 46.74 398 ALA D C 1
ATOM 12844 O O . ALA D 1 398 ? 43.256 -12.959 177.185 1.00 42.83 398 ALA D O 1
ATOM 12846 N N . ALA D 1 399 ? 41.213 -12.094 177.636 1.00 41.41 399 ALA D N 1
ATOM 12847 C CA . ALA D 1 399 ? 40.546 -12.581 176.401 1.00 42.43 399 ALA D CA 1
ATOM 12848 C C . ALA D 1 399 ? 41.131 -11.797 175.216 1.00 45.50 399 ALA D C 1
ATOM 12849 O O . ALA D 1 399 ? 41.548 -12.442 174.257 1.00 43.38 399 ALA D O 1
ATOM 12851 N N . TYR D 1 400 ? 41.235 -10.473 175.342 1.00 42.41 400 TYR D N 1
ATOM 12852 C CA . TYR D 1 400 ? 41.864 -9.591 174.329 1.00 46.61 400 TYR D CA 1
ATOM 12853 C C . TYR D 1 400 ? 43.345 -9.924 174.162 1.00 47.22 400 TYR D C 1
ATOM 12854 O O . TYR D 1 400 ? 43.852 -9.935 173.040 1.00 54.10 400 TYR D O 1
ATOM 12863 N N . VAL D 1 401 ? 44.053 -10.215 175.230 1.00 49.50 401 VAL D N 1
ATOM 12864 C CA . VAL D 1 401 ? 45.469 -10.632 175.078 1.00 48.19 401 VAL D CA 1
ATOM 12865 C C . VAL D 1 401 ? 45.496 -11.890 174.204 1.00 49.26 401 VAL D C 1
ATOM 12866 O O . VAL D 1 401 ? 46.366 -11.954 173.342 1.00 43.49 401 VAL D O 1
ATOM 12870 N N . VAL D 1 402 ? 44.649 -12.890 174.442 1.00 47.09 402 VAL D N 1
ATOM 12871 C CA . VAL D 1 402 ? 44.784 -14.200 173.729 1.00 47.42 402 VAL D CA 1
ATOM 12872 C C . VAL D 1 402 ? 44.509 -13.980 172.227 1.00 41.66 402 VAL D C 1
ATOM 12873 O O . VAL D 1 402 ? 45.302 -14.486 171.420 1.00 44.03 402 VAL D O 1
ATOM 12877 N N . ALA D 1 403 ? 43.515 -13.145 171.935 1.00 37.82 403 ALA D N 1
ATOM 12878 C CA . ALA D 1 403 ? 42.867 -12.925 170.631 1.00 43.24 403 ALA D CA 1
ATOM 12879 C C . ALA D 1 403 ? 43.788 -12.046 169.787 1.00 49.17 403 ALA D C 1
ATOM 12880 O O . ALA D 1 403 ? 44.258 -12.528 168.741 1.00 47.19 403 ALA D O 1
ATOM 12882 N N . VAL D 1 404 ? 44.053 -10.826 170.262 1.00 43.15 404 VAL D N 1
ATOM 12883 C CA . VAL D 1 404 ? 44.906 -9.812 169.588 1.00 42.98 404 VAL D CA 1
ATOM 12884 C C . VAL D 1 404 ? 46.306 -10.397 169.387 1.00 42.57 404 VAL D C 1
ATOM 12885 O O . VAL D 1 404 ? 46.853 -10.206 168.316 1.00 51.31 404 VAL D O 1
ATOM 12889 N N . SER D 1 405 ? 46.838 -11.176 170.315 1.00 40.21 405 SER D N 1
ATOM 12890 C CA . SER D 1 405 ? 48.163 -11.818 170.151 1.00 47.99 405 SER D CA 1
ATOM 12891 C C . SER D 1 405 ? 48.167 -12.647 168.865 1.00 48.05 405 SER D C 1
ATOM 12892 O O . SER D 1 405 ? 49.151 -12.582 168.159 1.00 45.36 405 SER D O 1
ATOM 12895 N N . ARG D 1 406 ? 47.148 -13.478 168.650 1.00 44.91 406 ARG D N 1
ATOM 12896 C CA . ARG D 1 406 ? 47.065 -14.383 167.466 1.00 43.51 406 ARG D CA 1
ATOM 12897 C C . ARG D 1 406 ? 46.937 -13.562 166.180 1.00 31.31 406 ARG D C 1
ATOM 12898 O O . ARG D 1 406 ? 47.683 -13.870 165.228 1.00 37.58 406 ARG D O 1
ATOM 12906 N N . VAL D 1 407 ? 46.126 -12.516 166.197 1.00 31.75 407 VAL D N 1
ATOM 12907 C CA . VAL D 1 407 ? 45.921 -11.666 164.996 1.00 34.30 407 VAL D CA 1
ATOM 12908 C C . VAL D 1 407 ? 47.214 -10.924 164.642 1.00 42.03 407 VAL D C 1
ATOM 12909 O O . VAL D 1 407 ? 47.695 -11.034 163.487 1.00 37.73 407 VAL D O 1
ATOM 12913 N N . TYR D 1 408 ? 47.823 -10.274 165.619 1.00 39.15 408 TYR D N 1
ATOM 12914 C CA . TYR D 1 408 ? 49.152 -9.649 165.493 1.00 35.36 408 TYR D CA 1
ATOM 12915 C C . TYR D 1 408 ? 50.186 -10.632 164.956 1.00 29.90 408 TYR D C 1
ATOM 12916 O O . TYR D 1 408 ? 50.934 -10.236 164.063 1.00 36.57 408 TYR D O 1
ATOM 12925 N N . GLN D 1 409 ? 50.322 -11.801 165.547 1.00 30.64 409 GLN D N 1
ATOM 12926 C CA . GLN D 1 409 ? 51.344 -12.782 165.132 1.00 35.25 409 GLN D CA 1
ATOM 12927 C C . GLN D 1 409 ? 51.103 -13.135 163.648 1.00 43.93 409 GLN D C 1
ATOM 12928 O O . GLN D 1 409 ? 52.096 -13.298 162.917 1.00 37.64 409 GLN D O 1
ATOM 12934 N N . ALA D 1 410 ? 49.848 -13.179 163.195 1.00 37.97 410 ALA D N 1
ATOM 12935 C CA . ALA D 1 410 ? 49.573 -13.598 161.802 1.00 41.02 410 ALA D CA 1
ATOM 12936 C C . ALA D 1 410 ? 49.972 -12.421 160.924 1.00 34.49 410 ALA D C 1
ATOM 12937 O O . ALA D 1 410 ? 50.620 -12.666 159.909 1.00 34.34 410 ALA D O 1
ATOM 12939 N N . MET D 1 411 ? 49.705 -11.189 161.362 1.00 31.94 411 MET D N 1
ATOM 12940 C CA . MET D 1 411 ? 50.067 -9.987 160.595 1.00 34.05 411 MET D CA 1
ATOM 12941 C C . MET D 1 411 ? 51.601 -9.901 160.484 1.00 38.23 411 MET D C 1
ATOM 12942 O O . MET D 1 411 ? 52.096 -9.603 159.400 1.00 34.15 411 MET D O 1
ATOM 12947 N N . LYS D 1 412 ? 52.342 -10.259 161.521 1.00 38.09 412 LYS D N 1
ATOM 12948 C CA . LYS D 1 412 ? 53.823 -10.231 161.479 1.00 38.76 412 LYS D CA 1
ATOM 12949 C C . LYS D 1 412 ? 54.321 -11.346 160.556 1.00 36.69 412 LYS D C 1
ATOM 12950 O O . LYS D 1 412 ? 55.289 -11.128 159.842 1.00 31.16 412 LYS D O 1
ATOM 12956 N N . ASP D 1 413 ? 53.752 -12.537 160.639 1.00 33.63 413 ASP D N 1
ATOM 12957 C CA . ASP D 1 413 ? 54.262 -13.700 159.865 1.00 34.55 413 ASP D CA 1
ATOM 12958 C C . ASP D 1 413 ? 54.025 -13.519 158.335 1.00 31.55 413 ASP D C 1
ATOM 12959 O O . ASP D 1 413 ? 54.755 -14.117 157.526 1.00 33.77 413 ASP D O 1
ATOM 12964 N N . ARG D 1 414 ? 53.071 -12.686 157.951 1.00 30.03 414 ARG D N 1
ATOM 12965 C CA . ARG D 1 414 ? 52.782 -12.314 156.560 1.00 33.22 414 ARG D CA 1
ATOM 12966 C C . ARG D 1 414 ? 53.650 -11.152 156.093 1.00 36.80 414 ARG D C 1
ATOM 12967 O O . ARG D 1 414 ? 53.621 -10.837 154.887 1.00 33.08 414 ARG D O 1
ATOM 12975 N N . GLY D 1 415 ? 54.297 -10.445 157.023 1.00 37.18 415 GLY D N 1
ATOM 12976 C CA . GLY D 1 415 ? 55.056 -9.211 156.717 1.00 31.45 415 GLY D CA 1
ATOM 12977 C C . GLY D 1 415 ? 54.165 -8.005 156.563 1.00 31.26 415 GLY D C 1
ATOM 12978 O O . GLY D 1 415 ? 54.644 -6.988 156.053 1.00 32.76 415 GLY D O 1
ATOM 12979 N N . TRP D 1 416 ? 52.888 -8.042 156.961 1.00 29.51 416 TRP D N 1
ATOM 12980 C CA . TRP D 1 416 ? 52.051 -6.807 156.883 1.00 31.26 416 TRP D CA 1
ATOM 12981 C C . TRP D 1 416 ? 52.650 -5.693 157.778 1.00 30.68 416 TRP D C 1
ATOM 12982 O O . TRP D 1 416 ? 52.582 -4.496 157.437 1.00 32.50 416 TRP D O 1
ATOM 12993 N N . VAL D 1 417 ? 53.152 -6.079 158.937 1.00 34.22 417 VAL D N 1
ATOM 12994 C CA . VAL D 1 417 ? 53.767 -5.126 159.906 1.00 41.81 417 VAL D CA 1
ATOM 12995 C C . VAL D 1 417 ? 55.091 -5.757 160.323 1.00 49.81 417 VAL D C 1
ATOM 12996 O O . VAL D 1 417 ? 55.190 -7.046 160.373 1.00 41.91 417 VAL D O 1
ATOM 13000 N N . LYS D 1 418 ? 56.092 -4.892 160.486 1.00 56.74 418 LYS D N 1
ATOM 13001 C CA . LYS D 1 418 ? 57.525 -5.287 160.501 1.00 64.57 418 LYS D CA 1
ATOM 13002 C C . LYS D 1 418 ? 57.844 -5.733 161.918 1.00 65.61 418 LYS D C 1
ATOM 13003 O O . LYS D 1 418 ? 58.740 -6.559 162.099 1.00 69.72 418 LYS D O 1
ATOM 13009 N N . LYS D 1 419 ? 57.056 -5.254 162.870 1.00 63.92 419 LYS D N 1
ATOM 13010 C CA . LYS D 1 419 ? 57.404 -5.357 164.301 1.00 71.65 419 LYS D CA 1
ATOM 13011 C C . LYS D 1 419 ? 56.089 -5.307 165.053 1.00 71.62 419 LYS D C 1
ATOM 13012 O O . LYS D 1 419 ? 56.066 -5.802 166.171 1.00 68.00 419 LYS D O 1
ATOM 13019 N N . ILE E 1 4 ? 8.826 -41.440 124.628 1.00 84.07 4 ILE E N 1
ATOM 13020 C CA . ILE E 1 4 ? 10.171 -41.573 125.293 1.00 80.82 4 ILE E CA 1
ATOM 13021 C C . ILE E 1 4 ? 10.054 -42.620 126.413 1.00 61.53 4 ILE E C 1
ATOM 13022 O O . ILE E 1 4 ? 10.047 -42.215 127.565 1.00 52.04 4 ILE E O 1
ATOM 13027 N N . ASP E 1 5 ? 10.026 -43.931 126.100 1.00 65.35 5 ASP E N 1
ATOM 13028 C CA . ASP E 1 5 ? 9.410 -44.942 127.011 1.00 50.65 5 ASP E CA 1
ATOM 13029 C C . ASP E 1 5 ? 10.204 -45.184 128.306 1.00 39.91 5 ASP E C 1
ATOM 13030 O O . ASP E 1 5 ? 9.602 -45.166 129.370 1.00 36.01 5 ASP E O 1
ATOM 13035 N N . PRO E 1 6 ? 11.533 -45.418 128.363 1.00 37.30 6 PRO E N 1
ATOM 13036 C CA . PRO E 1 6 ? 12.209 -45.479 129.671 1.00 35.94 6 PRO E CA 1
ATOM 13037 C C . PRO E 1 6 ? 11.988 -44.232 130.569 1.00 30.14 6 PRO E C 1
ATOM 13038 O O . PRO E 1 6 ? 11.717 -44.354 131.731 1.00 28.19 6 PRO E O 1
ATOM 13042 N N . PHE E 1 7 ? 12.057 -43.052 129.997 1.00 33.14 7 PHE E N 1
ATOM 13043 C CA . PHE E 1 7 ? 11.838 -41.776 130.729 1.00 34.06 7 PHE E CA 1
ATOM 13044 C C . PHE E 1 7 ? 10.378 -41.703 131.192 1.00 33.69 7 PHE E C 1
ATOM 13045 O O . PHE E 1 7 ? 10.160 -41.423 132.387 1.00 33.51 7 PHE E O 1
ATOM 13053 N N . GLU E 1 8 ? 9.402 -41.926 130.300 1.00 37.57 8 GLU E N 1
ATOM 13054 C CA . GLU E 1 8 ? 7.945 -41.920 130.696 1.00 43.52 8 GLU E CA 1
ATOM 13055 C C . GLU E 1 8 ? 7.719 -42.924 131.832 1.00 32.71 8 GLU E C 1
ATOM 13056 O O . GLU E 1 8 ? 6.947 -42.606 132.732 1.00 36.21 8 GLU E O 1
ATOM 13062 N N . MET E 1 9 ? 8.410 -44.056 131.858 1.00 33.81 9 MET E N 1
ATOM 13063 C CA . MET E 1 9 ? 8.224 -45.037 132.969 1.00 37.66 9 MET E CA 1
ATOM 13064 C C . MET E 1 9 ? 8.778 -44.426 134.252 1.00 39.12 9 MET E C 1
ATOM 13065 O O . MET E 1 9 ? 8.217 -44.693 135.361 1.00 34.18 9 MET E O 1
ATOM 13070 N N . ALA E 1 10 ? 9.897 -43.713 134.161 1.00 35.62 10 ALA E N 1
ATOM 13071 C CA . ALA E 1 10 ? 10.534 -43.210 135.397 1.00 34.22 10 ALA E CA 1
ATOM 13072 C C . ALA E 1 10 ? 9.606 -42.131 135.977 1.00 29.89 10 ALA E C 1
ATOM 13073 O O . ALA E 1 10 ? 9.399 -42.144 137.219 1.00 33.29 10 ALA E O 1
ATOM 13075 N N . VAL E 1 11 ? 9.051 -41.276 135.126 1.00 28.42 11 VAL E N 1
ATOM 13076 C CA . VAL E 1 11 ? 8.086 -40.185 135.497 1.00 33.79 11 VAL E CA 1
ATOM 13077 C C . VAL E 1 11 ? 6.834 -40.814 136.157 1.00 40.84 11 VAL E C 1
ATOM 13078 O O . VAL E 1 11 ? 6.461 -40.409 137.284 1.00 35.50 11 VAL E O 1
ATOM 13082 N N . LYS E 1 12 ? 6.248 -41.844 135.533 1.00 41.47 12 LYS E N 1
ATOM 13083 C CA . LYS E 1 12 ? 5.094 -42.632 136.070 1.00 42.04 12 LYS E CA 1
ATOM 13084 C C . LYS E 1 12 ? 5.422 -43.156 137.473 1.00 35.24 12 LYS E C 1
ATOM 13085 O O . LYS E 1 12 ? 4.581 -43.033 138.358 1.00 38.56 12 LYS E O 1
ATOM 13091 N N . GLN E 1 13 ? 6.585 -43.761 137.687 1.00 33.50 13 GLN E N 1
ATOM 13092 C CA . GLN E 1 13 ? 6.986 -44.323 139.014 1.00 37.10 13 GLN E CA 1
ATOM 13093 C C . GLN E 1 13 ? 6.994 -43.173 140.042 1.00 38.67 13 GLN E C 1
ATOM 13094 O O . GLN E 1 13 ? 6.543 -43.353 141.245 1.00 35.45 13 GLN E O 1
ATOM 13100 N N . LEU E 1 14 ? 7.429 -41.981 139.626 1.00 37.26 14 LEU E N 1
ATOM 13101 C CA . LEU E 1 14 ? 7.447 -40.793 140.528 1.00 35.32 14 LEU E CA 1
ATOM 13102 C C . LEU E 1 14 ? 6.003 -40.391 140.845 1.00 34.17 14 LEU E C 1
ATOM 13103 O O . LEU E 1 14 ? 5.689 -40.285 142.042 1.00 38.77 14 LEU E O 1
ATOM 13108 N N . GLU E 1 15 ? 5.188 -40.199 139.812 1.00 35.53 15 GLU E N 1
ATOM 13109 C CA . GLU E 1 15 ? 3.752 -39.838 139.914 1.00 38.88 15 GLU E CA 1
ATOM 13110 C C . GLU E 1 15 ? 3.023 -40.811 140.842 1.00 39.61 15 GLU E C 1
ATOM 13111 O O . GLU E 1 15 ? 2.362 -40.330 141.766 1.00 39.39 15 GLU E O 1
ATOM 13117 N N . ARG E 1 16 ? 3.201 -42.119 140.656 1.00 42.92 16 ARG E N 1
ATOM 13118 C CA . ARG E 1 16 ? 2.628 -43.169 141.539 1.00 44.14 16 ARG E CA 1
ATOM 13119 C C . ARG E 1 16 ? 3.055 -42.928 142.995 1.00 43.06 16 ARG E C 1
ATOM 13120 O O . ARG E 1 16 ? 2.179 -42.955 143.893 1.00 41.29 16 ARG E O 1
ATOM 13128 N N . ALA E 1 17 ? 4.344 -42.762 143.281 1.00 37.19 17 ALA E N 1
ATOM 13129 C CA . ALA E 1 17 ? 4.831 -42.650 144.668 1.00 38.50 17 ALA E CA 1
ATOM 13130 C C . ALA E 1 17 ? 4.347 -41.323 145.281 1.00 37.98 17 ALA E C 1
ATOM 13131 O O . ALA E 1 17 ? 4.182 -41.281 146.517 1.00 37.23 17 ALA E O 1
ATOM 13133 N N . ALA E 1 18 ? 4.151 -40.282 144.462 1.00 36.61 18 ALA E N 1
ATOM 13134 C CA . ALA E 1 18 ? 3.739 -38.924 144.899 1.00 41.10 18 ALA E CA 1
ATOM 13135 C C . ALA E 1 18 ? 2.369 -38.937 145.603 1.00 47.23 18 ALA E C 1
ATOM 13136 O O . ALA E 1 18 ? 2.158 -38.108 146.504 1.00 44.41 18 ALA E O 1
ATOM 13138 N N . GLN E 1 19 ? 1.548 -39.946 145.336 1.00 45.44 19 GLN E N 1
ATOM 13139 C CA . GLN E 1 19 ? 0.253 -40.080 146.047 1.00 49.81 19 GLN E CA 1
ATOM 13140 C C . GLN E 1 19 ? 0.470 -40.348 147.538 1.00 48.51 19 GLN E C 1
ATOM 13141 O O . GLN E 1 19 ? -0.460 -40.094 148.301 1.00 50.27 19 GLN E O 1
ATOM 13147 N N . TYR E 1 20 ? 1.647 -40.825 147.942 1.00 41.77 20 TYR E N 1
ATOM 13148 C CA . TYR E 1 20 ? 1.818 -41.241 149.362 1.00 40.42 20 TYR E CA 1
ATOM 13149 C C . TYR E 1 20 ? 2.563 -40.167 150.129 1.00 39.57 20 TYR E C 1
ATOM 13150 O O . TYR E 1 20 ? 3.041 -40.441 151.258 1.00 44.60 20 TYR E O 1
ATOM 13159 N N . MET E 1 21 ? 2.674 -38.970 149.550 1.00 41.10 21 MET E N 1
ATOM 13160 C CA . MET E 1 21 ? 3.329 -37.875 150.291 1.00 45.22 21 MET E CA 1
ATOM 13161 C C . MET E 1 21 ? 2.651 -36.553 149.988 1.00 43.03 21 MET E C 1
ATOM 13162 O O . MET E 1 21 ? 1.868 -36.467 149.038 1.00 43.62 21 MET E O 1
ATOM 13167 N N . ASP E 1 22 ? 3.000 -35.559 150.783 1.00 46.58 22 ASP E N 1
ATOM 13168 C CA . ASP E 1 22 ? 2.528 -34.166 150.631 1.00 52.32 22 ASP E CA 1
ATOM 13169 C C . ASP E 1 22 ? 3.590 -33.431 149.812 1.00 45.02 22 ASP E C 1
ATOM 13170 O O . ASP E 1 22 ? 4.681 -33.187 150.354 1.00 48.15 22 ASP E O 1
ATOM 13175 N N . ILE E 1 23 ? 3.285 -33.138 148.553 1.00 39.06 23 ILE E N 1
ATOM 13176 C CA . ILE E 1 23 ? 4.213 -32.442 147.625 1.00 40.12 23 ILE E CA 1
ATOM 13177 C C . ILE E 1 23 ? 3.356 -31.550 146.730 1.00 41.08 23 ILE E C 1
ATOM 13178 O O . ILE E 1 23 ? 2.385 -32.025 146.116 1.00 40.04 23 ILE E O 1
ATOM 13183 N N . SER E 1 24 ? 3.711 -30.279 146.646 1.00 33.85 24 SER E N 1
ATOM 13184 C CA . SER E 1 24 ? 3.000 -29.341 145.769 1.00 33.63 24 SER E CA 1
ATOM 13185 C C . SER E 1 24 ? 3.110 -29.846 144.337 1.00 40.90 24 SER E C 1
ATOM 13186 O O . SER E 1 24 ? 4.092 -30.587 144.008 1.00 38.81 24 SER E O 1
ATOM 13189 N N . GLU E 1 25 ? 2.131 -29.461 143.539 1.00 35.60 25 GLU E N 1
ATOM 13190 C CA . GLU E 1 25 ? 2.105 -29.649 142.088 1.00 38.29 25 GLU E CA 1
ATOM 13191 C C . GLU E 1 25 ? 3.359 -28.995 141.508 1.00 41.37 25 GLU E C 1
ATOM 13192 O O . GLU E 1 25 ? 3.978 -29.611 140.663 1.00 35.70 25 GLU E O 1
ATOM 13198 N N . GLU E 1 26 ? 3.655 -27.745 141.880 1.00 33.39 26 GLU E N 1
ATOM 13199 C CA . GLU E 1 26 ? 4.794 -26.996 141.289 1.00 35.39 26 GLU E CA 1
ATOM 13200 C C . GLU E 1 26 ? 6.090 -27.796 141.518 1.00 30.13 26 GLU E C 1
ATOM 13201 O O . GLU E 1 26 ? 6.839 -27.900 140.548 1.00 32.76 26 GLU E O 1
ATOM 13207 N N . ALA E 1 27 ? 6.284 -28.410 142.680 1.00 28.69 27 ALA E N 1
ATOM 13208 C CA . ALA E 1 27 ? 7.481 -29.213 143.014 1.00 32.44 27 ALA E CA 1
ATOM 13209 C C . ALA E 1 27 ? 7.500 -30.520 142.218 1.00 37.21 27 ALA E C 1
ATOM 13210 O O . ALA E 1 27 ? 8.570 -30.905 141.690 1.00 32.64 27 ALA E O 1
ATOM 13212 N N . LEU E 1 28 ? 6.344 -31.160 142.080 1.00 34.82 28 LEU E N 1
ATOM 13213 C CA . LEU E 1 28 ? 6.242 -32.442 141.373 1.00 32.69 28 LEU E CA 1
ATOM 13214 C C . LEU E 1 28 ? 6.548 -32.158 139.895 1.00 32.27 28 LEU E C 1
ATOM 13215 O O . LEU E 1 28 ? 7.325 -32.915 139.285 1.00 31.59 28 LEU E O 1
ATOM 13220 N N . GLU E 1 29 ? 5.992 -31.102 139.321 1.00 28.35 29 GLU E N 1
ATOM 13221 C CA . GLU E 1 29 ? 6.256 -30.776 137.909 1.00 32.19 29 GLU E CA 1
ATOM 13222 C C . GLU E 1 29 ? 7.751 -30.516 137.695 1.00 35.12 29 GLU E C 1
ATOM 13223 O O . GLU E 1 29 ? 8.294 -30.861 136.631 1.00 30.38 29 GLU E O 1
ATOM 13229 N N . TRP E 1 30 ? 8.410 -29.934 138.678 1.00 32.84 30 TRP E N 1
ATOM 13230 C CA . TRP E 1 30 ? 9.853 -29.610 138.559 1.00 31.68 30 TRP E CA 1
ATOM 13231 C C . TRP E 1 30 ? 10.638 -30.926 138.593 1.00 27.67 30 TRP E C 1
ATOM 13232 O O . TRP E 1 30 ? 11.520 -31.118 137.753 1.00 29.61 30 TRP E O 1
ATOM 13243 N N . LEU E 1 31 ? 10.318 -31.804 139.535 1.00 29.05 31 LEU E N 1
ATOM 13244 C CA . LEU E 1 31 ? 10.971 -33.117 139.689 1.00 31.31 31 LEU E CA 1
ATOM 13245 C C . LEU E 1 31 ? 10.739 -34.027 138.476 1.00 32.14 31 LEU E C 1
ATOM 13246 O O . LEU E 1 31 ? 11.570 -34.947 138.281 1.00 32.40 31 LEU E O 1
ATOM 13251 N N . LYS E 1 32 ? 9.730 -33.757 137.654 1.00 32.41 32 LYS E N 1
ATOM 13252 C CA . LYS E 1 32 ? 9.403 -34.619 136.487 1.00 34.65 32 LYS E CA 1
ATOM 13253 C C . LYS E 1 32 ? 10.242 -34.216 135.283 1.00 38.88 32 LYS E C 1
ATOM 13254 O O . LYS E 1 32 ? 10.129 -34.937 134.292 1.00 32.41 32 LYS E O 1
ATOM 13260 N N . LYS E 1 33 ? 10.960 -33.079 135.337 1.00 33.64 33 LYS E N 1
ATOM 13261 C CA . LYS E 1 33 ? 11.727 -32.533 134.184 1.00 35.58 33 LYS E CA 1
ATOM 13262 C C . LYS E 1 33 ? 13.201 -32.425 134.563 1.00 32.72 33 LYS E C 1
ATOM 13263 O O . LYS E 1 33 ? 13.556 -31.731 135.513 1.00 31.12 33 LYS E O 1
ATOM 13269 N N . PRO E 1 34 ? 14.114 -33.105 133.858 1.00 29.48 34 PRO E N 1
ATOM 13270 C CA . PRO E 1 34 ? 15.549 -32.923 134.103 1.00 27.50 34 PRO E CA 1
ATOM 13271 C C . PRO E 1 34 ? 15.911 -31.456 133.870 1.00 26.65 34 PRO E C 1
ATOM 13272 O O . PRO E 1 34 ? 15.406 -30.879 132.993 1.00 24.58 34 PRO E O 1
ATOM 13276 N N . MET E 1 35 ? 16.684 -30.852 134.775 1.00 25.76 35 MET E N 1
ATOM 13277 C CA . MET E 1 35 ? 16.992 -29.389 134.695 1.00 23.57 35 MET E CA 1
ATOM 13278 C C . MET E 1 35 ? 17.889 -29.084 133.515 1.00 25.24 35 MET E C 1
ATOM 13279 O O . MET E 1 35 ? 17.790 -28.000 132.938 1.00 21.95 35 MET E O 1
ATOM 13284 N N . ARG E 1 36 ? 18.805 -29.985 133.188 1.00 24.13 36 ARG E N 1
ATOM 13285 C CA . ARG E 1 36 ? 19.717 -29.714 132.087 1.00 25.44 36 ARG E CA 1
ATOM 13286 C C . ARG E 1 36 ? 20.038 -30.933 131.244 1.00 23.21 36 ARG E C 1
ATOM 13287 O O . ARG E 1 36 ? 20.472 -31.966 131.755 1.00 25.65 36 ARG E O 1
ATOM 13295 N N . ILE E 1 37 ? 19.820 -30.798 129.943 1.00 25.35 37 ILE E N 1
ATOM 13296 C CA . ILE E 1 37 ? 20.117 -31.896 128.991 1.00 24.78 37 ILE E CA 1
ATOM 13297 C C . ILE E 1 37 ? 21.064 -31.365 127.919 1.00 24.04 37 ILE E C 1
ATOM 13298 O O . ILE E 1 37 ? 20.772 -30.349 127.273 1.00 27.92 37 ILE E O 1
ATOM 13303 N N . VAL E 1 38 ? 22.153 -32.087 127.711 1.00 23.45 38 VAL E N 1
ATOM 13304 C CA . VAL E 1 38 ? 23.140 -31.786 126.669 1.00 26.10 38 VAL E CA 1
ATOM 13305 C C . VAL E 1 38 ? 23.259 -32.965 125.706 1.00 24.94 38 VAL E C 1
ATOM 13306 O O . VAL E 1 38 ? 23.495 -34.081 126.179 1.00 25.72 38 VAL E O 1
ATOM 13310 N N . GLU E 1 39 ? 23.169 -32.660 124.416 1.00 25.19 39 GLU E N 1
ATOM 13311 C CA . GLU E 1 39 ? 23.474 -33.617 123.334 1.00 26.91 39 GLU E CA 1
ATOM 13312 C C . GLU E 1 39 ? 24.619 -33.028 122.535 1.00 27.83 39 GLU E C 1
ATOM 13313 O O . GLU E 1 39 ? 24.516 -31.853 122.116 1.00 26.33 39 GLU E O 1
ATOM 13319 N N . VAL E 1 40 ? 25.708 -33.781 122.385 1.00 23.69 40 VAL E N 1
ATOM 13320 C CA . VAL E 1 40 ? 26.897 -33.251 121.704 1.00 22.77 40 VAL E CA 1
ATOM 13321 C C . VAL E 1 40 ? 27.417 -34.176 120.628 1.00 24.24 40 VAL E C 1
ATOM 13322 O O . VAL E 1 40 ? 27.361 -35.379 120.784 1.00 23.24 40 VAL E O 1
ATOM 13326 N N . SER E 1 41 ? 28.072 -33.591 119.648 1.00 24.74 41 SER E N 1
ATOM 13327 C CA . SER E 1 41 ? 28.939 -34.342 118.715 1.00 27.09 41 SER E CA 1
ATOM 13328 C C . SER E 1 41 ? 30.244 -34.688 119.430 1.00 25.59 41 SER E C 1
ATOM 13329 O O . SER E 1 41 ? 30.815 -33.817 120.057 1.00 25.96 41 SER E O 1
ATOM 13332 N N . VAL E 1 42 ? 30.644 -35.953 119.392 1.00 23.29 42 VAL E N 1
ATOM 13333 C CA . VAL E 1 42 ? 31.924 -36.472 119.940 1.00 21.81 42 VAL E CA 1
ATOM 13334 C C . VAL E 1 42 ? 32.703 -37.075 118.768 1.00 25.11 42 VAL E C 1
ATOM 13335 O O . VAL E 1 42 ? 32.464 -38.248 118.387 1.00 24.66 42 VAL E O 1
ATOM 13339 N N . PRO E 1 43 ? 33.562 -36.274 118.105 1.00 26.02 43 PRO E N 1
ATOM 13340 C CA . PRO E 1 43 ? 34.315 -36.737 116.946 1.00 25.81 43 PRO E CA 1
ATOM 13341 C C . PRO E 1 43 ? 35.635 -37.394 117.340 1.00 29.21 43 PRO E C 1
ATOM 13342 O O . PRO E 1 43 ? 36.288 -36.960 118.284 1.00 24.74 43 PRO E O 1
ATOM 13346 N N . ILE E 1 44 ? 35.961 -38.482 116.656 1.00 22.85 44 ILE E N 1
ATOM 13347 C CA . ILE E 1 44 ? 37.295 -39.115 116.771 1.00 24.76 44 ILE E CA 1
ATOM 13348 C C . ILE E 1 44 ? 37.881 -39.351 115.382 1.00 29.43 44 ILE E C 1
ATOM 13349 O O . ILE E 1 44 ? 37.095 -39.550 114.389 1.00 26.94 44 ILE E O 1
ATOM 13354 N N . GLU E 1 45 ? 39.217 -39.381 115.361 1.00 28.20 45 GLU E N 1
ATOM 13355 C CA . GLU E 1 45 ? 39.982 -39.884 114.216 1.00 31.88 45 GLU E CA 1
ATOM 13356 C C . GLU E 1 45 ? 40.242 -41.360 114.483 1.00 32.87 45 GLU E C 1
ATOM 13357 O O . GLU E 1 45 ? 40.999 -41.681 115.364 1.00 32.50 45 GLU E O 1
ATOM 13363 N N . MET E 1 46 ? 39.615 -42.213 113.703 1.00 28.84 46 MET E N 1
ATOM 13364 C CA . MET E 1 46 ? 39.859 -43.668 113.690 1.00 32.62 46 MET E CA 1
ATOM 13365 C C . MET E 1 46 ? 41.312 -43.981 113.303 1.00 30.09 46 MET E C 1
ATOM 13366 O O . MET E 1 46 ? 42.051 -43.096 112.779 1.00 31.08 46 MET E O 1
ATOM 13371 N N . ASP E 1 47 ? 41.750 -45.182 113.652 1.00 34.42 47 ASP E N 1
ATOM 13372 C CA . ASP E 1 47 ? 43.117 -45.701 113.366 1.00 34.88 47 ASP E CA 1
ATOM 13373 C C . ASP E 1 47 ? 43.387 -45.566 111.851 1.00 35.75 47 ASP E C 1
ATOM 13374 O O . ASP E 1 47 ? 44.494 -45.118 111.508 1.00 37.30 47 ASP E O 1
ATOM 13379 N N . ASP E 1 48 ? 42.404 -45.816 110.986 1.00 31.12 48 ASP E N 1
ATOM 13380 C CA . ASP E 1 48 ? 42.583 -45.663 109.514 1.00 39.64 48 ASP E CA 1
ATOM 13381 C C . ASP E 1 48 ? 42.542 -44.195 109.053 1.00 41.06 48 ASP E C 1
ATOM 13382 O O . ASP E 1 48 ? 42.623 -43.986 107.866 1.00 38.33 48 ASP E O 1
ATOM 13387 N N . GLY E 1 49 ? 42.392 -43.192 109.924 1.00 38.07 49 GLY E N 1
ATOM 13388 C CA . GLY E 1 49 ? 42.528 -41.776 109.516 1.00 37.76 49 GLY E CA 1
ATOM 13389 C C . GLY E 1 49 ? 41.196 -41.109 109.148 1.00 35.12 49 GLY E C 1
ATOM 13390 O O . GLY E 1 49 ? 41.205 -39.908 109.017 1.00 36.09 49 GLY E O 1
ATOM 13391 N N . SER E 1 50 ? 40.081 -41.838 109.049 1.00 31.02 50 SER E N 1
ATOM 13392 C CA . SER E 1 50 ? 38.735 -41.240 108.867 1.00 34.76 50 SER E CA 1
ATOM 13393 C C . SER E 1 50 ? 38.252 -40.608 110.195 1.00 29.43 50 SER E C 1
ATOM 13394 O O . SER E 1 50 ? 38.532 -41.126 111.302 1.00 31.96 50 SER E O 1
ATOM 13397 N N . VAL E 1 51 ? 37.476 -39.559 110.080 1.00 29.67 51 VAL E N 1
ATOM 13398 C CA . VAL E 1 51 ? 36.806 -38.906 111.231 1.00 25.68 51 VAL E CA 1
ATOM 13399 C C . VAL E 1 51 ? 35.370 -39.365 111.296 1.00 28.60 51 VAL E C 1
ATOM 13400 O O . VAL E 1 51 ? 34.613 -39.196 110.338 1.00 27.78 51 VAL E O 1
ATOM 13404 N N . LYS E 1 52 ? 34.981 -39.868 112.448 1.00 27.62 52 LYS E N 1
ATOM 13405 C CA . LYS E 1 52 ? 33.587 -40.224 112.675 1.00 29.89 52 LYS E CA 1
ATOM 13406 C C . LYS E 1 52 ? 33.034 -39.430 113.874 1.00 27.20 52 LYS E C 1
ATOM 13407 O O . LYS E 1 52 ? 33.744 -39.343 114.892 1.00 25.01 52 LYS E O 1
ATOM 13413 N N . VAL E 1 53 ? 31.782 -39.009 113.799 1.00 25.60 53 VAL E N 1
ATOM 13414 C CA . VAL E 1 53 ? 31.082 -38.197 114.846 1.00 24.26 53 VAL E CA 1
ATOM 13415 C C . VAL E 1 53 ? 30.090 -39.083 115.548 1.00 24.62 53 VAL E C 1
ATOM 13416 O O . VAL E 1 53 ? 29.231 -39.593 114.894 1.00 26.64 53 VAL E O 1
ATOM 13420 N N . PHE E 1 54 ? 30.292 -39.359 116.830 1.00 22.82 54 PHE E N 1
ATOM 13421 C CA . PHE E 1 54 ? 29.325 -40.102 117.660 1.00 24.86 54 PHE E CA 1
ATOM 13422 C C . PHE E 1 54 ? 28.414 -39.106 118.401 1.00 28.65 54 PHE E C 1
ATOM 13423 O O . PHE E 1 54 ? 28.814 -37.947 118.571 1.00 28.39 54 PHE E O 1
ATOM 13431 N N . THR E 1 55 ? 27.256 -39.569 118.841 1.00 24.52 55 THR E N 1
ATOM 13432 C CA . THR E 1 55 ? 26.285 -38.802 119.620 1.00 26.64 55 THR E CA 1
ATOM 13433 C C . THR E 1 55 ? 26.565 -39.033 121.088 1.00 27.62 55 THR E C 1
ATOM 13434 O O . THR E 1 55 ? 26.609 -40.191 121.510 1.00 24.49 55 THR E O 1
ATOM 13438 N N . GLY E 1 56 ? 26.849 -37.969 121.838 1.00 24.65 56 GLY E N 1
ATOM 13439 C CA . GLY E 1 56 ? 26.994 -38.112 123.290 1.00 24.47 56 GLY E CA 1
ATOM 13440 C C . GLY E 1 56 ? 25.894 -37.357 124.032 1.00 22.68 56 GLY E C 1
ATOM 13441 O O . GLY E 1 56 ? 25.334 -36.398 123.473 1.00 23.00 56 GLY E O 1
ATOM 13442 N N . PHE E 1 57 ? 25.661 -37.720 125.283 1.00 23.40 57 PHE E N 1
ATOM 13443 C CA . PHE E 1 57 ? 24.632 -37.090 126.122 1.00 24.24 57 PHE E CA 1
ATOM 13444 C C . PHE E 1 57 ? 25.208 -36.888 127.499 1.00 25.76 57 PHE E C 1
ATOM 13445 O O . PHE E 1 57 ? 25.951 -37.734 128.004 1.00 23.51 57 PHE E O 1
ATOM 13453 N N . ARG E 1 58 ? 24.747 -35.812 128.133 1.00 22.01 58 ARG E N 1
ATOM 13454 C CA . ARG E 1 58 ? 24.880 -35.697 129.582 1.00 23.55 58 ARG E CA 1
ATOM 13455 C C . ARG E 1 58 ? 23.626 -34.993 130.085 1.00 22.22 58 ARG E C 1
ATOM 13456 O O . ARG E 1 58 ? 23.185 -34.017 129.470 1.00 26.11 58 ARG E O 1
ATOM 13464 N N . VAL E 1 59 ? 23.031 -35.589 131.096 1.00 22.66 59 VAL E N 1
ATOM 13465 C CA . VAL E 1 59 ? 21.774 -35.095 131.681 1.00 25.51 59 VAL E CA 1
ATOM 13466 C C . VAL E 1 59 ? 22.073 -34.819 133.145 1.00 24.94 59 VAL E C 1
ATOM 13467 O O . VAL E 1 59 ? 22.607 -35.717 133.851 1.00 25.93 59 VAL E O 1
ATOM 13471 N N . GLN E 1 60 ? 21.685 -33.632 133.590 1.00 23.91 60 GLN E N 1
ATOM 13472 C CA . GLN E 1 60 ? 21.706 -33.289 135.042 1.00 23.80 60 GLN E CA 1
ATOM 13473 C C . GLN E 1 60 ? 20.258 -33.088 135.472 1.00 22.65 60 GLN E C 1
ATOM 13474 O O . GLN E 1 60 ? 19.637 -32.058 135.065 1.00 22.17 60 GLN E O 1
ATOM 13480 N N . HIS E 1 61 ? 19.712 -34.090 136.160 1.00 23.05 61 HIS E N 1
ATOM 13481 C CA . HIS E 1 61 ? 18.266 -34.118 136.475 1.00 23.90 61 HIS E CA 1
ATOM 13482 C C . HIS E 1 61 ? 17.957 -33.038 137.523 1.00 23.01 61 HIS E C 1
ATOM 13483 O O . HIS E 1 61 ? 17.053 -32.241 137.306 1.00 24.98 61 HIS E O 1
ATOM 13490 N N . ASN E 1 62 ? 18.721 -32.984 138.603 1.00 28.15 62 ASN E N 1
ATOM 13491 C CA . ASN E 1 62 ? 18.385 -32.036 139.707 1.00 25.53 62 ASN E CA 1
ATOM 13492 C C . ASN E 1 62 ? 19.609 -31.849 140.592 1.00 24.92 62 ASN E C 1
ATOM 13493 O O . ASN E 1 62 ? 20.147 -32.861 141.039 1.00 25.35 62 ASN E O 1
ATOM 13498 N N . TRP E 1 63 ? 20.016 -30.609 140.874 1.00 25.55 63 TRP E N 1
ATOM 13499 C CA . TRP E 1 63 ? 21.215 -30.363 141.734 1.00 24.96 63 TRP E CA 1
ATOM 13500 C C . TRP E 1 63 ? 20.826 -29.611 143.017 1.00 25.82 63 TRP E C 1
ATOM 13501 O O . TRP E 1 63 ? 21.711 -28.934 143.588 1.00 24.26 63 TRP E O 1
ATOM 13512 N N . ALA E 1 64 ? 19.580 -29.730 143.485 1.00 25.04 64 ALA E N 1
ATOM 13513 C CA . ALA E 1 64 ? 19.143 -29.123 144.781 1.00 25.76 64 ALA E CA 1
ATOM 13514 C C . ALA E 1 64 ? 20.040 -29.512 145.952 1.00 26.33 64 ALA E C 1
ATOM 13515 O O . ALA E 1 64 ? 20.442 -28.628 146.690 1.00 28.93 64 ALA E O 1
ATOM 13517 N N . ARG E 1 65 ? 20.384 -30.783 146.086 1.00 25.97 65 ARG E N 1
ATOM 13518 C CA . ARG E 1 65 ? 21.148 -31.337 147.228 1.00 28.49 65 ARG E CA 1
ATOM 13519 C C . ARG E 1 65 ? 22.670 -31.193 147.055 1.00 28.08 65 ARG E C 1
ATOM 13520 O O . ARG E 1 65 ? 23.391 -31.439 148.035 1.00 26.52 65 ARG E O 1
ATOM 13528 N N . GLY E 1 66 ? 23.148 -30.926 145.837 1.00 27.65 66 GLY E N 1
ATOM 13529 C CA . GLY E 1 66 ? 24.589 -30.877 145.571 1.00 29.47 66 GLY E CA 1
ATOM 13530 C C . GLY E 1 66 ? 24.918 -31.161 144.108 1.00 27.59 66 GLY E C 1
ATOM 13531 O O . GLY E 1 66 ? 24.059 -31.192 143.234 1.00 27.75 66 GLY E O 1
ATOM 13532 N N . PRO E 1 67 ? 26.219 -31.332 143.803 1.00 27.94 67 PRO E N 1
ATOM 13533 C CA . PRO E 1 67 ? 26.646 -31.667 142.454 1.00 26.32 67 PRO E CA 1
ATOM 13534 C C . PRO E 1 67 ? 25.907 -32.936 141.995 1.00 26.66 67 PRO E C 1
ATOM 13535 O O . PRO E 1 67 ? 25.719 -33.853 142.794 1.00 27.94 67 PRO E O 1
ATOM 13539 N N . THR E 1 68 ? 25.603 -32.999 140.708 1.00 27.21 68 THR E N 1
ATOM 13540 C CA . THR E 1 68 ? 24.994 -34.191 140.081 1.00 26.16 68 THR E CA 1
ATOM 13541 C C . THR E 1 68 ? 26.039 -35.291 139.989 1.00 27.92 68 THR E C 1
ATOM 13542 O O . THR E 1 68 ? 27.236 -34.988 139.871 1.00 26.84 68 THR E O 1
ATOM 13546 N N . LYS E 1 69 ? 25.560 -36.535 140.086 1.00 27.98 69 LYS E N 1
ATOM 13547 C CA . LYS E 1 69 ? 26.404 -37.731 140.215 1.00 25.81 69 LYS E CA 1
ATOM 13548 C C . LYS E 1 69 ? 25.799 -38.838 139.369 1.00 28.95 69 LYS E C 1
ATOM 13549 O O . LYS E 1 69 ? 24.554 -39.118 139.535 1.00 27.64 69 LYS E O 1
ATOM 13555 N N . GLY E 1 70 ? 26.623 -39.418 138.487 1.00 28.82 70 GLY E N 1
ATOM 13556 C CA . GLY E 1 70 ? 26.199 -40.638 137.779 1.00 30.07 70 GLY E CA 1
ATOM 13557 C C . GLY E 1 70 ? 27.082 -40.957 136.610 1.00 28.26 70 GLY E C 1
ATOM 13558 O O . GLY E 1 70 ? 27.647 -40.015 136.027 1.00 29.23 70 GLY E O 1
ATOM 13559 N N . GLY E 1 71 ? 26.987 -42.205 136.147 1.00 27.08 71 GLY E N 1
ATOM 13560 C CA . GLY E 1 71 ? 27.950 -42.810 135.220 1.00 25.79 71 GLY E CA 1
ATOM 13561 C C . GLY E 1 71 ? 27.658 -42.510 133.764 1.00 26.38 71 GLY E C 1
ATOM 13562 O O . GLY E 1 71 ? 26.710 -41.780 133.436 1.00 28.84 71 GLY E O 1
ATOM 13563 N N . ILE E 1 72 ? 28.505 -43.054 132.907 1.00 25.41 72 ILE E N 1
ATOM 13564 C CA . ILE E 1 72 ? 28.505 -42.839 131.446 1.00 26.31 72 ILE E CA 1
ATOM 13565 C C . ILE E 1 72 ? 28.416 -44.227 130.825 1.00 29.20 72 ILE E C 1
ATOM 13566 O O . ILE E 1 72 ? 29.314 -45.047 131.101 1.00 28.89 72 ILE E O 1
ATOM 13571 N N . ARG E 1 73 ? 27.382 -44.474 130.026 1.00 28.79 73 ARG E N 1
ATOM 13572 C CA . ARG E 1 73 ? 27.186 -45.769 129.390 1.00 33.23 73 ARG E CA 1
ATOM 13573 C C . ARG E 1 73 ? 27.413 -45.737 127.881 1.00 28.67 73 ARG E C 1
ATOM 13574 O O . ARG E 1 73 ? 26.770 -44.981 127.152 1.00 26.78 73 ARG E O 1
ATOM 13582 N N . TRP E 1 74 ? 28.342 -46.572 127.434 1.00 27.22 74 TRP E N 1
ATOM 13583 C CA . TRP E 1 74 ? 28.700 -46.717 126.002 1.00 26.88 74 TRP E CA 1
ATOM 13584 C C . TRP E 1 74 ? 27.931 -47.940 125.463 1.00 31.52 74 TRP E C 1
ATOM 13585 O O . TRP E 1 74 ? 28.325 -49.017 125.824 1.00 29.34 74 TRP E O 1
ATOM 13596 N N . HIS E 1 75 ? 26.900 -47.760 124.633 1.00 31.73 75 HIS E N 1
ATOM 13597 C CA . HIS E 1 75 ? 26.057 -48.872 124.129 1.00 33.18 75 HIS E CA 1
ATOM 13598 C C . HIS E 1 75 ? 25.433 -48.478 122.800 1.00 32.13 75 HIS E C 1
ATOM 13599 O O . HIS E 1 75 ? 25.004 -47.324 122.621 1.00 32.17 75 HIS E O 1
ATOM 13606 N N . PRO E 1 76 ? 25.340 -49.414 121.810 1.00 32.33 76 PRO E N 1
ATOM 13607 C CA . PRO E 1 76 ? 24.757 -49.067 120.523 1.00 32.11 76 PRO E CA 1
ATOM 13608 C C . PRO E 1 76 ? 23.243 -48.781 120.614 1.00 30.77 76 PRO E C 1
ATOM 13609 O O . PRO E 1 76 ? 22.708 -48.071 119.779 1.00 35.24 76 PRO E O 1
ATOM 13613 N N . ALA E 1 77 ? 22.562 -49.272 121.638 1.00 35.00 77 ALA E N 1
ATOM 13614 C CA . ALA E 1 77 ? 21.101 -49.070 121.802 1.00 51.17 77 ALA E CA 1
ATOM 13615 C C . ALA E 1 77 ? 20.840 -47.692 122.437 1.00 49.93 77 ALA E C 1
ATOM 13616 O O . ALA E 1 77 ? 19.697 -47.272 122.450 1.00 45.18 77 ALA E O 1
ATOM 13618 N N . GLU E 1 78 ? 21.875 -47.000 122.926 1.00 46.46 78 GLU E N 1
ATOM 13619 C CA . GLU E 1 78 ? 21.702 -45.890 123.896 1.00 41.07 78 GLU E CA 1
ATOM 13620 C C . GLU E 1 78 ? 20.680 -44.921 123.297 1.00 31.87 78 GLU E C 1
ATOM 13621 O O . GLU E 1 78 ? 20.815 -44.511 122.190 1.00 31.62 78 GLU E O 1
ATOM 13627 N N . THR E 1 79 ? 19.716 -44.492 124.076 1.00 31.48 79 THR E N 1
ATOM 13628 C CA . THR E 1 79 ? 18.838 -43.375 123.701 1.00 30.64 79 THR E CA 1
ATOM 13629 C C . THR E 1 79 ? 18.886 -42.284 124.784 1.00 27.77 79 THR E C 1
ATOM 13630 O O . THR E 1 79 ? 19.181 -42.557 125.952 1.00 27.99 79 THR E O 1
ATOM 13634 N N . LEU E 1 80 ? 18.542 -41.080 124.400 1.00 29.41 80 LEU E N 1
ATOM 13635 C CA . LEU E 1 80 ? 18.361 -39.954 125.347 1.00 29.33 80 LEU E CA 1
ATOM 13636 C C . LEU E 1 80 ? 17.304 -40.318 126.394 1.00 32.55 80 LEU E C 1
ATOM 13637 O O . LEU E 1 80 ? 17.501 -39.976 127.580 1.00 31.87 80 LEU E O 1
ATOM 13642 N N . SER E 1 81 ? 16.219 -41.009 126.008 1.00 30.09 81 SER E N 1
ATOM 13643 C CA . SER E 1 81 ? 15.159 -41.395 126.956 1.00 26.49 81 SER E CA 1
ATOM 13644 C C . SER E 1 81 ? 15.771 -42.204 128.072 1.00 27.46 81 SER E C 1
ATOM 13645 O O . SER E 1 81 ? 15.429 -41.965 129.258 1.00 30.74 81 SER E O 1
ATOM 13648 N N . THR E 1 82 ? 16.663 -43.136 127.745 1.00 26.04 82 THR E N 1
ATOM 13649 C CA . THR E 1 82 ? 17.282 -43.995 128.776 1.00 27.19 82 THR E CA 1
ATOM 13650 C C . THR E 1 82 ? 18.168 -43.146 129.692 1.00 27.74 82 THR E C 1
ATOM 13651 O O . THR E 1 82 ? 18.157 -43.367 130.917 1.00 30.26 82 THR E O 1
ATOM 13655 N N . VAL E 1 83 ? 18.950 -42.250 129.113 1.00 29.89 83 VAL E N 1
ATOM 13656 C CA . VAL E 1 83 ? 19.878 -41.407 129.922 1.00 29.59 83 VAL E CA 1
ATOM 13657 C C . VAL E 1 83 ? 19.047 -40.528 130.891 1.00 25.20 83 VAL E C 1
ATOM 13658 O O . VAL E 1 83 ? 19.413 -40.487 132.043 1.00 26.43 83 VAL E O 1
ATOM 13662 N N . LYS E 1 84 ? 17.981 -39.887 130.420 1.00 24.48 84 LYS E N 1
ATOM 13663 C CA . LYS E 1 84 ? 17.021 -39.067 131.206 1.00 25.78 84 LYS E CA 1
ATOM 13664 C C . LYS E 1 84 ? 16.405 -39.909 132.309 1.00 29.47 84 LYS E C 1
ATOM 13665 O O . LYS E 1 84 ? 16.490 -39.512 133.514 1.00 29.17 84 LYS E O 1
ATOM 13671 N N . ALA E 1 85 ? 15.949 -41.127 131.989 1.00 30.54 85 ALA E N 1
ATOM 13672 C CA . ALA E 1 85 ? 15.371 -42.029 133.014 1.00 28.86 85 ALA E CA 1
ATOM 13673 C C . ALA E 1 85 ? 16.392 -42.288 134.107 1.00 27.29 85 ALA E C 1
ATOM 13674 O O . ALA E 1 85 ? 16.059 -42.200 135.325 1.00 27.14 85 ALA E O 1
ATOM 13676 N N . LEU E 1 86 ? 17.606 -42.687 133.716 1.00 24.76 86 LEU E N 1
ATOM 13677 C CA . LEU E 1 86 ? 18.572 -43.130 134.734 1.00 27.86 86 LEU E CA 1
ATOM 13678 C C . LEU E 1 86 ? 19.082 -41.896 135.517 1.00 27.10 86 LEU E C 1
ATOM 13679 O O . LEU E 1 86 ? 19.484 -42.058 136.696 1.00 28.14 86 LEU E O 1
ATOM 13684 N N . ALA E 1 87 ? 19.178 -40.723 134.902 1.00 25.25 87 ALA E N 1
ATOM 13685 C CA . ALA E 1 87 ? 19.589 -39.522 135.663 1.00 25.09 87 ALA E CA 1
ATOM 13686 C C . ALA E 1 87 ? 18.536 -39.271 136.743 1.00 25.99 87 ALA E C 1
ATOM 13687 O O . ALA E 1 87 ? 18.924 -38.879 137.881 1.00 25.70 87 ALA E O 1
ATOM 13689 N N . THR E 1 88 ? 17.258 -39.412 136.385 1.00 26.23 88 THR E N 1
ATOM 13690 C CA . THR E 1 88 ? 16.119 -39.215 137.317 1.00 26.83 88 THR E CA 1
ATOM 13691 C C . THR E 1 88 ? 16.272 -40.194 138.483 1.00 27.43 88 THR E C 1
ATOM 13692 O O . THR E 1 88 ? 16.274 -39.768 139.682 1.00 29.08 88 THR E O 1
ATOM 13696 N N . PHE E 1 89 ? 16.499 -41.468 138.192 1.00 28.39 89 PHE E N 1
ATOM 13697 C CA . PHE E 1 89 ? 16.736 -42.489 139.238 1.00 28.87 89 PHE E CA 1
ATOM 13698 C C . PHE E 1 89 ? 17.928 -42.120 140.120 1.00 29.89 89 PHE E C 1
ATOM 13699 O O . PHE E 1 89 ? 17.882 -42.382 141.387 1.00 30.02 89 PHE E O 1
ATOM 13707 N N . MET E 1 90 ? 19.005 -41.594 139.528 1.00 26.66 90 MET E N 1
ATOM 13708 C CA . MET E 1 90 ? 20.195 -41.246 140.354 1.00 28.16 90 MET E CA 1
ATOM 13709 C C . MET E 1 90 ? 19.794 -40.196 141.402 1.00 23.24 90 MET E C 1
ATOM 13710 O O . MET E 1 90 ? 20.351 -40.241 142.481 1.00 28.28 90 MET E O 1
ATOM 13715 N N . THR E 1 91 ? 18.930 -39.230 141.065 1.00 26.50 91 THR E N 1
ATOM 13716 C CA . THR E 1 91 ? 18.516 -38.196 142.063 1.00 27.62 91 THR E CA 1
ATOM 13717 C C . THR E 1 91 ? 17.939 -38.933 143.291 1.00 31.67 91 THR E C 1
ATOM 13718 O O . THR E 1 91 ? 18.335 -38.608 144.431 1.00 28.41 91 THR E O 1
ATOM 13722 N N . TRP E 1 92 ? 17.086 -39.951 143.086 1.00 29.64 92 TRP E N 1
ATOM 13723 C CA . TRP E 1 92 ? 16.481 -40.689 144.223 1.00 28.66 92 TRP E CA 1
ATOM 13724 C C . TRP E 1 92 ? 17.527 -41.501 144.928 1.00 26.00 92 TRP E C 1
ATOM 13725 O O . TRP E 1 92 ? 17.528 -41.519 146.172 1.00 28.26 92 TRP E O 1
ATOM 13736 N N . LYS E 1 93 ? 18.394 -42.173 144.174 1.00 26.56 93 LYS E N 1
ATOM 13737 C CA . LYS E 1 93 ? 19.422 -43.059 144.778 1.00 25.68 93 LYS E CA 1
ATOM 13738 C C . LYS E 1 93 ? 20.323 -42.302 145.762 1.00 28.92 93 LYS E C 1
ATOM 13739 O O . LYS E 1 93 ? 20.605 -42.821 146.882 1.00 26.60 93 LYS E O 1
ATOM 13745 N N . VAL E 1 94 ? 20.838 -41.156 145.347 1.00 27.05 94 VAL E N 1
ATOM 13746 C CA . VAL E 1 94 ? 21.827 -40.392 146.179 1.00 27.71 94 VAL E CA 1
ATOM 13747 C C . VAL E 1 94 ? 21.118 -39.817 147.402 1.00 27.70 94 VAL E C 1
ATOM 13748 O O . VAL E 1 94 ? 21.774 -39.768 148.440 1.00 27.28 94 VAL E O 1
ATOM 13752 N N . ALA E 1 95 ? 19.827 -39.478 147.276 1.00 27.78 95 ALA E N 1
ATOM 13753 C CA . ALA E 1 95 ? 18.993 -38.933 148.372 1.00 28.95 95 ALA E CA 1
ATOM 13754 C C . ALA E 1 95 ? 18.624 -40.040 149.368 1.00 29.87 95 ALA E C 1
ATOM 13755 O O . ALA E 1 95 ? 18.654 -39.756 150.565 1.00 31.03 95 ALA E O 1
ATOM 13757 N N . VAL E 1 96 ? 18.343 -41.277 148.928 1.00 29.82 96 VAL E N 1
ATOM 13758 C CA . VAL E 1 96 ? 17.904 -42.339 149.890 1.00 28.70 96 VAL E CA 1
ATOM 13759 C C . VAL E 1 96 ? 19.047 -42.681 150.837 1.00 28.86 96 VAL E C 1
ATOM 13760 O O . VAL E 1 96 ? 18.767 -42.988 151.983 1.00 31.91 96 VAL E O 1
ATOM 13764 N N . VAL E 1 97 ? 20.305 -42.552 150.409 1.00 27.51 97 VAL E N 1
ATOM 13765 C CA . VAL E 1 97 ? 21.484 -42.831 151.272 1.00 26.88 97 VAL E CA 1
ATOM 13766 C C . VAL E 1 97 ? 22.080 -41.509 151.778 1.00 28.13 97 VAL E C 1
ATOM 13767 O O . VAL E 1 97 ? 23.205 -41.521 152.363 1.00 33.79 97 VAL E O 1
ATOM 13771 N N . ASP E 1 98 ? 21.353 -40.411 151.597 1.00 30.53 98 ASP E N 1
ATOM 13772 C CA . ASP E 1 98 ? 21.607 -39.112 152.263 1.00 32.85 98 ASP E CA 1
ATOM 13773 C C . ASP E 1 98 ? 22.970 -38.556 151.799 1.00 37.43 98 ASP E C 1
ATOM 13774 O O . ASP E 1 98 ? 23.809 -38.190 152.634 1.00 38.82 98 ASP E O 1
ATOM 13779 N N . LEU E 1 99 ? 23.228 -38.563 150.505 1.00 34.46 99 LEU E N 1
ATOM 13780 C CA . LEU E 1 99 ? 24.495 -38.000 149.982 1.00 33.58 99 LEU E CA 1
ATOM 13781 C C . LEU E 1 99 ? 24.235 -36.568 149.580 1.00 28.34 99 LEU E C 1
ATOM 13782 O O . LEU E 1 99 ? 23.134 -36.190 149.163 1.00 29.98 99 LEU E O 1
ATOM 13787 N N . PRO E 1 100 ? 25.279 -35.721 149.666 1.00 31.66 100 PRO E N 1
ATOM 13788 C CA . PRO E 1 100 ? 25.150 -34.315 149.272 1.00 33.08 100 PRO E CA 1
ATOM 13789 C C . PRO E 1 100 ? 25.245 -34.142 147.746 1.00 34.34 100 PRO E C 1
ATOM 13790 O O . PRO E 1 100 ? 26.111 -33.410 147.260 1.00 26.49 100 PRO E O 1
ATOM 13794 N N . TYR E 1 101 ? 24.416 -34.889 147.012 1.00 27.49 101 TYR E N 1
ATOM 13795 C CA . TYR E 1 101 ? 24.468 -34.950 145.536 1.00 27.45 101 TYR E CA 1
ATOM 13796 C C . TYR E 1 101 ? 23.070 -34.886 144.953 1.00 27.67 101 TYR E C 1
ATOM 13797 O O . TYR E 1 101 ? 22.077 -35.197 145.613 1.00 28.03 101 TYR E O 1
ATOM 13806 N N . GLY E 1 102 ? 23.007 -34.470 143.709 1.00 26.35 102 GLY E N 1
ATOM 13807 C CA . GLY E 1 102 ? 21.872 -34.730 142.816 1.00 28.46 102 GLY E CA 1
ATOM 13808 C C . GLY E 1 102 ? 22.199 -35.846 141.828 1.00 25.01 102 GLY E C 1
ATOM 13809 O O . GLY E 1 102 ? 23.240 -36.468 141.918 1.00 25.00 102 GLY E O 1
ATOM 13810 N N . GLY E 1 103 ? 21.326 -36.020 140.860 1.00 27.85 103 GLY E N 1
ATOM 13811 C CA . GLY E 1 103 ? 21.371 -37.118 139.893 1.00 29.29 103 GLY E CA 1
ATOM 13812 C C . GLY E 1 103 ? 21.796 -36.640 138.521 1.00 26.59 103 GLY E C 1
ATOM 13813 O O . GLY E 1 103 ? 21.218 -35.679 138.007 1.00 24.35 103 GLY E O 1
ATOM 13814 N N . GLY E 1 104 ? 22.730 -37.361 137.918 1.00 25.73 104 GLY E N 1
ATOM 13815 C CA . GLY E 1 104 ? 23.025 -37.161 136.500 1.00 25.77 104 GLY E CA 1
ATOM 13816 C C . GLY E 1 104 ? 23.332 -38.478 135.837 1.00 23.76 104 GLY E C 1
ATOM 13817 O O . GLY E 1 104 ? 23.414 -39.487 136.506 1.00 26.79 104 GLY E O 1
ATOM 13818 N N . LYS E 1 105 ? 23.515 -38.457 134.531 1.00 26.44 105 LYS E N 1
ATOM 13819 C CA . LYS E 1 105 ? 23.868 -39.677 133.775 1.00 26.81 105 LYS E CA 1
ATOM 13820 C C . LYS E 1 105 ? 24.402 -39.203 132.454 1.00 24.24 105 LYS E C 1
ATOM 13821 O O . LYS E 1 105 ? 23.919 -38.132 132.000 1.00 26.04 105 LYS E O 1
ATOM 13827 N N . GLY E 1 106 ? 25.254 -40.001 131.826 1.00 25.52 106 GLY E N 1
ATOM 13828 C CA . GLY E 1 106 ? 25.681 -39.735 130.450 1.00 25.46 106 GLY E CA 1
ATOM 13829 C C . GLY E 1 106 ? 25.715 -40.989 129.601 1.00 27.05 106 GLY E C 1
ATOM 13830 O O . GLY E 1 106 ? 25.539 -42.089 130.130 1.00 26.70 106 GLY E O 1
ATOM 13831 N N . GLY E 1 107 ? 25.921 -40.802 128.297 1.00 26.76 107 GLY E N 1
ATOM 13832 C CA . GLY E 1 107 ? 26.002 -41.938 127.366 1.00 28.51 107 GLY E CA 1
ATOM 13833 C C . GLY E 1 107 ? 26.658 -41.546 126.079 1.00 26.86 107 GLY E C 1
ATOM 13834 O O . GLY E 1 107 ? 26.702 -40.356 125.733 1.00 27.92 107 GLY E O 1
ATOM 13835 N N . ILE E 1 108 ? 27.154 -42.539 125.368 1.00 24.23 108 ILE E N 1
ATOM 13836 C CA . ILE E 1 108 ? 27.519 -42.390 123.938 1.00 24.78 108 ILE E CA 1
ATOM 13837 C C . ILE E 1 108 ? 26.881 -43.538 123.161 1.00 25.30 108 ILE E C 1
ATOM 13838 O O . ILE E 1 108 ? 26.904 -44.677 123.672 1.00 22.94 108 ILE E O 1
ATOM 13843 N N . ILE E 1 109 ? 26.339 -43.212 122.006 1.00 28.48 109 ILE E N 1
ATOM 13844 C CA . ILE E 1 109 ? 25.741 -44.217 121.103 1.00 26.70 109 ILE E CA 1
ATOM 13845 C C . ILE E 1 109 ? 26.903 -44.772 120.306 1.00 23.76 109 ILE E C 1
ATOM 13846 O O . ILE E 1 109 ? 27.400 -44.108 119.357 1.00 27.95 109 ILE E O 1
ATOM 13851 N N . VAL E 1 110 ? 27.390 -45.904 120.741 1.00 27.46 110 VAL E N 1
ATOM 13852 C CA . VAL E 1 110 ? 28.601 -46.490 120.130 1.00 28.20 110 VAL E CA 1
ATOM 13853 C C . VAL E 1 110 ? 28.602 -47.984 120.436 1.00 29.96 110 VAL E C 1
ATOM 13854 O O . VAL E 1 110 ? 28.161 -48.370 121.520 1.00 29.40 110 VAL E O 1
ATOM 13858 N N . ASN E 1 111 ? 29.290 -48.752 119.602 1.00 30.35 111 ASN E N 1
ATOM 13859 C CA . ASN E 1 111 ? 29.569 -50.183 119.900 1.00 36.78 111 ASN E CA 1
ATOM 13860 C C . ASN E 1 111 ? 31.051 -50.295 120.219 1.00 31.02 111 ASN E C 1
ATOM 13861 O O . ASN E 1 111 ? 31.880 -50.217 119.317 1.00 34.54 111 ASN E O 1
ATOM 13866 N N . PRO E 1 112 ? 31.423 -50.317 121.508 1.00 31.06 112 PRO E N 1
ATOM 13867 C CA . PRO E 1 112 ? 32.826 -50.250 121.896 1.00 39.09 112 PRO E CA 1
ATOM 13868 C C . PRO E 1 112 ? 33.652 -51.478 121.490 1.00 42.64 112 PRO E C 1
ATOM 13869 O O . PRO E 1 112 ? 34.853 -51.337 121.339 1.00 41.26 112 PRO E O 1
ATOM 13873 N N . LYS E 1 113 ? 33.003 -52.620 121.269 1.00 48.35 113 LYS E N 1
ATOM 13874 C CA . LYS E 1 113 ? 33.657 -53.852 120.739 1.00 48.50 113 LYS E CA 1
ATOM 13875 C C . LYS E 1 113 ? 34.327 -53.539 119.399 1.00 42.08 113 LYS E C 1
ATOM 13876 O O . LYS E 1 113 ? 35.319 -54.153 119.116 1.00 45.77 113 LYS E O 1
ATOM 13882 N N . GLU E 1 114 ? 33.797 -52.616 118.605 1.00 33.93 114 GLU E N 1
ATOM 13883 C CA . GLU E 1 114 ? 34.321 -52.289 117.266 1.00 37.48 114 GLU E CA 1
ATOM 13884 C C . GLU E 1 114 ? 35.402 -51.206 117.333 1.00 38.91 114 GLU E C 1
ATOM 13885 O O . GLU E 1 114 ? 35.800 -50.739 116.271 1.00 36.46 114 GLU E O 1
ATOM 13891 N N . LEU E 1 115 ? 35.842 -50.794 118.518 1.00 31.07 115 LEU E N 1
ATOM 13892 C CA . LEU E 1 115 ? 36.863 -49.723 118.652 1.00 32.41 115 LEU E CA 1
ATOM 13893 C C . LEU E 1 115 ? 38.131 -50.348 119.232 1.00 26.15 115 LEU E C 1
ATOM 13894 O O . LEU E 1 115 ? 38.025 -50.983 120.254 1.00 30.32 115 LEU E O 1
ATOM 13899 N N . SER E 1 116 ? 39.282 -50.037 118.671 1.00 27.23 116 SER E N 1
ATOM 13900 C CA . SER E 1 116 ? 40.604 -50.362 119.261 1.00 30.92 116 SER E CA 1
ATOM 13901 C C . SER E 1 116 ? 40.763 -49.636 120.602 1.00 30.95 116 SER E C 1
ATOM 13902 O O . SER E 1 116 ? 40.013 -48.669 120.870 1.00 30.33 116 SER E O 1
ATOM 13905 N N . GLU E 1 117 ? 41.733 -50.038 121.405 1.00 29.39 117 GLU E N 1
ATOM 13906 C CA . GLU E 1 117 ? 42.118 -49.307 122.627 1.00 34.22 117 GLU E CA 1
ATOM 13907 C C . GLU E 1 117 ? 42.344 -47.834 122.269 1.00 31.90 117 GLU E C 1
ATOM 13908 O O . GLU E 1 117 ? 41.876 -46.994 123.060 1.00 28.87 117 GLU E O 1
ATOM 13914 N N . ARG E 1 118 ? 43.101 -47.545 121.196 1.00 27.15 118 ARG E N 1
ATOM 13915 C CA . ARG E 1 118 ? 43.489 -46.146 120.847 1.00 32.57 118 ARG E CA 1
ATOM 13916 C C . ARG E 1 118 ? 42.211 -45.373 120.524 1.00 28.21 118 ARG E C 1
ATOM 13917 O O . ARG E 1 118 ? 42.087 -44.212 120.908 1.00 24.66 118 ARG E O 1
ATOM 13925 N N . GLU E 1 119 ? 41.288 -45.988 119.796 1.00 27.98 119 GLU E N 1
ATOM 13926 C CA . GLU E 1 119 ? 40.008 -45.366 119.431 1.00 26.39 119 GLU E CA 1
ATOM 13927 C C . GLU E 1 119 ? 39.192 -45.108 120.703 1.00 26.28 119 GLU E C 1
ATOM 13928 O O . GLU E 1 119 ? 38.580 -44.038 120.826 1.00 26.70 119 GLU E O 1
ATOM 13934 N N . GLN E 1 120 ? 39.170 -46.043 121.635 1.00 28.14 120 GLN E N 1
ATOM 13935 C CA . GLN E 1 120 ? 38.382 -45.864 122.869 1.00 26.50 120 GLN E CA 1
ATOM 13936 C C . GLN E 1 120 ? 38.975 -44.663 123.635 1.00 27.61 120 GLN E C 1
ATOM 13937 O O . GLN E 1 120 ? 38.198 -43.882 124.164 1.00 24.28 120 GLN E O 1
ATOM 13943 N N . GLU E 1 121 ? 40.300 -44.580 123.737 1.00 25.90 121 GLU E N 1
ATOM 13944 C CA . GLU E 1 121 ? 40.954 -43.457 124.452 1.00 27.41 121 GLU E CA 1
ATOM 13945 C C . GLU E 1 121 ? 40.593 -42.135 123.745 1.00 24.88 121 GLU E C 1
ATOM 13946 O O . GLU E 1 121 ? 40.264 -41.217 124.421 1.00 24.14 121 GLU E O 1
ATOM 13952 N N . ARG E 1 122 ? 40.645 -42.056 122.426 1.00 24.59 122 ARG E N 1
ATOM 13953 C CA . ARG E 1 122 ? 40.214 -40.843 121.675 1.00 24.47 122 ARG E CA 1
ATOM 13954 C C . ARG E 1 122 ? 38.756 -40.511 122.001 1.00 29.42 122 ARG E C 1
ATOM 13955 O O . ARG E 1 122 ? 38.435 -39.316 122.155 1.00 22.58 122 ARG E O 1
ATOM 13963 N N . LEU E 1 123 ? 37.884 -41.506 122.110 1.00 24.24 123 LEU E N 1
ATOM 13964 C CA . LEU E 1 123 ? 36.462 -41.233 122.313 1.00 24.91 123 LEU E CA 1
ATOM 13965 C C . LEU E 1 123 ? 36.292 -40.667 123.740 1.00 26.08 123 LEU E C 1
ATOM 13966 O O . LEU E 1 123 ? 35.439 -39.806 123.930 1.00 20.99 123 LEU E O 1
ATOM 13971 N N . ALA E 1 124 ? 36.963 -41.258 124.721 1.00 22.20 124 ALA E N 1
ATOM 13972 C CA . ALA E 1 124 ? 36.898 -40.851 126.143 1.00 22.91 124 ALA E CA 1
ATOM 13973 C C . ALA E 1 124 ? 37.334 -39.374 126.245 1.00 23.63 124 ALA E C 1
ATOM 13974 O O . ALA E 1 124 ? 36.603 -38.569 126.815 1.00 24.00 124 ALA E O 1
ATOM 13976 N N . ARG E 1 125 ? 38.407 -39.005 125.565 1.00 24.17 125 ARG E N 1
ATOM 13977 C CA . ARG E 1 125 ? 38.970 -37.641 125.641 1.00 23.35 125 ARG E CA 1
ATOM 13978 C C . ARG E 1 125 ? 38.040 -36.708 124.876 1.00 25.97 125 ARG E C 1
ATOM 13979 O O . ARG E 1 125 ? 37.739 -35.629 125.388 1.00 25.63 125 ARG E O 1
ATOM 13987 N N . ALA E 1 126 ? 37.548 -37.109 123.711 1.00 24.08 126 ALA E N 1
ATOM 13988 C CA . ALA E 1 126 ? 36.606 -36.268 122.946 1.00 23.64 126 ALA E CA 1
ATOM 13989 C C . ALA E 1 126 ? 35.314 -35.996 123.743 1.00 20.48 126 ALA E C 1
ATOM 13990 O O . ALA E 1 126 ? 34.782 -34.874 123.669 1.00 22.17 126 ALA E O 1
ATOM 13992 N N . TYR E 1 127 ? 34.813 -36.956 124.483 1.00 23.56 127 TYR E N 1
ATOM 13993 C CA . TYR E 1 127 ? 33.583 -36.807 125.285 1.00 22.97 127 TYR E CA 1
ATOM 13994 C C . TYR E 1 127 ? 33.795 -35.674 126.290 1.00 24.54 127 TYR E C 1
ATOM 13995 O O . TYR E 1 127 ? 32.976 -34.722 126.377 1.00 23.36 127 TYR E O 1
ATOM 14004 N N . ILE E 1 128 ? 34.907 -35.742 127.001 1.00 25.21 128 ILE E N 1
ATOM 14005 C CA . ILE E 1 128 ? 35.237 -34.724 128.028 1.00 26.36 128 ILE E CA 1
ATOM 14006 C C . ILE E 1 128 ? 35.356 -33.334 127.380 1.00 22.57 128 ILE E C 1
ATOM 14007 O O . ILE E 1 128 ? 34.841 -32.368 127.936 1.00 23.93 128 ILE E O 1
ATOM 14012 N N A ARG E 1 129 ? 36.043 -33.222 126.258 0.50 23.46 129 ARG E N 1
ATOM 14013 N N B ARG E 1 129 ? 36.057 -33.237 126.256 0.50 24.41 129 ARG E N 1
ATOM 14014 C CA A ARG E 1 129 ? 36.141 -31.922 125.535 0.50 25.06 129 ARG E CA 1
ATOM 14015 C CA B ARG E 1 129 ? 36.177 -31.972 125.467 0.50 26.85 129 ARG E CA 1
ATOM 14016 C C A ARG E 1 129 ? 34.762 -31.399 125.131 0.50 26.07 129 ARG E C 1
ATOM 14017 C C B ARG E 1 129 ? 34.791 -31.419 125.108 0.50 26.99 129 ARG E C 1
ATOM 14018 O O A ARG E 1 129 ? 34.594 -30.144 125.060 0.50 26.57 129 ARG E O 1
ATOM 14019 O O B ARG E 1 129 ? 34.633 -30.163 125.076 0.50 27.67 129 ARG E O 1
ATOM 14034 N N . ALA E 1 130 ? 33.815 -32.289 124.827 1.00 23.83 130 ALA E N 1
ATOM 14035 C CA . ALA E 1 130 ? 32.481 -31.879 124.337 1.00 25.87 130 ALA E CA 1
ATOM 14036 C C . ALA E 1 130 ? 31.613 -31.478 125.518 1.00 23.90 130 ALA E C 1
ATOM 14037 O O . ALA E 1 130 ? 30.747 -30.644 125.316 1.00 25.04 130 ALA E O 1
ATOM 14039 N N . VAL E 1 131 ? 31.798 -32.067 126.688 1.00 20.29 131 VAL E N 1
ATOM 14040 C CA . VAL E 1 131 ? 30.894 -31.723 127.827 1.00 23.13 131 VAL E CA 1
ATOM 14041 C C . VAL E 1 131 ? 31.632 -30.932 128.919 1.00 23.34 131 VAL E C 1
ATOM 14042 O O . VAL E 1 131 ? 31.015 -30.702 129.990 1.00 25.35 131 VAL E O 1
ATOM 14046 N N . TYR E 1 132 ? 32.860 -30.498 128.675 1.00 23.91 132 TYR E N 1
ATOM 14047 C CA . TYR E 1 132 ? 33.710 -29.828 129.708 1.00 23.11 132 TYR E CA 1
ATOM 14048 C C . TYR E 1 132 ? 32.940 -28.743 130.472 1.00 21.85 132 TYR E C 1
ATOM 14049 O O . TYR E 1 132 ? 33.079 -28.659 131.680 1.00 24.28 132 TYR E O 1
ATOM 14058 N N . ASP E 1 133 ? 32.215 -27.887 129.769 1.00 26.03 133 ASP E N 1
ATOM 14059 C CA . ASP E 1 133 ? 31.616 -26.645 130.322 1.00 26.76 133 ASP E CA 1
ATOM 14060 C C . ASP E 1 133 ? 30.508 -26.969 131.332 1.00 26.25 133 ASP E C 1
ATOM 14061 O O . ASP E 1 133 ? 30.219 -26.081 132.087 1.00 26.02 133 ASP E O 1
ATOM 14066 N N . VAL E 1 134 ? 29.987 -28.199 131.420 1.00 23.92 134 VAL E N 1
ATOM 14067 C CA . VAL E 1 134 ? 28.878 -28.525 132.353 1.00 24.32 134 VAL E CA 1
ATOM 14068 C C . VAL E 1 134 ? 29.302 -29.590 133.373 1.00 23.88 134 VAL E C 1
ATOM 14069 O O . VAL E 1 134 ? 28.469 -29.986 134.218 1.00 28.55 134 VAL E O 1
ATOM 14073 N N . ILE E 1 135 ? 30.572 -29.955 133.422 1.00 22.88 135 ILE E N 1
ATOM 14074 C CA . ILE E 1 135 ? 31.053 -30.917 134.454 1.00 21.30 135 ILE E CA 1
ATOM 14075 C C . ILE E 1 135 ? 32.124 -30.238 135.305 1.00 23.16 135 ILE E C 1
ATOM 14076 O O . ILE E 1 135 ? 32.635 -29.155 134.958 1.00 26.96 135 ILE E O 1
ATOM 14081 N N . GLY E 1 136 ? 32.521 -30.941 136.336 1.00 26.72 136 GLY E N 1
ATOM 14082 C CA . GLY E 1 136 ? 33.477 -30.479 137.333 1.00 29.34 136 GLY E CA 1
ATOM 14083 C C . GLY E 1 136 ? 33.194 -31.088 138.695 1.00 28.05 136 GLY E C 1
ATOM 14084 O O . GLY E 1 136 ? 32.062 -31.517 138.978 1.00 27.16 136 GLY E O 1
ATOM 14085 N N . PRO E 1 137 ? 34.237 -31.053 139.557 1.00 26.51 137 PRO E N 1
ATOM 14086 C CA . PRO E 1 137 ? 34.169 -31.626 140.898 1.00 25.96 137 PRO E CA 1
ATOM 14087 C C . PRO E 1 137 ? 33.073 -31.045 141.783 1.00 25.20 137 PRO E C 1
ATOM 14088 O O . PRO E 1 137 ? 32.694 -31.773 142.668 1.00 26.91 137 PRO E O 1
ATOM 14092 N N . TRP E 1 138 ? 32.578 -29.827 141.505 1.00 25.77 138 TRP E N 1
ATOM 14093 C CA . TRP E 1 138 ? 31.491 -29.202 142.301 1.00 26.97 138 TRP E CA 1
ATOM 14094 C C . TRP E 1 138 ? 30.258 -29.035 141.432 1.00 27.05 138 TRP E C 1
ATOM 14095 O O . TRP E 1 138 ? 29.323 -28.386 141.857 1.00 25.22 138 TRP E O 1
ATOM 14106 N N . THR E 1 139 ? 30.249 -29.591 140.225 1.00 26.36 139 THR E N 1
ATOM 14107 C CA . THR E 1 139 ? 29.133 -29.368 139.272 1.00 26.16 139 THR E CA 1
ATOM 14108 C C . THR E 1 139 ? 28.451 -30.707 138.955 1.00 27.30 139 THR E C 1
ATOM 14109 O O . THR E 1 139 ? 27.202 -30.825 139.124 1.00 23.27 139 THR E O 1
ATOM 14113 N N . ASP E 1 140 ? 29.232 -31.642 138.424 1.00 23.69 140 ASP E N 1
ATOM 14114 C CA . ASP E 1 140 ? 28.711 -32.905 137.846 1.00 24.22 140 ASP E CA 1
ATOM 14115 C C . ASP E 1 140 ? 29.889 -33.856 137.693 1.00 27.08 140 ASP E C 1
ATOM 14116 O O . ASP E 1 140 ? 30.880 -33.525 136.975 1.00 27.33 140 ASP E O 1
ATOM 14121 N N . ILE E 1 141 ? 29.789 -34.989 138.362 1.00 25.57 141 ILE E N 1
ATOM 14122 C CA . ILE E 1 141 ? 30.878 -35.959 138.557 1.00 26.53 141 ILE E CA 1
ATOM 14123 C C . ILE E 1 141 ? 30.455 -37.296 137.939 1.00 28.31 141 ILE E C 1
ATOM 14124 O O . ILE E 1 141 ? 29.604 -38.003 138.498 1.00 27.83 141 ILE E O 1
ATOM 14129 N N . PRO E 1 142 ? 30.975 -37.655 136.754 1.00 25.97 142 PRO E N 1
ATOM 14130 C CA . PRO E 1 142 ? 30.638 -38.950 136.169 1.00 24.20 142 PRO E CA 1
ATOM 14131 C C . PRO E 1 142 ? 31.356 -40.118 136.856 1.00 26.12 142 PRO E C 1
ATOM 14132 O O . PRO E 1 142 ? 31.926 -40.015 137.960 1.00 26.73 142 PRO E O 1
ATOM 14136 N N . ALA E 1 143 ? 31.233 -41.268 136.220 1.00 28.30 143 ALA E N 1
ATOM 14137 C CA . ALA E 1 143 ? 31.623 -42.586 136.747 1.00 26.80 143 ALA E CA 1
ATOM 14138 C C . ALA E 1 143 ? 31.413 -43.629 135.648 1.00 27.39 143 ALA E C 1
ATOM 14139 O O . ALA E 1 143 ? 30.847 -43.346 134.592 1.00 25.32 143 ALA E O 1
ATOM 14141 N N . PRO E 1 144 ? 31.834 -44.839 135.917 1.00 27.18 144 PRO E N 1
ATOM 14142 C CA . PRO E 1 144 ? 31.646 -45.907 134.962 1.00 33.09 144 PRO E CA 1
ATOM 14143 C C . PRO E 1 144 ? 30.224 -46.404 134.995 1.00 32.55 144 PRO E C 1
ATOM 14144 O O . PRO E 1 144 ? 29.479 -46.181 135.907 1.00 34.36 144 PRO E O 1
ATOM 14148 N N . ASP E 1 145 ? 29.875 -47.091 133.942 1.00 34.29 145 ASP E N 1
ATOM 14149 C CA . ASP E 1 145 ? 28.587 -47.718 133.781 1.00 39.66 145 ASP E CA 1
ATOM 14150 C C . ASP E 1 145 ? 28.750 -48.833 132.768 1.00 36.84 145 ASP E C 1
ATOM 14151 O O . ASP E 1 145 ? 29.781 -49.445 132.708 1.00 38.14 145 ASP E O 1
ATOM 14156 N N . VAL E 1 146 ? 27.741 -49.076 131.960 1.00 39.36 146 VAL E N 1
ATOM 14157 C CA . VAL E 1 146 ? 27.814 -50.136 130.983 1.00 38.03 146 VAL E CA 1
ATOM 14158 C C . VAL E 1 146 ? 28.878 -49.880 129.947 1.00 35.12 146 VAL E C 1
ATOM 14159 O O . VAL E 1 146 ? 28.838 -48.884 129.266 1.00 29.54 146 VAL E O 1
ATOM 14163 N N . TYR E 1 147 ? 29.800 -50.827 129.854 1.00 34.24 147 TYR E N 1
ATOM 14164 C CA . TYR E 1 147 ? 30.940 -50.850 128.905 1.00 37.43 147 TYR E CA 1
ATOM 14165 C C . TYR E 1 147 ? 31.842 -49.622 129.090 1.00 41.36 147 TYR E C 1
ATOM 14166 O O . TYR E 1 147 ? 32.523 -49.237 128.122 1.00 42.88 147 TYR E O 1
ATOM 14175 N N . THR E 1 148 ? 31.841 -49.019 130.274 1.00 33.35 148 THR E N 1
ATOM 14176 C CA . THR E 1 148 ? 32.928 -48.106 130.693 1.00 33.42 148 THR E CA 1
ATOM 14177 C C . THR E 1 148 ? 33.509 -48.651 131.996 1.00 32.94 148 THR E C 1
ATOM 14178 O O . THR E 1 148 ? 32.854 -49.467 132.680 1.00 31.21 148 THR E O 1
ATOM 14182 N N . ASN E 1 149 ? 34.696 -48.174 132.355 1.00 30.47 149 ASN E N 1
ATOM 14183 C CA . ASN E 1 149 ? 35.489 -48.836 133.414 1.00 30.01 149 ASN E CA 1
ATOM 14184 C C . ASN E 1 149 ? 36.601 -47.887 133.847 1.00 31.18 149 ASN E C 1
ATOM 14185 O O . ASN E 1 149 ? 36.719 -46.751 133.329 1.00 29.42 149 ASN E O 1
ATOM 14190 N N . PRO E 1 150 ? 37.375 -48.302 134.871 1.00 31.32 150 PRO E N 1
ATOM 14191 C CA . PRO E 1 150 ? 38.415 -47.446 135.436 1.00 31.55 150 PRO E CA 1
ATOM 14192 C C . PRO E 1 150 ? 39.431 -46.999 134.378 1.00 29.19 150 PRO E C 1
ATOM 14193 O O . PRO E 1 150 ? 39.855 -45.867 134.481 1.00 31.57 150 PRO E O 1
ATOM 14197 N N . LYS E 1 151 ? 39.792 -47.848 133.407 1.00 29.93 151 LYS E N 1
ATOM 14198 C CA . LYS E 1 151 ? 40.726 -47.450 132.316 1.00 29.92 151 LYS E CA 1
ATOM 14199 C C . LYS E 1 151 ? 40.164 -46.214 131.597 1.00 26.52 151 LYS E C 1
ATOM 14200 O O . LYS E 1 151 ? 40.900 -45.199 131.411 1.00 25.16 151 LYS E O 1
ATOM 14206 N N . ILE E 1 152 ? 38.872 -46.238 131.284 1.00 23.85 152 ILE E N 1
ATOM 14207 C CA . ILE E 1 152 ? 38.230 -45.115 130.564 1.00 25.12 152 ILE E CA 1
ATOM 14208 C C . ILE E 1 152 ? 38.137 -43.916 131.521 1.00 25.88 152 ILE E C 1
ATOM 14209 O O . ILE E 1 152 ? 38.410 -42.820 131.062 1.00 24.90 152 ILE E O 1
ATOM 14214 N N . MET E 1 153 ? 37.848 -44.124 132.808 1.00 27.04 153 MET E N 1
ATOM 14215 C CA . MET E 1 153 ? 37.762 -43.014 133.798 1.00 25.74 153 MET E CA 1
ATOM 14216 C C . MET E 1 153 ? 39.135 -42.328 133.887 1.00 24.96 153 MET E C 1
ATOM 14217 O O . MET E 1 153 ? 39.188 -41.100 133.943 1.00 24.86 153 MET E O 1
ATOM 14222 N N . GLY E 1 154 ? 40.216 -43.109 133.846 1.00 24.48 154 GLY E N 1
ATOM 14223 C CA . GLY E 1 154 ? 41.563 -42.548 133.927 1.00 26.21 154 GLY E CA 1
ATOM 14224 C C . GLY E 1 154 ? 41.834 -41.603 132.772 1.00 25.90 154 GLY E C 1
ATOM 14225 O O . GLY E 1 154 ? 42.365 -40.544 133.021 1.00 26.13 154 GLY E O 1
ATOM 14226 N N . TRP E 1 155 ? 41.581 -42.019 131.533 1.00 22.94 155 TRP E N 1
ATOM 14227 C CA . TRP E 1 155 ? 41.727 -41.172 130.322 1.00 23.72 155 TRP E CA 1
ATOM 14228 C C . TRP E 1 155 ? 40.862 -39.904 130.441 1.00 24.42 155 TRP E C 1
ATOM 14229 O O . TRP E 1 155 ? 41.320 -38.823 129.986 1.00 23.47 155 TRP E O 1
ATOM 14240 N N . MET E 1 156 ? 39.628 -40.047 130.917 1.00 22.25 156 MET E N 1
ATOM 14241 C CA . MET E 1 156 ? 38.692 -38.903 131.054 1.00 24.98 156 MET E CA 1
ATOM 14242 C C . MET E 1 156 ? 39.200 -37.906 132.110 1.00 25.49 156 MET E C 1
ATOM 14243 O O . MET E 1 156 ? 39.177 -36.704 131.839 1.00 21.45 156 MET E O 1
ATOM 14248 N N . MET E 1 157 ? 39.661 -38.397 133.252 1.00 24.16 157 MET E N 1
ATOM 14249 C CA . MET E 1 157 ? 40.225 -37.528 134.301 1.00 27.15 157 MET E CA 1
ATOM 14250 C C . MET E 1 157 ? 41.425 -36.793 133.714 1.00 26.70 157 MET E C 1
ATOM 14251 O O . MET E 1 157 ? 41.509 -35.574 133.853 1.00 25.20 157 MET E O 1
ATOM 14256 N N . ASP E 1 158 ? 42.302 -37.514 133.023 1.00 26.40 158 ASP E N 1
ATOM 14257 C CA . ASP E 1 158 ? 43.533 -36.919 132.459 1.00 25.52 158 ASP E CA 1
ATOM 14258 C C . ASP E 1 158 ? 43.173 -35.777 131.506 1.00 25.60 158 ASP E C 1
ATOM 14259 O O . ASP E 1 158 ? 43.781 -34.693 131.583 1.00 22.97 158 ASP E O 1
ATOM 14264 N N . GLU E 1 159 ? 42.193 -35.973 130.644 1.00 22.96 159 GLU E N 1
ATOM 14265 C CA . GLU E 1 159 ? 41.790 -34.942 129.680 1.00 22.31 159 GLU E CA 1
ATOM 14266 C C . GLU E 1 159 ? 41.207 -33.743 130.422 1.00 22.70 159 GLU E C 1
ATOM 14267 O O . GLU E 1 159 ? 41.521 -32.634 130.041 1.00 21.69 159 GLU E O 1
ATOM 14273 N N . TYR E 1 160 ? 40.400 -33.982 131.441 1.00 22.78 160 TYR E N 1
ATOM 14274 C CA . TYR E 1 160 ? 39.794 -32.882 132.210 1.00 23.76 160 TYR E CA 1
ATOM 14275 C C . TYR E 1 160 ? 40.943 -32.062 132.851 1.00 21.67 160 TYR E C 1
ATOM 14276 O O . TYR E 1 160 ? 40.942 -30.814 132.800 1.00 22.00 160 TYR E O 1
ATOM 14285 N N . GLU E 1 161 ? 41.893 -32.715 133.485 1.00 23.66 161 GLU E N 1
ATOM 14286 C CA . GLU E 1 161 ? 43.025 -32.004 134.159 1.00 25.39 161 GLU E CA 1
ATOM 14287 C C . GLU E 1 161 ? 43.839 -31.197 133.143 1.00 26.95 161 GLU E C 1
ATOM 14288 O O . GLU E 1 161 ? 44.217 -30.018 133.443 1.00 23.23 161 GLU E O 1
ATOM 14294 N N . THR E 1 162 ? 43.985 -31.714 131.916 1.00 25.99 162 THR E N 1
ATOM 14295 C CA . THR E 1 162 ? 44.681 -31.016 130.815 1.00 27.17 162 THR E CA 1
ATOM 14296 C C . THR E 1 162 ? 43.978 -29.713 130.475 1.00 27.68 162 THR E C 1
ATOM 14297 O O . THR E 1 162 ? 44.679 -28.706 130.324 1.00 28.99 162 THR E O 1
ATOM 14301 N N . ILE E 1 163 ? 42.647 -29.752 130.347 1.00 24.69 163 ILE E N 1
ATOM 14302 C CA . ILE E 1 163 ? 41.877 -28.555 129.951 1.00 25.78 163 ILE E CA 1
ATOM 14303 C C . ILE E 1 163 ? 41.830 -27.591 131.150 1.00 26.38 163 ILE E C 1
ATOM 14304 O O . ILE E 1 163 ? 41.901 -26.382 130.933 1.00 25.36 163 ILE E O 1
ATOM 14309 N N . MET E 1 164 ? 41.663 -28.124 132.359 1.00 27.37 164 MET E N 1
ATOM 14310 C CA . MET E 1 164 ? 41.427 -27.277 133.572 1.00 30.53 164 MET E CA 1
ATOM 14311 C C . MET E 1 164 ? 42.767 -26.657 134.058 1.00 29.01 164 MET E C 1
ATOM 14312 O O . MET E 1 164 ? 42.746 -25.729 134.868 1.00 25.51 164 MET E O 1
ATOM 14317 N N . ARG E 1 165 ? 43.897 -27.156 133.583 1.00 26.00 165 ARG E N 1
ATOM 14318 C CA . ARG E 1 165 ? 45.255 -26.621 133.865 1.00 29.81 165 ARG E CA 1
ATOM 14319 C C . ARG E 1 165 ? 45.623 -26.835 135.330 1.00 32.31 165 ARG E C 1
ATOM 14320 O O . ARG E 1 165 ? 46.413 -26.016 135.856 1.00 34.10 165 ARG E O 1
ATOM 14328 N N . ARG E 1 166 ? 45.171 -27.929 135.933 1.00 31.49 166 ARG E N 1
ATOM 14329 C CA . ARG E 1 166 ? 45.493 -28.315 137.344 1.00 31.95 166 ARG E CA 1
ATOM 14330 C C . ARG E 1 166 ? 45.164 -27.217 138.377 1.00 31.95 166 ARG E C 1
ATOM 14331 O O . ARG E 1 166 ? 45.942 -27.024 139.336 1.00 37.32 166 ARG E O 1
ATOM 14339 N N . LYS E 1 167 ? 44.066 -26.495 138.246 1.00 34.37 167 LYS E N 1
ATOM 14340 C CA . LYS E 1 167 ? 43.747 -25.338 139.131 1.00 40.10 167 LYS E CA 1
ATOM 14341 C C . LYS E 1 167 ? 42.969 -25.840 140.349 1.00 42.05 167 LYS E C 1
ATOM 14342 O O . LYS E 1 167 ? 43.004 -25.162 141.392 1.00 47.58 167 LYS E O 1
ATOM 14348 N N . GLY E 1 168 ? 42.275 -26.970 140.224 1.00 34.10 168 GLY E N 1
ATOM 14349 C CA . GLY E 1 168 ? 41.505 -27.530 141.337 1.00 33.51 168 GLY E CA 1
ATOM 14350 C C . GLY E 1 168 ? 41.720 -29.032 141.499 1.00 33.36 168 GLY E C 1
ATOM 14351 O O . GLY E 1 168 ? 42.646 -29.608 140.906 1.00 35.28 168 GLY E O 1
ATOM 14352 N N . PRO E 1 169 ? 40.863 -29.671 142.337 1.00 32.84 169 PRO E N 1
ATOM 14353 C CA . PRO E 1 169 ? 40.956 -31.096 142.643 1.00 33.08 169 PRO E CA 1
ATOM 14354 C C . PRO E 1 169 ? 40.344 -31.894 141.483 1.00 33.96 169 PRO E C 1
ATOM 14355 O O . PRO E 1 169 ? 39.256 -32.480 141.653 1.00 35.86 169 PRO E O 1
ATOM 14359 N N . ALA E 1 170 ? 41.091 -31.939 140.374 1.00 30.97 170 ALA E N 1
ATOM 14360 C CA . ALA E 1 170 ? 40.714 -32.510 139.071 1.00 31.43 170 ALA E CA 1
ATOM 14361 C C . ALA E 1 170 ? 40.460 -34.014 139.225 1.00 28.43 170 ALA E C 1
ATOM 14362 O O . ALA E 1 170 ? 39.565 -34.513 138.568 1.00 28.71 170 ALA E O 1
ATOM 14364 N N . PHE E 1 171 ? 41.164 -34.714 140.111 1.00 29.15 171 PHE E N 1
ATOM 14365 C CA . PHE E 1 171 ? 40.821 -36.123 140.429 1.00 29.21 171 PHE E CA 1
ATOM 14366 C C . PHE E 1 171 ? 39.333 -36.260 140.784 1.00 28.95 171 PHE E C 1
ATOM 14367 O O . PHE E 1 171 ? 38.730 -37.273 140.386 1.00 29.23 171 PHE E O 1
ATOM 14375 N N . GLY E 1 172 ? 38.751 -35.252 141.438 1.00 27.59 172 GLY E N 1
ATOM 14376 C CA . GLY E 1 172 ? 37.339 -35.251 141.882 1.00 28.70 172 GLY E CA 1
ATOM 14377 C C . GLY E 1 172 ? 36.327 -35.072 140.764 1.00 29.05 172 GLY E C 1
ATOM 14378 O O . GLY E 1 172 ? 35.136 -35.032 141.082 1.00 30.20 172 GLY E O 1
ATOM 14379 N N . VAL E 1 173 ? 36.735 -34.952 139.492 1.00 26.27 173 VAL E N 1
ATOM 14380 C CA . VAL E 1 173 ? 35.763 -34.646 138.411 1.00 24.84 173 VAL E CA 1
ATOM 14381 C C . VAL E 1 173 ? 35.019 -35.962 138.102 1.00 24.14 173 VAL E C 1
ATOM 14382 O O . VAL E 1 173 ? 33.950 -35.911 137.495 1.00 24.23 173 VAL E O 1
ATOM 14386 N N . ILE E 1 174 ? 35.610 -37.097 138.401 1.00 24.58 174 ILE E N 1
ATOM 14387 C CA . ILE E 1 174 ? 35.033 -38.391 137.945 1.00 26.28 174 ILE E CA 1
ATOM 14388 C C . ILE E 1 174 ? 35.467 -39.465 138.917 1.00 25.38 174 ILE E C 1
ATOM 14389 O O . ILE E 1 174 ? 36.584 -39.372 139.439 1.00 28.58 174 ILE E O 1
ATOM 14394 N N . THR E 1 175 ? 34.592 -40.436 139.193 1.00 24.77 175 THR E N 1
ATOM 14395 C CA . THR E 1 175 ? 34.899 -41.562 140.105 1.00 25.72 175 THR E CA 1
ATOM 14396 C C . THR E 1 175 ? 35.031 -42.883 139.344 1.00 27.53 175 THR E C 1
ATOM 14397 O O . THR E 1 175 ? 34.953 -42.878 138.085 1.00 28.74 175 THR E O 1
ATOM 14401 N N . GLY E 1 176 ? 35.319 -43.965 140.070 1.00 27.88 176 GLY E N 1
ATOM 14402 C CA . GLY E 1 176 ? 35.665 -45.260 139.471 1.00 29.19 176 GLY E CA 1
ATOM 14403 C C . GLY E 1 176 ? 37.067 -45.245 138.880 1.00 31.68 176 GLY E C 1
ATOM 14404 O O . GLY E 1 176 ? 37.339 -46.029 137.976 1.00 28.33 176 GLY E O 1
ATOM 14405 N N . LYS E 1 177 ? 37.956 -44.401 139.400 1.00 26.73 177 LYS E N 1
ATOM 14406 C CA . LYS E 1 177 ? 39.299 -44.212 138.828 1.00 26.89 177 LYS E CA 1
ATOM 14407 C C . LYS E 1 177 ? 40.213 -45.355 139.239 1.00 28.76 177 LYS E C 1
ATOM 14408 O O . LYS E 1 177 ? 40.011 -45.960 140.295 1.00 24.52 177 LYS E O 1
ATOM 14414 N N . PRO E 1 178 ? 41.296 -45.608 138.471 1.00 27.78 178 PRO E N 1
ATOM 14415 C CA . PRO E 1 178 ? 42.364 -46.479 138.934 1.00 29.11 178 PRO E CA 1
ATOM 14416 C C . PRO E 1 178 ? 42.956 -45.961 140.256 1.00 29.82 178 PRO E C 1
ATOM 14417 O O . PRO E 1 178 ? 42.977 -44.731 140.480 1.00 24.64 178 PRO E O 1
ATOM 14421 N N . LEU E 1 179 ? 43.427 -46.881 141.099 1.00 28.59 179 LEU E N 1
ATOM 14422 C CA . LEU E 1 179 ? 44.032 -46.558 142.412 1.00 31.99 179 LEU E CA 1
ATOM 14423 C C . LEU E 1 179 ? 45.236 -45.596 142.273 1.00 33.16 179 LEU E C 1
ATOM 14424 O O . LEU E 1 179 ? 45.346 -44.713 143.138 1.00 34.06 179 LEU E O 1
ATOM 14429 N N . SER E 1 180 ? 46.091 -45.708 141.237 1.00 30.84 180 SER E N 1
ATOM 14430 C CA . SER E 1 180 ? 47.304 -44.846 141.016 1.00 27.27 180 SER E CA 1
ATOM 14431 C C . SER E 1 180 ? 46.962 -43.364 140.930 1.00 28.35 180 SER E C 1
ATOM 14432 O O . SER E 1 180 ? 47.850 -42.531 141.162 1.00 30.36 180 SER E O 1
ATOM 14435 N N . ILE E 1 181 ? 45.734 -43.022 140.553 1.00 26.84 181 ILE E N 1
ATOM 14436 C CA . ILE E 1 181 ? 45.344 -41.621 140.256 1.00 27.66 181 ILE E CA 1
ATOM 14437 C C . ILE E 1 181 ? 44.005 -41.303 140.907 1.00 27.43 181 ILE E C 1
ATOM 14438 O O . ILE E 1 181 ? 43.090 -40.755 140.210 1.00 30.22 181 ILE E O 1
ATOM 14443 N N . GLY E 1 182 ? 43.901 -41.553 142.218 1.00 27.26 182 GLY E N 1
ATOM 14444 C CA . GLY E 1 182 ? 42.811 -40.990 143.036 1.00 28.52 182 GLY E CA 1
ATOM 14445 C C . GLY E 1 182 ? 41.649 -41.944 143.168 1.00 28.95 182 GLY E C 1
ATOM 14446 O O . GLY E 1 182 ? 40.617 -41.531 143.739 1.00 26.80 182 GLY E O 1
ATOM 14447 N N . GLY E 1 183 ? 41.814 -43.190 142.744 1.00 29.35 183 GLY E N 1
ATOM 14448 C CA . GLY E 1 183 ? 40.753 -44.206 142.938 1.00 33.22 183 GLY E CA 1
ATOM 14449 C C . GLY E 1 183 ? 40.574 -44.538 144.421 1.00 33.95 183 GLY E C 1
ATOM 14450 O O . GLY E 1 183 ? 41.455 -44.131 145.246 1.00 32.49 183 GLY E O 1
ATOM 14451 N N . SER E 1 184 ? 39.475 -45.204 144.793 1.00 32.47 184 SER E N 1
ATOM 14452 C CA . SER E 1 184 ? 39.192 -45.590 146.208 1.00 31.61 184 SER E CA 1
ATOM 14453 C C . SER E 1 184 ? 39.232 -47.110 146.315 1.00 32.24 184 SER E C 1
ATOM 14454 O O . SER E 1 184 ? 38.754 -47.818 145.412 1.00 29.81 184 SER E O 1
ATOM 14457 N N . LEU E 1 185 ? 39.734 -47.604 147.426 1.00 32.42 185 LEU E N 1
ATOM 14458 C CA . LEU E 1 185 ? 39.527 -49.013 147.804 1.00 32.40 185 LEU E CA 1
ATOM 14459 C C . LEU E 1 185 ? 38.019 -49.197 148.021 1.00 30.64 185 LEU E C 1
ATOM 14460 O O . LEU E 1 185 ? 37.370 -48.205 148.395 1.00 30.92 185 LEU E O 1
ATOM 14465 N N . GLY E 1 186 ? 37.502 -50.422 147.823 1.00 32.47 186 GLY E N 1
ATOM 14466 C CA . GLY E 1 186 ? 36.064 -50.746 147.920 1.00 30.77 186 GLY E CA 1
ATOM 14467 C C . GLY E 1 186 ? 35.325 -50.532 146.594 1.00 30.86 186 GLY E C 1
ATOM 14468 O O . GLY E 1 186 ? 34.142 -50.923 146.512 1.00 28.73 186 GLY E O 1
ATOM 14469 N N . ARG E 1 187 ? 35.977 -50.031 145.530 1.00 31.04 187 ARG E N 1
ATOM 14470 C CA . ARG E 1 187 ? 35.285 -49.757 144.241 1.00 32.18 187 ARG E CA 1
ATOM 14471 C C . ARG E 1 187 ? 34.677 -51.059 143.694 1.00 30.92 187 ARG E C 1
ATOM 14472 O O . ARG E 1 187 ? 33.470 -51.055 143.402 1.00 30.13 187 ARG E O 1
ATOM 14480 N N . GLY E 1 188 ? 35.468 -52.113 143.500 1.00 34.52 188 GLY E N 1
ATOM 14481 C CA . GLY E 1 188 ? 35.026 -53.310 142.728 1.00 37.48 188 GLY E CA 1
ATOM 14482 C C . GLY E 1 188 ? 33.839 -54.043 143.380 1.00 37.20 188 GLY E C 1
ATOM 14483 O O . GLY E 1 188 ? 32.966 -54.579 142.657 1.00 39.01 188 GLY E O 1
ATOM 14484 N N . THR E 1 189 ? 33.739 -54.010 144.707 1.00 34.06 189 THR E N 1
ATOM 14485 C CA . THR E 1 189 ? 32.702 -54.754 145.472 1.00 31.04 189 THR E CA 1
ATOM 14486 C C . THR E 1 189 ? 31.604 -53.821 145.997 1.00 26.92 189 THR E C 1
ATOM 14487 O O . THR E 1 189 ? 30.691 -54.309 146.656 1.00 28.37 189 THR E O 1
ATOM 14491 N N . ALA E 1 190 ? 31.587 -52.547 145.659 1.00 26.91 190 ALA E N 1
ATOM 14492 C CA . ALA E 1 190 ? 30.709 -51.596 146.386 1.00 28.21 190 ALA E CA 1
ATOM 14493 C C . ALA E 1 190 ? 29.224 -51.944 146.211 1.00 29.25 190 ALA E C 1
ATOM 14494 O O . ALA E 1 190 ? 28.464 -51.831 147.180 1.00 27.67 190 ALA E O 1
ATOM 14496 N N . THR E 1 191 ? 28.760 -52.179 144.998 1.00 26.02 191 THR E N 1
ATOM 14497 C CA . THR E 1 191 ? 27.338 -52.502 144.803 1.00 26.37 191 THR E CA 1
ATOM 14498 C C . THR E 1 191 ? 26.973 -53.773 145.584 1.00 26.42 191 THR E C 1
ATOM 14499 O O . THR E 1 191 ? 25.986 -53.753 146.338 1.00 27.91 191 THR E O 1
ATOM 14503 N N . ALA E 1 192 ? 27.722 -54.848 145.437 1.00 26.16 192 ALA E N 1
ATOM 14504 C CA . ALA E 1 192 ? 27.417 -56.112 146.126 1.00 26.11 192 ALA E CA 1
ATOM 14505 C C . ALA E 1 192 ? 27.479 -55.933 147.636 1.00 26.59 192 ALA E C 1
ATOM 14506 O O . ALA E 1 192 ? 26.615 -56.512 148.363 1.00 25.11 192 ALA E O 1
ATOM 14508 N N . GLN E 1 193 ? 28.510 -55.250 148.119 1.00 25.39 193 GLN E N 1
ATOM 14509 C CA . GLN E 1 193 ? 28.742 -55.094 149.577 1.00 24.61 193 GLN E CA 1
ATOM 14510 C C . GLN E 1 193 ? 27.570 -54.315 150.137 1.00 24.53 193 GLN E C 1
ATOM 14511 O O . GLN E 1 193 ? 27.062 -54.695 151.173 1.00 27.94 193 GLN E O 1
ATOM 14517 N N . GLY E 1 194 ? 27.165 -53.235 149.491 1.00 23.84 194 GLY E N 1
ATOM 14518 C CA . GLY E 1 194 ? 26.004 -52.500 149.993 1.00 24.46 194 GLY E CA 1
ATOM 14519 C C . GLY E 1 194 ? 24.758 -53.387 150.044 1.00 28.40 194 GLY E C 1
ATOM 14520 O O . GLY E 1 194 ? 23.969 -53.299 150.985 1.00 26.22 194 GLY E O 1
ATOM 14521 N N . ALA E 1 195 ? 24.529 -54.163 149.002 1.00 27.75 195 ALA E N 1
ATOM 14522 C CA . ALA E 1 195 ? 23.331 -55.037 148.900 1.00 27.95 195 ALA E CA 1
ATOM 14523 C C . ALA E 1 195 ? 23.371 -56.037 150.053 1.00 26.75 195 ALA E C 1
ATOM 14524 O O . ALA E 1 195 ? 22.332 -56.236 150.670 1.00 27.27 195 ALA E O 1
ATOM 14526 N N . ILE E 1 196 ? 24.528 -56.595 150.349 1.00 27.84 196 ILE E N 1
ATOM 14527 C CA . ILE E 1 196 ? 24.703 -57.547 151.483 1.00 28.78 196 ILE E CA 1
ATOM 14528 C C . ILE E 1 196 ? 24.288 -56.856 152.792 1.00 28.65 196 ILE E C 1
ATOM 14529 O O . ILE E 1 196 ? 23.586 -57.455 153.618 1.00 26.74 196 ILE E O 1
ATOM 14534 N N . PHE E 1 197 ? 24.686 -55.613 152.996 1.00 29.81 197 PHE E N 1
ATOM 14535 C CA . PHE E 1 197 ? 24.292 -54.897 154.231 1.00 28.52 197 PHE E CA 1
ATOM 14536 C C . PHE E 1 197 ? 22.771 -54.741 154.265 1.00 29.02 197 PHE E C 1
ATOM 14537 O O . PHE E 1 197 ? 22.202 -54.919 155.317 1.00 31.39 197 PHE E O 1
ATOM 14545 N N . THR E 1 198 ? 22.119 -54.382 153.167 1.00 26.66 198 THR E N 1
ATOM 14546 C CA . THR E 1 198 ? 20.644 -54.259 153.141 1.00 27.96 198 THR E CA 1
ATOM 14547 C C . THR E 1 198 ? 20.006 -55.619 153.424 1.00 27.85 198 THR E C 1
ATOM 14548 O O . THR E 1 198 ? 18.984 -55.612 154.113 1.00 30.34 198 THR E O 1
ATOM 14552 N N . ILE E 1 199 ? 20.582 -56.712 152.931 1.00 26.80 199 ILE E N 1
ATOM 14553 C CA . ILE E 1 199 ? 20.024 -58.067 153.126 1.00 28.37 199 ILE E CA 1
ATOM 14554 C C . ILE E 1 199 ? 20.160 -58.412 154.613 1.00 33.25 199 ILE E C 1
ATOM 14555 O O . ILE E 1 199 ? 19.199 -58.952 155.160 1.00 30.28 199 ILE E O 1
ATOM 14560 N N . ARG E 1 200 ? 21.318 -58.154 155.206 1.00 32.43 200 ARG E N 1
ATOM 14561 C CA . ARG E 1 200 ? 21.563 -58.348 156.654 1.00 32.94 200 ARG E CA 1
ATOM 14562 C C . ARG E 1 200 ? 20.469 -57.596 157.424 1.00 34.26 200 ARG E C 1
ATOM 14563 O O . ARG E 1 200 ? 19.908 -58.178 158.329 1.00 33.55 200 ARG E O 1
ATOM 14571 N N . GLU E 1 201 ? 20.188 -56.345 157.094 1.00 32.03 201 GLU E N 1
ATOM 14572 C CA . GLU E 1 201 ? 19.258 -55.516 157.887 1.00 29.29 201 GLU E CA 1
ATOM 14573 C C . GLU E 1 201 ? 17.829 -56.011 157.621 1.00 36.02 201 GLU E C 1
ATOM 14574 O O . GLU E 1 201 ? 17.069 -56.046 158.568 1.00 28.95 201 GLU E O 1
ATOM 14580 N N . ALA E 1 202 ? 17.486 -56.403 156.392 1.00 33.74 202 ALA E N 1
ATOM 14581 C CA . ALA E 1 202 ? 16.142 -56.899 156.052 1.00 32.88 202 ALA E CA 1
ATOM 14582 C C . ALA E 1 202 ? 15.894 -58.186 156.845 1.00 33.99 202 ALA E C 1
ATOM 14583 O O . ALA E 1 202 ? 14.757 -58.343 157.311 1.00 35.11 202 ALA E O 1
ATOM 14585 N N . ALA E 1 203 ? 16.890 -59.071 156.977 1.00 32.34 203 ALA E N 1
ATOM 14586 C CA . ALA E 1 203 ? 16.767 -60.312 157.775 1.00 34.39 203 ALA E CA 1
ATOM 14587 C C . ALA E 1 203 ? 16.540 -59.959 159.261 1.00 41.27 203 ALA E C 1
ATOM 14588 O O . ALA E 1 203 ? 15.596 -60.527 159.884 1.00 36.81 203 ALA E O 1
ATOM 14590 N N . LYS E 1 204 ? 17.281 -58.999 159.813 1.00 39.76 204 LYS E N 1
ATOM 14591 C CA . LYS E 1 204 ? 17.042 -58.518 161.207 1.00 44.71 204 LYS E CA 1
ATOM 14592 C C . LYS E 1 204 ? 15.593 -58.020 161.346 1.00 40.55 204 LYS E C 1
ATOM 14593 O O . LYS E 1 204 ? 14.893 -58.459 162.239 1.00 39.10 204 LYS E O 1
ATOM 14599 N N . ALA E 1 205 ? 15.125 -57.149 160.466 1.00 36.59 205 ALA E N 1
ATOM 14600 C CA . ALA E 1 205 ? 13.740 -56.644 160.490 1.00 38.62 205 ALA E CA 1
ATOM 14601 C C . ALA E 1 205 ? 12.733 -57.811 160.511 1.00 41.38 205 ALA E C 1
ATOM 14602 O O . ALA E 1 205 ? 11.719 -57.671 161.117 1.00 39.17 205 ALA E O 1
ATOM 14604 N N . LEU E 1 206 ? 12.996 -58.928 159.854 1.00 37.27 206 LEU E N 1
ATOM 14605 C CA . LEU E 1 206 ? 12.025 -60.042 159.754 1.00 38.16 206 LEU E CA 1
ATOM 14606 C C . LEU E 1 206 ? 12.298 -61.091 160.840 1.00 38.62 206 LEU E C 1
ATOM 14607 O O . LEU E 1 206 ? 11.645 -62.100 160.812 1.00 37.85 206 LEU E O 1
ATOM 14612 N N . GLY E 1 207 ? 13.290 -60.900 161.707 1.00 37.56 207 GLY E N 1
ATOM 14613 C CA . GLY E 1 207 ? 13.666 -61.885 162.741 1.00 39.57 207 GLY E CA 1
ATOM 14614 C C . GLY E 1 207 ? 14.278 -63.153 162.158 1.00 43.52 207 GLY E C 1
ATOM 14615 O O . GLY E 1 207 ? 14.151 -64.184 162.772 1.00 38.75 207 GLY E O 1
ATOM 14616 N N . ILE E 1 208 ? 14.963 -63.101 161.017 1.00 40.79 208 ILE E N 1
ATOM 14617 C CA . ILE E 1 208 ? 15.654 -64.274 160.403 1.00 40.10 208 ILE E CA 1
ATOM 14618 C C . ILE E 1 208 ? 17.146 -64.206 160.721 1.00 39.27 208 ILE E C 1
ATOM 14619 O O . ILE E 1 208 ? 17.780 -63.150 160.428 1.00 42.79 208 ILE E O 1
ATOM 14624 N N . ASP E 1 209 ? 17.734 -65.326 161.130 1.00 38.77 209 ASP E N 1
ATOM 14625 C CA . ASP E 1 209 ? 19.206 -65.500 161.180 1.00 41.83 209 ASP E CA 1
ATOM 14626 C C . ASP E 1 209 ? 19.647 -66.120 159.841 1.00 43.80 209 ASP E C 1
ATOM 14627 O O . ASP E 1 209 ? 19.327 -67.325 159.621 1.00 40.05 209 ASP E O 1
ATOM 14632 N N . LEU E 1 210 ? 20.331 -65.355 158.969 1.00 39.05 210 LEU E N 1
ATOM 14633 C CA . LEU E 1 210 ? 20.683 -65.812 157.582 1.00 35.10 210 LEU E CA 1
ATOM 14634 C C . LEU E 1 210 ? 21.724 -66.930 157.605 1.00 32.87 210 LEU E C 1
ATOM 14635 O O . LEU E 1 210 ? 21.861 -67.624 156.575 1.00 32.58 210 LEU E O 1
ATOM 14640 N N . LYS E 1 211 ? 22.414 -67.165 158.716 1.00 33.91 211 LYS E N 1
ATOM 14641 C CA . LYS E 1 211 ? 23.442 -68.230 158.784 1.00 39.21 211 LYS E CA 1
ATOM 14642 C C . LYS E 1 211 ? 22.812 -69.602 158.483 1.00 36.01 211 LYS E C 1
ATOM 14643 O O . LYS E 1 211 ? 21.837 -69.982 159.132 1.00 35.28 211 LYS E O 1
ATOM 14649 N N . GLY E 1 212 ? 23.352 -70.326 157.511 1.00 34.02 212 GLY E N 1
ATOM 14650 C CA . GLY E 1 212 ? 22.804 -71.615 157.049 1.00 34.53 212 GLY E CA 1
ATOM 14651 C C . GLY E 1 212 ? 21.535 -71.493 156.193 1.00 30.76 212 GLY E C 1
ATOM 14652 O O . GLY E 1 212 ? 21.007 -72.507 155.838 1.00 35.12 212 GLY E O 1
ATOM 14653 N N . LYS E 1 213 ? 21.076 -70.311 155.828 1.00 29.81 213 LYS E N 1
ATOM 14654 C CA . LYS E 1 213 ? 19.881 -70.121 154.975 1.00 31.65 213 LYS E CA 1
ATOM 14655 C C . LYS E 1 213 ? 20.332 -70.047 153.507 1.00 33.43 213 LYS E C 1
ATOM 14656 O O . LYS E 1 213 ? 21.538 -69.805 153.261 1.00 30.40 213 LYS E O 1
ATOM 14662 N N . LYS E 1 214 ? 19.368 -70.164 152.597 1.00 29.88 214 LYS E N 1
ATOM 14663 C CA . LYS E 1 214 ? 19.590 -70.310 151.145 1.00 30.41 214 LYS E CA 1
ATOM 14664 C C . LYS E 1 214 ? 19.416 -68.947 150.468 1.00 26.07 214 LYS E C 1
ATOM 14665 O O . LYS E 1 214 ? 18.430 -68.237 150.743 1.00 25.73 214 LYS E O 1
ATOM 14671 N N . ILE E 1 215 ? 20.338 -68.656 149.552 1.00 26.93 215 ILE E N 1
ATOM 14672 C CA . ILE E 1 215 ? 20.260 -67.524 148.600 1.00 25.42 215 ILE E CA 1
ATOM 14673 C C . ILE E 1 215 ? 20.401 -68.082 147.182 1.00 24.75 215 ILE E C 1
ATOM 14674 O O . ILE E 1 215 ? 21.125 -69.029 146.969 1.00 27.18 215 ILE E O 1
ATOM 14679 N N . ALA E 1 216 ? 19.649 -67.530 146.241 1.00 25.64 216 ALA E N 1
ATOM 14680 C CA . ALA E 1 216 ? 19.841 -67.718 144.803 1.00 24.01 216 ALA E CA 1
ATOM 14681 C C . ALA E 1 216 ? 20.145 -66.330 144.241 1.00 25.27 216 ALA E C 1
ATOM 14682 O O . ALA E 1 216 ? 19.454 -65.375 144.645 1.00 25.10 216 ALA E O 1
ATOM 14684 N N . VAL E 1 217 ? 21.066 -66.250 143.289 1.00 23.89 217 VAL E N 1
ATOM 14685 C CA . VAL E 1 217 ? 21.454 -64.976 142.644 1.00 25.23 217 VAL E CA 1
ATOM 14686 C C . VAL E 1 217 ? 21.234 -65.124 141.157 1.00 24.08 217 VAL E C 1
ATOM 14687 O O . VAL E 1 217 ? 21.775 -66.049 140.567 1.00 25.20 217 VAL E O 1
ATOM 14691 N N . GLN E 1 218 ? 20.455 -64.251 140.568 1.00 25.13 218 GLN E N 1
ATOM 14692 C CA . GLN E 1 218 ? 20.261 -64.280 139.100 1.00 27.09 218 GLN E CA 1
ATOM 14693 C C . GLN E 1 218 ? 21.249 -63.318 138.428 1.00 27.97 218 GLN E C 1
ATOM 14694 O O . GLN E 1 218 ? 21.127 -62.116 138.673 1.00 28.60 218 GLN E O 1
ATOM 14700 N N . GLY E 1 219 ? 22.148 -63.811 137.572 1.00 24.96 219 GLY E N 1
ATOM 14701 C CA . GLY E 1 219 ? 23.157 -62.942 136.947 1.00 27.29 219 GLY E CA 1
ATOM 14702 C C . GLY E 1 219 ? 24.512 -63.234 137.546 1.00 27.60 219 GLY E C 1
ATOM 14703 O O . GLY E 1 219 ? 24.572 -63.518 138.745 1.00 27.45 219 GLY E O 1
ATOM 14704 N N . TYR E 1 220 ? 25.575 -63.210 136.761 1.00 26.24 220 TYR E N 1
ATOM 14705 C CA . TYR E 1 220 ? 26.923 -63.546 137.299 1.00 29.75 220 TYR E CA 1
ATOM 14706 C C . TYR E 1 220 ? 27.988 -62.643 136.652 1.00 31.62 220 TYR E C 1
ATOM 14707 O O . TYR E 1 220 ? 29.101 -63.092 136.415 1.00 32.88 220 TYR E O 1
ATOM 14716 N N . GLY E 1 221 ? 27.592 -61.403 136.370 1.00 31.76 221 GLY E N 1
ATOM 14717 C CA . GLY E 1 221 ? 28.460 -60.234 136.227 1.00 32.35 221 GLY E CA 1
ATOM 14718 C C . GLY E 1 221 ? 29.150 -59.979 137.558 1.00 34.63 221 GLY E C 1
ATOM 14719 O O . GLY E 1 221 ? 29.034 -60.805 138.490 1.00 30.31 221 GLY E O 1
ATOM 14720 N N . ASN E 1 222 ? 29.851 -58.872 137.657 1.00 30.55 222 ASN E N 1
ATOM 14721 C CA . ASN E 1 222 ? 30.609 -58.476 138.866 1.00 30.63 222 ASN E CA 1
ATOM 14722 C C . ASN E 1 222 ? 29.619 -58.447 140.050 1.00 30.71 222 ASN E C 1
ATOM 14723 O O . ASN E 1 222 ? 29.942 -59.020 141.112 1.00 30.46 222 ASN E O 1
ATOM 14728 N N . ALA E 1 223 ? 28.454 -57.822 139.882 1.00 27.11 223 ALA E N 1
ATOM 14729 C CA . ALA E 1 223 ? 27.494 -57.604 140.991 1.00 29.65 223 ALA E CA 1
ATOM 14730 C C . ALA E 1 223 ? 26.935 -58.952 141.480 1.00 25.45 223 ALA E C 1
ATOM 14731 O O . ALA E 1 223 ? 26.915 -59.178 142.681 1.00 25.01 223 ALA E O 1
ATOM 14733 N N . GLY E 1 224 ? 26.497 -59.837 140.589 1.00 26.22 224 GLY E N 1
ATOM 14734 C CA . GLY E 1 224 ? 25.933 -61.129 141.005 1.00 25.93 224 GLY E CA 1
ATOM 14735 C C . GLY E 1 224 ? 26.991 -62.032 141.603 1.00 25.91 224 GLY E C 1
ATOM 14736 O O . GLY E 1 224 ? 26.743 -62.707 142.608 1.00 24.22 224 GLY E O 1
ATOM 14737 N N . TYR E 1 225 ? 28.163 -62.099 140.990 1.00 25.90 225 TYR E N 1
ATOM 14738 C CA . TYR E 1 225 ? 29.257 -62.913 141.563 1.00 27.64 225 TYR E CA 1
ATOM 14739 C C . TYR E 1 225 ? 29.530 -62.440 142.979 1.00 26.11 225 TYR E C 1
ATOM 14740 O O . TYR E 1 225 ? 29.622 -63.288 143.833 1.00 25.34 225 TYR E O 1
ATOM 14749 N N . TYR E 1 226 ? 29.755 -61.136 143.179 1.00 25.21 226 TYR E N 1
ATOM 14750 C CA . TYR E 1 226 ? 30.155 -60.621 144.515 1.00 27.17 226 TYR E CA 1
ATOM 14751 C C . TYR E 1 226 ? 28.985 -60.711 145.494 1.00 26.86 226 TYR E C 1
ATOM 14752 O O . TYR E 1 226 ? 29.260 -60.975 146.678 1.00 24.00 226 TYR E O 1
ATOM 14761 N N . THR E 1 227 ? 27.743 -60.538 145.032 1.00 24.07 227 THR E N 1
ATOM 14762 C CA . THR E 1 227 ? 26.575 -60.784 145.926 1.00 25.07 227 THR E CA 1
ATOM 14763 C C . THR E 1 227 ? 26.645 -62.215 146.446 1.00 25.64 227 THR E C 1
ATOM 14764 O O . THR E 1 227 ? 26.472 -62.437 147.652 1.00 24.83 227 THR E O 1
ATOM 14768 N N . ALA E 1 228 ? 26.853 -63.191 145.575 1.00 24.98 228 ALA E N 1
ATOM 14769 C CA . ALA E 1 228 ? 26.912 -64.604 145.999 1.00 25.81 228 ALA E CA 1
ATOM 14770 C C . ALA E 1 228 ? 28.120 -64.818 146.932 1.00 26.22 228 ALA E C 1
ATOM 14771 O O . ALA E 1 228 ? 28.006 -65.522 147.976 1.00 24.54 228 ALA E O 1
ATOM 14773 N N . LYS E 1 229 ? 29.295 -64.342 146.519 1.00 27.22 229 LYS E N 1
ATOM 14774 C CA . LYS E 1 229 ? 30.541 -64.542 147.295 1.00 26.96 229 LYS E CA 1
ATOM 14775 C C . LYS E 1 229 ? 30.338 -63.947 148.687 1.00 27.03 229 LYS E C 1
ATOM 14776 O O . LYS E 1 229 ? 30.656 -64.618 149.655 1.00 27.21 229 LYS E O 1
ATOM 14782 N N . LEU E 1 230 ? 29.857 -62.719 148.794 1.00 27.35 230 LEU E N 1
ATOM 14783 C CA . LEU E 1 230 ? 29.772 -62.047 150.121 1.00 30.31 230 LEU E CA 1
ATOM 14784 C C . LEU E 1 230 ? 28.611 -62.641 150.964 1.00 35.88 230 LEU E C 1
ATOM 14785 O O . LEU E 1 230 ? 28.725 -62.690 152.223 1.00 30.86 230 LEU E O 1
ATOM 14790 N N . ALA E 1 231 ? 27.550 -63.140 150.335 1.00 28.56 231 ALA E N 1
ATOM 14791 C CA . ALA E 1 231 ? 26.439 -63.769 151.066 1.00 30.26 231 ALA E CA 1
ATOM 14792 C C . ALA E 1 231 ? 27.000 -64.997 151.757 1.00 27.36 231 ALA E C 1
ATOM 14793 O O . ALA E 1 231 ? 26.662 -65.267 152.926 1.00 30.42 231 ALA E O 1
ATOM 14795 N N . LYS E 1 232 ? 27.822 -65.745 151.054 1.00 27.72 232 LYS E N 1
ATOM 14796 C CA . LYS E 1 232 ? 28.430 -66.956 151.621 1.00 30.63 232 LYS E CA 1
ATOM 14797 C C . LYS E 1 232 ? 29.450 -66.563 152.691 1.00 35.89 232 LYS E C 1
ATOM 14798 O O . LYS E 1 232 ? 29.332 -67.072 153.796 1.00 33.73 232 LYS E O 1
ATOM 14804 N N . GLU E 1 233 ? 30.431 -65.721 152.382 1.00 34.37 233 GLU E N 1
ATOM 14805 C CA . GLU E 1 233 ? 31.546 -65.428 153.326 1.00 34.92 233 GLU E CA 1
ATOM 14806 C C . GLU E 1 233 ? 31.126 -64.569 154.521 1.00 34.77 233 GLU E C 1
ATOM 14807 O O . GLU E 1 233 ? 31.554 -64.882 155.624 1.00 40.59 233 GLU E O 1
ATOM 14813 N N . GLN E 1 234 ? 30.362 -63.516 154.300 1.00 35.54 234 GLN E N 1
ATOM 14814 C CA . GLN E 1 234 ? 30.004 -62.573 155.386 1.00 32.45 234 GLN E CA 1
ATOM 14815 C C . GLN E 1 234 ? 28.702 -62.982 156.059 1.00 36.61 234 GLN E C 1
ATOM 14816 O O . GLN E 1 234 ? 28.635 -62.765 157.254 1.00 33.73 234 GLN E O 1
ATOM 14822 N N . LEU E 1 235 ? 27.684 -63.471 155.352 1.00 32.12 235 LEU E N 1
ATOM 14823 C CA . LEU E 1 235 ? 26.381 -63.717 156.030 1.00 32.96 235 LEU E CA 1
ATOM 14824 C C . LEU E 1 235 ? 26.257 -65.192 156.418 1.00 31.45 235 LEU E C 1
ATOM 14825 O O . LEU E 1 235 ? 25.270 -65.545 157.073 1.00 33.66 235 LEU E O 1
ATOM 14830 N N . GLY E 1 236 ? 27.149 -66.046 155.934 1.00 32.46 236 GLY E N 1
ATOM 14831 C CA . GLY E 1 236 ? 27.134 -67.488 156.215 1.00 31.20 236 GLY E CA 1
ATOM 14832 C C . GLY E 1 236 ? 25.974 -68.197 155.510 1.00 33.66 236 GLY E C 1
ATOM 14833 O O . GLY E 1 236 ? 25.528 -69.221 155.980 1.00 30.64 236 GLY E O 1
ATOM 14834 N N . MET E 1 237 ? 25.507 -67.698 154.380 1.00 30.49 237 MET E N 1
ATOM 14835 C CA . MET E 1 237 ? 24.429 -68.353 153.605 1.00 28.10 237 MET E CA 1
ATOM 14836 C C . MET E 1 237 ? 24.994 -69.470 152.745 1.00 26.53 237 MET E C 1
ATOM 14837 O O . MET E 1 237 ? 26.159 -69.454 152.435 1.00 31.12 237 MET E O 1
ATOM 14842 N N . THR E 1 238 ? 24.137 -70.394 152.342 1.00 27.08 238 THR E N 1
ATOM 14843 C CA . THR E 1 238 ? 24.374 -71.408 151.311 1.00 26.74 238 THR E CA 1
ATOM 14844 C C . THR E 1 238 ? 23.812 -70.854 150.005 1.00 27.70 238 THR E C 1
ATOM 14845 O O . THR E 1 238 ? 22.603 -70.535 149.960 1.00 26.79 238 THR E O 1
ATOM 14849 N N . VAL E 1 239 ? 24.671 -70.722 149.002 1.00 26.27 239 VAL E N 1
ATOM 14850 C CA . VAL E 1 239 ? 24.300 -70.259 147.641 1.00 28.16 239 VAL E CA 1
ATOM 14851 C C . VAL E 1 239 ? 23.825 -71.488 146.880 1.00 30.81 239 VAL E C 1
ATOM 14852 O O . VAL E 1 239 ? 24.698 -72.288 146.469 1.00 30.89 239 VAL E O 1
ATOM 14856 N N . VAL E 1 240 ? 22.528 -71.672 146.705 1.00 27.37 240 VAL E N 1
ATOM 14857 C CA . VAL E 1 240 ? 22.036 -72.943 146.091 1.00 27.59 240 VAL E CA 1
ATOM 14858 C C . VAL E 1 240 ? 21.943 -72.753 144.582 1.00 26.75 240 VAL E C 1
ATOM 14859 O O . VAL E 1 240 ? 21.881 -73.753 143.876 1.00 29.84 240 VAL E O 1
ATOM 14863 N N . ALA E 1 241 ? 21.894 -71.533 144.090 1.00 26.41 241 ALA E N 1
ATOM 14864 C CA . ALA E 1 241 ? 21.744 -71.343 142.641 1.00 26.14 241 ALA E CA 1
ATOM 14865 C C . ALA E 1 241 ? 22.304 -70.005 142.195 1.00 24.64 241 ALA E C 1
ATOM 14866 O O . ALA E 1 241 ? 22.129 -69.039 142.895 1.00 26.57 241 ALA E O 1
ATOM 14868 N N . VAL E 1 242 ? 22.930 -70.008 141.024 1.00 21.63 242 VAL E N 1
ATOM 14869 C CA . VAL E 1 242 ? 23.291 -68.792 140.296 1.00 24.74 242 VAL E CA 1
ATOM 14870 C C . VAL E 1 242 ? 22.947 -69.003 138.824 1.00 23.36 242 VAL E C 1
ATOM 14871 O O . VAL E 1 242 ? 22.806 -70.146 138.370 1.00 24.76 242 VAL E O 1
ATOM 14875 N N . SER E 1 243 ? 22.980 -67.928 138.067 1.00 24.68 243 SER E N 1
ATOM 14876 C CA . SER E 1 243 ? 22.728 -68.015 136.622 1.00 24.73 243 SER E CA 1
ATOM 14877 C C . SER E 1 243 ? 23.536 -66.973 135.891 1.00 25.82 243 SER E C 1
ATOM 14878 O O . SER E 1 243 ? 23.907 -65.956 136.476 1.00 26.79 243 SER E O 1
ATOM 14881 N N . ASP E 1 244 ? 23.725 -67.220 134.608 1.00 27.78 244 ASP E N 1
ATOM 14882 C CA . ASP E 1 244 ? 24.126 -66.171 133.652 1.00 28.36 244 ASP E CA 1
ATOM 14883 C C . ASP E 1 244 ? 23.029 -66.094 132.575 1.00 29.51 244 ASP E C 1
ATOM 14884 O O . ASP E 1 244 ? 21.998 -66.720 132.735 1.00 33.59 244 ASP E O 1
ATOM 14889 N N . SER E 1 245 ? 23.292 -65.406 131.464 1.00 33.06 245 SER E N 1
ATOM 14890 C CA . SER E 1 245 ? 22.284 -65.106 130.417 1.00 40.76 245 SER E CA 1
ATOM 14891 C C . SER E 1 245 ? 21.859 -66.419 129.761 1.00 43.40 245 SER E C 1
ATOM 14892 O O . SER E 1 245 ? 20.694 -66.501 129.394 1.00 51.39 245 SER E O 1
ATOM 14895 N N . ARG E 1 246 ? 22.726 -67.440 129.767 1.00 40.08 246 ARG E N 1
ATOM 14896 C CA . ARG E 1 246 ? 22.456 -68.781 129.160 1.00 46.97 246 ARG E CA 1
ATOM 14897 C C . ARG E 1 246 ? 21.595 -69.682 130.047 1.00 43.93 246 ARG E C 1
ATOM 14898 O O . ARG E 1 246 ? 20.853 -70.476 129.500 1.00 47.52 246 ARG E O 1
ATOM 14906 N N . GLY E 1 247 ? 21.683 -69.600 131.364 1.00 40.36 247 GLY E N 1
ATOM 14907 C CA . GLY E 1 247 ? 21.097 -70.650 132.213 1.00 35.26 247 GLY E CA 1
ATOM 14908 C C . GLY E 1 247 ? 21.608 -70.561 133.632 1.00 29.35 247 GLY E C 1
ATOM 14909 O O . GLY E 1 247 ? 22.563 -69.817 133.903 1.00 31.52 247 GLY E O 1
ATOM 14910 N N . GLY E 1 248 ? 20.970 -71.315 134.493 1.00 29.81 248 GLY E N 1
ATOM 14911 C CA . GLY E 1 248 ? 21.298 -71.401 135.907 1.00 27.49 248 GLY E CA 1
ATOM 14912 C C . GLY E 1 248 ? 21.841 -72.764 136.248 1.00 26.85 248 GLY E C 1
ATOM 14913 O O . GLY E 1 248 ? 21.701 -73.735 135.475 1.00 25.68 248 GLY E O 1
ATOM 14914 N N . ILE E 1 249 ? 22.369 -72.840 137.458 1.00 26.04 249 ILE E N 1
ATOM 14915 C CA . ILE E 1 249 ? 22.824 -74.108 138.061 1.00 25.69 249 ILE E CA 1
ATOM 14916 C C . ILE E 1 249 ? 22.329 -74.099 139.490 1.00 24.71 249 ILE E C 1
ATOM 14917 O O . ILE E 1 249 ? 22.201 -73.034 140.109 1.00 23.82 249 ILE E O 1
ATOM 14922 N N . TYR E 1 250 ? 22.131 -75.290 140.007 1.00 25.19 250 TYR E N 1
ATOM 14923 C CA . TYR E 1 250 ? 21.509 -75.507 141.310 1.00 26.83 250 TYR E CA 1
ATOM 14924 C C . TYR E 1 250 ? 22.238 -76.637 141.993 1.00 23.83 250 TYR E C 1
ATOM 14925 O O . TYR E 1 250 ? 22.448 -77.674 141.370 1.00 26.60 250 TYR E O 1
ATOM 14934 N N . ASN E 1 251 ? 22.464 -76.460 143.284 1.00 24.77 251 ASN E N 1
ATOM 14935 C CA . ASN E 1 251 ? 22.944 -77.560 144.147 1.00 25.98 251 ASN E CA 1
ATOM 14936 C C . ASN E 1 251 ? 22.457 -77.285 145.555 1.00 25.62 251 ASN E C 1
ATOM 14937 O O . ASN E 1 251 ? 22.816 -76.272 146.165 1.00 31.09 251 ASN E O 1
ATOM 14942 N N . PRO E 1 252 ? 21.655 -78.200 146.135 1.00 29.22 252 PRO E N 1
ATOM 14943 C CA . PRO E 1 252 ? 21.058 -77.958 147.437 1.00 31.15 252 PRO E CA 1
ATOM 14944 C C . PRO E 1 252 ? 22.125 -77.875 148.517 1.00 32.18 252 PRO E C 1
ATOM 14945 O O . PRO E 1 252 ? 21.829 -77.285 149.504 1.00 36.06 252 PRO E O 1
ATOM 14949 N N . ASP E 1 253 ? 23.282 -78.509 148.321 1.00 31.57 253 ASP E N 1
ATOM 14950 C CA . ASP E 1 253 ? 24.378 -78.461 149.330 1.00 34.95 253 ASP E CA 1
ATOM 14951 C C . ASP E 1 253 ? 25.248 -77.214 149.154 1.00 38.24 253 ASP E C 1
ATOM 14952 O O . ASP E 1 253 ? 26.123 -77.013 149.985 1.00 33.94 253 ASP E O 1
ATOM 14957 N N . GLY E 1 254 ? 25.025 -76.393 148.132 1.00 36.51 254 GLY E N 1
ATOM 14958 C CA . GLY E 1 254 ? 25.746 -75.119 148.030 1.00 32.75 254 GLY E CA 1
ATOM 14959 C C . GLY E 1 254 ? 26.709 -75.115 146.870 1.00 28.73 254 GLY E C 1
ATOM 14960 O O . GLY E 1 254 ? 27.252 -76.137 146.509 1.00 30.66 254 GLY E O 1
ATOM 14961 N N . LEU E 1 255 ? 26.848 -73.975 146.242 1.00 29.43 255 LEU E N 1
ATOM 14962 C CA . LEU E 1 255 ? 27.869 -73.722 145.221 1.00 25.45 255 LEU E CA 1
ATOM 14963 C C . LEU E 1 255 ? 28.907 -72.794 145.875 1.00 30.21 255 LEU E C 1
ATOM 14964 O O . LEU E 1 255 ? 28.500 -71.852 146.568 1.00 28.91 255 LEU E O 1
ATOM 14969 N N . ASP E 1 256 ? 30.185 -72.972 145.573 1.00 28.02 256 ASP E N 1
ATOM 14970 C CA . ASP E 1 256 ? 31.223 -71.962 145.924 1.00 26.31 256 ASP E CA 1
ATOM 14971 C C . ASP E 1 256 ? 31.297 -70.924 144.804 1.00 28.26 256 ASP E C 1
ATOM 14972 O O . ASP E 1 256 ? 31.657 -71.244 143.657 1.00 28.86 256 ASP E O 1
ATOM 14977 N N . PRO E 1 257 ? 31.048 -69.630 145.097 1.00 26.65 257 PRO E N 1
ATOM 14978 C CA . PRO E 1 257 ? 31.033 -68.617 144.043 1.00 30.95 257 PRO E CA 1
ATOM 14979 C C . PRO E 1 257 ? 32.351 -68.455 143.273 1.00 29.91 257 PRO E C 1
ATOM 14980 O O . PRO E 1 257 ? 32.282 -68.327 142.049 1.00 30.26 257 PRO E O 1
ATOM 14984 N N . ASP E 1 258 ? 33.488 -68.584 143.950 1.00 30.08 258 ASP E N 1
ATOM 14985 C CA . ASP E 1 258 ? 34.843 -68.551 143.315 1.00 28.64 258 ASP E CA 1
ATOM 14986 C C . ASP E 1 258 ? 35.023 -69.723 142.344 1.00 28.34 258 ASP E C 1
ATOM 14987 O O . ASP E 1 258 ? 35.497 -69.465 141.220 1.00 28.44 258 ASP E O 1
ATOM 14992 N N . GLU E 1 259 ? 34.621 -70.938 142.718 1.00 25.63 259 GLU E N 1
ATOM 14993 C CA . GLU E 1 259 ? 34.616 -72.106 141.808 1.00 25.65 259 GLU E CA 1
ATOM 14994 C C . GLU E 1 259 ? 33.738 -71.870 140.585 1.00 27.86 259 GLU E C 1
ATOM 14995 O O . GLU E 1 259 ? 34.143 -72.249 139.499 1.00 25.85 259 GLU E O 1
ATOM 15001 N N . VAL E 1 260 ? 32.540 -71.312 140.758 1.00 27.58 260 VAL E N 1
ATOM 15002 C CA . VAL E 1 260 ? 31.617 -71.123 139.616 1.00 24.86 260 VAL E CA 1
ATOM 15003 C C . VAL E 1 260 ? 32.221 -70.090 138.681 1.00 24.45 260 VAL E C 1
ATOM 15004 O O . VAL E 1 260 ? 32.169 -70.253 137.447 1.00 24.17 260 VAL E O 1
ATOM 15008 N N . LEU E 1 261 ? 32.786 -69.035 139.237 1.00 26.36 261 LEU E N 1
ATOM 15009 C CA . LEU E 1 261 ? 33.428 -68.001 138.405 1.00 28.57 261 LEU E CA 1
ATOM 15010 C C . LEU E 1 261 ? 34.603 -68.635 137.622 1.00 28.58 261 LEU E C 1
ATOM 15011 O O . LEU E 1 261 ? 34.717 -68.391 136.379 1.00 26.70 261 LEU E O 1
ATOM 15016 N N . LYS E 1 262 ? 35.429 -69.456 138.246 1.00 26.09 262 LYS E N 1
ATOM 15017 C CA . LYS E 1 262 ? 36.531 -70.108 137.488 1.00 29.32 262 LYS E CA 1
ATOM 15018 C C . LYS E 1 262 ? 35.979 -71.001 136.391 1.00 29.11 262 LYS E C 1
ATOM 15019 O O . LYS E 1 262 ? 36.503 -70.971 135.255 1.00 27.65 262 LYS E O 1
ATOM 15025 N N . TRP E 1 263 ? 34.921 -71.737 136.692 1.00 25.03 263 TRP E N 1
ATOM 15026 C CA . TRP E 1 263 ? 34.271 -72.589 135.673 1.00 26.44 263 TRP E CA 1
ATOM 15027 C C . TRP E 1 263 ? 33.808 -71.739 134.481 1.00 30.45 263 TRP E C 1
ATOM 15028 O O . TRP E 1 263 ? 34.098 -72.113 133.305 1.00 25.88 263 TRP E O 1
ATOM 15039 N N . LYS E 1 264 ? 33.153 -70.615 134.757 1.00 28.13 264 LYS E N 1
ATOM 15040 C CA . LYS E 1 264 ? 32.642 -69.694 133.709 1.00 30.70 264 LYS E CA 1
ATOM 15041 C C . LYS E 1 264 ? 33.809 -69.117 132.888 1.00 30.82 264 LYS E C 1
ATOM 15042 O O . LYS E 1 264 ? 33.705 -68.983 131.661 1.00 32.74 264 LYS E O 1
ATOM 15048 N N . ARG E 1 265 ? 34.903 -68.763 133.520 1.00 30.59 265 ARG E N 1
ATOM 15049 C CA . ARG E 1 265 ? 36.082 -68.257 132.777 1.00 32.97 265 ARG E CA 1
ATOM 15050 C C . ARG E 1 265 ? 36.665 -69.381 131.909 1.00 33.66 265 ARG E C 1
ATOM 15051 O O . ARG E 1 265 ? 37.159 -69.091 130.835 1.00 31.46 265 ARG E O 1
ATOM 15059 N N . GLU E 1 266 ? 36.630 -70.623 132.371 1.00 28.20 266 GLU E N 1
ATOM 15060 C CA . GLU E 1 266 ? 37.312 -71.757 131.706 1.00 32.65 266 GLU E CA 1
ATOM 15061 C C . GLU E 1 266 ? 36.444 -72.264 130.557 1.00 36.78 266 GLU E C 1
ATOM 15062 O O . GLU E 1 266 ? 37.021 -72.660 129.561 1.00 31.22 266 GLU E O 1
ATOM 15068 N N . HIS E 1 267 ? 35.118 -72.309 130.714 1.00 34.21 267 HIS E N 1
ATOM 15069 C CA . HIS E 1 267 ? 34.219 -73.019 129.767 1.00 36.13 267 HIS E CA 1
ATOM 15070 C C . HIS E 1 267 ? 33.206 -72.065 129.114 1.00 36.35 267 HIS E C 1
ATOM 15071 O O . HIS E 1 267 ? 32.566 -72.507 128.176 1.00 39.63 267 HIS E O 1
ATOM 15078 N N . GLY E 1 268 ? 33.135 -70.799 129.508 1.00 33.98 268 GLY E N 1
ATOM 15079 C CA . GLY E 1 268 ? 32.295 -69.789 128.816 1.00 37.62 268 GLY E CA 1
ATOM 15080 C C . GLY E 1 268 ? 30.937 -69.502 129.490 1.00 35.05 268 GLY E C 1
ATOM 15081 O O . GLY E 1 268 ? 30.413 -68.401 129.330 1.00 36.00 268 GLY E O 1
ATOM 15082 N N . SER E 1 269 ? 30.399 -70.406 130.288 1.00 32.72 269 SER E N 1
ATOM 15083 C CA . SER E 1 269 ? 29.165 -70.166 131.072 1.00 34.39 269 SER E CA 1
ATOM 15084 C C . SER E 1 269 ? 29.099 -71.042 132.330 1.00 33.15 269 SER E C 1
ATOM 15085 O O . SER E 1 269 ? 29.946 -71.914 132.526 1.00 32.82 269 SER E O 1
ATOM 15088 N N . VAL E 1 270 ? 28.120 -70.806 133.190 1.00 33.55 270 VAL E N 1
ATOM 15089 C CA . VAL E 1 270 ? 27.973 -71.564 134.476 1.00 29.35 270 VAL E CA 1
ATOM 15090 C C . VAL E 1 270 ? 27.430 -72.949 134.168 1.00 28.39 270 VAL E C 1
ATOM 15091 O O . VAL E 1 270 ? 27.632 -73.880 134.953 1.00 30.81 270 VAL E O 1
ATOM 15095 N N . LYS E 1 271 ? 26.821 -73.115 133.005 1.00 32.84 271 LYS E N 1
ATOM 15096 C CA . LYS E 1 271 ? 26.221 -74.384 132.544 1.00 31.16 271 LYS E CA 1
ATOM 15097 C C . LYS E 1 271 ? 27.167 -75.560 132.836 1.00 31.03 271 LYS E C 1
ATOM 15098 O O . LYS E 1 271 ? 28.354 -75.455 132.527 1.00 32.96 271 LYS E O 1
ATOM 15104 N N . ASP E 1 272 ? 26.626 -76.673 133.338 1.00 28.42 272 ASP E N 1
ATOM 15105 C CA . ASP E 1 272 ? 27.332 -77.975 133.503 1.00 35.38 272 ASP E CA 1
ATOM 15106 C C . ASP E 1 272 ? 28.423 -77.857 134.559 1.00 35.61 272 ASP E C 1
ATOM 15107 O O . ASP E 1 272 ? 29.264 -78.767 134.626 1.00 34.39 272 ASP E O 1
ATOM 15112 N N . PHE E 1 273 ? 28.387 -76.829 135.411 1.00 37.02 273 PHE E N 1
ATOM 15113 C CA . PHE E 1 273 ? 29.251 -76.802 136.608 1.00 32.11 273 PHE E CA 1
ATOM 15114 C C . PHE E 1 273 ? 29.205 -78.163 137.295 1.00 31.62 273 PHE E C 1
ATOM 15115 O O . PHE E 1 273 ? 28.132 -78.664 137.606 1.00 29.86 273 PHE E O 1
ATOM 15123 N N . PRO E 1 274 ? 30.347 -78.805 137.625 1.00 29.69 274 PRO E N 1
ATOM 15124 C CA . PRO E 1 274 ? 30.316 -80.175 138.148 1.00 30.01 274 PRO E CA 1
ATOM 15125 C C . PRO E 1 274 ? 29.488 -80.380 139.424 1.00 30.74 274 PRO E C 1
ATOM 15126 O O . PRO E 1 274 ? 29.590 -79.599 140.367 1.00 29.37 274 PRO E O 1
ATOM 15130 N N . GLY E 1 275 ? 28.603 -81.375 139.370 1.00 30.21 275 GLY E N 1
ATOM 15131 C CA . GLY E 1 275 ? 27.721 -81.823 140.464 1.00 27.39 275 GLY E CA 1
ATOM 15132 C C . GLY E 1 275 ? 26.437 -81.017 140.493 1.00 29.33 275 GLY E C 1
ATOM 15133 O O . GLY E 1 275 ? 25.607 -81.270 141.348 1.00 30.17 275 GLY E O 1
ATOM 15134 N N . ALA E 1 276 ? 26.309 -79.979 139.688 1.00 28.51 276 ALA E N 1
ATOM 15135 C CA . ALA E 1 276 ? 25.148 -79.066 139.816 1.00 29.33 276 ALA E CA 1
ATOM 15136 C C . ALA E 1 276 ? 24.043 -79.581 138.894 1.00 30.64 276 ALA E C 1
ATOM 15137 O O . ALA E 1 276 ? 24.363 -80.157 137.809 1.00 29.67 276 ALA E O 1
ATOM 15139 N N . THR E 1 277 ? 22.797 -79.223 139.178 1.00 32.35 277 THR E N 1
ATOM 15140 C CA . THR E 1 277 ? 21.708 -79.451 138.194 1.00 28.88 277 THR E CA 1
ATOM 15141 C C . THR E 1 277 ? 21.541 -78.212 137.326 1.00 26.78 277 THR E C 1
ATOM 15142 O O . THR E 1 277 ? 21.457 -77.118 137.878 1.00 27.66 277 THR E O 1
ATOM 15146 N N . ASN E 1 278 ? 21.467 -78.359 136.009 1.00 26.84 278 ASN E N 1
ATOM 15147 C CA . ASN E 1 278 ? 21.151 -77.244 135.086 1.00 26.74 278 ASN E CA 1
ATOM 15148 C C . ASN E 1 278 ? 19.685 -76.860 135.278 1.00 28.18 278 ASN E C 1
ATOM 15149 O O . ASN E 1 278 ? 18.866 -77.757 135.328 1.00 28.41 278 ASN E O 1
ATOM 15154 N N . ILE E 1 279 ? 19.394 -75.563 135.367 1.00 30.46 279 ILE E N 1
ATOM 15155 C CA . ILE E 1 279 ? 18.005 -75.051 135.521 1.00 29.09 279 ILE E CA 1
ATOM 15156 C C . ILE E 1 279 ? 17.870 -73.842 134.606 1.00 29.13 279 ILE E C 1
ATOM 15157 O O . ILE E 1 279 ? 18.895 -73.240 134.232 1.00 26.07 279 ILE E O 1
ATOM 15162 N N . THR E 1 280 ? 16.643 -73.447 134.324 1.00 25.88 280 THR E N 1
ATOM 15163 C CA . THR E 1 280 ? 16.372 -72.164 133.613 1.00 30.15 280 THR E CA 1
ATOM 15164 C C . THR E 1 280 ? 16.438 -70.948 134.577 1.00 29.38 280 THR E C 1
ATOM 15165 O O . THR E 1 280 ? 16.334 -71.099 135.844 1.00 26.09 280 THR E O 1
ATOM 15169 N N . ASN E 1 281 ? 16.549 -69.747 133.996 1.00 29.90 281 ASN E N 1
ATOM 15170 C CA . ASN E 1 281 ? 16.421 -68.472 134.736 1.00 31.08 281 ASN E CA 1
ATOM 15171 C C . ASN E 1 281 ? 15.073 -68.477 135.474 1.00 30.04 281 ASN E C 1
ATOM 15172 O O . ASN E 1 281 ? 15.066 -68.142 136.666 1.00 31.84 281 ASN E O 1
ATOM 15177 N N . GLU E 1 282 ? 13.983 -68.908 134.841 1.00 28.16 282 GLU E N 1
ATOM 15178 C CA . GLU E 1 282 ? 12.645 -68.886 135.488 1.00 30.60 282 GLU E CA 1
ATOM 15179 C C . GLU E 1 282 ? 12.633 -69.844 136.686 1.00 28.38 282 GLU E C 1
ATOM 15180 O O . GLU E 1 282 ? 12.065 -69.491 137.730 1.00 30.47 282 GLU E O 1
ATOM 15186 N N . GLU E 1 283 ? 13.265 -71.008 136.558 1.00 27.76 283 GLU E N 1
ATOM 15187 C CA . GLU E 1 283 ? 13.294 -72.015 137.646 1.00 26.13 283 GLU E CA 1
ATOM 15188 C C . GLU E 1 283 ? 14.099 -71.436 138.819 1.00 26.69 283 GLU E C 1
ATOM 15189 O O . GLU E 1 283 ? 13.744 -71.712 139.959 1.00 28.26 283 GLU E O 1
ATOM 15195 N N . LEU E 1 284 ? 15.098 -70.595 138.545 1.00 26.98 284 LEU E N 1
ATOM 15196 C CA . LEU E 1 284 ? 15.940 -70.019 139.616 1.00 26.07 284 LEU E CA 1
ATOM 15197 C C . LEU E 1 284 ? 15.040 -69.065 140.394 1.00 23.43 284 LEU E C 1
ATOM 15198 O O . LEU E 1 284 ? 15.071 -69.097 141.612 1.00 25.07 284 LEU E O 1
ATOM 15203 N N . LEU E 1 285 ? 14.234 -68.272 139.710 1.00 26.33 285 LEU E N 1
ATOM 15204 C CA . LEU E 1 285 ? 13.374 -67.239 140.358 1.00 26.95 285 LEU E CA 1
ATOM 15205 C C . LEU E 1 285 ? 12.322 -67.903 141.248 1.00 27.12 285 LEU E C 1
ATOM 15206 O O . LEU E 1 285 ? 11.891 -67.311 142.245 1.00 29.88 285 LEU E O 1
ATOM 15211 N N . GLU E 1 286 ? 11.973 -69.138 140.941 1.00 28.21 286 GLU E N 1
ATOM 15212 C CA . GLU E 1 286 ? 10.915 -69.909 141.626 1.00 29.11 286 GLU E CA 1
ATOM 15213 C C . GLU E 1 286 ? 11.500 -70.697 142.802 1.00 31.75 286 GLU E C 1
ATOM 15214 O O . GLU E 1 286 ? 10.718 -71.331 143.512 1.00 29.83 286 GLU E O 1
ATOM 15220 N N . LEU E 1 287 ? 12.811 -70.685 143.065 1.00 28.10 287 LEU E N 1
ATOM 15221 C CA . LEU E 1 287 ? 13.310 -71.578 144.141 1.00 27.06 287 LEU E CA 1
ATOM 15222 C C . LEU E 1 287 ? 12.844 -71.089 145.494 1.00 29.60 287 LEU E C 1
ATOM 15223 O O . LEU E 1 287 ? 12.691 -69.842 145.720 1.00 28.07 287 LEU E O 1
ATOM 15228 N N . GLU E 1 288 ? 12.726 -72.060 146.399 1.00 33.60 288 GLU E N 1
ATOM 15229 C CA . GLU E 1 288 ? 12.397 -71.799 147.801 1.00 36.80 288 GLU E CA 1
ATOM 15230 C C . GLU E 1 288 ? 13.687 -71.416 148.522 1.00 31.82 288 GLU E C 1
ATOM 15231 O O . GLU E 1 288 ? 14.484 -72.299 148.861 1.00 32.25 288 GLU E O 1
ATOM 15237 N N . VAL E 1 289 ? 13.843 -70.139 148.815 1.00 31.40 289 VAL E N 1
ATOM 15238 C CA . VAL E 1 289 ? 15.092 -69.613 149.414 1.00 31.70 289 VAL E CA 1
ATOM 15239 C C . VAL E 1 289 ? 14.673 -68.537 150.388 1.00 28.19 289 VAL E C 1
ATOM 15240 O O . VAL E 1 289 ? 13.604 -67.999 150.223 1.00 27.59 289 VAL E O 1
ATOM 15244 N N . ASP E 1 290 ? 15.555 -68.126 151.271 1.00 29.89 290 ASP E N 1
ATOM 15245 C CA . ASP E 1 290 ? 15.333 -66.928 152.116 1.00 28.58 290 ASP E CA 1
ATOM 15246 C C . ASP E 1 290 ? 15.555 -65.641 151.330 1.00 30.15 290 ASP E C 1
ATOM 15247 O O . ASP E 1 290 ? 14.734 -64.691 151.504 1.00 30.00 290 ASP E O 1
ATOM 15252 N N . VAL E 1 291 ? 16.590 -65.612 150.470 1.00 27.31 291 VAL E N 1
ATOM 15253 C CA . VAL E 1 291 ? 16.958 -64.420 149.671 1.00 24.17 291 VAL E CA 1
ATOM 15254 C C . VAL E 1 291 ? 17.087 -64.788 148.196 1.00 25.68 291 VAL E C 1
ATOM 15255 O O . VAL E 1 291 ? 17.810 -65.723 147.866 1.00 25.49 291 VAL E O 1
ATOM 15259 N N . LEU E 1 292 ? 16.381 -64.040 147.375 1.00 24.94 292 LEU E N 1
ATOM 15260 C CA . LEU E 1 292 ? 16.479 -64.067 145.919 1.00 29.03 292 LEU E CA 1
ATOM 15261 C C . LEU E 1 292 ? 17.037 -62.697 145.539 1.00 27.37 292 LEU E C 1
ATOM 15262 O O . LEU E 1 292 ? 16.461 -61.721 145.974 1.00 25.43 292 LEU E O 1
ATOM 15267 N N . ALA E 1 293 ? 18.150 -62.659 144.801 1.00 29.12 293 ALA E N 1
ATOM 15268 C CA . ALA E 1 293 ? 18.810 -61.408 144.373 1.00 26.46 293 ALA E CA 1
ATOM 15269 C C . ALA E 1 293 ? 18.858 -61.368 142.847 1.00 29.21 293 ALA E C 1
ATOM 15270 O O . ALA E 1 293 ? 19.752 -61.943 142.222 1.00 24.87 293 ALA E O 1
ATOM 15272 N N . PRO E 1 294 ? 17.864 -60.750 142.188 1.00 28.37 294 PRO E N 1
ATOM 15273 C CA . PRO E 1 294 ? 17.947 -60.470 140.764 1.00 29.95 294 PRO E CA 1
ATOM 15274 C C . PRO E 1 294 ? 19.052 -59.442 140.491 1.00 30.03 294 PRO E C 1
ATOM 15275 O O . PRO E 1 294 ? 18.868 -58.302 140.861 1.00 28.05 294 PRO E O 1
ATOM 15279 N N . ALA E 1 295 ? 20.146 -59.857 139.862 1.00 27.60 295 ALA E N 1
ATOM 15280 C CA . ALA E 1 295 ? 21.246 -58.953 139.553 1.00 30.61 295 ALA E CA 1
ATOM 15281 C C . ALA E 1 295 ? 21.714 -59.155 138.116 1.00 33.57 295 ALA E C 1
ATOM 15282 O O . ALA E 1 295 ? 22.911 -59.270 137.853 1.00 38.47 295 ALA E O 1
ATOM 15284 N N . ALA E 1 296 ? 20.761 -59.199 137.191 1.00 32.62 296 ALA E N 1
ATOM 15285 C CA . ALA E 1 296 ? 21.073 -59.393 135.780 1.00 34.87 296 ALA E CA 1
ATOM 15286 C C . ALA E 1 296 ? 20.509 -58.271 134.914 1.00 33.53 296 ALA E C 1
ATOM 15287 O O . ALA E 1 296 ? 21.246 -57.398 134.457 1.00 43.52 296 ALA E O 1
ATOM 15289 N N . ILE E 1 297 ? 19.198 -58.298 134.691 1.00 38.35 297 ILE E N 1
ATOM 15290 C CA . ILE E 1 297 ? 18.544 -57.285 133.871 1.00 40.91 297 ILE E CA 1
ATOM 15291 C C . ILE E 1 297 ? 17.297 -56.712 134.540 1.00 38.73 297 ILE E C 1
ATOM 15292 O O . ILE E 1 297 ? 17.129 -56.808 135.756 1.00 33.18 297 ILE E O 1
ATOM 15297 N N . GLU E 1 298 ? 16.429 -56.115 133.730 1.00 37.03 298 GLU E N 1
ATOM 15298 C CA . GLU E 1 298 ? 15.171 -55.502 134.224 1.00 42.29 298 GLU E CA 1
ATOM 15299 C C . GLU E 1 298 ? 13.956 -56.403 133.923 1.00 39.19 298 GLU E C 1
ATOM 15300 O O . GLU E 1 298 ? 14.001 -57.266 133.013 1.00 36.64 298 GLU E O 1
ATOM 15306 N N . GLU E 1 299 ? 12.876 -56.255 134.687 1.00 35.10 299 GLU E N 1
ATOM 15307 C CA . GLU E 1 299 ? 11.562 -56.849 134.365 1.00 39.94 299 GLU E CA 1
ATOM 15308 C C . GLU E 1 299 ? 11.695 -58.370 134.262 1.00 39.05 299 GLU E C 1
ATOM 15309 O O . GLU E 1 299 ? 11.084 -58.934 133.356 1.00 40.94 299 GLU E O 1
ATOM 15315 N N . VAL E 1 300 ? 12.326 -59.022 135.240 1.00 34.06 300 VAL E N 1
ATOM 15316 C CA . VAL E 1 300 ? 12.368 -60.508 135.295 1.00 28.99 300 VAL E CA 1
ATOM 15317 C C . VAL E 1 300 ? 11.251 -60.977 136.205 1.00 29.37 300 VAL E C 1
ATOM 15318 O O . VAL E 1 300 ? 10.906 -62.158 136.168 1.00 29.92 300 VAL E O 1
ATOM 15322 N N . ILE E 1 301 ? 10.758 -60.122 137.114 1.00 29.62 301 ILE E N 1
ATOM 15323 C CA . ILE E 1 301 ? 9.590 -60.512 137.957 1.00 28.19 301 ILE E CA 1
ATOM 15324 C C . ILE E 1 301 ? 8.444 -59.596 137.555 1.00 32.19 301 ILE E C 1
ATOM 15325 O O . ILE E 1 301 ? 8.558 -58.343 137.654 1.00 29.82 301 ILE E O 1
ATOM 15330 N N . THR E 1 302 ? 7.414 -60.217 136.995 1.00 34.74 302 THR E N 1
ATOM 15331 C CA . THR E 1 302 ? 6.318 -59.548 136.253 1.00 36.16 302 THR E CA 1
ATOM 15332 C C . THR E 1 302 ? 4.990 -60.100 136.766 1.00 36.22 302 THR E C 1
ATOM 15333 O O . THR E 1 302 ? 4.990 -61.019 137.607 1.00 34.24 302 THR E O 1
ATOM 15337 N N . GLU E 1 303 ? 3.878 -59.591 136.240 1.00 39.64 303 GLU E N 1
ATOM 15338 C CA . GLU E 1 303 ? 2.532 -60.149 136.541 1.00 40.94 303 GLU E CA 1
ATOM 15339 C C . GLU E 1 303 ? 2.518 -61.643 136.204 1.00 35.65 303 GLU E C 1
ATOM 15340 O O . GLU E 1 303 ? 1.946 -62.401 136.981 1.00 38.41 303 GLU E O 1
ATOM 15346 N N . LYS E 1 304 ? 3.158 -62.054 135.112 1.00 39.67 304 LYS E N 1
ATOM 15347 C CA . LYS E 1 304 ? 3.204 -63.489 134.675 1.00 44.05 304 LYS E CA 1
ATOM 15348 C C . LYS E 1 304 ? 3.759 -64.415 135.764 1.00 43.37 304 LYS E C 1
ATOM 15349 O O . LYS E 1 304 ? 3.203 -65.514 135.927 1.00 37.95 304 LYS E O 1
ATOM 15355 N N . ASN E 1 305 ? 4.823 -64.063 136.503 1.00 41.01 305 ASN E N 1
ATOM 15356 C CA . ASN E 1 305 ? 5.507 -65.084 137.372 1.00 38.27 305 ASN E CA 1
ATOM 15357 C C . ASN E 1 305 ? 5.528 -64.674 138.847 1.00 35.20 305 ASN E C 1
ATOM 15358 O O . ASN E 1 305 ? 5.987 -65.481 139.666 1.00 30.81 305 ASN E O 1
ATOM 15363 N N . ALA E 1 306 ? 5.019 -63.493 139.216 1.00 39.60 306 ALA E N 1
ATOM 15364 C CA . ALA E 1 306 ? 5.195 -62.953 140.594 1.00 39.32 306 ALA E CA 1
ATOM 15365 C C . ALA E 1 306 ? 4.614 -63.927 141.630 1.00 37.76 306 ALA E C 1
ATOM 15366 O O . ALA E 1 306 ? 5.181 -64.093 142.804 1.00 31.25 306 ALA E O 1
ATOM 15368 N N . ASP E 1 307 ? 3.515 -64.581 141.242 1.00 40.06 307 ASP E N 1
ATOM 15369 C CA . ASP E 1 307 ? 2.819 -65.569 142.108 1.00 40.42 307 ASP E CA 1
ATOM 15370 C C . ASP E 1 307 ? 3.695 -66.791 142.393 1.00 36.86 307 ASP E C 1
ATOM 15371 O O . ASP E 1 307 ? 3.464 -67.399 143.433 1.00 35.21 307 ASP E O 1
ATOM 15376 N N . ASN E 1 308 ? 4.732 -67.061 141.587 1.00 35.65 308 ASN E N 1
ATOM 15377 C CA . ASN E 1 308 ? 5.610 -68.250 141.781 1.00 37.07 308 ASN E CA 1
ATOM 15378 C C . ASN E 1 308 ? 6.849 -67.898 142.618 1.00 38.36 308 ASN E C 1
ATOM 15379 O O . ASN E 1 308 ? 7.649 -68.818 142.890 1.00 39.29 308 ASN E O 1
ATOM 15384 N N . ILE E 1 309 ? 7.055 -66.633 142.989 1.00 31.52 309 ILE E N 1
ATOM 15385 C CA . ILE E 1 309 ? 8.243 -66.276 143.816 1.00 33.03 309 ILE E CA 1
ATOM 15386 C C . ILE E 1 309 ? 8.018 -66.870 145.208 1.00 31.23 309 ILE E C 1
ATOM 15387 O O . ILE E 1 309 ? 6.944 -66.721 145.740 1.00 34.40 309 ILE E O 1
ATOM 15392 N N . LYS E 1 310 ? 9.001 -67.542 145.773 1.00 28.40 310 LYS E N 1
ATOM 15393 C CA . LYS E 1 310 ? 8.890 -68.156 147.111 1.00 33.00 310 LYS E CA 1
ATOM 15394 C C . LYS E 1 310 ? 9.845 -67.490 148.095 1.00 38.01 310 LYS E C 1
ATOM 15395 O O . LYS E 1 310 ? 9.839 -67.843 149.269 1.00 42.38 310 LYS E O 1
ATOM 15401 N N . ALA E 1 311 ? 10.705 -66.602 147.631 1.00 35.42 311 ALA E N 1
ATOM 15402 C CA . ALA E 1 311 ? 11.753 -66.021 148.479 1.00 33.94 311 ALA E CA 1
ATOM 15403 C C . ALA E 1 311 ? 11.065 -65.190 149.567 1.00 33.08 311 ALA E C 1
ATOM 15404 O O . ALA E 1 311 ? 10.022 -64.633 149.263 1.00 36.60 311 ALA E O 1
ATOM 15406 N N . LYS E 1 312 ? 11.656 -65.084 150.753 1.00 29.86 312 LYS E N 1
ATOM 15407 C CA . LYS E 1 312 ? 11.198 -64.169 151.832 1.00 32.31 312 LYS E CA 1
ATOM 15408 C C . LYS E 1 312 ? 11.703 -62.742 151.630 1.00 31.11 312 LYS E C 1
ATOM 15409 O O . LYS E 1 312 ? 10.974 -61.817 151.974 1.00 26.82 312 LYS E O 1
ATOM 15415 N N . ILE E 1 313 ? 12.896 -62.580 151.044 1.00 29.82 313 ILE E N 1
ATOM 15416 C CA . ILE E 1 313 ? 13.527 -61.268 150.733 1.00 28.03 313 ILE E CA 1
ATOM 15417 C C . ILE E 1 313 ? 13.899 -61.297 149.234 1.00 26.69 313 ILE E C 1
ATOM 15418 O O . ILE E 1 313 ? 14.564 -62.249 148.815 1.00 27.22 313 ILE E O 1
ATOM 15423 N N . VAL E 1 314 ? 13.439 -60.301 148.475 1.00 25.12 314 VAL E N 1
ATOM 15424 C CA . VAL E 1 314 ? 13.883 -60.017 147.100 1.00 26.12 314 VAL E CA 1
ATOM 15425 C C . VAL E 1 314 ? 14.763 -58.767 147.170 1.00 25.58 314 VAL E C 1
ATOM 15426 O O . VAL E 1 314 ? 14.234 -57.697 147.364 1.00 27.96 314 VAL E O 1
ATOM 15430 N N . ALA E 1 315 ? 16.066 -58.973 147.012 1.00 23.94 315 ALA E N 1
ATOM 15431 C CA . ALA E 1 315 ? 17.129 -57.939 146.993 1.00 24.99 315 ALA E CA 1
ATOM 15432 C C . ALA E 1 315 ? 17.324 -57.483 145.548 1.00 25.14 315 ALA E C 1
ATOM 15433 O O . ALA E 1 315 ? 17.875 -58.282 144.740 1.00 26.55 315 ALA E O 1
ATOM 15435 N N . GLU E 1 316 ? 16.812 -56.314 145.194 1.00 24.62 316 GLU E N 1
ATOM 15436 C CA . GLU E 1 316 ? 16.882 -55.786 143.810 1.00 27.38 316 GLU E CA 1
ATOM 15437 C C . GLU E 1 316 ? 18.298 -55.243 143.546 1.00 26.03 316 GLU E C 1
ATOM 15438 O O . GLU E 1 316 ? 18.496 -54.068 143.596 1.00 26.25 316 GLU E O 1
ATOM 15444 N N . VAL E 1 317 ? 19.253 -56.102 143.243 1.00 25.97 317 VAL E N 1
ATOM 15445 C CA . VAL E 1 317 ? 20.627 -55.629 142.931 1.00 27.40 317 VAL E CA 1
ATOM 15446 C C . VAL E 1 317 ? 20.664 -54.929 141.559 1.00 29.13 317 VAL E C 1
ATOM 15447 O O . VAL E 1 317 ? 21.287 -53.853 141.423 1.00 27.48 317 VAL E O 1
ATOM 15451 N N . ALA E 1 318 ? 20.034 -55.510 140.568 1.00 28.60 318 ALA E N 1
ATOM 15452 C CA . ALA E 1 318 ? 19.901 -54.920 139.224 1.00 33.73 318 ALA E CA 1
ATOM 15453 C C . ALA E 1 318 ? 18.925 -53.760 139.321 1.00 34.74 318 ALA E C 1
ATOM 15454 O O . ALA E 1 318 ? 18.067 -53.762 140.235 1.00 34.04 318 ALA E O 1
ATOM 15456 N N . ASN E 1 319 ? 18.980 -52.834 138.362 1.00 31.12 319 ASN E N 1
ATOM 15457 C CA . ASN E 1 319 ? 18.096 -51.639 138.411 1.00 33.83 319 ASN E CA 1
ATOM 15458 C C . ASN E 1 319 ? 16.750 -51.943 137.742 1.00 31.15 319 ASN E C 1
ATOM 15459 O O . ASN E 1 319 ? 16.683 -51.861 136.500 1.00 32.22 319 ASN E O 1
ATOM 15464 N N . GLY E 1 320 ? 15.726 -52.289 138.529 1.00 31.54 320 GLY E N 1
ATOM 15465 C CA . GLY E 1 320 ? 14.367 -52.501 137.984 1.00 29.84 320 GLY E CA 1
ATOM 15466 C C . GLY E 1 320 ? 14.052 -53.922 137.539 1.00 30.79 320 GLY E C 1
ATOM 15467 O O . GLY E 1 320 ? 13.467 -54.054 136.450 1.00 30.32 320 GLY E O 1
ATOM 15468 N N . PRO E 1 321 ? 14.312 -55.010 138.313 1.00 31.37 321 PRO E N 1
ATOM 15469 C CA . PRO E 1 321 ? 13.913 -56.352 137.873 1.00 28.29 321 PRO E CA 1
ATOM 15470 C C . PRO E 1 321 ? 12.466 -56.712 138.251 1.00 32.12 321 PRO E C 1
ATOM 15471 O O . PRO E 1 321 ? 12.007 -57.755 137.825 1.00 31.83 321 PRO E O 1
ATOM 15475 N N . VAL E 1 322 ? 11.788 -55.860 139.030 1.00 28.81 322 VAL E N 1
ATOM 15476 C CA . VAL E 1 322 ? 10.419 -56.175 139.485 1.00 31.53 322 VAL E CA 1
ATOM 15477 C C . VAL E 1 322 ? 9.479 -55.095 138.918 1.00 34.45 322 VAL E C 1
ATOM 15478 O O . VAL E 1 322 ? 9.760 -53.925 139.130 1.00 28.59 322 VAL E O 1
ATOM 15482 N N . THR E 1 323 ? 8.449 -55.461 138.168 1.00 31.25 323 THR E N 1
ATOM 15483 C CA . THR E 1 323 ? 7.489 -54.496 137.553 1.00 33.83 323 THR E CA 1
ATOM 15484 C C . THR E 1 323 ? 6.491 -53.997 138.601 1.00 33.50 323 THR E C 1
ATOM 15485 O O . THR E 1 323 ? 6.305 -54.624 139.647 1.00 34.65 323 THR E O 1
ATOM 15489 N N . PRO E 1 324 ? 5.760 -52.891 138.330 1.00 35.89 324 PRO E N 1
ATOM 15490 C CA . PRO E 1 324 ? 4.750 -52.375 139.270 1.00 41.09 324 PRO E CA 1
ATOM 15491 C C . PRO E 1 324 ? 3.623 -53.352 139.615 1.00 37.66 324 PRO E C 1
ATOM 15492 O O . PRO E 1 324 ? 3.282 -53.455 140.777 1.00 36.80 324 PRO E O 1
ATOM 15496 N N . GLU E 1 325 ? 3.175 -54.157 138.650 1.00 38.04 325 GLU E N 1
ATOM 15497 C CA . GLU E 1 325 ? 2.148 -55.200 138.930 1.00 40.85 325 GLU E CA 1
ATOM 15498 C C . GLU E 1 325 ? 2.744 -56.286 139.822 1.00 37.21 325 GLU E C 1
ATOM 15499 O O . GLU E 1 325 ? 2.037 -56.779 140.703 1.00 35.93 325 GLU E O 1
ATOM 15505 N N . ALA E 1 326 ? 4.023 -56.666 139.645 1.00 32.73 326 ALA E N 1
ATOM 15506 C CA . ALA E 1 326 ? 4.631 -57.680 140.534 1.00 29.80 326 ALA E CA 1
ATOM 15507 C C . ALA E 1 326 ? 4.775 -57.138 141.968 1.00 30.66 326 ALA E C 1
ATOM 15508 O O . ALA E 1 326 ? 4.671 -57.914 142.918 1.00 32.44 326 ALA E O 1
ATOM 15510 N N . ASP E 1 327 ? 5.077 -55.846 142.127 1.00 33.23 327 ASP E N 1
ATOM 15511 C CA . ASP E 1 327 ? 5.237 -55.222 143.463 1.00 33.06 327 ASP E CA 1
ATOM 15512 C C . ASP E 1 327 ? 4.016 -55.536 144.328 1.00 35.66 327 ASP E C 1
ATOM 15513 O O . ASP E 1 327 ? 4.211 -55.900 145.492 1.00 33.54 327 ASP E O 1
ATOM 15518 N N . ASP E 1 328 ? 2.808 -55.367 143.781 1.00 35.74 328 ASP E N 1
ATOM 15519 C CA . ASP E 1 328 ? 1.526 -55.570 144.535 1.00 37.90 328 ASP E CA 1
ATOM 15520 C C . ASP E 1 328 ? 1.395 -57.054 144.883 1.00 30.50 328 ASP E C 1
ATOM 15521 O O . ASP E 1 328 ? 1.165 -57.385 146.016 1.00 30.79 328 ASP E O 1
ATOM 15526 N N . ILE E 1 329 ? 1.671 -57.941 143.934 1.00 33.34 329 ILE E N 1
ATOM 15527 C CA . ILE E 1 329 ? 1.554 -59.402 144.208 1.00 32.64 329 ILE E CA 1
ATOM 15528 C C . ILE E 1 329 ? 2.543 -59.788 145.304 1.00 35.13 329 ILE E C 1
ATOM 15529 O O . ILE E 1 329 ? 2.130 -60.472 146.295 1.00 32.86 329 ILE E O 1
ATOM 15534 N N . LEU E 1 330 ? 3.815 -59.373 145.181 1.00 33.43 330 LEU E N 1
ATOM 15535 C CA . LEU E 1 330 ? 4.834 -59.837 146.165 1.00 30.66 330 LEU E CA 1
ATOM 15536 C C . LEU E 1 330 ? 4.424 -59.317 147.551 1.00 28.85 330 LEU E C 1
ATOM 15537 O O . LEU E 1 330 ? 4.562 -60.030 148.586 1.00 29.92 330 LEU E O 1
ATOM 15542 N N . ARG E 1 331 ? 3.962 -58.083 147.603 1.00 31.22 331 ARG E N 1
ATOM 15543 C CA . ARG E 1 331 ? 3.623 -57.491 148.914 1.00 31.62 331 ARG E CA 1
ATOM 15544 C C . ARG E 1 331 ? 2.410 -58.233 149.492 1.00 34.51 331 ARG E C 1
ATOM 15545 O O . ARG E 1 331 ? 2.384 -58.511 150.713 1.00 34.88 331 ARG E O 1
ATOM 15553 N N . GLU E 1 332 ? 1.428 -58.526 148.664 1.00 37.25 332 GLU E N 1
ATOM 15554 C CA . GLU E 1 332 ? 0.230 -59.292 149.151 1.00 43.38 332 GLU E CA 1
ATOM 15555 C C . GLU E 1 332 ? 0.709 -60.658 149.695 1.00 43.50 332 GLU E C 1
ATOM 15556 O O . GLU E 1 332 ? 0.175 -61.088 150.745 1.00 37.91 332 GLU E O 1
ATOM 15562 N N . LYS E 1 333 ? 1.756 -61.279 149.122 1.00 39.22 333 LYS E N 1
ATOM 15563 C CA . LYS E 1 333 ? 2.254 -62.605 149.594 1.00 32.07 333 LYS E CA 1
ATOM 15564 C C . LYS E 1 333 ? 3.127 -62.463 150.822 1.00 35.58 333 LYS E C 1
ATOM 15565 O O . LYS E 1 333 ? 3.611 -63.492 151.298 1.00 35.42 333 LYS E O 1
ATOM 15571 N N . GLY E 1 334 ? 3.345 -61.249 151.308 1.00 32.82 334 GLY E N 1
ATOM 15572 C CA . GLY E 1 334 ? 4.193 -61.009 152.489 1.00 32.88 334 GLY E CA 1
ATOM 15573 C C . GLY E 1 334 ? 5.691 -61.069 152.164 1.00 33.36 334 GLY E C 1
ATOM 15574 O O . GLY E 1 334 ? 6.477 -61.371 153.049 1.00 34.26 334 GLY E O 1
ATOM 15575 N N . ILE E 1 335 ? 6.089 -60.853 150.926 1.00 33.88 335 ILE E N 1
ATOM 15576 C CA . ILE E 1 335 ? 7.528 -60.938 150.519 1.00 33.47 335 ILE E CA 1
ATOM 15577 C C . ILE E 1 335 ? 8.104 -59.527 150.662 1.00 28.42 335 ILE E C 1
ATOM 15578 O O . ILE E 1 335 ? 7.510 -58.626 150.099 1.00 29.66 335 ILE E O 1
ATOM 15583 N N . LEU E 1 336 ? 9.233 -59.374 151.347 1.00 30.52 336 LEU E N 1
ATOM 15584 C CA . LEU E 1 336 ? 9.907 -58.066 151.552 1.00 31.31 336 LEU E CA 1
ATOM 15585 C C . LEU E 1 336 ? 10.869 -57.793 150.384 1.00 30.33 336 LEU E C 1
ATOM 15586 O O . LEU E 1 336 ? 11.876 -58.531 150.233 1.00 30.60 336 LEU E O 1
ATOM 15591 N N . GLN E 1 337 ? 10.597 -56.747 149.622 1.00 28.31 337 GLN E N 1
ATOM 15592 C CA . GLN E 1 337 ? 11.483 -56.285 148.539 1.00 28.28 337 GLN E CA 1
ATOM 15593 C C . GLN E 1 337 ? 12.414 -55.206 149.098 1.00 30.62 337 GLN E C 1
ATOM 15594 O O . GLN E 1 337 ? 11.953 -54.311 149.830 1.00 28.37 337 GLN E O 1
ATOM 15600 N N . ILE E 1 338 ? 13.687 -55.285 148.744 1.00 31.78 338 ILE E N 1
ATOM 15601 C CA . ILE E 1 338 ? 14.625 -54.152 148.953 1.00 28.41 338 ILE E CA 1
ATOM 15602 C C . ILE E 1 338 ? 14.724 -53.460 147.604 1.00 27.89 338 ILE E C 1
ATOM 15603 O O . ILE E 1 338 ? 15.289 -54.009 146.662 1.00 27.93 338 ILE E O 1
ATOM 15608 N N . PRO E 1 339 ? 14.062 -52.303 147.453 1.00 23.95 339 PRO E N 1
ATOM 15609 C CA . PRO E 1 339 ? 13.931 -51.665 146.158 1.00 28.91 339 PRO E CA 1
ATOM 15610 C C . PRO E 1 339 ? 15.306 -51.296 145.577 1.00 26.30 339 PRO E C 1
ATOM 15611 O O . PRO E 1 339 ? 16.212 -50.922 146.354 1.00 27.16 339 PRO E O 1
ATOM 15615 N N . ASP E 1 340 ? 15.419 -51.440 144.256 1.00 29.46 340 ASP E N 1
ATOM 15616 C CA . ASP E 1 340 ? 16.678 -51.248 143.481 1.00 30.97 340 ASP E CA 1
ATOM 15617 C C . ASP E 1 340 ? 17.483 -50.025 143.971 1.00 29.97 340 ASP E C 1
ATOM 15618 O O . ASP E 1 340 ? 18.642 -50.204 144.393 1.00 29.87 340 ASP E O 1
ATOM 15623 N N . PHE E 1 341 ? 16.912 -48.833 143.997 1.00 25.82 341 PHE E N 1
ATOM 15624 C CA . PHE E 1 341 ? 17.746 -47.643 144.286 1.00 28.20 341 PHE E CA 1
ATOM 15625 C C . PHE E 1 341 ? 18.143 -47.541 145.755 1.00 31.37 341 PHE E C 1
ATOM 15626 O O . PHE E 1 341 ? 19.024 -46.702 146.028 1.00 30.00 341 PHE E O 1
ATOM 15634 N N . LEU E 1 342 ? 17.594 -48.366 146.648 1.00 27.78 342 LEU E N 1
ATOM 15635 C CA . LEU E 1 342 ? 18.177 -48.517 147.988 1.00 29.66 342 LEU E CA 1
ATOM 15636 C C . LEU E 1 342 ? 19.189 -49.659 147.889 1.00 29.33 342 LEU E C 1
ATOM 15637 O O . LEU E 1 342 ? 20.334 -49.486 148.306 1.00 26.84 342 LEU E O 1
ATOM 15642 N N . CYS E 1 343 ? 18.768 -50.827 147.401 1.00 24.86 343 CYS E N 1
ATOM 15643 C CA . CYS E 1 343 ? 19.557 -52.056 147.509 1.00 25.06 343 CYS E CA 1
ATOM 15644 C C . CYS E 1 343 ? 20.924 -51.856 146.812 1.00 27.69 343 CYS E C 1
ATOM 15645 O O . CYS E 1 343 ? 21.931 -52.440 147.305 1.00 24.78 343 CYS E O 1
ATOM 15648 N N . ASN E 1 344 ? 20.955 -51.150 145.672 1.00 26.26 344 ASN E N 1
ATOM 15649 C CA . ASN E 1 344 ? 22.184 -51.096 144.844 1.00 27.63 344 ASN E CA 1
ATOM 15650 C C . ASN E 1 344 ? 22.927 -49.759 145.011 1.00 30.34 344 ASN E C 1
ATOM 15651 O O . ASN E 1 344 ? 23.898 -49.522 144.232 1.00 30.99 344 ASN E O 1
ATOM 15656 N N . ALA E 1 345 ? 22.594 -48.974 146.035 1.00 27.87 345 ALA E N 1
ATOM 15657 C CA . ALA E 1 345 ? 23.131 -47.613 146.231 1.00 27.01 345 ALA E CA 1
ATOM 15658 C C . ALA E 1 345 ? 24.535 -47.680 146.842 1.00 28.41 345 ALA E C 1
ATOM 15659 O O . ALA E 1 345 ? 25.132 -46.610 146.962 1.00 27.94 345 ALA E O 1
ATOM 15661 N N . GLY E 1 346 ? 25.045 -48.863 147.156 1.00 26.10 346 GLY E N 1
ATOM 15662 C CA . GLY E 1 346 ? 26.445 -49.066 147.579 1.00 28.64 346 GLY E CA 1
ATOM 15663 C C . GLY E 1 346 ? 27.443 -48.500 146.562 1.00 29.66 346 GLY E C 1
ATOM 15664 O O . GLY E 1 346 ? 28.463 -47.914 146.965 1.00 25.45 346 GLY E O 1
ATOM 15665 N N . GLY E 1 347 ? 27.178 -48.694 145.281 1.00 27.94 347 GLY E N 1
ATOM 15666 C CA . GLY E 1 347 ? 28.053 -48.207 144.175 1.00 28.24 347 GLY E CA 1
ATOM 15667 C C . GLY E 1 347 ? 28.225 -46.704 144.254 1.00 26.93 347 GLY E C 1
ATOM 15668 O O . GLY E 1 347 ? 29.377 -46.202 144.365 1.00 25.24 347 GLY E O 1
ATOM 15669 N N . VAL E 1 348 ? 27.138 -45.945 144.213 1.00 27.27 348 VAL E N 1
ATOM 15670 C CA . VAL E 1 348 ? 27.279 -44.468 144.312 1.00 27.61 348 VAL E CA 1
ATOM 15671 C C . VAL E 1 348 ? 27.796 -44.069 145.708 1.00 29.47 348 VAL E C 1
ATOM 15672 O O . VAL E 1 348 ? 28.469 -42.999 145.812 1.00 28.43 348 VAL E O 1
ATOM 15676 N N . THR E 1 349 ? 27.572 -44.860 146.756 1.00 26.01 349 THR E N 1
ATOM 15677 C CA . THR E 1 349 ? 28.056 -44.439 148.090 1.00 28.37 349 THR E CA 1
ATOM 15678 C C . THR E 1 349 ? 29.590 -44.490 148.125 1.00 26.34 349 THR E C 1
ATOM 15679 O O . THR E 1 349 ? 30.224 -43.585 148.629 1.00 28.59 349 THR E O 1
ATOM 15683 N N . VAL E 1 350 ? 30.183 -45.544 147.634 1.00 28.67 350 VAL E N 1
ATOM 15684 C CA . VAL E 1 350 ? 31.663 -45.656 147.572 1.00 27.47 350 VAL E CA 1
ATOM 15685 C C . VAL E 1 350 ? 32.206 -44.634 146.559 1.00 30.81 350 VAL E C 1
ATOM 15686 O O . VAL E 1 350 ? 33.264 -44.089 146.811 1.00 28.60 350 VAL E O 1
ATOM 15690 N N . SER E 1 351 ? 31.456 -44.264 145.517 1.00 26.71 351 SER E N 1
ATOM 15691 C CA . SER E 1 351 ? 31.951 -43.249 144.576 1.00 30.21 351 SER E CA 1
ATOM 15692 C C . SER E 1 351 ? 31.925 -41.885 145.285 1.00 30.02 351 SER E C 1
ATOM 15693 O O . SER E 1 351 ? 32.851 -41.093 145.069 1.00 25.80 351 SER E O 1
ATOM 15696 N N . TYR E 1 352 ? 30.932 -41.625 146.147 1.00 28.00 352 TYR E N 1
ATOM 15697 C CA . TYR E 1 352 ? 30.913 -40.453 147.047 1.00 28.82 352 TYR E CA 1
ATOM 15698 C C . TYR E 1 352 ? 32.160 -40.463 147.950 1.00 25.72 352 TYR E C 1
ATOM 15699 O O . TYR E 1 352 ? 32.828 -39.404 148.095 1.00 26.38 352 TYR E O 1
ATOM 15708 N N . PHE E 1 353 ? 32.516 -41.587 148.534 1.00 23.86 353 PHE E N 1
ATOM 15709 C CA . PHE E 1 353 ? 33.733 -41.657 149.379 1.00 26.40 353 PHE E CA 1
ATOM 15710 C C . PHE E 1 353 ? 34.973 -41.353 148.534 1.00 30.16 353 PHE E C 1
ATOM 15711 O O . PHE E 1 353 ? 35.915 -40.736 149.082 1.00 29.10 353 PHE E O 1
ATOM 15719 N N . GLU E 1 354 ? 35.031 -41.852 147.288 1.00 29.44 354 GLU E N 1
ATOM 15720 C CA . GLU E 1 354 ? 36.197 -41.622 146.380 1.00 28.43 354 GLU E CA 1
ATOM 15721 C C . GLU E 1 354 ? 36.330 -40.106 146.151 1.00 24.46 354 GLU E C 1
ATOM 15722 O O . GLU E 1 354 ? 37.445 -39.558 146.292 1.00 26.26 354 GLU E O 1
ATOM 15728 N N . TRP E 1 355 ? 35.230 -39.461 145.800 1.00 24.73 355 TRP E N 1
ATOM 15729 C CA . TRP E 1 355 ? 35.178 -38.001 145.571 1.00 27.23 355 TRP E CA 1
ATOM 15730 C C . TRP E 1 355 ? 35.637 -37.255 146.846 1.00 29.40 355 TRP E C 1
ATOM 15731 O O . TRP E 1 355 ? 36.341 -36.247 146.715 1.00 25.32 355 TRP E O 1
ATOM 15742 N N . VAL E 1 356 ? 35.193 -37.677 148.033 1.00 28.22 356 VAL E N 1
ATOM 15743 C CA . VAL E 1 356 ? 35.586 -37.011 149.305 1.00 28.90 356 VAL E CA 1
ATOM 15744 C C . VAL E 1 356 ? 37.110 -37.131 149.432 1.00 26.45 356 VAL E C 1
ATOM 15745 O O . VAL E 1 356 ? 37.777 -36.192 149.858 1.00 27.97 356 VAL E O 1
ATOM 15749 N N . GLN E 1 357 ? 37.644 -38.302 149.208 1.00 25.42 357 GLN E N 1
ATOM 15750 C CA . GLN E 1 357 ? 39.090 -38.531 149.348 1.00 31.09 357 GLN E CA 1
ATOM 15751 C C . GLN E 1 357 ? 39.826 -37.618 148.362 1.00 32.44 357 GLN E C 1
ATOM 15752 O O . GLN E 1 357 ? 40.824 -37.041 148.783 1.00 30.76 357 GLN E O 1
ATOM 15758 N N . ASN E 1 358 ? 39.277 -37.409 147.161 1.00 28.83 358 ASN E N 1
ATOM 15759 C CA . ASN E 1 358 ? 39.913 -36.589 146.106 1.00 28.47 358 ASN E CA 1
ATOM 15760 C C . ASN E 1 358 ? 39.862 -35.115 146.506 1.00 30.09 358 ASN E C 1
ATOM 15761 O O . ASN E 1 358 ? 40.905 -34.423 146.382 1.00 28.63 358 ASN E O 1
ATOM 15766 N N . ILE E 1 359 ? 38.703 -34.595 146.887 1.00 30.87 359 ILE E N 1
ATOM 15767 C CA . ILE E 1 359 ? 38.607 -33.139 147.168 1.00 31.50 359 ILE E CA 1
ATOM 15768 C C . ILE E 1 359 ? 39.404 -32.802 148.457 1.00 33.18 359 ILE E C 1
ATOM 15769 O O . ILE E 1 359 ? 39.855 -31.678 148.546 1.00 30.84 359 ILE E O 1
ATOM 15774 N N . ASN E 1 360 ? 39.632 -33.756 149.372 1.00 32.51 360 ASN E N 1
ATOM 15775 C CA . ASN E 1 360 ? 40.339 -33.565 150.666 1.00 35.49 360 ASN E CA 1
ATOM 15776 C C . ASN E 1 360 ? 41.804 -34.003 150.579 1.00 32.45 360 ASN E C 1
ATOM 15777 O O . ASN E 1 360 ? 42.515 -33.770 151.524 1.00 35.68 360 ASN E O 1
ATOM 15782 N N . GLY E 1 361 ? 42.239 -34.545 149.453 1.00 28.67 361 GLY E N 1
ATOM 15783 C CA . GLY E 1 361 ? 43.633 -34.908 149.220 1.00 28.86 361 GLY E CA 1
ATOM 15784 C C . GLY E 1 361 ? 44.119 -35.959 150.169 1.00 31.94 361 GLY E C 1
ATOM 15785 O O . GLY E 1 361 ? 45.351 -36.022 150.418 1.00 30.32 361 GLY E O 1
ATOM 15786 N N . TYR E 1 362 ? 43.208 -36.816 150.637 1.00 31.82 362 TYR E N 1
ATOM 15787 C CA . TYR E 1 362 ? 43.490 -37.746 151.749 1.00 33.45 362 TYR E CA 1
ATOM 15788 C C . TYR E 1 362 ? 42.761 -39.074 151.519 1.00 30.90 362 TYR E C 1
ATOM 15789 O O . TYR E 1 362 ? 41.539 -39.026 151.413 1.00 34.50 362 TYR E O 1
ATOM 15798 N N . TYR E 1 363 ? 43.469 -40.203 151.560 1.00 30.52 363 TYR E N 1
ATOM 15799 C CA . TYR E 1 363 ? 42.950 -41.516 151.099 1.00 35.36 363 TYR E CA 1
ATOM 15800 C C . TYR E 1 363 ? 42.643 -42.393 152.323 1.00 38.74 363 TYR E C 1
ATOM 15801 O O . TYR E 1 363 ? 43.371 -42.350 153.267 1.00 33.30 363 TYR E O 1
ATOM 15810 N N . TRP E 1 364 ? 41.570 -43.168 152.272 1.00 39.70 364 TRP E N 1
ATOM 15811 C CA . TRP E 1 364 ? 41.115 -44.047 153.377 1.00 36.72 364 TRP E CA 1
ATOM 15812 C C . TRP E 1 364 ? 41.585 -45.492 153.167 1.00 35.95 364 TRP E C 1
ATOM 15813 O O . TRP E 1 364 ? 41.745 -45.927 152.008 1.00 35.28 364 TRP E O 1
ATOM 15824 N N . THR E 1 365 ? 41.604 -46.272 154.247 1.00 33.08 365 THR E N 1
ATOM 15825 C CA . THR E 1 365 ? 41.876 -47.727 154.230 1.00 32.92 365 THR E CA 1
ATOM 15826 C C . THR E 1 365 ? 40.630 -48.494 153.743 1.00 31.20 365 THR E C 1
ATOM 15827 O O . THR E 1 365 ? 39.507 -47.919 153.779 1.00 31.14 365 THR E O 1
ATOM 15831 N N . GLU E 1 366 ? 40.814 -49.762 153.381 1.00 35.98 366 GLU E N 1
ATOM 15832 C CA . GLU E 1 366 ? 39.734 -50.762 153.094 1.00 41.59 366 GLU E CA 1
ATOM 15833 C C . GLU E 1 366 ? 38.697 -50.728 154.222 1.00 39.71 366 GLU E C 1
ATOM 15834 O O . GLU E 1 366 ? 37.490 -50.608 153.935 1.00 34.42 366 GLU E O 1
ATOM 15840 N N . GLU E 1 367 ? 39.168 -50.804 155.475 1.00 39.76 367 GLU E N 1
ATOM 15841 C CA . GLU E 1 367 ? 38.295 -50.957 156.661 1.00 40.81 367 GLU E CA 1
ATOM 15842 C C . GLU E 1 367 ? 37.531 -49.658 156.855 1.00 36.46 367 GLU E C 1
ATOM 15843 O O . GLU E 1 367 ? 36.353 -49.739 157.190 1.00 36.21 367 GLU E O 1
ATOM 15849 N N . GLU E 1 368 ? 38.128 -48.493 156.618 1.00 36.12 368 GLU E N 1
ATOM 15850 C CA . GLU E 1 368 ? 37.375 -47.212 156.755 1.00 35.96 368 GLU E CA 1
ATOM 15851 C C . GLU E 1 368 ? 36.230 -47.128 155.724 1.00 32.26 368 GLU E C 1
ATOM 15852 O O . GLU E 1 368 ? 35.119 -46.718 156.077 1.00 30.18 368 GLU E O 1
ATOM 15858 N N . VAL E 1 369 ? 36.485 -47.456 154.475 1.00 30.33 369 VAL E N 1
ATOM 15859 C CA . VAL E 1 369 ? 35.437 -47.389 153.412 1.00 34.16 369 VAL E CA 1
ATOM 15860 C C . VAL E 1 369 ? 34.330 -48.371 153.842 1.00 28.74 369 VAL E C 1
ATOM 15861 O O . VAL E 1 369 ? 33.171 -47.997 153.835 1.00 32.81 369 VAL E O 1
ATOM 15865 N N . ARG E 1 370 ? 34.716 -49.576 154.228 1.00 33.03 370 ARG E N 1
ATOM 15866 C CA . ARG E 1 370 ? 33.734 -50.628 154.536 1.00 36.85 370 ARG E CA 1
ATOM 15867 C C . ARG E 1 370 ? 32.868 -50.203 155.730 1.00 39.48 370 ARG E C 1
ATOM 15868 O O . ARG E 1 370 ? 31.640 -50.362 155.614 1.00 32.19 370 ARG E O 1
ATOM 15876 N N . GLU E 1 371 ? 33.448 -49.632 156.804 1.00 36.74 371 GLU E N 1
ATOM 15877 C CA . GLU E 1 371 ? 32.675 -49.255 158.028 1.00 39.92 371 GLU E CA 1
ATOM 15878 C C . GLU E 1 371 ? 31.726 -48.104 157.691 1.00 36.19 371 GLU E C 1
ATOM 15879 O O . GLU E 1 371 ? 30.609 -48.081 158.189 1.00 32.49 371 GLU E O 1
ATOM 15885 N N . LYS E 1 372 ? 32.165 -47.122 156.912 1.00 31.89 372 LYS E N 1
ATOM 15886 C CA . LYS E 1 372 ? 31.299 -45.975 156.525 1.00 33.38 372 LYS E CA 1
ATOM 15887 C C . LYS E 1 372 ? 30.184 -46.456 155.581 1.00 30.62 372 LYS E C 1
ATOM 15888 O O . LYS E 1 372 ? 29.067 -45.971 155.699 1.00 28.62 372 LYS E O 1
ATOM 15894 N N . LEU E 1 373 ? 30.481 -47.378 154.677 1.00 29.61 373 LEU E N 1
ATOM 15895 C CA . LEU E 1 373 ? 29.422 -47.932 153.785 1.00 30.20 373 LEU E CA 1
ATOM 15896 C C . LEU E 1 373 ? 28.374 -48.658 154.647 1.00 28.75 373 LEU E C 1
ATOM 15897 O O . LEU E 1 373 ? 27.197 -48.462 154.442 1.00 28.61 373 LEU E O 1
ATOM 15902 N N . ASP E 1 374 ? 28.830 -49.451 155.602 1.00 29.65 374 ASP E N 1
ATOM 15903 C CA . ASP E 1 374 ? 27.953 -50.220 156.514 1.00 31.23 374 ASP E CA 1
ATOM 15904 C C . ASP E 1 374 ? 26.991 -49.265 157.215 1.00 34.17 374 ASP E C 1
ATOM 15905 O O . ASP E 1 374 ? 25.753 -49.440 157.090 1.00 33.23 374 ASP E O 1
ATOM 15910 N N . LYS E 1 375 ? 27.499 -48.215 157.835 1.00 36.43 375 LYS E N 1
ATOM 15911 C CA . LYS E 1 375 ? 26.633 -47.250 158.569 1.00 36.39 375 LYS E CA 1
ATOM 15912 C C . LYS E 1 375 ? 25.665 -46.572 157.616 1.00 35.58 375 LYS E C 1
ATOM 15913 O O . LYS E 1 375 ? 24.517 -46.396 158.019 1.00 29.64 375 LYS E O 1
ATOM 15919 N N . LYS E 1 376 ? 26.095 -46.111 156.428 1.00 34.23 376 LYS E N 1
ATOM 15920 C CA . LYS E 1 376 ? 25.147 -45.429 155.503 1.00 32.76 376 LYS E CA 1
ATOM 15921 C C . LYS E 1 376 ? 24.030 -46.369 155.048 1.00 28.17 376 LYS E C 1
ATOM 15922 O O . LYS E 1 376 ? 22.875 -45.907 154.976 1.00 30.09 376 LYS E O 1
ATOM 15928 N N . MET E 1 377 ? 24.374 -47.589 154.628 1.00 28.07 377 MET E N 1
ATOM 15929 C CA . MET E 1 377 ? 23.389 -48.524 154.005 1.00 30.11 377 MET E CA 1
ATOM 15930 C C . MET E 1 377 ? 22.406 -48.967 155.106 1.00 29.49 377 MET E C 1
ATOM 15931 O O . MET E 1 377 ? 21.194 -49.059 154.868 1.00 31.01 377 MET E O 1
ATOM 15936 N N . THR E 1 378 ? 22.939 -49.204 156.300 1.00 30.78 378 THR E N 1
ATOM 15937 C CA . THR E 1 378 ? 22.167 -49.617 157.492 1.00 31.03 378 THR E CA 1
ATOM 15938 C C . THR E 1 378 ? 21.147 -48.551 157.854 1.00 33.81 378 THR E C 1
ATOM 15939 O O . THR E 1 378 ? 19.966 -48.861 157.961 1.00 33.85 378 THR E O 1
ATOM 15943 N N . LYS E 1 379 ? 21.581 -47.304 157.967 1.00 33.29 379 LYS E N 1
ATOM 15944 C CA . LYS E 1 379 ? 20.666 -46.191 158.266 1.00 31.41 379 LYS E CA 1
ATOM 15945 C C . LYS E 1 379 ? 19.646 -46.010 157.145 1.00 34.69 379 LYS E C 1
ATOM 15946 O O . LYS E 1 379 ? 18.462 -45.704 157.440 1.00 30.06 379 LYS E O 1
ATOM 15952 N N . ALA E 1 380 ? 20.033 -46.141 155.877 1.00 28.87 380 ALA E N 1
ATOM 15953 C CA . ALA E 1 380 ? 19.073 -45.873 154.802 1.00 30.17 380 ALA E CA 1
ATOM 15954 C C . ALA E 1 380 ? 17.997 -46.985 154.835 1.00 27.57 380 ALA E C 1
ATOM 15955 O O . ALA E 1 380 ? 16.821 -46.716 154.567 1.00 29.96 380 ALA E O 1
ATOM 15957 N N . PHE E 1 381 ? 18.414 -48.205 155.066 1.00 27.57 381 PHE E N 1
ATOM 15958 C CA . PHE E 1 381 ? 17.500 -49.371 155.120 1.00 32.03 381 PHE E CA 1
ATOM 15959 C C . PHE E 1 381 ? 16.448 -49.129 156.214 1.00 32.17 381 PHE E C 1
ATOM 15960 O O . PHE E 1 381 ? 15.233 -49.272 155.911 1.00 32.48 381 PHE E O 1
ATOM 15968 N N . TRP E 1 382 ? 16.896 -48.722 157.413 1.00 32.85 382 TRP E N 1
ATOM 15969 C CA . TRP E 1 382 ? 15.981 -48.462 158.568 1.00 35.98 382 TRP E CA 1
ATOM 15970 C C . TRP E 1 382 ? 15.031 -47.308 158.269 1.00 33.96 382 TRP E C 1
ATOM 15971 O O . TRP E 1 382 ? 13.842 -47.440 158.571 1.00 34.67 382 TRP E O 1
ATOM 15982 N N . GLU E 1 383 ? 15.483 -46.228 157.642 1.00 35.65 383 GLU E N 1
ATOM 15983 C CA . GLU E 1 383 ? 14.574 -45.122 157.275 1.00 33.95 383 GLU E CA 1
ATOM 15984 C C . GLU E 1 383 ? 13.507 -45.644 156.321 1.00 32.85 383 GLU E C 1
ATOM 15985 O O . GLU E 1 383 ? 12.356 -45.291 156.486 1.00 34.59 383 GLU E O 1
ATOM 15991 N N . VAL E 1 384 ? 13.885 -46.395 155.291 1.00 29.83 384 VAL E N 1
ATOM 15992 C CA . VAL E 1 384 ? 12.884 -46.893 154.295 1.00 30.68 384 VAL E CA 1
ATOM 15993 C C . VAL E 1 384 ? 11.936 -47.889 155.004 1.00 30.10 384 VAL E C 1
ATOM 15994 O O . VAL E 1 384 ? 10.715 -47.777 154.847 1.00 30.65 384 VAL E O 1
ATOM 15998 N N . TYR E 1 385 ? 12.474 -48.859 155.719 1.00 32.84 385 TYR E N 1
ATOM 15999 C CA . TYR E 1 385 ? 11.663 -49.933 156.348 1.00 34.91 385 TYR E CA 1
ATOM 16000 C C . TYR E 1 385 ? 10.669 -49.298 157.348 1.00 36.93 385 TYR E C 1
ATOM 16001 O O . TYR E 1 385 ? 9.459 -49.608 157.301 1.00 33.51 385 TYR E O 1
ATOM 16010 N N . ASN E 1 386 ? 11.148 -48.374 158.188 1.00 34.55 386 ASN E N 1
ATOM 16011 C CA . ASN E 1 386 ? 10.293 -47.746 159.236 1.00 37.16 386 ASN E CA 1
ATOM 16012 C C . ASN E 1 386 ? 9.247 -46.891 158.546 1.00 38.77 386 ASN E C 1
ATOM 16013 O O . ASN E 1 386 ? 8.104 -46.923 159.012 1.00 40.66 386 ASN E O 1
ATOM 16018 N N . THR E 1 387 ? 9.585 -46.185 157.455 1.00 32.99 387 THR E N 1
ATOM 16019 C CA . THR E 1 387 ? 8.580 -45.432 156.685 1.00 30.06 387 THR E CA 1
ATOM 16020 C C . THR E 1 387 ? 7.518 -46.393 156.130 1.00 35.08 387 THR E C 1
ATOM 16021 O O . THR E 1 387 ? 6.307 -46.038 156.122 1.00 31.69 387 THR E O 1
ATOM 16025 N N . HIS E 1 388 ? 7.904 -47.571 155.643 1.00 32.60 388 HIS E N 1
ATOM 16026 C CA . HIS E 1 388 ? 6.938 -48.517 155.011 1.00 35.35 388 HIS E CA 1
ATOM 16027 C C . HIS E 1 388 ? 5.965 -49.025 156.084 1.00 37.23 388 HIS E C 1
ATOM 16028 O O . HIS E 1 388 ? 4.777 -49.127 155.791 1.00 35.61 388 HIS E O 1
ATOM 16035 N N . LYS E 1 389 ? 6.465 -49.313 157.274 1.00 35.82 389 LYS E N 1
ATOM 16036 C CA . LYS E 1 389 ? 5.682 -49.791 158.448 1.00 42.50 389 LYS E CA 1
ATOM 16037 C C . LYS E 1 389 ? 4.794 -48.651 158.938 1.00 42.94 389 LYS E C 1
ATOM 16038 O O . LYS E 1 389 ? 3.605 -48.859 158.985 1.00 41.77 389 LYS E O 1
ATOM 16044 N N . ASP E 1 390 ? 5.340 -47.460 159.198 1.00 43.14 390 ASP E N 1
ATOM 16045 C CA . ASP E 1 390 ? 4.573 -46.330 159.812 1.00 41.93 390 ASP E CA 1
ATOM 16046 C C . ASP E 1 390 ? 3.490 -45.867 158.848 1.00 45.41 390 ASP E C 1
ATOM 16047 O O . ASP E 1 390 ? 2.405 -45.568 159.325 1.00 41.96 390 ASP E O 1
ATOM 16052 N N . LYS E 1 391 ? 3.714 -45.834 157.540 1.00 40.70 391 LYS E N 1
ATOM 16053 C CA . LYS E 1 391 ? 2.647 -45.345 156.631 1.00 40.58 391 LYS E CA 1
ATOM 16054 C C . LYS E 1 391 ? 1.865 -46.519 156.050 1.00 38.63 391 LYS E C 1
ATOM 16055 O O . LYS E 1 391 ? 0.990 -46.259 155.191 1.00 36.53 391 LYS E O 1
ATOM 16061 N N . ASN E 1 392 ? 2.277 -47.758 156.341 1.00 44.49 392 ASN E N 1
ATOM 16062 C CA . ASN E 1 392 ? 1.635 -48.955 155.724 1.00 43.26 392 ASN E CA 1
ATOM 16063 C C . ASN E 1 392 ? 1.652 -48.814 154.189 1.00 43.21 392 ASN E C 1
ATOM 16064 O O . ASN E 1 392 ? 0.566 -48.772 153.528 1.00 36.14 392 ASN E O 1
ATOM 16069 N N . ILE E 1 393 ? 2.854 -48.726 153.594 1.00 40.69 393 ILE E N 1
ATOM 16070 C CA . ILE E 1 393 ? 3.022 -48.601 152.113 1.00 33.15 393 ILE E CA 1
ATOM 16071 C C . ILE E 1 393 ? 4.111 -49.594 151.659 1.00 29.19 393 ILE E C 1
ATOM 16072 O O . ILE E 1 393 ? 4.859 -50.086 152.507 1.00 30.57 393 ILE E O 1
ATOM 16077 N N . HIS E 1 394 ? 4.085 -49.936 150.377 1.00 31.71 394 HIS E N 1
ATOM 16078 C CA . HIS E 1 394 ? 5.129 -50.742 149.692 1.00 30.94 394 HIS E CA 1
ATOM 16079 C C . HIS E 1 394 ? 6.519 -50.144 149.996 1.00 30.93 394 HIS E C 1
ATOM 16080 O O . HIS E 1 394 ? 6.663 -48.904 149.991 1.00 29.13 394 HIS E O 1
ATOM 16087 N N . MET E 1 395 ? 7.505 -51.005 150.234 1.00 29.55 395 MET E N 1
ATOM 16088 C CA . MET E 1 395 ? 8.932 -50.633 150.384 1.00 32.59 395 MET E CA 1
ATOM 16089 C C . MET E 1 395 ? 9.349 -49.671 149.262 1.00 30.48 395 MET E C 1
ATOM 16090 O O . MET E 1 395 ? 10.019 -48.705 149.566 1.00 33.09 395 MET E O 1
ATOM 16095 N N . ARG E 1 396 ? 8.889 -49.836 148.034 1.00 27.83 396 ARG E N 1
ATOM 16096 C CA . ARG E 1 396 ? 9.337 -48.965 146.919 1.00 30.24 396 ARG E CA 1
ATOM 16097 C C . ARG E 1 396 ? 8.747 -47.566 147.097 1.00 34.45 396 ARG E C 1
ATOM 16098 O O . ARG E 1 396 ? 9.491 -46.562 146.878 1.00 32.17 396 ARG E O 1
ATOM 16106 N N . ASP E 1 397 ? 7.464 -47.464 147.473 1.00 31.84 397 ASP E N 1
ATOM 16107 C CA . ASP E 1 397 ? 6.866 -46.138 147.777 1.00 31.97 397 ASP E CA 1
ATOM 16108 C C . ASP E 1 397 ? 7.562 -45.503 148.997 1.00 27.56 397 ASP E C 1
ATOM 16109 O O . ASP E 1 397 ? 7.783 -44.285 148.980 1.00 29.21 397 ASP E O 1
ATOM 16114 N N . ALA E 1 398 ? 7.966 -46.285 149.982 1.00 24.27 398 ALA E N 1
ATOM 16115 C CA . ALA E 1 398 ? 8.688 -45.786 151.155 1.00 26.46 398 ALA E CA 1
ATOM 16116 C C . ALA E 1 398 ? 10.074 -45.275 150.725 1.00 32.44 398 ALA E C 1
ATOM 16117 O O . ALA E 1 398 ? 10.507 -44.264 151.273 1.00 30.51 398 ALA E O 1
ATOM 16119 N N . ALA E 1 399 ? 10.752 -45.920 149.779 1.00 29.25 399 ALA E N 1
ATOM 16120 C CA . ALA E 1 399 ? 12.060 -45.426 149.286 1.00 28.28 399 ALA E CA 1
ATOM 16121 C C . ALA E 1 399 ? 11.853 -44.063 148.606 1.00 27.17 399 ALA E C 1
ATOM 16122 O O . ALA E 1 399 ? 12.642 -43.116 148.912 1.00 29.47 399 ALA E O 1
ATOM 16124 N N . TYR E 1 400 ? 10.787 -43.886 147.831 1.00 26.20 400 TYR E N 1
ATOM 16125 C CA . TYR E 1 400 ? 10.462 -42.604 147.161 1.00 26.79 400 TYR E CA 1
ATOM 16126 C C . TYR E 1 400 ? 10.169 -41.530 148.206 1.00 30.59 400 TYR E C 1
ATOM 16127 O O . TYR E 1 400 ? 10.656 -40.352 148.129 1.00 32.45 400 TYR E O 1
ATOM 16136 N N . VAL E 1 401 ? 9.411 -41.887 149.221 1.00 31.94 401 VAL E N 1
ATOM 16137 C CA . VAL E 1 401 ? 9.045 -40.890 150.263 1.00 32.08 401 VAL E CA 1
ATOM 16138 C C . VAL E 1 401 ? 10.349 -40.404 150.925 1.00 30.31 401 VAL E C 1
ATOM 16139 O O . VAL E 1 401 ? 10.505 -39.214 151.035 1.00 30.44 401 VAL E O 1
ATOM 16143 N N . VAL E 1 402 ? 11.231 -41.280 151.368 1.00 31.18 402 VAL E N 1
ATOM 16144 C CA . VAL E 1 402 ? 12.512 -40.879 152.018 1.00 31.12 402 VAL E CA 1
ATOM 16145 C C . VAL E 1 402 ? 13.332 -40.005 151.061 1.00 32.71 402 VAL E C 1
ATOM 16146 O O . VAL E 1 402 ? 13.836 -38.971 151.476 1.00 33.27 402 VAL E O 1
ATOM 16150 N N . ALA E 1 403 ? 13.388 -40.348 149.777 1.00 33.81 403 ALA E N 1
ATOM 16151 C CA . ALA E 1 403 ? 14.317 -39.722 148.813 1.00 31.01 403 ALA E CA 1
ATOM 16152 C C . ALA E 1 403 ? 13.721 -38.415 148.325 1.00 30.50 403 ALA E C 1
ATOM 16153 O O . ALA E 1 403 ? 14.408 -37.375 148.412 1.00 30.10 403 ALA E O 1
ATOM 16155 N N . VAL E 1 404 ? 12.494 -38.462 147.838 1.00 27.10 404 VAL E N 1
ATOM 16156 C CA . VAL E 1 404 ? 11.836 -37.262 147.260 1.00 32.47 404 VAL E CA 1
ATOM 16157 C C . VAL E 1 404 ? 11.655 -36.203 148.371 1.00 34.18 404 VAL E C 1
ATOM 16158 O O . VAL E 1 404 ? 11.776 -35.014 148.052 1.00 30.81 404 VAL E O 1
ATOM 16162 N N . SER E 1 405 ? 11.412 -36.614 149.614 1.00 31.86 405 SER E N 1
ATOM 16163 C CA . SER E 1 405 ? 11.268 -35.694 150.768 1.00 33.34 405 SER E CA 1
ATOM 16164 C C . SER E 1 405 ? 12.548 -34.868 150.869 1.00 33.77 405 SER E C 1
ATOM 16165 O O . SER E 1 405 ? 12.444 -33.662 151.049 1.00 32.00 405 SER E O 1
ATOM 16168 N N . ARG E 1 406 ? 13.711 -35.498 150.790 1.00 32.87 406 ARG E N 1
ATOM 16169 C CA . ARG E 1 406 ? 14.988 -34.757 150.951 1.00 31.46 406 ARG E CA 1
ATOM 16170 C C . ARG E 1 406 ? 15.209 -33.799 149.786 1.00 31.32 406 ARG E C 1
ATOM 16171 O O . ARG E 1 406 ? 15.619 -32.663 150.008 1.00 34.11 406 ARG E O 1
ATOM 16179 N N . VAL E 1 407 ? 14.888 -34.200 148.577 1.00 29.03 407 VAL E N 1
ATOM 16180 C CA . VAL E 1 407 ? 15.154 -33.351 147.398 1.00 29.57 407 VAL E CA 1
ATOM 16181 C C . VAL E 1 407 ? 14.182 -32.189 147.462 1.00 30.48 407 VAL E C 1
ATOM 16182 O O . VAL E 1 407 ? 14.540 -31.019 147.142 1.00 31.24 407 VAL E O 1
ATOM 16186 N N . TYR E 1 408 ? 12.929 -32.469 147.805 1.00 27.37 408 TYR E N 1
ATOM 16187 C CA . TYR E 1 408 ? 11.892 -31.404 147.854 1.00 27.31 408 TYR E CA 1
ATOM 16188 C C . TYR E 1 408 ? 12.278 -30.371 148.908 1.00 25.24 408 TYR E C 1
ATOM 16189 O O . TYR E 1 408 ? 12.120 -29.176 148.655 1.00 25.90 408 TYR E O 1
ATOM 16198 N N . GLN E 1 409 ? 12.755 -30.846 150.051 1.00 24.87 409 GLN E N 1
ATOM 16199 C CA . GLN E 1 409 ? 13.159 -29.961 151.165 1.00 32.19 409 GLN E CA 1
ATOM 16200 C C . GLN E 1 409 ? 14.294 -29.048 150.652 1.00 33.74 409 GLN E C 1
ATOM 16201 O O . GLN E 1 409 ? 14.263 -27.859 150.947 1.00 30.57 409 GLN E O 1
ATOM 16207 N N . ALA E 1 410 ? 15.255 -29.579 149.891 1.00 32.36 410 ALA E N 1
ATOM 16208 C CA . ALA E 1 410 ? 16.384 -28.791 149.357 1.00 26.71 410 ALA E CA 1
ATOM 16209 C C . ALA E 1 410 ? 15.847 -27.728 148.411 1.00 26.99 410 ALA E C 1
ATOM 16210 O O . ALA E 1 410 ? 16.233 -26.518 148.507 1.00 27.04 410 ALA E O 1
ATOM 16212 N N . MET E 1 411 ? 14.883 -28.096 147.570 1.00 24.31 411 MET E N 1
ATOM 16213 C CA . MET E 1 411 ? 14.288 -27.168 146.592 1.00 26.95 411 MET E CA 1
ATOM 16214 C C . MET E 1 411 ? 13.541 -26.031 147.307 1.00 31.86 411 MET E C 1
ATOM 16215 O O . MET E 1 411 ? 13.669 -24.837 146.858 1.00 27.00 411 MET E O 1
ATOM 16220 N N . LYS E 1 412 ? 12.822 -26.371 148.374 1.00 30.26 412 LYS E N 1
ATOM 16221 C CA . LYS E 1 412 ? 12.111 -25.381 149.227 1.00 30.90 412 LYS E CA 1
ATOM 16222 C C . LYS E 1 412 ? 13.129 -24.465 149.916 1.00 26.99 412 LYS E C 1
ATOM 16223 O O . LYS E 1 412 ? 12.932 -23.266 149.903 1.00 25.83 412 LYS E O 1
ATOM 16229 N N . ASP E 1 413 ? 14.170 -25.024 150.494 1.00 28.68 413 ASP E N 1
ATOM 16230 C CA . ASP E 1 413 ? 15.171 -24.258 151.279 1.00 31.75 413 ASP E CA 1
ATOM 16231 C C . ASP E 1 413 ? 15.981 -23.308 150.376 1.00 37.10 413 ASP E C 1
ATOM 16232 O O . ASP E 1 413 ? 16.483 -22.297 150.917 1.00 30.26 413 ASP E O 1
ATOM 16237 N N . ARG E 1 414 ? 16.117 -23.604 149.074 1.00 27.87 414 ARG E N 1
ATOM 16238 C CA . ARG E 1 414 ? 16.758 -22.717 148.069 1.00 25.00 414 ARG E CA 1
ATOM 16239 C C . ARG E 1 414 ? 15.784 -21.712 147.533 1.00 24.20 414 ARG E C 1
ATOM 16240 O O . ARG E 1 414 ? 16.191 -20.795 146.805 1.00 27.13 414 ARG E O 1
ATOM 16248 N N . GLY E 1 415 ? 14.499 -21.895 147.786 1.00 24.97 415 GLY E N 1
ATOM 16249 C CA . GLY E 1 415 ? 13.489 -21.011 147.183 1.00 26.99 415 GLY E CA 1
ATOM 16250 C C . GLY E 1 415 ? 13.146 -21.341 145.748 1.00 29.33 415 GLY E C 1
ATOM 16251 O O . GLY E 1 415 ? 12.502 -20.506 145.089 1.00 29.58 415 GLY E O 1
ATOM 16252 N N . TRP E 1 416 ? 13.498 -22.511 145.235 1.00 28.49 416 TRP E N 1
ATOM 16253 C CA . TRP E 1 416 ? 13.172 -22.834 143.816 1.00 29.96 416 TRP E CA 1
ATOM 16254 C C . TRP E 1 416 ? 11.651 -23.016 143.662 1.00 26.70 416 TRP E C 1
ATOM 16255 O O . TRP E 1 416 ? 11.057 -22.595 142.609 1.00 32.70 416 TRP E O 1
ATOM 16266 N N . VAL E 1 417 ? 11.044 -23.604 144.674 1.00 27.97 417 VAL E N 1
ATOM 16267 C CA . VAL E 1 417 ? 9.569 -23.742 144.742 1.00 34.30 417 VAL E CA 1
ATOM 16268 C C . VAL E 1 417 ? 9.137 -23.141 146.078 1.00 45.10 417 VAL E C 1
ATOM 16269 O O . VAL E 1 417 ? 9.955 -23.254 147.026 1.00 34.97 417 VAL E O 1
ATOM 16273 N N . LYS E 1 418 ? 7.991 -22.461 146.109 1.00 50.98 418 LYS E N 1
ATOM 16274 C CA . LYS E 1 418 ? 7.573 -21.715 147.325 1.00 57.78 418 LYS E CA 1
ATOM 16275 C C . LYS E 1 418 ? 6.835 -22.637 148.288 1.00 58.33 418 LYS E C 1
ATOM 16276 O O . LYS E 1 418 ? 6.838 -22.351 149.491 1.00 59.40 418 LYS E O 1
ATOM 16282 N N . LYS E 1 419 ? 6.258 -23.710 147.766 1.00 55.77 419 LYS E N 1
ATOM 16283 C CA . LYS E 1 419 ? 5.453 -24.617 148.611 1.00 56.10 419 LYS E CA 1
ATOM 16284 C C . LYS E 1 419 ? 5.701 -26.040 148.132 1.00 64.02 419 LYS E C 1
ATOM 16285 O O . LYS E 1 419 ? 5.406 -26.956 148.872 1.00 73.08 419 LYS E O 1
ATOM 16292 N N . ASP F 1 5 ? 75.627 -31.908 135.461 1.00 67.83 5 ASP F N 1
ATOM 16293 C CA . ASP F 1 5 ? 76.371 -32.955 136.232 1.00 60.76 5 ASP F CA 1
ATOM 16294 C C . ASP F 1 5 ? 75.580 -33.512 137.436 1.00 50.72 5 ASP F C 1
ATOM 16295 O O . ASP F 1 5 ? 75.361 -34.717 137.492 1.00 44.27 5 ASP F O 1
ATOM 16300 N N . PRO F 1 6 ? 75.095 -32.745 138.445 1.00 42.55 6 PRO F N 1
ATOM 16301 C CA . PRO F 1 6 ? 74.093 -33.298 139.362 1.00 38.81 6 PRO F CA 1
ATOM 16302 C C . PRO F 1 6 ? 72.869 -33.903 138.612 1.00 36.82 6 PRO F C 1
ATOM 16303 O O . PRO F 1 6 ? 72.407 -34.971 138.965 1.00 34.06 6 PRO F O 1
ATOM 16307 N N . PHE F 1 7 ? 72.351 -33.247 137.571 1.00 35.21 7 PHE F N 1
ATOM 16308 C CA . PHE F 1 7 ? 71.178 -33.779 136.820 1.00 32.13 7 PHE F CA 1
ATOM 16309 C C . PHE F 1 7 ? 71.565 -35.144 136.237 1.00 34.20 7 PHE F C 1
ATOM 16310 O O . PHE F 1 7 ? 70.786 -36.101 136.433 1.00 33.72 7 PHE F O 1
ATOM 16318 N N . GLU F 1 8 ? 72.739 -35.264 135.599 1.00 37.80 8 GLU F N 1
ATOM 16319 C CA . GLU F 1 8 ? 73.185 -36.516 134.921 1.00 37.89 8 GLU F CA 1
ATOM 16320 C C . GLU F 1 8 ? 73.384 -37.614 135.965 1.00 40.62 8 GLU F C 1
ATOM 16321 O O . GLU F 1 8 ? 73.025 -38.803 135.671 1.00 38.19 8 GLU F O 1
ATOM 16327 N N . MET F 1 9 ? 73.808 -37.250 137.169 1.00 38.91 9 MET F N 1
ATOM 16328 C CA . MET F 1 9 ? 73.939 -38.234 138.279 1.00 44.56 9 MET F CA 1
ATOM 16329 C C . MET F 1 9 ? 72.540 -38.745 138.657 1.00 41.56 9 MET F C 1
ATOM 16330 O O . MET F 1 9 ? 72.404 -39.953 138.865 1.00 37.17 9 MET F O 1
ATOM 16335 N N . ALA F 1 10 ? 71.545 -37.862 138.798 1.00 38.23 10 ALA F N 1
ATOM 16336 C CA . ALA F 1 10 ? 70.155 -38.245 139.143 1.00 37.98 10 ALA F CA 1
ATOM 16337 C C . ALA F 1 10 ? 69.635 -39.207 138.067 1.00 35.51 10 ALA F C 1
ATOM 16338 O O . ALA F 1 10 ? 69.024 -40.228 138.399 1.00 34.11 10 ALA F O 1
ATOM 16340 N N . VAL F 1 11 ? 69.885 -38.870 136.805 1.00 35.26 11 VAL F N 1
ATOM 16341 C CA . VAL F 1 11 ? 69.437 -39.674 135.641 1.00 34.51 11 VAL F CA 1
ATOM 16342 C C . VAL F 1 11 ? 70.130 -41.047 135.702 1.00 39.95 11 VAL F C 1
ATOM 16343 O O . VAL F 1 11 ? 69.459 -42.067 135.382 1.00 35.19 11 VAL F O 1
ATOM 16347 N N . LYS F 1 12 ? 71.420 -41.086 136.062 1.00 44.30 12 LYS F N 1
ATOM 16348 C CA . LYS F 1 12 ? 72.213 -42.360 136.141 1.00 52.99 12 LYS F CA 1
ATOM 16349 C C . LYS F 1 12 ? 71.638 -43.274 137.246 1.00 42.32 12 LYS F C 1
ATOM 16350 O O . LYS F 1 12 ? 71.509 -44.496 137.012 1.00 41.81 12 LYS F O 1
ATOM 16356 N N . GLN F 1 13 ? 71.284 -42.699 138.392 1.00 40.88 13 GLN F N 1
ATOM 16357 C CA . GLN F 1 13 ? 70.627 -43.428 139.497 1.00 46.59 13 GLN F CA 1
ATOM 16358 C C . GLN F 1 13 ? 69.317 -44.031 139.000 1.00 47.29 13 GLN F C 1
ATOM 16359 O O . GLN F 1 13 ? 69.109 -45.196 139.252 1.00 45.81 13 GLN F O 1
ATOM 16365 N N . LEU F 1 14 ? 68.489 -43.291 138.268 1.00 41.96 14 LEU F N 1
ATOM 16366 C CA . LEU F 1 14 ? 67.233 -43.863 137.711 1.00 39.43 14 LEU F CA 1
ATOM 16367 C C . LEU F 1 14 ? 67.563 -45.035 136.775 1.00 40.55 14 LEU F C 1
ATOM 16368 O O . LEU F 1 14 ? 66.902 -46.096 136.904 1.00 37.52 14 LEU F O 1
ATOM 16373 N N . GLU F 1 15 ? 68.529 -44.862 135.859 1.00 42.81 15 GLU F N 1
ATOM 16374 C CA . GLU F 1 15 ? 68.853 -45.896 134.844 1.00 46.80 15 GLU F CA 1
ATOM 16375 C C . GLU F 1 15 ? 69.329 -47.174 135.565 1.00 46.96 15 GLU F C 1
ATOM 16376 O O . GLU F 1 15 ? 68.908 -48.299 135.151 1.00 41.18 15 GLU F O 1
ATOM 16382 N N . ARG F 1 16 ? 70.143 -47.010 136.613 1.00 50.16 16 ARG F N 1
ATOM 16383 C CA . ARG F 1 16 ? 70.664 -48.144 137.432 1.00 53.96 16 ARG F CA 1
ATOM 16384 C C . ARG F 1 16 ? 69.487 -48.934 138.007 1.00 52.03 16 ARG F C 1
ATOM 16385 O O . ARG F 1 16 ? 69.401 -50.137 137.768 1.00 51.22 16 ARG F O 1
ATOM 16393 N N . ALA F 1 17 ? 68.596 -48.255 138.712 1.00 48.00 17 ALA F N 1
ATOM 16394 C CA . ALA F 1 17 ? 67.411 -48.868 139.342 1.00 48.59 17 ALA F CA 1
ATOM 16395 C C . ALA F 1 17 ? 66.519 -49.582 138.310 1.00 51.67 17 ALA F C 1
ATOM 16396 O O . ALA F 1 17 ? 65.960 -50.639 138.657 1.00 49.41 17 ALA F O 1
ATOM 16398 N N . ALA F 1 18 ? 66.391 -49.074 137.082 1.00 43.86 18 ALA F N 1
ATOM 16399 C CA . ALA F 1 18 ? 65.478 -49.639 136.052 1.00 47.06 18 ALA F CA 1
ATOM 16400 C C . ALA F 1 18 ? 65.945 -51.038 135.625 1.00 41.31 18 ALA F C 1
ATOM 16401 O O . ALA F 1 18 ? 65.132 -51.798 135.079 1.00 48.72 18 ALA F O 1
ATOM 16403 N N . GLN F 1 19 ? 67.213 -51.363 135.858 1.00 44.06 19 GLN F N 1
ATOM 16404 C CA . GLN F 1 19 ? 67.789 -52.732 135.700 1.00 49.93 19 GLN F CA 1
ATOM 16405 C C . GLN F 1 19 ? 66.941 -53.772 136.445 1.00 49.74 19 GLN F C 1
ATOM 16406 O O . GLN F 1 19 ? 66.922 -54.914 135.996 1.00 49.31 19 GLN F O 1
ATOM 16412 N N . TYR F 1 20 ? 66.259 -53.393 137.530 1.00 45.97 20 TYR F N 1
ATOM 16413 C CA . TYR F 1 20 ? 65.599 -54.315 138.489 1.00 45.21 20 TYR F CA 1
ATOM 16414 C C . TYR F 1 20 ? 64.082 -54.301 138.350 1.00 48.86 20 TYR F C 1
ATOM 16415 O O . TYR F 1 20 ? 63.439 -54.806 139.279 1.00 47.27 20 TYR F O 1
ATOM 16424 N N . MET F 1 21 ? 63.520 -53.676 137.311 1.00 48.14 21 MET F N 1
ATOM 16425 C CA . MET F 1 21 ? 62.046 -53.690 137.087 1.00 48.25 21 MET F CA 1
ATOM 16426 C C . MET F 1 21 ? 61.777 -53.768 135.587 1.00 43.99 21 MET F C 1
ATOM 16427 O O . MET F 1 21 ? 62.726 -53.588 134.819 1.00 42.12 21 MET F O 1
ATOM 16432 N N . ASP F 1 22 ? 60.578 -54.178 135.201 1.00 42.23 22 ASP F N 1
ATOM 16433 C CA . ASP F 1 22 ? 60.129 -54.128 133.790 1.00 52.15 22 ASP F CA 1
ATOM 16434 C C . ASP F 1 22 ? 59.557 -52.728 133.562 1.00 43.31 22 ASP F C 1
ATOM 16435 O O . ASP F 1 22 ? 58.506 -52.429 134.110 1.00 48.81 22 ASP F O 1
ATOM 16440 N N . ILE F 1 23 ? 60.276 -51.868 132.868 1.00 38.94 23 ILE F N 1
ATOM 16441 C CA . ILE F 1 23 ? 59.762 -50.528 132.501 1.00 33.40 23 ILE F CA 1
ATOM 16442 C C . ILE F 1 23 ? 60.021 -50.317 131.005 1.00 33.40 23 ILE F C 1
ATOM 16443 O O . ILE F 1 23 ? 61.083 -50.584 130.523 1.00 31.97 23 ILE F O 1
ATOM 16448 N N . SER F 1 24 ? 59.002 -49.938 130.272 1.00 29.07 24 SER F N 1
ATOM 16449 C CA . SER F 1 24 ? 59.107 -49.643 128.835 1.00 30.49 24 SER F CA 1
ATOM 16450 C C . SER F 1 24 ? 60.176 -48.578 128.605 1.00 30.24 24 SER F C 1
ATOM 16451 O O . SER F 1 24 ? 60.35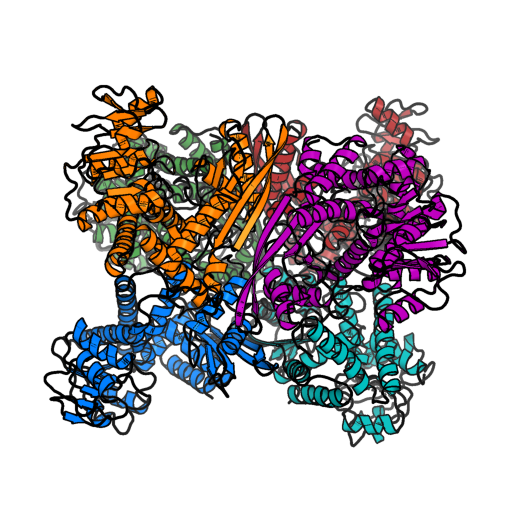9 -47.708 129.432 1.00 26.34 24 SER F O 1
ATOM 16454 N N . GLU F 1 25 ? 60.845 -48.634 127.470 1.00 27.53 25 GLU F N 1
ATOM 16455 C CA . GLU F 1 25 ? 61.778 -47.581 127.059 1.00 27.99 25 GLU F CA 1
ATOM 16456 C C . GLU F 1 25 ? 61.009 -46.240 127.021 1.00 25.76 25 GLU F C 1
ATOM 16457 O O . GLU F 1 25 ? 61.557 -45.205 127.464 1.00 27.51 25 GLU F O 1
ATOM 16463 N N . GLU F 1 26 ? 59.757 -46.224 126.583 1.00 25.85 26 GLU F N 1
ATOM 16464 C CA . GLU F 1 26 ? 59.019 -44.921 126.452 1.00 29.64 26 GLU F CA 1
ATOM 16465 C C . GLU F 1 26 ? 58.784 -44.291 127.837 1.00 26.39 26 GLU F C 1
ATOM 16466 O O . GLU F 1 26 ? 58.916 -43.078 127.956 1.00 27.66 26 GLU F O 1
ATOM 16472 N N . ALA F 1 27 ? 58.529 -45.077 128.872 1.00 26.29 27 ALA F N 1
ATOM 16473 C CA . ALA F 1 27 ? 58.250 -44.572 130.226 1.00 26.65 27 ALA F CA 1
ATOM 16474 C C . ALA F 1 27 ? 59.581 -44.156 130.848 1.00 27.16 27 ALA F C 1
ATOM 16475 O O . ALA F 1 27 ? 59.635 -43.081 131.470 1.00 26.14 27 ALA F O 1
ATOM 16477 N N . LEU F 1 28 ? 60.637 -44.918 130.610 1.00 27.44 28 LEU F N 1
ATOM 16478 C CA . LEU F 1 28 ? 61.961 -44.555 131.161 1.00 28.39 28 LEU F CA 1
ATOM 16479 C C . LEU F 1 28 ? 62.399 -43.205 130.555 1.00 29.35 28 LEU F C 1
ATOM 16480 O O . LEU F 1 28 ? 62.912 -42.336 131.308 1.00 27.81 28 LEU F O 1
ATOM 16485 N N . GLU F 1 29 ? 62.256 -43.042 129.250 1.00 26.83 29 GLU F N 1
ATOM 16486 C CA . GLU F 1 29 ? 62.723 -41.799 128.601 1.00 28.45 29 GLU F CA 1
ATOM 16487 C C . GLU F 1 29 ? 61.895 -40.639 129.159 1.00 26.82 29 GLU F C 1
ATOM 16488 O O . GLU F 1 29 ? 62.454 -39.576 129.378 1.00 27.45 29 GLU F O 1
ATOM 16494 N N . TRP F 1 30 ? 60.607 -40.885 129.389 1.00 27.42 30 TRP F N 1
ATOM 16495 C CA . TRP F 1 30 ? 59.723 -39.821 129.908 1.00 25.37 30 TRP F CA 1
ATOM 16496 C C . TRP F 1 30 ? 60.227 -39.409 131.286 1.00 26.76 30 TRP F C 1
ATOM 16497 O O . TRP F 1 30 ? 60.258 -38.194 131.586 1.00 25.87 30 TRP F O 1
ATOM 16508 N N . LEU F 1 31 ? 60.585 -40.389 132.115 1.00 26.56 31 LEU F N 1
ATOM 16509 C CA . LEU F 1 31 ? 60.975 -40.106 133.512 1.00 27.94 31 LEU F CA 1
ATOM 16510 C C . LEU F 1 31 ? 62.331 -39.418 133.559 1.00 28.25 31 LEU F C 1
ATOM 16511 O O . LEU F 1 31 ? 62.582 -38.760 134.545 1.00 33.44 31 LEU F O 1
ATOM 16516 N N . LYS F 1 32 ? 63.180 -39.574 132.550 1.00 32.12 32 LYS F N 1
ATOM 16517 C CA . LYS F 1 32 ? 64.519 -38.946 132.519 1.00 33.11 32 LYS F CA 1
ATOM 16518 C C . LYS F 1 32 ? 64.405 -37.451 132.198 1.00 34.17 32 LYS F C 1
ATOM 16519 O O . LYS F 1 32 ? 65.415 -36.771 132.244 1.00 33.21 32 LYS F O 1
ATOM 16525 N N . LYS F 1 33 ? 63.236 -36.967 131.794 1.00 31.32 33 LYS F N 1
ATOM 16526 C CA . LYS F 1 33 ? 63.067 -35.554 131.369 1.00 30.78 33 LYS F CA 1
ATOM 16527 C C . LYS F 1 33 ? 62.082 -34.884 132.300 1.00 27.96 33 LYS F C 1
ATOM 16528 O O . LYS F 1 33 ? 60.916 -35.261 132.264 1.00 29.15 33 LYS F O 1
ATOM 16534 N N . PRO F 1 34 ? 62.470 -33.826 133.040 1.00 25.43 34 PRO F N 1
ATOM 16535 C CA . PRO F 1 34 ? 61.502 -33.029 133.795 1.00 25.67 34 PRO F CA 1
ATOM 16536 C C . PRO F 1 34 ? 60.448 -32.479 132.829 1.00 26.72 34 PRO F C 1
ATOM 16537 O O . PRO F 1 34 ? 60.821 -32.057 131.741 1.00 28.03 34 PRO F O 1
ATOM 16541 N N . MET F 1 35 ? 59.165 -32.569 133.187 1.00 24.78 35 MET F N 1
ATOM 16542 C CA . MET F 1 35 ? 58.081 -32.224 132.241 1.00 25.34 35 MET F CA 1
ATOM 16543 C C . MET F 1 35 ? 58.025 -30.718 132.006 1.00 25.69 35 MET F C 1
ATOM 16544 O O . MET F 1 35 ? 57.630 -30.284 130.926 1.00 23.48 35 MET F O 1
ATOM 16549 N N . ARG F 1 36 ? 58.457 -29.926 132.970 1.00 23.95 36 ARG F N 1
ATOM 16550 C CA . ARG F 1 36 ? 58.350 -28.475 132.837 1.00 23.83 36 ARG F CA 1
ATOM 16551 C C . ARG F 1 36 ? 59.436 -27.772 133.650 1.00 23.97 36 ARG F C 1
ATOM 16552 O O . ARG F 1 36 ? 59.501 -27.967 134.843 1.00 26.78 36 ARG F O 1
ATOM 16560 N N . ILE F 1 37 ? 60.194 -26.911 132.995 1.00 26.76 37 ILE F N 1
ATOM 16561 C CA . ILE F 1 37 ? 61.308 -26.100 133.556 1.00 25.56 37 ILE F CA 1
ATOM 16562 C C . ILE F 1 37 ? 61.009 -24.637 133.256 1.00 28.12 37 ILE F C 1
ATOM 16563 O O . ILE F 1 37 ? 60.714 -24.308 132.095 1.00 30.24 37 ILE F O 1
ATOM 16568 N N . VAL F 1 38 ? 60.988 -23.815 134.301 1.00 26.50 38 VAL F N 1
ATOM 16569 C CA . VAL F 1 38 ? 60.829 -22.351 134.213 1.00 28.05 38 VAL F CA 1
ATOM 16570 C C . VAL F 1 38 ? 62.098 -21.663 134.750 1.00 26.44 38 VAL F C 1
ATOM 16571 O O . VAL F 1 38 ? 62.650 -22.036 135.814 1.00 26.19 38 VAL F O 1
ATOM 16575 N N . GLU F 1 39 ? 62.652 -20.771 133.953 1.00 28.07 39 GLU F N 1
ATOM 16576 C CA . GLU F 1 39 ? 63.761 -19.901 134.378 1.00 26.73 39 GLU F CA 1
ATOM 16577 C C . GLU F 1 39 ? 63.251 -18.484 134.236 1.00 28.61 39 GLU F C 1
ATOM 16578 O O . GLU F 1 39 ? 62.744 -18.136 133.142 1.00 31.80 39 GLU F O 1
ATOM 16584 N N . VAL F 1 40 ? 63.296 -17.718 135.311 1.00 24.55 40 VAL F N 1
ATOM 16585 C CA . VAL F 1 40 ? 62.690 -16.366 135.300 1.00 25.05 40 VAL F CA 1
ATOM 16586 C C . VAL F 1 40 ? 63.696 -15.348 135.848 1.00 25.40 40 VAL F C 1
ATOM 16587 O O . VAL F 1 40 ? 64.526 -15.688 136.709 1.00 25.61 40 VAL F O 1
ATOM 16591 N N . SER F 1 41 ? 63.592 -14.143 135.340 1.00 25.57 41 SER F N 1
ATOM 16592 C CA . SER F 1 41 ? 64.094 -12.904 135.981 1.00 30.09 41 SER F CA 1
ATOM 16593 C C . SER F 1 41 ? 63.303 -12.625 137.257 1.00 29.39 41 SER F C 1
ATOM 16594 O O . SER F 1 41 ? 62.050 -12.645 137.246 1.00 27.36 41 SER F O 1
ATOM 16597 N N . VAL F 1 42 ? 64.022 -12.416 138.353 1.00 27.16 42 VAL F N 1
ATOM 16598 C CA . VAL F 1 42 ? 63.384 -12.027 139.632 1.00 25.92 42 VAL F CA 1
ATOM 16599 C C . VAL F 1 42 ? 63.994 -10.710 140.074 1.00 24.96 42 VAL F C 1
ATOM 16600 O O . VAL F 1 42 ? 65.058 -10.669 140.691 1.00 26.72 42 VAL F O 1
ATOM 16604 N N . PRO F 1 43 ? 63.390 -9.606 139.679 1.00 27.12 43 PRO F N 1
ATOM 16605 C CA . PRO F 1 43 ? 63.950 -8.301 139.954 1.00 28.28 43 PRO F CA 1
ATOM 16606 C C . PRO F 1 43 ? 63.577 -7.801 141.357 1.00 32.08 43 PRO F C 1
ATOM 16607 O O . PRO F 1 43 ? 62.475 -8.054 141.792 1.00 31.41 43 PRO F O 1
ATOM 16611 N N . ILE F 1 44 ? 64.507 -7.144 142.061 1.00 32.13 44 ILE F N 1
ATOM 16612 C CA . ILE F 1 44 ? 64.160 -6.368 143.302 1.00 32.15 44 ILE F CA 1
ATOM 16613 C C . ILE F 1 44 ? 64.813 -4.982 143.253 1.00 34.39 44 ILE F C 1
ATOM 16614 O O . ILE F 1 44 ? 65.894 -4.844 142.682 1.00 33.64 44 ILE F O 1
ATOM 16619 N N . GLU F 1 45 ? 64.177 -3.995 143.863 1.00 34.38 45 GLU F N 1
ATOM 16620 C CA . GLU F 1 45 ? 64.808 -2.706 144.223 1.00 38.67 45 GLU F CA 1
ATOM 16621 C C . GLU F 1 45 ? 65.608 -2.908 145.515 1.00 37.46 45 GLU F C 1
ATOM 16622 O O . GLU F 1 45 ? 65.027 -3.314 146.512 1.00 36.35 45 GLU F O 1
ATOM 16628 N N . MET F 1 46 ? 66.916 -2.707 145.482 1.00 39.51 46 MET F N 1
ATOM 16629 C CA . MET F 1 46 ? 67.759 -2.774 146.700 1.00 42.51 46 MET F CA 1
ATOM 16630 C C . MET F 1 46 ? 67.406 -1.611 147.663 1.00 37.42 46 MET F C 1
ATOM 16631 O O . MET F 1 46 ? 66.773 -0.603 147.237 1.00 33.50 46 MET F O 1
ATOM 16636 N N . ASP F 1 47 ? 67.791 -1.739 148.934 1.00 41.09 47 ASP F N 1
ATOM 16637 C CA . ASP F 1 47 ? 67.652 -0.653 149.947 1.00 46.27 47 ASP F CA 1
ATOM 16638 C C . ASP F 1 47 ? 68.264 0.641 149.390 1.00 41.62 47 ASP F C 1
ATOM 16639 O O . ASP F 1 47 ? 67.559 1.641 149.435 1.00 44.20 47 ASP F O 1
ATOM 16644 N N . ASP F 1 48 ? 69.422 0.566 148.733 1.00 41.52 48 ASP F N 1
ATOM 16645 C CA . ASP F 1 48 ? 70.065 1.772 148.141 1.00 47.78 48 ASP F CA 1
ATOM 16646 C C . ASP F 1 48 ? 69.167 2.434 147.085 1.00 49.74 48 ASP F C 1
ATOM 16647 O O . ASP F 1 48 ? 69.294 3.661 146.914 1.00 46.49 48 ASP F O 1
ATOM 16652 N N . GLY F 1 49 ? 68.304 1.675 146.398 1.00 46.32 49 GLY F N 1
ATOM 16653 C CA . GLY F 1 49 ? 67.500 2.242 145.287 1.00 44.50 49 GLY F CA 1
ATOM 16654 C C . GLY F 1 49 ? 67.779 1.596 143.917 1.00 43.98 49 GLY F C 1
ATOM 16655 O O . GLY F 1 49 ? 66.991 1.820 142.963 1.00 39.54 49 GLY F O 1
ATOM 16656 N N . SER F 1 50 ? 68.847 0.817 143.791 1.00 35.13 50 SER F N 1
ATOM 16657 C CA . SER F 1 50 ? 69.265 0.260 142.483 1.00 38.56 50 SER F CA 1
ATOM 16658 C C . SER F 1 50 ? 68.487 -1.053 142.239 1.00 36.87 50 SER F C 1
ATOM 16659 O O . SER F 1 50 ? 68.234 -1.765 143.202 1.00 41.38 50 SER F O 1
ATOM 16662 N N . VAL F 1 51 ? 68.154 -1.365 140.995 1.00 34.86 51 VAL F N 1
ATOM 16663 C CA . VAL F 1 51 ? 67.356 -2.581 140.658 1.00 31.24 51 VAL F CA 1
ATOM 16664 C C . VAL F 1 51 ? 68.311 -3.666 140.206 1.00 29.02 51 VAL F C 1
ATOM 16665 O O . VAL F 1 51 ? 69.063 -3.444 139.274 1.00 29.06 51 VAL F O 1
ATOM 16669 N N . LYS F 1 52 ? 68.263 -4.796 140.861 1.00 27.60 52 LYS F N 1
ATOM 16670 C CA . LYS F 1 52 ? 69.036 -5.973 140.497 1.00 26.68 52 LYS F CA 1
ATOM 16671 C C . LYS F 1 52 ? 68.120 -7.148 140.078 1.00 30.04 52 LYS F C 1
ATOM 16672 O O . LYS F 1 52 ? 67.141 -7.444 140.782 1.00 26.58 52 LYS F O 1
ATOM 16678 N N . VAL F 1 53 ? 68.466 -7.839 138.994 1.00 31.00 53 VAL F N 1
ATOM 16679 C CA . VAL F 1 53 ? 67.676 -8.992 138.463 1.00 30.47 53 VAL F CA 1
ATOM 16680 C C . VAL F 1 53 ? 68.383 -10.268 138.886 1.00 30.45 53 VAL F C 1
ATOM 16681 O O . VAL F 1 53 ? 69.503 -10.451 138.489 1.00 31.03 53 VAL F O 1
ATOM 16685 N N . PHE F 1 54 ? 67.725 -11.117 139.668 1.00 26.74 54 PHE F N 1
ATOM 16686 C CA . PHE F 1 54 ? 68.264 -12.433 140.073 1.00 27.06 54 PHE F CA 1
ATOM 16687 C C . PHE F 1 54 ? 67.709 -13.487 139.110 1.00 29.96 54 PHE F C 1
ATOM 16688 O O . PHE F 1 54 ? 66.662 -13.282 138.518 1.00 30.68 54 PHE F O 1
ATOM 16696 N N . THR F 1 55 ? 68.388 -14.601 138.987 1.00 28.37 55 THR F N 1
ATOM 16697 C CA . THR F 1 55 ? 67.914 -15.723 138.167 1.00 29.92 55 THR F CA 1
ATOM 16698 C C . THR F 1 55 ? 67.152 -16.681 139.072 1.00 33.49 55 THR F C 1
ATOM 16699 O O . THR F 1 55 ? 67.770 -17.148 140.047 1.00 31.06 55 THR F O 1
ATOM 16703 N N . GLY F 1 56 ? 65.885 -16.938 138.762 1.00 28.30 56 GLY F N 1
ATOM 16704 C CA . GLY F 1 56 ? 65.080 -17.942 139.479 1.00 28.58 56 GLY F CA 1
ATOM 16705 C C . GLY F 1 56 ? 64.693 -19.116 138.583 1.00 27.79 56 GLY F C 1
ATOM 16706 O O . GLY F 1 56 ? 64.582 -18.954 137.362 1.00 28.82 56 GLY F O 1
ATOM 16707 N N . PHE F 1 57 ? 64.458 -20.248 139.212 1.00 25.05 57 PHE F N 1
ATOM 16708 C CA . PHE F 1 57 ? 64.124 -21.558 138.636 1.00 28.28 57 PHE F CA 1
ATOM 16709 C C . PHE F 1 57 ? 62.949 -22.198 139.381 1.00 29.09 57 PHE F C 1
ATOM 16710 O O . PHE F 1 57 ? 62.838 -22.117 140.626 1.00 27.76 57 PHE F O 1
ATOM 16718 N N . ARG F 1 58 ? 62.085 -22.874 138.625 1.00 27.85 58 ARG F N 1
ATOM 16719 C CA . ARG F 1 58 ? 61.104 -23.821 139.181 1.00 26.62 58 ARG F CA 1
ATOM 16720 C C . ARG F 1 58 ? 60.968 -24.963 138.182 1.00 26.47 58 ARG F C 1
ATOM 16721 O O . ARG F 1 58 ? 60.763 -24.686 136.964 1.00 24.18 58 ARG F O 1
ATOM 16729 N N . VAL F 1 59 ? 61.224 -26.168 138.667 1.00 24.66 59 VAL F N 1
ATOM 16730 C CA . VAL F 1 59 ? 61.179 -27.427 137.893 1.00 27.44 59 VAL F CA 1
ATOM 16731 C C . VAL F 1 59 ? 60.033 -28.298 138.405 1.00 29.40 59 VAL F C 1
ATOM 16732 O O . VAL F 1 59 ? 59.936 -28.530 139.631 1.00 27.95 59 VAL F O 1
ATOM 16736 N N . GLN F 1 60 ? 59.145 -28.701 137.502 1.00 26.88 60 GLN F N 1
ATOM 16737 C CA . GLN F 1 60 ? 58.099 -29.722 137.783 1.00 24.08 60 GLN F CA 1
ATOM 16738 C C . GLN F 1 60 ? 58.497 -30.967 137.016 1.00 24.78 60 GLN F C 1
ATOM 16739 O O . GLN F 1 60 ? 58.387 -31.007 135.780 1.00 26.09 60 GLN F O 1
ATOM 16745 N N . HIS F 1 61 ? 59.041 -31.939 137.713 1.00 24.75 61 HIS F N 1
ATOM 16746 C CA . HIS F 1 61 ? 59.599 -33.148 137.097 1.00 27.88 61 HIS F CA 1
ATOM 16747 C C . HIS F 1 61 ? 58.460 -34.024 136.551 1.00 26.07 61 HIS F C 1
ATOM 16748 O O . HIS F 1 61 ? 58.540 -34.391 135.359 1.00 25.05 61 HIS F O 1
ATOM 16755 N N . ASN F 1 62 ? 57.437 -34.302 137.350 1.00 26.58 62 ASN F N 1
ATOM 16756 C CA . ASN F 1 62 ? 56.388 -35.289 136.969 1.00 24.86 62 ASN F CA 1
ATOM 16757 C C . ASN F 1 62 ? 55.173 -35.123 137.862 1.00 27.26 62 ASN F C 1
ATOM 16758 O O . ASN F 1 62 ? 55.324 -35.166 139.045 1.00 28.30 62 ASN F O 1
ATOM 16763 N N . TRP F 1 63 ? 54.002 -34.880 137.293 1.00 25.76 63 TRP F N 1
ATOM 16764 C CA . TRP F 1 63 ? 52.760 -34.706 138.063 1.00 24.57 63 TRP F CA 1
ATOM 16765 C C . TRP F 1 63 ? 51.764 -35.842 137.785 1.00 23.32 63 TRP F C 1
ATOM 16766 O O . TRP F 1 63 ? 50.588 -35.613 137.989 1.00 26.04 63 TRP F O 1
ATOM 16777 N N . ALA F 1 64 ? 52.213 -37.028 137.426 1.00 22.77 64 ALA F N 1
ATOM 16778 C CA . ALA F 1 64 ? 51.276 -38.149 137.161 1.00 25.46 64 ALA F CA 1
ATOM 16779 C C . ALA F 1 64 ? 50.450 -38.461 138.411 1.00 24.25 64 ALA F C 1
ATOM 16780 O O . ALA F 1 64 ? 49.224 -38.650 138.324 1.00 23.58 64 ALA F O 1
ATOM 16782 N N . ARG F 1 65 ? 51.098 -38.418 139.568 1.00 26.20 65 ARG F N 1
ATOM 16783 C CA . ARG F 1 65 ? 50.496 -38.853 140.866 1.00 28.83 65 ARG F CA 1
ATOM 16784 C C . ARG F 1 65 ? 49.754 -37.722 141.569 1.00 27.47 65 ARG F C 1
ATOM 16785 O O . ARG F 1 65 ? 48.976 -37.990 142.462 1.00 28.36 65 ARG F O 1
ATOM 16793 N N . GLY F 1 66 ? 50.021 -36.479 141.207 1.00 28.52 66 GLY F N 1
ATOM 16794 C CA . GLY F 1 66 ? 49.323 -35.309 141.754 1.00 26.19 66 GLY F CA 1
ATOM 16795 C C . GLY F 1 66 ? 50.197 -34.064 141.617 1.00 25.27 66 GLY F C 1
ATOM 16796 O O . GLY F 1 66 ? 51.182 -34.068 140.898 1.00 25.87 66 GLY F O 1
ATOM 16797 N N . PRO F 1 67 ? 49.846 -32.980 142.321 1.00 27.87 67 PRO F N 1
ATOM 16798 C CA . PRO F 1 67 ? 50.584 -31.726 142.285 1.00 26.13 67 PRO F CA 1
ATOM 16799 C C . PRO F 1 67 ? 52.052 -31.955 142.630 1.00 27.26 67 PRO F C 1
ATOM 16800 O O . PRO F 1 67 ? 52.305 -32.819 143.453 1.00 30.83 67 PRO F O 1
ATOM 16804 N N . THR F 1 68 ? 52.962 -31.202 142.016 1.00 25.80 68 THR F N 1
ATOM 16805 C CA . THR F 1 68 ? 54.397 -31.356 142.305 1.00 27.19 68 THR F CA 1
ATOM 16806 C C . THR F 1 68 ? 54.666 -30.708 143.670 1.00 28.68 68 THR F C 1
ATOM 16807 O O . THR F 1 68 ? 53.904 -29.835 144.081 1.00 26.77 68 THR F O 1
ATOM 16811 N N . LYS F 1 69 ? 55.646 -31.246 144.382 1.00 31.37 69 LYS F N 1
ATOM 16812 C CA . LYS F 1 69 ? 55.946 -30.843 145.764 1.00 29.79 69 LYS F CA 1
ATOM 16813 C C . LYS F 1 69 ? 57.450 -30.639 145.862 1.00 26.02 69 LYS F C 1
ATOM 16814 O O . LYS F 1 69 ? 58.178 -31.527 145.436 1.00 26.95 69 LYS F O 1
ATOM 16820 N N . GLY F 1 70 ? 57.919 -29.517 146.388 1.00 28.97 70 GLY F N 1
ATOM 16821 C CA . GLY F 1 70 ? 59.361 -29.434 146.709 1.00 31.20 70 GLY F CA 1
ATOM 16822 C C . GLY F 1 70 ? 59.831 -28.024 147.010 1.00 29.11 70 GLY F C 1
ATOM 16823 O O . GLY F 1 70 ? 59.159 -27.041 146.640 1.00 27.84 70 GLY F O 1
ATOM 16824 N N . GLY F 1 71 ? 60.967 -27.897 147.694 1.00 31.54 71 GLY F N 1
ATOM 16825 C CA . GLY F 1 71 ? 61.352 -26.589 148.247 1.00 31.60 71 GLY F CA 1
ATOM 16826 C C . GLY F 1 71 ? 62.067 -25.665 147.271 1.00 31.56 71 GLY F C 1
ATOM 16827 O O . GLY F 1 71 ? 62.318 -26.030 146.104 1.00 26.84 71 GLY F O 1
ATOM 16828 N N . ILE F 1 72 ? 62.467 -24.519 147.817 1.00 30.79 72 ILE F N 1
ATOM 16829 C CA . ILE F 1 72 ? 63.167 -23.409 147.139 1.00 31.42 72 ILE F CA 1
ATOM 16830 C C . ILE F 1 72 ? 64.514 -23.177 147.836 1.00 33.02 72 ILE F C 1
ATOM 16831 O O . ILE F 1 72 ? 64.504 -22.873 149.033 1.00 35.00 72 ILE F O 1
ATOM 16836 N N . ARG F 1 73 ? 65.602 -23.378 147.112 1.00 33.12 73 ARG F N 1
ATOM 16837 C CA . ARG F 1 73 ? 66.992 -23.147 147.587 1.00 38.87 73 ARG F CA 1
ATOM 16838 C C . ARG F 1 73 ? 67.439 -21.744 147.191 1.00 38.21 73 ARG F C 1
ATOM 16839 O O . ARG F 1 73 ? 67.325 -21.367 146.012 1.00 35.39 73 ARG F O 1
ATOM 16847 N N . TRP F 1 74 ? 67.916 -20.975 148.147 1.00 35.05 74 TRP F N 1
ATOM 16848 C CA . TRP F 1 74 ? 68.578 -19.678 147.868 1.00 33.08 74 TRP F CA 1
ATOM 16849 C C . TRP F 1 74 ? 70.079 -19.870 148.107 1.00 37.81 74 TRP F C 1
ATOM 16850 O O . TRP F 1 74 ? 70.458 -20.033 149.264 1.00 33.34 74 TRP F O 1
ATOM 16861 N N . HIS F 1 75 ? 70.911 -19.873 147.080 1.00 38.00 75 HIS F N 1
ATOM 16862 C CA . HIS F 1 75 ? 72.343 -20.232 147.232 1.00 41.63 75 HIS F CA 1
ATOM 16863 C C . HIS F 1 75 ? 73.128 -19.608 146.086 1.00 44.83 75 HIS F C 1
ATOM 16864 O O . HIS F 1 75 ? 72.678 -19.660 144.946 1.00 37.87 75 HIS F O 1
ATOM 16871 N N . PRO F 1 76 ? 74.318 -19.005 146.316 1.00 45.73 76 PRO F N 1
ATOM 16872 C CA . PRO F 1 76 ? 75.072 -18.386 145.218 1.00 41.87 76 PRO F CA 1
ATOM 16873 C C . PRO F 1 76 ? 75.601 -19.377 144.162 1.00 37.50 76 PRO F C 1
ATOM 16874 O O . PRO F 1 76 ? 75.871 -18.996 143.022 1.00 43.14 76 PRO F O 1
ATOM 16878 N N . ALA F 1 77 ? 75.745 -20.640 144.528 1.00 40.09 77 ALA F N 1
ATOM 16879 C CA . ALA F 1 77 ? 76.233 -21.708 143.625 1.00 50.89 77 ALA F CA 1
ATOM 16880 C C . ALA F 1 77 ? 75.071 -22.413 142.907 1.00 50.80 77 ALA F C 1
ATOM 16881 O O . ALA F 1 77 ? 75.337 -23.381 142.220 1.00 56.07 77 ALA F O 1
ATOM 16883 N N . GLU F 1 78 ? 73.822 -21.967 143.074 1.00 51.32 78 GLU F N 1
ATOM 16884 C CA . GLU F 1 78 ? 72.617 -22.665 142.536 1.00 45.51 78 GLU F CA 1
ATOM 16885 C C . GLU F 1 78 ? 72.783 -22.824 141.019 1.00 39.52 78 GLU F C 1
ATOM 16886 O O . GLU F 1 78 ? 73.062 -21.845 140.345 1.00 38.92 78 GLU F O 1
ATOM 16892 N N . THR F 1 79 ? 72.532 -24.006 140.481 1.00 39.57 79 THR F N 1
ATOM 16893 C CA . THR F 1 79 ? 72.483 -24.238 139.022 1.00 38.21 79 THR F CA 1
ATOM 16894 C C . THR F 1 79 ? 71.152 -24.910 138.665 1.00 37.77 79 THR F C 1
ATOM 16895 O O . THR F 1 79 ? 70.553 -25.590 139.510 1.00 34.99 79 THR F O 1
ATOM 16899 N N . LEU F 1 80 ? 70.726 -24.752 137.426 1.00 35.94 80 LEU F N 1
ATOM 16900 C CA . LEU F 1 80 ? 69.512 -25.421 136.940 1.00 33.71 80 LEU F CA 1
ATOM 16901 C C . LEU F 1 80 ? 69.726 -26.917 137.091 1.00 32.24 80 LEU F C 1
ATOM 16902 O O . LEU F 1 80 ? 68.786 -27.620 137.375 1.00 32.45 80 LEU F O 1
ATOM 16907 N N . SER F 1 81 ? 70.938 -27.394 136.876 1.00 32.02 81 SER F N 1
ATOM 16908 C CA . SER F 1 81 ? 71.242 -28.833 136.907 1.00 30.67 81 SER F CA 1
ATOM 16909 C C . SER F 1 81 ? 70.895 -29.405 138.294 1.00 37.08 81 SER F C 1
ATOM 16910 O O . SER F 1 81 ? 70.311 -30.541 138.401 1.00 36.02 81 SER F O 1
ATOM 16913 N N . THR F 1 82 ? 71.300 -28.697 139.341 1.00 32.72 82 THR F N 1
ATOM 16914 C CA . THR F 1 82 ? 70.973 -29.056 140.734 1.00 34.09 82 THR F CA 1
ATOM 16915 C C . THR F 1 82 ? 69.460 -29.052 140.898 1.00 31.92 82 THR F C 1
ATOM 16916 O O . THR F 1 82 ? 68.959 -29.956 141.517 1.00 30.35 82 THR F O 1
ATOM 16920 N N . VAL F 1 83 ? 68.783 -27.987 140.485 1.00 30.80 83 VAL F N 1
ATOM 16921 C CA . VAL F 1 83 ? 67.328 -27.910 140.714 1.00 29.33 83 VAL F CA 1
ATOM 16922 C C . VAL F 1 83 ? 66.640 -29.072 139.983 1.00 31.86 83 VAL F C 1
ATOM 16923 O O . VAL F 1 83 ? 65.727 -29.681 140.566 1.00 29.02 83 VAL F O 1
ATOM 16927 N N . LYS F 1 84 ? 67.109 -29.437 138.800 1.00 28.68 84 LYS F N 1
ATOM 16928 C CA . LYS F 1 84 ? 66.456 -30.512 138.028 1.00 30.33 84 LYS F CA 1
ATOM 16929 C C . LYS F 1 84 ? 66.758 -31.858 138.691 1.00 30.37 84 LYS F C 1
ATOM 16930 O O . LYS F 1 84 ? 65.861 -32.748 138.723 1.00 28.79 84 LYS F O 1
ATOM 16936 N N . ALA F 1 85 ? 67.991 -32.042 139.171 1.00 28.09 85 ALA F N 1
ATOM 16937 C CA . ALA F 1 85 ? 68.359 -33.269 139.910 1.00 29.39 85 ALA F CA 1
ATOM 16938 C C . ALA F 1 85 ? 67.419 -33.424 141.116 1.00 29.97 85 ALA F C 1
ATOM 16939 O O . ALA F 1 85 ? 66.908 -34.537 141.360 1.00 30.03 85 ALA F O 1
ATOM 16941 N N . LEU F 1 86 ? 67.217 -32.360 141.883 1.00 30.91 86 LEU F N 1
ATOM 16942 C CA . LEU F 1 86 ? 66.476 -32.513 143.156 1.00 31.09 86 LEU F CA 1
ATOM 16943 C C . LEU F 1 86 ? 64.973 -32.653 142.876 1.00 32.37 86 LEU F C 1
ATOM 16944 O O . LEU F 1 86 ? 64.288 -33.344 143.640 1.00 28.04 86 LEU F O 1
ATOM 16949 N N . ALA F 1 87 ? 64.450 -32.018 141.835 1.00 30.93 87 ALA F N 1
ATOM 16950 C CA . ALA F 1 87 ? 63.027 -32.203 141.443 1.00 29.38 87 ALA F CA 1
ATOM 16951 C C . ALA F 1 87 ? 62.806 -33.673 141.113 1.00 27.46 87 ALA F C 1
ATOM 16952 O O . ALA F 1 87 ? 61.773 -34.215 141.484 1.00 31.02 87 ALA F O 1
ATOM 16954 N N . THR F 1 88 ? 63.732 -34.276 140.377 1.00 28.49 88 THR F N 1
ATOM 16955 C CA . THR F 1 88 ? 63.701 -35.702 139.980 1.00 30.61 88 THR F CA 1
ATOM 16956 C C . THR F 1 88 ? 63.709 -36.565 141.251 1.00 34.36 88 THR F C 1
ATOM 16957 O O . THR F 1 88 ? 62.841 -37.456 141.368 1.00 29.96 88 THR F O 1
ATOM 16961 N N . PHE F 1 89 ? 64.624 -36.318 142.198 1.00 35.89 89 PHE F N 1
ATOM 16962 C CA . PHE F 1 89 ? 64.640 -37.074 143.484 1.00 38.55 89 PHE F CA 1
ATOM 16963 C C . PHE F 1 89 ? 63.331 -36.869 144.237 1.00 30.26 89 PHE F C 1
ATOM 16964 O O . PHE F 1 89 ? 62.861 -37.833 144.859 1.00 31.70 89 PHE F O 1
ATOM 16972 N N . MET F 1 90 ? 62.756 -35.678 144.215 1.00 29.74 90 MET F N 1
ATOM 16973 C CA . MET F 1 90 ? 61.505 -35.395 144.955 1.00 31.07 90 MET F CA 1
ATOM 16974 C C . MET F 1 90 ? 60.376 -36.312 144.440 1.00 32.61 90 MET F C 1
ATOM 16975 O O . MET F 1 90 ? 59.509 -36.727 145.247 1.00 30.08 90 MET F O 1
ATOM 16980 N N . THR F 1 91 ? 60.298 -36.553 143.130 1.00 29.73 91 THR F N 1
ATOM 16981 C CA . THR F 1 91 ? 59.276 -37.467 142.556 1.00 30.56 91 THR F CA 1
ATOM 16982 C C . THR F 1 91 ? 59.389 -38.839 143.239 1.00 31.76 91 THR F C 1
ATOM 16983 O O . THR F 1 91 ? 58.329 -39.452 143.525 1.00 30.97 91 THR F O 1
ATOM 16987 N N . TRP F 1 92 ? 60.613 -39.344 143.423 1.00 32.10 92 TRP F N 1
ATOM 16988 C CA . TRP F 1 92 ? 60.811 -40.680 144.037 1.00 31.81 92 TRP F CA 1
ATOM 16989 C C . TRP F 1 92 ? 60.458 -40.597 145.533 1.00 31.43 92 TRP F C 1
ATOM 16990 O O . TRP F 1 92 ? 59.773 -41.515 146.056 1.00 32.69 92 TRP F O 1
ATOM 17001 N N . LYS F 1 93 ? 60.884 -39.534 146.204 1.00 33.84 93 LYS F N 1
ATOM 17002 C CA . LYS F 1 93 ? 60.642 -39.308 147.656 1.00 37.84 93 LYS F CA 1
ATOM 17003 C C . LYS F 1 93 ? 59.145 -39.282 147.970 1.00 36.67 93 LYS F C 1
ATOM 17004 O O . LYS F 1 93 ? 58.713 -40.051 148.844 1.00 36.04 93 LYS F O 1
ATOM 17010 N N . VAL F 1 94 ? 58.345 -38.497 147.262 1.00 31.51 94 VAL F N 1
ATOM 17011 C CA . VAL F 1 94 ? 56.890 -38.427 147.563 1.00 29.50 94 VAL F CA 1
ATOM 17012 C C . VAL F 1 94 ? 56.222 -39.763 147.233 1.00 27.84 94 VAL F C 1
ATOM 17013 O O . VAL F 1 94 ? 55.281 -40.139 147.914 1.00 31.06 94 VAL F O 1
ATOM 17017 N N . ALA F 1 95 ? 56.723 -40.520 146.285 1.00 29.34 95 ALA F N 1
ATOM 17018 C CA . ALA F 1 95 ? 56.082 -41.782 145.887 1.00 30.35 95 ALA F CA 1
ATOM 17019 C C . ALA F 1 95 ? 56.453 -42.887 146.889 1.00 32.39 95 ALA F C 1
ATOM 17020 O O . ALA F 1 95 ? 55.662 -43.808 147.032 1.00 32.69 95 ALA F O 1
ATOM 17022 N N . VAL F 1 96 ? 57.625 -42.864 147.517 1.00 32.06 96 VAL F N 1
ATOM 17023 C CA . VAL F 1 96 ? 58.042 -44.036 148.357 1.00 32.89 96 VAL F CA 1
ATOM 17024 C C . VAL F 1 96 ? 57.199 -44.058 149.647 1.00 31.69 96 VAL F C 1
ATOM 17025 O O . VAL F 1 96 ? 56.811 -45.150 150.091 1.00 33.17 96 VAL F O 1
ATOM 17029 N N . VAL F 1 97 ? 56.721 -42.906 150.086 1.00 33.17 97 VAL F N 1
ATOM 17030 C CA . VAL F 1 97 ? 55.771 -42.763 151.234 1.00 33.65 97 VAL F CA 1
ATOM 17031 C C . VAL F 1 97 ? 54.347 -42.545 150.738 1.00 37.06 97 VAL F C 1
ATOM 17032 O O . VAL F 1 97 ? 53.498 -42.128 151.552 1.00 35.46 97 VAL F O 1
ATOM 17036 N N . ASP F 1 98 ? 54.085 -42.832 149.456 1.00 36.50 98 ASP F N 1
ATOM 17037 C CA . ASP F 1 98 ? 52.728 -42.993 148.882 1.00 37.62 98 ASP F CA 1
ATOM 17038 C C . ASP F 1 98 ? 51.939 -41.690 149.022 1.00 38.74 98 ASP F C 1
ATOM 17039 O O . ASP F 1 98 ? 50.746 -41.746 149.357 1.00 42.28 98 ASP F O 1
ATOM 17044 N N . LEU F 1 99 ? 52.550 -40.552 148.720 1.00 33.00 99 LEU F N 1
ATOM 17045 C CA . LEU F 1 99 ? 51.788 -39.284 148.762 1.00 34.05 99 LEU F CA 1
ATOM 17046 C C . LEU F 1 99 ? 51.137 -39.083 147.395 1.00 32.29 99 LEU F C 1
ATOM 17047 O O . LEU F 1 99 ? 51.701 -39.472 146.379 1.00 29.97 99 LEU F O 1
ATOM 17052 N N . PRO F 1 100 ? 49.985 -38.404 147.345 1.00 29.78 100 PRO F N 1
ATOM 17053 C CA . PRO F 1 100 ? 49.355 -38.031 146.075 1.00 32.89 100 PRO F CA 1
ATOM 17054 C C . PRO F 1 100 ? 50.003 -36.773 145.466 1.00 26.83 100 PRO F C 1
ATOM 17055 O O . PRO F 1 100 ? 49.352 -35.791 145.215 1.00 26.04 100 PRO F O 1
ATOM 17059 N N . TYR F 1 101 ? 51.305 -36.857 145.251 1.00 26.45 101 TYR F N 1
ATOM 17060 C CA . TYR F 1 101 ? 52.181 -35.766 144.782 1.00 30.20 101 TYR F CA 1
ATOM 17061 C C . TYR F 1 101 ? 53.156 -36.282 143.709 1.00 26.66 101 TYR F C 1
ATOM 17062 O O . TYR F 1 101 ? 53.556 -37.477 143.668 1.00 28.44 101 TYR F O 1
ATOM 17071 N N . GLY F 1 102 ? 53.623 -35.336 142.895 1.00 25.23 102 GLY F N 1
ATOM 17072 C CA . GLY F 1 102 ? 54.816 -35.510 142.051 1.00 25.26 102 GLY F CA 1
ATOM 17073 C C . GLY F 1 102 ? 55.927 -34.622 142.561 1.00 27.29 102 GLY F C 1
ATOM 17074 O O . GLY F 1 102 ? 55.726 -34.021 143.609 1.00 27.08 102 GLY F O 1
ATOM 17075 N N . GLY F 1 103 ? 57.085 -34.639 141.910 1.00 27.50 103 GLY F N 1
ATOM 17076 C CA . GLY F 1 103 ? 58.306 -33.954 142.353 1.00 27.29 103 GLY F CA 1
ATOM 17077 C C . GLY F 1 103 ? 58.497 -32.589 141.709 1.00 30.68 103 GLY F C 1
ATOM 17078 O O . GLY F 1 103 ? 58.400 -32.463 140.450 1.00 25.94 103 GLY F O 1
ATOM 17079 N N . GLY F 1 104 ? 58.788 -31.593 142.541 1.00 27.23 104 GLY F N 1
ATOM 17080 C CA . GLY F 1 104 ? 59.200 -30.256 142.103 1.00 29.94 104 GLY F CA 1
ATOM 17081 C C . GLY F 1 104 ? 60.349 -29.710 142.930 1.00 28.71 104 GLY F C 1
ATOM 17082 O O . GLY F 1 104 ? 60.707 -30.301 143.916 1.00 33.10 104 GLY F O 1
ATOM 17083 N N . LYS F 1 105 ? 60.915 -28.602 142.509 1.00 28.95 105 LYS F N 1
ATOM 17084 C CA . LYS F 1 105 ? 62.024 -27.919 143.205 1.00 29.30 105 LYS F CA 1
ATOM 17085 C C . LYS F 1 105 ? 62.203 -26.543 142.569 1.00 31.79 105 LYS F C 1
ATOM 17086 O O . LYS F 1 105 ? 61.874 -26.376 141.378 1.00 31.82 105 LYS F O 1
ATOM 17092 N N . GLY F 1 106 ? 62.690 -25.582 143.336 1.00 26.59 106 GLY F N 1
ATOM 17093 C CA . GLY F 1 106 ? 63.003 -24.241 142.849 1.00 27.39 106 GLY F CA 1
ATOM 17094 C C . GLY F 1 106 ? 64.301 -23.730 143.430 1.00 30.57 106 GLY F C 1
ATOM 17095 O O . GLY F 1 106 ? 64.877 -24.390 144.327 1.00 30.19 106 GLY F O 1
ATOM 17096 N N . GLY F 1 107 ? 64.721 -22.562 142.967 1.00 31.04 107 GLY F N 1
ATOM 17097 C CA . GLY F 1 107 ? 66.023 -21.999 143.357 1.00 31.74 107 GLY F CA 1
ATOM 17098 C C . GLY F 1 107 ? 66.105 -20.571 142.928 1.00 32.72 107 GLY F C 1
ATOM 17099 O O . GLY F 1 107 ? 65.371 -20.146 141.967 1.00 26.43 107 GLY F O 1
ATOM 17100 N N . ILE F 1 108 ? 66.899 -19.810 143.664 1.00 29.85 108 ILE F N 1
ATOM 17101 C CA . ILE F 1 108 ? 67.359 -18.492 143.207 1.00 28.63 108 ILE F CA 1
ATOM 17102 C C . ILE F 1 108 ? 68.875 -18.459 143.394 1.00 32.42 108 ILE F C 1
ATOM 17103 O O . ILE F 1 108 ? 69.357 -19.028 144.407 1.00 27.13 108 ILE F O 1
ATOM 17108 N N . ILE F 1 109 ? 69.584 -17.940 142.387 1.00 32.25 109 ILE F N 1
ATOM 17109 C CA . ILE F 1 109 ? 71.063 -17.770 142.420 1.00 33.03 109 ILE F CA 1
ATOM 17110 C C . ILE F 1 109 ? 71.260 -16.466 143.165 1.00 31.16 109 ILE F C 1
ATOM 17111 O O . ILE F 1 109 ? 71.047 -15.429 142.598 1.00 28.64 109 ILE F O 1
ATOM 17116 N N . VAL F 1 110 ? 71.503 -16.561 144.469 1.00 34.86 110 VAL F N 1
ATOM 17117 C CA . VAL F 1 110 ? 71.608 -15.362 145.334 1.00 31.57 110 VAL F CA 1
ATOM 17118 C C . VAL F 1 110 ? 72.462 -15.756 146.534 1.00 37.77 110 VAL F C 1
ATOM 17119 O O . VAL F 1 110 ? 72.442 -16.931 146.962 1.00 34.16 110 VAL F O 1
ATOM 17123 N N . ASN F 1 111 ? 73.177 -14.782 147.079 1.00 41.05 111 ASN F N 1
ATOM 17124 C CA . ASN F 1 111 ? 73.844 -14.933 148.392 1.00 44.47 111 ASN F CA 1
ATOM 17125 C C . ASN F 1 111 ? 72.987 -14.160 149.380 1.00 39.51 111 ASN F C 1
ATOM 17126 O O . ASN F 1 111 ? 73.045 -12.932 149.416 1.00 39.18 111 ASN F O 1
ATOM 17131 N N . PRO F 1 112 ? 72.125 -14.839 150.158 1.00 40.07 112 PRO F N 1
ATOM 17132 C CA . PRO F 1 112 ? 71.135 -14.135 150.983 1.00 46.49 112 PRO F CA 1
ATOM 17133 C C . PRO F 1 112 ? 71.733 -13.451 152.234 1.00 45.11 112 PRO F C 1
ATOM 17134 O O . PRO F 1 112 ? 71.216 -12.458 152.636 1.00 44.97 112 PRO F O 1
ATOM 17138 N N . LYS F 1 113 ? 72.863 -13.933 152.745 1.00 52.78 113 LYS F N 1
ATOM 17139 C CA . LYS F 1 113 ? 73.674 -13.239 153.784 1.00 54.57 113 LYS F CA 1
ATOM 17140 C C . LYS F 1 113 ? 73.967 -11.799 153.343 1.00 54.01 113 LYS F C 1
ATOM 17141 O O . LYS F 1 113 ? 74.079 -10.957 154.211 1.00 63.35 113 LYS F O 1
ATOM 17147 N N . GLU F 1 114 ? 74.074 -11.509 152.046 1.00 49.83 114 GLU F N 1
ATOM 17148 C CA . GLU F 1 114 ? 74.335 -10.142 151.529 1.00 43.93 114 GLU F CA 1
ATOM 17149 C C . GLU F 1 114 ? 73.045 -9.332 151.389 1.00 46.25 114 GLU F C 1
ATOM 17150 O O . GLU F 1 114 ? 73.139 -8.206 150.926 1.00 47.42 114 GLU F O 1
ATOM 17156 N N . LEU F 1 115 ? 71.862 -9.860 151.722 1.00 43.84 115 LEU F N 1
ATOM 17157 C CA . LEU F 1 115 ? 70.584 -9.099 151.553 1.00 41.15 115 LEU F CA 1
ATOM 17158 C C . LEU F 1 115 ? 70.076 -8.661 152.941 1.00 31.99 115 LEU F C 1
ATOM 17159 O O . LEU F 1 115 ? 70.045 -9.499 153.780 1.00 33.14 115 LEU F O 1
ATOM 17164 N N . SER F 1 116 ? 69.576 -7.437 153.117 1.00 31.11 116 SER F N 1
ATOM 17165 C CA . SER F 1 116 ? 68.784 -7.059 154.309 1.00 33.99 116 SER F CA 1
ATOM 17166 C C . SER F 1 116 ? 67.450 -7.848 154.379 1.00 45.42 116 SER F C 1
ATOM 17167 O O . SER F 1 116 ? 66.998 -8.413 153.357 1.00 39.71 116 SER F O 1
ATOM 17170 N N . GLU F 1 117 ? 66.806 -7.870 155.540 1.00 41.34 117 GLU F N 1
ATOM 17171 C CA . GLU F 1 117 ? 65.475 -8.492 155.739 1.00 45.49 117 GLU F CA 1
ATOM 17172 C C . GLU F 1 117 ? 64.520 -7.907 154.718 1.00 38.16 117 GLU F C 1
ATOM 17173 O O . GLU F 1 117 ? 63.731 -8.638 154.202 1.00 39.32 117 GLU F O 1
ATOM 17179 N N . ARG F 1 118 ? 64.610 -6.630 154.463 1.00 34.75 118 ARG F N 1
ATOM 17180 C CA . ARG F 1 118 ? 63.685 -5.930 153.571 1.00 38.55 118 ARG F CA 1
ATOM 17181 C C . ARG F 1 118 ? 63.900 -6.413 152.119 1.00 46.11 118 ARG F C 1
ATOM 17182 O O . ARG F 1 118 ? 62.877 -6.553 151.358 1.00 35.03 118 ARG F O 1
ATOM 17190 N N . GLU F 1 119 ? 65.159 -6.636 151.735 1.00 36.63 119 GLU F N 1
ATOM 17191 C CA . GLU F 1 119 ? 65.533 -7.143 150.390 1.00 42.39 119 GLU F CA 1
ATOM 17192 C C . GLU F 1 119 ? 65.111 -8.623 150.291 1.00 36.94 119 GLU F C 1
ATOM 17193 O O . GLU F 1 119 ? 64.664 -9.051 149.240 1.00 31.05 119 GLU F O 1
ATOM 17199 N N . GLN F 1 120 ? 65.241 -9.384 151.354 1.00 32.08 120 GLN F N 1
ATOM 17200 C CA . GLN F 1 120 ? 64.884 -10.807 151.328 1.00 31.79 120 GLN F CA 1
ATOM 17201 C C . GLN F 1 120 ? 63.366 -10.914 151.082 1.00 32.90 120 GLN F C 1
ATOM 17202 O O . GLN F 1 120 ? 62.956 -11.809 150.331 1.00 31.47 120 GLN F O 1
ATOM 17208 N N . GLU F 1 121 ? 62.574 -10.032 151.684 1.00 32.16 121 GLU F N 1
ATOM 17209 C CA . GLU F 1 121 ? 61.110 -10.016 151.525 1.00 34.21 121 GLU F CA 1
ATOM 17210 C C . GLU F 1 121 ? 60.767 -9.625 150.085 1.00 33.55 121 GLU F C 1
ATOM 17211 O O . GLU F 1 121 ? 59.862 -10.222 149.524 1.00 30.23 121 GLU F O 1
ATOM 17217 N N . ARG F 1 122 ? 61.412 -8.622 149.527 1.00 29.91 122 ARG F N 1
ATOM 17218 C CA . ARG F 1 122 ? 61.149 -8.236 148.119 1.00 31.49 122 ARG F CA 1
ATOM 17219 C C . ARG F 1 122 ? 61.468 -9.418 147.201 1.00 31.19 122 ARG F C 1
ATOM 17220 O O . ARG F 1 122 ? 60.697 -9.666 146.286 1.00 30.16 122 ARG F O 1
ATOM 17228 N N . LEU F 1 123 ? 62.564 -10.101 147.460 1.00 26.39 123 LEU F N 1
ATOM 17229 C CA . LEU F 1 123 ? 63.016 -11.242 146.678 1.00 27.80 123 LEU F CA 1
ATOM 17230 C C . LEU F 1 123 ? 61.955 -12.353 146.746 1.00 31.01 123 LEU F C 1
ATOM 17231 O O . LEU F 1 123 ? 61.699 -12.990 145.679 1.00 27.07 123 LEU F O 1
ATOM 17236 N N . ALA F 1 124 ? 61.480 -12.701 147.944 1.00 26.90 124 ALA F N 1
ATOM 17237 C CA . ALA F 1 124 ? 60.507 -13.780 148.151 1.00 28.16 124 ALA F CA 1
ATOM 17238 C C . ALA F 1 124 ? 59.238 -13.439 147.356 1.00 27.49 124 ALA F C 1
ATOM 17239 O O . ALA F 1 124 ? 58.728 -14.346 146.702 1.00 31.42 124 ALA F O 1
ATOM 17241 N N . ARG F 1 125 ? 58.761 -12.189 147.433 1.00 25.98 125 ARG F N 1
ATOM 17242 C CA . ARG F 1 125 ? 57.529 -11.710 146.770 1.00 29.95 125 ARG F CA 1
ATOM 17243 C C . ARG F 1 125 ? 57.741 -11.684 145.240 1.00 36.67 125 ARG F C 1
ATOM 17244 O O . ARG F 1 125 ? 56.805 -12.049 144.506 1.00 29.52 125 ARG F O 1
ATOM 17252 N N . ALA F 1 126 ? 58.890 -11.205 144.759 1.00 32.21 126 ALA F N 1
ATOM 17253 C CA . ALA F 1 126 ? 59.218 -11.157 143.307 1.00 32.71 126 ALA F CA 1
ATOM 17254 C C . ALA F 1 126 ? 59.311 -12.586 142.743 1.00 27.19 126 ALA F C 1
ATOM 17255 O O . ALA F 1 126 ? 58.840 -12.806 141.621 1.00 27.56 126 ALA F O 1
ATOM 17257 N N . TYR F 1 127 ? 59.788 -13.556 143.511 1.00 25.92 127 TYR F N 1
ATOM 17258 C CA . TYR F 1 127 ? 59.881 -14.946 143.073 1.00 24.30 127 TYR F CA 1
ATOM 17259 C C . TYR F 1 127 ? 58.466 -15.457 142.804 1.00 28.17 127 TYR F C 1
ATOM 17260 O O . TYR F 1 127 ? 58.209 -15.961 141.697 1.00 27.37 127 TYR F O 1
ATOM 17269 N N . ILE F 1 128 ? 57.531 -15.216 143.702 1.00 23.40 128 ILE F N 1
ATOM 17270 C CA . ILE F 1 128 ? 56.121 -15.663 143.533 1.00 30.72 128 ILE F CA 1
ATOM 17271 C C . ILE F 1 128 ? 55.462 -14.948 142.342 1.00 29.56 128 ILE F C 1
ATOM 17272 O O . ILE F 1 128 ? 54.790 -15.594 141.543 1.00 27.17 128 ILE F O 1
ATOM 17277 N N . ARG F 1 129 ? 55.648 -13.656 142.206 1.00 28.04 129 ARG F N 1
ATOM 17278 C CA . ARG F 1 129 ? 55.131 -12.907 141.032 1.00 31.72 129 ARG F CA 1
ATOM 17279 C C . ARG F 1 129 ? 55.667 -13.527 139.712 1.00 30.68 129 ARG F C 1
ATOM 17280 O O . ARG F 1 129 ? 54.924 -13.592 138.737 1.00 29.60 129 ARG F O 1
ATOM 17288 N N . ALA F 1 130 ? 56.912 -13.954 139.670 1.00 27.52 130 ALA F N 1
ATOM 17289 C CA . ALA F 1 130 ? 57.557 -14.485 138.444 1.00 29.86 130 ALA F CA 1
ATOM 17290 C C . ALA F 1 130 ? 57.061 -15.922 138.134 1.00 27.76 130 ALA F C 1
ATOM 17291 O O . ALA F 1 130 ? 57.008 -16.245 136.930 1.00 28.98 130 ALA F O 1
ATOM 17293 N N . VAL F 1 131 ? 56.719 -16.751 139.127 1.00 24.38 131 VAL F N 1
ATOM 17294 C CA . VAL F 1 131 ? 56.334 -18.180 138.893 1.00 26.28 131 VAL F CA 1
ATOM 17295 C C . VAL F 1 131 ? 54.847 -18.409 139.153 1.00 25.03 131 VAL F C 1
ATOM 17296 O O . VAL F 1 131 ? 54.423 -19.614 139.135 1.00 26.21 131 VAL F O 1
ATOM 17300 N N . TYR F 1 132 ? 54.086 -17.345 139.355 1.00 23.75 132 TYR F N 1
ATOM 17301 C CA . TYR F 1 132 ? 52.690 -17.413 139.835 1.00 26.47 132 TYR F CA 1
ATOM 17302 C C . TYR F 1 132 ? 51.880 -18.374 138.946 1.00 30.78 132 TYR F C 1
ATOM 17303 O O . TYR F 1 132 ? 51.075 -19.127 139.432 1.00 24.66 132 TYR F O 1
ATOM 17312 N N . ASP F 1 133 ? 52.095 -18.306 137.634 1.00 29.95 133 ASP F N 1
ATOM 17313 C CA . ASP F 1 133 ? 51.253 -18.959 136.598 1.00 29.58 133 ASP F CA 1
ATOM 17314 C C . ASP F 1 133 ? 51.461 -20.469 136.606 1.00 27.80 133 ASP F C 1
ATOM 17315 O O . ASP F 1 133 ? 50.651 -21.142 135.981 1.00 25.28 133 ASP F O 1
ATOM 17320 N N . VAL F 1 134 ? 52.478 -20.991 137.289 1.00 25.15 134 VAL F N 1
ATOM 17321 C CA . VAL F 1 134 ? 52.722 -22.453 137.246 1.00 28.77 134 VAL F CA 1
ATOM 17322 C C . VAL F 1 134 ? 52.684 -23.003 138.656 1.00 27.09 134 VAL F C 1
ATOM 17323 O O . VAL F 1 134 ? 52.936 -24.154 138.778 1.00 28.94 134 VAL F O 1
ATOM 17327 N N . ILE F 1 135 ? 52.320 -22.221 139.670 1.00 26.59 135 ILE F N 1
ATOM 17328 C CA . ILE F 1 135 ? 52.218 -22.763 141.055 1.00 25.51 135 ILE F CA 1
ATOM 17329 C C . ILE F 1 135 ? 50.781 -22.676 141.546 1.00 24.63 135 ILE F C 1
ATOM 17330 O O . ILE F 1 135 ? 49.922 -22.025 140.917 1.00 25.49 135 ILE F O 1
ATOM 17335 N N . GLY F 1 136 ? 50.517 -23.323 142.663 1.00 26.78 136 GLY F N 1
ATOM 17336 C CA . GLY F 1 136 ? 49.142 -23.356 143.188 1.00 27.67 136 GLY F CA 1
ATOM 17337 C C . GLY F 1 136 ? 48.903 -24.617 144.003 1.00 24.70 136 GLY F C 1
ATOM 17338 O O . GLY F 1 136 ? 49.617 -25.613 143.863 1.00 27.92 136 GLY F O 1
ATOM 17339 N N . PRO F 1 137 ? 47.913 -24.564 144.921 1.00 29.24 137 PRO F N 1
ATOM 17340 C CA . PRO F 1 137 ? 47.684 -25.634 145.876 1.00 31.27 137 PRO F CA 1
ATOM 17341 C C . PRO F 1 137 ? 47.356 -26.970 145.190 1.00 28.76 137 PRO F C 1
ATOM 17342 O O . PRO F 1 137 ? 47.598 -28.029 145.799 1.00 30.69 137 PRO F O 1
ATOM 17346 N N . TRP F 1 138 ? 46.874 -26.925 143.942 1.00 26.70 138 TRP F N 1
ATOM 17347 C CA . TRP F 1 138 ? 46.519 -28.152 143.184 1.00 29.10 138 TRP F CA 1
ATOM 17348 C C . TRP F 1 138 ? 47.468 -28.314 141.980 1.00 31.04 138 TRP F C 1
ATOM 17349 O O . TRP F 1 138 ? 47.300 -29.272 141.179 1.00 26.02 138 TRP F O 1
ATOM 17360 N N . THR F 1 139 ? 48.488 -27.463 141.899 1.00 26.96 139 THR F N 1
ATOM 17361 C CA . THR F 1 139 ? 49.479 -27.470 140.805 1.00 23.46 139 THR F CA 1
ATOM 17362 C C . THR F 1 139 ? 50.875 -27.826 141.277 1.00 24.96 139 THR F C 1
ATOM 17363 O O . THR F 1 139 ? 51.455 -28.830 140.777 1.00 25.74 139 THR F O 1
ATOM 17367 N N . ASP F 1 140 ? 51.467 -26.944 142.079 1.00 25.78 140 ASP F N 1
ATOM 17368 C CA . ASP F 1 140 ? 52.881 -27.038 142.498 1.00 24.76 140 ASP F CA 1
ATOM 17369 C C . ASP F 1 140 ? 53.018 -26.232 143.802 1.00 24.99 140 ASP F C 1
ATOM 17370 O O . ASP F 1 140 ? 52.633 -25.000 143.838 1.00 24.67 140 ASP F O 1
ATOM 17375 N N . ILE F 1 141 ? 53.541 -26.917 144.819 1.00 27.76 141 ILE F N 1
ATOM 17376 C CA . ILE F 1 141 ? 53.452 -26.507 146.247 1.00 27.47 141 ILE F CA 1
ATOM 17377 C C . ILE F 1 141 ? 54.886 -26.468 146.789 1.00 24.13 141 ILE F C 1
ATOM 17378 O O . ILE F 1 141 ? 55.491 -27.509 147.083 1.00 22.76 141 ILE F O 1
ATOM 17383 N N . PRO F 1 142 ? 55.529 -25.285 146.795 1.00 26.49 142 PRO F N 1
ATOM 17384 C CA . PRO F 1 142 ? 56.900 -25.174 147.280 1.00 29.72 142 PRO F CA 1
ATOM 17385 C C . PRO F 1 142 ? 56.973 -25.326 148.813 1.00 32.59 142 PRO F C 1
ATOM 17386 O O . PRO F 1 142 ? 55.991 -25.725 149.471 1.00 31.86 142 PRO F O 1
ATOM 17390 N N . ALA F 1 143 ? 58.144 -25.031 149.364 1.00 34.49 143 ALA F N 1
ATOM 17391 C CA . ALA F 1 143 ? 58.564 -25.442 150.723 1.00 34.67 143 ALA F CA 1
ATOM 17392 C C . ALA F 1 143 ? 59.926 -24.822 151.015 1.00 39.74 143 ALA F C 1
ATOM 17393 O O . ALA F 1 143 ? 60.563 -24.273 150.108 1.00 36.36 143 ALA F O 1
ATOM 17395 N N . PRO F 1 144 ? 60.397 -24.852 152.276 1.00 35.45 144 PRO F N 1
ATOM 17396 C CA . PRO F 1 144 ? 61.706 -24.299 152.587 1.00 39.54 144 PRO F CA 1
ATOM 17397 C C . PRO F 1 144 ? 62.807 -25.263 152.151 1.00 41.24 144 PRO F C 1
ATOM 17398 O O . PRO F 1 144 ? 62.542 -26.415 151.905 1.00 42.74 144 PRO F O 1
ATOM 17402 N N . ASP F 1 145 ? 64.022 -24.771 152.041 1.00 42.93 145 ASP F N 1
ATOM 17403 C CA . ASP F 1 145 ? 65.176 -25.565 151.665 1.00 41.86 145 ASP F CA 1
ATOM 17404 C C . ASP F 1 145 ? 66.419 -24.815 152.105 1.00 43.46 145 ASP F C 1
ATOM 17405 O O . ASP F 1 145 ? 66.364 -24.119 153.046 1.00 44.72 145 ASP F O 1
ATOM 17410 N N . VAL F 1 146 ? 67.540 -24.989 151.434 1.00 46.55 146 VAL F N 1
ATOM 17411 C CA . VAL F 1 146 ? 68.762 -24.300 151.777 1.00 43.11 146 VAL F CA 1
ATOM 17412 C C . VAL F 1 146 ? 68.535 -22.809 151.807 1.00 43.24 146 VAL F C 1
ATOM 17413 O O . VAL F 1 146 ? 68.090 -22.246 150.844 1.00 34.31 146 VAL F O 1
ATOM 17417 N N . TYR F 1 147 ? 68.782 -22.216 152.969 1.00 41.26 147 TYR F N 1
ATOM 17418 C CA . TYR F 1 147 ? 68.628 -20.787 153.231 1.00 44.24 147 TYR F CA 1
ATOM 17419 C C . TYR F 1 147 ? 67.245 -20.168 153.192 1.00 52.28 147 TYR F C 1
ATOM 17420 O O . TYR F 1 147 ? 67.132 -18.974 153.309 1.00 58.20 147 TYR F O 1
ATOM 17429 N N . THR F 1 148 ? 66.211 -20.952 152.958 1.00 38.74 148 THR F N 1
ATOM 17430 C CA . THR F 1 148 ? 64.823 -20.441 153.087 1.00 37.56 148 THR F CA 1
ATOM 17431 C C . THR F 1 148 ? 64.243 -21.130 154.324 1.00 35.45 148 THR F C 1
ATOM 17432 O O . THR F 1 148 ? 64.738 -22.210 154.716 1.00 34.22 148 THR F O 1
ATOM 17436 N N . ASN F 1 149 ? 63.205 -20.541 154.866 1.00 34.85 149 ASN F N 1
ATOM 17437 C CA . ASN F 1 149 ? 62.723 -20.894 156.215 1.00 41.64 149 ASN F CA 1
ATOM 17438 C C . ASN F 1 149 ? 61.280 -20.419 156.316 1.00 36.29 149 ASN F C 1
ATOM 17439 O O . ASN F 1 149 ? 60.753 -19.805 155.368 1.00 32.18 149 ASN F O 1
ATOM 17444 N N . PRO F 1 150 ? 60.597 -20.728 157.446 1.00 36.65 150 PRO F N 1
ATOM 17445 C CA . PRO F 1 150 ? 59.197 -20.364 157.608 1.00 33.78 150 PRO F CA 1
ATOM 17446 C C . PRO F 1 150 ? 58.943 -18.880 157.440 1.00 34.15 150 PRO F C 1
ATOM 17447 O O . PRO F 1 150 ? 57.882 -18.527 157.009 1.00 32.87 150 PRO F O 1
ATOM 17451 N N . LYS F 1 151 ? 59.893 -18.030 157.822 1.00 33.11 151 LYS F N 1
ATOM 17452 C CA . LYS F 1 151 ? 59.698 -16.570 157.636 1.00 35.82 151 LYS F CA 1
ATOM 17453 C C . LYS F 1 151 ? 59.490 -16.281 156.122 1.00 30.14 151 LYS F C 1
ATOM 17454 O O . LYS F 1 151 ? 58.595 -15.510 155.759 1.00 29.33 151 LYS F O 1
ATOM 17460 N N . ILE F 1 152 ? 60.341 -16.837 155.270 1.00 33.03 152 ILE F N 1
ATOM 17461 C CA . ILE F 1 152 ? 60.270 -16.591 153.799 1.00 32.80 152 ILE F CA 1
ATOM 17462 C C . ILE F 1 152 ? 58.985 -17.253 153.253 1.00 30.22 152 ILE F C 1
ATOM 17463 O O . ILE F 1 152 ? 58.292 -16.601 152.450 1.00 33.10 152 ILE F O 1
ATOM 17468 N N . MET F 1 153 ? 58.620 -18.422 153.755 1.00 27.99 153 MET F N 1
ATOM 17469 C CA . MET F 1 153 ? 57.354 -19.098 153.336 1.00 30.04 153 MET F CA 1
ATOM 17470 C C . MET F 1 153 ? 56.175 -18.179 153.634 1.00 33.38 153 MET F C 1
ATOM 17471 O O . MET F 1 153 ? 55.254 -18.055 152.770 1.00 34.08 153 MET F O 1
ATOM 17476 N N . GLY F 1 154 ? 56.190 -17.484 154.779 1.00 35.35 154 GLY F N 1
ATOM 17477 C CA . GLY F 1 154 ? 55.060 -16.622 155.141 1.00 30.68 154 GLY F CA 1
ATOM 17478 C C . GLY F 1 154 ? 54.895 -15.501 154.155 1.00 34.02 154 GLY F C 1
ATOM 17479 O O . GLY F 1 154 ? 53.747 -15.189 153.774 1.00 30.30 154 GLY F O 1
ATOM 17480 N N . TRP F 1 155 ? 56.005 -14.868 153.762 1.00 31.20 155 TRP F N 1
ATOM 17481 C CA . TRP F 1 155 ? 55.980 -13.762 152.759 1.00 30.20 155 TRP F CA 1
ATOM 17482 C C . TRP F 1 155 ? 55.470 -14.273 151.394 1.00 28.62 155 TRP F C 1
ATOM 17483 O O . TRP F 1 155 ? 54.702 -13.566 150.720 1.00 26.09 155 TRP F O 1
ATOM 17494 N N . MET F 1 156 ? 55.961 -15.431 151.003 1.00 27.82 156 MET F N 1
ATOM 17495 C CA . MET F 1 156 ? 55.590 -16.090 149.717 1.00 30.08 156 MET F CA 1
ATOM 17496 C C . MET F 1 156 ? 54.078 -16.438 149.681 1.00 25.79 156 MET F C 1
ATOM 17497 O O . MET F 1 156 ? 53.403 -15.988 148.749 1.00 27.55 156 MET F O 1
ATOM 17502 N N . MET F 1 157 ? 53.533 -17.041 150.733 1.00 26.54 157 MET F N 1
ATOM 17503 C CA . MET F 1 157 ? 52.079 -17.299 150.880 1.00 25.98 157 MET F CA 1
ATOM 17504 C C . MET F 1 157 ? 51.323 -16.012 150.759 1.00 29.00 157 MET F C 1
ATOM 17505 O O . MET F 1 157 ? 50.360 -15.969 149.982 1.00 25.81 157 MET F O 1
ATOM 17510 N N . ASP F 1 158 ? 51.770 -14.956 151.450 1.00 30.07 158 ASP F N 1
ATOM 17511 C CA . ASP F 1 158 ? 51.044 -13.679 151.500 1.00 27.07 158 ASP F CA 1
ATOM 17512 C C . ASP F 1 158 ? 51.006 -13.070 150.083 1.00 27.21 158 ASP F C 1
ATOM 17513 O O . ASP F 1 158 ? 49.960 -12.559 149.662 1.00 23.91 158 ASP F O 1
ATOM 17518 N N . GLU F 1 159 ? 52.104 -13.121 149.346 1.00 27.49 159 GLU F N 1
ATOM 17519 C CA . GLU F 1 159 ? 52.099 -12.589 147.958 1.00 30.43 159 GLU F CA 1
ATOM 17520 C C . GLU F 1 159 ? 51.111 -13.414 147.081 1.00 26.00 159 GLU F C 1
ATOM 17521 O O . GLU F 1 159 ? 50.341 -12.809 146.266 1.00 25.99 159 GLU F O 1
ATOM 17527 N N . TYR F 1 160 ? 51.207 -14.737 147.164 1.00 26.36 160 TYR F N 1
ATOM 17528 C CA . TYR F 1 160 ? 50.308 -15.635 146.392 1.00 28.16 160 TYR F CA 1
ATOM 17529 C C . TYR F 1 160 ? 48.839 -15.262 146.636 1.00 29.79 160 TYR F C 1
ATOM 17530 O O . TYR F 1 160 ? 48.080 -14.965 145.669 1.00 29.26 160 TYR F O 1
ATOM 17539 N N . GLU F 1 161 ? 48.434 -15.171 147.901 1.00 31.00 161 GLU F N 1
ATOM 17540 C CA . GLU F 1 161 ? 47.040 -14.817 148.288 1.00 33.27 161 GLU F CA 1
ATOM 17541 C C . GLU F 1 161 ? 46.634 -13.463 147.709 1.00 32.56 161 GLU F C 1
ATOM 17542 O O . GLU F 1 161 ? 45.454 -13.271 147.272 1.00 31.56 161 GLU F O 1
ATOM 17548 N N . THR F 1 162 ? 47.539 -12.500 147.728 1.00 31.45 162 THR F N 1
ATOM 17549 C CA . THR F 1 162 ? 47.292 -11.151 147.174 1.00 31.06 162 THR F CA 1
ATOM 17550 C C . THR F 1 162 ? 47.064 -11.224 145.662 1.00 34.69 162 THR F C 1
ATOM 17551 O O . THR F 1 162 ? 46.205 -10.489 145.156 1.00 33.66 162 THR F O 1
ATOM 17555 N N . ILE F 1 163 ? 47.846 -12.030 144.940 1.00 29.08 163 ILE F N 1
ATOM 17556 C CA . ILE F 1 163 ? 47.628 -12.113 143.454 1.00 33.03 163 ILE F CA 1
ATOM 17557 C C . ILE F 1 163 ? 46.332 -12.930 143.212 1.00 28.73 163 ILE F C 1
ATOM 17558 O O . ILE F 1 163 ? 45.564 -12.570 142.348 1.00 28.56 163 ILE F O 1
ATOM 17563 N N . MET F 1 164 ? 46.129 -14.002 143.953 1.00 27.36 164 MET F N 1
ATOM 17564 C CA . MET F 1 164 ? 44.983 -14.937 143.725 1.00 30.23 164 MET F CA 1
ATOM 17565 C C . MET F 1 164 ? 43.662 -14.287 144.159 1.00 34.03 164 MET F C 1
ATOM 17566 O O . MET F 1 164 ? 42.616 -14.798 143.771 1.00 33.21 164 MET F O 1
ATOM 17571 N N . ARG F 1 165 ? 43.694 -13.184 144.919 1.00 31.93 165 ARG F N 1
ATOM 17572 C CA . ARG F 1 165 ? 42.483 -12.499 145.421 1.00 31.99 165 ARG F CA 1
ATOM 17573 C C . ARG F 1 165 ? 41.654 -13.376 146.374 1.00 30.62 165 ARG F C 1
ATOM 17574 O O . ARG F 1 165 ? 40.418 -13.188 146.373 1.00 36.76 165 ARG F O 1
ATOM 17582 N N . ARG F 1 166 ? 42.286 -14.232 147.178 1.00 31.27 166 ARG F N 1
ATOM 17583 C CA . ARG F 1 166 ? 41.629 -15.075 148.229 1.00 38.01 166 ARG F CA 1
ATOM 17584 C C . ARG F 1 166 ? 40.469 -15.919 147.646 1.00 45.38 166 ARG F C 1
ATOM 17585 O O . ARG F 1 166 ? 39.437 -16.117 148.348 1.00 42.79 166 ARG F O 1
ATOM 17593 N N . LYS F 1 167 ? 40.636 -16.456 146.436 1.00 43.03 167 LYS F N 1
ATOM 17594 C CA . LYS F 1 167 ? 39.614 -17.301 145.753 1.00 44.87 167 LYS F CA 1
ATOM 17595 C C . LYS F 1 167 ? 39.649 -18.740 146.272 1.00 38.39 167 LYS F C 1
ATOM 17596 O O . LYS F 1 167 ? 38.590 -19.387 146.297 1.00 52.70 167 LYS F O 1
ATOM 17602 N N . GLY F 1 168 ? 40.790 -19.245 146.698 1.00 35.49 168 GLY F N 1
ATOM 17603 C CA . GLY F 1 168 ? 40.882 -20.649 147.129 1.00 32.86 168 GLY F CA 1
ATOM 17604 C C . GLY F 1 168 ? 41.763 -20.790 148.365 1.00 31.75 168 GLY F C 1
ATOM 17605 O O . GLY F 1 168 ? 42.128 -19.804 148.996 1.00 38.05 168 GLY F O 1
ATOM 17606 N N . PRO F 1 169 ? 42.136 -22.027 148.723 1.00 32.77 169 PRO F N 1
ATOM 17607 C CA . PRO F 1 169 ? 42.974 -22.265 149.889 1.00 34.35 169 PRO F CA 1
ATOM 17608 C C . PRO F 1 169 ? 44.436 -21.840 149.612 1.00 32.46 169 PRO F C 1
ATOM 17609 O O . PRO F 1 169 ? 45.327 -22.676 149.556 1.00 38.69 169 PRO F O 1
ATOM 17613 N N . ALA F 1 170 ? 44.652 -20.529 149.524 1.00 35.02 170 ALA F N 1
ATOM 17614 C CA . ALA F 1 170 ? 45.970 -19.879 149.341 1.00 32.65 170 ALA F CA 1
ATOM 17615 C C . ALA F 1 170 ? 46.985 -20.382 150.357 1.00 32.48 170 ALA F C 1
ATOM 17616 O O . ALA F 1 170 ? 48.199 -20.549 150.003 1.00 32.86 170 ALA F O 1
ATOM 17618 N N . PHE F 1 171 ? 46.555 -20.744 151.569 1.00 30.65 171 PHE F N 1
ATOM 17619 C CA . PHE F 1 171 ? 47.515 -21.267 152.573 1.00 30.52 171 PHE F CA 1
ATOM 17620 C C . PHE F 1 171 ? 48.221 -22.490 151.984 1.00 31.65 171 PHE F C 1
ATOM 17621 O O . PHE F 1 171 ? 49.415 -22.723 152.287 1.00 28.56 171 PHE F O 1
ATOM 17629 N N . GLY F 1 172 ? 47.483 -23.310 151.213 1.00 28.74 172 GLY F N 1
ATOM 17630 C CA . GLY F 1 172 ? 48.036 -24.579 150.727 1.00 28.03 172 GLY F CA 1
ATOM 17631 C C . GLY F 1 172 ? 48.949 -24.412 149.504 1.00 29.61 172 GLY F C 1
ATOM 17632 O O . GLY F 1 172 ? 49.395 -25.433 148.969 1.00 30.98 172 GLY F O 1
ATOM 17633 N N . VAL F 1 173 ? 49.307 -23.191 149.118 1.00 29.80 173 VAL F N 1
ATOM 17634 C CA . VAL F 1 173 ? 50.234 -22.972 147.966 1.00 31.37 173 VAL F CA 1
ATOM 17635 C C . VAL F 1 173 ? 51.620 -23.386 148.404 1.00 31.52 173 VAL F C 1
ATOM 17636 O O . VAL F 1 173 ? 52.442 -23.674 147.540 1.00 29.42 173 VAL F O 1
ATOM 17640 N N . ILE F 1 174 ? 51.910 -23.306 149.703 1.00 29.30 174 ILE F N 1
ATOM 17641 C CA . ILE F 1 174 ? 53.316 -23.485 150.163 1.00 29.16 174 ILE F CA 1
ATOM 17642 C C . ILE F 1 174 ? 53.309 -24.051 151.570 1.00 26.72 174 ILE F C 1
ATOM 17643 O O . ILE F 1 174 ? 52.404 -23.710 152.338 1.00 31.17 174 ILE F O 1
ATOM 17648 N N . THR F 1 175 ? 54.248 -24.939 151.863 1.00 28.97 175 THR F N 1
ATOM 17649 C CA . THR F 1 175 ? 54.348 -25.544 153.215 1.00 33.36 175 THR F CA 1
ATOM 17650 C C . THR F 1 175 ? 55.593 -25.005 153.954 1.00 38.41 175 THR F C 1
ATOM 17651 O O . THR F 1 175 ? 56.305 -24.089 153.385 1.00 30.30 175 THR F O 1
ATOM 17655 N N . GLY F 1 176 ? 55.841 -25.531 155.171 1.00 38.20 176 GLY F N 1
ATOM 17656 C CA . GLY F 1 176 ? 56.780 -24.937 156.156 1.00 35.67 176 GLY F CA 1
ATOM 17657 C C . GLY F 1 176 ? 56.373 -23.541 156.598 1.00 32.25 176 GLY F C 1
ATOM 17658 O O . GLY F 1 176 ? 57.259 -22.731 156.939 1.00 34.01 176 GLY F O 1
ATOM 17659 N N . LYS F 1 177 ? 55.084 -23.222 156.618 1.00 33.15 177 LYS F N 1
ATOM 17660 C CA . LYS F 1 177 ? 54.605 -21.896 157.051 1.00 34.65 177 LYS F CA 1
ATOM 17661 C C . LYS F 1 177 ? 54.677 -21.770 158.584 1.00 37.12 177 LYS F C 1
ATOM 17662 O O . LYS F 1 177 ? 54.691 -22.769 159.312 1.00 36.57 177 LYS F O 1
ATOM 17668 N N . PRO F 1 178 ? 54.733 -20.523 159.091 1.00 36.18 178 PRO F N 1
ATOM 17669 C CA . PRO F 1 178 ? 54.534 -20.234 160.515 1.00 40.37 178 PRO F CA 1
ATOM 17670 C C . PRO F 1 178 ? 53.137 -20.708 160.962 1.00 44.19 178 PRO F C 1
ATOM 17671 O O . PRO F 1 178 ? 52.189 -20.626 160.135 1.00 39.45 178 PRO F O 1
ATOM 17675 N N . LEU F 1 179 ? 53.023 -21.118 162.238 1.00 39.75 179 LEU F N 1
ATOM 17676 C CA . LEU F 1 179 ? 51.786 -21.648 162.862 1.00 40.23 179 LEU F CA 1
ATOM 17677 C C . LEU F 1 179 ? 50.661 -20.639 162.785 1.00 34.57 179 LEU F C 1
ATOM 17678 O O . LEU F 1 179 ? 49.506 -21.046 162.621 1.00 38.19 179 LEU F O 1
ATOM 17683 N N . SER F 1 180 ? 50.944 -19.357 162.863 1.00 33.64 180 SER F N 1
ATOM 17684 C CA . SER F 1 180 ? 49.870 -18.340 162.846 1.00 33.30 180 SER F CA 1
ATOM 17685 C C . SER F 1 180 ? 49.041 -18.437 161.552 1.00 37.02 180 SER F C 1
ATOM 17686 O O . SER F 1 180 ? 47.915 -17.932 161.540 1.00 35.35 180 SER F O 1
ATOM 17689 N N . ILE F 1 181 ? 49.652 -18.868 160.446 1.00 36.97 181 ILE F N 1
ATOM 17690 C CA . ILE F 1 181 ? 49.061 -18.703 159.082 1.00 37.90 181 ILE F CA 1
ATOM 17691 C C . ILE F 1 181 ? 49.126 -20.043 158.348 1.00 36.53 181 ILE F C 1
ATOM 17692 O O . ILE F 1 181 ? 49.637 -20.062 157.203 1.00 34.79 181 ILE F O 1
ATOM 17697 N N . GLY F 1 182 ? 48.754 -21.134 159.026 1.00 33.62 182 GLY F N 1
ATOM 17698 C CA . GLY F 1 182 ? 48.451 -22.427 158.394 1.00 36.24 182 GLY F CA 1
ATOM 17699 C C . GLY F 1 182 ? 49.587 -23.410 158.495 1.00 38.34 182 GLY F C 1
ATOM 17700 O O . GLY F 1 182 ? 49.548 -24.415 157.784 1.00 40.26 182 GLY F O 1
ATOM 17701 N N . GLY F 1 183 ? 50.602 -23.130 159.312 1.00 34.99 183 GLY F N 1
ATOM 17702 C CA . GLY F 1 183 ? 51.694 -24.094 159.534 1.00 33.48 183 GLY F CA 1
ATOM 17703 C C . GLY F 1 183 ? 51.189 -25.305 160.287 1.00 34.71 183 GLY F C 1
ATOM 17704 O O . GLY F 1 183 ? 50.069 -25.275 160.778 1.00 34.68 183 GLY F O 1
ATOM 17705 N N . SER F 1 184 ? 51.950 -26.382 160.302 1.00 33.85 184 SER F N 1
ATOM 17706 C CA . SER F 1 184 ? 51.550 -27.623 160.996 1.00 40.29 184 SER F CA 1
ATOM 17707 C C . SER F 1 184 ? 52.484 -27.830 162.180 1.00 43.99 184 SER F C 1
ATOM 17708 O O . SER F 1 184 ? 53.694 -27.583 162.024 1.00 41.03 184 SER F O 1
ATOM 17711 N N . LEU F 1 185 ? 51.924 -28.374 163.258 1.00 43.65 185 LEU F N 1
ATOM 17712 C CA . LEU F 1 185 ? 52.703 -28.936 164.381 1.00 47.36 185 LEU F CA 1
ATOM 17713 C C . LEU F 1 185 ? 53.490 -30.114 163.815 1.00 45.02 185 LEU F C 1
ATOM 17714 O O . LEU F 1 185 ? 53.009 -30.761 162.880 1.00 42.55 185 LEU F O 1
ATOM 17719 N N . GLY F 1 186 ? 54.692 -30.334 164.329 1.00 44.70 186 GLY F N 1
ATOM 17720 C CA . GLY F 1 186 ? 55.569 -31.453 163.946 1.00 40.98 186 GLY F CA 1
ATOM 17721 C C . GLY F 1 186 ? 56.560 -31.052 162.870 1.00 38.06 186 GLY F C 1
ATOM 17722 O O . GLY F 1 186 ? 57.344 -31.903 162.474 1.00 47.23 186 GLY F O 1
ATOM 17723 N N . ARG F 1 187 ? 56.510 -29.832 162.357 1.00 41.44 187 ARG F N 1
ATOM 17724 C CA . ARG F 1 187 ? 57.396 -29.414 161.235 1.00 47.74 187 ARG F CA 1
ATOM 17725 C C . ARG F 1 187 ? 58.883 -29.470 161.656 1.00 53.64 187 ARG F C 1
ATOM 17726 O O . ARG F 1 187 ? 59.674 -30.137 160.936 1.00 47.64 187 ARG F O 1
ATOM 17734 N N . GLY F 1 188 ? 59.244 -28.818 162.773 1.00 50.30 188 GLY F N 1
ATOM 17735 C CA . GLY F 1 188 ? 60.632 -28.592 163.227 1.00 50.78 188 GLY F CA 1
ATOM 17736 C C . GLY F 1 188 ? 61.425 -29.885 163.290 1.00 54.24 188 GLY F C 1
ATOM 17737 O O . GLY F 1 188 ? 62.642 -29.862 162.959 1.00 57.16 188 GLY F O 1
ATOM 17738 N N . THR F 1 189 ? 60.776 -30.984 163.674 1.00 53.79 189 THR F N 1
ATOM 17739 C CA . THR F 1 189 ? 61.424 -32.295 163.946 1.00 57.40 189 THR F CA 1
ATOM 17740 C C . THR F 1 189 ? 61.057 -33.392 162.924 1.00 60.79 189 THR F C 1
ATOM 17741 O O . THR F 1 189 ? 61.377 -34.587 163.191 1.00 52.87 189 THR F O 1
ATOM 17745 N N . ALA F 1 190 ? 60.404 -33.047 161.812 1.00 51.79 190 ALA F N 1
ATOM 17746 C CA . ALA F 1 190 ? 59.766 -34.042 160.900 1.00 55.78 190 ALA F CA 1
ATOM 17747 C C . ALA F 1 190 ? 60.819 -35.018 160.370 1.00 46.48 190 ALA F C 1
ATOM 17748 O O . ALA F 1 190 ? 60.614 -36.236 160.471 1.00 48.35 190 ALA F O 1
ATOM 17750 N N . THR F 1 191 ? 61.931 -34.475 159.871 1.00 48.21 191 THR F N 1
ATOM 17751 C CA . THR F 1 191 ? 62.968 -35.235 159.132 1.00 49.35 191 THR F CA 1
ATOM 17752 C C . THR F 1 191 ? 63.598 -36.223 160.106 1.00 47.72 191 THR F C 1
ATOM 17753 O O . THR F 1 191 ? 63.536 -37.447 159.853 1.00 57.30 191 THR F O 1
ATOM 17757 N N . ALA F 1 192 ? 64.118 -35.699 161.211 1.00 56.69 192 ALA F N 1
ATOM 17758 C CA . ALA F 1 192 ? 64.600 -36.466 162.386 1.00 57.38 192 ALA F CA 1
ATOM 17759 C C . ALA F 1 192 ? 63.573 -37.529 162.787 1.00 47.99 192 ALA F C 1
ATOM 17760 O O . ALA F 1 192 ? 63.911 -38.722 162.878 1.00 53.47 192 ALA F O 1
ATOM 17762 N N . GLN F 1 193 ? 62.356 -37.095 163.094 1.00 49.78 193 GLN F N 1
ATOM 17763 C CA . GLN F 1 193 ? 61.321 -37.967 163.701 1.00 49.62 193 GLN F CA 1
ATOM 17764 C C . GLN F 1 193 ? 60.952 -39.129 162.761 1.00 57.77 193 GLN F C 1
ATOM 17765 O O . GLN F 1 193 ? 60.732 -40.279 163.247 1.00 57.24 193 GLN F O 1
ATOM 17771 N N . GLY F 1 194 ? 60.830 -38.851 161.458 1.00 59.28 194 GLY F N 1
ATOM 17772 C CA . GLY F 1 194 ? 60.638 -39.914 160.454 1.00 57.75 194 GLY F CA 1
ATOM 17773 C C . GLY F 1 194 ? 61.796 -40.898 160.474 1.00 55.21 194 GLY F C 1
ATOM 17774 O O . GLY F 1 194 ? 61.546 -42.125 160.536 1.00 51.44 194 GLY F O 1
ATOM 17775 N N . ALA F 1 195 ? 63.028 -40.384 160.405 1.00 58.17 195 ALA F N 1
ATOM 17776 C CA . ALA F 1 195 ? 64.261 -41.207 160.373 1.00 57.42 195 ALA F CA 1
ATOM 17777 C C . ALA F 1 195 ? 64.283 -42.071 161.632 1.00 57.25 195 ALA F C 1
ATOM 17778 O O . ALA F 1 195 ? 64.650 -43.241 161.508 1.00 57.37 195 ALA F O 1
ATOM 17780 N N . ILE F 1 196 ? 63.806 -41.556 162.772 1.00 64.11 196 ILE F N 1
ATOM 17781 C CA . ILE F 1 196 ? 63.715 -42.366 164.024 1.00 66.77 196 ILE F CA 1
ATOM 17782 C C . ILE F 1 196 ? 62.800 -43.565 163.775 1.00 62.38 196 ILE F C 1
ATOM 17783 O O . ILE F 1 196 ? 63.251 -44.711 164.011 1.00 62.61 196 ILE F O 1
ATOM 17788 N N . PHE F 1 197 ? 61.569 -43.319 163.324 1.00 63.69 197 PHE F N 1
ATOM 17789 C CA . PHE F 1 197 ? 60.589 -44.393 163.029 1.00 62.51 197 PHE F CA 1
ATOM 17790 C C . PHE F 1 197 ? 61.192 -45.445 162.080 1.00 63.95 197 PHE F C 1
ATOM 17791 O O . PHE F 1 197 ? 60.812 -46.623 162.220 1.00 60.82 197 PHE F O 1
ATOM 17799 N N . THR F 1 198 ? 62.042 -45.060 161.113 1.00 61.68 198 THR F N 1
ATOM 17800 C CA . THR F 1 198 ? 62.620 -46.027 160.137 1.00 64.57 198 THR F CA 1
ATOM 17801 C C . THR F 1 198 ? 63.700 -46.847 160.845 1.00 69.38 198 THR F C 1
ATOM 17802 O O . THR F 1 198 ? 63.674 -48.095 160.700 1.00 71.86 198 THR F O 1
ATOM 17806 N N . ILE F 1 199 ? 64.584 -46.174 161.596 1.00 74.50 199 ILE F N 1
ATOM 17807 C CA . ILE F 1 199 ? 65.633 -46.818 162.450 1.00 72.38 199 ILE F CA 1
ATOM 17808 C C . ILE F 1 199 ? 64.941 -47.844 163.343 1.00 65.74 199 ILE F C 1
ATOM 17809 O O . ILE F 1 199 ? 65.411 -48.993 163.346 1.00 63.24 199 ILE F O 1
ATOM 17814 N N . ARG F 1 200 ? 63.828 -47.469 163.984 1.00 61.82 200 ARG F N 1
ATOM 17815 C CA . ARG F 1 200 ? 63.057 -48.403 164.844 1.00 64.03 200 ARG F CA 1
ATOM 17816 C C . ARG F 1 200 ? 62.703 -49.635 164.018 1.00 71.26 200 ARG F C 1
ATOM 17817 O O . ARG F 1 200 ? 62.993 -50.746 164.486 1.00 76.96 200 ARG F O 1
ATOM 17825 N N . GLU F 1 201 ? 62.104 -49.459 162.836 1.00 75.36 201 GLU F N 1
ATOM 17826 C CA . GLU F 1 201 ? 61.538 -50.603 162.064 1.00 72.38 201 GLU F CA 1
ATOM 17827 C C . GLU F 1 201 ? 62.672 -51.421 161.420 1.00 61.96 201 GLU F C 1
ATOM 17828 O O . GLU F 1 201 ? 62.445 -52.631 161.132 1.00 53.42 201 GLU F O 1
ATOM 17834 N N . ALA F 1 202 ? 63.812 -50.792 161.219 1.00 60.70 202 ALA F N 1
ATOM 17835 C CA . ALA F 1 202 ? 64.938 -51.447 160.629 1.00 71.18 202 ALA F CA 1
ATOM 17836 C C . ALA F 1 202 ? 65.485 -52.366 161.684 1.00 89.57 202 ALA F C 1
ATOM 17837 O O . ALA F 1 202 ? 65.809 -53.516 161.426 1.00 86.58 202 ALA F O 1
ATOM 17839 N N . ALA F 1 203 ? 65.568 -51.840 162.893 1.00 91.38 203 ALA F N 1
ATOM 17840 C CA . ALA F 1 203 ? 66.037 -52.619 164.003 1.00 92.34 203 ALA F CA 1
ATOM 17841 C C . ALA F 1 203 ? 65.145 -53.840 164.160 1.00 82.56 203 ALA F C 1
ATOM 17842 O O . ALA F 1 203 ? 65.630 -54.942 164.199 1.00 92.74 203 ALA F O 1
ATOM 17844 N N . LYS F 1 204 ? 63.843 -53.646 164.179 1.00 71.67 204 LYS F N 1
ATOM 17845 C CA . LYS F 1 204 ? 62.928 -54.752 164.352 1.00 73.92 204 LYS F CA 1
ATOM 17846 C C . LYS F 1 204 ? 63.090 -55.847 163.319 1.00 81.90 204 LYS F C 1
ATOM 17847 O O . LYS F 1 204 ? 63.035 -57.009 163.638 1.00 91.36 204 LYS F O 1
ATOM 17853 N N . ALA F 1 205 ? 63.272 -55.470 162.073 1.00 84.31 205 ALA F N 1
ATOM 17854 C CA . ALA F 1 205 ? 63.466 -56.422 160.986 1.00 86.93 205 ALA F CA 1
ATOM 17855 C C . ALA F 1 205 ? 64.654 -57.340 161.258 1.00 83.06 205 ALA F C 1
ATOM 17856 O O . ALA F 1 205 ? 64.535 -58.563 161.184 1.00 85.78 205 ALA F O 1
ATOM 17858 N N . LEU F 1 206 ? 65.771 -56.699 161.535 1.00 82.65 206 LEU F N 1
ATOM 17859 C CA . LEU F 1 206 ? 67.011 -57.347 161.838 1.00 90.77 206 LEU F CA 1
ATOM 17860 C C . LEU F 1 206 ? 66.835 -58.264 163.053 1.00 99.26 206 LEU F C 1
ATOM 17861 O O . LEU F 1 206 ? 67.533 -59.251 163.210 1.00 89.55 206 LEU F O 1
ATOM 17866 N N . LEU F 1 210 ? 67.446 -52.736 170.331 1.00 123.08 210 LEU F N 1
ATOM 17867 C CA . LEU F 1 210 ? 67.761 -51.286 170.125 1.00 132.51 210 LEU F CA 1
ATOM 17868 C C . LEU F 1 210 ? 67.950 -50.501 171.437 1.00 136.39 210 LEU F C 1
ATOM 17869 O O . LEU F 1 210 ? 68.664 -49.483 171.391 1.00 139.17 210 LEU F O 1
ATOM 17874 N N . LYS F 1 211 ? 67.341 -50.914 172.550 1.00 137.38 211 LYS F N 1
ATOM 17875 C CA . LYS F 1 211 ? 67.453 -50.103 173.795 1.00 125.13 211 LYS F CA 1
ATOM 17876 C C . LYS F 1 211 ? 68.914 -50.099 174.266 1.00 114.34 211 LYS F C 1
ATOM 17877 O O . LYS F 1 211 ? 69.578 -51.143 174.105 1.00 115.01 211 LYS F O 1
ATOM 17879 N N . GLY F 1 212 ? 69.400 -48.986 174.835 1.00 101.95 212 GLY F N 1
ATOM 17880 C CA . GLY F 1 212 ? 70.754 -48.992 175.310 1.00 100.69 212 GLY F CA 1
ATOM 17881 C C . GLY F 1 212 ? 71.803 -49.347 174.294 1.00 108.18 212 GLY F C 1
ATOM 17882 O O . GLY F 1 212 ? 72.874 -49.807 174.663 1.00 104.80 212 GLY F O 1
ATOM 17883 N N . LYS F 1 213 ? 71.505 -49.156 173.015 1.00 111.03 213 LYS F N 1
ATOM 17884 C CA . LYS F 1 213 ? 72.499 -49.399 171.996 1.00 103.05 213 LYS F CA 1
ATOM 17885 C C . LYS F 1 213 ? 73.182 -48.090 171.669 1.00 97.54 213 LYS F C 1
ATOM 17886 O O . LYS F 1 213 ? 72.819 -47.042 172.192 1.00 89.13 213 LYS F O 1
ATOM 17892 N N . LYS F 1 214 ? 74.154 -48.111 170.784 1.00 100.96 214 LYS F N 1
ATOM 17893 C CA . LYS F 1 214 ? 74.909 -46.842 170.607 1.00 114.75 214 LYS F CA 1
ATOM 17894 C C . LYS F 1 214 ? 74.651 -46.288 169.195 1.00 106.89 214 LYS F C 1
ATOM 17895 O O . LYS F 1 214 ? 74.362 -47.093 168.292 1.00 102.68 214 LYS F O 1
ATOM 17901 N N . ILE F 1 215 ? 74.762 -44.968 169.011 1.00 94.60 215 ILE F N 1
ATOM 17902 C CA . ILE F 1 215 ? 74.479 -44.273 167.719 1.00 101.16 215 ILE F CA 1
ATOM 17903 C C . ILE F 1 215 ? 75.408 -43.066 167.542 1.00 98.76 215 ILE F C 1
ATOM 17904 O O . ILE F 1 215 ? 75.280 -42.093 168.305 1.00 102.34 215 ILE F O 1
ATOM 17909 N N . ALA F 1 216 ? 76.279 -43.114 166.538 1.00 96.34 216 ALA F N 1
ATOM 17910 C CA . ALA F 1 216 ? 77.176 -42.007 166.236 1.00 96.94 216 ALA F CA 1
ATOM 17911 C C . ALA F 1 216 ? 76.498 -41.162 165.161 1.00 85.41 216 ALA F C 1
ATOM 17912 O O . ALA F 1 216 ? 76.069 -41.688 164.134 1.00 96.50 216 ALA F O 1
ATOM 17914 N N . GLN F 1 218 ? 76.635 -37.910 162.457 1.00 90.61 218 GLN F N 1
ATOM 17915 C CA . GLN F 1 218 ? 77.420 -36.950 161.691 1.00 100.56 218 GLN F CA 1
ATOM 17916 C C . GLN F 1 218 ? 76.540 -35.741 161.389 1.00 101.11 218 GLN F C 1
ATOM 17917 O O . GLN F 1 218 ? 75.412 -35.891 160.919 1.00 98.25 218 GLN F O 1
ATOM 17923 N N . GLY F 1 219 ? 77.053 -34.545 161.660 1.00 95.03 219 GLY F N 1
ATOM 17924 C CA . GLY F 1 219 ? 76.280 -33.305 161.442 1.00 85.82 219 GLY F CA 1
ATOM 17925 C C . GLY F 1 219 ? 75.545 -32.869 162.709 1.00 87.18 219 GLY F C 1
ATOM 17926 O O . GLY F 1 219 ? 75.248 -33.751 163.562 1.00 76.10 219 GLY F O 1
ATOM 17927 N N . TYR F 1 220 ? 75.269 -31.561 162.838 1.00 85.23 220 TYR F N 1
ATOM 17928 C CA . TYR F 1 220 ? 74.490 -30.956 163.955 1.00 89.34 220 TYR F CA 1
ATOM 17929 C C . TYR F 1 220 ? 73.847 -29.616 163.548 1.00 92.74 220 TYR F C 1
ATOM 17930 O O . TYR F 1 220 ? 73.910 -28.668 164.356 1.00 105.73 220 TYR F O 1
ATOM 17939 N N . GLY F 1 221 ? 73.261 -29.528 162.342 1.00 87.03 221 GLY F N 1
ATOM 17940 C CA . GLY F 1 221 ? 72.162 -28.597 162.010 1.00 81.57 221 GLY F CA 1
ATOM 17941 C C . GLY F 1 221 ? 70.891 -29.064 162.708 1.00 84.05 221 GLY F C 1
ATOM 17942 O O . GLY F 1 221 ? 70.995 -29.973 163.589 1.00 68.13 221 GLY F O 1
ATOM 17943 N N . ASN F 1 222 ? 69.730 -28.513 162.344 1.00 79.63 222 ASN F N 1
ATOM 17944 C CA . ASN F 1 222 ? 68.402 -28.976 162.849 1.00 84.12 222 ASN F CA 1
ATOM 17945 C C . ASN F 1 222 ? 68.329 -30.520 162.830 1.00 74.22 222 ASN F C 1
ATOM 17946 O O . ASN F 1 222 ? 68.068 -31.125 163.908 1.00 70.09 222 ASN F O 1
ATOM 17951 N N . ALA F 1 223 ? 68.590 -31.140 161.667 1.00 71.63 223 ALA F N 1
ATOM 17952 C CA . ALA F 1 223 ? 68.348 -32.576 161.367 1.00 76.56 223 ALA F CA 1
ATOM 17953 C C . ALA F 1 223 ? 69.264 -33.486 162.203 1.00 76.23 223 ALA F C 1
ATOM 17954 O O . ALA F 1 223 ? 68.737 -34.389 162.892 1.00 67.50 223 ALA F O 1
ATOM 17956 N N . GLY F 1 224 ? 70.564 -33.223 162.188 1.00 86.26 224 GLY F N 1
ATOM 17957 C CA . GLY F 1 224 ? 71.537 -33.980 162.951 1.00 81.30 224 GLY F CA 1
ATOM 17958 C C . GLY F 1 224 ? 71.292 -33.914 164.445 1.00 85.41 224 GLY F C 1
ATOM 17959 O O . GLY F 1 224 ? 71.373 -34.926 165.117 1.00 65.23 224 GLY F O 1
ATOM 17960 N N . TYR F 1 225 ? 70.985 -32.732 164.973 1.00 79.77 225 TYR F N 1
ATOM 17961 C CA . TYR F 1 225 ? 70.721 -32.648 166.393 1.00 81.56 225 TYR F CA 1
ATOM 17962 C C . TYR F 1 225 ? 69.502 -33.422 166.804 1.00 81.70 225 TYR F C 1
ATOM 17963 O O . TYR F 1 225 ? 69.591 -34.249 167.686 1.00 73.29 225 TYR F O 1
ATOM 17972 N N . TYR F 1 226 ? 68.367 -33.173 166.164 1.00 79.23 226 TYR F N 1
ATOM 17973 C CA . TYR F 1 226 ? 67.109 -33.808 166.654 1.00 72.30 226 TYR F CA 1
ATOM 17974 C C . TYR F 1 226 ? 67.179 -35.323 166.467 1.00 67.06 226 TYR F C 1
ATOM 17975 O O . TYR F 1 226 ? 66.535 -36.072 167.264 1.00 65.11 226 TYR F O 1
ATOM 17984 N N . THR F 1 227 ? 67.899 -35.798 165.448 1.00 57.16 227 THR F N 1
ATOM 17985 C CA . THR F 1 227 ? 68.077 -37.271 165.349 1.00 70.39 227 THR F CA 1
ATOM 17986 C C . THR F 1 227 ? 68.641 -37.706 166.701 1.00 73.39 227 THR F C 1
ATOM 17987 O O . THR F 1 227 ? 67.936 -38.429 167.416 1.00 67.90 227 THR F O 1
ATOM 17991 N N . ALA F 1 228 ? 69.855 -37.263 167.031 1.00 70.43 228 ALA F N 1
ATOM 17992 C CA . ALA F 1 228 ? 70.472 -37.515 168.355 1.00 84.16 228 ALA F CA 1
ATOM 17993 C C . ALA F 1 228 ? 69.416 -37.382 169.469 1.00 76.97 228 ALA F C 1
ATOM 17994 O O . ALA F 1 228 ? 69.202 -38.421 170.192 1.00 64.00 228 ALA F O 1
ATOM 17996 N N . LYS F 1 229 ? 68.773 -36.198 169.609 1.00 69.08 229 LYS F N 1
ATOM 17997 C CA . LYS F 1 229 ? 67.822 -35.931 170.733 1.00 73.19 229 LYS F CA 1
ATOM 17998 C C . LYS F 1 229 ? 66.829 -37.094 170.745 1.00 80.84 229 LYS F C 1
ATOM 17999 O O . LYS F 1 229 ? 66.926 -37.964 171.644 1.00 75.48 229 LYS F O 1
ATOM 18001 N N . LEU F 1 230 ? 66.000 -37.179 169.704 1.00 86.59 230 LEU F N 1
ATOM 18002 C CA . LEU F 1 230 ? 64.851 -38.118 169.655 1.00 84.30 230 LEU F CA 1
ATOM 18003 C C . LEU F 1 230 ? 65.348 -39.565 169.704 1.00 73.91 230 LEU F C 1
ATOM 18004 O O . LEU F 1 230 ? 64.625 -40.402 170.284 1.00 65.83 230 LEU F O 1
ATOM 18009 N N . ALA F 1 231 ? 66.537 -39.842 169.151 1.00 72.88 231 ALA F N 1
ATOM 18010 C CA . ALA F 1 231 ? 67.171 -41.181 169.196 1.00 78.15 231 ALA F CA 1
ATOM 18011 C C . ALA F 1 231 ? 67.279 -41.652 170.654 1.00 85.02 231 ALA F C 1
ATOM 18012 O O . ALA F 1 231 ? 66.865 -42.807 170.939 1.00 83.97 231 ALA F O 1
ATOM 18014 N N . LYS F 1 232 ? 67.808 -40.793 171.536 1.00 82.13 232 LYS F N 1
ATOM 18015 C CA . LYS F 1 232 ? 67.932 -41.070 172.997 1.00 97.26 232 LYS F CA 1
ATOM 18016 C C . LYS F 1 232 ? 66.537 -41.111 173.642 1.00 91.60 232 LYS F C 1
ATOM 18017 O O . LYS F 1 232 ? 66.148 -42.206 174.124 1.00 92.68 232 LYS F O 1
ATOM 18023 N N . GLU F 1 233 ? 65.804 -39.985 173.612 1.00 86.82 233 GLU F N 1
ATOM 18024 C CA . GLU F 1 233 ? 64.540 -39.770 174.386 1.00 85.94 233 GLU F CA 1
ATOM 18025 C C . GLU F 1 233 ? 63.525 -40.858 174.014 1.00 81.20 233 GLU F C 1
ATOM 18026 O O . GLU F 1 233 ? 62.699 -41.198 174.872 1.00 84.31 233 GLU F O 1
ATOM 18032 N N . GLN F 1 234 ? 63.576 -41.371 172.778 1.00 88.56 234 GLN F N 1
ATOM 18033 C CA . GLN F 1 234 ? 62.486 -42.193 172.191 1.00 83.90 234 GLN F CA 1
ATOM 18034 C C . GLN F 1 234 ? 62.901 -43.652 172.021 1.00 74.53 234 GLN F C 1
ATOM 18035 O O . GLN F 1 234 ? 62.012 -44.500 172.167 1.00 72.38 234 GLN F O 1
ATOM 18041 N N . LEU F 1 235 ? 64.162 -43.941 171.695 1.00 79.50 235 LEU F N 1
ATOM 18042 C CA . LEU F 1 235 ? 64.610 -45.343 171.461 1.00 94.66 235 LEU F CA 1
ATOM 18043 C C . LEU F 1 235 ? 65.524 -45.836 172.597 1.00 109.77 235 LEU F C 1
ATOM 18044 O O . LEU F 1 235 ? 65.930 -47.025 172.544 1.00 105.07 235 LEU F O 1
ATOM 18049 N N . GLY F 1 236 ? 65.816 -44.983 173.591 1.00 115.15 236 GLY F N 1
ATOM 18050 C CA . GLY F 1 236 ? 66.622 -45.333 174.781 1.00 113.60 236 GLY F CA 1
ATOM 18051 C C . GLY F 1 236 ? 68.006 -45.829 174.400 1.00 110.21 236 GLY F C 1
ATOM 18052 O O . GLY F 1 236 ? 68.495 -46.765 175.049 1.00 103.12 236 GLY F O 1
ATOM 18053 N N . MET F 1 237 ? 68.586 -45.240 173.350 1.00 117.33 237 MET F N 1
ATOM 18054 C CA . MET F 1 237 ? 69.977 -45.480 172.880 1.00 123.13 237 MET F CA 1
ATOM 18055 C C . MET F 1 237 ? 70.889 -44.449 173.557 1.00 113.09 237 MET F C 1
ATOM 18056 O O . MET F 1 237 ? 70.362 -43.439 174.071 1.00 104.42 237 MET F O 1
ATOM 18061 N N . THR F 1 238 ? 72.206 -44.669 173.506 1.00 104.41 238 THR F N 1
ATOM 18062 C CA . THR F 1 238 ? 73.242 -43.725 174.003 1.00 99.38 238 THR F CA 1
ATOM 18063 C C . THR F 1 238 ? 73.950 -43.088 172.796 1.00 95.75 238 THR F C 1
ATOM 18064 O O . THR F 1 238 ? 74.582 -43.832 172.014 1.00 94.14 238 THR F O 1
ATOM 18068 N N . VAL F 1 239 ? 73.815 -41.766 172.635 1.00 93.51 239 VAL F N 1
ATOM 18069 C CA . VAL F 1 239 ? 74.514 -40.943 171.597 1.00 101.46 239 VAL F CA 1
ATOM 18070 C C . VAL F 1 239 ? 76.002 -40.900 171.962 1.00 107.94 239 VAL F C 1
ATOM 18071 O O . VAL F 1 239 ? 76.374 -40.063 172.806 1.00 122.93 239 VAL F O 1
ATOM 18075 N N . VAL F 1 240 ? 76.830 -41.756 171.364 1.00 101.07 240 VAL F N 1
ATOM 18076 C CA . VAL F 1 240 ? 78.271 -41.858 171.744 1.00 102.32 240 VAL F CA 1
ATOM 18077 C C . VAL F 1 240 ? 79.104 -40.866 170.914 1.00 104.25 240 VAL F C 1
ATOM 18078 O O . VAL F 1 240 ? 80.274 -40.663 171.283 1.00 109.02 240 VAL F O 1
ATOM 18082 N N . ALA F 1 241 ? 78.541 -40.220 169.883 1.00 104.20 241 ALA F N 1
ATOM 18083 C CA . ALA F 1 241 ? 79.318 -39.351 168.963 1.00 105.74 241 ALA F CA 1
ATOM 18084 C C . ALA F 1 241 ? 78.416 -38.418 168.148 1.00 98.34 241 ALA F C 1
ATOM 18085 O O . ALA F 1 241 ? 77.296 -38.831 167.786 1.00 110.29 241 ALA F O 1
ATOM 18087 N N . VAL F 1 242 ? 78.924 -37.212 167.869 1.00 85.38 242 VAL F N 1
ATOM 18088 C CA . VAL F 1 242 ? 78.318 -36.167 166.986 1.00 84.85 242 VAL F CA 1
ATOM 18089 C C . VAL F 1 242 ? 79.483 -35.373 166.379 1.00 79.66 242 VAL F C 1
ATOM 18090 O O . VAL F 1 242 ? 80.603 -35.782 166.627 1.00 78.73 242 VAL F O 1
ATOM 18094 N N . SER F 1 243 ? 79.231 -34.291 165.631 1.00 88.08 243 SER F N 1
ATOM 18095 C CA . SER F 1 243 ? 80.255 -33.479 164.909 1.00 92.75 243 SER F CA 1
ATOM 18096 C C . SER F 1 243 ? 79.589 -32.388 164.063 1.00 99.12 243 SER F C 1
ATOM 18097 O O . SER F 1 243 ? 78.341 -32.378 163.983 1.00 104.08 243 SER F O 1
ATOM 18100 N N . ASP F 1 244 ? 80.392 -31.530 163.423 1.00 103.43 244 ASP F N 1
ATOM 18101 C CA . ASP F 1 244 ? 79.918 -30.547 162.406 1.00 110.28 244 ASP F CA 1
ATOM 18102 C C . ASP F 1 244 ? 81.116 -30.076 161.572 1.00 100.81 244 ASP F C 1
ATOM 18103 O O . ASP F 1 244 ? 82.000 -30.914 161.324 1.00 91.92 244 ASP F O 1
ATOM 18108 N N . SER F 1 245 ? 81.137 -28.794 161.176 1.00 110.89 245 SER F N 1
ATOM 18109 C CA . SER F 1 245 ? 82.008 -28.204 160.118 1.00 110.20 245 SER F CA 1
ATOM 18110 C C . SER F 1 245 ? 83.484 -28.153 160.563 1.00 122.09 245 SER F C 1
ATOM 18111 O O . SER F 1 245 ? 84.343 -28.248 159.665 1.00 120.92 245 SER F O 1
ATOM 18114 N N . ARG F 1 246 ? 83.777 -28.012 161.872 1.00 129.67 246 ARG F N 1
ATOM 18115 C CA . ARG F 1 246 ? 85.158 -27.855 162.431 1.00 114.00 246 ARG F CA 1
ATOM 18116 C C . ARG F 1 246 ? 85.716 -29.232 162.828 1.00 108.70 246 ARG F C 1
ATOM 18117 O O . ARG F 1 246 ? 86.863 -29.518 162.448 1.00 108.10 246 ARG F O 1
ATOM 18119 N N . GLY F 1 247 ? 84.936 -30.055 163.543 1.00 104.00 247 GLY F N 1
ATOM 18120 C CA . GLY F 1 247 ? 85.304 -31.441 163.912 1.00 93.05 247 GLY F CA 1
ATOM 18121 C C . GLY F 1 247 ? 84.226 -32.137 164.736 1.00 91.96 247 GLY F C 1
ATOM 18122 O O . GLY F 1 247 ? 83.096 -31.603 164.807 1.00 84.01 247 GLY F O 1
ATOM 18123 N N . GLY F 1 248 ? 84.564 -33.277 165.361 1.00 95.49 248 GLY F N 1
ATOM 18124 C CA . GLY F 1 248 ? 83.628 -34.132 166.125 1.00 96.34 248 GLY F CA 1
ATOM 18125 C C . GLY F 1 248 ? 84.019 -34.350 167.582 1.00 93.19 248 GLY F C 1
ATOM 18126 O O . GLY F 1 248 ? 84.965 -33.697 168.037 1.00 95.79 248 GLY F O 1
ATOM 18127 N N . ILE F 1 249 ? 83.294 -35.238 168.282 1.00 94.18 249 ILE F N 1
ATOM 18128 C CA . ILE F 1 249 ? 83.446 -35.578 169.734 1.00 95.56 249 ILE F CA 1
ATOM 18129 C C . ILE F 1 249 ? 83.011 -37.039 169.961 1.00 100.58 249 ILE F C 1
ATOM 18130 O O . ILE F 1 249 ? 82.594 -37.672 168.979 1.00 109.23 249 ILE F O 1
ATOM 18135 N N . LEU F 1 255 ? 76.409 -39.034 175.545 1.00 114.70 255 LEU F N 1
ATOM 18136 C CA . LEU F 1 255 ? 76.451 -37.601 175.315 1.00 109.45 255 LEU F CA 1
ATOM 18137 C C . LEU F 1 255 ? 75.057 -37.061 175.419 1.00 96.11 255 LEU F C 1
ATOM 18138 O O . LEU F 1 255 ? 74.111 -37.761 175.127 1.00 89.60 255 LEU F O 1
ATOM 18143 N N . ASP F 1 256 ? 74.922 -35.832 175.877 1.00 92.51 256 ASP F N 1
ATOM 18144 C CA . ASP F 1 256 ? 73.575 -35.211 175.982 1.00 100.00 256 ASP F CA 1
ATOM 18145 C C . ASP F 1 256 ? 73.474 -34.081 174.965 1.00 107.10 256 ASP F C 1
ATOM 18146 O O . ASP F 1 256 ? 74.190 -33.079 175.048 1.00 95.96 256 ASP F O 1
ATOM 18151 N N . PRO F 1 257 ? 72.550 -34.218 173.988 1.00 102.18 257 PRO F N 1
ATOM 18152 C CA . PRO F 1 257 ? 72.565 -33.371 172.793 1.00 96.19 257 PRO F CA 1
ATOM 18153 C C . PRO F 1 257 ? 71.991 -31.950 173.019 1.00 102.61 257 PRO F C 1
ATOM 18154 O O . PRO F 1 257 ? 72.276 -31.044 172.214 1.00 86.91 257 PRO F O 1
ATOM 18158 N N . ASP F 1 258 ? 71.234 -31.757 174.111 1.00 107.02 258 ASP F N 1
ATOM 18159 C CA . ASP F 1 258 ? 70.812 -30.422 174.628 1.00 109.43 258 ASP F CA 1
ATOM 18160 C C . ASP F 1 258 ? 72.041 -29.702 175.202 1.00 105.54 258 ASP F C 1
ATOM 18161 O O . ASP F 1 258 ? 72.246 -28.505 174.866 1.00 86.38 258 ASP F O 1
ATOM 18166 N N . GLU F 1 259 ? 72.823 -30.412 176.028 1.00 104.46 259 GLU F N 1
ATOM 18167 C CA . GLU F 1 259 ? 74.091 -29.916 176.635 1.00 112.00 259 GLU F CA 1
ATOM 18168 C C . GLU F 1 259 ? 75.148 -29.675 175.542 1.00 114.90 259 GLU F C 1
ATOM 18169 O O . GLU F 1 259 ? 75.978 -28.752 175.727 1.00 115.19 259 GLU F O 1
ATOM 18175 N N . VAL F 1 260 ? 75.126 -30.458 174.452 1.00 106.74 260 VAL F N 1
ATOM 18176 C CA . VAL F 1 260 ? 76.094 -30.346 173.314 1.00 106.56 260 VAL F CA 1
ATOM 18177 C C . VAL F 1 260 ? 75.693 -29.183 172.386 1.00 107.80 260 VAL F C 1
ATOM 18178 O O . VAL F 1 260 ? 76.589 -28.670 171.673 1.00 96.62 260 VAL F O 1
ATOM 18182 N N . LEU F 1 261 ? 74.425 -28.845 172.285 1.00 120.14 261 LEU F N 1
ATOM 18183 C CA . LEU F 1 261 ? 74.064 -27.734 171.434 1.00 129.06 261 LEU F CA 1
ATOM 18184 C C . LEU F 1 261 ? 74.520 -26.444 172.117 1.00 131.62 261 LEU F C 1
ATOM 18185 O O . LEU F 1 261 ? 74.828 -25.448 171.468 1.00 123.31 261 LEU F O 1
ATOM 18190 N N . LYS F 1 262 ? 74.569 -26.487 173.441 1.00 133.28 262 LYS F N 1
ATOM 18191 C CA . LYS F 1 262 ? 75.024 -25.378 174.253 1.00 125.95 262 LYS F CA 1
ATOM 18192 C C . LYS F 1 262 ? 76.405 -25.004 173.815 1.00 114.77 262 LYS F C 1
ATOM 18193 O O . LYS F 1 262 ? 76.656 -23.869 173.438 1.00 101.80 262 LYS F O 1
ATOM 18199 N N . TRP F 1 263 ? 77.297 -25.981 173.893 1.00 115.71 263 TRP F N 1
ATOM 18200 C CA . TRP F 1 263 ? 78.689 -25.812 173.514 1.00 132.08 263 TRP F CA 1
ATOM 18201 C C . TRP F 1 263 ? 78.767 -25.220 172.135 1.00 135.73 263 TRP F C 1
ATOM 18202 O O . TRP F 1 263 ? 79.593 -24.364 171.845 1.00 136.35 263 TRP F O 1
ATOM 18204 N N . LYS F 1 264 ? 77.869 -25.689 171.291 1.00 132.31 264 LYS F N 1
ATOM 18205 C CA . LYS F 1 264 ? 77.777 -25.204 169.881 1.00 130.66 264 LYS F CA 1
ATOM 18206 C C . LYS F 1 264 ? 77.335 -23.726 169.861 1.00 125.69 264 LYS F C 1
ATOM 18207 O O . LYS F 1 264 ? 77.937 -22.941 169.104 1.00 121.24 264 LYS F O 1
ATOM 18213 N N . ARG F 1 265 ? 76.331 -23.339 170.653 1.00 125.59 265 ARG F N 1
ATOM 18214 C CA . ARG F 1 265 ? 75.783 -21.953 170.646 1.00 122.81 265 ARG F CA 1
ATOM 18215 C C . ARG F 1 265 ? 76.646 -21.022 171.511 1.00 120.60 265 ARG F C 1
ATOM 18216 O O . ARG F 1 265 ? 76.522 -19.803 171.333 1.00 109.74 265 ARG F O 1
ATOM 18224 N N . GLU F 1 266 ? 77.487 -21.564 172.402 1.00 125.65 266 GLU F N 1
ATOM 18225 C CA . GLU F 1 266 ? 78.453 -20.779 173.225 1.00 126.40 266 GLU F CA 1
ATOM 18226 C C . GLU F 1 266 ? 79.664 -20.432 172.351 1.00 122.42 266 GLU F C 1
ATOM 18227 O O . GLU F 1 266 ? 79.920 -19.239 172.139 1.00 108.23 266 GLU F O 1
ATOM 18233 N N . SER F 1 269 ? 81.052 -24.503 167.867 1.00 118.50 269 SER F N 1
ATOM 18234 C CA . SER F 1 269 ? 81.539 -25.843 167.445 1.00 115.50 269 SER F CA 1
ATOM 18235 C C . SER F 1 269 ? 81.329 -26.805 168.620 1.00 109.25 269 SER F C 1
ATOM 18236 O O . SER F 1 269 ? 81.010 -26.323 169.725 1.00 107.70 269 SER F O 1
ATOM 18239 N N . VAL F 1 270 ? 81.514 -28.108 168.397 1.00 115.60 270 VAL F N 1
ATOM 18240 C CA . VAL F 1 270 ? 81.362 -29.113 169.491 1.00 130.26 270 VAL F CA 1
ATOM 18241 C C . VAL F 1 270 ? 82.744 -29.415 170.082 1.00 144.76 270 VAL F C 1
ATOM 18242 O O . VAL F 1 270 ? 82.795 -30.145 171.089 1.00 149.41 270 VAL F O 1
ATOM 18246 N N . THR F 1 277 ? 85.906 -36.977 174.029 1.00 107.85 277 THR F N 1
ATOM 18247 C CA . THR F 1 277 ? 87.202 -37.068 173.304 1.00 108.79 277 THR F CA 1
ATOM 18248 C C . THR F 1 277 ? 87.061 -36.478 171.899 1.00 110.13 277 THR F C 1
ATOM 18249 O O . THR F 1 277 ? 86.197 -36.967 171.143 1.00 123.91 277 THR F O 1
ATOM 18253 N N . ASN F 1 278 ? 87.895 -35.492 171.550 1.00 114.07 278 ASN F N 1
ATOM 18254 C CA . ASN F 1 278 ? 87.830 -34.968 170.178 1.00 118.76 278 ASN F CA 1
ATOM 18255 C C . ASN F 1 278 ? 88.286 -35.974 169.122 1.00 127.35 278 ASN F C 1
ATOM 18256 O O . ASN F 1 278 ? 89.240 -36.709 169.329 1.00 137.95 278 ASN F O 1
ATOM 18261 N N . ILE F 1 279 ? 87.584 -36.020 167.990 1.00 127.55 279 ILE F N 1
ATOM 18262 C CA . ILE F 1 279 ? 87.832 -37.010 166.890 1.00 120.10 279 ILE F CA 1
ATOM 18263 C C . ILE F 1 279 ? 87.622 -36.329 165.527 1.00 111.49 279 ILE F C 1
ATOM 18264 O O . ILE F 1 279 ? 86.830 -35.357 165.445 1.00 100.27 279 ILE F O 1
ATOM 18269 N N . THR F 1 280 ? 88.315 -36.818 164.492 1.00 111.05 280 THR F N 1
ATOM 18270 C CA . THR F 1 280 ? 88.157 -36.370 163.080 1.00 110.90 280 THR F CA 1
ATOM 18271 C C . THR F 1 280 ? 86.805 -36.895 162.574 1.00 124.85 280 THR F C 1
ATOM 18272 O O . THR F 1 280 ? 86.227 -37.786 163.243 1.00 130.45 280 THR F O 1
ATOM 18276 N N . ASN F 1 281 ? 86.293 -36.354 161.464 1.00 123.19 281 ASN F N 1
ATOM 18277 C CA . ASN F 1 281 ? 84.996 -36.797 160.881 1.00 117.94 281 ASN F CA 1
ATOM 18278 C C . ASN F 1 281 ? 85.093 -38.284 160.520 1.00 116.65 281 ASN F C 1
ATOM 18279 O O . ASN F 1 281 ? 84.190 -39.033 160.936 1.00 122.03 281 ASN F O 1
ATOM 18284 N N . GLU F 1 282 ? 86.172 -38.701 159.845 1.00 115.87 282 GLU F N 1
ATOM 18285 C CA . GLU F 1 282 ? 86.436 -40.115 159.437 1.00 116.64 282 GLU F CA 1
ATOM 18286 C C . GLU F 1 282 ? 86.465 -41.058 160.655 1.00 118.65 282 GLU F C 1
ATOM 18287 O O . GLU F 1 282 ? 86.194 -42.267 160.474 1.00 109.44 282 GLU F O 1
ATOM 18293 N N . GLU F 1 283 ? 86.796 -40.542 161.844 1.00 116.20 283 GLU F N 1
ATOM 18294 C CA . GLU F 1 283 ? 86.848 -41.315 163.114 1.00 115.53 283 GLU F CA 1
ATOM 18295 C C . GLU F 1 283 ? 85.442 -41.815 163.449 1.00 107.10 283 GLU F C 1
ATOM 18296 O O . GLU F 1 283 ? 85.264 -43.043 163.566 1.00 89.52 283 GLU F O 1
ATOM 18302 N N . LEU F 1 284 ? 84.514 -40.860 163.601 1.00 116.95 284 LEU F N 1
ATOM 18303 C CA . LEU F 1 284 ? 83.066 -41.024 163.917 1.00 123.49 284 LEU F CA 1
ATOM 18304 C C . LEU F 1 284 ? 82.473 -42.160 163.069 1.00 123.17 284 LEU F C 1
ATOM 18305 O O . LEU F 1 284 ? 81.981 -43.140 163.675 1.00 111.29 284 LEU F O 1
ATOM 18310 N N . LEU F 1 285 ? 82.551 -42.024 161.731 1.00 120.91 285 LEU F N 1
ATOM 18311 C CA . LEU F 1 285 ? 82.012 -42.959 160.696 1.00 116.35 285 LEU F CA 1
ATOM 18312 C C . LEU F 1 285 ? 82.473 -44.393 160.982 1.00 115.07 285 LEU F C 1
ATOM 18313 O O . LEU F 1 285 ? 81.656 -45.317 160.782 1.00 97.56 285 LEU F O 1
ATOM 18318 N N . GLU F 1 286 ? 83.739 -44.551 161.407 1.00 123.74 286 GLU F N 1
ATOM 18319 C CA . GLU F 1 286 ? 84.480 -45.844 161.501 1.00 111.59 286 GLU F CA 1
ATOM 18320 C C . GLU F 1 286 ? 84.375 -46.418 162.919 1.00 104.02 286 GLU F C 1
ATOM 18321 O O . GLU F 1 286 ? 84.858 -47.543 163.127 1.00 93.05 286 GLU F O 1
ATOM 18327 N N . LEU F 1 287 ? 83.731 -45.687 163.834 1.00 102.23 287 LEU F N 1
ATOM 18328 C CA . LEU F 1 287 ? 83.454 -46.130 165.224 1.00 105.22 287 LEU F CA 1
ATOM 18329 C C . LEU F 1 287 ? 82.376 -47.226 165.171 1.00 96.01 287 LEU F C 1
ATOM 18330 O O . LEU F 1 287 ? 81.337 -47.014 164.531 1.00 93.58 287 LEU F O 1
ATOM 18335 N N . GLU F 1 288 ? 82.657 -48.383 165.774 1.00 94.71 288 GLU F N 1
ATOM 18336 C CA . GLU F 1 288 ? 81.772 -49.574 165.757 1.00 101.89 288 GLU F CA 1
ATOM 18337 C C . GLU F 1 288 ? 80.566 -49.288 166.659 1.00 109.61 288 GLU F C 1
ATOM 18338 O O . GLU F 1 288 ? 80.778 -48.970 167.844 1.00 95.66 288 GLU F O 1
ATOM 18344 N N . VAL F 1 289 ? 79.353 -49.374 166.103 1.00 121.11 289 VAL F N 1
ATOM 18345 C CA . VAL F 1 289 ? 78.085 -48.912 166.751 1.00 132.04 289 VAL F CA 1
ATOM 18346 C C . VAL F 1 289 ? 76.925 -49.777 166.240 1.00 131.09 289 VAL F C 1
ATOM 18347 O O . VAL F 1 289 ? 77.194 -50.707 165.447 1.00 142.50 289 VAL F O 1
ATOM 18351 N N . ASP F 1 290 ? 75.703 -49.426 166.641 1.00 123.01 290 ASP F N 1
ATOM 18352 C CA . ASP F 1 290 ? 74.519 -50.143 166.105 1.00 130.31 290 ASP F CA 1
ATOM 18353 C C . ASP F 1 290 ? 73.937 -49.321 164.944 1.00 122.67 290 ASP F C 1
ATOM 18354 O O . ASP F 1 290 ? 73.449 -49.933 163.983 1.00 127.56 290 ASP F O 1
ATOM 18359 N N . VAL F 1 291 ? 74.013 -47.988 165.020 1.00 96.89 291 VAL F N 1
ATOM 18360 C CA . VAL F 1 291 ? 73.394 -47.148 163.958 1.00 87.16 291 VAL F CA 1
ATOM 18361 C C . VAL F 1 291 ? 74.286 -45.951 163.631 1.00 83.96 291 VAL F C 1
ATOM 18362 O O . VAL F 1 291 ? 74.736 -45.276 164.569 1.00 88.53 291 VAL F O 1
ATOM 18366 N N . LEU F 1 292 ? 74.560 -45.734 162.346 1.00 82.00 292 LEU F N 1
ATOM 18367 C CA . LEU F 1 292 ? 75.320 -44.536 161.906 1.00 87.11 292 LEU F CA 1
ATOM 18368 C C . LEU F 1 292 ? 74.348 -43.637 161.135 1.00 84.51 292 LEU F C 1
ATOM 18369 O O . LEU F 1 292 ? 73.667 -44.148 160.236 1.00 80.37 292 LEU F O 1
ATOM 18374 N N . ALA F 1 293 ? 74.303 -42.353 161.465 1.00 72.94 293 ALA F N 1
ATOM 18375 C CA . ALA F 1 293 ? 73.344 -41.412 160.894 1.00 70.00 293 ALA F CA 1
ATOM 18376 C C . ALA F 1 293 ? 73.991 -40.141 160.348 1.00 70.32 293 ALA F C 1
ATOM 18377 O O . ALA F 1 293 ? 73.743 -39.048 160.857 1.00 76.88 293 ALA F O 1
ATOM 18379 N N . PRO F 1 294 ? 74.825 -40.281 159.307 1.00 73.43 294 PRO F N 1
ATOM 18380 C CA . PRO F 1 294 ? 75.470 -39.111 158.702 1.00 79.88 294 PRO F CA 1
ATOM 18381 C C . PRO F 1 294 ? 74.403 -38.128 158.239 1.00 89.25 294 PRO F C 1
ATOM 18382 O O . PRO F 1 294 ? 73.751 -38.368 157.223 1.00 87.37 294 PRO F O 1
ATOM 18386 N N . ALA F 1 295 ? 74.218 -37.037 158.983 1.00 84.51 295 ALA F N 1
ATOM 18387 C CA . ALA F 1 295 ? 73.242 -36.001 158.575 1.00 88.65 295 ALA F CA 1
ATOM 18388 C C . ALA F 1 295 ? 73.996 -34.700 158.298 1.00 87.92 295 ALA F C 1
ATOM 18389 O O . ALA F 1 295 ? 73.705 -33.696 158.978 1.00 86.09 295 ALA F O 1
ATOM 18391 N N . ALA F 1 296 ? 74.945 -34.727 157.358 1.00 85.85 296 ALA F N 1
ATOM 18392 C CA . ALA F 1 296 ? 75.742 -33.519 157.044 1.00 93.84 296 ALA F CA 1
ATOM 18393 C C . ALA F 1 296 ? 75.804 -33.319 155.526 1.00 97.82 296 ALA F C 1
ATOM 18394 O O . ALA F 1 296 ? 74.775 -32.928 154.942 1.00 93.88 296 ALA F O 1
ATOM 18396 N N . ILE F 1 297 ? 76.965 -33.578 154.917 1.00 94.63 297 ILE F N 1
ATOM 18397 C CA . ILE F 1 297 ? 77.127 -33.344 153.450 1.00 107.73 297 ILE F CA 1
ATOM 18398 C C . ILE F 1 297 ? 77.046 -34.689 152.716 1.00 106.64 297 ILE F C 1
ATOM 18399 O O . ILE F 1 297 ? 76.899 -35.723 153.398 1.00 92.52 297 ILE F O 1
ATOM 18404 N N . GLU F 1 298 ? 77.127 -34.674 151.383 1.00 107.07 298 GLU F N 1
ATOM 18405 C CA . GLU F 1 298 ? 76.980 -35.916 150.577 1.00 106.78 298 GLU F CA 1
ATOM 18406 C C . GLU F 1 298 ? 78.333 -36.612 150.403 1.00 113.26 298 GLU F C 1
ATOM 18407 O O . GLU F 1 298 ? 79.337 -36.088 150.921 1.00 116.12 298 GLU F O 1
ATOM 18413 N N . GLU F 1 299 ? 78.352 -37.746 149.692 1.00 114.35 299 GLU F N 1
ATOM 18414 C CA . GLU F 1 299 ? 79.597 -38.474 149.448 1.00 110.80 299 GLU F CA 1
ATOM 18415 C C . GLU F 1 299 ? 80.578 -38.498 150.623 1.00 107.17 299 GLU F C 1
ATOM 18416 O O . GLU F 1 299 ? 81.718 -38.121 150.467 1.00 114.28 299 GLU F O 1
ATOM 18422 N N . VAL F 1 300 ? 80.132 -38.974 151.778 1.00 101.79 300 VAL F N 1
ATOM 18423 C CA . VAL F 1 300 ? 80.937 -39.070 153.035 1.00 94.50 300 VAL F CA 1
ATOM 18424 C C . VAL F 1 300 ? 81.073 -40.542 153.440 1.00 91.05 300 VAL F C 1
ATOM 18425 O O . VAL F 1 300 ? 81.423 -40.798 154.606 1.00 93.97 300 VAL F O 1
ATOM 18429 N N . ILE F 1 301 ? 80.764 -41.462 152.521 1.00 90.69 301 ILE F N 1
ATOM 18430 C CA . ILE F 1 301 ? 81.152 -42.907 152.563 1.00 95.73 301 ILE F CA 1
ATOM 18431 C C . ILE F 1 301 ? 81.360 -43.360 151.105 1.00 102.14 301 ILE F C 1
ATOM 18432 O O . ILE F 1 301 ? 80.336 -43.593 150.401 1.00 96.75 301 ILE F O 1
ATOM 18437 N N . THR F 1 302 ? 82.627 -43.435 150.659 1.00 96.64 302 THR F N 1
ATOM 18438 C CA . THR F 1 302 ? 83.031 -43.689 149.245 1.00 101.55 302 THR F CA 1
ATOM 18439 C C . THR F 1 302 ? 83.604 -45.104 149.074 1.00 106.15 302 THR F C 1
ATOM 18440 O O . THR F 1 302 ? 83.568 -45.902 150.043 1.00 100.39 302 THR F O 1
ATOM 18444 N N . GLU F 1 303 ? 84.242 -45.321 147.950 1.00 114.33 303 GLU F N 1
ATOM 18445 C CA . GLU F 1 303 ? 84.901 -46.561 147.696 1.00 122.01 303 GLU F CA 1
ATOM 18446 C C . GLU F 1 303 ? 86.081 -46.758 148.656 1.00 118.39 303 GLU F C 1
ATOM 18447 O O . GLU F 1 303 ? 86.233 -47.811 149.252 1.00 100.42 303 GLU F O 1
ATOM 18453 N N . LYS F 1 304 ? 86.874 -45.704 148.853 1.00 115.33 304 LYS F N 1
ATOM 18454 C CA . LYS F 1 304 ? 88.095 -45.848 149.693 1.00 115.96 304 LYS F CA 1
ATOM 18455 C C . LYS F 1 304 ? 87.742 -45.923 151.185 1.00 105.99 304 LYS F C 1
ATOM 18456 O O . LYS F 1 304 ? 88.691 -45.990 151.992 1.00 105.00 304 LYS F O 1
ATOM 18462 N N . ASN F 1 305 ? 86.455 -45.920 151.554 1.00 103.41 305 ASN F N 1
ATOM 18463 C CA . ASN F 1 305 ? 86.133 -45.905 153.009 1.00 109.63 305 ASN F CA 1
ATOM 18464 C C . ASN F 1 305 ? 84.864 -46.714 153.314 1.00 106.89 305 ASN F C 1
ATOM 18465 O O . ASN F 1 305 ? 84.548 -46.869 154.509 1.00 83.16 305 ASN F O 1
ATOM 18470 N N . ALA F 1 306 ? 84.165 -47.216 152.293 1.00 111.32 306 ALA F N 1
ATOM 18471 C CA . ALA F 1 306 ? 82.999 -48.090 152.559 1.00 106.84 306 ALA F CA 1
ATOM 18472 C C . ALA F 1 306 ? 83.372 -49.214 153.527 1.00 99.99 306 ALA F C 1
ATOM 18473 O O . ALA F 1 306 ? 82.685 -49.367 154.556 1.00 88.32 306 ALA F O 1
ATOM 18475 N N . ASP F 1 307 ? 84.428 -49.963 153.203 1.00 103.77 307 ASP F N 1
ATOM 18476 C CA . ASP F 1 307 ? 84.893 -51.075 154.072 1.00 108.44 307 ASP F CA 1
ATOM 18477 C C . ASP F 1 307 ? 85.248 -50.530 155.457 1.00 101.30 307 ASP F C 1
ATOM 18478 O O . ASP F 1 307 ? 85.015 -51.246 156.449 1.00 77.34 307 ASP F O 1
ATOM 18483 N N . ASN F 1 308 ? 85.784 -49.308 155.518 1.00 112.81 308 ASN F N 1
ATOM 18484 C CA . ASN F 1 308 ? 86.209 -48.707 156.811 1.00 127.10 308 ASN F CA 1
ATOM 18485 C C . ASN F 1 308 ? 85.019 -48.636 157.775 1.00 133.84 308 ASN F C 1
ATOM 18486 O O . ASN F 1 308 ? 85.257 -48.651 158.999 1.00 135.22 308 ASN F O 1
ATOM 18491 N N . ILE F 1 309 ? 83.794 -48.563 157.249 1.00 134.01 309 ILE F N 1
ATOM 18492 C CA . ILE F 1 309 ? 82.594 -48.404 158.126 1.00 134.11 309 ILE F CA 1
ATOM 18493 C C . ILE F 1 309 ? 82.238 -49.758 158.751 1.00 128.68 309 ILE F C 1
ATOM 18494 O O . ILE F 1 309 ? 82.411 -50.787 158.066 1.00 130.24 309 ILE F O 1
ATOM 18499 N N . LYS F 1 310 ? 81.774 -49.755 160.005 1.00 113.54 310 LYS F N 1
ATOM 18500 C CA . LYS F 1 310 ? 81.460 -50.983 160.713 1.00 107.45 310 LYS F CA 1
ATOM 18501 C C . LYS F 1 310 ? 80.125 -50.965 161.430 1.00 100.40 310 LYS F C 1
ATOM 18502 O O . LYS F 1 310 ? 79.868 -51.812 162.270 1.00 84.37 310 LYS F O 1
ATOM 18508 N N . ALA F 1 311 ? 79.261 -50.014 161.087 1.00 102.08 311 ALA F N 1
ATOM 18509 C CA . ALA F 1 311 ? 77.952 -49.898 161.738 1.00 106.20 311 ALA F CA 1
ATOM 18510 C C . ALA F 1 311 ? 76.994 -51.021 161.364 1.00 104.88 311 ALA F C 1
ATOM 18511 O O . ALA F 1 311 ? 77.180 -51.676 160.356 1.00 107.74 311 ALA F O 1
ATOM 18513 N N . LYS F 1 312 ? 75.969 -51.273 162.160 1.00 96.93 312 LYS F N 1
ATOM 18514 C CA . LYS F 1 312 ? 75.076 -52.404 161.770 1.00 99.74 312 LYS F CA 1
ATOM 18515 C C . LYS F 1 312 ? 73.876 -51.884 160.951 1.00 102.47 312 LYS F C 1
ATOM 18516 O O . LYS F 1 312 ? 73.267 -52.692 160.210 1.00 89.27 312 LYS F O 1
ATOM 18522 N N . ILE F 1 313 ? 73.565 -50.584 161.053 1.00 94.33 313 ILE F N 1
ATOM 18523 C CA . ILE F 1 313 ? 72.461 -49.895 160.314 1.00 79.18 313 ILE F CA 1
ATOM 18524 C C . ILE F 1 313 ? 72.952 -48.503 159.906 1.00 76.30 313 ILE F C 1
ATOM 18525 O O . ILE F 1 313 ? 73.314 -47.726 160.803 1.00 81.64 313 ILE F O 1
ATOM 18530 N N . VAL F 1 314 ? 72.966 -48.198 158.609 1.00 72.46 314 VAL F N 1
ATOM 18531 C CA . VAL F 1 314 ? 73.277 -46.831 158.099 1.00 79.69 314 VAL F CA 1
ATOM 18532 C C . VAL F 1 314 ? 71.953 -46.134 157.732 1.00 86.51 314 VAL F C 1
ATOM 18533 O O . VAL F 1 314 ? 71.325 -46.521 156.728 1.00 78.83 314 VAL F O 1
ATOM 18537 N N . ALA F 1 315 ? 71.546 -45.163 158.558 1.00 79.58 315 ALA F N 1
ATOM 18538 C CA . ALA F 1 315 ? 70.324 -44.342 158.439 1.00 68.44 315 ALA F CA 1
ATOM 18539 C C . ALA F 1 315 ? 70.682 -43.040 157.708 1.00 75.87 315 ALA F C 1
ATOM 18540 O O . ALA F 1 315 ? 71.144 -42.087 158.368 1.00 77.21 315 ALA F O 1
ATOM 18542 N N . GLU F 1 316 ? 70.479 -43.010 156.388 1.00 63.78 316 GLU F N 1
ATOM 18543 C CA . GLU F 1 316 ? 70.920 -41.918 155.480 1.00 68.99 316 GLU F CA 1
ATOM 18544 C C . GLU F 1 316 ? 70.011 -40.685 155.646 1.00 72.62 316 GLU F C 1
ATOM 18545 O O . GLU F 1 316 ? 68.987 -40.576 154.904 1.00 76.53 316 GLU F O 1
ATOM 18551 N N . VAL F 1 317 ? 70.365 -39.771 156.556 1.00 62.66 317 VAL F N 1
ATOM 18552 C CA . VAL F 1 317 ? 69.505 -38.610 156.931 1.00 57.33 317 VAL F CA 1
ATOM 18553 C C . VAL F 1 317 ? 69.775 -37.426 155.982 1.00 61.16 317 VAL F C 1
ATOM 18554 O O . VAL F 1 317 ? 68.802 -36.682 155.644 1.00 52.12 317 VAL F O 1
ATOM 18558 N N . ALA F 1 318 ? 71.015 -37.258 155.518 1.00 58.72 318 ALA F N 1
ATOM 18559 C CA . ALA F 1 318 ? 71.362 -36.282 154.458 1.00 60.22 318 ALA F CA 1
ATOM 18560 C C . ALA F 1 318 ? 71.108 -36.942 153.098 1.00 60.38 318 ALA F C 1
ATOM 18561 O O . ALA F 1 318 ? 71.087 -38.193 153.049 1.00 58.69 318 ALA F O 1
ATOM 18563 N N . ASN F 1 319 ? 70.931 -36.114 152.063 1.00 64.19 319 ASN F N 1
ATOM 18564 C CA . ASN F 1 319 ? 70.869 -36.492 150.623 1.00 68.80 319 ASN F CA 1
ATOM 18565 C C . ASN F 1 319 ? 72.236 -36.991 150.130 1.00 76.17 319 ASN F C 1
ATOM 18566 O O . ASN F 1 319 ? 73.257 -36.293 150.379 1.00 74.87 319 ASN F O 1
ATOM 18571 N N . GLY F 1 320 ? 72.218 -38.135 149.430 1.00 79.33 320 GLY F N 1
ATOM 18572 C CA . GLY F 1 320 ? 73.371 -38.865 148.871 1.00 82.61 320 GLY F CA 1
ATOM 18573 C C . GLY F 1 320 ? 74.546 -38.972 149.843 1.00 97.10 320 GLY F C 1
ATOM 18574 O O . GLY F 1 320 ? 75.653 -38.584 149.482 1.00 100.53 320 GLY F O 1
ATOM 18575 N N . PRO F 1 321 ? 74.379 -39.508 151.081 1.00 99.69 321 PRO F N 1
ATOM 18576 C CA . PRO F 1 321 ? 75.515 -39.739 151.978 1.00 98.31 321 PRO F CA 1
ATOM 18577 C C . PRO F 1 321 ? 76.521 -40.735 151.389 1.00 94.35 321 PRO F C 1
ATOM 18578 O O . PRO F 1 321 ? 77.699 -40.438 151.376 1.00 95.74 321 PRO F O 1
ATOM 18582 N N . VAL F 1 322 ? 75.996 -41.868 150.913 1.00 87.38 322 VAL F N 1
ATOM 18583 C CA . VAL F 1 322 ? 76.737 -43.104 150.528 1.00 81.95 322 VAL F CA 1
ATOM 18584 C C . VAL F 1 322 ? 76.772 -43.204 148.997 1.00 84.61 322 VAL F C 1
ATOM 18585 O O . VAL F 1 322 ? 75.689 -43.086 148.395 1.00 82.97 322 VAL F O 1
ATOM 18589 N N . THR F 1 323 ? 77.947 -43.441 148.389 1.00 83.74 323 THR F N 1
ATOM 18590 C CA . THR F 1 323 ? 78.104 -43.561 146.908 1.00 79.30 323 THR F CA 1
ATOM 18591 C C . THR F 1 323 ? 77.742 -44.985 146.474 1.00 72.37 323 THR F C 1
ATOM 18592 O O . THR F 1 323 ? 77.666 -45.914 147.306 1.00 51.74 323 THR F O 1
ATOM 18596 N N . PRO F 1 324 ? 77.469 -45.176 145.156 1.00 69.59 324 PRO F N 1
ATOM 18597 C CA . PRO F 1 324 ? 77.031 -46.470 144.631 1.00 77.15 324 PRO F CA 1
ATOM 18598 C C . PRO F 1 324 ? 78.087 -47.552 144.889 1.00 88.56 324 PRO F C 1
ATOM 18599 O O . PRO F 1 324 ? 77.724 -48.614 145.381 1.00 86.30 324 PRO F O 1
ATOM 18603 N N . GLU F 1 325 ? 79.358 -47.235 144.600 1.00 98.24 325 GLU F N 1
ATOM 18604 C CA . GLU F 1 325 ? 80.517 -48.165 144.742 1.00 97.26 325 GLU F CA 1
ATOM 18605 C C . GLU F 1 325 ? 80.589 -48.607 146.209 1.00 89.81 325 GLU F C 1
ATOM 18606 O O . GLU F 1 325 ? 80.821 -49.813 146.467 1.00 86.93 325 GLU F O 1
ATOM 18612 N N . ALA F 1 326 ? 80.320 -47.669 147.122 1.00 81.90 326 ALA F N 1
ATOM 18613 C CA . ALA F 1 326 ? 80.224 -47.905 148.578 1.00 75.55 326 ALA F CA 1
ATOM 18614 C C . ALA F 1 326 ? 79.078 -48.872 148.886 1.00 80.53 326 ALA F C 1
ATOM 18615 O O . ALA F 1 326 ? 79.297 -49.745 149.759 1.00 84.66 326 ALA F O 1
ATOM 18617 N N . ASP F 1 327 ? 77.925 -48.734 148.202 1.00 84.89 327 ASP F N 1
ATOM 18618 C CA . ASP F 1 327 ? 76.666 -49.498 148.477 1.00 89.20 327 ASP F CA 1
ATOM 18619 C C . ASP F 1 327 ? 76.913 -51.019 148.509 1.00 85.67 327 ASP F C 1
ATOM 18620 O O . ASP F 1 327 ? 76.537 -51.638 149.536 1.00 83.55 327 ASP F O 1
ATOM 18625 N N . ASP F 1 328 ? 77.480 -51.606 147.438 1.00 91.72 328 ASP F N 1
ATOM 18626 C CA . ASP F 1 328 ? 77.693 -53.084 147.296 1.00 98.58 328 ASP F CA 1
ATOM 18627 C C . ASP F 1 328 ? 78.566 -53.601 148.448 1.00 97.25 328 ASP F C 1
ATOM 18628 O O . ASP F 1 328 ? 78.227 -54.659 149.033 1.00 90.59 328 ASP F O 1
ATOM 18633 N N . ILE F 1 329 ? 79.647 -52.879 148.757 1.00 92.99 329 ILE F N 1
ATOM 18634 C CA . ILE F 1 329 ? 80.623 -53.243 149.829 1.00 101.61 329 ILE F CA 1
ATOM 18635 C C . ILE F 1 329 ? 79.863 -53.346 151.162 1.00 99.93 329 ILE F C 1
ATOM 18636 O O . ILE F 1 329 ? 80.058 -54.352 151.894 1.00 88.43 329 ILE F O 1
ATOM 18641 N N . LEU F 1 330 ? 79.011 -52.350 151.444 1.00 93.70 330 LEU F N 1
ATOM 18642 C CA . LEU F 1 330 ? 78.211 -52.245 152.693 1.00 94.20 330 LEU F CA 1
ATOM 18643 C C . LEU F 1 330 ? 77.241 -53.426 152.790 1.00 96.16 330 LEU F C 1
ATOM 18644 O O . LEU F 1 330 ? 77.079 -53.988 153.912 1.00 85.95 330 LEU F O 1
ATOM 18649 N N . ARG F 1 331 ? 76.620 -53.772 151.655 1.00 94.66 331 ARG F N 1
ATOM 18650 C CA . ARG F 1 331 ? 75.630 -54.876 151.538 1.00 93.76 331 ARG F CA 1
ATOM 18651 C C . ARG F 1 331 ? 76.343 -56.218 151.729 1.00 83.58 331 ARG F C 1
ATOM 18652 O O . ARG F 1 331 ? 75.671 -57.148 152.247 1.00 75.78 331 ARG F O 1
ATOM 18660 N N . GLU F 1 332 ? 77.610 -56.300 151.274 1.00 89.60 332 GLU F N 1
ATOM 18661 C CA . GLU F 1 332 ? 78.573 -57.425 151.505 1.00 98.46 332 GLU F CA 1
ATOM 18662 C C . GLU F 1 332 ? 78.589 -57.799 152.992 1.00 94.19 332 GLU F C 1
ATOM 18663 O O . GLU F 1 332 ? 78.155 -58.934 153.324 1.00 81.79 332 GLU F O 1
ATOM 18669 N N . LYS F 1 333 ? 79.010 -56.858 153.849 1.00 90.40 333 LYS F N 1
ATOM 18670 C CA . LYS F 1 333 ? 79.118 -57.048 155.321 1.00 96.80 333 LYS F CA 1
ATOM 18671 C C . LYS F 1 333 ? 77.782 -57.533 155.916 1.00 99.15 333 LYS F C 1
ATOM 18672 O O . LYS F 1 333 ? 77.812 -58.073 157.038 1.00 87.33 333 LYS F O 1
ATOM 18678 N N . GLY F 1 334 ? 76.654 -57.376 155.210 1.00 101.54 334 GLY F N 1
ATOM 18679 C CA . GLY F 1 334 ? 75.305 -57.666 155.738 1.00 90.74 334 GLY F CA 1
ATOM 18680 C C . GLY F 1 334 ? 74.792 -56.495 156.562 1.00 87.21 334 GLY F C 1
ATOM 18681 O O . GLY F 1 334 ? 73.938 -56.725 157.454 1.00 77.42 334 GLY F O 1
ATOM 18682 N N . ILE F 1 335 ? 75.313 -55.290 156.280 1.00 89.85 335 ILE F N 1
ATOM 18683 C CA . ILE F 1 335 ? 74.831 -53.979 156.823 1.00 98.47 335 ILE F CA 1
ATOM 18684 C C . ILE F 1 335 ? 73.523 -53.590 156.116 1.00 90.21 335 ILE F C 1
ATOM 18685 O O . ILE F 1 335 ? 73.415 -53.794 154.894 1.00 100.25 335 ILE F O 1
ATOM 18690 N N . LEU F 1 336 ? 72.589 -53.002 156.858 1.00 84.33 336 LEU F N 1
ATOM 18691 C CA . LEU F 1 336 ? 71.269 -52.540 156.357 1.00 79.86 336 LEU F CA 1
ATOM 18692 C C . LEU F 1 336 ? 71.268 -51.010 156.263 1.00 78.67 336 LEU F C 1
ATOM 18693 O O . LEU F 1 336 ? 71.160 -50.339 157.308 1.00 85.87 336 LEU F O 1
ATOM 18698 N N . GLN F 1 337 ? 71.403 -50.474 155.052 1.00 73.72 337 GLN F N 1
ATOM 18699 C CA . GLN F 1 337 ? 71.174 -49.034 154.773 1.00 75.02 337 GLN F CA 1
ATOM 18700 C C . GLN F 1 337 ? 69.656 -48.746 154.778 1.00 74.64 337 GLN F C 1
ATOM 18701 O O . GLN F 1 337 ? 68.865 -49.585 154.285 1.00 70.55 337 GLN F O 1
ATOM 18707 N N . ILE F 1 338 ? 69.245 -47.625 155.373 1.00 73.42 338 ILE F N 1
ATOM 18708 C CA . ILE F 1 338 ? 67.912 -46.998 155.144 1.00 68.63 338 ILE F CA 1
ATOM 18709 C C . ILE F 1 338 ? 68.144 -45.900 154.112 1.00 68.41 338 ILE F C 1
ATOM 18710 O O . ILE F 1 338 ? 68.701 -44.850 154.413 1.00 69.51 338 ILE F O 1
ATOM 18715 N N . PRO F 1 339 ? 67.787 -46.141 152.837 1.00 60.58 339 PRO F N 1
ATOM 18716 C CA . PRO F 1 339 ? 68.160 -45.230 151.762 1.00 63.47 339 PRO F CA 1
ATOM 18717 C C . PRO F 1 339 ? 67.650 -43.805 152.007 1.00 62.65 339 PRO F C 1
ATOM 18718 O O . PRO F 1 339 ? 66.605 -43.659 152.628 1.00 59.52 339 PRO F O 1
ATOM 18722 N N . ASP F 1 340 ? 68.355 -42.809 151.469 1.00 55.24 340 ASP F N 1
ATOM 18723 C CA . ASP F 1 340 ? 68.121 -41.388 151.828 1.00 62.45 340 ASP F CA 1
ATOM 18724 C C . ASP F 1 340 ? 66.632 -41.048 151.619 1.00 60.70 340 ASP F C 1
ATOM 18725 O O . ASP F 1 340 ? 65.998 -40.602 152.614 1.00 51.56 340 ASP F O 1
ATOM 18730 N N . PHE F 1 341 ? 66.061 -41.277 150.423 1.00 54.94 341 PHE F N 1
ATOM 18731 C CA . PHE F 1 341 ? 64.732 -40.700 150.077 1.00 51.82 341 PHE F CA 1
ATOM 18732 C C . PHE F 1 341 ? 63.623 -41.428 150.865 1.00 50.34 341 PHE F C 1
ATOM 18733 O O . PHE F 1 341 ? 62.514 -40.844 151.002 1.00 46.03 341 PHE F O 1
ATOM 18741 N N . LEU F 1 342 ? 63.914 -42.597 151.453 1.00 45.52 342 LEU F N 1
ATOM 18742 C CA . LEU F 1 342 ? 63.003 -43.247 152.431 1.00 49.44 342 LEU F CA 1
ATOM 18743 C C . LEU F 1 342 ? 63.272 -42.666 153.819 1.00 50.56 342 LEU F C 1
ATOM 18744 O O . LEU F 1 342 ? 62.315 -42.198 154.466 1.00 46.63 342 LEU F O 1
ATOM 18749 N N . CYS F 1 343 ? 64.537 -42.664 154.239 1.00 58.93 343 CYS F N 1
ATOM 18750 C CA . CYS F 1 343 ? 64.976 -42.268 155.603 1.00 59.51 343 CYS F CA 1
ATOM 18751 C C . CYS F 1 343 ? 64.576 -40.815 155.927 1.00 56.65 343 CYS F C 1
ATOM 18752 O O . CYS F 1 343 ? 64.057 -40.591 157.036 1.00 49.72 343 CYS F O 1
ATOM 18755 N N . ASN F 1 344 ? 64.805 -39.858 155.015 1.00 58.97 344 ASN F N 1
ATOM 18756 C CA . ASN F 1 344 ? 64.584 -38.416 155.294 1.00 57.07 344 ASN F CA 1
ATOM 18757 C C . ASN F 1 344 ? 63.197 -37.965 154.793 1.00 52.59 344 ASN F C 1
ATOM 18758 O O . ASN F 1 344 ? 62.934 -36.753 154.817 1.00 56.70 344 ASN F O 1
ATOM 18763 N N . ALA F 1 345 ? 62.307 -38.885 154.436 1.00 52.54 345 ALA F N 1
ATOM 18764 C CA . ALA F 1 345 ? 60.978 -38.583 153.836 1.00 52.03 345 ALA F CA 1
ATOM 18765 C C . ALA F 1 345 ? 59.961 -38.056 154.871 1.00 53.30 345 ALA F C 1
ATOM 18766 O O . ALA F 1 345 ? 58.907 -37.514 154.449 1.00 48.75 345 ALA F O 1
ATOM 18768 N N . GLY F 1 346 ? 60.233 -38.181 156.173 1.00 44.03 346 GLY F N 1
ATOM 18769 C CA . GLY F 1 346 ? 59.379 -37.585 157.220 1.00 44.09 346 GLY F CA 1
ATOM 18770 C C . GLY F 1 346 ? 59.153 -36.095 156.997 1.00 41.10 346 GLY F C 1
ATOM 18771 O O . GLY F 1 346 ? 58.044 -35.622 157.299 1.00 39.66 346 GLY F O 1
ATOM 18772 N N . GLY F 1 347 ? 60.156 -35.372 156.487 1.00 38.86 347 GLY F N 1
ATOM 18773 C CA . GLY F 1 347 ? 60.030 -33.928 156.197 1.00 39.14 347 GLY F CA 1
ATOM 18774 C C . GLY F 1 347 ? 58.875 -33.687 155.229 1.00 43.58 347 GLY F C 1
ATOM 18775 O O . GLY F 1 347 ? 57.953 -32.909 155.515 1.00 40.81 347 GLY F O 1
ATOM 18776 N N . VAL F 1 348 ? 58.893 -34.357 154.085 1.00 40.12 348 VAL F N 1
ATOM 18777 C CA . VAL F 1 348 ? 57.852 -34.078 153.072 1.00 40.64 348 VAL F CA 1
ATOM 18778 C C . VAL F 1 348 ? 56.549 -34.731 153.559 1.00 31.92 348 VAL F C 1
ATOM 18779 O O . VAL F 1 348 ? 55.535 -34.188 153.247 1.00 32.27 348 VAL F O 1
ATOM 18783 N N . THR F 1 349 ? 56.576 -35.815 154.339 1.00 34.12 349 THR F N 1
ATOM 18784 C CA . THR F 1 349 ? 55.314 -36.412 154.883 1.00 34.38 349 THR F CA 1
ATOM 18785 C C . THR F 1 349 ? 54.594 -35.385 155.746 1.00 34.42 349 THR F C 1
ATOM 18786 O O . THR F 1 349 ? 53.368 -35.179 155.557 1.00 33.86 349 THR F O 1
ATOM 18790 N N . VAL F 1 350 ? 55.319 -34.636 156.589 1.00 36.13 350 VAL F N 1
ATOM 18791 C CA . VAL F 1 350 ? 54.636 -33.621 157.449 1.00 37.14 350 VAL F CA 1
ATOM 18792 C C . VAL F 1 350 ? 54.260 -32.392 156.600 1.00 35.20 350 VAL F C 1
ATOM 18793 O O . VAL F 1 350 ? 53.207 -31.789 156.861 1.00 32.20 350 VAL F O 1
ATOM 18797 N N . SER F 1 351 ? 55.014 -32.048 155.558 1.00 32.64 351 SER F N 1
ATOM 18798 C CA . SER F 1 351 ? 54.549 -30.982 154.623 1.00 34.35 351 SER F CA 1
ATOM 18799 C C . SER F 1 351 ? 53.260 -31.444 153.879 1.00 28.91 351 SER F C 1
ATOM 18800 O O . SER F 1 351 ? 52.349 -30.633 153.733 1.00 29.93 351 SER F O 1
ATOM 18803 N N . TYR F 1 352 ? 53.131 -32.715 153.505 1.00 29.58 352 TYR F N 1
ATOM 18804 C CA . TYR F 1 352 ? 51.834 -33.252 152.998 1.00 30.97 352 TYR F CA 1
ATOM 18805 C C . TYR F 1 352 ? 50.725 -33.009 154.039 1.00 33.37 352 TYR F C 1
ATOM 18806 O O . TYR F 1 352 ? 49.691 -32.412 153.719 1.00 31.52 352 TYR F O 1
ATOM 18815 N N . PHE F 1 353 ? 50.947 -33.364 155.310 1.00 33.58 353 PHE F N 1
ATOM 18816 C CA . PHE F 1 353 ? 49.907 -33.148 156.362 1.00 34.87 353 PHE F CA 1
ATOM 18817 C C . PHE F 1 353 ? 49.560 -31.667 156.458 1.00 28.97 353 PHE F C 1
ATOM 18818 O O . PHE F 1 353 ? 48.372 -31.330 156.635 1.00 29.36 353 PHE F O 1
ATOM 18826 N N . GLU F 1 354 ? 50.562 -30.781 156.345 1.00 30.09 354 GLU F N 1
ATOM 18827 C CA . GLU F 1 354 ? 50.308 -29.328 156.421 1.00 31.81 354 GLU F CA 1
ATOM 18828 C C . GLU F 1 354 ? 49.348 -28.957 155.294 1.00 30.68 354 GLU F C 1
ATOM 18829 O O . GLU F 1 354 ? 48.361 -28.233 155.526 1.00 30.50 354 GLU F O 1
ATOM 18835 N N . TRP F 1 355 ? 49.650 -29.408 154.086 1.00 30.18 355 TRP F N 1
ATOM 18836 C CA . TRP F 1 355 ? 48.835 -29.054 152.892 1.00 29.82 355 TRP F CA 1
ATOM 18837 C C . TRP F 1 355 ? 47.398 -29.563 153.087 1.00 27.44 355 TRP F C 1
ATOM 18838 O O . TRP F 1 355 ? 46.461 -28.819 152.785 1.00 27.83 355 TRP F O 1
ATOM 18849 N N . VAL F 1 356 ? 47.241 -30.783 153.589 1.00 27.21 356 VAL F N 1
ATOM 18850 C CA . VAL F 1 356 ? 45.904 -31.384 153.893 1.00 29.54 356 VAL F CA 1
ATOM 18851 C C . VAL F 1 356 ? 45.113 -30.485 154.843 1.00 33.09 356 VAL F C 1
ATOM 18852 O O . VAL F 1 356 ? 43.901 -30.215 154.556 1.00 29.70 356 VAL F O 1
ATOM 18856 N N . GLN F 1 357 ? 45.773 -29.970 155.893 1.00 31.18 357 GLN F N 1
ATOM 18857 C CA . GLN F 1 357 ? 45.121 -29.135 156.942 1.00 31.06 357 GLN F CA 1
ATOM 18858 C C . GLN F 1 357 ? 44.680 -27.852 156.270 1.00 30.42 357 GLN F C 1
ATOM 18859 O O . GLN F 1 357 ? 43.535 -27.385 156.485 1.00 33.29 357 GLN F O 1
ATOM 18865 N N . ASN F 1 358 ? 45.508 -27.378 155.352 1.00 30.90 358 ASN F N 1
ATOM 18866 C CA . ASN F 1 358 ? 45.215 -26.126 154.624 1.00 26.75 358 ASN F CA 1
ATOM 18867 C C . ASN F 1 358 ? 44.045 -26.335 153.661 1.00 29.49 358 ASN F C 1
ATOM 18868 O O . ASN F 1 358 ? 43.128 -25.512 153.616 1.00 28.51 358 ASN F O 1
ATOM 18873 N N . ILE F 1 359 ? 44.052 -27.385 152.840 1.00 33.43 359 ILE F N 1
ATOM 18874 C CA . ILE F 1 359 ? 42.941 -27.430 151.848 1.00 32.23 359 ILE F CA 1
ATOM 18875 C C . ILE F 1 359 ? 41.635 -27.800 152.573 1.00 31.35 359 ILE F C 1
ATOM 18876 O O . ILE F 1 359 ? 40.589 -27.394 152.104 1.00 30.33 359 ILE F O 1
ATOM 18881 N N . ASN F 1 360 ? 41.695 -28.468 153.725 1.00 30.44 360 ASN F N 1
ATOM 18882 C CA . ASN F 1 360 ? 40.499 -28.887 154.513 1.00 33.42 360 ASN F CA 1
ATOM 18883 C C . ASN F 1 360 ? 40.101 -27.813 155.530 1.00 33.64 360 ASN F C 1
ATOM 18884 O O . ASN F 1 360 ? 39.013 -27.920 156.084 1.00 32.89 360 ASN F O 1
ATOM 18889 N N . GLY F 1 361 ? 40.922 -26.791 155.733 1.00 30.78 361 GLY F N 1
ATOM 18890 C CA . GLY F 1 361 ? 40.605 -25.702 156.683 1.00 32.47 361 GLY F CA 1
ATOM 18891 C C . GLY F 1 361 ? 40.456 -26.203 158.132 1.00 31.22 361 GLY F C 1
ATOM 18892 O O . GLY F 1 361 ? 39.730 -25.592 158.880 1.00 34.25 361 GLY F O 1
ATOM 18893 N N . TYR F 1 362 ? 41.149 -27.258 158.510 1.00 33.30 362 TYR F N 1
ATOM 18894 C CA . TYR F 1 362 ? 40.997 -27.947 159.805 1.00 36.21 362 TYR F CA 1
ATOM 18895 C C . TYR F 1 362 ? 42.369 -28.449 160.217 1.00 37.21 362 TYR F C 1
ATOM 18896 O O . TYR F 1 362 ? 42.976 -29.230 159.448 1.00 35.64 362 TYR F O 1
ATOM 18905 N N . TYR F 1 363 ? 42.832 -28.021 161.400 1.00 36.83 363 TYR F N 1
ATOM 18906 C CA . TYR F 1 363 ? 44.214 -28.254 161.902 1.00 34.33 363 TYR F CA 1
ATOM 18907 C C . TYR F 1 363 ? 44.232 -29.387 162.915 1.00 40.90 363 TYR F C 1
ATOM 18908 O O . TYR F 1 363 ? 43.249 -29.623 163.610 1.00 43.85 363 TYR F O 1
ATOM 18917 N N . TRP F 1 364 ? 45.346 -30.091 162.942 1.00 39.35 364 TRP F N 1
ATOM 18918 C CA . TRP F 1 364 ? 45.536 -31.292 163.775 1.00 43.58 364 TRP F CA 1
ATOM 18919 C C . TRP F 1 364 ? 46.412 -30.963 164.979 1.00 42.43 364 TRP F C 1
ATOM 18920 O O . TRP F 1 364 ? 47.276 -30.069 164.886 1.00 39.86 364 TRP F O 1
ATOM 18931 N N . THR F 1 365 ? 46.312 -31.831 165.975 1.00 45.43 365 THR F N 1
ATOM 18932 C CA . THR F 1 365 ? 47.120 -31.818 167.216 1.00 47.94 365 THR F CA 1
ATOM 18933 C C . THR F 1 365 ? 48.475 -32.472 166.935 1.00 50.34 365 THR F C 1
ATOM 18934 O O . THR F 1 365 ? 48.577 -33.235 165.951 1.00 48.14 365 THR F O 1
ATOM 18938 N N . GLU F 1 366 ? 49.447 -32.218 167.815 1.00 47.92 366 GLU F N 1
ATOM 18939 C CA . GLU F 1 366 ? 50.802 -32.814 167.794 1.00 52.25 366 GLU F CA 1
ATOM 18940 C C . GLU F 1 366 ? 50.660 -34.330 167.674 1.00 49.79 366 GLU F C 1
ATOM 18941 O O . GLU F 1 366 ? 51.469 -34.951 166.960 1.00 54.95 366 GLU F O 1
ATOM 18947 N N . GLU F 1 367 ? 49.710 -34.926 168.395 1.00 49.54 367 GLU F N 1
ATOM 18948 C CA . GLU F 1 367 ? 49.616 -36.408 168.542 1.00 56.16 367 GLU F CA 1
ATOM 18949 C C . GLU F 1 367 ? 49.109 -36.977 167.210 1.00 48.58 367 GLU F C 1
ATOM 18950 O O . GLU F 1 367 ? 49.608 -38.021 166.789 1.00 51.84 367 GLU F O 1
ATOM 18956 N N . GLU F 1 368 ? 48.101 -36.341 166.608 1.00 50.28 368 GLU F N 1
ATOM 18957 C CA . GLU F 1 368 ? 47.539 -36.768 165.299 1.00 51.52 368 GLU F CA 1
ATOM 18958 C C . GLU F 1 368 ? 48.689 -36.774 164.275 1.00 47.88 368 GLU F C 1
ATOM 18959 O O . GLU F 1 368 ? 48.912 -37.816 163.634 1.00 50.85 368 GLU F O 1
ATOM 18965 N N . VAL F 1 369 ? 49.475 -35.704 164.200 1.00 46.33 369 VAL F N 1
ATOM 18966 C CA . VAL F 1 369 ? 50.582 -35.614 163.204 1.00 45.20 369 VAL F CA 1
ATOM 18967 C C . VAL F 1 369 ? 51.544 -36.787 163.426 1.00 50.24 369 VAL F C 1
ATOM 18968 O O . VAL F 1 369 ? 52.014 -37.385 162.418 1.00 43.95 369 VAL F O 1
ATOM 18972 N N . ARG F 1 370 ? 51.908 -37.051 164.678 1.00 54.23 370 ARG F N 1
ATOM 18973 C CA . ARG F 1 370 ? 52.848 -38.120 165.002 1.00 55.66 370 ARG F CA 1
ATOM 18974 C C . ARG F 1 370 ? 52.313 -39.477 164.579 1.00 51.61 370 ARG F C 1
ATOM 18975 O O . ARG F 1 370 ? 52.988 -40.240 163.888 1.00 47.65 370 ARG F O 1
ATOM 18983 N N . GLU F 1 371 ? 51.094 -39.766 165.015 1.00 48.36 371 GLU F N 1
ATOM 18984 C CA . GLU F 1 371 ? 50.405 -41.043 164.690 1.00 58.57 371 GLU F CA 1
ATOM 18985 C C . GLU F 1 371 ? 50.423 -41.214 163.164 1.00 51.98 371 GLU F C 1
ATOM 18986 O O . GLU F 1 371 ? 50.745 -42.315 162.680 1.00 48.76 371 GLU F O 1
ATOM 18992 N N . LYS F 1 372 ? 49.998 -40.179 162.435 1.00 47.25 372 LYS F N 1
ATOM 18993 C CA . LYS F 1 372 ? 49.830 -40.297 160.961 1.00 46.55 372 LYS F CA 1
ATOM 18994 C C . LYS F 1 372 ? 51.215 -40.461 160.385 1.00 41.23 372 LYS F C 1
ATOM 18995 O O . LYS F 1 372 ? 51.377 -41.409 159.593 1.00 42.84 372 LYS F O 1
ATOM 19001 N N . LEU F 1 373 ? 52.205 -39.724 160.912 1.00 40.28 373 LEU F N 1
ATOM 19002 C CA . LEU F 1 373 ? 53.615 -39.846 160.448 1.00 46.07 373 LEU F CA 1
ATOM 19003 C C . LEU F 1 373 ? 54.122 -41.264 160.699 1.00 51.06 373 LEU F C 1
ATOM 19004 O O . LEU F 1 373 ? 54.807 -41.857 159.819 1.00 48.96 373 LEU F O 1
ATOM 19009 N N . ASP F 1 374 ? 53.831 -41.789 161.882 1.00 59.62 374 ASP F N 1
ATOM 19010 C CA . ASP F 1 374 ? 54.347 -43.112 162.320 1.00 62.03 374 ASP F CA 1
ATOM 19011 C C . ASP F 1 374 ? 53.871 -44.176 161.315 1.00 51.43 374 ASP F C 1
ATOM 19012 O O . ASP F 1 374 ? 54.720 -44.948 160.819 1.00 46.62 374 ASP F O 1
ATOM 19017 N N . LYS F 1 375 ? 52.563 -44.205 161.027 1.00 50.09 375 LYS F N 1
ATOM 19018 C CA . LYS F 1 375 ? 51.934 -45.210 160.125 1.00 55.14 375 LYS F CA 1
ATOM 19019 C C . LYS F 1 375 ? 52.502 -45.083 158.704 1.00 55.90 375 LYS F C 1
ATOM 19020 O O . LYS F 1 375 ? 52.822 -46.126 158.103 1.00 53.38 375 LYS F O 1
ATOM 19026 N N . LYS F 1 376 ? 52.693 -43.860 158.193 1.00 49.31 376 LYS F N 1
ATOM 19027 C CA . LYS F 1 376 ? 53.196 -43.681 156.806 1.00 44.83 376 LYS F CA 1
ATOM 19028 C C . LYS F 1 376 ? 54.628 -44.184 156.704 1.00 42.30 376 LYS F C 1
ATOM 19029 O O . LYS F 1 376 ? 54.890 -44.973 155.764 1.00 41.64 376 LYS F O 1
ATOM 19035 N N . MET F 1 377 ? 55.520 -43.771 157.618 1.00 42.88 377 MET F N 1
ATOM 19036 C CA . MET F 1 377 ? 56.959 -44.135 157.518 1.00 46.66 377 MET F CA 1
ATOM 19037 C C . MET F 1 377 ? 57.115 -45.635 157.733 1.00 49.24 377 MET F C 1
ATOM 19038 O O . MET F 1 377 ? 58.025 -46.228 157.106 1.00 48.25 377 MET F O 1
ATOM 19043 N N . THR F 1 378 ? 56.241 -46.220 158.554 1.00 54.42 378 THR F N 1
ATOM 19044 C CA . THR F 1 378 ? 56.296 -47.655 158.928 1.00 57.61 378 THR F CA 1
ATOM 19045 C C . THR F 1 378 ? 55.920 -48.469 157.702 1.00 47.54 378 THR F C 1
ATOM 19046 O O . THR F 1 378 ? 56.718 -49.356 157.334 1.00 47.30 378 THR F O 1
ATOM 19050 N N . LYS F 1 379 ? 54.751 -48.171 157.122 1.00 47.68 379 LYS F N 1
ATOM 19051 C CA . LYS F 1 379 ? 54.272 -48.825 155.865 1.00 49.89 379 LYS F CA 1
ATOM 19052 C C . LYS F 1 379 ? 55.342 -48.669 154.762 1.00 46.38 379 LYS F C 1
ATOM 19053 O O . LYS F 1 379 ? 55.695 -49.678 154.118 1.00 44.42 379 LYS F O 1
ATOM 19059 N N . ALA F 1 380 ? 55.932 -47.475 154.621 1.00 45.89 380 ALA F N 1
ATOM 19060 C CA . ALA F 1 380 ? 56.965 -47.205 153.591 1.00 50.32 380 ALA F CA 1
ATOM 19061 C C . ALA F 1 380 ? 58.157 -48.142 153.821 1.00 50.55 380 ALA F C 1
ATOM 19062 O O . ALA F 1 380 ? 58.587 -48.824 152.863 1.00 40.70 380 ALA F O 1
ATOM 19064 N N . PHE F 1 381 ? 58.673 -48.191 155.050 1.00 52.28 381 PHE F N 1
ATOM 19065 C CA . PHE F 1 381 ? 59.888 -48.989 155.356 1.00 54.74 381 PHE F CA 1
ATOM 19066 C C . PHE F 1 381 ? 59.642 -50.457 154.997 1.00 48.12 381 PHE F C 1
ATOM 19067 O O . PHE F 1 381 ? 60.503 -51.099 154.362 1.00 53.65 381 PHE F O 1
ATOM 19075 N N . TRP F 1 382 ? 58.480 -50.968 155.370 1.00 52.83 382 TRP F N 1
ATOM 19076 C CA . TRP F 1 382 ? 58.080 -52.375 155.141 1.00 61.21 382 TRP F CA 1
ATOM 19077 C C . TRP F 1 382 ? 58.005 -52.696 153.644 1.00 60.34 382 TRP F C 1
ATOM 19078 O O . TRP F 1 382 ? 58.577 -53.747 153.238 1.00 49.76 382 TRP F O 1
ATOM 19089 N N . GLU F 1 383 ? 57.301 -51.872 152.849 1.00 57.72 383 GLU F N 1
ATOM 19090 C CA . GLU F 1 383 ? 57.219 -52.073 151.372 1.00 47.78 383 GLU F CA 1
ATOM 19091 C C . GLU F 1 383 ? 58.625 -52.155 150.802 1.00 40.44 383 GLU F C 1
ATOM 19092 O O . GLU F 1 383 ? 58.891 -53.047 149.989 1.00 46.92 383 GLU F O 1
ATOM 19098 N N . VAL F 1 384 ? 59.510 -51.260 151.225 1.00 37.48 384 VAL F N 1
ATOM 19099 C CA . VAL F 1 384 ? 60.883 -51.215 150.668 1.00 41.55 384 VAL F CA 1
ATOM 19100 C C . VAL F 1 384 ? 61.640 -52.467 151.137 1.00 57.42 384 VAL F C 1
ATOM 19101 O O . VAL F 1 384 ? 62.225 -53.165 150.255 1.00 50.71 384 VAL F O 1
ATOM 19105 N N . TYR F 1 385 ? 61.625 -52.761 152.450 1.00 60.91 385 TYR F N 1
ATOM 19106 C CA . TYR F 1 385 ? 62.341 -53.930 153.033 1.00 57.97 385 TYR F CA 1
ATOM 19107 C C . TYR F 1 385 ? 61.867 -55.235 152.368 1.00 52.04 385 TYR F C 1
ATOM 19108 O O . TYR F 1 385 ? 62.758 -55.988 151.893 1.00 55.07 385 TYR F O 1
ATOM 19117 N N . ASN F 1 386 ? 60.546 -55.491 152.290 1.00 49.06 386 ASN F N 1
ATOM 19118 C CA . ASN F 1 386 ? 59.977 -56.743 151.705 1.00 56.38 386 ASN F CA 1
ATOM 19119 C C . ASN F 1 386 ? 60.377 -56.869 150.236 1.00 64.73 386 ASN F C 1
ATOM 19120 O O . ASN F 1 386 ? 60.808 -57.981 149.865 1.00 67.49 386 ASN F O 1
ATOM 19125 N N . THR F 1 387 ? 60.255 -55.790 149.447 1.00 56.97 387 THR F N 1
ATOM 19126 C CA . THR F 1 387 ? 60.718 -55.741 148.032 1.00 51.72 387 THR F CA 1
ATOM 19127 C C . THR F 1 387 ? 62.209 -56.110 147.980 1.00 49.73 387 THR F C 1
ATOM 19128 O O . THR F 1 387 ? 62.577 -56.890 147.090 1.00 50.32 387 THR F O 1
ATOM 19132 N N . HIS F 1 388 ? 63.055 -55.576 148.867 1.00 47.99 388 HIS F N 1
ATOM 19133 C CA . HIS F 1 388 ? 64.524 -55.858 148.842 1.00 61.44 388 HIS F CA 1
ATOM 19134 C C . HIS F 1 388 ? 64.761 -57.354 149.128 1.00 67.52 388 HIS F C 1
ATOM 19135 O O . HIS F 1 388 ? 65.635 -57.943 148.470 1.00 69.38 388 HIS F O 1
ATOM 19142 N N . LYS F 1 389 ? 63.966 -57.943 150.025 1.00 65.36 389 LYS F N 1
ATOM 19143 C CA . LYS F 1 389 ? 64.007 -59.386 150.365 1.00 74.97 389 LYS F CA 1
ATOM 19144 C C . LYS F 1 389 ? 63.506 -60.179 149.165 1.00 63.92 389 LYS F C 1
ATOM 19145 O O . LYS F 1 389 ? 64.306 -60.882 148.570 1.00 72.01 389 LYS F O 1
ATOM 19151 N N . ASP F 1 390 ? 62.233 -60.019 148.821 1.00 60.67 390 ASP F N 1
ATOM 19152 C CA . ASP F 1 390 ? 61.533 -60.795 147.764 1.00 62.37 390 ASP F CA 1
ATOM 19153 C C . ASP F 1 390 ? 62.330 -60.761 146.448 1.00 65.97 390 ASP F C 1
ATOM 19154 O O . ASP F 1 390 ? 62.431 -61.805 145.789 1.00 71.21 390 ASP F O 1
ATOM 19159 N N . LYS F 1 391 ? 62.862 -59.611 146.046 1.00 64.41 391 LYS F N 1
ATOM 19160 C CA . LYS F 1 391 ? 63.543 -59.463 144.731 1.00 65.73 391 LYS F CA 1
ATOM 19161 C C . LYS F 1 391 ? 65.047 -59.547 144.960 1.00 59.44 391 LYS F C 1
ATOM 19162 O O . LYS F 1 391 ? 65.801 -59.307 144.034 1.00 61.96 391 LYS F O 1
ATOM 19168 N N . ASN F 1 392 ? 65.466 -59.822 146.184 1.00 62.98 392 ASN F N 1
ATOM 19169 C CA . ASN F 1 392 ? 66.898 -60.002 146.514 1.00 61.39 392 ASN F CA 1
ATOM 19170 C C . ASN F 1 392 ? 67.717 -58.877 145.862 1.00 58.15 392 ASN F C 1
ATOM 19171 O O . ASN F 1 392 ? 68.628 -59.162 145.045 1.00 51.32 392 ASN F O 1
ATOM 19176 N N . ILE F 1 393 ? 67.443 -57.623 146.228 1.00 58.18 393 ILE F N 1
ATOM 19177 C CA . ILE F 1 393 ? 68.220 -56.458 145.706 1.00 55.74 393 ILE F CA 1
ATOM 19178 C C . ILE F 1 393 ? 68.640 -55.597 146.890 1.00 51.65 393 ILE F C 1
ATOM 19179 O O . ILE F 1 393 ? 67.992 -55.726 147.973 1.00 52.18 393 ILE F O 1
ATOM 19184 N N . HIS F 1 394 ? 69.605 -54.697 146.655 1.00 49.27 394 HIS F N 1
ATOM 19185 C CA . HIS F 1 394 ? 70.005 -53.646 147.620 1.00 52.20 394 HIS F CA 1
ATOM 19186 C C . HIS F 1 394 ? 68.766 -52.808 147.971 1.00 62.62 394 HIS F C 1
ATOM 19187 O O . HIS F 1 394 ? 67.941 -52.541 147.064 1.00 60.16 394 HIS F O 1
ATOM 19194 N N . MET F 1 395 ? 68.635 -52.420 149.239 1.00 56.83 395 MET F N 1
ATOM 19195 C CA . MET F 1 395 ? 67.547 -51.541 149.750 1.00 60.92 395 MET F CA 1
ATOM 19196 C C . MET F 1 395 ? 67.330 -50.306 148.864 1.00 55.99 395 MET F C 1
ATOM 19197 O O . MET F 1 395 ? 66.156 -49.951 148.698 1.00 55.16 395 MET F O 1
ATOM 19202 N N . ARG F 1 396 ? 68.400 -49.636 148.411 1.00 48.05 396 ARG F N 1
ATOM 19203 C CA . ARG F 1 396 ? 68.306 -48.420 147.571 1.00 51.39 396 ARG F CA 1
ATOM 19204 C C . ARG F 1 396 ? 67.542 -48.774 146.293 1.00 51.62 396 ARG F C 1
ATOM 19205 O O . ARG F 1 396 ? 66.634 -48.022 145.930 1.00 53.20 396 ARG F O 1
ATOM 19213 N N . ASP F 1 397 ? 67.896 -49.885 145.651 1.00 54.29 397 ASP F N 1
ATOM 19214 C CA . ASP F 1 397 ? 67.233 -50.360 144.413 1.00 51.27 397 ASP F CA 1
ATOM 19215 C C . ASP F 1 397 ? 65.765 -50.651 144.727 1.00 51.45 397 ASP F C 1
ATOM 19216 O O . ASP F 1 397 ? 64.906 -50.227 143.937 1.00 42.91 397 ASP F O 1
ATOM 19221 N N . ALA F 1 398 ? 65.497 -51.324 145.841 1.00 41.21 398 ALA F N 1
ATOM 19222 C CA . ALA F 1 398 ? 64.130 -51.671 146.276 1.00 42.78 398 ALA F CA 1
ATOM 19223 C C . ALA F 1 398 ? 63.314 -50.381 146.462 1.00 38.58 398 ALA F C 1
ATOM 19224 O O . ALA F 1 398 ? 62.115 -50.412 146.224 1.00 38.37 398 ALA F O 1
ATOM 19226 N N . ALA F 1 399 ? 63.915 -49.299 146.938 1.00 38.01 399 ALA F N 1
ATOM 19227 C CA . ALA F 1 399 ? 63.151 -48.071 147.225 1.00 43.01 399 ALA F CA 1
ATOM 19228 C C . ALA F 1 399 ? 62.804 -47.426 145.880 1.00 39.01 399 ALA F C 1
ATOM 19229 O O . ALA F 1 399 ? 61.712 -46.922 145.750 1.00 39.08 399 ALA F O 1
ATOM 19231 N N . TYR F 1 400 ? 63.716 -47.518 144.919 1.00 39.26 400 TYR F N 1
ATOM 19232 C CA . TYR F 1 400 ? 63.491 -47.135 143.511 1.00 40.22 400 TYR F CA 1
ATOM 19233 C C . TYR F 1 400 ? 62.381 -47.988 142.901 1.00 40.53 400 TYR F C 1
ATOM 19234 O O . TYR F 1 400 ? 61.497 -47.400 142.267 1.00 40.26 400 TYR F O 1
ATOM 19243 N N . VAL F 1 401 ? 62.377 -49.295 143.128 1.00 34.67 401 VAL F N 1
ATOM 19244 C CA . VAL F 1 401 ? 61.318 -50.181 142.588 1.00 33.69 401 VAL F CA 1
ATOM 19245 C C . VAL F 1 401 ? 59.973 -49.690 143.128 1.00 36.03 401 VAL F C 1
ATOM 19246 O O . VAL F 1 401 ? 59.044 -49.531 142.342 1.00 39.02 401 VAL F O 1
ATOM 19250 N N . VAL F 1 402 ? 59.856 -49.462 144.432 1.00 35.58 402 VAL F N 1
ATOM 19251 C CA . VAL F 1 402 ? 58.573 -49.057 145.050 1.00 35.55 402 VAL F CA 1
ATOM 19252 C C . VAL F 1 402 ? 58.135 -47.707 144.432 1.00 39.78 402 VAL F C 1
ATOM 19253 O O . VAL F 1 402 ? 56.963 -47.598 143.978 1.00 36.84 402 VAL F O 1
ATOM 19257 N N . ALA F 1 403 ? 59.008 -46.703 144.440 1.00 31.41 403 ALA F N 1
ATOM 19258 C CA . ALA F 1 403 ? 58.654 -45.319 144.017 1.00 32.05 403 ALA F CA 1
ATOM 19259 C C . ALA F 1 403 ? 58.334 -45.262 142.513 1.00 32.38 403 ALA F C 1
ATOM 19260 O O . ALA F 1 403 ? 57.250 -44.774 142.153 1.00 32.39 403 ALA F O 1
ATOM 19262 N N . VAL F 1 404 ? 59.268 -45.707 141.675 1.00 30.83 404 VAL F N 1
ATOM 19263 C CA . VAL F 1 404 ? 59.153 -45.629 140.197 1.00 33.90 404 VAL F CA 1
ATOM 19264 C C . VAL F 1 404 ? 57.946 -46.464 139.745 1.00 34.16 404 VAL F C 1
ATOM 19265 O O . VAL F 1 404 ? 57.189 -45.998 138.831 1.00 31.02 404 VAL F O 1
ATOM 19269 N N . SER F 1 405 ? 57.657 -47.590 140.397 1.00 32.59 405 SER F N 1
ATOM 19270 C CA . SER F 1 405 ? 56.490 -48.445 140.026 1.00 29.53 405 SER F CA 1
ATOM 19271 C C . SER F 1 405 ? 55.203 -47.637 140.177 1.00 30.50 405 SER F C 1
ATOM 19272 O O . SER F 1 405 ? 54.347 -47.690 139.276 1.00 32.92 405 SER F O 1
ATOM 19275 N N . ARG F 1 406 ? 55.090 -46.852 141.239 1.00 31.49 406 ARG F N 1
ATOM 19276 C CA . ARG F 1 406 ? 53.884 -46.054 141.472 1.00 31.52 406 ARG F CA 1
ATOM 19277 C C . ARG F 1 406 ? 53.791 -44.949 140.406 1.00 30.43 406 ARG F C 1
ATOM 19278 O O . ARG F 1 406 ? 52.660 -44.725 139.922 1.00 30.15 406 ARG F O 1
ATOM 19286 N N . VAL F 1 407 ? 54.892 -44.253 140.103 1.00 27.22 407 VAL F N 1
ATOM 19287 C CA . VAL F 1 407 ? 54.847 -43.128 139.132 1.00 28.72 407 VAL F CA 1
ATOM 19288 C C . VAL F 1 407 ? 54.535 -43.689 137.742 1.00 27.77 407 VAL F C 1
ATOM 19289 O O . VAL F 1 407 ? 53.657 -43.175 137.061 1.00 26.02 407 VAL F O 1
ATOM 19293 N N . TYR F 1 408 ? 55.213 -44.746 137.364 1.00 25.87 408 TYR F N 1
ATOM 19294 C CA . TYR F 1 408 ? 54.948 -45.481 136.107 1.00 28.31 408 TYR F CA 1
ATOM 19295 C C . TYR F 1 408 ? 53.477 -45.890 136.023 1.00 29.64 408 TYR F C 1
ATOM 19296 O O . TYR F 1 408 ? 52.882 -45.759 134.944 1.00 27.06 408 TYR F O 1
ATOM 19305 N N . GLN F 1 409 ? 52.908 -46.401 137.105 1.00 28.30 409 GLN F N 1
ATOM 19306 C CA . GLN F 1 409 ? 51.514 -46.923 137.044 1.00 29.02 409 GLN F CA 1
ATOM 19307 C C . GLN F 1 409 ? 50.572 -45.732 136.755 1.00 27.89 409 GLN F C 1
ATOM 19308 O O . GLN F 1 409 ? 49.599 -45.890 135.965 1.00 24.69 409 GLN F O 1
ATOM 19314 N N . ALA F 1 410 ? 50.795 -44.591 137.397 1.00 25.87 410 ALA F N 1
ATOM 19315 C CA . ALA F 1 410 ? 49.964 -43.373 137.208 1.00 26.80 410 ALA F CA 1
ATOM 19316 C C . ALA F 1 410 ? 50.100 -42.876 135.756 1.00 27.45 410 ALA F C 1
ATOM 19317 O O . ALA F 1 410 ? 49.083 -42.564 135.101 1.00 28.31 410 ALA F O 1
ATOM 19319 N N . MET F 1 411 ? 51.298 -42.931 135.193 1.00 25.75 411 MET F N 1
ATOM 19320 C CA . MET F 1 411 ? 51.492 -42.536 133.785 1.00 25.26 411 MET F CA 1
ATOM 19321 C C . MET F 1 411 ? 50.734 -43.485 132.867 1.00 27.65 411 MET F C 1
ATOM 19322 O O . MET F 1 411 ? 50.048 -42.979 131.933 1.00 24.94 411 MET F O 1
ATOM 19327 N N . LYS F 1 412 ? 50.788 -44.784 133.117 1.00 24.46 412 LYS F N 1
ATOM 19328 C CA . LYS F 1 412 ? 49.982 -45.723 132.283 1.00 29.23 412 LYS F CA 1
ATOM 19329 C C . LYS F 1 412 ? 48.479 -45.492 132.455 1.00 27.14 412 LYS F C 1
ATOM 19330 O O . LYS F 1 412 ? 47.781 -45.521 131.440 1.00 24.76 412 LYS F O 1
ATOM 19336 N N . ASP F 1 413 ? 47.995 -45.286 133.680 1.00 23.61 413 ASP F N 1
ATOM 19337 C CA . ASP F 1 413 ? 46.551 -45.165 133.962 1.00 25.81 413 ASP F CA 1
ATOM 19338 C C . ASP F 1 413 ? 46.009 -43.871 133.342 1.00 27.02 413 ASP F C 1
ATOM 19339 O O . ASP F 1 413 ? 44.785 -43.817 133.069 1.00 26.28 413 ASP F O 1
ATOM 19344 N N . ARG F 1 414 ? 46.876 -42.903 133.081 1.00 22.88 414 ARG F N 1
ATOM 19345 C CA . ARG F 1 414 ? 46.482 -41.670 132.462 1.00 21.93 414 ARG F CA 1
ATOM 19346 C C . ARG F 1 414 ? 46.580 -41.740 130.940 1.00 22.57 414 ARG F C 1
ATOM 19347 O O . ARG F 1 414 ? 46.117 -40.873 130.303 1.00 24.27 414 ARG F O 1
ATOM 19355 N N . GLY F 1 415 ? 47.178 -42.780 130.397 1.00 22.07 415 GLY F N 1
ATOM 19356 C CA . GLY F 1 415 ? 47.425 -42.926 128.956 1.00 24.71 415 GLY F CA 1
ATOM 19357 C C . GLY F 1 415 ? 48.615 -42.093 128.494 1.00 28.83 415 GLY F C 1
ATOM 19358 O O . GLY F 1 415 ? 48.795 -41.968 127.294 1.00 25.28 415 GLY F O 1
ATOM 19359 N N . TRP F 1 416 ? 49.467 -41.574 129.380 1.00 26.19 416 TRP F N 1
ATOM 19360 C CA . TRP F 1 416 ? 50.657 -40.834 128.913 1.00 25.89 416 TRP F CA 1
ATOM 19361 C C . TRP F 1 416 ? 51.569 -41.764 128.107 1.00 25.14 416 TRP F C 1
ATOM 19362 O O . TRP F 1 416 ? 52.158 -41.337 127.127 1.00 24.37 416 TRP F O 1
ATOM 19373 N N . VAL F 1 417 ? 51.810 -42.941 128.641 1.00 27.93 417 VAL F N 1
ATOM 19374 C CA . VAL F 1 417 ? 52.571 -44.012 127.959 1.00 30.40 417 VAL F CA 1
ATOM 19375 C C . VAL F 1 417 ? 51.621 -45.185 127.771 1.00 33.91 417 VAL F C 1
ATOM 19376 O O . VAL F 1 417 ? 50.685 -45.310 128.560 1.00 32.79 417 VAL F O 1
ATOM 19380 N N . LYS F 1 418 ? 51.807 -45.937 126.707 1.00 38.92 418 LYS F N 1
ATOM 19381 C CA . LYS F 1 418 ? 50.813 -46.947 126.232 1.00 47.86 418 LYS F CA 1
ATOM 19382 C C . LYS F 1 418 ? 51.204 -48.256 126.917 1.00 46.10 418 LYS F C 1
ATOM 19383 O O . LYS F 1 418 ? 50.341 -49.069 127.179 1.00 48.79 418 LYS F O 1
ATOM 19389 N N . LYS F 1 419 ? 52.443 -48.337 127.389 1.00 41.50 419 LYS F N 1
ATOM 19390 C CA . LYS F 1 419 ? 52.978 -49.557 128.020 1.00 43.90 419 LYS F CA 1
ATOM 19391 C C . LYS F 1 419 ? 54.167 -49.148 128.871 1.00 42.50 419 LYS F C 1
ATOM 19392 O O . LYS F 1 419 ? 54.751 -48.064 128.670 1.00 39.30 419 LYS F O 1
#

Radius of gyration: 41.14 Å; Cα contacts (8 Å, |Δi|>4): 5886; chains: 6; bounding box: 98×129×120 Å

Nearest PDB structures (foldseek):
  8zmu-assembly1_F  TM=1.003E+00  e=3.272E-76  Thermococcus profundus
  2yfq-assembly1_B  TM=9.129E-01  e=1.744E-39  Peptoniphilus asaccharolyticus
  1bgv-assembly1_A  TM=9.110E-01  e=4.928E-30  [Clostridium] symbiosum
  3sbo-assembly1_E  TM=8.858E-01  e=3.432E-30  Escherichia coli DH5[alpha]
  5ijz-assembly1_K  TM=9.148E-01  e=2.953E-21  Corynebacterium glutamicum ATCC 13032

InterPro domains:
  IPR006095 Glutamate/phenylalanine/leucine/valine/L-tryptophan dehydrogenase [PR00082] (91-105)
  IPR006095 Glutamate/phenylalanine/leucine/valine/L-tryptophan dehydrogenase [PR00082] (173-195)
  IPR006095 Glutamate/phenylalanine/leucine/valine/L-tryptophan dehydrogenase [PR00082] (215-235)
  IPR006095 Glutamate/phenylalanine/leucine/valine/L-tryptophan dehydrogenase [PR00082] (343-354)
  IPR006096 Glutamate/phenylalanine/leucine/valine/L-tryptophan dehydrogenase, C-terminal [PF00208] (182-415)
  IPR006096 Glutamate/phenylalanine/leucine/valine/L-tryptophan dehydrogenase, C-terminal [SM00839] (184-415)
  IPR006097 Glutamate/phenylalanine/leucine/valine/L-tryptophan dehydrogenase, dimerisation domain [PF02812] (34-161)
  IPR014362 Glutamate dehydrogenase [PIRSF000185] (5-417)
  IPR033524 Leu/Phe/Val dehydrogenases active site [PS00074] (99-112)
  IPR033922 NAD(P) binding domain of glutamate dehydrogenase [cd01076] (182-409)
  IPR036291 NAD(P)-binding domain superfamily [SSF51735] (182-417)
  IPR046346 Aminoacid dehydrogenase-like, N-terminal domain superfamily [SSF53223] (4-184)
  IPR053388 Glu/Leu/Phe/Val dehydrogenases [NF040817] (1-419)

Organism: Thermococcus profundus (NCBI:txid49899)

Secondary structure (DSSP, 8-state):
-HHHHHHHHHHHHHTTS---HHHHHHHTS-SEEEEEEEEEE-TTS-EEEEEEEEEEEE-TTSSEE--EEE-TT--HHHHHHHHHHHHHHHHHTT-S-EEEEEEEE---TT--HHHHHHHHHHHHHHHGGG-BTTTEE--B-TT--HHHHHHHHHHHHHHHTT-S-GGGG-SS--GGGT--TTSTTHHHHHHHHHHHHHHHHTT---TT-EEEEE--SHHHHHHHHHHHHHH--EEEEEEETTEEEE-TT---HHHHHHHHHHHSSSTT-TT-EEE-HHHHHT---SEEEE-S-S--B-TTTGGG---SEEE--SSS-B-HHHHHHHHHTT-EEE-HHHHTTHHHHHHHHHHHHHHHT----HHHHHHHHHHHHHHHHHHHHHHHHHHT--HHHHHHHHHHHHHHHHHHHTTS---/-HHHHHHHHHHHHHHTTS---HHHHHHHTS-SEEEEEEEEEE-TTS-EEEEEEEEEEEE-SSSSEE--EEEETT--HHHHHHHHHHHHHHHHHTT-S-EEEEEEEE--GGGS-HHHHHHHHHHHHHHHGGG-BTTTEE--B-TT--HHHHHHHHHHHHHHHTT-S-GGGG-SS--GGGT--TTTTTHHHHHHHHHHHHHHHHHT---TT-EEEEE--SHHHHHHHHHHHHHH--EEEEEEETTEEEE-TT---HHHHHHHHHHHSSSTT-TTSEEE-HHHHHTS--SEEEE-S-SS-B-TTTGGG---SEEE--SSS-B-HHHHHHHHHTT-EEE-HHHHTTHHHHHHHHHHHHHHHT----HHHHHHHHHHHHHHHHHHHHHHHHHHT--HHHHHHHHHHHHHHHHHHHHTSS--/-HHHHHHHHHHHHGGGS---HHHHHHHTS-SEEEEEEEEEE-TTS-EEEEEEEEEEEE-TTSSEE--EEEETT--HHHHHHHHHHHHHHHHHTT-S-EEEEEEEE--GGGS-HHHHHHHHHHHHHHHGGG-BTTTEE--B-TT--HHHHHHHHHHHHHHHTT-S-GGGG-SS--GGGT--TTTTTHHHHHHHHHHHHHHHHHT---TT-EEEEE--SHHHHHHHHHHHHHH--EEEEEEETTEEEE-TT---HHHHHHHHHHHSSSTT-TTSEEE-HHHHHT---SEEEE-S-S--B-TTTGGG---SEEE--SSS-B-HHHHHHHHHTT-EEE-HHHHTTHHHHHHHHHHHHHHTT-PPPHHHHHHHHHHHHHHHHHHHHHHHHHTT--HHHHHHHHHHHHHHHHHHHTTSS--/-HHHHHHHHHHHHHTTS---HHHHHHHTS-SEEEEEEEEEE-TTS-EEEEEEEEEEEE-TTSSEE--EEEETT--HHHHHHHHHHHHHHHHHTT-S-EEEEEEEE--GGGS-HHHHHHHHHHHHHHHGGG-BTTTEE--B-TT--HHHHHHHHHHHHHHHTT-S-GGGG-SS--GGGT--TTSTTHHHHHHHHHHHHHHHHTT---TT-EEEEE--SHHHHHHHHHIIIII--EEEEEEETTEEEEEEEEE-HHHHHHHHHHHSSSTT-TTSEEE-HHHHHHS--SEEEE-S-SS-B-TTTGGG---SEEE--SSS-B-HHHHHHHHHTT-EEE-HHHHTTHHHHHHHHHHHHHHTT----HHHHHHHHHHHHHHHHHHHHHHHHHTT--HHHHHHHHHHHHHHHHHHHTTSS--/-HHHHHHHHHHHHHHTTS---HHHHHHHTS-SEEEEEEEEEE-TTS-EEEEEEEEEEEE-SSSSEE--EEEETT--HHHHHHHHHHHHHHHHHTT-S-EEEEEEEE--GGGS-HHHHHHHHHHHHHHHGGG-BTTTEE--B-TT--HHHHHHHHHHHHHHHTT-S-GGGG-SS--GGGT--TTTTTHHHHHHHHHHHHHHHHTT---TT-EEEEE--SHHHHHHHHHHHHHH--EEEEEEETTEEEE-TT---HHHHHHHHHHHSSSTT-TTPEEE-HHHHHTS--SEEEE-S-S--B-TTTGGG---SEEE--SSS-B-HHHHHHHHHTTPEEE-HHHHTTHHHHHHHHHHHHHHHT----HHHHHHHHHHHHHHHHHHHHHHHHHTT--HHHHHHHHHHHHHHHHHHHTTSS--/-HHHHHHHHHHHHHTTS---HHHHHHHTS-SEEEEEEEEEE-TTS-EEEEEEEEEEEE-SSSSEE--EEEETT--HHHHHHHHHHHHHHHHHTT-S-EEEEEEEE--GGGS-HHHHHHHHHHHHHHHGGG-BTTTEE----TT--HHHHHHHHHHHHHHHTT-S-GGGG-SS--GGGT--TT-TTHHHHHHHHHHHHHHHH--TT-EE----SHHHHHHHHHHHHHH--EE---B-SS-B---HHHHHHHHH-----B-HHHHHHS--SEE---SSS--B-HHHHTT---SEEE--SSS-B-HHHHHHHHHTT-EEE-HHHHTTHHHHHHHHHHHHHHHT----HHHHHHHHHHHHHHHHHHHHHHHHHTT--HHHHHHHHHHHHHHHHHHHHTSS--

=== Feature glossary ===
Key to the feature types in this record:

pLDDT. pLDDT is the predicted lDDT-Cα score: AlphaFold's confidence that the local environment of each residue (all inter-atomic distances within 15 Å) is correctly placed. It is a per-residue number between 0 and 100, with higher meaning more reliable.

Radius of gyration, Cα contacts, bounding box. The geometric summary reports three shape descriptors. Rg (radius of gyration) measures how spread out the Cα atoms are about their centre of mass; compact globular proteins have small Rg, elongated or unfolded ones large. Cα contacts (<8 Å, |i−j|>4) count long-range residue pairs in spatial proximity — high for tightly packed folds, near zero for rods or random coil. The bounding-box extents give the protein's footprint along x, y, z in Å.

Backbone torsions (φ/ψ). Backbone dihedral angles. Every residue except chain termini has a φ (preceding-C → N → Cα → C) and a ψ (N → Cα → C → next-N). They are reported in degrees following the IUPAC sign convention. Secondary structure is essentially a statement about which (φ, ψ) basin each residue occupies.

Contact-map, Ramachandran, and PAE plots. Plot images: a contact map (which residues are close in 3D, as an N×N binary image), a Ramachandran scatter (backbone torsion angles, revealing secondary-structure composition at a glance), and — for AlphaFold structures — a PAE heatmap (pairwise prediction confidence).

Predicted aligned error. Predicted Aligned Error (PAE) is an AlphaFold confidence matrix: entry (i, j) is the expected error in the position of residue j, in ångströms, when the prediction is superimposed on the true structure at residue i. Low PAE within a block of residues means that block is internally rigid and well-predicted; high PAE between two blocks means their relative placement is uncertain even if each block individually is confident.

Secondary structure (3-state, P-SEA). Three-state secondary structure (P-SEA) collapses the eight DSSP classes into helix (a), strand (b), and coil (c). P-SEA assigns these from Cα geometry alone — distances and angles — without requiring backbone oxygens, so it works on any Cα trace.

Solvent-accessible surface area. Solvent-accessible surface area (SASA) is the area in Å² traced out by the centre of a 1.4 Å probe sphere (a water molecule) rolled over the protein's van der Waals surface (Shrake–Rupley / Lee–Richards construction). Buried residues have near-zero SASA; fully exposed residues can exceed 200 Å². The total SASA scales roughly with the number of surface residues.

Foldseek 3Di. The Foldseek 3Di string encodes local tertiary geometry as a 20-letter alphabet — one character per residue — derived from the relative positions of nearby Cα atoms. Unlike the amino-acid sequence, 3Di is a direct function of the 3D structure, so two proteins with the same fold have similar 3Di strings even at low sequence identity.

B-factor. For experimental (PDB) structures, the B-factor (temperature factor) quantifies the positional spread of each atom in the crystal — a combination of thermal vibration and static disorder — in units of Å². High B-factors mark flexible loops or poorly resolved regions; low B-factors mark the rigid, well-ordered core.

mmCIF coordinates. The mmCIF block holds the 3D Cartesian coordinates of each backbone atom (N, Cα, C, O) in ångströms. mmCIF is the PDB's canonical archive format — a tagged-loop text representation of the atomic model.

InterPro / GO / CATH / organism. Functional annotations link the protein to curated databases. InterPro entries identify conserved domains and families by matching the sequence against member-database signatures (Pfam, PROSITE, CDD, …). Gene Ontology (GO) terms describe molecular function, biological process, and cellular component in a controlled vocabulary. CATH places the structure in a hierarchical fold classification (Class/Architecture/Topology/Homologous-superfamily). The organism is the source species.

Rendered structure images. Structure images are PyMOL renders from six orthogonal camera directions. Cartoon representation draws helices as coils and strands as arrows; sticks shows the backbone as bonds; surface shows the solvent-excluded envelope. Rainbow coloring maps sequence position to hue (blue→red, N→C); chain coloring assigns a distinct color per polypeptide.

Sequence. This is the polypeptide sequence — one letter per residue, N-terminus first. Length ranges from a few dozen residues for small domains to over a thousand for large multi-domain proteins.

Secondary structure (8-state, DSSP). The SS8 string is DSSP's per-residue secondary-structure call. α-helix (H) means an i→i+4 H-bond ladder; β-strand (E) means the residue participates in a β-sheet; 3₁₀ (G) and π (I) are tighter and wider helices; T/S are turns/bends; '-' is loop.

Nearest PDB structures. Structural nearest neighbors (via Foldseek easy-search vs the PDB). Reported per hit: target PDB id, E-value, and alignment TM-score. A TM-score above ~0.5 is the conventional threshold for 'same fold'.